Protein 9DVY (pdb70)

Organism: Homo sapiens (NCBI:txid9606)

Solvent-accessible surface area: 92089 Å² total; per-residue (Å²): 175,32,33,40,1,76,85,8,48,102,23,0,56,48,37,5,37,16,2,64,103,0,7,15,8,1,0,5,19,6,20,60,22,34,38,49,69,127,110,103,161,67,29,6,1,4,0,0,1,24,20,18,5,14,24,53,83,0,5,97,4,1,9,135,39,22,96,20,5,64,5,85,16,26,1,26,30,10,1,55,85,57,68,62,41,83,66,14,77,35,5,0,27,55,0,3,53,50,27,129,143,72,34,92,85,0,49,28,0,1,0,2,2,14,29,0,11,30,5,7,34,44,152,138,39,0,9,2,35,16,0,0,115,25,0,30,56,5,3,67,46,38,67,11,86,2,121,148,62,113,0,38,0,54,92,0,8,0,5,1,5,4,17,5,64,38,0,38,47,28,0,40,182,95,104,79,98,109,166,170,52,222,101,94,64,79,57,23,125,66,58,35,59,38,14,60,93,24,55,42,120,4,2,71,132,46,13,4,32,79,114,2,9,56,24,9,36,30,44,0,31,2,74,21,16,58,29,172,16,3,29,87,25,0,84,61,22,47,52,4,17,11,41,6,3,78,19,19,4,67,71,34,188,4,54,6,71,32,62,74,85,0,20,123,25,0,2,161,75,2,26,71,50,107,6,20,29,60,0,0,30,15,11,2,24,136,25,0,12,66,0,7,12,58,3,11,146,55,66,9,60,13,0,77,1,34,42,44,10,14,81,65,86,115,72,17,26,74,79,150,118,172,60,39,36,1,97,109,4,38,94,15,0,81,71,27,5,23,32,4,59,66,2,4,51,7,2,1,3,18,9,24,18,2,32,16,13,22,180,62,43,156,155,128,89,98,103,98,134,62,91,4,90,25,17,4,1,4,2,0,0,13,20,18,6,17,23,54,80,0,12,82,3,2,10,118,10,13,111,14,10,59,7,81,9,21,1,16,19,3,1,30,26,2,19,70,38,43,57,9,38,22,0,0,18,57,0,6,89,69,5,127,108,67,45,141,103,1,58,53,0,2,0,8,1,22,24,0,10,22,2,9,26,32,133,159,76,57,12,0,10,0,45,7,0,0,26,8,0,2,17,0,2,70,31,35,71,5,73,0,88,93,73,122,169,81,45,122,3,50,0,50,14,0,6,0,6,0,13,3,12,5,58,16,1,32,162,24,0,9,143,56,75,115,81,132,146,161,57,201,55,135,121,101,143,158,74,98,58,101,214,158,116,129,34,56,83,96,35,88,98,78,18,92,14,12,155,78,19,44,13,124,1,10,57,65,47,12,8,17,38,13,2,10,4,23,12,15,21,47,0,32,2,76,21,14,58,58,167,20,4,33,91,24,0,82,60,22,62,49,4,17,15,35,8,2,76,28,3,3,74,70,28,177,4,116,10,65,29,65,141,79,0,19,110,3,0,0,108,56,1,18,76,58,126,5,25,23,74,0,0,26,16,6,2,21,76,35,2,20,45,0,12,13,63,3,19,122,57,82,10,69,10,0,82,4,40,92,94,8,8,52,64,174,100,74,20,27,67,80,133,95,177,28,19,31,0,101,83,4,40,91,17,0,77,68,20,5,23,24,4,59,101,2,3,73,7,1,0,3,16,4,19,5,5,10,15,18,12,144,68,35,163,124,27,106,26,66,120,44,162,83,113,57,93,8,91,31,6,4,2,2,0,1,1,43,20,19,6,12,24,55,80,0,2,86,2,2,9,99,14,10,78,11,11,62,3,43,14,18,0,30,40,10,2,13,22,3,24,51,46,65,74,9,27,35,3,0,30,64,0,6,82,66,4,128,134,76,38,137,96,0,46,48,0,1,0,2,1,4,24,1,13,26,7,7,36,124,170,56,34,26,0,9,0,62,4,0,0,14,1,1,0,23,0,3,46,32,31,108,2,38,0,75,140,119,67,71,38,97,0,51,0,58,33,0,4,0,4,1,5,3,19,4,118,20,2,37,177,23,0,8,136,59,69,102,85,132,149,170,66,201,21,118,138,78,93,171,72,96,47,105,114,121,104,121,49,88,100,96,30,52,51,32,20,97,14,27,157,75,18,52,11,88,1,2,38,117,47,10,6,23,34,7,2,8,4,16,7,14,22,41,0,29,2,75,40,12,40,64,157,19,2,37,72,23,0,67,112,21,51,37,2,16,14,32,15,3,79,22,18,4,73,83,24,187,7,110,10,68,29,58,121,90,0,19,114,8,0,0,119,34,0,33,60,35,112,7,23,25,74,0,0,37,19,0,1,24,107,22,2,20,80,0,12,15,59,5,21,118,26,107,9,41,9,0,46,3,39,117,28,11,6,53,62,161,125,146,17,36,67,101,147,108,175,31,33,36,0,90,80,2,43,89,2,0,73,69,19,6,34,14,8,63,95,1,2,36,5,2,0,3,18,4,22,17,0,19,15,11,6,159,60,44,57,174,74,90,70,103,61,119,67,69,95,70,114,6,44,24,13,5,3,3,2,0,0,50,27,18,5,14,27,54,77,0,4,85,2,3,6,81,8,10,67,11,8,61,3,32,15,24,1,27,47,10,2,24,21,1,13,57,46,27,76,14,48,46,4,0,25,66,0,1,70,64,3,125,100,78,40,139,91,0,47,44,0,1,0,3,2,7,28,0,11,47,1,12,39,144,161,44,48,0,9,6,71,4,0,0,29,15,0,0,18,8,1,54,17,30,80,7,60,0,84,30,142,202,74,38,77,0,42,0,63,17,0,5,0,5,0,8,3,18,5,101,19,0,52,141,14,0,34,109,70,96,92,135,194,168,177,48,177,43,54,152,89,114,44,103,103,80,78,85,84,111,40,17,148,23,21,142,86,16,60,14,98,2,3,29,106,46,14,4,23,32,22,2,11,4,20,7,16,21,42,0,27,3,62,31,20,77,72,179,24,1,28,86,22,0,81,61,21,62,32,2,15,11,34,8,6,68,30,4,8,66,89,33,160,8,98,1,60,26,61,115,92,0,8,110,13,0,0,127,36,1,67,56,27,116,5,25,29,72,0,0,27,25,1,3,19,150,31,2,22,53,0,15,18,64,5,18,137,42,62,6,39,16,0,77,7,34,127,87,12,9,61,67,157,103,122,10,33,67,93,152,115,99,75,113,29,53,37,1,93,136,6,46,81,67,0,73,73,37,5,20,41,4,56,70,1,8,42,12,0,0,4,9,6,24,9,2,32,19,9,14,110,43,55,98,169,109,100,78,12,40,61,13,12,103,26,102,84,72,136,69,94,13,69,36,11,8,0,5,0,0,2,53,119,50,2,15,25,49,70,0,0,70,5,2,7,130,31,46,97,17,14,29,6,59,2,61,1,76,63,9,21,38,25,2,25,101,31,90,74,20,60,40,2,0,20,63,0,1,98,77,9,122,72,73,31,118,103,0,45,48,0,0,0,1,0,45,53,0,15,115,2,14,47,109,180,140,55,52,31,11,12,22,6,0,0,31,17,0,2,26,9,0,42,31,24,66,6,81,4,84,77,153,154,114,133,71,36,72,0,37,0,62,42,0,1,0,0,0,0,2,12,14,121,20,0,31,129,24,0,9,136,75,85,142,73,134,125,150,56,205,50,48,168,239,57,149,85,107,104,118,27,50,14,22,120,85,19,41,15,90,2,5,30,67,49,15,8,31,42,19,1,12,7,31,9,14,18,45,0,18,3,67,26,35,74,32,171,22,2,34,95,28,0,64,69,13,116,78,5,24,6,37,40,57,96,62,57,83,63,44,25,81,21,31,130,82,0,18,94,28,0,0,153,48,2,79,146,86,168,15,37,29,124,10,0,42,31,12,0,33,96,43,12,34,86,6,36,24,42,26,51,55,107,87,20,95,46,4,72,2,54,36,60,12,12,60,63,177,125,142,28,30,90,114,161,34,69,53,4,72,140,28,31,65,113,18,73,64,152,30,93,32,18,77,66,6,26,73,18,30,5,11,22,48,35,40,21,69,45,59,85,41,109,92,168,164,91,82,50,110,48,33,14,19,12,18,26,123,49,43,40,14,79,60,37,36,64,11,58,62,88,101,50,57,82,73,82,138,54,28,47,23,40,24,72,88,62,55,69,19,40,44,48,30,77,78,32,105,129,58,16,38,13,7,41,36,76,37,81,65,4,48,79,143,154,98,114,59,220,72,198,82,71,83,48,28,120,126,14,24,26,113,11,17,56,88,108,60,51,45,53,57,19,8,55,25,14,69,36,38,2,17,35,86,108,107,188,81,20,64,59,65,64,100,199,105,94,38,42,73,58,16,66,67,22,81,6,58,36,72,64,38,81,108,24,48,68,53,22,24,52,46,19,67,94,30,69,39,26,63,81,4,58,126,42,37,51,28,70,77,33,20,119,23,36,30,87,26,25,40,112,47,26,51,27,37,20,54,41,69,51,33,54,105,120,81,75,40,67,58,194,108,88,60,6,29,32,26,43,30,45,31,73,111

B-factor: mean 31.3, std 29.8, range [0.05, 219.5]

Nearest PDB structures (foldseek):
  6vfs-assembly1_E  TM=8.730E-01  e=2.130E-36  Neisseria meningitidis
  6vfx-assembly1_D  TM=8.561E-01  e=2.389E-36  Neisseria meningitidis
  8v9r-assembly1_E  TM=8.971E-01  e=2.361E-35  Escherichia coli
  9c88-assembly1_A  TM=8.491E-01  e=6.324E-36  Escherichia coli
  6pp5-assembly1_A  TM=8.060E-01  e=1.458E-33  Escherichia coli

Foldseek 3Di:
DADQLVVQLVQLVQFAPAFSPVSSVVSVLLSVLVVQPPPHDHAAEEEEEAAQLCPVVSVVSSVVVDDAFEFEDELVFDFAPPDPGDHLCVQLQRSCVTVPNPLVRSLSEEYEHEAPLVLFADVVGRGHPNSLVVCLCQLCWDQDAYPHDTHTSNSYHYYYYHHLVCLLVLQVVVVDDDDDDDVVVVVQVVSQVSVVPDDLVSVVVSGRPSSSSVSNPYYHYRGAQALVRLLCQQPRHDVRPVVVVQVVVVVLQAGEAEDSQVSSLLSVQLVVVRNYSVSSVVLVCVLCVVCVVVRHPDQWHYWYHYNCSSVVNDHIDTDGD/DDDQLVVQLVQLCQFAFDQNQVSSVLSVLLVVLVVLCVPQCVDDDDDDDHDFHAAEEEAEAFQQCPVVSVVSVCVVDPAFEEEDELQQEFAPPDDGDHPCVQLVRSCVSVVVPQSRSLQEEYEYEALLVLFDDVPDPSRSHVNSLVRCLCLLAWDWDWDDDPVGTDIHINRNYHYYYYHHLPCLLVQQCVVVCVVPDDDDDDDDDPPDPDDVPLVVVLVSSQVSLVPDDLVSSCVSRRPPSNSVSNRHYRYRGADDLVRLLCQQPRHVVRVVVVVQVVVVVLQAGEAEDSQLSSLLSVVQSVVSNGSVSSVVLVCVLCVVVVVPRNVFQFHYWYHYNCSSVVNDRIDTDGD/DDDALVVQLVQLCQFAFDPSPVSSVLSVQLVVLVVLCVVVVPDDDDPDDDDDHDAHAAAEEEEAFAQCQVVSVVSVCVVDPAFEEEDELQQDWAPPDDGDHPCVQLVVSCVSVVVPQSRSLSYEYEYEAPLVLFDDVDDPGRRPSVLVVCLCQLAWHWDQRAPVRTDTHTNHSHHYYYYHHLPCLLVQQCVVVVVDDDDDPPVDDDPPDPPNVPLVVVLVSSQVRCVPDDLVSVVVSGRDNSNSVSNRHYRYRGAQDLVSLLCQQPRHPVRDVVVVQVVCVVLQAGEDEDSLLSSVLSVQQSVVVRGNVSSVVLVCVLCVVVVVCRNPPQWHYWYDDNCSSVVNDRTDTDHD/DDDQLVVQLVQLVQFAPDASPVSSVVSVLLVVLVVQCVQQDVPDDDDPDDRDHDAHAAAEEEAAFQQCQVVSVVSSCVPDPAFEEEDELQQDWAPPDPGDHPCVQLLRLCVSVVVPQVRSLSYEYEYEALLVQFDPVDSGSHVNSLVVCLCLLCWDFDFDDPPNTDTHINRSYHYYYYHHLPCLLVLLCCVPVDDDDAQDDPPPGDVVVLVSSQVSVVPDDLVSVVVSGRPNSRSVRNPHYGYGGADDLVVLLCQQPGHPVRPVVVVQVVVVVQQEGEAEDPQNSSLLSVQLVVVVRGSVSSVVLVCVLCVVVVVARHVDQFNYWYDYNCSSVVNDRIDTDGD/DDQADQLVVQLVQLCQAAPDFNQLSNLLSVQLNVLVVLCVVQDDVPDDPNVVPPPDDDDRDAHAAAEEEDDPLLCPVVSVVSSCVSPVAQEFEDALQQAWAPPDDGDHPCVRLQVLCVSVVVPQVRSQQHEYEYEAPLQLFADVVDSISRVNVLVVCLVLLAWDWDWYPDPVVDTDIHINNSYHYYYYHHNPCLLVQQCVVVVADDDDPDRDPDDCVVSLVRVVPDDPVRVVVSGRDPSRSVSNHHYHYGYDDDLVVLLVQCPRHPPHQPCVVQVDALEEAEDSLLSSLLSVVCVVVPHHSVCSNVLVCVLCVVCVVVVVPPQQSYWYHYNVSSVVNDRIDGD/DDDQLVVLLVLLCVAAVDQSVLSSVVSVQVVVQVVVVVVVLVDDDQDEAEEEAPPDCPLVSLCSSDCVSDEDECCEYEYEDQLVVLVVVLVCLSPHYYYYYYYDPDQAPDDDDDDDPVCNRQVPGDLVSVVVVPRDSSSCVSHVYYGYGDDAAVCLVVHDCLPCQVVLVVLLAGEDEDPVQVSVLRVVCVVVVVPSVCNVVSCCVQCVVVVVARNDPFFRYYKYDYCVVVPHTDTDGD

InterPro domains:
  IPR003593 AAA+ ATPase domain [SM00382] (285-436)
  IPR003959 ATPase, AAA-type, core [PF07724] (285-502)
  IPR004487 Clp protease, ATP-binding subunit ClpX [TIGR00382] (276-600)
  IPR019489 Clp ATPase, C-terminal [PF10431] (509-580)
  IPR019489 Clp ATPase, C-terminal [SM01086] (509-603)
  IPR027417 P-loop containing nucleoside triphosphate hydrolase [G3DSA:3.40.50.300] (159-507)
  IPR027417 P-loop containing nucleoside triphosphate hydrolase [SSF52540] (167-592)
  IPR050052 ATP-dependent Clp protease ATP-binding subunit ClpX [PTHR48102] (119-603)
  IPR059067 ATP-dependent ClpX-like chaperone, zinc ribbon domain [PF26040] (101-139)
  IPR059188 ClpX-like, zinc ribbon domain [PS51902] (93-146)

Structure (mmCIF, N/CA/C/O backbone):
data_9DVY
#
_entry.id   9DVY
#
_cell.length_a   1.00
_cell.length_b   1.00
_cell.length_c   1.00
_cell.angle_alpha   90.00
_cell.angle_beta   90.00
_cell.angle_gamma   90.00
#
_symmetry.space_group_name_H-M   'P 1'
#
loop_
_entity.id
_entity.type
_entity.pdbx_description
1 polymer 'ATP-dependent Clp protease ATP-binding subunit clpX-like, mitochondrial'
2 polymer 'Unidentified endogenous substrate'
3 non-polymer 'MAGNESIUM ION'
4 non-polymer "ADENOSINE-5'-TRIPHOSPHATE"
5 non-polymer "ADENOSINE-5'-DIPHOSPHATE"
#
loop_
_atom_site.group_PDB
_atom_site.id
_atom_site.type_symbol
_atom_site.label_atom_id
_atom_site.label_alt_id
_atom_site.label_comp_id
_atom_site.label_asym_id
_atom_site.label_entity_id
_atom_site.label_seq_id
_atom_site.pdbx_PDB_ins_code
_atom_site.Cartn_x
_atom_site.Cartn_y
_atom_site.Cartn_z
_atom_site.occupancy
_atom_site.B_iso_or_equiv
_atom_site.auth_seq_id
_atom_site.auth_comp_id
_atom_site.auth_asym_id
_atom_site.auth_atom_id
_atom_site.pdbx_PDB_model_num
ATOM 1 N N . PRO A 1 20 ? 116.469 119.786 189.564 1.00 105.22 165 PRO A N 1
ATOM 2 C CA . PRO A 1 20 ? 116.979 119.342 188.265 1.00 100.20 165 PRO A CA 1
ATOM 3 C C . PRO A 1 20 ? 117.392 120.509 187.368 1.00 97.17 165 PRO A C 1
ATOM 4 O O . PRO A 1 20 ? 116.944 121.632 187.592 1.00 93.14 165 PRO A O 1
ATOM 8 N N . PRO A 1 21 ? 118.247 120.250 186.383 1.00 93.54 166 PRO A N 1
ATOM 9 C CA . PRO A 1 21 ? 118.639 121.302 185.445 1.00 84.41 166 PRO A CA 1
ATOM 10 C C . PRO A 1 21 ? 117.500 121.662 184.509 1.00 83.49 166 PRO A C 1
ATOM 11 O O . PRO A 1 21 ? 116.766 120.779 184.040 1.00 85.49 166 PRO A O 1
ATOM 15 N N . PRO A 1 22 ? 117.312 122.947 184.225 1.00 75.61 167 PRO A N 1
ATOM 16 C CA . PRO A 1 22 ? 116.374 123.360 183.173 1.00 66.67 167 PRO A CA 1
ATOM 17 C C . PRO A 1 22 ? 116.795 122.804 181.825 1.00 61.93 167 PRO A C 1
ATOM 18 O O . PRO A 1 22 ? 117.961 122.944 181.428 1.00 57.07 167 PRO A O 1
ATOM 22 N N . PRO A 1 23 ? 115.885 122.157 181.100 1.00 60.38 168 PRO A N 1
ATOM 23 C CA . PRO A 1 23 ? 116.196 121.754 179.732 1.00 52.84 168 PRO A CA 1
ATOM 24 C C . PRO A 1 23 ? 116.595 122.950 178.896 1.00 48.28 168 PRO A C 1
ATOM 25 O O . PRO A 1 23 ? 116.198 124.095 179.183 1.00 47.11 168 PRO A O 1
ATOM 29 N N . PRO A 1 24 ? 117.408 122.740 177.857 1.00 43.31 169 PRO A N 1
ATOM 30 C CA . PRO A 1 24 ? 117.858 123.883 177.048 1.00 40.79 169 PRO A CA 1
ATOM 31 C C . PRO A 1 24 ? 116.743 124.612 176.315 1.00 41.28 169 PRO A C 1
ATOM 32 O O . PRO A 1 24 ? 116.793 125.842 176.198 1.00 41.47 169 PRO A O 1
ATOM 36 N N . LYS A 1 25 ? 115.735 123.897 175.819 1.00 40.22 170 LYS A N 1
ATOM 37 C CA . LYS A 1 25 ? 114.582 124.553 175.209 1.00 36.79 170 LYS A CA 1
ATOM 38 C C . LYS A 1 25 ? 113.637 125.191 176.216 1.00 34.07 170 LYS A C 1
ATOM 39 O O . LYS A 1 25 ? 112.673 125.834 175.792 1.00 31.59 170 LYS A O 1
ATOM 45 N N . LYS A 1 26 ? 113.867 125.040 177.519 1.00 34.82 171 LYS A N 1
ATOM 46 C CA . LYS A 1 26 ? 113.217 125.933 178.470 1.00 35.81 171 LYS A CA 1
ATOM 47 C C . LYS A 1 26 ? 113.961 127.258 178.558 1.00 39.04 171 LYS A C 1
ATOM 48 O O . LYS A 1 26 ? 113.343 128.327 178.537 1.00 39.72 171 LYS A O 1
ATOM 54 N N . ILE A 1 27 ? 115.289 127.202 178.676 1.00 39.74 172 ILE A N 1
ATOM 55 C CA . ILE A 1 27 ? 116.090 128.422 178.737 1.00 32.96 172 ILE A CA 1
ATOM 56 C C . ILE A 1 27 ? 115.911 129.219 177.453 1.00 28.35 172 ILE A C 1
ATOM 57 O O . ILE A 1 27 ? 115.738 130.443 177.479 1.00 30.59 172 ILE A O 1
ATOM 62 N N . TYR A 1 28 ? 115.942 128.528 176.314 1.00 26.78 173 TYR A N 1
ATOM 63 C CA . TYR A 1 28 ? 115.708 129.157 175.020 1.00 25.86 173 TYR A CA 1
ATOM 64 C C . TYR A 1 28 ? 114.405 129.942 175.014 1.00 25.89 173 TYR A C 1
ATOM 65 O O . TYR A 1 28 ? 114.347 131.064 174.502 1.00 26.99 173 TYR A O 1
ATOM 74 N N . ASN A 1 29 ? 113.343 129.361 175.567 1.00 28.68 174 ASN A N 1
ATOM 75 C CA . ASN A 1 29 ? 112.066 130.055 175.636 1.00 28.62 174 ASN A CA 1
ATOM 76 C C . ASN A 1 29 ? 112.081 131.225 176.610 1.00 30.56 174 ASN A C 1
ATOM 77 O O . ASN A 1 29 ? 111.237 132.117 176.493 1.00 36.15 174 ASN A O 1
ATOM 82 N N . TYR A 1 30 ? 113.007 131.247 177.566 1.00 32.12 175 TYR A N 1
ATOM 83 C CA . TYR A 1 30 ? 113.199 132.457 178.357 1.00 34.40 175 TYR A CA 1
ATOM 84 C C . TYR A 1 30 ? 113.963 133.524 177.582 1.00 28.35 175 TYR A C 1
ATOM 85 O O . TYR A 1 30 ? 113.580 134.698 177.593 1.00 26.49 175 TYR A O 1
ATOM 94 N N . LEU A 1 31 ? 115.068 133.144 176.940 1.00 25.61 176 LEU A N 1
ATOM 95 C CA . LEU A 1 31 ? 115.831 134.111 176.158 1.00 20.31 176 LEU A CA 1
ATOM 96 C C . LEU A 1 31 ? 114.981 134.744 175.064 1.00 21.33 176 LEU A C 1
ATOM 97 O O . LEU A 1 31 ? 115.122 135.936 174.770 1.00 26.90 176 LEU A O 1
ATOM 102 N N . ASP A 1 32 ? 114.088 133.965 174.453 1.00 18.62 177 ASP A N 1
ATOM 103 C CA . ASP A 1 32 ? 113.176 134.473 173.434 1.00 16.86 177 ASP A CA 1
ATOM 104 C C . ASP A 1 32 ? 112.216 135.541 173.944 1.00 22.30 177 ASP A C 1
ATOM 105 O O . ASP A 1 32 ? 111.603 136.232 173.124 1.00 24.80 177 ASP A O 1
ATOM 107 N N . LYS A 1 33 ? 112.071 135.702 175.259 1.00 22.95 178 LYS A N 1
ATOM 108 C CA . LYS A 1 33 ? 111.279 136.804 175.791 1.00 20.60 178 LYS A CA 1
ATOM 109 C C . LYS A 1 33 ? 111.979 138.152 175.690 1.00 17.93 178 LYS A C 1
ATOM 110 O O . LYS A 1 33 ? 111.304 139.184 175.722 1.00 21.72 178 LYS A O 1
ATOM 112 N N . TYR A 1 34 ? 113.301 138.172 175.564 1.00 15.94 179 TYR A N 1
ATOM 113 C CA . TYR A 1 34 ? 114.073 139.408 175.574 1.00 13.43 179 TYR A CA 1
ATOM 114 C C . TYR A 1 34 ? 114.882 139.657 174.315 1.00 10.69 179 TYR A C 1
ATOM 115 O O . TYR A 1 34 ? 115.032 140.813 173.924 1.00 12.91 179 TYR A O 1
ATOM 124 N N . VAL A 1 35 ? 115.399 138.621 173.669 1.00 8.89 180 VAL A N 1
ATOM 125 C CA . VAL A 1 35 ? 116.301 138.765 172.534 1.00 7.92 180 VAL A CA 1
ATOM 126 C C . VAL A 1 35 ? 115.582 138.263 171.293 1.00 7.85 180 VAL A C 1
ATOM 127 O O . VAL A 1 35 ? 115.088 137.131 171.270 1.00 13.58 180 VAL A O 1
ATOM 131 N N . VAL A 1 36 ? 115.500 139.112 170.272 1.00 5.68 181 VAL A N 1
ATOM 132 C CA . VAL A 1 36 ? 114.788 138.747 169.054 1.00 6.70 181 VAL A CA 1
ATOM 133 C C . VAL A 1 36 ? 115.669 137.920 168.129 1.00 8.45 181 VAL A C 1
ATOM 134 O O . VAL A 1 36 ? 115.285 136.833 167.688 1.00 10.36 181 VAL A O 1
ATOM 138 N N . GLY A 1 37 ? 116.855 138.418 167.815 1.00 10.06 182 GLY A N 1
ATOM 139 C CA . GLY A 1 37 ? 117.501 138.021 166.582 1.00 13.88 182 GLY A CA 1
ATOM 140 C C . GLY A 1 37 ? 118.146 136.652 166.530 1.00 13.24 182 GLY A C 1
ATOM 141 O O . GLY A 1 37 ? 117.793 135.841 165.671 1.00 10.66 182 GLY A O 1
ATOM 142 N N . GLN A 1 38 ? 119.084 136.368 167.437 1.00 11.25 183 GLN A N 1
ATOM 143 C CA . GLN A 1 38 ? 120.049 135.292 167.212 1.00 9.54 183 GLN A CA 1
ATOM 144 C C . GLN A 1 38 ? 119.526 133.981 167.789 1.00 11.68 183 GLN A C 1
ATOM 145 O O . GLN A 1 38 ? 119.857 133.562 168.898 1.00 12.50 183 GLN A O 1
ATOM 151 N N . SER A 1 39 ? 118.665 133.337 167.002 1.00 14.18 184 SER A N 1
ATOM 152 C CA . SER A 1 39 ? 118.157 132.007 167.312 1.00 11.60 184 SER A CA 1
ATOM 153 C C . SER A 1 39 ? 119.247 130.943 167.393 1.00 10.09 184 SER A C 1
ATOM 154 O O . SER A 1 39 ? 119.017 129.891 167.997 1.00 15.18 184 SER A O 1
ATOM 157 N N . PHE A 1 40 ? 120.427 131.190 166.821 1.00 9.47 185 PHE A N 1
ATOM 158 C CA . PHE A 1 40 ? 121.542 130.254 166.957 1.00 11.70 185 PHE A CA 1
ATOM 159 C C . PHE A 1 40 ? 122.268 130.412 168.286 1.00 11.96 185 PHE A C 1
ATOM 160 O O . PHE A 1 40 ? 122.448 129.435 169.018 1.00 10.58 185 PHE A O 1
ATOM 168 N N . ALA A 1 41 ? 122.702 131.627 168.611 1.00 12.97 186 ALA A N 1
ATOM 169 C CA . ALA A 1 41 ? 123.455 131.842 169.842 1.00 9.06 186 ALA A CA 1
ATOM 170 C C . ALA A 1 41 ? 122.639 131.480 171.076 1.00 12.72 186 ALA A C 1
ATOM 171 O O . ALA A 1 41 ? 123.204 131.058 172.089 1.00 15.19 186 ALA A O 1
ATOM 173 N N . LYS A 1 42 ? 121.321 131.672 171.020 1.00 14.29 187 LYS A N 1
ATOM 174 C CA . LYS A 1 42 ? 120.432 131.176 172.067 1.00 12.03 187 LYS A CA 1
ATOM 175 C C . LYS A 1 42 ? 120.574 129.675 172.284 1.00 15.35 187 LYS A C 1
ATOM 176 O O . LYS A 1 42 ? 120.521 129.200 173.424 1.00 19.92 187 LYS A O 1
ATOM 182 N N . LYS A 1 43 ? 120.726 128.908 171.204 1.00 13.85 188 LYS A N 1
ATOM 183 C CA . LYS A 1 43 ? 120.852 127.460 171.336 1.00 13.21 188 LYS A CA 1
ATOM 184 C C . LYS A 1 43 ? 122.163 127.073 172.006 1.00 16.72 188 LYS A C 1
ATOM 185 O O . LYS A 1 43 ? 122.180 126.262 172.938 1.00 17.29 188 LYS A O 1
ATOM 187 N N . VAL A 1 44 ? 123.270 127.664 171.554 1.00 15.62 189 VAL A N 1
ATOM 188 C CA . VAL A 1 44 ? 124.582 127.362 172.119 1.00 13.38 189 VAL A CA 1
ATOM 189 C C . VAL A 1 44 ? 124.633 127.708 173.601 1.00 15.55 189 VAL A C 1
ATOM 190 O O . VAL A 1 44 ? 125.126 126.927 174.421 1.00 20.49 189 VAL A O 1
ATOM 194 N N . LEU A 1 45 ? 124.137 128.886 173.969 1.00 14.65 190 LEU A N 1
ATOM 195 C CA . LEU A 1 45 ? 124.117 129.261 175.378 1.00 17.03 190 LEU A CA 1
ATOM 196 C C . LEU A 1 45 ? 123.201 128.356 176.192 1.00 21.13 190 LEU A C 1
ATOM 197 O O . LEU A 1 45 ? 123.537 127.985 177.321 1.00 28.29 190 LEU A O 1
ATOM 202 N N . SER A 1 46 ? 122.036 128.004 175.650 1.00 19.22 191 SER A N 1
ATOM 203 C CA . SER A 1 46 ? 121.128 127.103 176.356 1.00 21.54 191 SER A CA 1
ATOM 204 C C . SER A 1 46 ? 121.727 125.713 176.533 1.00 26.74 191 SER A C 1
ATOM 205 O O . SER A 1 46 ? 121.570 125.093 177.590 1.00 34.29 191 SER A O 1
ATOM 207 N N . VAL A 1 47 ? 122.412 125.203 175.510 1.00 23.38 192 VAL A N 1
ATOM 208 C CA . VAL A 1 47 ? 123.111 123.928 175.644 1.00 22.30 192 VAL A CA 1
ATOM 209 C C . VAL A 1 47 ? 124.242 124.027 176.661 1.00 27.61 192 VAL A C 1
ATOM 210 O O . VAL A 1 47 ? 124.344 123.205 177.578 1.00 30.08 192 VAL A O 1
ATOM 214 N N . ALA A 1 48 ? 125.094 125.044 176.526 1.00 28.53 193 ALA A N 1
ATOM 215 C CA . ALA A 1 48 ? 126.236 125.196 177.423 1.00 28.78 193 ALA A CA 1
ATOM 216 C C . ALA A 1 48 ? 125.822 125.404 178.874 1.00 33.69 193 ALA A C 1
ATOM 217 O O . ALA A 1 48 ? 126.497 124.920 179.789 1.00 42.40 193 ALA A O 1
ATOM 219 N N . VAL A 1 49 ? 124.736 126.133 179.116 1.00 29.39 194 VAL A N 1
ATOM 220 C CA . VAL A 1 49 ? 124.256 126.281 180.486 1.00 33.59 194 VAL A CA 1
ATOM 221 C C . VAL A 1 49 ? 123.708 124.962 181.015 1.00 42.40 194 VAL A C 1
ATOM 222 O O . VAL A 1 49 ? 123.890 124.626 182.191 1.00 54.58 194 VAL A O 1
ATOM 226 N N . TYR A 1 50 ? 123.021 124.198 180.166 1.00 38.27 195 TYR A N 1
ATOM 227 C CA . TYR A 1 50 ? 122.582 122.862 180.560 1.00 42.09 195 TYR A CA 1
ATOM 228 C C . TYR A 1 50 ? 123.770 121.953 180.861 1.00 46.00 195 TYR A C 1
ATOM 229 O O . TYR A 1 50 ? 123.801 121.274 181.893 1.00 51.91 195 TYR A O 1
ATOM 238 N N . ASN A 1 51 ? 124.764 121.937 179.969 1.00 41.51 196 ASN A N 1
ATOM 239 C CA . ASN A 1 51 ? 125.970 121.147 180.195 1.00 40.44 196 ASN A CA 1
ATOM 240 C C . ASN A 1 51 ? 126.698 121.566 181.463 1.00 45.53 196 ASN A C 1
ATOM 241 O O . ASN A 1 51 ? 127.299 120.724 182.137 1.00 55.74 196 ASN A O 1
ATOM 246 N N . HIS A 1 52 ? 126.666 122.853 181.806 1.00 46.34 197 HIS A N 1
ATOM 247 C CA . HIS A 1 52 ? 127.298 123.291 183.045 1.00 51.80 197 HIS A CA 1
ATOM 248 C C . HIS A 1 52 ? 126.603 122.672 184.250 1.00 55.85 197 HIS A C 1
ATOM 249 O O . HIS A 1 52 ? 127.259 122.172 185.170 1.00 60.16 197 HIS A O 1
ATOM 256 N N . TYR A 1 53 ? 125.271 122.709 184.268 1.00 57.49 198 TYR A N 1
ATOM 257 C CA . TYR A 1 53 ? 124.535 122.035 185.332 1.00 63.49 198 TYR A CA 1
ATOM 258 C C . TYR A 1 53 ? 124.821 120.539 185.321 1.00 68.98 198 TYR A C 1
ATOM 259 O O . TYR A 1 53 ? 125.021 119.927 186.376 1.00 74.64 198 TYR A O 1
ATOM 268 N N . LYS A 1 54 ? 124.840 119.934 184.130 1.00 68.89 199 LYS A N 1
ATOM 269 C CA . LYS A 1 54 ? 125.056 118.499 184.005 1.00 71.71 199 LYS A CA 1
ATOM 270 C C . LYS A 1 54 ? 126.488 118.082 184.317 1.00 73.69 199 LYS A C 1
ATOM 271 O O . LYS A 1 54 ? 126.719 116.916 184.651 1.00 73.86 199 LYS A O 1
ATOM 277 N N . ARG A 1 55 ? 127.450 118.995 184.215 1.00 75.54 200 ARG A N 1
ATOM 278 C CA . ARG A 1 55 ? 128.824 118.741 184.628 1.00 72.37 200 ARG A CA 1
ATOM 279 C C . ARG A 1 55 ? 129.081 119.082 186.089 1.00 79.71 200 ARG A C 1
ATOM 280 O O . ARG A 1 55 ? 130.209 118.908 186.560 1.00 81.86 200 ARG A O 1
ATOM 282 N N . ILE A 1 56 ? 128.071 119.568 186.816 1.00 83.72 201 ILE A N 1
ATOM 283 C CA . ILE A 1 56 ? 128.258 119.916 188.223 1.00 85.19 201 ILE A CA 1
ATOM 284 C C . ILE A 1 56 ? 128.294 118.706 189.137 1.00 91.60 201 ILE A C 1
ATOM 285 O O . ILE A 1 56 ? 128.685 118.840 190.303 1.00 93.38 201 ILE A O 1
ATOM 287 N N . TYR A 1 57 ? 127.895 117.534 188.651 1.00 92.43 202 TYR A N 1
ATOM 288 C CA . TYR A 1 57 ? 127.963 116.315 189.440 1.00 93.88 202 TYR A CA 1
ATOM 289 C C . TYR A 1 57 ? 128.446 115.180 188.552 1.00 94.56 202 TYR A C 1
ATOM 290 O O . TYR A 1 57 ? 128.286 115.210 187.329 1.00 93.21 202 TYR A O 1
ATOM 299 N N . ASN A 1 58 ? 129.043 114.173 189.190 1.00 99.10 203 ASN A N 1
ATOM 300 C CA . ASN A 1 58 ? 129.703 113.074 188.484 1.00 103.41 203 ASN A CA 1
ATOM 301 C C . ASN A 1 58 ? 130.729 113.594 187.480 1.00 104.37 203 ASN A C 1
ATOM 302 O O . ASN A 1 58 ? 130.957 112.987 186.431 1.00 106.91 203 ASN A O 1
ATOM 304 N N . ASN A 1 59 ? 131.347 114.729 187.793 1.00 97.48 204 ASN A N 1
ATOM 305 C CA . ASN A 1 59 ? 132.364 115.317 186.931 1.00 90.78 204 ASN A CA 1
ATOM 306 C C . ASN A 1 59 ? 133.609 114.438 186.867 1.00 95.90 204 ASN A C 1
ATOM 307 O O . ASN A 1 59 ? 133.768 113.509 187.659 1.00 99.57 204 ASN A O 1
ATOM 310 N N . GLU A 1 140 ? 136.660 119.348 181.592 1.00 78.83 285 GLU A N 1
ATOM 311 C CA . GLU A 1 140 ? 135.756 118.888 180.544 1.00 74.21 285 GLU A CA 1
ATOM 312 C C . GLU A 1 140 ? 135.096 120.063 179.829 1.00 71.77 285 GLU A C 1
ATOM 313 O O . GLU A 1 140 ? 134.574 119.908 178.728 1.00 70.70 285 GLU A O 1
ATOM 319 N N . LYS A 1 141 ? 135.117 121.232 180.467 1.00 68.12 286 LYS A N 1
ATOM 320 C CA . LYS A 1 141 ? 134.339 122.366 179.992 1.00 61.39 286 LYS A CA 1
ATOM 321 C C . LYS A 1 141 ? 134.836 122.847 178.631 1.00 55.45 286 LYS A C 1
ATOM 322 O O . LYS A 1 141 ? 135.972 122.591 178.223 1.00 53.01 286 LYS A O 1
ATOM 328 N N . SER A 1 142 ? 133.964 123.571 177.932 1.00 44.64 287 SER A N 1
ATOM 329 C CA . SER A 1 142 ? 134.350 124.432 176.822 1.00 40.77 287 SER A CA 1
ATOM 330 C C . SER A 1 142 ? 133.878 125.851 177.106 1.00 42.27 287 SER A C 1
ATOM 331 O O . SER A 1 142 ? 132.680 126.087 177.293 1.00 43.23 287 SER A O 1
ATOM 333 N N . ASN A 1 143 ? 134.822 126.786 177.144 1.00 37.69 288 ASN A N 1
ATOM 334 C CA . ASN A 1 143 ? 134.520 128.202 177.250 1.00 28.85 288 ASN A CA 1
ATOM 335 C C . ASN A 1 143 ? 133.984 128.748 175.927 1.00 25.71 288 ASN A C 1
ATOM 336 O O . ASN A 1 143 ? 134.206 128.180 174.856 1.00 26.84 288 ASN A O 1
ATOM 341 N N . ILE A 1 144 ? 133.283 129.881 176.011 1.00 21.40 289 ILE A N 1
ATOM 342 C CA . ILE A 1 144 ? 132.507 130.431 174.903 1.00 18.47 289 ILE A CA 1
ATOM 343 C C . ILE A 1 144 ? 133.046 131.810 174.547 1.00 14.59 289 ILE A C 1
ATOM 344 O O . ILE A 1 144 ? 133.402 132.591 175.434 1.00 19.62 289 ILE A O 1
ATOM 349 N N . LEU A 1 145 ? 133.099 132.111 173.249 1.00 12.27 290 LEU A N 1
ATOM 350 C CA . LEU A 1 145 ? 133.411 133.450 172.756 1.00 15.23 290 LEU A CA 1
ATOM 351 C C . LEU A 1 145 ? 132.266 133.968 171.896 1.00 19.39 290 LEU A C 1
ATOM 352 O O . LEU A 1 145 ? 131.987 133.407 170.833 1.00 20.54 290 LEU A O 1
ATOM 357 N N . LEU A 1 146 ? 131.609 135.036 172.352 1.00 17.01 291 LEU A N 1
ATOM 358 C CA . LEU A 1 146 ? 130.552 135.698 171.588 1.00 10.49 291 LEU A CA 1
ATOM 359 C C . LEU A 1 146 ? 131.131 136.805 170.709 1.00 9.65 291 LEU A C 1
ATOM 360 O O . LEU A 1 146 ? 131.532 137.857 171.213 1.00 9.99 291 LEU A O 1
ATOM 365 N N . LEU A 1 147 ? 131.177 136.572 169.403 1.00 10.06 292 LEU A N 1
ATOM 366 C CA . LEU A 1 147 ? 131.564 137.596 168.445 1.00 9.97 292 LEU A CA 1
ATOM 367 C C . LEU A 1 147 ? 130.326 138.306 167.910 1.00 11.44 292 LEU A C 1
ATOM 368 O O . LEU A 1 147 ? 129.229 137.749 167.893 1.00 14.73 292 LEU A O 1
ATOM 373 N N . GLY A 1 148 ? 130.507 139.542 167.453 1.00 9.28 293 GLY A N 1
ATOM 374 C CA . GLY A 1 148 ? 129.538 140.136 166.562 1.00 8.92 293 GLY A CA 1
ATOM 375 C C . GLY A 1 148 ? 129.435 141.648 166.574 1.00 8.03 293 GLY A C 1
ATOM 376 O O . GLY A 1 148 ? 130.006 142.339 167.420 1.00 9.86 293 GLY A O 1
ATOM 377 N N . PRO A 1 149 ? 128.666 142.182 165.617 1.00 9.38 294 PRO A N 1
ATOM 378 C CA . PRO A 1 149 ? 128.489 143.637 165.482 1.00 9.44 294 PRO A CA 1
ATOM 379 C C . PRO A 1 149 ? 127.987 144.335 166.733 1.00 7.41 294 PRO A C 1
ATOM 380 O O . PRO A 1 149 ? 127.443 143.698 167.639 1.00 6.88 294 PRO A O 1
ATOM 384 N N . THR A 1 150 ? 128.197 145.646 166.798 1.00 6.30 295 THR A N 1
ATOM 385 C CA . THR A 1 150 ? 127.678 146.449 167.896 1.00 5.01 295 THR A CA 1
ATOM 386 C C . THR A 1 150 ? 126.154 146.471 167.877 1.00 6.24 295 THR A C 1
ATOM 387 O O . THR A 1 150 ? 125.531 146.511 166.814 1.00 8.13 295 THR A O 1
ATOM 391 N N . GLY A 1 151 ? 125.556 146.438 169.064 1.00 5.37 296 GLY A N 1
ATOM 392 C CA . GLY A 1 151 ? 124.110 146.412 169.179 1.00 4.17 296 GLY A CA 1
ATOM 393 C C . GLY A 1 151 ? 123.462 145.171 168.612 1.00 6.58 296 GLY A C 1
ATOM 394 O O . GLY A 1 151 ? 122.307 145.227 168.187 1.00 8.18 296 GLY A O 1
ATOM 395 N N . SER A 1 152 ? 124.174 144.043 168.598 1.00 7.29 297 SER A N 1
ATOM 396 C CA . SER A 1 152 ? 123.617 142.784 168.123 1.00 4.38 297 SER A CA 1
ATOM 397 C C . SER A 1 152 ? 122.894 142.003 169.204 1.00 4.59 297 SER A C 1
ATOM 398 O O . SER A 1 152 ? 122.055 141.159 168.880 1.00 7.45 297 SER A O 1
ATOM 401 N N . GLY A 1 153 ? 123.198 142.256 170.463 1.00 4.32 298 GLY A N 1
ATOM 402 C CA . GLY A 1 153 ? 122.651 141.507 171.561 1.00 4.88 298 GLY A CA 1
ATOM 403 C C . GLY A 1 153 ? 123.622 140.680 172.375 1.00 6.42 298 GLY A C 1
ATOM 404 O O . GLY A 1 153 ? 123.173 139.794 173.102 1.00 9.58 298 GLY A O 1
ATOM 405 N N . LYS A 1 154 ? 124.928 140.944 172.288 1.00 6.00 299 LYS A N 1
ATOM 406 C CA . LYS A 1 154 ? 125.895 140.139 173.030 1.00 5.94 299 LYS A CA 1
ATOM 407 C C . LYS A 1 154 ? 125.766 140.374 174.526 1.00 7.11 299 LYS A C 1
ATOM 408 O O . LYS A 1 154 ? 125.577 139.435 175.304 1.00 11.93 299 LYS A O 1
ATOM 414 N N . THR A 1 155 ? 125.892 141.627 174.952 1.00 6.04 300 THR A N 1
ATOM 415 C CA . THR A 1 155 ? 125.712 141.941 176.361 1.00 8.28 300 THR A CA 1
ATOM 416 C C . THR A 1 155 ? 124.285 141.672 176.818 1.00 12.93 300 THR A C 1
ATOM 417 O O . THR A 1 155 ? 124.071 141.267 177.964 1.00 21.86 300 THR A O 1
ATOM 421 N N . LEU A 1 156 ? 123.299 141.889 175.945 1.00 11.59 301 LEU A N 1
ATOM 422 C CA . LEU A 1 156 ? 121.915 141.587 176.299 1.00 10.93 301 LEU A CA 1
ATOM 423 C C . LEU A 1 156 ? 121.697 140.098 176.541 1.00 15.72 301 LEU A C 1
ATOM 424 O O . LEU A 1 156 ? 120.972 139.715 177.465 1.00 20.70 301 LEU A O 1
ATOM 429 N N . LEU A 1 157 ? 122.316 139.243 175.725 1.00 14.21 302 LEU A N 1
ATOM 430 C CA . LEU A 1 157 ? 122.255 137.804 175.966 1.00 11.91 302 LEU A CA 1
ATOM 431 C C . LEU A 1 157 ? 122.845 137.440 177.320 1.00 19.37 302 LEU A C 1
ATOM 432 O O . LEU A 1 157 ? 122.215 136.739 178.118 1.00 26.93 302 LEU A O 1
ATOM 437 N N . ALA A 1 158 ? 124.062 137.905 177.591 1.00 19.51 303 ALA A N 1
ATOM 438 C CA . ALA A 1 158 ? 124.711 137.630 178.868 1.00 22.59 303 ALA A CA 1
ATOM 439 C C . ALA A 1 158 ? 123.906 138.165 180.045 1.00 25.90 303 ALA A C 1
ATOM 440 O O . ALA A 1 158 ? 123.693 137.463 181.038 1.00 32.34 303 ALA A O 1
ATOM 442 N N . GLN A 1 159 ? 123.470 139.421 179.959 1.00 23.41 304 GLN A N 1
ATOM 443 C CA . GLN A 1 159 ? 122.765 140.050 181.070 1.00 28.58 304 GLN A CA 1
ATOM 444 C C . GLN A 1 159 ? 121.364 139.484 181.283 1.00 32.76 304 GLN A C 1
ATOM 445 O O . GLN A 1 159 ? 120.861 139.506 182.411 1.00 39.43 304 GLN A O 1
ATOM 451 N N . THR A 1 160 ? 120.720 138.971 180.233 1.00 32.81 305 THR A N 1
ATOM 452 C CA . THR A 1 160 ? 119.440 138.289 180.414 1.00 32.37 305 THR A CA 1
ATOM 453 C C . THR A 1 160 ? 119.613 136.862 180.921 1.00 35.69 305 THR A C 1
ATOM 454 O O . THR A 1 160 ? 118.838 136.406 181.767 1.00 42.46 305 THR A O 1
ATOM 456 N N . LEU A 1 161 ? 120.624 136.151 180.425 1.00 34.45 306 LEU A N 1
ATOM 457 C CA . LEU A 1 161 ? 120.884 134.795 180.895 1.00 37.62 306 LEU A CA 1
ATOM 458 C C . LEU A 1 161 ? 121.175 134.760 182.389 1.00 45.86 306 LEU A C 1
ATOM 459 O O . LEU A 1 161 ? 120.726 133.849 183.092 1.00 53.69 306 LEU A O 1
ATOM 464 N N . ALA A 1 162 ? 121.935 135.731 182.893 1.00 45.12 307 ALA A N 1
ATOM 465 C CA . ALA A 1 162 ? 122.202 135.803 184.325 1.00 48.21 307 ALA A CA 1
ATOM 466 C C . ALA A 1 162 ? 120.945 135.945 185.177 1.00 55.15 307 ALA A C 1
ATOM 467 O O . ALA A 1 162 ? 121.009 135.705 186.386 1.00 58.85 307 ALA A O 1
ATOM 469 N N . LYS A 1 163 ? 119.807 136.333 184.593 1.00 56.02 308 LYS A N 1
ATOM 470 C CA . LYS A 1 163 ? 118.579 136.406 185.379 1.00 53.83 308 LYS A CA 1
ATOM 471 C C . LYS A 1 163 ? 117.981 135.038 185.678 1.00 58.26 308 LYS A C 1
ATOM 472 O O . LYS A 1 163 ? 117.253 134.899 186.666 1.00 59.63 308 LYS A O 1
ATOM 478 N N . CYS A 1 164 ? 118.269 134.029 184.859 1.00 58.04 309 CYS A N 1
ATOM 479 C CA . CYS A 1 164 ? 117.684 132.706 185.015 1.00 62.03 309 CYS A CA 1
ATOM 480 C C . CYS A 1 164 ? 118.661 131.716 185.634 1.00 70.73 309 CYS A C 1
ATOM 481 O O . CYS A 1 164 ? 118.434 130.503 185.572 1.00 71.08 309 CYS A O 1
ATOM 484 N N . LEU A 1 165 ? 119.742 132.210 186.226 1.00 73.88 310 LEU A N 1
ATOM 485 C CA . LEU A 1 165 ? 120.904 131.404 186.570 1.00 78.74 310 LEU A CA 1
ATOM 486 C C . LEU A 1 165 ? 120.944 131.162 188.074 1.00 82.90 310 LEU A C 1
ATOM 487 O O . LEU A 1 165 ? 120.851 132.109 188.863 1.00 88.23 310 LEU A O 1
ATOM 492 N N . ASP A 1 166 ? 121.078 129.893 188.463 1.00 78.98 311 ASP A N 1
ATOM 493 C CA . ASP A 1 166 ? 121.216 129.535 189.873 1.00 84.52 311 ASP A CA 1
ATOM 494 C C . ASP A 1 166 ? 122.649 129.739 190.357 1.00 82.59 311 ASP A C 1
ATOM 495 O O . ASP A 1 166 ? 122.878 130.354 191.404 1.00 80.87 311 ASP A O 1
ATOM 500 N N . VAL A 1 167 ? 123.620 129.227 189.607 1.00 79.19 312 VAL A N 1
ATOM 501 C CA . VAL A 1 167 ? 125.033 129.322 189.964 1.00 70.88 312 VAL A CA 1
ATOM 502 C C . VAL A 1 167 ? 125.474 130.780 190.018 1.00 70.56 312 VAL A C 1
ATOM 503 O O . VAL A 1 167 ? 124.931 131.623 189.291 1.00 70.78 312 VAL A O 1
ATOM 507 N N . PRO A 1 168 ? 126.428 131.118 190.886 1.00 70.27 313 PRO A N 1
ATOM 508 C CA . PRO A 1 168 ? 126.933 132.494 190.947 1.00 63.54 313 PRO A CA 1
ATOM 509 C C . PRO A 1 168 ? 127.479 132.958 189.607 1.00 55.86 313 PRO A C 1
ATOM 510 O O . PRO A 1 168 ? 127.949 132.163 188.794 1.00 52.69 313 PRO A O 1
ATOM 514 N N . PHE A 1 169 ? 127.400 134.265 189.373 1.00 50.24 314 PHE A N 1
ATOM 515 C CA . PHE A 1 169 ? 127.950 134.833 188.154 1.00 46.17 314 PHE A CA 1
ATOM 516 C C . PHE A 1 169 ? 128.583 136.183 188.452 1.00 47.87 314 PHE A C 1
ATOM 517 O O . PHE A 1 169 ? 128.229 136.865 189.416 1.00 50.82 314 PHE A O 1
ATOM 525 N N . ALA A 1 170 ? 129.536 136.556 187.600 1.00 45.57 315 ALA A N 1
ATOM 526 C CA . ALA A 1 170 ? 130.221 137.837 187.664 1.00 40.46 315 ALA A CA 1
ATOM 527 C C . ALA A 1 170 ? 130.278 138.462 186.280 1.00 35.58 315 ALA A C 1
ATOM 528 O O . ALA A 1 170 ? 130.546 137.775 185.291 1.00 36.02 315 ALA A O 1
ATOM 530 N N . ILE A 1 171 ? 130.007 139.760 186.213 1.00 36.36 316 ILE A N 1
ATOM 531 C CA . ILE A 1 171 ? 130.131 140.537 184.986 1.00 38.56 316 ILE A CA 1
ATOM 532 C C . ILE A 1 171 ? 131.320 141.477 185.134 1.00 43.43 316 ILE A C 1
ATOM 533 O O . ILE A 1 171 ? 131.423 142.203 186.129 1.00 48.87 316 ILE A O 1
ATOM 538 N N . CYS A 1 172 ? 132.223 141.449 184.155 1.00 41.82 317 CYS A N 1
ATOM 539 C CA . CYS A 1 172 ? 133.513 142.113 184.252 1.00 36.79 317 CYS A CA 1
ATOM 540 C C . CYS A 1 172 ? 133.864 142.692 182.891 1.00 36.09 317 CYS A C 1
ATOM 541 O O . CYS A 1 172 ? 133.507 142.128 181.853 1.00 32.52 317 CYS A O 1
ATOM 543 N N . ASP A 1 173 ? 134.574 143.821 182.901 1.00 34.12 318 ASP A N 1
ATOM 544 C CA . ASP A 1 173 ? 135.091 144.441 181.686 1.00 27.88 318 ASP A CA 1
ATOM 545 C C . ASP A 1 173 ? 136.610 144.404 181.695 1.00 25.02 318 ASP A C 1
ATOM 546 O O . ASP A 1 173 ? 137.243 144.929 182.616 1.00 27.22 318 ASP A O 1
ATOM 551 N N . CYS A 1 174 ? 137.189 143.779 180.669 1.00 20.95 319 CYS A N 1
ATOM 552 C CA . CYS A 1 174 ? 138.633 143.623 180.597 1.00 21.86 319 CYS A CA 1
ATOM 553 C C . CYS A 1 174 ? 139.377 144.936 180.387 1.00 24.99 319 CYS A C 1
ATOM 554 O O . CYS A 1 174 ? 140.610 144.937 180.438 1.00 31.70 319 CYS A O 1
ATOM 557 N N . THR A 1 175 ? 138.676 146.043 180.138 1.00 21.77 320 THR A N 1
ATOM 558 C CA . THR A 1 175 ? 139.342 147.335 180.018 1.00 17.09 320 THR A CA 1
ATOM 559 C C . THR A 1 175 ? 139.884 147.848 181.344 1.00 20.27 320 THR A C 1
ATOM 560 O O . THR A 1 175 ? 140.698 148.775 181.343 1.00 27.64 320 THR A O 1
ATOM 564 N N . THR A 1 176 ? 139.463 147.272 182.464 1.00 19.38 321 THR A N 1
ATOM 565 C CA . THR A 1 176 ? 139.943 147.686 183.772 1.00 22.35 321 THR A CA 1
ATOM 566 C C . THR A 1 176 ? 141.211 146.967 184.199 1.00 28.14 321 THR A C 1
ATOM 567 O O . THR A 1 176 ? 141.951 147.491 185.038 1.00 30.71 321 THR A O 1
ATOM 571 N N . LEU A 1 177 ? 141.476 145.787 183.653 1.00 28.73 322 LEU A N 1
ATOM 572 C CA . LEU A 1 177 ? 142.524 144.929 184.173 1.00 28.71 322 LEU A CA 1
ATOM 573 C C . LEU A 1 177 ? 143.888 145.456 183.750 1.00 34.44 322 LEU A C 1
ATOM 574 O O . LEU A 1 177 ? 144.038 146.067 182.689 1.00 34.73 322 LEU A O 1
ATOM 579 N N . THR A 1 178 ? 144.895 145.190 184.581 1.00 40.21 323 THR A N 1
ATOM 580 C CA . THR A 1 178 ? 146.281 145.494 184.254 1.00 35.72 323 THR A CA 1
ATOM 581 C C . THR A 1 178 ? 147.182 144.373 184.746 1.00 39.69 323 THR A C 1
ATOM 582 O O . THR A 1 178 ? 146.791 143.552 185.578 1.00 44.86 323 THR A O 1
ATOM 586 N N . GLN A 1 179 ? 148.402 144.354 184.211 1.00 41.18 324 GLN A N 1
ATOM 587 C CA . GLN A 1 179 ? 149.438 143.448 184.686 1.00 38.38 324 GLN A CA 1
ATOM 588 C C . GLN A 1 179 ? 149.624 143.590 186.192 1.00 40.34 324 GLN A C 1
ATOM 589 O O . GLN A 1 179 ? 149.339 144.636 186.780 1.00 45.15 324 GLN A O 1
ATOM 595 N N . ALA A 1 180 ? 150.072 142.510 186.820 1.00 36.64 325 ALA A N 1
ATOM 596 C CA . ALA A 1 180 ? 150.334 142.522 188.253 1.00 40.21 325 ALA A CA 1
ATOM 597 C C . ALA A 1 180 ? 151.395 143.552 188.625 1.00 43.08 325 ALA A C 1
ATOM 598 O O . ALA A 1 180 ? 152.407 143.706 187.936 1.00 45.34 325 ALA A O 1
ATOM 600 N N . GLY A 1 181 ? 151.148 144.272 189.720 1.00 41.46 326 GLY A N 1
ATOM 601 C CA . GLY A 1 181 ? 152.049 145.301 190.199 1.00 39.18 326 GLY A CA 1
ATOM 602 C C . GLY A 1 181 ? 151.916 146.670 189.570 1.00 44.57 326 GLY A C 1
ATOM 603 O O . GLY A 1 181 ? 152.579 147.607 190.033 1.00 47.80 326 GLY A O 1
ATOM 604 N N . TYR A 1 182 ? 151.096 146.831 188.541 1.00 44.32 327 TYR A N 1
ATOM 605 C CA . TYR A 1 182 ? 150.766 148.156 188.038 1.00 37.13 327 TYR A CA 1
ATOM 606 C C . TYR A 1 182 ? 149.475 148.673 188.662 1.00 36.34 327 TYR A C 1
ATOM 607 O O . TYR A 1 182 ? 148.684 147.919 189.233 1.00 41.49 327 TYR A O 1
ATOM 616 N N . VAL A 1 183 ? 149.292 149.993 188.576 1.00 32.37 328 VAL A N 1
ATOM 617 C CA . VAL A 1 183 ? 148.044 150.609 189.001 1.00 30.86 328 VAL A CA 1
ATOM 618 C C . VAL A 1 183 ? 146.879 150.028 188.203 1.00 36.89 328 VAL A C 1
ATOM 619 O O . VAL A 1 183 ? 147.023 149.646 187.035 1.00 41.21 328 VAL A O 1
ATOM 623 N N . GLY A 1 184 ? 145.716 149.959 188.835 1.00 35.51 329 GLY A N 1
ATOM 624 C CA . GLY A 1 184 ? 144.522 149.432 188.207 1.00 32.03 329 GLY A CA 1
ATOM 625 C C . GLY A 1 184 ? 144.086 148.119 188.831 1.00 38.25 329 GLY A C 1
ATOM 626 O O . GLY A 1 184 ? 144.710 147.588 189.751 1.00 41.03 329 GLY A O 1
ATOM 627 N N . GLU A 1 185 ? 142.978 147.606 188.306 1.00 42.80 330 GLU A N 1
ATOM 628 C CA . GLU A 1 185 ? 142.381 146.402 188.858 1.00 44.16 330 GLU A CA 1
ATOM 629 C C . GLU A 1 185 ? 143.209 145.182 188.492 1.00 47.92 330 GLU A C 1
ATOM 630 O O . GLU A 1 185 ? 143.695 145.053 187.366 1.00 47.26 330 GLU A O 1
ATOM 636 N N . ASP A 1 186 ? 143.370 144.289 189.459 1.00 52.96 331 ASP A N 1
ATOM 637 C CA . ASP A 1 186 ? 144.128 143.065 189.273 1.00 50.31 331 ASP A CA 1
ATOM 638 C C . ASP A 1 186 ? 143.230 141.990 188.675 1.00 48.16 331 ASP A C 1
ATOM 639 O O . ASP A 1 186 ? 142.031 141.932 188.953 1.00 50.70 331 ASP A O 1
ATOM 644 N N . ILE A 1 187 ? 143.827 141.143 187.835 1.00 50.26 332 ILE A N 1
ATOM 645 C CA . ILE A 1 187 ? 143.065 140.154 187.075 1.00 52.46 332 ILE A CA 1
ATOM 646 C C . ILE A 1 187 ? 142.327 139.196 188.004 1.00 52.44 332 ILE A C 1
ATOM 647 O O . ILE A 1 187 ? 141.233 138.719 187.679 1.00 46.16 332 ILE A O 1
ATOM 652 N N . GLU A 1 188 ? 142.904 138.903 189.170 1.00 57.52 333 GLU A N 1
ATOM 653 C CA . GLU A 1 188 ? 142.242 138.060 190.159 1.00 55.39 333 GLU A CA 1
ATOM 654 C C . GLU A 1 188 ? 140.937 138.657 190.670 1.00 50.14 333 GLU A C 1
ATOM 655 O O . GLU A 1 188 ? 140.097 137.918 191.192 1.00 52.67 333 GLU A O 1
ATOM 661 N N . SER A 1 189 ? 140.746 139.972 190.543 1.00 51.50 334 SER A N 1
ATOM 662 C CA . SER A 1 189 ? 139.517 140.607 191.013 1.00 49.22 334 SER A CA 1
ATOM 663 C C . SER A 1 189 ? 138.280 140.154 190.247 1.00 49.93 334 SER A C 1
ATOM 664 O O . SER A 1 189 ? 137.168 140.292 190.764 1.00 49.45 334 SER A O 1
ATOM 666 N N . VAL A 1 190 ? 138.442 139.647 189.024 1.00 52.84 335 VAL A N 1
ATOM 667 C CA . VAL A 1 190 ? 137.322 139.035 188.313 1.00 43.84 335 VAL A CA 1
ATOM 668 C C . VAL A 1 190 ? 136.693 137.927 189.146 1.00 43.69 335 VAL A C 1
ATOM 669 O O . VAL A 1 190 ? 135.465 137.826 189.248 1.00 46.36 335 VAL A O 1
ATOM 673 N N . ILE A 1 191 ? 137.522 137.073 189.748 1.00 45.76 336 ILE A N 1
ATOM 674 C CA . ILE A 1 191 ? 137.018 136.008 190.611 1.00 47.10 336 ILE A CA 1
ATOM 675 C C . ILE A 1 191 ? 136.564 136.560 191.956 1.00 51.34 336 ILE A C 1
ATOM 676 O O . ILE A 1 191 ? 135.639 136.021 192.575 1.00 53.60 336 ILE A O 1
ATOM 681 N N . ALA A 1 192 ? 137.203 137.628 192.436 1.00 52.69 337 ALA A N 1
ATOM 682 C CA . ALA A 1 192 ? 136.770 138.265 193.676 1.00 54.02 337 ALA A CA 1
ATOM 683 C C . ALA A 1 192 ? 135.343 138.787 193.575 1.00 52.65 337 ALA A C 1
ATOM 684 O O . ALA A 1 192 ? 134.556 138.643 194.517 1.00 54.59 337 ALA A O 1
ATOM 686 N N . LYS A 1 193 ? 134.992 139.404 192.447 1.00 51.09 338 LYS A N 1
ATOM 687 C CA . LYS A 1 193 ? 133.614 139.842 192.245 1.00 50.90 338 LYS A CA 1
ATOM 688 C C . LYS A 1 193 ? 132.656 138.659 192.237 1.00 54.74 338 LYS A C 1
ATOM 689 O O . LYS A 1 193 ? 131.539 138.749 192.760 1.00 57.40 338 LYS A O 1
ATOM 691 N N . LEU A 1 194 ? 133.076 137.541 191.647 1.00 55.03 339 LEU A N 1
ATOM 692 C CA . LEU A 1 194 ? 132.279 136.320 191.705 1.00 51.97 339 LEU A CA 1
ATOM 693 C C . LEU A 1 194 ? 132.101 135.829 193.136 1.00 60.42 339 LEU A C 1
ATOM 694 O O . LEU A 1 194 ? 131.001 135.422 193.524 1.00 64.70 339 LEU A O 1
ATOM 699 N N . LEU A 1 195 ? 133.172 135.836 193.932 1.00 62.53 340 LEU A N 1
ATOM 700 C CA . LEU A 1 195 ? 133.058 135.342 195.300 1.00 63.50 340 LEU A CA 1
ATOM 701 C C . LEU A 1 195 ? 132.209 136.258 196.172 1.00 67.99 340 LEU A C 1
ATOM 702 O O . LEU A 1 195 ? 131.595 135.792 197.136 1.00 76.55 340 LEU A O 1
ATOM 707 N N . GLN A 1 196 ? 132.142 137.550 195.853 1.00 64.34 341 GLN A N 1
ATOM 708 C CA . GLN A 1 196 ? 131.188 138.410 196.539 1.00 66.58 341 GLN A CA 1
ATOM 709 C C . GLN A 1 196 ? 129.751 138.058 196.186 1.00 74.44 341 GLN A C 1
ATOM 710 O O . GLN A 1 196 ? 128.843 138.340 196.973 1.00 81.11 341 GLN A O 1
ATOM 712 N N . ASP A 1 197 ? 129.531 137.455 195.022 1.00 74.22 342 ASP A N 1
ATOM 713 C CA . ASP A 1 197 ? 128.271 136.803 194.707 1.00 72.41 342 ASP A CA 1
ATOM 714 C C . ASP A 1 197 ? 128.170 135.449 195.404 1.00 71.44 342 ASP A C 1
ATOM 715 O O . ASP A 1 197 ? 129.170 134.763 195.632 1.00 69.33 342 ASP A O 1
ATOM 720 N N . ALA A 1 198 ? 126.935 135.077 195.743 1.00 76.94 343 ALA A N 1
ATOM 721 C CA . ALA A 1 198 ? 126.638 133.946 196.626 1.00 82.36 343 ALA A CA 1
ATOM 722 C C . ALA A 1 198 ? 127.369 134.049 197.962 1.00 82.85 343 ALA A C 1
ATOM 723 O O . ALA A 1 198 ? 127.698 133.037 198.584 1.00 86.41 343 ALA A O 1
ATOM 725 N N . ASN A 1 199 ? 127.618 135.280 198.399 1.00 78.38 344 ASN A N 1
ATOM 726 C CA . ASN A 1 199 ? 128.023 135.606 199.765 1.00 80.24 344 ASN A CA 1
ATOM 727 C C . ASN A 1 199 ? 129.182 134.738 200.256 1.00 83.66 344 ASN A C 1
ATOM 728 O O . ASN A 1 199 ? 129.103 134.079 201.294 1.00 87.88 344 ASN A O 1
ATOM 733 N N . TYR A 1 200 ? 130.268 134.740 199.486 1.00 83.26 345 TYR A N 1
ATOM 734 C CA . TYR A 1 200 ? 131.534 134.137 199.898 1.00 81.50 345 TYR A CA 1
ATOM 735 C C . TYR A 1 200 ? 131.428 132.635 200.158 1.00 82.84 345 TYR A C 1
ATOM 736 O O . TYR A 1 200 ? 132.291 132.058 200.826 1.00 82.73 345 TYR A O 1
ATOM 745 N N . ASN A 1 201 ? 130.386 131.981 199.654 1.00 81.88 346 ASN A N 1
ATOM 746 C CA . ASN A 1 201 ? 130.308 130.522 199.715 1.00 85.90 346 ASN A CA 1
ATOM 747 C C . ASN A 1 201 ? 131.267 129.972 198.666 1.00 84.40 346 ASN A C 1
ATOM 748 O O . ASN A 1 201 ? 130.908 129.770 197.505 1.00 84.27 346 ASN A O 1
ATOM 753 N N . VAL A 1 202 ? 132.515 129.746 199.088 1.00 82.38 347 VAL A N 1
ATOM 754 C CA . VAL A 1 202 ? 133.539 129.228 198.184 1.00 82.83 347 VAL A CA 1
ATOM 755 C C . VAL A 1 202 ? 133.097 127.913 197.556 1.00 80.87 347 VAL A C 1
ATOM 756 O O . VAL A 1 202 ? 133.379 127.642 196.382 1.00 79.47 347 VAL A O 1
ATOM 760 N N . GLU A 1 203 ? 132.391 127.077 198.322 1.00 82.28 348 GLU A N 1
ATOM 761 C CA . GLU A 1 203 ? 131.897 125.816 197.780 1.00 83.60 348 GLU A CA 1
ATOM 762 C C . GLU A 1 203 ? 130.931 126.028 196.622 1.00 85.04 348 GLU A C 1
ATOM 763 O O . GLU A 1 203 ? 130.870 125.199 195.708 1.00 84.16 348 GLU A O 1
ATOM 765 N N . LYS A 1 204 ? 130.181 127.130 196.634 1.00 85.58 349 LYS A N 1
ATOM 766 C CA . LYS A 1 204 ? 129.303 127.465 195.520 1.00 80.35 349 LYS A CA 1
ATOM 767 C C . LYS A 1 204 ? 129.983 128.326 194.463 1.00 77.79 349 LYS A C 1
ATOM 768 O O . LYS A 1 204 ? 129.706 128.170 193.269 1.00 75.57 349 LYS A O 1
ATOM 774 N N . ALA A 1 205 ? 130.872 129.229 194.882 1.00 76.82 350 ALA A N 1
ATOM 775 C CA . ALA A 1 205 ? 131.534 130.125 193.939 1.00 71.89 350 ALA A CA 1
ATOM 776 C C . ALA A 1 205 ? 132.352 129.370 192.900 1.00 69.18 350 ALA A C 1
ATOM 777 O O . ALA A 1 205 ? 132.451 129.812 191.751 1.00 65.69 350 ALA A O 1
ATOM 779 N N . GLN A 1 206 ? 132.940 128.235 193.278 1.00 69.58 351 GLN A N 1
ATOM 780 C CA . GLN A 1 206 ? 133.717 127.430 192.342 1.00 66.65 351 GLN A CA 1
ATOM 781 C C . GLN A 1 206 ? 132.896 126.870 191.188 1.00 66.09 351 GLN A C 1
ATOM 782 O O . GLN A 1 206 ? 133.486 126.354 190.233 1.00 65.42 351 GLN A O 1
ATOM 788 N N . GLN A 1 207 ? 131.567 126.942 191.247 1.00 64.35 352 GLN A N 1
ATOM 789 C CA . GLN A 1 207 ? 130.712 126.500 190.153 1.00 56.59 352 GLN A CA 1
ATOM 790 C C . GLN A 1 207 ? 130.157 127.646 189.311 1.00 54.42 352 GLN A C 1
ATOM 791 O O . GLN A 1 207 ? 129.248 127.420 188.508 1.00 54.41 352 GLN A O 1
ATOM 793 N N . GLY A 1 208 ? 130.676 128.861 189.469 1.00 55.70 353 GLY A N 1
ATOM 794 C CA . GLY A 1 208 ? 130.070 130.013 188.834 1.00 54.76 353 GLY A CA 1
ATOM 795 C C . GLY A 1 208 ? 130.362 130.168 187.348 1.00 47.16 353 GLY A C 1
ATOM 796 O O . GLY A 1 208 ? 131.119 129.415 186.740 1.00 47.56 353 GLY A O 1
ATOM 797 N N . ILE A 1 209 ? 129.707 131.170 186.760 1.00 41.60 354 ILE A N 1
ATOM 798 C CA . ILE A 1 209 ? 129.893 131.568 185.368 1.00 42.04 354 ILE A CA 1
ATOM 799 C C . ILE A 1 209 ? 130.438 132.991 185.340 1.00 39.92 354 ILE A C 1
ATOM 800 O O . ILE A 1 209 ? 129.889 133.878 185.998 1.00 47.30 354 ILE A O 1
ATOM 805 N N . VAL A 1 210 ? 131.513 133.210 184.588 1.00 31.62 355 VAL A N 1
ATOM 806 C CA . VAL A 1 210 ? 132.144 134.522 184.475 1.00 29.94 355 VAL A CA 1
ATOM 807 C C . VAL A 1 210 ? 131.945 135.056 183.061 1.00 32.80 355 VAL A C 1
ATOM 808 O O . VAL A 1 210 ? 132.325 134.403 182.082 1.00 31.23 355 VAL A O 1
ATOM 812 N N . PHE A 1 211 ? 131.350 136.247 182.960 1.00 30.92 356 PHE A N 1
ATOM 813 C CA . PHE A 1 211 ? 131.142 136.950 181.694 1.00 27.13 356 PHE A CA 1
ATOM 814 C C . PHE A 1 211 ? 132.227 138.013 181.541 1.00 30.61 356 PHE A C 1
ATOM 815 O O . PHE A 1 211 ? 132.132 139.098 182.116 1.00 40.25 356 PHE A O 1
ATOM 823 N N . LEU A 1 212 ? 133.274 137.683 180.790 1.00 25.62 357 LEU A N 1
ATOM 824 C CA . LEU A 1 212 ? 134.335 138.615 180.403 1.00 26.96 357 LEU A CA 1
ATOM 825 C C . LEU A 1 212 ? 133.907 139.382 179.154 1.00 22.33 357 LEU A C 1
ATOM 826 O O . LEU A 1 212 ? 134.157 138.956 178.028 1.00 20.07 357 LEU A O 1
ATOM 831 N N . ASP A 1 213 ? 133.247 140.523 179.339 1.00 21.82 358 ASP A N 1
ATOM 832 C CA . ASP A 1 213 ? 132.967 141.384 178.197 1.00 20.66 358 ASP A CA 1
ATOM 833 C C . ASP A 1 213 ? 134.196 142.167 177.744 1.00 21.44 358 ASP A C 1
ATOM 834 O O . ASP A 1 213 ? 135.176 142.322 178.473 1.00 27.76 358 ASP A O 1
ATOM 839 N N . GLN A 1 214 ? 134.108 142.687 176.515 1.00 18.78 359 GLN A N 1
ATOM 840 C CA . GLN A 1 214 ? 135.125 143.555 175.915 1.00 16.78 359 GLN A CA 1
ATOM 841 C C . GLN A 1 214 ? 136.503 142.903 175.833 1.00 15.39 359 GLN A C 1
ATOM 842 O O . GLN A 1 214 ? 137.526 143.570 175.982 1.00 13.22 359 GLN A O 1
ATOM 848 N N . VAL A 1 215 ? 136.535 141.588 175.616 1.00 17.31 360 VAL A N 1
ATOM 849 C CA . VAL A 1 215 ? 137.790 140.858 175.488 1.00 14.03 360 VAL A CA 1
ATOM 850 C C . VAL A 1 215 ? 138.585 141.271 174.251 1.00 13.42 360 VAL A C 1
ATOM 851 O O . VAL A 1 215 ? 139.808 141.103 174.223 1.00 18.12 360 VAL A O 1
ATOM 855 N N . ASP A 1 216 ? 137.946 141.872 173.248 1.00 10.51 361 ASP A N 1
ATOM 856 C CA . ASP A 1 216 ? 138.700 142.389 172.111 1.00 10.83 361 ASP A CA 1
ATOM 857 C C . ASP A 1 216 ? 139.574 143.590 172.461 1.00 14.47 361 ASP A C 1
ATOM 858 O O . ASP A 1 216 ? 140.508 143.893 171.713 1.00 15.91 361 ASP A O 1
ATOM 863 N N . LYS A 1 217 ? 139.301 144.281 173.568 1.00 13.72 362 LYS A N 1
ATOM 864 C CA . LYS A 1 217 ? 140.047 145.488 173.910 1.00 11.14 362 LYS A CA 1
ATOM 865 C C . LYS A 1 217 ? 141.395 145.195 174.554 1.00 16.75 362 LYS A C 1
ATOM 866 O O . LYS A 1 217 ? 142.243 146.089 174.615 1.00 23.56 362 LYS A O 1
ATOM 872 N N . ILE A 1 218 ? 141.610 143.975 175.037 1.00 15.88 363 ILE A N 1
ATOM 873 C CA . ILE A 1 218 ? 142.909 143.542 175.541 1.00 17.99 363 ILE A CA 1
ATOM 874 C C . ILE A 1 218 ? 143.712 142.839 174.457 1.00 22.53 363 ILE A C 1
ATOM 875 O O . ILE A 1 218 ? 144.678 142.129 174.751 1.00 31.29 363 ILE A O 1
ATOM 880 N N . GLY A 1 219 ? 143.312 143.008 173.203 1.00 19.02 364 GLY A N 1
ATOM 881 C CA . GLY A 1 219 ? 144.109 142.479 172.115 1.00 22.40 364 GLY A CA 1
ATOM 882 C C . GLY A 1 219 ? 145.507 143.067 172.098 1.00 34.57 364 GLY A C 1
ATOM 883 O O . GLY A 1 219 ? 145.739 144.202 172.515 1.00 37.96 364 GLY A O 1
ATOM 884 N N . SER A 1 220 ? 146.454 142.259 171.629 1.00 36.63 365 SER A N 1
ATOM 885 C CA . SER A 1 220 ? 147.844 142.666 171.494 1.00 38.07 365 SER A CA 1
ATOM 886 C C . SER A 1 220 ? 147.995 143.713 170.392 1.00 52.96 365 SER A C 1
ATOM 887 O O . SER A 1 220 ? 147.098 143.944 169.579 1.00 59.67 365 SER A O 1
ATOM 889 N N . VAL A 1 221 ? 149.162 144.347 170.372 1.00 62.93 366 VAL A N 1
ATOM 890 C CA . VAL A 1 221 ? 149.504 145.343 169.360 1.00 73.71 366 VAL A CA 1
ATOM 891 C C . VAL A 1 221 ? 150.889 145.020 168.811 1.00 91.95 366 VAL A C 1
ATOM 892 O O . VAL A 1 221 ? 151.777 144.620 169.579 1.00 92.90 366 VAL A O 1
ATOM 896 N N . PRO A 1 222 ? 151.120 145.158 167.492 1.00 101.01 367 PRO A N 1
ATOM 897 C CA . PRO A 1 222 ? 152.420 144.891 166.865 1.00 103.32 367 PRO A CA 1
ATOM 898 C C . PRO A 1 222 ? 153.589 145.606 167.544 1.00 95.32 367 PRO A C 1
ATOM 899 O O . PRO A 1 222 ? 153.934 146.715 167.139 1.00 96.26 367 PRO A O 1
ATOM 903 N N . ARG A 1 228 ? 155.698 144.959 176.794 1.00 48.94 373 ARG A N 1
ATOM 904 C CA . ARG A 1 228 ? 155.673 145.973 177.840 1.00 48.01 373 ARG A CA 1
ATOM 905 C C . ARG A 1 228 ? 154.257 146.480 178.082 1.00 51.58 373 ARG A C 1
ATOM 906 O O . ARG A 1 228 ? 154.053 147.396 178.878 1.00 46.92 373 ARG A O 1
ATOM 908 N N . ASP A 1 229 ? 153.283 145.886 177.394 1.00 61.09 374 ASP A N 1
ATOM 909 C CA . ASP A 1 229 ? 151.905 146.337 177.525 1.00 47.95 374 ASP A CA 1
ATOM 910 C C . ASP A 1 229 ? 151.425 146.111 178.949 1.00 45.11 374 ASP A C 1
ATOM 911 O O . ASP A 1 229 ? 151.538 145.006 179.486 1.00 49.93 374 ASP A O 1
ATOM 916 N N . VAL A 1 230 ? 150.870 147.155 179.556 1.00 38.84 375 VAL A N 1
ATOM 917 C CA . VAL A 1 230 ? 150.212 146.987 180.844 1.00 37.30 375 VAL A CA 1
ATOM 918 C C . VAL A 1 230 ? 148.832 146.375 180.656 1.00 43.91 375 VAL A C 1
ATOM 919 O O . VAL A 1 230 ? 148.383 145.563 181.470 1.00 46.14 375 VAL A O 1
ATOM 923 N N . GLY A 1 231 ? 148.147 146.742 179.578 1.00 41.50 376 GLY A N 1
ATOM 924 C CA . GLY A 1 231 ? 146.966 146.018 179.165 1.00 35.98 376 GLY A CA 1
ATOM 925 C C . GLY A 1 231 ? 147.323 144.922 178.184 1.00 36.94 376 GLY A C 1
ATOM 926 O O . GLY A 1 231 ? 148.350 144.258 178.343 1.00 41.83 376 GLY A O 1
ATOM 927 N N . GLY A 1 232 ? 146.498 144.741 177.159 1.00 30.43 377 GLY A N 1
ATOM 928 C CA . GLY A 1 232 ? 146.904 143.999 175.978 1.00 31.41 377 GLY A CA 1
ATOM 929 C C . GLY A 1 232 ? 147.333 142.576 176.281 1.00 30.45 377 GLY A C 1
ATOM 930 O O . GLY A 1 232 ? 146.719 141.872 177.088 1.00 29.41 377 GLY A O 1
ATOM 931 N N . GLU A 1 233 ? 148.411 142.146 175.618 1.00 31.08 378 GLU A N 1
ATOM 932 C CA . GLU A 1 233 ? 148.926 140.788 175.787 1.00 27.88 378 GLU A CA 1
ATOM 933 C C . GLU A 1 233 ? 149.354 140.493 177.219 1.00 27.47 378 GLU A C 1
ATOM 934 O O . GLU A 1 233 ? 149.380 139.328 177.627 1.00 31.12 378 GLU A O 1
ATOM 936 N N . GLY A 1 234 ? 149.713 141.517 177.988 1.00 27.90 379 GLY A N 1
ATOM 937 C CA . GLY A 1 234 ? 150.016 141.299 179.393 1.00 29.12 379 GLY A CA 1
ATOM 938 C C . GLY A 1 234 ? 148.835 140.816 180.213 1.00 33.24 379 GLY A C 1
ATOM 939 O O . GLY A 1 234 ? 148.997 140.014 181.134 1.00 34.57 379 GLY A O 1
ATOM 940 N N . VAL A 1 235 ? 147.637 141.314 179.909 1.00 31.76 380 VAL A N 1
ATOM 941 C CA . VAL A 1 235 ? 146.437 140.839 180.594 1.00 28.47 380 VAL A CA 1
ATOM 942 C C . VAL A 1 235 ? 146.058 139.431 180.148 1.00 26.49 380 VAL A C 1
ATOM 943 O O . VAL A 1 235 ? 145.658 138.598 180.968 1.00 28.66 380 VAL A O 1
ATOM 947 N N . GLN A 1 236 ? 146.186 139.136 178.852 1.00 24.03 381 GLN A N 1
ATOM 948 C CA . GLN A 1 236 ? 145.819 137.814 178.351 1.00 23.44 381 GLN A CA 1
ATOM 949 C C . GLN A 1 236 ? 146.648 136.705 178.987 1.00 29.06 381 GLN A C 1
ATOM 950 O O . GLN A 1 236 ? 146.122 135.634 179.309 1.00 34.63 381 GLN A O 1
ATOM 956 N N . GLN A 1 237 ? 147.947 136.936 179.166 1.00 28.27 382 GLN A N 1
ATOM 957 C CA . GLN A 1 237 ? 148.803 135.947 179.811 1.00 31.15 382 GLN A CA 1
ATOM 958 C C . GLN A 1 237 ? 148.353 135.631 181.233 1.00 33.77 382 GLN A C 1
ATOM 959 O O . GLN A 1 237 ? 148.575 134.520 181.725 1.00 35.07 382 GLN A O 1
ATOM 965 N N . GLY A 1 238 ? 147.716 136.588 181.904 1.00 30.32 383 GLY A N 1
ATOM 966 C CA . GLY A 1 238 ? 147.127 136.311 183.204 1.00 31.21 383 GLY A CA 1
ATOM 967 C C . GLY A 1 238 ? 145.848 135.498 183.163 1.00 33.54 383 GLY A C 1
ATOM 968 O O . GLY A 1 238 ? 145.653 134.598 183.984 1.00 36.42 383 GLY A O 1
ATOM 969 N N . LEU A 1 239 ? 144.949 135.811 182.229 1.00 29.60 384 LEU A N 1
ATOM 970 C CA . LEU A 1 239 ? 143.686 135.081 182.152 1.00 31.04 384 LEU A CA 1
ATOM 971 C C . LEU A 1 239 ? 143.871 133.591 181.873 1.00 35.26 384 LEU A C 1
ATOM 972 O O . LEU A 1 239 ? 143.034 132.784 182.290 1.00 43.31 384 LEU A O 1
ATOM 977 N N . LEU A 1 240 ? 144.948 133.201 181.184 1.00 32.93 385 LEU A N 1
ATOM 978 C CA . LEU A 1 240 ? 145.260 131.779 181.030 1.00 31.99 385 LEU A CA 1
ATOM 979 C C . LEU A 1 240 ? 145.300 131.041 182.362 1.00 35.54 385 LEU A C 1
ATOM 980 O O . LEU A 1 240 ? 144.844 129.896 182.456 1.00 31.37 385 LEU A O 1
ATOM 985 N N . LYS A 1 241 ? 145.842 131.671 183.404 1.00 41.29 386 LYS A N 1
ATOM 986 C CA . LYS A 1 241 ? 145.897 131.001 184.697 1.00 43.05 386 LYS A CA 1
ATOM 987 C C . LYS A 1 241 ? 144.540 130.925 185.380 1.00 45.86 386 LYS A C 1
ATOM 988 O O . LYS A 1 241 ? 144.428 130.277 186.424 1.00 48.35 386 LYS A O 1
ATOM 990 N N . LEU A 1 242 ? 143.518 131.571 184.829 1.00 42.67 387 LEU A N 1
ATOM 991 C CA . LEU A 1 242 ? 142.135 131.399 185.255 1.00 38.07 387 LEU A CA 1
ATOM 992 C C . LEU A 1 242 ? 141.371 130.414 184.386 1.00 37.10 387 LEU A C 1
ATOM 993 O O . LEU A 1 242 ? 140.637 129.573 184.912 1.00 44.75 387 LEU A O 1
ATOM 998 N N . LEU A 1 243 ? 141.527 130.501 183.064 1.00 33.18 388 LEU A N 1
ATOM 999 C CA . LEU A 1 243 ? 140.752 129.651 182.169 1.00 33.26 388 LEU A CA 1
ATOM 1000 C C . LEU A 1 243 ? 141.173 128.195 182.308 1.00 40.67 388 LEU A C 1
ATOM 1001 O O . LEU A 1 243 ? 140.328 127.304 182.447 1.00 36.43 388 LEU A O 1
ATOM 1006 N N . GLU A 1 244 ? 142.476 127.933 182.279 1.00 54.53 389 GLU A N 1
ATOM 1007 C CA . GLU A 1 244 ? 143.005 126.708 182.860 1.00 45.86 389 GLU A CA 1
ATOM 1008 C C . GLU A 1 244 ? 142.994 126.815 184.381 1.00 48.96 389 GLU A C 1
ATOM 1009 O O . GLU A 1 244 ? 143.357 127.848 184.948 1.00 52.92 389 GLU A O 1
ATOM 1011 N N . GLY A 1 245 ? 142.580 125.736 185.037 1.00 46.68 390 GLY A N 1
ATOM 1012 C CA . GLY A 1 245 ? 142.310 125.800 186.464 1.00 54.95 390 GLY A CA 1
ATOM 1013 C C . GLY A 1 245 ? 143.543 126.154 187.279 1.00 57.96 390 GLY A C 1
ATOM 1014 O O . GLY A 1 245 ? 144.639 125.644 187.041 1.00 58.75 390 GLY A O 1
ATOM 1015 N N . THR A 1 246 ? 143.359 127.059 188.240 1.00 55.54 391 THR A N 1
ATOM 1016 C CA . THR A 1 246 ? 144.378 127.331 189.244 1.00 56.84 391 THR A CA 1
ATOM 1017 C C . THR A 1 246 ? 143.693 127.667 190.561 1.00 64.53 391 THR A C 1
ATOM 1018 O O . THR A 1 246 ? 142.562 128.159 190.580 1.00 64.28 391 THR A O 1
ATOM 1020 N N . ILE A 1 247 ? 144.390 127.402 191.662 1.00 68.40 392 ILE A N 1
ATOM 1021 C CA . ILE A 1 247 ? 143.940 127.806 192.990 1.00 72.18 392 ILE A CA 1
ATOM 1022 C C . ILE A 1 247 ? 144.397 129.236 193.253 1.00 74.98 392 ILE A C 1
ATOM 1023 O O . ILE A 1 247 ? 145.575 129.479 193.530 1.00 74.57 392 ILE A O 1
ATOM 1025 N N . VAL A 1 248 ? 143.463 130.182 193.186 1.00 73.51 393 VAL A N 1
ATOM 1026 C CA . VAL A 1 248 ? 143.774 131.606 193.223 1.00 79.08 393 VAL A CA 1
ATOM 1027 C C . VAL A 1 248 ? 143.422 132.149 194.600 1.00 85.48 393 VAL A C 1
ATOM 1028 O O . VAL A 1 248 ? 142.313 131.925 195.100 1.00 83.82 393 VAL A O 1
ATOM 1032 N N . ASN A 1 249 ? 144.368 132.853 195.215 1.00 87.87 394 ASN A N 1
ATOM 1033 C CA . ASN A 1 249 ? 144.118 133.528 196.482 1.00 88.19 394 ASN A CA 1
ATOM 1034 C C . ASN A 1 249 ? 143.231 134.750 196.282 1.00 89.87 394 ASN A C 1
ATOM 1035 O O . ASN A 1 249 ? 143.512 135.600 195.431 1.00 89.95 394 ASN A O 1
ATOM 1040 N N . VAL A 1 250 ? 142.161 134.840 197.064 1.00 91.42 395 VAL A N 1
ATOM 1041 C CA . VAL A 1 250 ? 141.175 135.907 196.914 1.00 92.12 395 VAL A CA 1
ATOM 1042 C C . VAL A 1 250 ? 140.879 136.488 198.292 1.00 95.95 395 VAL A C 1
ATOM 1043 O O . VAL A 1 250 ? 140.668 135.729 199.249 1.00 97.47 395 VAL A O 1
ATOM 1047 N N . PRO A 1 251 ? 140.852 137.823 198.448 1.00 95.81 396 PRO A N 1
ATOM 1048 C CA . PRO A 1 251 ? 140.464 138.455 199.714 1.00 95.30 396 PRO A CA 1
ATOM 1049 C C . PRO A 1 251 ? 138.969 138.350 200.003 1.00 98.81 396 PRO A C 1
ATOM 1050 O O . PRO A 1 251 ? 138.271 137.601 199.319 1.00 97.51 396 PRO A O 1
ATOM 1054 N N . THR A 1 262 ? 141.508 135.789 203.738 1.00 100.78 407 THR A N 1
ATOM 1055 C CA . THR A 1 262 ? 141.737 135.277 202.392 1.00 105.91 407 THR A CA 1
ATOM 1056 C C . THR A 1 262 ? 141.317 133.815 202.277 1.00 107.18 407 THR A C 1
ATOM 1057 O O . THR A 1 262 ? 141.350 133.070 203.255 1.00 106.53 407 THR A O 1
ATOM 1061 N N . VAL A 1 263 ? 140.920 133.415 201.068 1.00 104.97 408 VAL A N 1
ATOM 1062 C CA . VAL A 1 263 ? 140.614 132.028 200.741 1.00 99.71 408 VAL A CA 1
ATOM 1063 C C . VAL A 1 263 ? 141.239 131.695 199.392 1.00 95.04 408 VAL A C 1
ATOM 1064 O O . VAL A 1 263 ? 141.650 132.576 198.636 1.00 93.75 408 VAL A O 1
ATOM 1068 N N . GLN A 1 264 ? 141.308 130.400 199.099 1.00 91.48 409 GLN A N 1
ATOM 1069 C CA . GLN A 1 264 ? 141.726 129.904 197.794 1.00 87.33 409 GLN A CA 1
ATOM 1070 C C . GLN A 1 264 ? 140.517 129.358 197.046 1.00 85.54 409 GLN A C 1
ATOM 1071 O O . GLN A 1 264 ? 139.769 128.536 197.585 1.00 84.82 409 GLN A O 1
ATOM 1077 N N . VAL A 1 265 ? 140.336 129.812 195.809 1.00 83.13 410 VAL A N 1
ATOM 1078 C CA . VAL A 1 265 ? 139.242 129.375 194.948 1.00 78.44 410 VAL A CA 1
ATOM 1079 C C . VAL A 1 265 ? 139.827 128.628 193.758 1.00 73.72 410 VAL A C 1
ATOM 1080 O O . VAL A 1 265 ? 140.692 129.157 193.049 1.00 74.73 410 VAL A O 1
ATOM 1084 N N . ASP A 1 266 ? 139.368 127.398 193.544 1.00 68.01 411 ASP A N 1
ATOM 1085 C CA . ASP A 1 266 ? 139.742 126.641 192.356 1.00 64.57 411 ASP A CA 1
ATOM 1086 C C . ASP A 1 266 ? 138.848 127.039 191.187 1.00 66.11 411 ASP A C 1
ATOM 1087 O O . ASP A 1 266 ? 137.625 126.869 191.243 1.00 67.40 411 ASP A O 1
ATOM 1089 N N . THR A 1 267 ? 139.460 127.568 190.128 1.00 61.98 412 THR A N 1
ATOM 1090 C CA . THR A 1 267 ? 138.746 127.986 188.928 1.00 59.92 412 THR A CA 1
ATOM 1091 C C . THR A 1 267 ? 138.395 126.827 188.005 1.00 58.60 412 THR A C 1
ATOM 1092 O O . THR A 1 267 ? 137.739 127.055 186.984 1.00 57.96 412 THR A O 1
ATOM 1096 N N . THR A 1 268 ? 138.857 125.614 188.312 1.00 62.93 413 THR A N 1
ATOM 1097 C CA . THR A 1 268 ? 138.792 124.504 187.365 1.00 63.75 413 THR A CA 1
ATOM 1098 C C . THR A 1 268 ? 137.385 124.275 186.821 1.00 61.89 413 THR A C 1
ATOM 1099 O O . THR A 1 268 ? 137.217 123.962 185.637 1.00 61.52 413 THR A O 1
ATOM 1101 N N . ASN A 1 269 ? 136.361 124.425 187.660 1.00 57.52 414 ASN A N 1
ATOM 1102 C CA . ASN A 1 269 ? 134.988 124.196 187.226 1.00 56.46 414 ASN A CA 1
ATOM 1103 C C . ASN A 1 269 ? 134.223 125.465 186.869 1.00 53.77 414 ASN A C 1
ATOM 1104 O O . ASN A 1 269 ? 133.042 125.373 186.526 1.00 51.21 414 ASN A O 1
ATOM 1109 N N . ILE A 1 270 ? 134.846 126.640 186.945 1.00 50.52 415 ILE A N 1
ATOM 1110 C CA . ILE A 1 270 ? 134.171 127.856 186.512 1.00 43.31 415 ILE A CA 1
ATOM 1111 C C . ILE A 1 270 ? 134.084 127.885 184.991 1.00 41.73 415 ILE A C 1
ATOM 1112 O O . ILE A 1 270 ? 135.054 127.573 184.290 1.00 47.36 415 ILE A O 1
ATOM 1117 N N . LEU A 1 271 ? 132.917 128.263 184.472 1.00 35.65 416 LEU A N 1
ATOM 1118 C CA . LEU A 1 271 ? 132.710 128.458 183.042 1.00 29.93 416 LEU A CA 1
ATOM 1119 C C . LEU A 1 271 ? 132.878 129.931 182.702 1.00 32.52 416 LEU A C 1
ATOM 1120 O O . LEU A 1 271 ? 132.210 130.784 183.292 1.00 44.16 416 LEU A O 1
ATOM 1125 N N . PHE A 1 272 ? 133.770 130.232 181.766 1.00 30.24 417 PHE A N 1
ATOM 1126 C CA . PHE A 1 272 ? 133.983 131.597 181.310 1.00 28.85 417 PHE A CA 1
ATOM 1127 C C . PHE A 1 272 ? 133.271 131.804 179.982 1.00 26.61 417 PHE A C 1
ATOM 1128 O O . PHE A 1 272 ? 133.460 131.024 179.043 1.00 28.92 417 PHE A O 1
ATOM 1136 N N . VAL A 1 273 ? 132.459 132.854 179.905 1.00 19.95 418 VAL A N 1
ATOM 1137 C CA . VAL A 1 273 ? 131.925 133.358 178.647 1.00 18.95 418 VAL A CA 1
ATOM 1138 C C . VAL A 1 273 ? 132.667 134.643 178.312 1.00 18.96 418 VAL A C 1
ATOM 1139 O O . VAL A 1 273 ? 132.860 135.498 179.183 1.00 22.13 418 VAL A O 1
ATOM 1143 N N . ALA A 1 274 ? 133.087 134.777 177.059 1.00 15.36 419 ALA A N 1
ATOM 1144 C CA . ALA A 1 274 ? 133.719 135.987 176.561 1.00 14.31 419 ALA A CA 1
ATOM 1145 C C . ALA A 1 274 ? 132.861 136.620 175.478 1.00 16.03 419 ALA A C 1
ATOM 1146 O O . ALA A 1 274 ? 132.140 135.929 174.755 1.00 16.40 419 ALA A O 1
ATOM 1148 N N . SER A 1 275 ? 132.941 137.945 175.371 1.00 15.32 420 SER A N 1
ATOM 1149 C CA . SER A 1 275 ? 132.256 138.666 174.309 1.00 12.73 420 SER A CA 1
ATOM 1150 C C . SER A 1 275 ? 133.098 139.849 173.859 1.00 13.46 420 SER A C 1
ATOM 1151 O O . SER A 1 275 ? 133.863 140.418 174.638 1.00 15.26 420 SER A O 1
ATOM 1153 N N . GLY A 1 276 ? 132.936 140.216 172.596 1.00 12.50 421 GLY A N 1
ATOM 1154 C CA . GLY A 1 276 ? 133.657 141.341 172.037 1.00 8.86 421 GLY A CA 1
ATOM 1155 C C . GLY A 1 276 ? 133.155 141.642 170.647 1.00 9.00 421 GLY A C 1
ATOM 1156 O O . GLY A 1 276 ? 132.627 140.767 169.957 1.00 11.97 421 GLY A O 1
ATOM 1157 N N . ALA A 1 277 ? 133.354 142.894 170.230 1.00 6.98 422 ALA A N 1
ATOM 1158 C CA . ALA A 1 277 ? 132.956 143.290 168.884 1.00 7.44 422 ALA A CA 1
ATOM 1159 C C . ALA A 1 277 ? 133.943 142.818 167.828 1.00 9.65 422 ALA A C 1
ATOM 1160 O O . ALA A 1 277 ? 133.530 142.418 166.734 1.00 9.93 422 ALA A O 1
ATOM 1162 N N . PHE A 1 278 ? 135.239 142.842 168.135 1.00 13.08 423 PHE A N 1
ATOM 1163 C CA . PHE A 1 278 ? 136.280 142.471 167.178 1.00 14.58 423 PHE A CA 1
ATOM 1164 C C . PHE A 1 278 ? 136.123 143.239 165.869 1.00 17.60 423 PHE A C 1
ATOM 1165 O O . PHE A 1 278 ? 136.144 142.673 164.776 1.00 20.54 423 PHE A O 1
ATOM 1173 N N . ASN A 1 279 ? 135.923 144.547 165.996 1.00 18.10 424 ASN A N 1
ATOM 1174 C CA . ASN A 1 279 ? 135.747 145.403 164.832 1.00 19.30 424 ASN A CA 1
ATOM 1175 C C . ASN A 1 279 ? 136.981 145.351 163.946 1.00 27.87 424 ASN A C 1
ATOM 1176 O O . ASN A 1 279 ? 138.089 145.662 164.391 1.00 28.33 424 ASN A O 1
ATOM 1178 N N . GLY A 1 280 ? 136.786 144.949 162.693 1.00 30.99 425 GLY A N 1
ATOM 1179 C CA . GLY A 1 280 ? 137.870 144.727 161.764 1.00 32.68 425 GLY A CA 1
ATOM 1180 C C . GLY A 1 280 ? 138.262 143.279 161.582 1.00 32.08 425 GLY A C 1
ATOM 1181 O O . GLY A 1 280 ? 139.086 142.985 160.710 1.00 36.62 425 GLY A O 1
ATOM 1182 N N . LEU A 1 281 ? 137.706 142.370 162.383 1.00 29.22 426 LEU A N 1
ATOM 1183 C CA . LEU A 1 281 ? 137.985 140.949 162.212 1.00 29.55 426 LEU A CA 1
ATOM 1184 C C . LEU A 1 281 ? 137.410 140.407 160.912 1.00 31.56 426 LEU A C 1
ATOM 1185 O O . LEU A 1 281 ? 137.960 139.460 160.342 1.00 38.12 426 LEU A O 1
ATOM 1190 N N . ASP A 1 282 ? 136.306 140.981 160.436 1.00 29.43 427 ASP A N 1
ATOM 1191 C CA . ASP A 1 282 ? 135.796 140.631 159.115 1.00 32.55 427 ASP A CA 1
ATOM 1192 C C . ASP A 1 282 ? 136.828 140.882 158.021 1.00 36.10 427 ASP A C 1
ATOM 1193 O O . ASP A 1 282 ? 136.998 140.056 157.120 1.00 43.36 427 ASP A O 1
ATOM 1198 N N . ARG A 1 283 ? 137.530 142.014 158.084 1.00 36.23 428 ARG A N 1
ATOM 1199 C CA . ARG A 1 283 ? 138.581 142.295 157.108 1.00 39.27 428 ARG A CA 1
ATOM 1200 C C . ARG A 1 283 ? 139.739 141.308 157.207 1.00 44.61 428 ARG A C 1
ATOM 1201 O O . ARG A 1 283 ? 140.337 140.943 156.188 1.00 49.56 428 ARG A O 1
ATOM 1203 N N . ILE A 1 284 ? 140.078 140.869 158.418 1.00 40.42 429 ILE A N 1
ATOM 1204 C CA . ILE A 1 284 ? 141.138 139.878 158.580 1.00 35.21 429 ILE A CA 1
ATOM 1205 C C . ILE A 1 284 ? 140.756 138.558 157.923 1.00 37.11 429 ILE A C 1
ATOM 1206 O O . ILE A 1 284 ? 141.577 137.918 157.257 1.00 40.32 429 ILE A O 1
ATOM 1211 N N . ILE A 1 285 ? 139.506 138.132 158.099 1.00 37.98 430 ILE A N 1
ATOM 1212 C CA . ILE A 1 285 ? 139.013 136.932 157.427 1.00 43.80 430 ILE A CA 1
ATOM 1213 C C . ILE A 1 285 ? 139.000 137.118 155.915 1.00 52.82 430 ILE A C 1
ATOM 1214 O O . ILE A 1 285 ? 139.364 136.207 155.162 1.00 61.87 430 ILE A O 1
ATOM 1219 N N . SER A 1 286 ? 138.557 138.286 155.447 1.00 49.77 431 SER A N 1
ATOM 1220 C CA . SER A 1 286 ? 138.484 138.541 154.010 1.00 50.42 431 SER A CA 1
ATOM 1221 C C . SER A 1 286 ? 139.829 138.332 153.323 1.00 61.53 431 SER A C 1
ATOM 1222 O O . SER A 1 286 ? 139.892 137.753 152.233 1.00 72.78 431 SER A O 1
ATOM 1224 N N . ARG A 1 287 ? 140.917 138.795 153.941 1.00 57.30 432 ARG A N 1
ATOM 1225 C CA . ARG A 1 287 ? 142.244 138.572 153.376 1.00 58.52 432 ARG A CA 1
ATOM 1226 C C . ARG A 1 287 ? 142.668 137.110 153.414 1.00 62.44 432 ARG A C 1
ATOM 1227 O O . ARG A 1 287 ? 143.598 136.729 152.697 1.00 66.37 432 ARG A O 1
ATOM 1235 N N . ARG A 1 288 ? 142.017 136.288 154.228 1.00 62.75 433 ARG A N 1
ATOM 1236 C CA . ARG A 1 288 ? 142.329 134.868 154.310 1.00 61.85 433 ARG A CA 1
ATOM 1237 C C . ARG A 1 288 ? 141.410 134.005 153.459 1.00 66.78 433 ARG A C 1
ATOM 1238 O O . ARG A 1 288 ? 141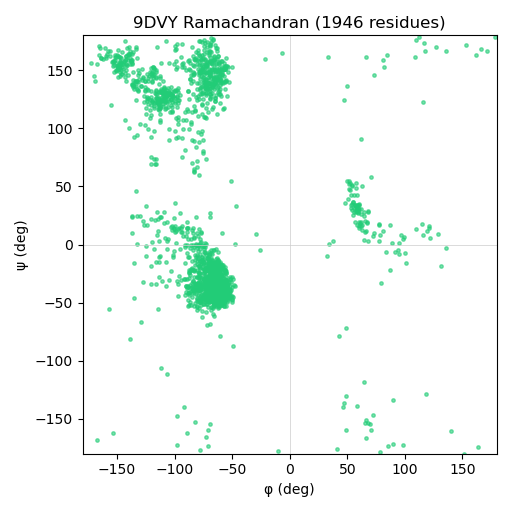.858 132.991 152.915 1.00 72.93 433 ARG A O 1
ATOM 1246 N N . LYS A 1 289 ? 140.145 134.391 153.324 1.00 69.05 434 LYS A N 1
ATOM 1247 C CA . LYS A 1 289 ? 139.134 133.553 152.696 1.00 77.94 434 LYS A CA 1
ATOM 1248 C C . LYS A 1 289 ? 139.074 133.688 151.177 1.00 89.49 434 LYS A C 1
ATOM 1249 O O . LYS A 1 289 ? 138.580 132.770 150.513 1.00 92.00 434 LYS A O 1
ATOM 1255 N N . ASN A 1 290 ? 139.577 134.781 150.603 1.00 92.66 435 ASN A N 1
ATOM 1256 C CA . ASN A 1 290 ? 139.445 135.027 149.172 1.00 101.72 435 ASN A CA 1
ATOM 1257 C C . ASN A 1 290 ? 140.774 135.442 148.553 1.00 110.04 435 ASN A C 1
ATOM 1258 O O . ASN A 1 290 ? 141.699 135.878 149.242 1.00 100.19 435 ASN A O 1
ATOM 1260 N N . GLU A 1 291 ? 140.853 135.303 147.225 1.00 121.26 436 GLU A N 1
ATOM 1261 C CA . GLU A 1 291 ? 142.068 135.578 146.468 1.00 128.08 436 GLU A CA 1
ATOM 1262 C C . GLU A 1 291 ? 141.760 136.428 145.239 1.00 139.22 436 GLU A C 1
ATOM 1263 O O . GLU A 1 291 ? 140.735 136.243 144.578 1.00 141.39 436 GLU A O 1
ATOM 1265 N N . LYS A 1 292 ? 142.668 137.366 144.954 1.00 142.60 437 LYS A N 1
ATOM 1266 C CA . LYS A 1 292 ? 142.530 138.367 143.891 1.00 142.64 437 LYS A CA 1
ATOM 1267 C C . LYS A 1 292 ? 142.941 137.827 142.516 1.00 144.25 437 LYS A C 1
ATOM 1268 O O . LYS A 1 292 ? 143.883 138.307 141.887 1.00 144.25 437 LYS A O 1
ATOM 1270 N N . TYR A 1 293 ? 142.226 136.804 142.050 1.00 144.25 438 TYR A N 1
ATOM 1271 C CA . TYR A 1 293 ? 142.483 136.283 140.711 1.00 144.25 438 TYR A CA 1
ATOM 1272 C C . TYR A 1 293 ? 142.224 137.340 139.641 1.00 144.25 438 TYR A C 1
ATOM 1273 O O . TYR A 1 293 ? 141.343 138.194 139.772 1.00 144.25 438 TYR A O 1
ATOM 1282 N N . LEU A 1 294 ? 143.012 137.265 138.566 1.00 144.25 439 LEU A N 1
ATOM 1283 C CA . LEU A 1 294 ? 142.999 138.245 137.480 1.00 144.25 439 LEU A CA 1
ATOM 1284 C C . LEU A 1 294 ? 143.209 137.515 136.160 1.00 143.13 439 LEU A C 1
ATOM 1285 O O . LEU A 1 294 ? 144.322 137.062 135.874 1.00 141.01 439 LEU A O 1
ATOM 1290 N N . GLY A 1 295 ? 142.160 137.403 135.356 1.00 141.05 440 GLY A N 1
ATOM 1291 C CA . GLY A 1 295 ? 142.272 136.724 134.082 1.00 138.49 440 GLY A CA 1
ATOM 1292 C C . GLY A 1 295 ? 140.909 136.357 133.526 1.00 139.71 440 GLY A C 1
ATOM 1293 O O . GLY A 1 295 ? 139.870 136.730 134.070 1.00 137.12 440 GLY A O 1
ATOM 1294 N N . PHE A 1 296 ? 140.946 135.613 132.415 1.00 143.59 441 PHE A N 1
ATOM 1295 C CA . PHE A 1 296 ? 139.730 135.259 131.691 1.00 144.25 441 PHE A CA 1
ATOM 1296 C C . PHE A 1 296 ? 139.010 134.055 132.282 1.00 144.25 441 PHE A C 1
ATOM 1297 O O . PHE A 1 296 ? 137.828 133.854 131.985 1.00 144.25 441 PHE A O 1
ATOM 1305 N N . GLY A 1 297 ? 139.686 133.256 133.101 1.00 144.25 442 GLY A N 1
ATOM 1306 C CA . GLY A 1 297 ? 139.061 132.111 133.737 1.00 141.62 442 GLY A CA 1
ATOM 1307 C C . GLY A 1 297 ? 138.612 131.044 132.759 1.00 141.40 442 GLY A C 1
ATOM 1308 O O . GLY A 1 297 ? 139.404 130.199 132.341 1.00 142.19 442 GLY A O 1
ATOM 1309 N N . THR A 1 323 ? 123.927 149.620 153.721 1.00 84.08 468 THR A N 1
ATOM 1310 C CA . THR A 1 323 ? 122.909 148.940 152.931 1.00 90.66 468 THR A CA 1
ATOM 1311 C C . THR A 1 323 ? 122.913 147.435 153.191 1.00 86.18 468 THR A C 1
ATOM 1312 O O . THR A 1 323 ? 123.880 146.892 153.723 1.00 88.28 468 THR A O 1
ATOM 1316 N N . HIS A 1 324 ? 121.805 146.781 152.830 1.00 80.35 469 HIS A N 1
ATOM 1317 C CA . HIS A 1 324 ? 121.659 145.347 153.067 1.00 85.02 469 HIS A CA 1
ATOM 1318 C C . HIS A 1 324 ? 122.800 144.552 152.444 1.00 91.40 469 HIS A C 1
ATOM 1319 O O . HIS A 1 324 ? 123.291 143.587 153.039 1.00 88.99 469 HIS A O 1
ATOM 1321 N N . GLN A 1 325 ? 123.229 144.935 151.240 1.00 93.11 470 GLN A N 1
ATOM 1322 C CA . GLN A 1 325 ? 124.271 144.181 150.551 1.00 89.68 470 GLN A CA 1
ATOM 1323 C C . GLN A 1 325 ? 125.627 144.334 151.226 1.00 89.04 470 GLN A C 1
ATOM 1324 O O . GLN A 1 325 ? 126.447 143.411 151.177 1.00 87.68 470 GLN A O 1
ATOM 1326 N N . ASP A 1 326 ? 125.877 145.476 151.867 1.00 91.63 471 ASP A N 1
ATOM 1327 C CA . ASP A 1 326 ? 127.135 145.679 152.578 1.00 90.05 471 ASP A CA 1
ATOM 1328 C C . ASP A 1 326 ? 127.150 144.978 153.929 1.00 85.62 471 ASP A C 1
ATOM 1329 O O . ASP A 1 326 ? 128.209 144.524 154.374 1.00 81.92 471 ASP A O 1
ATOM 1331 N N . ILE A 1 327 ? 125.998 144.882 154.589 1.00 86.31 472 ILE A N 1
ATOM 1332 C CA . ILE A 1 327 ? 125.924 144.228 155.891 1.00 82.24 472 ILE A CA 1
ATOM 1333 C C . ILE A 1 327 ? 125.936 142.713 155.737 1.00 81.30 472 ILE A C 1
ATOM 1334 O O . ILE A 1 327 ? 126.703 142.015 156.409 1.00 78.99 472 ILE A O 1
ATOM 1339 N N . GLU A 1 328 ? 125.094 142.176 154.853 1.00 80.70 473 GLU A N 1
ATOM 1340 C CA . GLU A 1 328 ? 125.006 140.727 154.716 1.00 81.32 473 GLU A CA 1
ATOM 1341 C C . GLU A 1 328 ? 126.281 140.126 154.136 1.00 77.17 473 GLU A C 1
ATOM 1342 O O . GLU A 1 328 ? 126.548 138.941 154.356 1.00 70.72 473 GLU A O 1
ATOM 1348 N N . GLU A 1 329 ? 127.076 140.916 153.410 1.00 79.47 474 GLU A N 1
ATOM 1349 C CA . GLU A 1 329 ? 128.405 140.463 153.013 1.00 75.80 474 GLU A CA 1
ATOM 1350 C C . GLU A 1 329 ? 129.294 140.192 154.220 1.00 70.88 474 GLU A C 1
ATOM 1351 O O . GLU A 1 329 ? 130.158 139.310 154.167 1.00 69.44 474 GLU A O 1
ATOM 1353 N N . LYS A 1 330 ? 129.107 140.937 155.311 1.00 67.57 475 LYS A N 1
ATOM 1354 C CA . LYS A 1 330 ? 129.865 140.666 156.528 1.00 58.49 475 LYS A CA 1
ATOM 1355 C C . LYS A 1 330 ? 129.285 139.506 157.324 1.00 56.65 475 LYS A C 1
ATOM 1356 O O . LYS A 1 330 ? 130.037 138.714 157.902 1.00 52.14 475 LYS A O 1
ATOM 1362 N N . ASP A 1 331 ? 127.957 139.401 157.388 1.00 61.42 476 ASP A N 1
ATOM 1363 C CA . ASP A 1 331 ? 127.335 138.314 158.136 1.00 57.08 476 ASP A CA 1
ATOM 1364 C C . ASP A 1 331 ? 127.747 136.946 157.603 1.00 54.55 476 ASP A C 1
ATOM 1365 O O . ASP A 1 331 ? 127.933 136.002 158.380 1.00 48.76 476 ASP A O 1
ATOM 1367 N N . ARG A 1 332 ? 127.908 136.819 156.286 1.00 55.65 477 ARG A N 1
ATOM 1368 C CA . ARG A 1 332 ? 128.457 135.588 155.726 1.00 50.30 477 ARG A CA 1
ATOM 1369 C C . ARG A 1 332 ? 129.912 135.397 156.128 1.00 47.21 477 ARG A C 1
ATOM 1370 O O . ARG A 1 332 ? 130.310 134.312 156.565 1.00 47.88 477 ARG A O 1
ATOM 1372 N N . LEU A 1 333 ? 130.720 136.444 155.988 1.00 48.76 478 LEU A N 1
ATOM 1373 C CA . LEU A 1 333 ? 132.162 136.303 156.145 1.00 47.99 478 LEU A CA 1
ATOM 1374 C C . LEU A 1 333 ? 132.540 136.010 157.592 1.00 42.19 478 LEU A C 1
ATOM 1375 O O . LEU A 1 333 ? 133.392 135.158 157.857 1.00 41.97 478 LEU A O 1
ATOM 1380 N N . LEU A 1 334 ? 131.923 136.719 158.537 1.00 41.24 479 LEU A N 1
ATOM 1381 C CA . LEU A 1 334 ? 132.173 136.487 159.955 1.00 34.36 479 LEU A CA 1
ATOM 1382 C C . LEU A 1 334 ? 131.755 135.089 160.399 1.00 35.52 479 LEU A C 1
ATOM 1383 O O . LEU A 1 334 ? 132.282 134.574 161.391 1.00 36.90 479 LEU A O 1
ATOM 1388 N N . ARG A 1 335 ? 130.807 134.463 159.694 1.00 38.84 480 ARG A N 1
ATOM 1389 C CA . ARG A 1 335 ? 130.406 133.088 159.987 1.00 34.95 480 ARG A CA 1
ATOM 1390 C C . ARG A 1 335 ? 131.502 132.065 159.715 1.00 40.23 480 ARG A C 1
ATOM 1391 O O . ARG A 1 335 ? 131.383 130.923 160.172 1.00 44.84 480 ARG A O 1
ATOM 1393 N N . HIS A 1 336 ? 132.555 132.440 158.994 1.00 39.67 481 HIS A N 1
ATOM 1394 C CA . HIS A 1 336 ? 133.672 131.559 158.681 1.00 34.30 481 HIS A CA 1
ATOM 1395 C C . HIS A 1 336 ? 134.923 131.909 159.475 1.00 32.96 481 HIS A C 1
ATOM 1396 O O . HIS A 1 336 ? 136.028 131.535 159.074 1.00 40.19 481 HIS A O 1
ATOM 1403 N N . VAL A 1 337 ? 134.775 132.641 160.581 1.00 35.13 482 VAL A N 1
ATOM 1404 C CA . VAL A 1 337 ? 135.911 132.894 161.454 1.00 39.03 482 VAL A CA 1
ATOM 1405 C C . VAL A 1 337 ? 136.522 131.576 161.917 1.00 39.55 482 VAL A C 1
ATOM 1406 O O . VAL A 1 337 ? 135.828 130.573 162.117 1.00 40.23 482 VAL A O 1
ATOM 1410 N N . GLU A 1 338 ? 137.846 131.576 162.060 1.00 37.67 483 GLU A N 1
ATOM 1411 C CA . GLU A 1 338 ? 138.581 130.430 162.566 1.00 38.43 483 GLU A CA 1
ATOM 1412 C C . GLU A 1 338 ? 139.621 130.934 163.556 1.00 37.42 483 GLU A C 1
ATOM 1413 O O . GLU A 1 338 ? 139.993 132.108 163.543 1.00 36.00 483 GLU A O 1
ATOM 1419 N N . ALA A 1 339 ? 140.070 130.035 164.434 1.00 37.69 484 ALA A N 1
ATOM 1420 C CA . ALA A 1 339 ? 141.010 130.409 165.488 1.00 30.19 484 ALA A CA 1
ATOM 1421 C C . ALA A 1 339 ? 142.239 131.127 164.944 1.00 30.10 484 ALA A C 1
ATOM 1422 O O . ALA A 1 339 ? 142.749 132.061 165.570 1.00 29.27 484 ALA A O 1
ATOM 1424 N N . ARG A 1 340 ? 142.751 130.683 163.795 1.00 32.65 485 ARG A N 1
ATOM 1425 C CA . ARG A 1 340 ? 143.886 131.348 163.164 1.00 31.42 485 ARG A CA 1
ATOM 1426 C C . ARG A 1 340 ? 143.622 132.807 162.813 1.00 33.61 485 ARG A C 1
ATOM 1427 O O . ARG A 1 340 ? 144.578 133.570 162.647 1.00 31.91 485 ARG A O 1
ATOM 1435 N N . ASP A 1 341 ? 142.357 133.215 162.691 1.00 35.15 486 ASP A N 1
ATOM 1436 C CA . ASP A 1 341 ? 142.046 134.620 162.448 1.00 27.15 486 ASP A CA 1
ATOM 1437 C C . ASP A 1 341 ? 142.050 135.449 163.724 1.00 23.41 486 ASP A C 1
ATOM 1438 O O . ASP A 1 341 ? 142.443 136.617 163.695 1.00 25.17 486 ASP A O 1
ATOM 1440 N N . LEU A 1 342 ? 141.618 134.869 164.843 1.00 25.03 487 LEU A N 1
ATOM 1441 C CA . LEU A 1 342 ? 141.640 135.582 166.114 1.00 21.65 487 LEU A CA 1
ATOM 1442 C C . LEU A 1 342 ? 143.058 135.805 166.621 1.00 21.77 487 LEU A C 1
ATOM 1443 O O . LEU A 1 342 ? 143.312 136.784 167.330 1.00 24.25 487 LEU A O 1
ATOM 1448 N N . ILE A 1 343 ? 143.981 134.900 166.293 1.00 23.81 488 ILE A N 1
ATOM 1449 C CA . ILE A 1 343 ? 145.402 135.119 166.559 1.00 24.79 488 ILE A CA 1
ATOM 1450 C C . ILE A 1 343 ? 145.927 136.335 165.805 1.00 24.12 488 ILE A C 1
ATOM 1451 O O . ILE A 1 343 ? 146.679 137.146 166.358 1.00 21.83 488 ILE A O 1
ATOM 1456 N N . GLU A 1 344 ? 145.539 136.489 164.538 1.00 27.86 489 GLU A N 1
ATOM 1457 C CA . GLU A 1 344 ? 145.966 137.659 163.777 1.00 28.62 489 GLU A CA 1
ATOM 1458 C C . GLU A 1 344 ? 145.373 138.948 164.327 1.00 23.66 489 GLU A C 1
ATOM 1459 O O . GLU A 1 344 ? 146.002 140.006 164.225 1.00 30.15 489 GLU A O 1
ATOM 1465 N N . PHE A 1 345 ? 144.179 138.890 164.910 1.00 21.87 490 PHE A N 1
ATOM 1466 C CA . PHE A 1 345 ? 143.625 140.066 165.564 1.00 20.46 490 PHE A CA 1
ATOM 1467 C C . PHE A 1 345 ? 144.441 140.461 166.789 1.00 22.90 490 PHE A C 1
ATOM 1468 O O . PHE A 1 345 ? 144.368 141.613 167.224 1.00 23.91 490 PHE A O 1
ATOM 1476 N N . GLY A 1 346 ? 145.231 139.544 167.335 1.00 20.93 491 GLY A N 1
ATOM 1477 C CA . GLY A 1 346 ? 146.094 139.853 168.456 1.00 21.89 491 GLY A CA 1
ATOM 1478 C C . GLY A 1 346 ? 145.784 139.121 169.743 1.00 19.61 491 GLY A C 1
ATOM 1479 O O . GLY A 1 346 ? 146.346 139.445 170.791 1.00 23.74 491 GLY A O 1
ATOM 1480 N N . MET A 1 347 ? 144.878 138.152 169.696 1.00 18.37 492 MET A N 1
ATOM 1481 C CA . MET A 1 347 ? 144.710 137.241 170.817 1.00 19.51 492 MET A CA 1
ATOM 1482 C C . MET A 1 347 ? 145.829 136.204 170.778 1.00 21.77 492 MET A C 1
ATOM 1483 O O . MET A 1 347 ? 146.109 135.631 169.722 1.00 24.97 492 MET A O 1
ATOM 1488 N N . ILE A 1 348 ? 146.467 135.955 171.917 1.00 25.40 493 ILE A N 1
ATOM 1489 C CA . ILE A 1 348 ? 147.603 135.032 171.963 1.00 23.94 493 ILE A CA 1
ATOM 1490 C C . ILE A 1 348 ? 147.138 133.599 171.720 1.00 28.78 493 ILE A C 1
ATOM 1491 O O . ILE A 1 348 ? 146.028 133.231 172.129 1.00 32.17 493 ILE A O 1
ATOM 1496 N N . PRO A 1 349 ? 147.946 132.768 171.047 1.00 29.86 494 PRO A N 1
ATOM 1497 C CA . PRO A 1 349 ? 147.482 131.432 170.627 1.00 29.78 494 PRO A CA 1
ATOM 1498 C C . PRO A 1 349 ? 146.914 130.564 171.734 1.00 30.56 494 PRO A C 1
ATOM 1499 O O . PRO A 1 349 ? 145.992 129.781 171.482 1.00 26.55 494 PRO A O 1
ATOM 1503 N N . GLU A 1 350 ? 147.442 130.663 172.950 1.00 32.81 495 GLU A N 1
ATOM 1504 C CA . GLU A 1 350 ? 146.945 129.833 174.039 1.00 33.23 495 GLU A CA 1
ATOM 1505 C C . GLU A 1 350 ? 145.600 130.320 174.546 1.00 29.49 495 GLU A C 1
ATOM 1506 O O . GLU A 1 350 ? 144.801 129.522 175.045 1.00 30.86 495 GLU A O 1
ATOM 1512 N N . PHE A 1 351 ? 145.343 131.621 174.439 1.00 27.49 496 PHE A N 1
ATOM 1513 C CA . PHE A 1 351 ? 144.091 132.185 174.925 1.00 23.75 496 PHE A CA 1
ATOM 1514 C C . PHE A 1 351 ? 142.941 131.804 174.002 1.00 22.78 496 PHE A C 1
ATOM 1515 O O . PHE A 1 351 ? 141.846 131.471 174.468 1.00 23.12 496 PHE A O 1
ATOM 1523 N N . VAL A 1 352 ? 143.179 131.841 172.690 1.00 22.35 497 VAL A N 1
ATOM 1524 C CA . VAL A 1 352 ? 142.194 131.368 171.721 1.00 20.13 497 VAL A CA 1
ATOM 1525 C C . VAL A 1 352 ? 141.898 129.884 171.910 1.00 24.14 497 VAL A C 1
ATOM 1526 O O . VAL A 1 352 ? 140.740 129.456 171.844 1.00 27.86 497 VAL A O 1
ATOM 1530 N N . GLY A 1 353 ? 142.932 129.076 172.141 1.00 25.14 498 GLY A N 1
ATOM 1531 C CA . GLY A 1 353 ? 142.719 127.658 172.384 1.00 19.43 498 GLY A CA 1
ATOM 1532 C C . GLY A 1 353 ? 141.902 127.346 173.621 1.00 18.44 498 GLY A C 1
ATOM 1533 O O . GLY A 1 353 ? 141.267 126.294 173.696 1.00 20.39 498 GLY A O 1
ATOM 1534 N N . ARG A 1 354 ? 141.908 128.238 174.603 1.00 21.07 499 ARG A N 1
ATOM 1535 C CA . ARG A 1 354 ? 141.083 128.067 175.791 1.00 23.54 499 ARG A CA 1
ATOM 1536 C C . ARG A 1 354 ? 139.626 128.461 175.580 1.00 30.21 499 ARG A C 1
ATOM 1537 O O . ARG A 1 354 ? 138.835 128.353 176.522 1.00 34.91 499 ARG A O 1
ATOM 1539 N N . LEU A 1 355 ? 139.249 128.917 174.381 1.00 28.65 500 LEU A N 1
ATOM 1540 C CA . LEU A 1 355 ? 137.876 129.303 174.055 1.00 23.61 500 LEU A CA 1
ATOM 1541 C C . LEU A 1 355 ? 137.407 128.428 172.898 1.00 20.82 500 LEU A C 1
ATOM 1542 O O . LEU A 1 355 ? 137.363 128.875 171.743 1.00 19.78 500 LEU A O 1
ATOM 1547 N N . PRO A 1 356 ? 137.085 127.161 173.170 1.00 21.86 501 PRO A N 1
ATOM 1548 C CA . PRO A 1 356 ? 136.882 126.198 172.077 1.00 26.03 501 PRO A CA 1
ATOM 1549 C C . PRO A 1 356 ? 135.688 126.475 171.178 1.00 27.51 501 PRO A C 1
ATOM 1550 O O . PRO A 1 356 ? 135.733 126.100 170.000 1.00 28.28 501 PRO A O 1
ATOM 1554 N N . VAL A 1 357 ? 134.632 127.124 171.670 1.00 23.03 502 VAL A N 1
ATOM 1555 C CA . VAL A 1 357 ? 133.439 127.385 170.866 1.00 19.97 502 VAL A CA 1
ATOM 1556 C C . VAL A 1 357 ? 133.261 128.885 170.660 1.00 21.17 502 VAL A C 1
ATOM 1557 O O . VAL A 1 357 ? 133.191 129.656 171.624 1.00 21.39 502 VAL A O 1
ATOM 1561 N N . VAL A 1 358 ? 133.223 129.289 169.392 1.00 21.78 503 VAL A N 1
ATOM 1562 C CA . VAL A 1 358 ? 133.028 130.670 168.967 1.00 16.05 503 VAL A CA 1
ATOM 1563 C C . VAL A 1 358 ? 131.631 130.810 168.381 1.00 16.60 503 VAL A C 1
ATOM 1564 O O . VAL A 1 358 ? 131.231 130.014 167.523 1.00 19.57 503 VAL A O 1
ATOM 1568 N N . VAL A 1 359 ? 130.896 131.818 168.831 1.00 15.62 504 VAL A N 1
ATOM 1569 C CA . VAL A 1 359 ? 129.507 132.030 168.451 1.00 15.66 504 VAL A CA 1
ATOM 1570 C C . VAL A 1 359 ? 129.377 133.424 167.846 1.00 15.23 504 VAL A C 1
ATOM 1571 O O . VAL A 1 359 ? 129.301 134.419 168.565 1.00 14.79 504 VAL A O 1
ATOM 1575 N N . PRO A 1 360 ? 129.363 133.536 166.516 1.00 16.25 505 PRO A N 1
ATOM 1576 C CA . PRO A 1 360 ? 129.167 134.839 165.861 1.00 16.07 505 PRO A CA 1
ATOM 1577 C C . PRO A 1 360 ? 127.696 135.228 165.777 1.00 14.78 505 PRO A C 1
ATOM 1578 O O . PRO A 1 360 ? 126.902 134.553 165.120 1.00 13.95 505 PRO A O 1
ATOM 1582 N N . LEU A 1 361 ? 127.332 136.317 166.454 1.00 13.28 506 LEU A N 1
ATOM 1583 C CA . LEU A 1 361 ? 125.991 136.880 166.336 1.00 11.54 506 LEU A CA 1
ATOM 1584 C C . LEU A 1 361 ? 125.812 137.595 164.999 1.00 12.49 506 LEU A C 1
ATOM 1585 O O . LEU A 1 361 ? 126.684 138.352 164.571 1.00 11.62 506 LEU A O 1
ATOM 1590 N N . HIS A 1 362 ? 124.684 137.348 164.336 1.00 12.27 507 HIS A N 1
ATOM 1591 C CA . HIS A 1 362 ? 124.365 138.018 163.080 1.00 14.36 507 HIS A CA 1
ATOM 1592 C C . HIS A 1 362 ? 123.959 139.474 163.303 1.00 17.55 507 HIS A C 1
ATOM 1593 O O . HIS A 1 362 ? 123.569 139.882 164.399 1.00 18.19 507 HIS A O 1
ATOM 1600 N N . SER A 1 363 ? 124.062 140.260 162.233 1.00 21.10 508 SER A N 1
ATOM 1601 C CA . SER A 1 363 ? 123.605 141.644 162.246 1.00 21.28 508 SER A CA 1
ATOM 1602 C C . SER A 1 363 ? 122.084 141.717 162.190 1.00 21.27 508 SER A C 1
ATOM 1603 O O . SER A 1 363 ? 121.434 140.934 161.494 1.00 23.80 508 SER A O 1
ATOM 1606 N N . LEU A 1 364 ? 121.519 142.668 162.930 1.00 16.79 509 LEU A N 1
ATOM 1607 C CA . LEU A 1 364 ? 120.076 142.896 162.944 1.00 17.15 509 LEU A CA 1
ATOM 1608 C C . LEU A 1 364 ? 119.642 143.537 161.630 1.00 21.11 509 LEU A C 1
ATOM 1609 O O . LEU A 1 364 ? 119.952 144.703 161.373 1.00 27.25 509 LEU A O 1
ATOM 1614 N N . ASP A 1 365 ? 118.941 142.778 160.789 1.00 19.24 510 ASP A N 1
ATOM 1615 C CA . ASP A 1 365 ? 118.347 143.315 159.574 1.00 20.85 510 ASP A CA 1
ATOM 1616 C C . ASP A 1 365 ? 117.020 144.012 159.872 1.00 25.52 510 ASP A C 1
ATOM 1617 O O . ASP A 1 365 ? 116.435 143.865 160.947 1.00 26.92 510 ASP A O 1
ATOM 1619 N N . GLU A 1 366 ? 116.550 144.784 158.887 1.00 28.23 511 GLU A N 1
ATOM 1620 C CA . GLU A 1 366 ? 115.388 145.652 159.078 1.00 22.42 511 GLU A CA 1
ATOM 1621 C C . GLU A 1 366 ? 114.148 144.898 159.540 1.00 19.81 511 GLU A C 1
ATOM 1622 O O . GLU A 1 366 ? 113.326 145.455 160.274 1.00 20.75 511 GLU A O 1
ATOM 1624 N N . LYS A 1 367 ? 113.983 143.645 159.119 1.00 21.86 512 LYS A N 1
ATOM 1625 C CA . LYS A 1 367 ? 112.847 142.852 159.577 1.00 25.43 512 LYS A CA 1
ATOM 1626 C C . LYS A 1 367 ? 112.916 142.552 161.071 1.00 25.23 512 LYS A C 1
ATOM 1627 O O . LYS A 1 367 ? 111.877 142.427 161.727 1.00 23.30 512 LYS A O 1
ATOM 1633 N N . THR A 1 368 ? 114.122 142.449 161.627 1.00 25.09 513 THR A N 1
ATOM 1634 C CA . THR A 1 368 ? 114.283 142.321 163.071 1.00 19.35 513 THR A CA 1
ATOM 1635 C C . THR A 1 368 ? 114.105 143.650 163.791 1.00 23.39 513 THR A C 1
ATOM 1636 O O . THR A 1 368 ? 113.462 143.701 164.844 1.00 25.85 513 THR A O 1
ATOM 1638 N N . LEU A 1 369 ? 114.681 144.726 163.256 1.00 19.77 514 LEU A N 1
ATOM 1639 C CA . LEU A 1 369 ? 114.598 146.020 163.924 1.00 12.77 514 LEU A CA 1
ATOM 1640 C C . LEU A 1 369 ? 113.156 146.469 164.119 1.00 16.42 514 LEU A C 1
ATOM 1641 O O . LEU A 1 369 ? 112.797 146.957 165.196 1.00 19.29 514 LEU A O 1
ATOM 1646 N N . VAL A 1 370 ? 112.301 146.270 163.112 1.00 19.55 515 VAL A N 1
ATOM 1647 C CA . VAL A 1 370 ? 110.890 146.619 163.267 1.00 18.23 515 VAL A CA 1
ATOM 1648 C C . VAL A 1 370 ? 110.225 145.775 164.347 1.00 18.97 515 VAL A C 1
ATOM 1649 O O . VAL A 1 370 ? 109.322 146.248 165.047 1.00 13.85 515 VAL A O 1
ATOM 1653 N N . GLN A 1 371 ? 110.633 144.517 164.488 1.00 23.93 516 GLN A N 1
ATOM 1654 C CA . GLN A 1 371 ? 110.088 143.685 165.553 1.00 25.58 516 GLN A CA 1
ATOM 1655 C C . GLN A 1 371 ? 110.586 144.134 166.923 1.00 20.65 516 GLN A C 1
ATOM 1656 O O . GLN A 1 371 ? 109.842 144.082 167.907 1.00 20.89 516 GLN A O 1
ATOM 1662 N N . ILE A 1 372 ? 111.848 144.563 167.009 1.00 16.25 517 ILE A N 1
ATOM 1663 C CA . ILE A 1 372 ? 112.403 145.063 168.267 1.00 16.62 517 ILE A CA 1
ATOM 1664 C C . ILE A 1 372 ? 111.667 146.302 168.766 1.00 17.91 517 ILE A C 1
ATOM 1665 O O . ILE A 1 372 ? 111.554 146.518 169.979 1.00 21.74 517 ILE A O 1
ATOM 1670 N N . LEU A 1 373 ? 111.142 147.124 167.858 1.00 15.94 518 LEU A N 1
ATOM 1671 C CA . LEU A 1 373 ? 110.392 148.304 168.281 1.00 13.48 518 LEU A CA 1
ATOM 1672 C C . LEU A 1 373 ? 109.126 147.937 169.046 1.00 18.01 518 LEU A C 1
ATOM 1673 O O . LEU A 1 373 ? 108.880 148.451 170.140 1.00 17.39 518 LEU A O 1
ATOM 1678 N N . THR A 1 374 ? 108.302 147.054 168.478 1.00 20.37 519 THR A N 1
ATOM 1679 C CA . THR A 1 374 ? 107.088 146.591 169.147 1.00 20.67 519 THR A CA 1
ATOM 1680 C C . THR A 1 374 ? 107.322 145.495 170.186 1.00 22.57 519 THR A C 1
ATOM 1681 O O . THR A 1 374 ? 106.890 145.621 171.336 1.00 19.49 519 THR A O 1
ATOM 1685 N N . GLU A 1 375 ? 108.003 144.413 169.799 1.00 24.08 520 GLU A N 1
ATOM 1686 C CA . GLU A 1 375 ? 107.767 143.111 170.426 1.00 23.29 520 GLU A CA 1
ATOM 1687 C C . GLU A 1 375 ? 108.389 142.894 171.805 1.00 25.32 520 GLU A C 1
ATOM 1688 O O . GLU A 1 375 ? 107.668 142.487 172.724 1.00 23.61 520 GLU A O 1
ATOM 1690 N N . PRO A 1 376 ? 109.686 143.131 172.014 1.00 19.33 521 PRO A N 1
ATOM 1691 C CA . PRO A 1 376 ? 110.345 142.566 173.196 1.00 14.71 521 PRO A CA 1
ATOM 1692 C C . PRO A 1 376 ? 109.920 143.259 174.478 1.00 15.97 521 PRO A C 1
ATOM 1693 O O . PRO A 1 376 ? 109.295 144.318 174.482 1.00 19.85 521 PRO A O 1
ATOM 1697 N N . ARG A 1 377 ? 110.245 142.605 175.586 1.00 11.77 522 ARG A N 1
ATOM 1698 C CA . ARG A 1 377 ? 110.205 143.245 176.893 1.00 13.76 522 ARG A CA 1
ATOM 1699 C C . ARG A 1 377 ? 111.081 144.492 176.913 1.00 18.36 522 ARG A C 1
ATOM 1700 O O . ARG A 1 377 ? 112.220 144.467 176.439 1.00 19.11 522 ARG A O 1
ATOM 1702 N N . ASN A 1 378 ? 110.540 145.587 177.453 1.00 18.30 523 ASN A N 1
ATOM 1703 C CA . ASN A 1 378 ? 111.160 146.917 177.400 1.00 15.57 523 ASN A CA 1
ATOM 1704 C C . ASN A 1 378 ? 111.375 147.426 175.978 1.00 13.72 523 ASN A C 1
ATOM 1705 O O . ASN A 1 378 ? 112.369 148.095 175.697 1.00 18.24 523 ASN A O 1
ATOM 1710 N N . ALA A 1 379 ? 110.467 147.094 175.068 1.00 11.37 524 ALA A N 1
ATOM 1711 C CA . ALA A 1 379 ? 110.572 147.545 173.689 1.00 10.79 524 ALA A CA 1
ATOM 1712 C C . ALA A 1 379 ? 110.654 149.067 173.628 1.00 14.23 524 ALA A C 1
ATOM 1713 O O . ALA A 1 379 ? 110.165 149.770 174.516 1.00 19.15 524 ALA A O 1
ATOM 1715 N N . VAL A 1 380 ? 111.329 149.571 172.590 1.00 14.79 525 VAL A N 1
ATOM 1716 C CA . VAL A 1 380 ? 111.701 150.986 172.525 1.00 11.58 525 VAL A CA 1
ATOM 1717 C C . VAL A 1 380 ? 110.473 151.889 172.599 1.00 12.72 525 VAL A C 1
ATOM 1718 O O . VAL A 1 380 ? 110.406 152.804 173.427 1.00 12.08 525 VAL A O 1
ATOM 1722 N N . ILE A 1 381 ? 109.482 151.644 171.747 1.00 11.86 526 ILE A N 1
ATOM 1723 C CA . ILE A 1 381 ? 108.307 152.512 171.644 1.00 9.81 526 ILE A CA 1
ATOM 1724 C C . ILE A 1 381 ? 107.455 152.497 172.911 1.00 10.87 526 ILE A C 1
ATOM 1725 O O . ILE A 1 381 ? 106.992 153.563 173.334 1.00 14.76 526 ILE A O 1
ATOM 1730 N N . PRO A 1 382 ? 107.199 151.350 173.543 1.00 10.29 527 PRO A N 1
ATOM 1731 C CA . PRO A 1 382 ? 106.579 151.389 174.877 1.00 12.22 527 PRO A CA 1
ATOM 1732 C C . PRO A 1 382 ? 107.279 152.287 175.883 1.00 12.33 527 PRO A C 1
ATOM 1733 O O . PRO A 1 382 ? 106.622 152.780 176.806 1.00 17.96 527 PRO A O 1
ATOM 1737 N N . GLN A 1 383 ? 108.591 152.499 175.761 1.00 10.07 528 GLN A N 1
ATOM 1738 C CA . GLN A 1 383 ? 109.257 153.460 176.637 1.00 11.37 528 GLN A CA 1
ATOM 1739 C C . GLN A 1 383 ? 108.852 154.899 176.338 1.00 12.68 528 GLN A C 1
ATOM 1740 O O . GLN A 1 383 ? 108.585 155.673 177.263 1.00 13.81 528 GLN A O 1
ATOM 1746 N N . TYR A 1 384 ? 108.804 155.281 175.062 1.00 13.54 529 TYR A N 1
ATOM 1747 C CA . TYR A 1 384 ? 108.350 156.625 174.715 1.00 10.33 529 TYR A CA 1
ATOM 1748 C C . TYR A 1 384 ? 106.880 156.838 175.045 1.00 11.56 529 TYR A C 1
ATOM 1749 O O . TYR A 1 384 ? 106.493 157.920 175.497 1.00 13.46 529 TYR A O 1
ATOM 1758 N N . GLN A 1 385 ? 106.049 155.819 174.839 1.00 12.72 530 GLN A N 1
ATOM 1759 C CA . GLN A 1 385 ? 104.652 155.907 175.244 1.00 13.97 530 GLN A CA 1
ATOM 1760 C C . GLN A 1 385 ? 104.508 156.148 176.740 1.00 15.20 530 GLN A C 1
ATOM 1761 O O . GLN A 1 385 ? 103.586 156.846 177.171 1.00 23.30 530 GLN A O 1
ATOM 1767 N N . ALA A 1 386 ? 105.378 155.551 177.553 1.00 9.96 531 ALA A N 1
ATOM 1768 C CA . ALA A 1 386 ? 105.358 155.851 178.981 1.00 9.31 531 ALA A CA 1
ATOM 1769 C C . ALA A 1 386 ? 105.791 157.283 179.268 1.00 16.31 531 ALA A C 1
ATOM 1770 O O . ALA A 1 386 ? 105.232 157.934 180.156 1.00 24.11 531 ALA A O 1
ATOM 1772 N N . LEU A 1 387 ? 106.793 157.790 178.544 1.00 15.32 532 LEU A N 1
ATOM 1773 C CA . LEU A 1 387 ? 107.216 159.179 178.724 1.00 13.28 532 LEU A CA 1
ATOM 1774 C C . LEU A 1 387 ? 106.113 160.165 178.371 1.00 17.36 532 LEU A C 1
ATOM 1775 O O . LEU A 1 387 ? 105.962 161.198 179.031 1.00 23.87 532 LEU A O 1
ATOM 1780 N N . PHE A 1 388 ? 105.315 159.855 177.353 1.00 15.24 533 PHE A N 1
ATOM 1781 C CA . PHE A 1 388 ? 104.179 160.698 177.009 1.00 15.17 533 PHE A CA 1
ATOM 1782 C C . PHE A 1 388 ? 102.996 160.474 177.937 1.00 19.39 533 PHE A C 1
ATOM 1783 O O . PHE A 1 388 ? 102.318 161.434 178.312 1.00 22.91 533 PHE A O 1
ATOM 1791 N N . SER A 1 389 ? 102.746 159.230 178.342 1.00 21.64 534 SER A N 1
ATOM 1792 C CA . SER A 1 389 ? 101.542 158.938 179.112 1.00 22.70 534 SER A CA 1
ATOM 1793 C C . SER A 1 389 ? 101.565 159.614 180.473 1.00 26.54 534 SER A C 1
ATOM 1794 O O . SER A 1 389 ? 100.505 159.924 181.024 1.00 34.73 534 SER A O 1
ATOM 1797 N N . MET A 1 390 ? 102.744 159.841 181.038 1.00 22.09 535 MET A N 1
ATOM 1798 C CA . MET A 1 390 ? 102.809 160.592 182.281 1.00 24.41 535 MET A CA 1
ATOM 1799 C C . MET A 1 390 ? 102.728 162.099 182.061 1.00 31.01 535 MET A C 1
ATOM 1800 O O . MET A 1 390 ? 102.726 162.854 183.040 1.00 34.47 535 MET A O 1
ATOM 1805 N N . ASP A 1 391 ? 102.677 162.551 180.807 1.00 30.80 536 ASP A N 1
ATOM 1806 C CA . ASP A 1 391 ? 102.172 163.878 180.477 1.00 32.27 536 ASP A CA 1
ATOM 1807 C C . ASP A 1 391 ? 100.694 163.844 180.119 1.00 33.53 536 ASP A C 1
ATOM 1808 O O . ASP A 1 391 ? 100.173 164.836 179.600 1.00 39.11 536 ASP A O 1
ATOM 1813 N N . LYS A 1 392 ? 100.021 162.718 180.365 1.00 29.47 537 LYS A N 1
ATOM 1814 C CA . LYS A 1 392 ? 98.613 162.525 180.021 1.00 29.12 537 LYS A CA 1
ATOM 1815 C C . LYS A 1 392 ? 98.375 162.627 178.518 1.00 27.39 537 LYS A C 1
ATOM 1816 O O . LYS A 1 392 ? 97.307 163.047 178.073 1.00 37.48 537 LYS A O 1
ATOM 1822 N N . CYS A 1 393 ? 99.373 162.241 177.731 1.00 23.85 538 CYS A N 1
ATOM 1823 C CA . CYS A 1 393 ? 99.313 162.269 176.278 1.00 23.14 538 CYS A CA 1
ATOM 1824 C C . CYS A 1 393 ? 99.488 160.854 175.745 1.00 31.01 538 CYS A C 1
ATOM 1825 O O . CYS A 1 393 ? 100.252 160.062 176.302 1.00 35.69 538 CYS A O 1
ATOM 1828 N N . GLU A 1 394 ? 98.767 160.534 174.678 1.00 32.71 539 GLU A N 1
ATOM 1829 C CA . GLU A 1 394 ? 98.888 159.249 174.002 1.00 31.75 539 GLU A CA 1
ATOM 1830 C C . GLU A 1 394 ? 99.695 159.403 172.721 1.00 31.88 539 GLU A C 1
ATOM 1831 O O . GLU A 1 394 ? 99.395 160.270 171.895 1.00 34.61 539 GLU A O 1
ATOM 1833 N N . LEU A 1 395 ? 100.717 158.569 172.560 1.00 26.14 540 LEU A N 1
ATOM 1834 C CA . LEU A 1 395 ? 101.523 158.540 171.346 1.00 26.01 540 LEU A CA 1
ATOM 1835 C C . LEU A 1 395 ? 101.039 157.388 170.474 1.00 27.03 540 LEU A C 1
ATOM 1836 O O . LEU A 1 395 ? 101.026 156.236 170.915 1.00 24.66 540 LEU A O 1
ATOM 1841 N N . ASN A 1 396 ? 100.627 157.703 169.251 1.00 26.61 541 ASN A N 1
ATOM 1842 C CA . ASN A 1 396 ? 100.253 156.706 168.255 1.00 27.89 541 ASN A CA 1
ATOM 1843 C C . ASN A 1 396 ? 101.255 156.732 167.110 1.00 32.01 541 ASN A C 1
ATOM 1844 O O . ASN A 1 396 ? 101.450 157.773 166.476 1.00 35.73 541 ASN A O 1
ATOM 1849 N N . VAL A 1 397 ? 101.890 155.593 166.847 1.00 29.78 542 VAL A N 1
ATOM 1850 C CA . VAL A 1 397 ? 102.767 155.420 165.693 1.00 28.62 542 VAL A CA 1
ATOM 1851 C C . VAL A 1 397 ? 102.164 154.337 164.809 1.00 28.65 542 VAL A C 1
ATOM 1852 O O . VAL A 1 397 ? 101.936 153.212 165.271 1.00 30.19 542 VAL A O 1
ATOM 1856 N N . THR A 1 398 ? 101.897 154.672 163.548 1.00 30.90 543 THR A N 1
ATOM 1857 C CA . THR A 1 398 ? 101.281 153.703 162.653 1.00 31.76 543 THR A CA 1
ATOM 1858 C C . THR A 1 398 ? 102.290 152.635 162.237 1.00 29.03 543 THR A C 1
ATOM 1859 O O . THR A 1 398 ? 103.503 152.854 162.220 1.00 27.57 543 THR A O 1
ATOM 1863 N N . GLU A 1 399 ? 101.754 151.469 161.869 1.00 25.55 544 GLU A N 1
ATOM 1864 C CA . GLU A 1 399 ? 102.581 150.333 161.470 1.00 26.72 544 GLU A CA 1
ATOM 1865 C C . GLU A 1 399 ? 103.473 150.648 160.279 1.00 30.63 544 GLU A C 1
ATOM 1866 O O . GLU A 1 399 ? 104.555 150.070 160.149 1.00 32.28 544 GLU A O 1
ATOM 1868 N N . ASP A 1 400 ? 103.037 151.537 159.393 1.00 32.07 545 ASP A N 1
ATOM 1869 C CA . ASP A 1 400 ? 103.867 151.934 158.264 1.00 32.33 545 ASP A CA 1
ATOM 1870 C C . ASP A 1 400 ? 104.958 152.925 158.642 1.00 28.95 545 ASP A C 1
ATOM 1871 O O . ASP A 1 400 ? 105.937 153.055 157.901 1.00 28.47 545 ASP A O 1
ATOM 1876 N N . ALA A 1 401 ? 104.813 153.626 159.765 1.00 26.50 546 ALA A N 1
ATOM 1877 C CA . ALA A 1 401 ? 105.927 154.398 160.303 1.00 24.91 546 ALA A CA 1
ATOM 1878 C C . ALA A 1 401 ? 106.999 153.503 160.910 1.00 23.23 546 ALA A C 1
ATOM 1879 O O . ALA A 1 401 ? 108.195 153.761 160.738 1.00 23.34 546 ALA A O 1
ATOM 1881 N N . LEU A 1 402 ? 106.594 152.453 161.627 1.00 22.09 547 LEU A N 1
ATOM 1882 C CA . LEU A 1 402 ? 107.551 151.485 162.157 1.00 15.19 547 LEU A CA 1
ATOM 1883 C C . LEU A 1 402 ? 108.459 150.931 161.067 1.00 15.75 547 LEU A C 1
ATOM 1884 O O . LEU A 1 402 ? 109.679 150.868 161.231 1.00 16.67 547 LEU A O 1
ATOM 1889 N N . LYS A 1 403 ? 107.878 150.517 159.946 1.00 18.89 548 LYS A N 1
ATOM 1890 C CA . LYS A 1 403 ? 108.685 150.066 158.818 1.00 21.10 548 LYS A CA 1
ATOM 1891 C C . LYS A 1 403 ? 109.571 151.174 158.260 1.00 20.10 548 LYS A C 1
ATOM 1892 O O . LYS A 1 403 ? 110.618 150.890 157.670 1.00 18.37 548 LYS A O 1
ATOM 1898 N N . ALA A 1 404 ? 109.166 152.435 158.414 1.00 20.45 549 ALA A N 1
ATOM 1899 C CA . ALA A 1 404 ? 110.000 153.547 157.971 1.00 16.15 549 ALA A CA 1
ATOM 1900 C C . ALA A 1 404 ? 111.136 153.827 158.945 1.00 17.93 549 ALA A C 1
ATOM 1901 O O . ALA A 1 404 ? 112.251 154.147 158.522 1.00 20.98 549 ALA A O 1
ATOM 1903 N N . ILE A 1 405 ? 110.866 153.730 160.247 1.00 17.24 550 ILE A N 1
ATOM 1904 C CA . ILE A 1 405 ? 111.912 153.895 161.253 1.00 14.97 550 ILE A CA 1
ATOM 1905 C C . ILE A 1 405 ? 112.987 152.828 161.091 1.00 15.42 550 ILE A C 1
ATOM 1906 O O . ILE A 1 405 ? 114.187 153.120 161.110 1.00 17.27 550 ILE A O 1
ATOM 1911 N N . ALA A 1 406 ? 112.566 151.576 160.910 1.00 14.78 551 ALA A N 1
ATOM 1912 C CA . ALA A 1 406 ? 113.500 150.461 160.796 1.00 17.35 551 ALA A CA 1
ATOM 1913 C C . ALA A 1 406 ? 114.471 150.632 159.637 1.00 20.14 551 ALA A C 1
ATOM 1914 O O . ALA A 1 406 ? 115.637 150.240 159.740 1.00 29.18 551 ALA A O 1
ATOM 1916 N N . ARG A 1 407 ? 114.016 151.191 158.520 1.00 18.20 552 ARG A N 1
ATOM 1917 C CA . ARG A 1 407 ? 114.934 151.433 157.412 1.00 21.27 552 ARG A CA 1
ATOM 1918 C C . ARG A 1 407 ? 115.982 152.477 157.774 1.00 22.15 552 ARG A C 1
ATOM 1919 O O . ARG A 1 407 ? 117.178 152.275 157.539 1.00 25.40 552 ARG A O 1
ATOM 1927 N N . LEU A 1 408 ? 115.549 153.610 158.330 1.00 21.51 553 LEU A N 1
ATOM 1928 C CA . LEU A 1 408 ? 116.483 154.657 158.736 1.00 17.97 553 LEU A CA 1
ATOM 1929 C C . LEU A 1 408 ? 117.516 154.164 159.742 1.00 19.37 553 LEU A C 1
ATOM 1930 O O . LEU A 1 408 ? 118.676 154.587 159.702 1.00 23.52 553 LEU A O 1
ATOM 1935 N N . ALA A 1 409 ? 117.124 153.263 160.644 1.00 19.16 554 ALA A N 1
ATOM 1936 C CA . ALA A 1 409 ? 118.068 152.740 161.631 1.00 18.58 554 ALA A CA 1
ATOM 1937 C C . ALA A 1 409 ? 119.107 151.831 160.994 1.00 21.21 554 ALA A C 1
ATOM 1938 O O . ALA A 1 409 ? 120.264 151.802 161.425 1.00 22.66 554 ALA A O 1
ATOM 1940 N N . LEU A 1 410 ? 118.703 151.056 159.993 1.00 20.69 555 LEU A N 1
ATOM 1941 C CA . LEU A 1 410 ? 119.635 150.176 159.302 1.00 22.27 555 LEU A CA 1
ATOM 1942 C C . LEU A 1 410 ? 120.775 150.945 158.644 1.00 28.75 555 LEU A C 1
ATOM 1943 O O . LEU A 1 410 ? 121.875 150.405 158.488 1.00 34.87 555 LEU A O 1
ATOM 1948 N N . GLU A 1 411 ? 120.540 152.201 158.258 1.00 28.65 556 GLU A N 1
ATOM 1949 C CA . GLU A 1 411 ? 121.544 152.936 157.495 1.00 26.01 556 GLU A CA 1
ATOM 1950 C C . GLU A 1 411 ? 122.738 153.352 158.346 1.00 26.84 556 GLU A C 1
ATOM 1951 O O . GLU A 1 411 ? 123.874 153.348 157.860 1.00 34.77 556 GLU A O 1
ATOM 1957 N N . ARG A 1 412 ? 122.519 153.717 159.605 1.00 25.74 557 ARG A N 1
ATOM 1958 C CA . ARG A 1 412 ? 123.606 154.264 160.410 1.00 27.01 557 ARG A CA 1
ATOM 1959 C C . ARG A 1 412 ? 124.449 153.208 161.111 1.00 28.71 557 ARG A C 1
ATOM 1960 O O . ARG A 1 412 ? 125.426 153.565 161.776 1.00 29.36 557 ARG A O 1
ATOM 1968 N N . LYS A 1 413 ? 124.104 151.930 160.979 1.00 30.88 558 LYS A N 1
ATOM 1969 C CA . LYS A 1 413 ? 125.028 150.831 161.251 1.00 31.37 558 LYS A CA 1
ATOM 1970 C C . LYS A 1 413 ? 125.540 150.838 162.691 1.00 26.25 558 LYS A C 1
ATOM 1971 O O . LYS A 1 413 ? 126.687 150.476 162.952 1.00 29.20 558 LYS A O 1
ATOM 1977 N N . THR A 1 414 ? 124.699 151.262 163.634 1.00 24.26 559 THR A N 1
ATOM 1978 C CA . THR A 1 414 ? 124.998 151.179 165.059 1.00 16.01 559 THR A CA 1
ATOM 1979 C C . THR A 1 414 ? 124.090 150.188 165.778 1.00 9.93 559 THR A C 1
ATOM 1980 O O . THR A 1 414 ? 123.898 150.295 166.992 1.00 6.36 559 THR A O 1
ATOM 1984 N N . GLY A 1 415 ? 123.534 149.225 165.049 1.00 11.95 560 GLY A N 1
ATOM 1985 C CA . GLY A 1 415 ? 122.702 148.178 165.610 1.00 7.97 560 GLY A CA 1
ATOM 1986 C C . GLY A 1 415 ? 121.402 148.704 166.192 1.00 7.88 560 GLY A C 1
ATOM 1987 O O . GLY A 1 415 ? 120.869 149.730 165.768 1.00 8.44 560 GLY A O 1
ATOM 1988 N N . ALA A 1 416 ? 120.864 147.965 167.162 1.00 6.10 561 ALA A N 1
ATOM 1989 C CA . ALA A 1 416 ? 119.576 148.327 167.738 1.00 4.90 561 ALA A CA 1
ATOM 1990 C C . ALA A 1 416 ? 119.598 149.655 168.473 1.00 7.11 561 ALA A C 1
ATOM 1991 O O . ALA A 1 416 ? 118.526 150.186 168.778 1.00 12.08 561 ALA A O 1
ATOM 1993 N N . ARG A 1 417 ? 120.773 150.197 168.792 1.00 6.73 562 ARG A N 1
ATOM 1994 C CA . ARG A 1 417 ? 120.815 151.536 169.363 1.00 6.83 562 ARG A CA 1
ATOM 1995 C C . ARG A 1 417 ? 120.455 152.616 168.352 1.00 7.38 562 ARG A C 1
ATOM 1996 O O . ARG A 1 417 ? 120.118 153.729 168.758 1.00 7.93 562 ARG A O 1
ATOM 2004 N N . GLY A 1 418 ? 120.533 152.321 167.056 1.00 7.67 563 GLY A N 1
ATOM 2005 C CA . GLY A 1 418 ? 120.103 153.283 166.057 1.00 7.84 563 GLY A CA 1
ATOM 2006 C C . GLY A 1 418 ? 118.641 153.663 166.182 1.00 6.96 563 GLY A C 1
ATOM 2007 O O . GLY A 1 418 ? 118.259 154.785 165.851 1.00 10.94 563 GLY A O 1
ATOM 2008 N N . LEU A 1 419 ? 117.804 152.729 166.634 1.00 5.13 564 LEU A N 1
ATOM 2009 C CA . LEU A 1 419 ? 116.384 153.006 166.827 1.00 6.56 564 LEU A CA 1
ATOM 2010 C C . LEU A 1 419 ? 116.156 154.193 167.751 1.00 7.60 564 LEU A C 1
ATOM 2011 O O . LEU A 1 419 ? 115.306 155.045 167.480 1.00 8.95 564 LEU A O 1
ATOM 2016 N N . ARG A 1 420 ? 116.911 154.269 168.843 1.00 7.04 565 ARG A N 1
ATOM 2017 C CA . ARG A 1 420 ? 116.749 155.362 169.796 1.00 6.73 565 ARG A CA 1
ATOM 2018 C C . ARG A 1 420 ? 117.200 156.693 169.211 1.00 7.83 565 ARG A C 1
ATOM 2019 O O . ARG A 1 420 ? 116.593 157.732 169.486 1.00 10.95 565 ARG A O 1
ATOM 2027 N N . SER A 1 421 ? 118.283 156.693 168.439 1.00 6.83 566 SER A N 1
ATOM 2028 C CA . SER A 1 421 ? 118.758 157.931 167.835 1.00 6.59 566 SER A CA 1
ATOM 2029 C C . SER A 1 421 ? 117.732 158.558 166.898 1.00 8.99 566 SER A C 1
ATOM 2030 O O . SER A 1 421 ? 117.659 159.787 166.802 1.00 10.97 566 SER A O 1
ATOM 2032 N N . ILE A 1 422 ? 116.938 157.747 166.198 1.00 9.63 567 ILE A N 1
ATOM 2033 C CA . ILE A 1 422 ? 115.900 158.286 165.322 1.00 8.70 567 ILE A CA 1
ATOM 2034 C C . ILE A 1 422 ? 114.654 158.703 166.089 1.00 9.09 567 ILE A C 1
ATOM 2035 O O . ILE A 1 422 ? 114.073 159.755 165.812 1.00 13.34 567 ILE A O 1
ATOM 2040 N N . MET A 1 423 ? 114.206 157.891 167.043 1.00 7.64 568 MET A N 1
ATOM 2041 C CA . MET A 1 423 ? 113.039 158.269 167.833 1.00 8.45 568 MET A CA 1
ATOM 2042 C C . MET A 1 423 ? 113.246 159.590 168.567 1.00 13.19 568 MET A C 1
ATOM 2043 O O . MET A 1 423 ? 112.325 160.409 168.646 1.00 22.13 568 MET A O 1
ATOM 2048 N N . GLU A 1 424 ? 114.438 159.816 169.118 1.00 12.37 569 GLU A N 1
ATOM 2049 C CA . GLU A 1 424 ? 114.724 161.097 169.762 1.00 12.82 569 GLU A CA 1
ATOM 2050 C C . GLU A 1 424 ? 114.749 162.245 168.763 1.00 12.47 569 GLU A C 1
ATOM 2051 O O . GLU A 1 424 ? 114.313 163.356 169.079 1.00 14.13 569 GLU A O 1
ATOM 2057 N N . LYS A 1 425 ? 115.261 162.003 167.558 1.00 12.62 570 LYS A N 1
ATOM 2058 C CA . LYS A 1 425 ? 115.233 163.024 166.516 1.00 12.13 570 LYS A CA 1
ATOM 2059 C C . LYS A 1 425 ? 113.814 163.347 166.075 1.00 12.34 570 LYS A C 1
ATOM 2060 O O . LYS A 1 425 ? 113.470 164.516 165.877 1.00 15.49 570 LYS A O 1
ATOM 2066 N N . LEU A 1 426 ? 112.976 162.326 165.920 1.00 13.31 571 LEU A N 1
ATOM 2067 C CA . LEU A 1 426 ? 111.633 162.527 165.385 1.00 12.47 571 LEU A CA 1
ATOM 2068 C C . LEU A 1 426 ? 110.710 163.180 166.405 1.00 11.98 571 LEU A C 1
ATOM 2069 O O . LEU A 1 426 ? 109.939 164.081 166.061 1.00 12.72 571 LEU A O 1
ATOM 2074 N N . LEU A 1 427 ? 110.767 162.742 167.656 1.00 10.57 572 LEU A N 1
ATOM 2075 C CA . LEU A 1 427 ? 109.833 163.164 168.689 1.00 10.97 572 LEU A CA 1
ATOM 2076 C C . LEU A 1 427 ? 110.260 164.425 169.429 1.00 14.27 572 LEU A C 1
ATOM 2077 O O . LEU A 1 427 ? 109.619 164.779 170.421 1.00 17.83 572 LEU A O 1
ATOM 2082 N N . LEU A 1 428 ? 111.355 165.069 169.021 1.00 14.72 573 LEU A N 1
ATOM 2083 C CA . LEU A 1 428 ? 111.848 166.243 169.740 1.00 13.38 573 LEU A CA 1
ATOM 2084 C C . LEU A 1 428 ? 110.807 167.352 169.823 1.00 17.49 573 LEU A C 1
ATOM 2085 O O . LEU A 1 428 ? 110.559 167.900 170.902 1.00 18.54 573 LEU A O 1
ATOM 2090 N N . GLU A 1 429 ? 110.177 167.690 168.699 1.00 19.71 574 GLU A N 1
ATOM 2091 C CA . GLU A 1 429 ? 109.203 168.781 168.709 1.00 17.09 574 GLU A CA 1
ATOM 2092 C C . GLU A 1 429 ? 108.003 168.498 169.600 1.00 16.87 574 GLU A C 1
ATOM 2093 O O . GLU A 1 429 ? 107.679 169.354 170.440 1.00 21.13 574 GLU A O 1
ATOM 2099 N N . PRO A 1 430 ? 107.304 167.363 169.489 1.00 16.06 575 PRO A N 1
ATOM 2100 C CA . PRO A 1 430 ? 106.193 167.130 170.423 1.00 17.94 575 PRO A CA 1
ATOM 2101 C C . PRO A 1 430 ? 106.605 167.034 171.883 1.00 18.51 575 PRO A C 1
ATOM 2102 O O . PRO A 1 430 ? 105.867 167.516 172.744 1.00 21.19 575 PRO A O 1
ATOM 2106 N N . MET A 1 431 ? 107.767 166.461 172.200 1.00 16.53 576 MET A N 1
ATOM 2107 C CA . MET A 1 431 ? 108.196 166.433 173.598 1.00 13.85 576 MET A CA 1
ATOM 2108 C C . MET A 1 431 ? 108.417 167.825 174.167 1.00 14.49 576 MET A C 1
ATOM 2109 O O . MET A 1 431 ? 108.274 168.023 175.377 1.00 14.87 576 MET A O 1
ATOM 2114 N N . PHE A 1 432 ? 108.834 168.782 173.337 1.00 14.53 577 PHE A N 1
ATOM 2115 C CA . PHE A 1 432 ? 108.931 170.169 173.785 1.00 14.60 577 PHE A CA 1
ATOM 2116 C C . PHE A 1 432 ? 107.566 170.846 173.900 1.00 19.00 577 PHE A C 1
ATOM 2117 O O . PHE A 1 432 ? 107.294 171.536 174.888 1.00 16.59 577 PHE A O 1
ATOM 2125 N N . GLU A 1 433 ? 106.701 170.672 172.897 1.00 21.83 578 GLU A N 1
ATOM 2126 C CA . GLU A 1 433 ? 105.406 171.352 172.892 1.00 21.26 578 GLU A CA 1
ATOM 2127 C C . GLU A 1 433 ? 104.390 170.749 173.860 1.00 22.96 578 GLU A C 1
ATOM 2128 O O . GLU A 1 433 ? 103.624 171.486 174.489 1.00 26.34 578 GLU A O 1
ATOM 2134 N N . VAL A 1 434 ? 104.373 169.431 174.014 1.00 18.86 579 VAL A N 1
ATOM 2135 C CA . VAL A 1 434 ? 103.294 168.748 174.735 1.00 18.41 579 VAL A CA 1
ATOM 2136 C C . VAL A 1 434 ? 103.199 169.041 176.231 1.00 23.82 579 VAL A C 1
ATOM 2137 O O . VAL A 1 434 ? 102.085 169.269 176.720 1.00 29.06 579 VAL A O 1
ATOM 2141 N N . PRO A 1 435 ? 104.284 169.049 177.007 1.00 25.00 580 PRO A N 1
ATOM 2142 C CA . PRO A 1 435 ? 104.122 169.172 178.460 1.00 26.13 580 PRO A CA 1
ATOM 2143 C C . PRO A 1 435 ? 103.538 170.510 178.876 1.00 28.53 580 PRO A C 1
ATOM 2144 O O . PRO A 1 435 ? 103.881 171.562 178.332 1.00 30.93 580 PRO A O 1
ATOM 2148 N N . ASN A 1 436 ? 102.628 170.443 179.850 1.00 33.69 581 ASN A N 1
ATOM 2149 C CA . ASN A 1 436 ? 101.885 171.601 180.345 1.00 40.07 581 ASN A CA 1
ATOM 2150 C C . ASN A 1 436 ? 101.089 172.270 179.222 1.00 39.98 581 ASN A C 1
ATOM 2151 O O . ASN A 1 436 ? 101.053 173.495 179.101 1.00 38.91 581 ASN A O 1
ATOM 2156 N N . SER A 1 437 ? 100.447 171.452 178.387 1.00 40.47 582 SER A N 1
ATOM 2157 C CA . SER A 1 437 ? 99.682 171.934 177.245 1.00 35.89 582 SER A CA 1
ATOM 2158 C C . SER A 1 437 ? 98.389 171.143 177.114 1.00 39.41 582 SER A C 1
ATOM 2159 O O . SER A 1 437 ? 98.220 170.079 177.713 1.00 42.51 582 SER A O 1
ATOM 2162 N N . ASP A 1 438 ? 97.465 171.696 176.328 1.00 40.54 583 ASP A N 1
ATOM 2163 C CA . ASP A 1 438 ? 96.178 171.077 176.031 1.00 39.11 583 ASP A CA 1
ATOM 2164 C C . ASP A 1 438 ? 96.246 169.965 174.988 1.00 40.40 583 ASP A C 1
ATOM 2165 O O . ASP A 1 438 ? 95.196 169.419 174.639 1.00 35.62 583 ASP A O 1
ATOM 2167 N N . ILE A 1 439 ? 97.427 169.627 174.466 1.00 43.62 584 ILE A N 1
ATOM 2168 C CA . ILE A 1 439 ? 97.538 168.505 173.538 1.00 32.69 584 ILE A CA 1
ATOM 2169 C C . ILE A 1 439 ? 97.225 167.205 174.265 1.00 29.79 584 ILE A C 1
ATOM 2170 O O . ILE A 1 439 ? 97.658 166.988 175.404 1.00 27.84 584 ILE A O 1
ATOM 2175 N N . VAL A 1 440 ? 96.466 166.330 173.607 1.00 33.99 585 VAL A N 1
ATOM 2176 C CA . VAL A 1 440 ? 96.074 165.059 174.200 1.00 36.51 585 VAL A CA 1
ATOM 2177 C C . VAL A 1 440 ? 96.535 163.845 173.402 1.00 38.71 585 VAL A C 1
ATOM 2178 O O . VAL A 1 440 ? 96.563 162.737 173.961 1.00 36.64 585 VAL A O 1
ATOM 2182 N N . CYS A 1 441 ? 96.884 163.981 172.126 1.00 40.09 586 CYS A N 1
ATOM 2183 C CA . CYS A 1 441 ? 97.455 162.856 171.401 1.00 34.41 586 CYS A CA 1
ATOM 2184 C C . CYS A 1 441 ? 98.424 163.363 170.346 1.00 35.80 586 CYS A C 1
ATOM 2185 O O . CYS A 1 441 ? 98.197 164.409 169.734 1.00 44.17 586 CYS A O 1
ATOM 2188 N N . VAL A 1 442 ? 99.497 162.606 170.132 1.00 25.00 587 VAL A N 1
ATOM 2189 C CA . VAL A 1 442 ? 100.450 162.842 169.055 1.00 24.81 587 VAL A CA 1
ATOM 2190 C C . VAL A 1 442 ? 100.410 161.645 168.121 1.00 29.77 587 VAL A C 1
ATOM 2191 O O . VAL A 1 442 ? 100.469 160.499 168.578 1.00 32.89 587 VAL A O 1
ATOM 2195 N N . GLU A 1 443 ? 100.308 161.904 166.823 1.00 32.35 588 GLU A N 1
ATOM 2196 C CA . GLU A 1 443 ? 100.229 160.850 165.823 1.00 35.75 588 GLU A CA 1
ATOM 2197 C C . GLU A 1 443 ? 101.388 160.972 164.846 1.00 31.60 588 GLU A C 1
ATOM 2198 O O . GLU A 1 443 ? 101.595 162.032 164.247 1.00 35.41 588 GLU A O 1
ATOM 2204 N N . VAL A 1 444 ? 102.124 159.876 164.676 1.00 26.35 589 VAL A N 1
ATOM 2205 C CA . VAL A 1 444 ? 103.237 159.776 163.739 1.00 29.57 589 VAL A CA 1
ATOM 2206 C C . VAL A 1 444 ? 102.857 158.821 162.617 1.00 30.85 589 VAL A C 1
ATOM 2207 O O . VAL A 1 444 ? 102.363 157.718 162.875 1.00 33.64 589 VAL A O 1
ATOM 2211 N N . ASP A 1 445 ? 103.072 159.250 161.377 1.00 31.57 590 ASP A N 1
ATOM 2212 C CA . ASP A 1 445 ? 102.800 158.439 160.201 1.00 29.89 590 ASP A CA 1
ATOM 2213 C C . ASP A 1 445 ? 103.983 158.518 159.246 1.00 30.51 590 ASP A C 1
ATOM 2214 O O . ASP A 1 445 ? 104.885 159.340 159.407 1.00 33.80 590 ASP A O 1
ATOM 2216 N N . LYS A 1 446 ? 103.978 157.635 158.245 1.00 29.95 591 LYS A N 1
ATOM 2217 C CA . LYS A 1 446 ? 105.125 157.488 157.352 1.00 32.01 591 LYS A CA 1
ATOM 2218 C C . LYS A 1 446 ? 105.523 158.791 156.669 1.00 41.38 591 LYS A C 1
ATOM 2219 O O . LYS A 1 446 ? 106.676 158.928 156.247 1.00 38.37 591 LYS A O 1
ATOM 2221 N N . GLU A 1 447 ? 104.597 159.743 156.539 1.00 40.71 592 GLU A N 1
ATOM 2222 C CA . GLU A 1 447 ? 104.955 161.072 156.052 1.00 32.23 592 GLU A CA 1
ATOM 2223 C C . GLU A 1 447 ? 105.730 161.872 157.092 1.00 32.66 592 GLU A C 1
ATOM 2224 O O . GLU A 1 447 ? 106.609 162.662 156.733 1.00 37.59 592 GLU A O 1
ATOM 2226 N N . VAL A 1 448 ? 105.423 161.687 158.375 1.00 29.62 593 VAL A N 1
ATOM 2227 C CA . VAL A 1 448 ? 106.172 162.363 159.429 1.00 29.70 593 VAL A CA 1
ATOM 2228 C C . VAL A 1 448 ? 107.587 161.811 159.539 1.00 31.12 593 VAL A C 1
ATOM 2229 O O . VAL A 1 448 ? 108.554 162.570 159.665 1.00 28.05 593 VAL A O 1
ATOM 2233 N N . VAL A 1 449 ? 107.733 160.486 159.495 1.00 33.82 594 VAL A N 1
ATOM 2234 C CA . VAL A 1 449 ? 109.057 159.870 159.566 1.00 29.67 594 VAL A CA 1
ATOM 2235 C C . VAL A 1 449 ? 109.917 160.298 158.386 1.00 32.21 594 VAL A C 1
ATOM 2236 O O . VAL A 1 449 ? 111.136 160.456 158.513 1.00 31.44 594 VAL A O 1
ATOM 2240 N N . GLU A 1 450 ? 109.304 160.486 157.221 1.00 35.25 595 GLU A N 1
ATOM 2241 C CA . GLU A 1 450 ? 110.047 160.869 156.029 1.00 36.59 595 GLU A CA 1
ATOM 2242 C C . GLU A 1 450 ? 110.370 162.357 155.980 1.00 37.40 595 GLU A C 1
ATOM 2243 O O . GLU A 1 450 ? 111.019 162.798 155.027 1.00 42.28 595 GLU A O 1
ATOM 2245 N N . GLY A 1 451 ? 109.945 163.135 156.974 1.00 35.60 596 GLY A N 1
ATOM 2246 C CA . GLY A 1 451 ? 110.151 164.568 156.971 1.00 40.49 596 GLY A CA 1
ATOM 2247 C C . GLY A 1 451 ? 109.212 165.360 156.089 1.00 45.19 596 GLY A C 1
ATOM 2248 O O . GLY A 1 451 ? 109.357 166.586 156.002 1.00 45.95 596 GLY A O 1
ATOM 2249 N N . LYS A 1 452 ? 108.247 164.709 155.443 1.00 40.75 597 LYS A N 1
ATOM 2250 C CA . LYS A 1 452 ? 107.315 165.384 154.552 1.00 39.27 597 LYS A CA 1
ATOM 2251 C C . LYS A 1 452 ? 106.215 166.124 155.298 1.00 42.49 597 LYS A C 1
ATOM 2252 O O . LYS A 1 452 ? 105.527 166.950 154.691 1.00 49.64 597 LYS A O 1
ATOM 2254 N N . LYS A 1 453 ? 106.034 165.855 156.587 1.00 40.17 598 LYS A N 1
ATOM 2255 C CA . LYS A 1 453 ? 104.975 166.481 157.359 1.00 37.28 598 LYS A CA 1
ATOM 2256 C C . LYS A 1 453 ? 105.459 166.658 158.788 1.00 35.57 598 LYS A C 1
ATOM 2257 O O . LYS A 1 453 ? 106.333 165.927 159.255 1.00 33.92 598 LYS A O 1
ATOM 2263 N N . GLU A 1 454 ? 104.899 167.641 159.467 1.00 34.84 599 GLU A N 1
ATOM 2264 C CA . GLU A 1 454 ? 105.093 167.762 160.900 1.00 33.68 599 GLU A CA 1
ATOM 2265 C C . GLU A 1 454 ? 104.186 166.800 161.663 1.00 32.34 599 GLU A C 1
ATOM 2266 O O . GLU A 1 454 ? 103.118 166.423 161.174 1.00 32.61 599 GLU A O 1
ATOM 2268 N N . PRO A 1 455 ? 104.617 166.361 162.844 1.00 31.71 600 PRO A N 1
ATOM 2269 C CA . PRO A 1 455 ? 103.781 165.477 163.662 1.00 36.26 600 PRO A CA 1
ATOM 2270 C C . PRO A 1 455 ? 102.384 166.041 163.882 1.00 35.09 600 PRO A C 1
ATOM 2271 O O . PRO A 1 455 ? 102.201 167.241 164.091 1.00 34.13 600 PRO A O 1
ATOM 2275 N N . GLY A 1 456 ? 101.394 165.156 163.816 1.00 34.78 601 GLY A N 1
ATOM 2276 C CA . GLY A 1 456 ? 100.020 165.549 164.070 1.00 35.86 601 GLY A CA 1
ATOM 2277 C C . GLY A 1 456 ? 99.787 165.751 165.559 1.00 39.77 601 GLY A C 1
ATOM 2278 O O . GLY A 1 456 ? 100.346 165.049 166.399 1.00 44.22 601 GLY A O 1
ATOM 2279 N N . TYR A 1 457 ? 98.955 166.732 165.881 1.00 34.90 602 TYR A N 1
ATOM 2280 C CA . TYR A 1 457 ? 98.545 166.986 167.253 1.00 33.60 602 TYR A CA 1
ATOM 2281 C C . TYR A 1 457 ? 97.029 166.917 167.334 1.00 42.74 602 TYR A C 1
ATOM 2282 O O . TYR A 1 457 ? 96.330 167.334 166.407 1.00 49.13 602 TYR A O 1
ATOM 2291 N N . ILE A 1 458 ? 96.525 166.390 168.445 1.00 45.78 603 ILE A N 1
ATOM 2292 C CA . ILE A 1 458 ? 95.100 166.395 168.740 1.00 46.48 603 ILE A CA 1
ATOM 2293 C C . ILE A 1 458 ? 94.902 167.022 170.110 1.00 44.78 603 ILE A C 1
ATOM 2294 O O . ILE A 1 458 ? 95.681 166.772 171.035 1.00 46.10 603 ILE A O 1
ATOM 2299 N N . ARG A 1 459 ? 93.854 167.829 170.240 1.00 42.32 604 ARG A N 1
ATOM 2300 C CA . ARG A 1 459 ? 93.701 168.725 171.372 1.00 42.45 604 ARG A CA 1
ATOM 2301 C C . ARG A 1 459 ? 92.335 168.531 172.008 1.00 51.89 604 ARG A C 1
ATOM 2302 O O . ARG A 1 459 ? 91.367 168.165 171.338 1.00 56.57 604 ARG A O 1
ATOM 2310 N N . ALA A 1 460 ? 92.270 168.783 173.309 1.00 54.60 605 ALA A N 1
ATOM 2311 C CA . ALA A 1 460 ? 91.038 168.632 174.070 1.00 62.87 605 ALA A CA 1
ATOM 2312 C C . ALA A 1 460 ? 89.944 169.565 173.555 1.00 74.97 605 ALA A C 1
ATOM 2313 O O . ALA A 1 460 ? 88.843 169.124 173.222 1.00 75.62 605 ALA A O 1
ATOM 2315 N N . PRO B 1 20 ? 107.299 170.347 191.156 1.00 40.41 165 PRO B N 1
ATOM 2316 C CA . PRO B 1 20 ? 107.415 169.497 189.972 1.00 40.87 165 PRO B CA 1
ATOM 2317 C C . PRO B 1 20 ? 108.561 169.935 189.068 1.00 42.47 165 PRO B C 1
ATOM 2318 O O . PRO B 1 20 ? 109.041 171.058 189.219 1.00 39.98 165 PRO B O 1
ATOM 2322 N N . PRO B 1 21 ? 109.004 169.063 188.166 1.00 40.33 166 PRO B N 1
ATOM 2323 C CA . PRO B 1 21 ? 110.044 169.448 187.213 1.00 31.90 166 PRO B CA 1
ATOM 2324 C C . PRO B 1 21 ? 109.630 170.671 186.417 1.00 29.40 166 PRO B C 1
ATOM 2325 O O . PRO B 1 21 ? 108.457 170.812 186.041 1.00 28.96 166 PRO B O 1
ATOM 2329 N N . PRO B 1 22 ? 110.560 171.580 186.149 1.00 23.90 167 PRO B N 1
ATOM 2330 C CA . PRO B 1 22 ? 110.269 172.712 185.277 1.00 17.43 167 PRO B CA 1
ATOM 2331 C C . PRO B 1 22 ? 110.105 172.263 183.837 1.00 13.16 167 PRO B C 1
ATOM 2332 O O . PRO B 1 22 ? 110.924 171.487 183.325 1.00 12.31 167 PRO B O 1
ATOM 2336 N N . PRO B 1 23 ? 109.060 172.716 183.154 1.00 10.56 168 PRO B N 1
ATOM 2337 C CA . PRO B 1 23 ? 108.822 172.277 181.781 1.00 8.72 168 PRO B CA 1
ATOM 2338 C C . PRO B 1 23 ? 109.915 172.790 180.864 1.00 7.64 168 PRO B C 1
ATOM 2339 O O . PRO B 1 23 ? 110.620 173.748 181.209 1.00 8.44 168 PRO B O 1
ATOM 2343 N N . PRO B 1 24 ? 110.115 172.163 179.705 1.00 6.11 169 PRO B N 1
ATOM 2344 C CA . PRO B 1 24 ? 111.270 172.530 178.874 1.00 5.62 169 PRO B CA 1
ATOM 2345 C C . PRO B 1 24 ? 111.255 173.964 178.376 1.00 6.86 169 PRO B C 1
ATOM 2346 O O . PRO B 1 24 ? 112.326 174.527 178.133 1.00 8.91 169 PRO B O 1
ATOM 2350 N N . LYS B 1 25 ? 110.082 174.572 178.198 1.00 7.51 170 LYS B N 1
ATOM 2351 C CA . LYS B 1 25 ? 110.029 175.984 177.830 1.00 5.77 170 LYS B CA 1
ATOM 2352 C C . LYS B 1 25 ? 110.542 176.905 178.927 1.00 7.02 170 LYS B C 1
ATOM 2353 O O . LYS B 1 25 ? 111.017 178.003 178.627 1.00 8.69 170 LYS B O 1
ATOM 2359 N N . LYS B 1 26 ? 110.467 176.495 180.193 1.00 6.39 171 LYS B N 1
ATOM 2360 C CA . LYS B 1 26 ? 111.036 177.322 181.252 1.00 6.70 171 LYS B CA 1
ATOM 2361 C C . LYS B 1 26 ? 112.559 177.294 181.239 1.00 8.14 171 LYS B C 1
ATOM 2362 O O . LYS B 1 26 ? 113.205 178.338 181.358 1.00 12.14 171 LYS B O 1
ATOM 2368 N N . ILE B 1 27 ? 113.153 176.107 181.107 1.00 7.45 172 ILE B N 1
ATOM 2369 C CA . ILE B 1 27 ? 114.604 176.007 180.976 1.00 5.12 172 ILE B CA 1
ATOM 2370 C C . ILE B 1 27 ? 115.079 176.722 179.720 1.00 5.04 172 ILE B C 1
ATOM 2371 O O . ILE B 1 27 ? 116.121 177.384 179.723 1.00 8.23 172 ILE B O 1
ATOM 2373 N N . TYR B 1 28 ? 114.328 176.599 178.628 1.00 3.55 173 TYR B N 1
ATOM 2374 C CA . TYR B 1 28 ? 114.659 177.307 177.396 1.00 4.05 173 TYR B CA 1
ATOM 2375 C C . TYR B 1 28 ? 114.699 178.814 177.616 1.00 8.01 173 TYR B C 1
ATOM 2376 O O . TYR B 1 28 ? 115.652 179.487 177.213 1.00 11.65 173 TYR B O 1
ATOM 2385 N N . ASN B 1 29 ? 113.662 179.366 178.243 1.00 8.44 174 ASN B N 1
ATOM 2386 C CA . ASN B 1 29 ? 113.616 180.801 178.506 1.00 8.32 174 ASN B CA 1
ATOM 2387 C C . ASN B 1 29 ? 114.740 181.281 179.411 1.00 9.67 174 ASN B C 1
ATOM 2388 O O . ASN B 1 29 ? 115.017 182.483 179.443 1.00 16.09 174 ASN B O 1
ATOM 2393 N N . TYR B 1 30 ? 115.396 180.385 180.145 1.00 8.21 175 TYR B N 1
ATOM 2394 C CA . TYR B 1 30 ? 116.599 180.776 180.870 1.00 9.15 175 TYR B CA 1
ATOM 2395 C C . TYR B 1 30 ? 117.823 180.769 179.966 1.00 8.73 175 TYR B C 1
ATOM 2396 O O . TYR B 1 30 ? 118.578 181.743 179.929 1.00 9.85 175 TYR B O 1
ATOM 2405 N N . LEU B 1 31 ? 118.042 179.675 179.237 1.00 7.65 176 LEU B N 1
ATOM 2406 C CA . LEU B 1 31 ? 119.152 179.617 178.294 1.00 6.22 176 LEU B CA 1
ATOM 2407 C C . LEU B 1 31 ? 119.113 180.775 177.313 1.00 7.36 176 LEU B C 1
ATOM 2408 O O . LEU B 1 31 ? 120.161 181.273 176.898 1.00 12.13 176 LEU B O 1
ATOM 2413 N N . ASP B 1 32 ? 117.913 181.210 176.929 1.00 6.26 177 ASP B N 1
ATOM 2414 C CA . ASP B 1 32 ? 117.747 182.336 176.017 1.00 7.49 177 ASP B CA 1
ATOM 2415 C C . ASP B 1 32 ? 118.355 183.631 176.550 1.00 8.74 177 ASP B C 1
ATOM 2416 O O . ASP B 1 32 ? 118.644 184.535 175.760 1.00 7.72 177 ASP B O 1
ATOM 2421 N N . LYS B 1 33 ? 118.549 183.748 177.865 1.00 8.91 178 LYS B N 1
ATOM 2422 C CA . LYS B 1 33 ? 119.099 184.966 178.447 1.00 8.34 178 LYS B CA 1
ATOM 2423 C C . LYS B 1 33 ? 120.608 185.084 178.292 1.00 8.23 178 LYS B C 1
ATOM 2424 O O . LYS B 1 33 ? 121.143 186.188 178.430 1.00 14.28 178 LYS B O 1
ATOM 2430 N N . TYR B 1 34 ? 121.300 183.986 178.011 1.00 5.14 179 TYR B N 1
ATOM 2431 C CA . TYR B 1 34 ? 122.751 183.956 177.914 1.00 3.18 179 TYR B CA 1
ATOM 2432 C C . TYR B 1 34 ? 123.270 183.610 176.538 1.00 3.21 179 TYR B C 1
ATOM 2433 O O . TYR B 1 34 ? 124.319 184.117 176.149 1.00 4.79 179 TYR B O 1
ATOM 2442 N N . VAL B 1 35 ? 122.577 182.758 175.801 1.00 2.25 180 VAL B N 1
ATOM 2443 C CA . VAL B 1 35 ? 123.033 182.259 174.514 1.00 2.63 180 VAL B CA 1
ATOM 2444 C C . VAL B 1 35 ? 122.143 182.843 173.432 1.00 2.78 180 VAL B C 1
ATOM 2445 O O . VAL B 1 35 ? 120.917 182.854 173.572 1.00 6.56 180 VAL B O 1
ATOM 2449 N N . VAL B 1 36 ? 122.754 183.361 172.375 1.00 2.23 181 VAL B N 1
ATOM 2450 C CA . VAL B 1 36 ? 122.024 183.937 171.255 1.00 2.97 181 VAL B CA 1
ATOM 2451 C C . VAL B 1 36 ? 122.022 182.937 170.112 1.00 3.78 181 VAL B C 1
ATOM 2452 O O . VAL B 1 36 ? 123.079 182.446 169.703 1.00 5.35 181 VAL B O 1
ATOM 2456 N N . GLY B 1 37 ? 120.839 182.653 169.587 1.00 3.14 182 GLY B N 1
ATOM 2457 C CA . GLY B 1 37 ? 120.695 181.971 168.320 1.00 3.81 182 GLY B CA 1
ATOM 2458 C C . GLY B 1 37 ? 121.250 180.567 168.243 1.00 6.13 182 GLY B C 1
ATOM 2459 O O . GLY B 1 37 ? 121.993 180.250 167.312 1.00 8.90 182 GLY B O 1
ATOM 2460 N N . GLN B 1 38 ? 120.893 179.713 169.194 1.00 4.86 183 GLN B N 1
ATOM 2461 C CA . GLN B 1 38 ? 121.187 178.284 169.136 1.00 4.24 183 GLN B CA 1
ATOM 2462 C C . GLN B 1 38 ? 119.936 177.497 169.495 1.00 3.89 183 GLN B C 1
ATOM 2463 O O . GLN B 1 38 ? 119.954 176.575 170.309 1.00 4.86 183 GLN B O 1
ATOM 2469 N N . SER B 1 39 ? 118.816 177.899 168.895 1.00 3.44 184 SER B N 1
ATOM 2470 C CA . SER B 1 39 ? 117.499 177.475 169.360 1.00 3.22 184 SER B CA 1
ATOM 2471 C C . SER B 1 39 ? 117.286 175.971 169.284 1.00 4.05 184 SER B C 1
ATOM 2472 O O . SER B 1 39 ? 116.537 175.419 170.095 1.00 6.51 184 SER B O 1
ATOM 2475 N N . PHE B 1 40 ? 117.940 175.284 168.350 1.00 3.95 185 PHE B N 1
ATOM 2476 C CA . PHE B 1 40 ? 117.827 173.829 168.306 1.00 3.04 185 PHE B CA 1
ATOM 2477 C C . PHE B 1 40 ? 118.525 173.167 169.486 1.00 2.40 185 PHE B C 1
ATOM 2478 O O . PHE B 1 40 ? 117.940 172.318 170.163 1.00 3.15 185 PHE B O 1
ATOM 2486 N N . ALA B 1 41 ? 119.770 173.549 169.760 1.00 2.46 186 ALA B N 1
ATOM 2487 C CA . ALA B 1 41 ? 120.485 172.988 170.903 1.00 2.01 186 ALA B CA 1
ATOM 2488 C C . ALA B 1 41 ? 119.816 173.350 172.221 1.00 2.28 186 ALA B C 1
ATOM 2489 O O . ALA B 1 41 ? 119.825 172.558 173.167 1.00 2.46 186 ALA B O 1
ATOM 2491 N N . LYS B 1 42 ? 119.275 174.562 172.318 1.00 2.71 187 LYS B N 1
ATOM 2492 C CA . LYS B 1 42 ? 118.477 174.948 173.476 1.00 2.31 187 LYS B CA 1
ATOM 2493 C C . LYS B 1 42 ? 117.263 174.049 173.664 1.00 3.20 187 LYS B C 1
ATOM 2494 O O . LYS B 1 42 ? 116.891 173.726 174.796 1.00 4.85 187 LYS B O 1
ATOM 2500 N N . LYS B 1 43 ? 116.606 173.669 172.568 1.00 2.99 188 LYS B N 1
ATOM 2501 C CA . LYS B 1 43 ? 115.481 172.741 172.648 1.00 2.59 188 LYS B CA 1
ATOM 2502 C C . LYS B 1 43 ? 115.915 171.361 173.124 1.00 3.06 188 LYS B C 1
ATOM 2503 O O . LYS B 1 43 ? 115.335 170.808 174.063 1.00 3.16 188 LYS B O 1
ATOM 2509 N N . VAL B 1 44 ? 116.944 170.797 172.490 1.00 2.61 189 VAL B N 1
ATOM 2510 C CA . VAL B 1 44 ? 117.405 169.450 172.820 1.00 1.48 189 VAL B CA 1
ATOM 2511 C C . VAL B 1 44 ? 117.833 169.359 174.279 1.00 1.87 189 VAL B C 1
ATOM 2512 O O . VAL B 1 44 ? 117.474 168.416 174.989 1.00 3.04 189 VAL B O 1
ATOM 2516 N N . LEU B 1 45 ? 118.604 170.334 174.747 1.00 1.95 190 LEU B N 1
ATOM 2517 C CA . LEU B 1 45 ? 119.027 170.350 176.144 1.00 2.64 190 LEU B CA 1
ATOM 2518 C C . LEU B 1 45 ? 117.850 170.526 177.092 1.00 2.98 190 LEU B C 1
ATOM 2519 O O . LEU B 1 45 ? 117.840 169.951 178.183 1.00 3.06 190 LEU B O 1
ATOM 2524 N N . SER B 1 46 ? 116.873 171.348 176.715 1.00 2.93 191 SER B N 1
ATOM 2525 C CA . SER B 1 46 ? 115.707 171.562 177.567 1.00 2.90 191 SER B CA 1
ATOM 2526 C C . SER B 1 46 ? 114.834 170.320 177.669 1.00 4.46 191 SER B C 1
ATOM 2527 O O . SER B 1 46 ? 114.349 169.987 178.755 1.00 7.09 191 SER B O 1
ATOM 2530 N N . VAL B 1 47 ? 114.619 169.624 176.554 1.00 4.60 192 VAL B N 1
ATOM 2531 C CA . VAL B 1 47 ? 113.854 168.383 176.578 1.00 2.84 192 VAL B CA 1
ATOM 2532 C C . VAL B 1 47 ? 114.592 167.298 177.348 1.00 3.29 192 VAL B C 1
ATOM 2533 O O . VAL B 1 47 ? 114.003 166.590 178.171 1.00 3.92 192 VAL B O 1
ATOM 2537 N N . ALA B 1 48 ? 115.900 167.177 177.119 1.00 3.81 193 ALA B N 1
ATOM 2538 C CA . ALA B 1 48 ? 116.700 166.152 177.779 1.00 3.20 193 ALA B CA 1
ATOM 2539 C C . ALA B 1 48 ? 116.785 166.345 179.284 1.00 4.27 193 ALA B C 1
ATOM 2540 O O . ALA B 1 48 ? 116.786 165.366 180.036 1.00 6.33 193 ALA B O 1
ATOM 2542 N N . VAL B 1 49 ? 116.885 167.584 179.749 1.00 4.23 194 VAL B N 1
ATOM 2543 C CA . VAL B 1 49 ? 116.845 167.819 181.188 1.00 4.50 194 VAL B CA 1
ATOM 2544 C C . VAL B 1 49 ? 115.479 167.464 181.756 1.00 5.27 194 VAL B C 1
ATOM 2545 O O . VAL B 1 49 ? 115.375 166.890 182.845 1.00 7.89 194 VAL B O 1
ATOM 2549 N N . TYR B 1 50 ? 114.412 167.822 181.044 1.00 3.79 195 TYR B N 1
ATOM 2550 C CA . TYR B 1 50 ? 113.065 167.454 181.467 1.00 5.12 195 TYR B CA 1
ATOM 2551 C C . TYR B 1 50 ? 112.871 165.941 181.475 1.00 8.42 195 TYR B C 1
ATOM 2552 O O . TYR B 1 50 ? 112.333 165.379 182.435 1.00 10.94 195 TYR B O 1
ATOM 2561 N N . ASN B 1 51 ? 113.316 165.264 180.417 1.00 8.09 196 ASN B N 1
ATOM 2562 C CA . ASN B 1 51 ? 113.267 163.805 180.375 1.00 5.17 196 ASN B CA 1
ATOM 2563 C C . ASN B 1 51 ? 114.089 163.165 181.487 1.00 4.87 196 ASN B C 1
ATOM 2564 O O . ASN B 1 51 ? 113.712 162.118 182.012 1.00 8.78 196 ASN B O 1
ATOM 2569 N N . HIS B 1 52 ? 115.217 163.772 181.856 1.00 6.18 197 HIS B N 1
ATOM 2570 C CA . HIS B 1 52 ? 116.025 163.243 182.953 1.00 7.49 197 HIS B CA 1
ATOM 2571 C C . HIS B 1 52 ? 115.255 163.229 184.270 1.00 7.95 197 HIS B C 1
ATOM 2572 O O . HIS B 1 52 ? 115.179 162.195 184.938 1.00 10.70 197 HIS B O 1
ATOM 2579 N N . TYR B 1 53 ? 114.696 164.371 184.677 1.00 8.94 198 TYR B N 1
ATOM 2580 C CA . TYR B 1 53 ? 113.889 164.401 185.895 1.00 10.03 198 TYR B CA 1
ATOM 2581 C C . TYR B 1 53 ? 112.695 163.467 185.796 1.00 12.78 198 TYR B C 1
ATOM 2582 O O . TYR B 1 53 ? 112.392 162.715 186.729 1.00 15.83 198 TYR B O 1
ATOM 2591 N N . LYS B 1 54 ? 111.988 163.529 184.671 1.00 12.88 199 LYS B N 1
ATOM 2592 C CA . LYS B 1 54 ? 110.816 162.692 184.454 1.00 11.29 199 LYS B CA 1
ATOM 2593 C C . LYS B 1 54 ? 111.172 161.210 184.487 1.00 13.43 199 LYS B C 1
ATOM 2594 O O . LYS B 1 54 ? 110.397 160.388 184.983 1.00 17.69 199 LYS B O 1
ATOM 2600 N N . ARG B 1 55 ? 112.348 160.855 183.975 1.00 15.62 200 ARG B N 1
ATOM 2601 C CA . ARG B 1 55 ? 112.812 159.472 184.030 1.00 11.52 200 ARG B CA 1
ATOM 2602 C C . ARG B 1 55 ? 113.254 159.066 185.429 1.00 13.27 200 ARG B C 1
ATOM 2603 O O . ARG B 1 55 ? 112.946 157.961 185.882 1.00 23.53 200 ARG B O 1
ATOM 2611 N N . ILE B 1 56 ? 114.002 159.926 186.119 1.00 13.28 201 ILE B N 1
ATOM 2612 C CA . ILE B 1 56 ? 114.456 159.597 187.467 1.00 14.48 201 ILE B CA 1
ATOM 2613 C C . ILE B 1 56 ? 113.276 159.384 188.405 1.00 17.99 201 ILE B C 1
ATOM 2614 O O . ILE B 1 56 ? 113.291 158.478 189.246 1.00 19.52 201 ILE B O 1
ATOM 2619 N N . TYR B 1 57 ? 112.239 160.217 188.282 1.00 19.36 202 TYR B N 1
ATOM 2620 C CA . TYR B 1 57 ? 111.023 160.017 189.066 1.00 23.29 202 TYR B CA 1
ATOM 2621 C C . TYR B 1 57 ? 110.396 158.649 188.826 1.00 25.32 202 TYR B C 1
ATOM 2622 O O . TYR B 1 57 ? 109.849 158.047 189.756 1.00 29.00 202 TYR B O 1
ATOM 2631 N N . ASN B 1 58 ? 110.483 158.135 187.601 1.00 22.30 203 ASN B N 1
ATOM 2632 C CA . ASN B 1 58 ? 109.936 156.829 187.250 1.00 23.50 203 ASN B CA 1
ATOM 2633 C C . ASN B 1 58 ? 110.898 155.680 187.517 1.00 22.21 203 ASN B C 1
ATOM 2634 O O . ASN B 1 58 ? 110.527 154.689 188.151 1.00 22.52 203 ASN B O 1
ATOM 2639 N N . ASN B 1 59 ? 112.139 155.810 187.059 1.00 23.80 204 ASN B N 1
ATOM 2640 C CA . ASN B 1 59 ? 113.078 154.700 187.054 1.00 23.89 204 ASN B CA 1
ATOM 2641 C C . ASN B 1 59 ? 113.758 154.498 188.399 1.00 25.37 204 ASN B C 1
ATOM 2642 O O . ASN B 1 59 ? 114.370 153.446 188.608 1.00 22.66 204 ASN B O 1
ATOM 2647 N N . ILE B 1 60 ? 113.648 155.466 189.305 1.00 30.66 205 ILE B N 1
ATOM 2648 C CA . ILE B 1 60 ? 114.155 155.362 190.671 1.00 32.68 205 ILE B CA 1
ATOM 2649 C C . ILE B 1 60 ? 115.593 154.865 190.714 1.00 27.01 205 ILE B C 1
ATOM 2650 O O . ILE B 1 60 ? 116.531 155.654 190.602 1.00 27.03 205 ILE B O 1
ATOM 2655 N N . LEU B 1 130 ? 111.843 130.471 184.162 1.00 42.83 275 LEU B N 1
ATOM 2656 C CA . LEU B 1 130 ? 110.408 130.729 184.121 1.00 54.49 275 LEU B CA 1
ATOM 2657 C C . LEU B 1 130 ? 110.117 132.155 183.668 1.00 58.24 275 LEU B C 1
ATOM 2658 O O . LEU B 1 130 ? 110.989 133.020 183.714 1.00 59.37 275 LEU B O 1
ATOM 2663 N N . ASP B 1 131 ? 108.884 132.389 183.228 1.00 60.02 276 ASP B N 1
ATOM 2664 C CA . ASP B 1 131 ? 108.444 133.727 182.866 1.00 61.03 276 ASP B CA 1
ATOM 2665 C C . ASP B 1 131 ? 108.296 134.613 184.103 1.00 60.83 276 ASP B C 1
ATOM 2666 O O . ASP B 1 131 ? 108.303 134.151 185.247 1.00 56.29 276 ASP B O 1
ATOM 2671 N N . SER B 1 132 ? 108.165 135.912 183.848 1.00 61.03 277 SER B N 1
ATOM 2672 C CA . SER B 1 132 ? 107.898 136.899 184.882 1.00 61.01 277 SER B CA 1
ATOM 2673 C C . SER B 1 132 ? 106.878 137.895 184.349 1.00 58.68 277 SER B C 1
ATOM 2674 O O . SER B 1 132 ? 106.681 138.024 183.138 1.00 59.47 277 SER B O 1
ATOM 2677 N N . SER B 1 133 ? 106.230 138.602 185.270 1.00 55.26 278 SER B N 1
ATOM 2678 C CA . SER B 1 133 ? 105.118 139.471 184.916 1.00 54.88 278 SER B CA 1
ATOM 2679 C C . SER B 1 133 ? 105.034 140.611 185.919 1.00 61.03 278 SER B C 1
ATOM 2680 O O . SER B 1 133 ? 105.633 140.559 186.997 1.00 59.79 278 SER B O 1
ATOM 2683 N N . HIS B 1 134 ? 104.302 141.659 185.533 1.00 61.03 279 HIS B N 1
ATOM 2684 C CA . HIS B 1 134 ? 104.008 142.806 186.388 1.00 57.59 279 HIS B CA 1
ATOM 2685 C C . HIS B 1 134 ? 105.242 143.639 186.709 1.00 60.82 279 HIS B C 1
ATOM 2686 O O . HIS B 1 134 ? 105.229 144.423 187.664 1.00 61.03 279 HIS B O 1
ATOM 2688 N N . ASP B 1 135 ? 106.315 143.497 185.936 1.00 60.11 280 ASP B N 1
ATOM 2689 C CA . ASP B 1 135 ? 107.393 144.472 185.982 1.00 61.03 280 ASP B CA 1
ATOM 2690 C C . ASP B 1 135 ? 107.087 145.667 185.088 1.00 57.70 280 ASP B C 1
ATOM 2691 O O . ASP B 1 135 ? 106.545 145.524 183.989 1.00 55.81 280 ASP B O 1
ATOM 2696 N N . ASP B 1 136 ? 107.445 146.852 185.576 1.00 53.54 281 ASP B N 1
ATOM 2697 C CA . ASP B 1 136 ? 107.230 148.103 184.869 1.00 52.93 281 ASP B CA 1
ATOM 2698 C C . ASP B 1 136 ? 108.346 148.357 183.861 1.00 46.81 281 ASP B C 1
ATOM 2699 O O . ASP B 1 136 ? 109.440 147.795 183.948 1.00 44.97 281 ASP B O 1
ATOM 2704 N N . ILE B 1 137 ? 108.047 149.214 182.884 1.00 39.83 282 ILE B N 1
ATOM 2705 C CA . ILE B 1 137 ? 109.034 149.580 181.878 1.00 36.02 282 ILE B CA 1
ATOM 2706 C C . ILE B 1 137 ? 110.167 150.345 182.546 1.00 35.41 282 ILE B C 1
ATOM 2707 O O . ILE B 1 137 ? 109.943 151.128 183.478 1.00 36.02 282 ILE B O 1
ATOM 2712 N N . LYS B 1 138 ? 111.396 150.111 182.090 1.00 30.05 283 LYS B N 1
ATOM 2713 C CA . LYS B 1 138 ? 112.536 150.925 182.488 1.00 26.93 283 LYS B CA 1
ATOM 2714 C C . LYS B 1 138 ? 112.860 151.931 181.392 1.00 26.78 283 LYS B C 1
ATOM 2715 O O . LYS B 1 138 ? 112.916 151.579 180.209 1.00 27.31 283 LYS B O 1
ATOM 2721 N N . LEU B 1 139 ? 113.036 153.187 181.792 1.00 20.71 284 LEU B N 1
ATOM 2722 C CA . LEU B 1 139 ? 113.261 154.305 180.877 1.00 18.37 284 LEU B CA 1
ATOM 2723 C C . LEU B 1 139 ? 114.760 154.536 180.695 1.00 20.23 284 LEU B C 1
ATOM 2724 O O . LEU B 1 139 ? 115.397 155.244 181.473 1.00 22.45 284 LEU B O 1
ATOM 2729 N N . GLU B 1 140 ? 115.345 153.894 179.685 1.00 19.81 285 GLU B N 1
ATOM 2730 C CA . GLU B 1 140 ? 116.763 154.072 179.386 1.00 20.55 285 GLU B CA 1
ATOM 2731 C C . GLU B 1 140 ? 117.079 155.512 178.963 1.00 18.57 285 GLU B C 1
ATOM 2732 O O . GLU B 1 140 ? 116.222 156.248 178.472 1.00 21.97 285 GLU B O 1
ATOM 2738 N N . LYS B 1 141 ? 118.340 155.904 179.163 1.00 16.74 286 LYS B N 1
ATOM 2739 C CA . LYS B 1 141 ? 118.837 157.254 178.907 1.00 12.71 286 LYS B CA 1
ATOM 2740 C C . LYS B 1 141 ? 119.295 157.434 177.464 1.00 12.18 286 LYS B C 1
ATOM 2741 O O . LYS B 1 141 ? 119.731 156.487 176.808 1.00 17.94 286 LYS B O 1
ATOM 2747 N N . SER B 1 142 ? 119.194 158.669 176.976 1.00 9.00 287 SER B N 1
ATOM 2748 C CA . SER B 1 142 ? 119.690 159.071 175.657 1.00 7.31 287 SER B CA 1
ATOM 2749 C C . SER B 1 142 ? 120.736 160.182 175.798 1.00 9.79 287 SER B C 1
ATOM 2750 O O . SER B 1 142 ? 120.389 161.362 175.861 1.00 14.18 287 SER B O 1
ATOM 2752 N N . ASN B 1 143 ? 122.010 159.796 175.873 1.00 6.70 288 ASN B N 1
ATOM 2753 C CA . ASN B 1 143 ? 123.125 160.734 175.940 1.00 4.30 288 ASN B CA 1
ATOM 2754 C C . ASN B 1 143 ? 123.180 161.644 174.709 1.00 4.30 288 ASN B C 1
ATOM 2755 O O . ASN B 1 143 ? 122.662 161.319 173.641 1.00 5.46 288 ASN B O 1
ATOM 2760 N N . ILE B 1 144 ? 123.842 162.798 174.873 1.00 3.62 289 ILE B N 1
ATOM 2761 C CA . ILE B 1 144 ? 123.842 163.893 173.905 1.00 3.08 289 ILE B CA 1
ATOM 2762 C C . ILE B 1 144 ? 125.260 164.158 173.408 1.00 2.01 289 ILE B C 1
ATOM 2763 O O . ILE B 1 144 ? 126.229 164.006 174.155 1.00 2.46 289 ILE B O 1
ATOM 2768 N N . LEU B 1 145 ? 125.382 164.546 172.136 1.00 1.53 290 LEU B N 1
ATOM 2769 C CA . LEU B 1 145 ? 126.638 165.038 171.570 1.00 2.03 290 LEU B CA 1
ATOM 2770 C C . LEU B 1 145 ? 126.443 166.397 170.901 1.00 3.23 290 LEU B C 1
ATOM 2771 O O . LEU B 1 145 ? 125.621 166.523 169.990 1.00 3.97 290 LEU B O 1
ATOM 2776 N N . LEU B 1 146 ? 127.194 167.410 171.346 1.00 2.15 291 LEU B N 1
ATOM 2777 C CA . LEU B 1 146 ? 127.198 168.748 170.750 1.00 1.19 291 LEU B CA 1
ATOM 2778 C C . LEU B 1 146 ? 128.403 168.913 169.827 1.00 1.39 291 LEU B C 1
ATOM 2779 O O . LEU B 1 146 ? 129.539 168.701 170.252 1.00 1.52 291 LEU B O 1
ATOM 2784 N N . LEU B 1 147 ? 128.162 169.303 168.573 1.00 1.37 292 LEU B N 1
ATOM 2785 C CA . LEU B 1 147 ? 129.183 169.214 167.535 1.00 1.61 292 LEU B CA 1
ATOM 2786 C C . LEU B 1 147 ? 129.697 170.535 166.976 1.00 2.77 292 LEU B C 1
ATOM 2787 O O . LEU B 1 147 ? 130.684 170.517 166.236 1.00 3.81 292 LEU B O 1
ATOM 2792 N N . GLY B 1 148 ? 129.078 171.665 167.269 1.00 2.37 293 GLY B N 1
ATOM 2793 C CA . GLY B 1 148 ? 129.341 172.841 166.473 1.00 3.04 293 GLY B CA 1
ATOM 2794 C C . GLY B 1 148 ? 130.720 173.461 166.596 1.00 2.29 293 GLY B C 1
ATOM 2795 O O . GLY B 1 148 ? 131.531 173.096 167.449 1.00 1.78 293 GLY B O 1
ATOM 2796 N N . PRO B 1 149 ? 131.000 174.428 165.710 1.00 2.57 294 PRO B N 1
ATOM 2797 C CA . PRO B 1 149 ? 132.355 174.986 165.564 1.00 2.80 294 PRO B CA 1
ATOM 2798 C C . PRO B 1 149 ? 132.857 175.765 166.771 1.00 2.97 294 PRO B C 1
ATOM 2799 O O . PRO B 1 149 ? 132.153 175.898 167.774 1.00 2.97 294 PRO B O 1
ATOM 2803 N N . THR B 1 150 ? 134.101 176.231 166.700 1.00 2.76 295 THR B N 1
ATOM 2804 C CA . THR B 1 150 ? 134.710 176.978 167.794 1.00 2.18 295 THR B CA 1
ATOM 2805 C C . THR B 1 150 ? 134.033 178.328 167.994 1.00 2.81 295 THR B C 1
ATOM 2806 O O . THR B 1 150 ? 133.679 179.011 167.032 1.00 3.01 295 THR B O 1
ATOM 2810 N N . GLY B 1 151 ? 133.855 178.711 169.255 1.00 2.80 296 GLY B N 1
ATOM 2811 C CA . GLY B 1 151 ? 133.228 179.975 169.584 1.00 2.09 296 GLY B CA 1
ATOM 2812 C C . GLY B 1 151 ? 131.766 180.041 169.235 1.00 2.66 296 GLY B C 1
ATOM 2813 O O . GLY B 1 151 ? 131.246 181.127 168.975 1.00 4.17 296 GLY B O 1
ATOM 2814 N N . SER B 1 152 ? 131.084 178.900 169.222 1.00 2.75 297 SER B N 1
ATOM 2815 C CA . SER B 1 152 ? 129.702 178.809 168.786 1.00 1.88 297 SER B CA 1
ATOM 2816 C C . SER B 1 152 ? 128.713 178.730 169.937 1.00 1.37 297 SER B C 1
ATOM 2817 O O . SER B 1 152 ? 127.511 178.847 169.702 1.00 2.29 297 SER B O 1
ATOM 2820 N N . GLY B 1 153 ? 129.180 178.526 171.161 1.00 1.10 298 GLY B N 1
ATOM 2821 C CA . GLY B 1 153 ? 128.310 178.441 172.313 1.00 1.05 298 GLY B CA 1
ATOM 2822 C C . GLY B 1 153 ? 128.169 177.082 172.951 1.00 1.69 298 GLY B C 1
ATOM 2823 O O . GLY B 1 153 ? 127.277 176.910 173.785 1.00 2.73 298 GLY B O 1
ATOM 2824 N N . LYS B 1 154 ? 129.026 176.116 172.612 1.00 1.73 299 LYS B N 1
ATOM 2825 C CA . LYS B 1 154 ? 128.902 174.771 173.166 1.00 1.21 299 LYS B CA 1
ATOM 2826 C C . LYS B 1 154 ? 129.172 174.754 174.662 1.00 1.56 299 LYS B C 1
ATOM 2827 O O . LYS B 1 154 ? 128.360 174.256 175.446 1.00 2.22 299 LYS B O 1
ATOM 2833 N N . THR B 1 155 ? 130.328 175.261 175.076 1.00 1.63 300 THR B N 1
ATOM 2834 C CA . THR B 1 155 ? 130.634 175.325 176.498 1.00 2.02 300 THR B CA 1
ATOM 2835 C C . THR B 1 155 ? 129.735 176.319 177.225 1.00 2.42 300 THR B C 1
ATOM 2836 O O . THR B 1 155 ? 129.407 176.111 178.396 1.00 3.67 300 THR B O 1
ATOM 2840 N N . LEU B 1 156 ? 129.349 177.415 176.569 1.00 1.83 301 LEU B N 1
ATOM 2841 C CA . LEU B 1 156 ? 128.438 178.368 177.197 1.00 2.30 301 LEU B CA 1
ATOM 2842 C C . LEU B 1 156 ? 127.065 177.759 177.465 1.00 3.95 301 LEU B C 1
ATOM 2843 O O . LEU B 1 156 ? 126.441 178.053 178.490 1.00 5.22 301 LEU B O 1
ATOM 2848 N N . LEU B 1 157 ? 126.567 176.923 176.554 1.00 4.08 302 LEU B N 1
ATOM 2849 C CA . LEU B 1 157 ? 125.333 176.190 176.820 1.00 2.80 302 LEU B CA 1
ATOM 2850 C C . LEU B 1 157 ? 125.493 175.273 178.024 1.00 4.22 302 LEU B C 1
ATOM 2851 O O . LEU B 1 157 ? 124.643 175.244 178.920 1.00 6.71 302 LEU B O 1
ATOM 2856 N N . ALA B 1 158 ? 126.580 174.503 178.047 1.00 3.55 303 ALA B N 1
ATOM 2857 C CA . ALA B 1 158 ? 126.865 173.602 179.158 1.00 3.36 303 ALA B CA 1
ATOM 2858 C C . ALA B 1 158 ? 126.986 174.345 180.485 1.00 4.93 303 ALA B C 1
ATOM 2859 O O . ALA B 1 158 ? 126.390 173.942 181.488 1.00 5.39 303 ALA B O 1
ATOM 2861 N N . GLN B 1 159 ? 127.789 175.412 180.519 1.00 5.63 304 GLN B N 1
ATOM 2862 C CA . GLN B 1 159 ? 127.976 176.189 181.742 1.00 5.85 304 GLN B CA 1
ATOM 2863 C C . GLN B 1 159 ? 126.735 176.936 182.200 1.00 7.92 304 GLN B C 1
ATOM 2864 O O . GLN B 1 159 ? 126.623 177.238 183.391 1.00 12.29 304 GLN B O 1
ATOM 2870 N N . THR B 1 160 ? 125.806 177.243 181.299 1.00 7.06 305 THR B N 1
ATOM 2871 C CA . THR B 1 160 ? 124.551 177.863 181.709 1.00 7.67 305 THR B CA 1
ATOM 2872 C C . THR B 1 160 ? 123.552 176.837 182.223 1.00 11.31 305 THR B C 1
ATOM 2873 O O . THR B 1 160 ? 122.891 177.064 183.241 1.00 13.97 305 THR B O 1
ATOM 2877 N N . LEU B 1 161 ? 123.442 175.703 181.532 1.00 9.90 306 LEU B N 1
ATOM 2878 C CA . LEU B 1 161 ? 122.562 174.626 181.970 1.00 10.14 306 LEU B CA 1
ATOM 2879 C C . LEU B 1 161 ? 122.943 174.085 183.342 1.00 12.65 306 LEU B C 1
ATOM 2880 O O . LEU B 1 161 ? 122.068 173.725 184.133 1.00 18.20 306 LEU B O 1
ATOM 2885 N N . ALA B 1 162 ? 124.237 174.009 183.641 1.00 10.63 307 ALA B N 1
ATOM 2886 C CA . ALA B 1 162 ? 124.685 173.602 184.969 1.00 14.84 307 ALA B CA 1
ATOM 2887 C C . ALA B 1 162 ? 124.156 174.478 186.098 1.00 16.01 307 ALA B C 1
ATOM 2888 O O . ALA B 1 162 ? 124.187 174.050 187.255 1.00 17.94 307 ALA B O 1
ATOM 2890 N N . LYS B 1 163 ? 123.672 175.682 185.806 1.00 15.52 308 LYS B N 1
ATOM 2891 C CA . LYS B 1 163 ? 122.977 176.485 186.807 1.00 18.22 308 LYS B CA 1
ATOM 2892 C C . LYS B 1 163 ? 121.495 176.159 186.932 1.00 23.54 308 LYS B C 1
ATOM 2893 O O . LYS B 1 163 ? 120.892 176.471 187.965 1.00 26.13 308 LYS B O 1
ATOM 2899 N N . CYS B 1 164 ? 120.896 175.542 185.917 1.00 20.86 309 CYS B N 1
ATOM 2900 C CA . CYS B 1 164 ? 119.502 175.131 185.993 1.00 17.72 309 CYS B CA 1
ATOM 2901 C C . CYS B 1 164 ? 119.340 173.793 186.690 1.00 27.20 309 CYS B C 1
ATOM 2902 O O . CYS B 1 164 ? 118.243 173.483 187.164 1.00 35.30 309 CYS B O 1
ATOM 2905 N N . LEU B 1 165 ? 120.397 172.992 186.733 1.00 27.54 310 LEU B N 1
ATOM 2906 C CA . LEU B 1 165 ? 120.307 171.629 187.229 1.00 23.07 310 LEU B CA 1
ATOM 2907 C C . LEU B 1 165 ? 120.052 171.613 188.729 1.00 27.68 310 LEU B C 1
ATOM 2908 O O . LEU B 1 165 ? 120.791 172.222 189.508 1.00 32.05 310 LEU B O 1
ATOM 2913 N N . ASP B 1 166 ? 118.993 170.914 189.127 1.00 29.46 311 ASP B N 1
ATOM 2914 C CA . ASP B 1 166 ? 118.652 170.677 190.522 1.00 32.65 311 ASP B CA 1
ATOM 2915 C C . ASP B 1 166 ? 119.198 169.342 191.013 1.00 31.83 311 ASP B C 1
ATOM 2916 O O . ASP B 1 166 ? 118.640 168.735 191.932 1.00 33.93 311 ASP B O 1
ATOM 2921 N N . VAL B 1 167 ? 120.288 168.877 190.409 1.00 31.40 312 VAL B N 1
ATOM 2922 C CA . VAL B 1 167 ? 120.819 167.533 190.605 1.00 25.40 312 VAL B CA 1
ATOM 2923 C C . VAL B 1 167 ? 122.328 167.648 190.404 1.00 26.01 312 VAL B C 1
ATOM 2924 O O . VAL B 1 167 ? 122.777 168.551 189.684 1.00 30.29 312 VAL B O 1
ATOM 2928 N N . PRO B 1 168 ? 123.148 166.816 191.055 1.00 22.84 313 PRO B N 1
ATOM 2929 C CA . PRO B 1 168 ? 124.604 166.979 190.953 1.00 22.83 313 PRO B CA 1
ATOM 2930 C C . PRO B 1 168 ? 125.117 166.932 189.524 1.00 18.76 313 PRO B C 1
ATOM 2931 O O . PRO B 1 168 ? 124.529 166.301 188.647 1.00 15.85 313 PRO B O 1
ATOM 2935 N N . PHE B 1 169 ? 126.226 167.632 189.292 1.00 17.18 314 PHE B N 1
ATOM 2936 C CA . PHE B 1 169 ? 126.847 167.630 187.978 1.00 15.09 314 PHE B CA 1
ATOM 2937 C C . PHE B 1 169 ? 128.356 167.751 188.117 1.00 18.25 314 PHE B C 1
ATOM 2938 O O . PHE B 1 169 ? 128.875 168.214 189.134 1.00 23.90 314 PHE B O 1
ATOM 2946 N N . ALA B 1 170 ? 129.053 167.308 187.075 1.00 16.37 315 ALA B N 1
ATOM 2947 C CA . ALA B 1 170 ? 130.495 167.438 186.960 1.00 11.37 315 ALA B CA 1
ATOM 2948 C C . ALA B 1 170 ? 130.844 167.906 185.558 1.00 9.94 315 ALA B C 1
ATOM 2949 O O . ALA B 1 170 ? 130.279 167.420 184.576 1.00 9.85 315 ALA B O 1
ATOM 2951 N N . ILE B 1 171 ? 131.762 168.861 185.468 1.00 10.22 316 ILE B N 1
ATOM 2952 C CA . ILE B 1 171 ? 132.327 169.301 184.198 1.00 9.62 316 ILE B CA 1
ATOM 2953 C C . ILE B 1 171 ? 133.789 168.890 184.176 1.00 14.96 316 ILE B C 1
ATOM 2954 O O . ILE B 1 171 ? 134.557 169.260 185.071 1.00 22.78 316 ILE B O 1
ATOM 2959 N N . CYS B 1 172 ? 134.179 168.127 183.159 1.00 12.75 317 CYS B N 1
ATOM 2960 C CA . CYS B 1 172 ? 135.544 167.641 183.073 1.00 12.47 317 CYS B CA 1
ATOM 2961 C C . CYS B 1 172 ? 135.959 167.580 181.612 1.00 10.45 317 CYS B C 1
ATOM 2962 O O . CYS B 1 172 ? 135.131 167.650 180.704 1.00 8.00 317 CYS B O 1
ATOM 2965 N N . ASP B 1 173 ? 137.263 167.440 181.397 1.00 11.70 318 ASP B N 1
ATOM 2966 C CA . ASP B 1 173 ? 137.869 167.612 180.084 1.00 9.69 318 ASP B CA 1
ATOM 2967 C C . ASP B 1 173 ? 138.554 166.317 179.680 1.00 12.40 318 ASP B C 1
ATOM 2968 O O . ASP B 1 173 ? 139.411 165.812 180.410 1.00 12.84 318 ASP B O 1
ATOM 2973 N N . CYS B 1 174 ? 138.161 165.774 178.530 1.00 9.62 319 CYS B N 1
ATOM 2974 C CA . CYS B 1 174 ? 138.658 164.482 178.083 1.00 8.86 319 CYS B CA 1
ATOM 2975 C C . CYS B 1 174 ? 140.139 164.470 177.727 1.00 13.14 319 CYS B C 1
ATOM 2976 O O . CYS B 1 174 ? 140.665 163.392 177.447 1.00 22.40 319 CYS B O 1
ATOM 2979 N N . THR B 1 175 ? 140.819 165.614 177.681 1.00 12.60 320 THR B N 1
ATOM 2980 C CA . THR B 1 175 ? 142.250 165.570 177.405 1.00 9.66 320 THR B CA 1
ATOM 2981 C C . THR B 1 175 ? 143.087 165.217 178.635 1.00 10.33 320 THR B C 1
ATOM 2982 O O . THR B 1 175 ? 144.249 164.830 178.488 1.00 14.39 320 THR B O 1
ATOM 2986 N N . THR B 1 176 ? 142.515 165.276 179.834 1.00 9.11 321 THR B N 1
ATOM 2987 C CA . THR B 1 176 ? 143.257 164.889 181.029 1.00 11.05 321 THR B CA 1
ATOM 2988 C C . THR B 1 176 ? 143.429 163.379 181.136 1.00 15.95 321 THR B C 1
ATOM 2989 O O . THR B 1 176 ? 144.388 162.911 181.758 1.00 20.08 321 THR B O 1
ATOM 2993 N N . LEU B 1 177 ? 142.511 162.609 180.564 1.00 14.44 322 LEU B N 1
ATOM 2994 C CA . LEU B 1 177 ? 142.387 161.193 180.870 1.00 10.57 322 LEU B CA 1
ATOM 2995 C C . LEU B 1 177 ? 143.355 160.347 180.052 1.00 11.46 322 LEU B C 1
ATOM 2996 O O . LEU B 1 177 ? 143.754 160.714 178.945 1.00 13.45 322 LEU B O 1
ATOM 3001 N N . THR B 1 178 ? 143.698 159.182 180.607 1.00 12.43 323 THR B N 1
ATOM 3002 C CA . THR B 1 178 ? 144.433 158.122 179.924 1.00 10.63 323 THR B CA 1
ATOM 3003 C C . THR B 1 178 ? 143.895 156.782 180.402 1.00 12.62 323 THR B C 1
ATOM 3004 O O . THR B 1 178 ? 143.302 156.683 181.477 1.00 16.48 323 THR B O 1
ATOM 3008 N N . GLN B 1 179 ? 144.109 155.745 179.597 1.00 11.69 324 GLN B N 1
ATOM 3009 C CA . GLN B 1 179 ? 143.639 154.423 179.982 1.00 9.76 324 GLN B CA 1
ATOM 3010 C C . GLN B 1 179 ? 144.363 153.905 181.222 1.00 9.41 324 GLN B C 1
ATOM 3011 O O . GLN B 1 179 ? 145.440 154.370 181.593 1.00 10.84 324 GLN B O 1
ATOM 3017 N N . ALA B 1 180 ? 143.708 152.954 181.888 1.00 8.51 325 ALA B N 1
ATOM 3018 C CA . ALA B 1 180 ? 144.197 152.370 183.131 1.00 7.14 325 ALA B CA 1
ATOM 3019 C C . ALA B 1 180 ? 145.603 151.805 182.994 1.00 7.89 325 ALA B C 1
ATOM 3020 O O . ALA B 1 180 ? 145.957 151.205 181.977 1.00 7.11 325 ALA B O 1
ATOM 3022 N N . GLY B 1 181 ? 146.407 152.008 184.038 1.00 7.90 326 GLY B N 1
ATOM 3023 C CA . GLY B 1 181 ? 147.761 151.513 184.087 1.00 4.98 326 GLY B CA 1
ATOM 3024 C C . GLY B 1 181 ? 148.809 152.470 183.581 1.00 7.03 326 GLY B C 1
ATOM 3025 O O . GLY B 1 181 ? 150.002 152.174 183.702 1.00 13.73 326 GLY B O 1
ATOM 3026 N N . TYR B 1 182 ? 148.404 153.607 183.032 1.00 6.91 327 TYR B N 1
ATOM 3027 C CA . TYR B 1 182 ? 149.306 154.635 182.544 1.00 4.96 327 TYR B CA 1
ATOM 3028 C C . TYR B 1 182 ? 149.091 155.910 183.339 1.00 6.61 327 TYR B C 1
ATOM 3029 O O . TYR B 1 182 ? 148.004 156.154 183.867 1.00 10.66 327 TYR B O 1
ATOM 3038 N N . VAL B 1 183 ? 150.154 156.706 183.450 1.00 7.20 328 VAL B N 1
ATOM 3039 C CA . VAL B 1 183 ? 150.078 157.933 184.220 1.00 8.07 328 VAL B CA 1
ATOM 3040 C C . VAL B 1 183 ? 149.039 158.888 183.615 1.00 10.76 328 VAL B C 1
ATOM 3041 O O . VAL B 1 183 ? 148.692 158.816 182.430 1.00 11.38 328 VAL B O 1
ATOM 3045 N N . GLY B 1 184 ? 148.548 159.793 184.446 1.00 11.03 329 GLY B N 1
ATOM 3046 C CA . GLY B 1 184 ? 147.404 160.625 184.131 1.00 11.58 329 GLY B CA 1
ATOM 3047 C C . GLY B 1 184 ? 146.191 160.231 184.958 1.00 16.63 329 GLY B C 1
ATOM 3048 O O . GLY B 1 184 ? 146.212 159.280 185.740 1.00 16.90 329 GLY B O 1
ATOM 3049 N N . GLU B 1 185 ? 145.124 161.006 184.783 1.00 20.17 330 GLU B N 1
ATOM 3050 C CA . GLU B 1 185 ? 143.882 160.739 185.496 1.00 18.52 330 GLU B CA 1
ATOM 3051 C C . GLU B 1 185 ? 143.151 159.539 184.909 1.00 18.24 330 GLU B C 1
ATOM 3052 O O . GLU B 1 185 ? 143.089 159.362 183.690 1.00 18.29 330 GLU B O 1
ATOM 3058 N N . ASP B 1 186 ? 142.588 158.718 185.789 1.00 19.46 331 ASP B N 1
ATOM 3059 C CA . ASP B 1 186 ? 141.746 157.606 185.379 1.00 19.09 331 ASP B CA 1
ATOM 3060 C C . ASP B 1 186 ? 140.406 158.087 184.830 1.00 21.17 331 ASP B C 1
ATOM 3061 O O . ASP B 1 186 ? 139.940 159.191 185.119 1.00 26.32 331 ASP B O 1
ATOM 3066 N N . ILE B 1 187 ? 139.795 157.236 184.002 1.00 20.08 332 ILE B N 1
ATOM 3067 C CA . ILE B 1 187 ? 138.430 157.471 183.536 1.00 20.11 332 ILE B CA 1
ATOM 3068 C C . ILE B 1 187 ? 137.478 157.642 184.713 1.00 18.89 332 ILE B C 1
ATOM 3069 O O . ILE B 1 187 ? 136.554 158.460 184.673 1.00 19.55 332 ILE B O 1
ATOM 3074 N N . GLU B 1 188 ? 137.689 156.872 185.781 1.00 19.80 333 GLU B N 1
ATOM 3075 C CA . GLU B 1 188 ? 136.838 156.952 186.963 1.00 20.20 333 GLU B CA 1
ATOM 3076 C C . GLU B 1 188 ? 136.920 158.292 187.678 1.00 20.10 333 GLU B C 1
ATOM 3077 O O . GLU B 1 188 ? 136.061 158.578 188.514 1.00 23.45 333 GLU B O 1
ATOM 3083 N N . SER B 1 189 ? 137.937 159.107 187.394 1.00 19.74 334 SER B N 1
ATOM 3084 C CA . SER B 1 189 ? 138.004 160.440 187.985 1.00 17.53 334 SER B CA 1
ATOM 3085 C C . SER B 1 189 ? 136.790 161.277 187.613 1.00 19.65 334 SER B C 1
ATOM 3086 O O . SER B 1 189 ? 136.365 162.135 188.392 1.00 19.33 334 SER B O 1
ATOM 3088 N N . VAL B 1 190 ? 136.215 161.026 186.436 1.00 19.45 335 VAL B N 1
ATOM 3089 C CA . VAL B 1 190 ? 134.975 161.676 186.020 1.00 14.49 335 VAL B CA 1
ATOM 3090 C C . VAL B 1 190 ? 133.873 161.482 187.052 1.00 15.48 335 VAL B C 1
ATOM 3091 O O . VAL B 1 190 ? 133.150 162.424 187.392 1.00 18.59 335 VAL B O 1
ATOM 3095 N N . ILE B 1 191 ? 133.732 160.267 187.576 1.00 14.66 336 ILE B N 1
ATOM 3096 C CA . ILE B 1 191 ? 132.655 159.992 188.521 1.00 16.33 336 ILE B CA 1
ATOM 3097 C C . ILE B 1 191 ? 133.017 160.455 189.925 1.00 18.75 336 ILE B C 1
ATOM 3098 O O . ILE B 1 191 ? 132.139 160.869 190.689 1.00 21.94 336 ILE B O 1
ATOM 3103 N N . ALA B 1 192 ? 134.293 160.367 190.300 1.00 18.68 337 ALA B N 1
ATOM 3104 C CA . ALA B 1 192 ? 134.737 160.912 191.580 1.00 19.68 337 ALA B CA 1
ATOM 3105 C C . ALA B 1 192 ? 134.471 162.410 191.673 1.00 20.59 337 ALA B C 1
ATOM 3106 O O . ALA B 1 192 ? 134.056 162.910 192.723 1.00 24.59 337 ALA B O 1
ATOM 3108 N N . LYS B 1 193 ? 134.723 163.143 190.588 1.00 19.51 338 LYS B N 1
ATOM 3109 C CA . LYS B 1 193 ? 134.444 164.575 190.562 1.00 19.36 338 LYS B CA 1
ATOM 3110 C C . LYS B 1 193 ? 132.957 164.861 190.706 1.00 19.23 338 LYS B C 1
ATOM 3111 O O . LYS B 1 193 ? 132.571 165.856 191.327 1.00 19.54 338 LYS B O 1
ATOM 3117 N N . LEU B 1 194 ? 132.112 164.000 190.136 1.00 19.34 339 LEU B N 1
ATOM 3118 C CA . LEU B 1 194 ? 130.673 164.076 190.363 1.00 18.57 339 LEU B CA 1
ATOM 3119 C C . LEU B 1 194 ? 130.304 163.797 191.814 1.00 21.19 339 LEU B C 1
ATOM 3120 O O . LEU B 1 194 ? 129.445 164.477 192.384 1.00 29.07 339 LEU B O 1
ATOM 3125 N N . LEU B 1 195 ? 130.927 162.790 192.422 1.00 18.64 340 LEU B N 1
ATOM 3126 C CA . LEU B 1 195 ? 130.617 162.443 193.805 1.00 21.38 340 LEU B CA 1
ATOM 3127 C C . LEU B 1 195 ? 131.000 163.541 194.789 1.00 24.59 340 LEU B C 1
ATOM 3128 O O . LEU B 1 195 ? 130.307 163.733 195.792 1.00 26.41 340 LEU B O 1
ATOM 3133 N N . GLN B 1 196 ? 132.087 164.266 194.527 1.00 25.36 341 GLN B N 1
ATOM 3134 C CA . GLN B 1 196 ? 132.417 165.435 195.338 1.00 27.57 341 GLN B CA 1
ATOM 3135 C C . GLN B 1 196 ? 131.318 166.489 195.295 1.00 32.82 341 GLN B C 1
ATOM 3136 O O . GLN B 1 196 ? 130.935 167.042 196.331 1.00 39.71 341 GLN B O 1
ATOM 3142 N N . ASP B 1 197 ? 130.802 166.788 194.101 1.00 30.75 342 ASP B N 1
ATOM 3143 C CA . ASP B 1 197 ? 129.713 167.754 193.993 1.00 28.70 342 ASP B CA 1
ATOM 3144 C C . ASP B 1 197 ? 128.473 167.321 194.765 1.00 28.44 342 ASP B C 1
ATOM 3145 O O . ASP B 1 197 ? 127.764 168.166 195.319 1.00 30.28 342 ASP B O 1
ATOM 3150 N N . ALA B 1 198 ? 128.194 166.024 194.817 1.00 26.42 343 ALA B N 1
ATOM 3151 C CA . ALA B 1 198 ? 127.088 165.504 195.607 1.00 30.10 343 ALA B CA 1
ATOM 3152 C C . ALA B 1 198 ? 127.387 165.434 197.099 1.00 31.71 343 ALA B C 1
ATOM 3153 O O . ALA B 1 198 ? 126.592 164.845 197.836 1.00 38.37 343 ALA B O 1
ATOM 3155 N N . ASN B 1 199 ? 128.495 166.018 197.559 1.00 28.82 344 ASN B N 1
ATOM 3156 C CA . ASN B 1 199 ? 128.938 165.895 198.951 1.00 30.59 344 ASN B CA 1
ATOM 3157 C C . ASN B 1 199 ? 129.051 164.439 199.394 1.00 30.76 344 ASN B C 1
ATOM 3158 O O . ASN B 1 199 ? 128.776 164.109 200.549 1.00 29.63 344 ASN B O 1
ATOM 3163 N N . TYR B 1 200 ? 129.447 163.557 198.475 1.00 33.42 345 TYR B N 1
ATOM 3164 C CA . TYR B 1 200 ? 129.579 162.120 198.726 1.00 32.03 345 TYR B CA 1
ATOM 3165 C C . TYR B 1 200 ? 128.259 161.448 199.088 1.00 31.29 345 TYR B C 1
ATOM 3166 O O . TYR B 1 200 ? 128.252 160.339 199.627 1.00 33.88 345 TYR B O 1
ATOM 3175 N N . ASN B 1 201 ? 127.135 162.101 198.813 1.00 28.44 346 ASN B N 1
ATOM 3176 C CA . ASN B 1 201 ? 125.829 161.455 198.904 1.00 30.86 346 ASN B CA 1
ATOM 3177 C C . ASN B 1 201 ? 125.696 160.564 197.676 1.00 33.75 346 ASN B C 1
ATOM 3178 O O . ASN B 1 201 ? 125.357 161.031 196.587 1.00 34.90 346 ASN B O 1
ATOM 3183 N N . VAL B 1 202 ? 125.990 159.273 197.850 1.00 30.36 347 VAL B N 1
ATOM 3184 C CA . VAL B 1 202 ? 126.047 158.343 196.724 1.00 30.01 347 VAL B CA 1
ATOM 3185 C C . VAL B 1 202 ? 124.705 158.264 196.009 1.00 33.94 347 VAL B C 1
ATOM 3186 O O . VAL B 1 202 ? 124.645 158.240 194.774 1.00 33.36 347 VAL B O 1
ATOM 3190 N N . GLU B 1 203 ? 123.609 158.203 196.769 1.00 35.30 348 GLU B N 1
ATOM 3191 C CA . GLU B 1 203 ? 122.287 158.130 196.154 1.00 38.07 348 GLU B CA 1
ATOM 3192 C C . GLU B 1 203 ? 122.000 159.341 195.277 1.00 36.13 348 GLU B C 1
ATOM 3193 O O . GLU B 1 203 ? 121.386 159.213 194.212 1.00 36.31 348 GLU B O 1
ATOM 3199 N N . LYS B 1 204 ? 122.443 160.523 195.702 1.00 31.71 349 LYS B N 1
ATOM 3200 C CA . LYS B 1 204 ? 122.228 161.726 194.910 1.00 32.40 349 LYS B CA 1
ATOM 3201 C C . LYS B 1 204 ? 123.217 161.866 193.762 1.00 30.37 349 LYS B C 1
ATOM 3202 O O . LYS B 1 204 ? 122.851 162.372 192.698 1.00 28.92 349 LYS B O 1
ATOM 3208 N N . ALA B 1 205 ? 124.456 161.408 193.946 1.00 29.70 350 ALA B N 1
ATOM 3209 C CA . ALA B 1 205 ? 125.410 161.380 192.843 1.00 27.34 350 ALA B CA 1
ATOM 3210 C C . ALA B 1 205 ? 124.980 160.432 191.738 1.00 23.13 350 ALA B C 1
ATOM 3211 O O . ALA B 1 205 ? 125.236 160.695 190.559 1.00 20.00 350 ALA B O 1
ATOM 3213 N N . GLN B 1 206 ? 124.346 159.323 192.098 1.00 23.58 351 GLN B N 1
ATOM 3214 C CA . GLN B 1 206 ? 123.973 158.276 191.159 1.00 22.70 351 GLN B CA 1
ATOM 3215 C C . GLN B 1 206 ? 122.930 158.712 190.137 1.00 20.57 351 GLN B C 1
ATOM 3216 O O . GLN B 1 206 ? 122.622 157.931 189.232 1.00 19.31 351 GLN B O 1
ATOM 3222 N N . GLN B 1 207 ? 122.388 159.927 190.240 1.00 19.83 352 GLN B N 1
ATOM 3223 C CA . GLN B 1 207 ? 121.444 160.453 189.259 1.00 17.27 352 GLN B CA 1
ATOM 3224 C C . GLN B 1 207 ? 121.889 161.781 188.650 1.00 14.09 352 GLN B C 1
ATOM 3225 O O . GLN B 1 207 ? 121.069 162.491 188.067 1.00 13.30 352 GLN B O 1
ATOM 3231 N N . GLY B 1 208 ? 123.167 162.133 188.777 1.00 15.29 353 GLY B N 1
ATOM 3232 C CA . GLY B 1 208 ? 123.687 163.381 188.259 1.00 13.29 353 GLY B CA 1
ATOM 3233 C C . GLY B 1 208 ? 123.928 163.393 186.759 1.00 9.56 353 GLY B C 1
ATOM 3234 O O . GLY B 1 208 ? 123.629 162.447 186.035 1.00 8.49 353 GLY B O 1
ATOM 3235 N N . ILE B 1 209 ? 124.474 164.517 186.290 1.00 8.20 354 ILE B N 1
ATOM 3236 C CA . ILE B 1 209 ? 124.747 164.757 184.874 1.00 7.23 354 ILE B CA 1
ATOM 3237 C C . ILE B 1 209 ? 126.223 165.096 184.710 1.00 8.32 354 ILE B C 1
ATOM 3238 O O . ILE B 1 209 ? 126.765 165.899 185.474 1.00 12.59 354 ILE B O 1
ATOM 3243 N N . VAL B 1 210 ? 126.874 164.471 183.732 1.00 7.43 355 VAL B N 1
ATOM 3244 C CA . VAL B 1 210 ? 128.300 164.642 183.465 1.00 5.94 355 VAL B CA 1
ATOM 3245 C C . VAL B 1 210 ? 128.486 165.299 182.104 1.00 5.14 355 VAL B C 1
ATOM 3246 O O . VAL B 1 210 ? 127.970 164.804 181.097 1.00 5.31 355 VAL B O 1
ATOM 3250 N N . PHE B 1 211 ? 129.225 166.411 182.070 1.00 4.95 356 PHE B N 1
ATOM 3251 C CA . PHE B 1 211 ? 129.578 167.089 180.824 1.00 4.53 356 PHE B CA 1
ATOM 3252 C C . PHE B 1 211 ? 131.021 166.751 180.462 1.00 5.84 356 PHE B C 1
ATOM 3253 O O . PHE B 1 211 ? 131.949 167.129 181.179 1.00 8.52 356 PHE B O 1
ATOM 3261 N N . LEU B 1 212 ? 131.207 166.038 179.352 1.00 5.04 357 LEU B N 1
ATOM 3262 C CA . LEU B 1 212 ? 132.526 165.694 178.820 1.00 5.34 357 LEU B CA 1
ATOM 3263 C C . LEU B 1 212 ? 132.892 166.703 177.736 1.00 4.22 357 LEU B C 1
ATOM 3264 O O . LEU B 1 212 ? 132.397 166.618 176.612 1.00 4.52 357 LEU B O 1
ATOM 3269 N N . ASP B 1 213 ? 133.779 167.641 178.052 1.00 3.94 358 ASP B N 1
ATOM 3270 C CA . ASP B 1 213 ? 134.285 168.554 177.037 1.00 2.93 358 ASP B CA 1
ATOM 3271 C C . ASP B 1 213 ? 135.420 167.940 176.223 1.00 4.00 358 ASP B C 1
ATOM 3272 O O . ASP B 1 213 ? 136.088 166.997 176.646 1.00 6.94 358 ASP B O 1
ATOM 3274 N N . GLN B 1 214 ? 135.646 168.523 175.042 1.00 2.47 359 GLN B N 1
ATOM 3275 C CA . GLN B 1 214 ? 136.751 168.165 174.146 1.00 2.34 359 GLN B CA 1
ATOM 3276 C C . GLN B 1 214 ? 136.749 166.690 173.754 1.00 2.59 359 GLN B C 1
ATOM 3277 O O . GLN B 1 214 ? 137.808 166.085 173.596 1.00 3.23 359 GLN B O 1
ATOM 3283 N N . VAL B 1 215 ? 135.568 166.087 173.617 1.00 2.57 360 VAL B N 1
ATOM 3284 C CA . VAL B 1 215 ? 135.470 164.673 173.265 1.00 1.57 360 VAL B CA 1
ATOM 3285 C C . VAL B 1 215 ? 136.036 164.359 171.884 1.00 1.40 360 VAL B C 1
ATOM 3286 O O . VAL B 1 215 ? 136.449 163.227 171.631 1.00 2.70 360 VAL B O 1
ATOM 3290 N N . ASP B 1 216 ? 136.143 165.345 171.003 1.00 1.16 361 ASP B N 1
ATOM 3291 C CA . ASP B 1 216 ? 136.784 165.099 169.717 1.00 1.36 361 ASP B CA 1
ATOM 3292 C C . ASP B 1 216 ? 138.282 164.845 169.822 1.00 1.98 361 ASP B C 1
ATOM 3293 O O . ASP B 1 216 ? 138.863 164.298 168.883 1.00 2.45 361 ASP B O 1
ATOM 3298 N N . LYS B 1 217 ? 138.927 165.241 170.919 1.00 2.33 362 LYS B N 1
ATOM 3299 C CA . LYS B 1 217 ? 140.376 165.112 171.021 1.00 1.69 362 LYS B CA 1
ATOM 3300 C C . LYS B 1 217 ? 140.826 163.693 171.330 1.00 2.02 362 LYS B C 1
ATOM 3301 O O . LYS B 1 217 ? 141.989 163.362 171.083 1.00 2.64 362 LYS B O 1
ATOM 3307 N N . ILE B 1 218 ? 139.942 162.849 171.873 1.00 2.12 363 ILE B N 1
ATOM 3308 C CA . ILE B 1 218 ? 140.254 161.440 172.065 1.00 2.40 363 ILE B CA 1
ATOM 3309 C C . ILE B 1 218 ? 139.971 160.603 170.828 1.00 2.91 363 ILE B C 1
ATOM 3310 O O . ILE B 1 218 ? 140.091 159.375 170.885 1.00 3.70 363 ILE B O 1
ATOM 3315 N N . GLY B 1 219 ? 139.583 161.220 169.716 1.00 2.04 364 GLY B N 1
ATOM 3316 C CA . GLY B 1 219 ? 139.435 160.467 168.485 1.00 2.70 364 GLY B CA 1
ATOM 3317 C C . GLY B 1 219 ? 140.737 159.790 168.101 1.00 6.93 364 GLY B C 1
ATOM 3318 O O . GLY B 1 219 ? 141.817 160.365 168.225 1.00 15.32 364 GLY B O 1
ATOM 3319 N N . SER B 1 220 ? 140.631 158.549 167.640 1.00 8.49 365 SER B N 1
ATOM 3320 C CA . SER B 1 220 ? 141.819 157.765 167.347 1.00 12.20 365 SER B CA 1
ATOM 3321 C C . SER B 1 220 ? 142.556 158.306 166.124 1.00 18.94 365 SER B C 1
ATOM 3322 O O . SER B 1 220 ? 142.015 159.064 165.316 1.00 17.44 365 SER B O 1
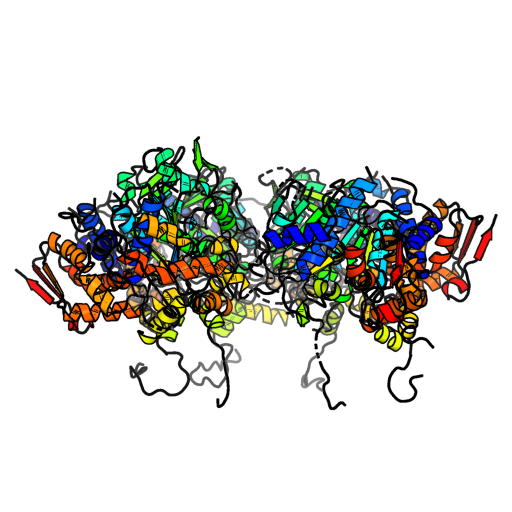ATOM 3325 N N . VAL B 1 221 ? 143.813 157.892 166.000 1.00 24.44 366 VAL B N 1
ATOM 3326 C CA . VAL B 1 221 ? 144.690 158.262 164.891 1.00 26.91 366 VAL B CA 1
ATOM 3327 C C . VAL B 1 221 ? 144.340 157.451 163.649 1.00 34.73 366 VAL B C 1
ATOM 3328 O O . VAL B 1 221 ? 144.134 156.234 163.751 1.00 34.85 366 VAL B O 1
ATOM 3332 N N . PRO B 1 222 ? 144.260 158.072 162.459 1.00 38.81 367 PRO B N 1
ATOM 3333 C CA . PRO B 1 222 ? 143.987 157.385 161.192 1.00 37.12 367 PRO B CA 1
ATOM 3334 C C . PRO B 1 222 ? 144.824 156.127 160.978 1.00 33.87 367 PRO B C 1
ATOM 3335 O O . PRO B 1 222 ? 145.979 156.244 160.575 1.00 32.09 367 PRO B O 1
ATOM 3339 N N . GLN B 1 226 ? 148.755 149.487 163.914 1.00 50.60 371 GLN B N 1
ATOM 3340 C CA . GLN B 1 226 ? 148.075 149.728 165.180 1.00 51.48 371 GLN B CA 1
ATOM 3341 C C . GLN B 1 226 ? 148.972 150.469 166.164 1.00 55.18 371 GLN B C 1
ATOM 3342 O O . GLN B 1 226 ? 150.195 150.441 166.054 1.00 51.34 371 GLN B O 1
ATOM 3348 N N . LEU B 1 227 ? 148.342 151.132 167.128 1.00 51.64 372 LEU B N 1
ATOM 3349 C CA . LEU B 1 227 ? 149.036 151.869 168.172 1.00 43.50 372 LEU B CA 1
ATOM 3350 C C . LEU B 1 227 ? 148.308 151.650 169.486 1.00 37.78 372 LEU B C 1
ATOM 3351 O O . LEU B 1 227 ? 147.084 151.506 169.512 1.00 40.77 372 LEU B O 1
ATOM 3356 N N . ARG B 1 228 ? 149.070 151.606 170.579 1.00 27.34 373 ARG B N 1
ATOM 3357 C CA . ARG B 1 228 ? 148.483 151.703 171.913 1.00 22.90 373 ARG B CA 1
ATOM 3358 C C . ARG B 1 228 ? 148.221 153.173 172.234 1.00 22.35 373 ARG B C 1
ATOM 3359 O O . ARG B 1 228 ? 149.019 153.861 172.872 1.00 20.96 373 ARG B O 1
ATOM 3367 N N . ASP B 1 229 ? 147.071 153.662 171.764 1.00 21.58 374 ASP B N 1
ATOM 3368 C CA . ASP B 1 229 ? 146.684 155.065 171.915 1.00 9.50 374 ASP B CA 1
ATOM 3369 C C . ASP B 1 229 ? 146.237 155.274 173.358 1.00 9.80 374 ASP B C 1
ATOM 3370 O O . ASP B 1 229 ? 145.052 155.255 173.690 1.00 12.41 374 ASP B O 1
ATOM 3372 N N . VAL B 1 230 ? 147.224 155.439 174.237 1.00 8.24 375 VAL B N 1
ATOM 3373 C CA . VAL B 1 230 ? 146.973 155.558 175.672 1.00 8.30 375 VAL B CA 1
ATOM 3374 C C . VAL B 1 230 ? 145.964 156.662 175.985 1.00 11.66 375 VAL B C 1
ATOM 3375 O O . VAL B 1 230 ? 145.097 156.502 176.852 1.00 13.12 375 VAL B O 1
ATOM 3379 N N . GLY B 1 231 ? 146.043 157.789 175.280 1.00 8.58 376 GLY B N 1
ATOM 3380 C CA . GLY B 1 231 ? 145.109 158.878 175.482 1.00 7.11 376 GLY B CA 1
ATOM 3381 C C . GLY B 1 231 ? 144.110 159.100 174.372 1.00 9.90 376 GLY B C 1
ATOM 3382 O O . GLY B 1 231 ? 143.353 160.078 174.427 1.00 14.44 376 GLY B O 1
ATOM 3383 N N . GLY B 1 232 ? 144.081 158.243 173.366 1.00 7.49 377 GLY B N 1
ATOM 3384 C CA . GLY B 1 232 ? 143.194 158.356 172.231 1.00 5.47 377 GLY B CA 1
ATOM 3385 C C . GLY B 1 232 ? 142.106 157.317 172.330 1.00 4.94 377 GLY B C 1
ATOM 3386 O O . GLY B 1 232 ? 141.232 157.399 173.193 1.00 4.12 377 GLY B O 1
ATOM 3387 N N . GLU B 1 233 ? 142.156 156.336 171.427 1.00 6.64 378 GLU B N 1
ATOM 3388 C CA . GLU B 1 233 ? 141.173 155.260 171.406 1.00 4.15 378 GLU B CA 1
ATOM 3389 C C . GLU B 1 233 ? 141.096 154.531 172.737 1.00 2.88 378 GLU B C 1
ATOM 3390 O O . GLU B 1 233 ? 140.033 154.025 173.099 1.00 3.74 378 GLU B O 1
ATOM 3396 N N . GLY B 1 234 ? 142.211 154.411 173.450 1.00 3.53 379 GLY B N 1
ATOM 3397 C CA . GLY B 1 234 ? 142.185 153.735 174.734 1.00 4.60 379 GLY B CA 1
ATOM 3398 C C . GLY B 1 234 ? 141.297 154.408 175.762 1.00 4.87 379 GLY B C 1
ATOM 3399 O O . GLY B 1 234 ? 140.842 153.764 176.707 1.00 5.31 379 GLY B O 1
ATOM 3400 N N . VAL B 1 235 ? 141.073 155.713 175.618 1.00 4.44 380 VAL B N 1
ATOM 3401 C CA . VAL B 1 235 ? 140.139 156.434 176.479 1.00 3.45 380 VAL B CA 1
ATOM 3402 C C . VAL B 1 235 ? 138.697 156.174 176.064 1.00 3.48 380 VAL B C 1
ATOM 3403 O O . VAL B 1 235 ? 137.806 156.073 176.912 1.00 4.26 380 VAL B O 1
ATOM 3407 N N . GLN B 1 236 ? 138.443 156.074 174.760 1.00 2.81 381 GLN B N 1
ATOM 3408 C CA . GLN B 1 236 ? 137.116 155.714 174.276 1.00 2.07 381 GLN B CA 1
ATOM 3409 C C . GLN B 1 236 ? 136.694 154.340 174.772 1.00 3.00 381 GLN B C 1
ATOM 3410 O O . GLN B 1 236 ? 135.569 154.155 175.245 1.00 3.28 381 GLN B O 1
ATOM 3416 N N . GLN B 1 237 ? 137.587 153.358 174.655 1.00 3.42 382 GLN B N 1
ATOM 3417 C CA . GLN B 1 237 ? 137.325 152.007 175.140 1.00 2.68 382 GLN B CA 1
ATOM 3418 C C . GLN B 1 237 ? 137.009 151.984 176.630 1.00 3.05 382 GLN B C 1
ATOM 3419 O O . GLN B 1 237 ? 136.199 151.173 177.087 1.00 6.15 382 GLN B O 1
ATOM 3425 N N . GLY B 1 238 ? 137.656 152.845 177.407 1.00 2.39 383 GLY B N 1
ATOM 3426 C CA . GLY B 1 238 ? 137.348 152.940 178.822 1.00 2.52 383 GLY B CA 1
ATOM 3427 C C . GLY B 1 238 ? 136.004 153.559 179.142 1.00 4.63 383 GLY B C 1
ATOM 3428 O O . GLY B 1 238 ? 135.377 153.195 180.138 1.00 8.56 383 GLY B O 1
ATOM 3429 N N . LEU B 1 239 ? 135.558 154.522 178.335 1.00 4.53 384 LEU B N 1
ATOM 3430 C CA . LEU B 1 239 ? 134.297 155.207 178.599 1.00 3.87 384 LEU B CA 1
ATOM 3431 C C . LEU B 1 239 ? 133.063 154.359 178.312 1.00 4.93 384 LEU B C 1
ATOM 3432 O O . LEU B 1 239 ? 131.997 154.653 178.858 1.00 9.21 384 LEU B O 1
ATOM 3437 N N . LEU B 1 240 ? 133.178 153.327 177.472 1.00 4.64 385 LEU B N 1
ATOM 3438 C CA . LEU B 1 240 ? 132.030 152.496 177.106 1.00 3.27 385 LEU B CA 1
ATOM 3439 C C . LEU B 1 240 ? 131.272 151.976 178.320 1.00 4.49 385 LEU B C 1
ATOM 3440 O O . LEU B 1 240 ? 130.041 151.921 178.315 1.00 5.10 385 LEU B O 1
ATOM 3445 N N . LYS B 1 241 ? 131.987 151.591 179.367 1.00 5.64 386 LYS B N 1
ATOM 3446 C CA . LYS B 1 241 ? 131.344 151.071 180.562 1.00 8.75 386 LYS B CA 1
ATOM 3447 C C . LYS B 1 241 ? 130.791 152.155 181.471 1.00 11.76 386 LYS B C 1
ATOM 3448 O O . LYS B 1 241 ? 130.064 151.832 182.412 1.00 16.66 386 LYS B O 1
ATOM 3454 N N . LEU B 1 242 ? 131.126 153.421 181.237 1.00 12.16 387 LEU B N 1
ATOM 3455 C CA . LEU B 1 242 ? 130.431 154.508 181.915 1.00 9.23 387 LEU B CA 1
ATOM 3456 C C . LEU B 1 242 ? 129.188 154.947 181.161 1.00 7.47 387 LEU B C 1
ATOM 3457 O O . LEU B 1 242 ? 128.137 155.150 181.774 1.00 10.17 387 LEU B O 1
ATOM 3462 N N . LEU B 1 243 ? 129.284 155.077 179.836 1.00 5.91 388 LEU B N 1
ATOM 3463 C CA . LEU B 1 243 ? 128.171 155.607 179.061 1.00 5.77 388 LEU B CA 1
ATOM 3464 C C . LEU B 1 243 ? 126.971 154.678 179.134 1.00 9.90 388 LEU B C 1
ATOM 3465 O O . LEU B 1 243 ? 125.831 155.134 179.238 1.00 12.19 388 LEU B O 1
ATOM 3470 N N . GLU B 1 244 ? 127.206 153.375 179.066 1.00 14.99 389 GLU B N 1
ATOM 3471 C CA . GLU B 1 244 ? 126.227 152.379 179.466 1.00 13.17 389 GLU B CA 1
ATOM 3472 C C . GLU B 1 244 ? 126.379 152.121 180.962 1.00 18.31 389 GLU B C 1
ATOM 3473 O O . GLU B 1 244 ? 127.422 152.393 181.556 1.00 27.06 389 GLU B O 1
ATOM 3479 N N . GLY B 1 245 ? 125.324 151.600 181.578 1.00 16.52 390 GLY B N 1
ATOM 3480 C CA . GLY B 1 245 ? 125.306 151.455 183.023 1.00 18.36 390 GLY B CA 1
ATOM 3481 C C . GLY B 1 245 ? 126.231 150.351 183.508 1.00 19.66 390 GLY B C 1
ATOM 3482 O O . GLY B 1 245 ? 126.064 149.184 183.117 1.00 25.52 390 GLY B O 1
ATOM 3483 N N . THR B 1 246 ? 127.196 150.690 184.366 1.00 15.64 391 THR B N 1
ATOM 3484 C CA . THR B 1 246 ? 127.942 149.686 185.120 1.00 17.68 391 THR B CA 1
ATOM 3485 C C . THR B 1 246 ? 128.249 150.212 186.514 1.00 19.08 391 THR B C 1
ATOM 3486 O O . THR B 1 246 ? 128.294 151.420 186.748 1.00 23.80 391 THR B O 1
ATOM 3490 N N . ILE B 1 247 ? 128.479 149.279 187.439 1.00 16.65 392 ILE B N 1
ATOM 3491 C CA . ILE B 1 247 ? 128.994 149.622 188.759 1.00 16.06 392 ILE B CA 1
ATOM 3492 C C . ILE B 1 247 ? 130.457 150.024 188.643 1.00 18.76 392 ILE B C 1
ATOM 3493 O O . ILE B 1 247 ? 131.249 149.348 187.975 1.00 23.82 392 ILE B O 1
ATOM 3495 N N . VAL B 1 248 ? 130.825 151.130 189.285 1.00 22.73 393 VAL B N 1
ATOM 3496 C CA . VAL B 1 248 ? 132.201 151.611 189.289 1.00 26.32 393 VAL B CA 1
ATOM 3497 C C . VAL B 1 248 ? 132.645 151.894 190.720 1.00 30.79 393 VAL B C 1
ATOM 3498 O O . VAL B 1 248 ? 131.888 152.456 191.519 1.00 29.93 393 VAL B O 1
ATOM 3502 N N . ASN B 1 249 ? 133.864 151.467 191.050 1.00 32.02 394 ASN B N 1
ATOM 3503 C CA . ASN B 1 249 ? 134.497 151.767 192.331 1.00 34.35 394 ASN B CA 1
ATOM 3504 C C . ASN B 1 249 ? 135.282 153.070 192.234 1.00 40.20 394 ASN B C 1
ATOM 3505 O O . ASN B 1 249 ? 136.251 153.157 191.473 1.00 43.71 394 ASN B O 1
ATOM 3510 N N . VAL B 1 250 ? 134.874 154.076 193.002 1.00 41.24 395 VAL B N 1
ATOM 3511 C CA . VAL B 1 250 ? 135.589 155.351 193.009 1.00 41.73 395 VAL B CA 1
ATOM 3512 C C . VAL B 1 250 ? 136.315 155.540 194.337 1.00 46.21 395 VAL B C 1
ATOM 3513 O O . VAL B 1 250 ? 135.775 155.192 195.396 1.00 44.62 395 VAL B O 1
ATOM 3517 N N . PRO B 1 251 ? 137.532 156.086 194.328 1.00 50.90 396 PRO B N 1
ATOM 3518 C CA . PRO B 1 251 ? 138.279 156.269 195.580 1.00 49.20 396 PRO B CA 1
ATOM 3519 C C . PRO B 1 251 ? 137.595 157.279 196.491 1.00 54.63 396 PRO B C 1
ATOM 3520 O O . PRO B 1 251 ? 137.194 158.359 196.054 1.00 51.90 396 PRO B O 1
ATOM 3524 N N . GLU B 1 252 ? 137.471 156.922 197.766 1.00 55.76 397 GLU B N 1
ATOM 3525 C CA . GLU B 1 252 ? 136.795 157.777 198.729 1.00 58.25 397 GLU B CA 1
ATOM 3526 C C . GLU B 1 252 ? 137.710 158.908 199.195 1.00 61.03 397 GLU B C 1
ATOM 3527 O O . GLU B 1 252 ? 138.938 158.834 199.099 1.00 59.50 397 GLU B O 1
ATOM 3533 N N . LYS B 1 253 ? 137.079 159.978 199.695 1.00 57.27 398 LYS B N 1
ATOM 3534 C CA . LYS B 1 253 ? 137.794 161.162 200.164 1.00 55.32 398 LYS B CA 1
ATOM 3535 C C . LYS B 1 253 ? 138.836 160.852 201.234 1.00 57.68 398 LYS B C 1
ATOM 3536 O O . LYS B 1 253 ? 139.763 161.648 201.425 1.00 48.51 398 LYS B O 1
ATOM 3538 N N . ASN B 1 254 ? 138.704 159.731 201.937 1.00 60.83 399 ASN B N 1
ATOM 3539 C CA . ASN B 1 254 ? 139.559 159.423 203.082 1.00 56.57 399 ASN B CA 1
ATOM 3540 C C . ASN B 1 254 ? 141.034 159.328 202.704 1.00 53.03 399 ASN B C 1
ATOM 3541 O O . ASN B 1 254 ? 141.909 159.386 203.570 1.00 51.88 399 ASN B O 1
ATOM 3543 N N . GLU B 1 261 ? 140.383 153.467 200.339 1.00 45.10 406 GLU B N 1
ATOM 3544 C CA . GLU B 1 261 ? 139.053 152.871 200.316 1.00 51.43 406 GLU B CA 1
ATOM 3545 C C . GLU B 1 261 ? 138.255 153.367 199.116 1.00 52.62 406 GLU B C 1
ATOM 3546 O O . GLU B 1 261 ? 138.555 154.421 198.554 1.00 51.67 406 GLU B O 1
ATOM 3552 N N . THR B 1 262 ? 137.232 152.607 198.731 1.00 53.36 407 THR B N 1
ATOM 3553 C CA . THR B 1 262 ? 136.404 152.943 197.583 1.00 51.65 407 THR B CA 1
ATOM 3554 C C . THR B 1 262 ? 134.943 152.683 197.917 1.00 47.71 407 THR B C 1
ATOM 3555 O O . THR B 1 262 ? 134.618 151.900 198.812 1.00 49.54 407 THR B O 1
ATOM 3559 N N . VAL B 1 263 ? 134.062 153.352 197.176 1.00 45.33 408 VAL B N 1
ATOM 3560 C CA . VAL B 1 263 ? 132.623 153.157 197.289 1.00 40.08 408 VAL B CA 1
ATOM 3561 C C . VAL B 1 263 ? 132.059 152.902 195.898 1.00 38.77 408 VAL B C 1
ATOM 3562 O O . VAL B 1 263 ? 132.519 153.489 194.912 1.00 40.68 408 VAL B O 1
ATOM 3566 N N . GLN B 1 264 ? 131.092 151.993 195.816 1.00 33.46 409 GLN B N 1
ATOM 3567 C CA . GLN B 1 264 ? 130.444 151.668 194.554 1.00 32.93 409 GLN B CA 1
ATOM 3568 C C . GLN B 1 264 ? 129.371 152.689 194.199 1.00 32.19 409 GLN B C 1
ATOM 3569 O O . GLN B 1 264 ? 128.607 153.131 195.061 1.00 33.21 409 GLN B O 1
ATOM 3575 N N . VAL B 1 265 ? 129.307 153.052 192.919 1.00 29.22 410 VAL B N 1
ATOM 3576 C CA . VAL B 1 265 ? 128.201 153.835 192.384 1.00 26.77 410 VAL B CA 1
ATOM 3577 C C . VAL B 1 265 ? 127.903 153.321 190.979 1.00 23.83 410 VAL B C 1
ATOM 3578 O O . VAL B 1 265 ? 128.796 152.844 190.274 1.00 25.32 410 VAL B O 1
ATOM 3582 N N . ASP B 1 266 ? 126.640 153.430 190.569 1.00 21.46 411 ASP B N 1
ATOM 3583 C CA . ASP B 1 266 ? 126.149 152.830 189.332 1.00 21.40 411 ASP B CA 1
ATOM 3584 C C . ASP B 1 266 ? 125.776 153.929 188.344 1.00 22.24 411 ASP B C 1
ATOM 3585 O O . ASP B 1 266 ? 124.867 154.722 188.604 1.00 23.78 411 ASP B O 1
ATOM 3590 N N . THR B 1 267 ? 126.463 153.957 187.203 1.00 18.35 412 THR B N 1
ATOM 3591 C CA . THR B 1 267 ? 126.266 154.971 186.172 1.00 17.68 412 THR B CA 1
ATOM 3592 C C . THR B 1 267 ? 124.980 154.799 185.379 1.00 17.54 412 THR B C 1
ATOM 3593 O O . THR B 1 267 ? 124.756 155.574 184.446 1.00 14.40 412 THR B O 1
ATOM 3597 N N . THR B 1 268 ? 124.157 153.797 185.687 1.00 20.20 413 THR B N 1
ATOM 3598 C CA . THR B 1 268 ? 123.013 153.477 184.837 1.00 22.24 413 THR B CA 1
ATOM 3599 C C . THR B 1 268 ? 122.059 154.654 184.635 1.00 19.26 413 THR B C 1
ATOM 3600 O O . THR B 1 268 ? 121.479 154.788 183.553 1.00 17.97 413 THR B O 1
ATOM 3604 N N . ASN B 1 269 ? 121.883 155.519 185.633 1.00 17.19 414 ASN B N 1
ATOM 3605 C CA . ASN B 1 269 ? 121.025 156.686 185.459 1.00 18.86 414 ASN B CA 1
ATOM 3606 C C . ASN B 1 269 ? 121.775 157.988 185.204 1.00 15.28 414 ASN B C 1
ATOM 3607 O O . ASN B 1 269 ? 121.133 158.994 184.898 1.00 17.91 414 ASN B O 1
ATOM 3612 N N . ILE B 1 270 ? 123.099 158.005 185.332 1.00 12.91 415 ILE B N 1
ATOM 3613 C CA . ILE B 1 270 ? 123.858 159.224 185.088 1.00 10.33 415 ILE B CA 1
ATOM 3614 C C . ILE B 1 270 ? 123.815 159.556 183.603 1.00 9.36 415 ILE B C 1
ATOM 3615 O O . ILE B 1 270 ? 124.056 158.694 182.751 1.00 12.79 415 ILE B O 1
ATOM 3620 N N . LEU B 1 271 ? 123.511 160.811 183.285 1.00 7.44 416 LEU B N 1
ATOM 3621 C CA . LEU B 1 271 ? 123.388 161.271 181.907 1.00 6.34 416 LEU B CA 1
ATOM 3622 C C . LEU B 1 271 ? 124.674 161.980 181.510 1.00 7.43 416 LEU B C 1
ATOM 3623 O O . LEU B 1 271 ? 125.169 162.831 182.251 1.00 10.00 416 LEU B O 1
ATOM 3628 N N . PHE B 1 272 ? 125.212 161.631 180.347 1.00 6.38 417 PHE B N 1
ATOM 3629 C CA . PHE B 1 272 ? 126.454 162.210 179.860 1.00 4.48 417 PHE B CA 1
ATOM 3630 C C . PHE B 1 272 ? 126.168 163.132 178.687 1.00 3.63 417 PHE B C 1
ATOM 3631 O O . PHE B 1 272 ? 125.409 162.780 177.782 1.00 4.49 417 PHE B O 1
ATOM 3639 N N . VAL B 1 273 ? 126.784 164.311 178.700 1.00 2.15 418 VAL B N 1
ATOM 3640 C CA . VAL B 1 273 ? 126.683 165.265 177.603 1.00 1.85 418 VAL B CA 1
ATOM 3641 C C . VAL B 1 273 ? 128.086 165.529 177.075 1.00 2.18 418 VAL B C 1
ATOM 3642 O O . VAL B 1 273 ? 128.915 166.124 177.772 1.00 3.61 418 VAL B O 1
ATOM 3646 N N . ALA B 1 274 ? 128.361 165.078 175.860 1.00 1.56 419 ALA B N 1
ATOM 3647 C CA . ALA B 1 274 ? 129.646 165.294 175.218 1.00 1.35 419 ALA B CA 1
ATOM 3648 C C . ALA B 1 274 ? 129.605 166.546 174.354 1.00 1.59 419 ALA B C 1
ATOM 3649 O O . ALA B 1 274 ? 128.546 166.939 173.865 1.00 2.42 419 ALA B O 1
ATOM 3651 N N . SER B 1 275 ? 130.765 167.173 174.161 1.00 1.49 420 SER B N 1
ATOM 3652 C CA . SER B 1 275 ? 130.868 168.210 173.144 1.00 1.18 420 SER B CA 1
ATOM 3653 C C . SER B 1 275 ? 132.275 168.248 172.568 1.00 1.93 420 SER B C 1
ATOM 3654 O O . SER B 1 275 ? 133.245 167.891 173.237 1.00 1.78 420 SER B O 1
ATOM 3657 N N . GLY B 1 276 ? 132.372 168.694 171.322 1.00 0.93 421 GLY B N 1
ATOM 3658 C CA . GLY B 1 276 ? 133.652 168.851 170.660 1.00 1.63 421 GLY B CA 1
ATOM 3659 C C . GLY B 1 276 ? 133.497 169.681 169.410 1.00 1.71 421 GLY B C 1
ATOM 3660 O O . GLY B 1 276 ? 132.396 169.819 168.874 1.00 2.24 421 GLY B O 1
ATOM 3661 N N . ALA B 1 277 ? 134.625 170.190 168.916 1.00 1.62 422 ALA B N 1
ATOM 3662 C CA . ALA B 1 277 ? 134.589 170.973 167.685 1.00 2.03 422 ALA B CA 1
ATOM 3663 C C . ALA B 1 277 ? 134.628 170.108 166.434 1.00 3.10 422 ALA B C 1
ATOM 3664 O O . ALA B 1 277 ? 134.026 170.478 165.423 1.00 3.55 422 ALA B O 1
ATOM 3666 N N . PHE B 1 278 ? 135.299 168.960 166.485 1.00 4.02 423 PHE B N 1
ATOM 3667 C CA . PHE B 1 278 ? 135.376 168.030 165.357 1.00 4.08 423 PHE B CA 1
ATOM 3668 C C . PHE B 1 278 ? 135.841 168.721 164.077 1.00 5.93 423 PHE B C 1
ATOM 3669 O O . PHE B 1 278 ? 135.199 168.639 163.030 1.00 8.68 423 PHE B O 1
ATOM 3677 N N . ASN B 1 279 ? 136.978 169.410 164.173 1.00 4.79 424 ASN B N 1
ATOM 3678 C CA . ASN B 1 279 ? 137.551 170.100 163.021 1.00 6.34 424 ASN B CA 1
ATOM 3679 C C . ASN B 1 279 ? 137.858 169.123 161.897 1.00 7.45 424 ASN B C 1
ATOM 3680 O O . ASN B 1 279 ? 138.534 168.113 162.101 1.00 8.52 424 ASN B O 1
ATOM 3685 N N . GLY B 1 280 ? 137.355 169.428 160.706 1.00 7.80 425 GLY B N 1
ATOM 3686 C CA . GLY B 1 280 ? 137.542 168.589 159.546 1.00 9.08 425 GLY B CA 1
ATOM 3687 C C . GLY B 1 280 ? 136.429 167.609 159.277 1.00 10.48 425 GLY B C 1
ATOM 3688 O O . GLY B 1 280 ? 136.530 166.832 158.323 1.00 13.36 425 GLY B O 1
ATOM 3689 N N . LEU B 1 281 ? 135.375 167.613 160.090 1.00 8.45 426 LEU B N 1
ATOM 3690 C CA . LEU B 1 281 ? 134.250 166.721 159.850 1.00 8.76 426 LEU B CA 1
ATOM 3691 C C . LEU B 1 281 ? 133.475 167.111 158.601 1.00 10.54 426 LEU B C 1
ATOM 3692 O O . LEU B 1 281 ? 132.895 166.244 157.943 1.00 17.73 426 LEU B O 1
ATOM 3697 N N . ASP B 1 282 ? 133.436 168.399 158.265 1.00 9.70 427 ASP B N 1
ATOM 3698 C CA . ASP B 1 282 ? 132.768 168.815 157.038 1.00 12.79 427 ASP B CA 1
ATOM 3699 C C . ASP B 1 282 ? 133.434 168.238 155.795 1.00 13.77 427 ASP B C 1
ATOM 3700 O O . ASP B 1 282 ? 132.751 167.942 154.810 1.00 17.60 427 ASP B O 1
ATOM 3705 N N . ARG B 1 283 ? 134.759 168.085 155.810 1.00 14.09 428 ARG B N 1
ATOM 3706 C CA . ARG B 1 283 ? 135.451 167.407 154.718 1.00 17.19 428 ARG B CA 1
ATOM 3707 C C . ARG B 1 283 ? 135.118 165.923 154.635 1.00 17.71 428 ARG B C 1
ATOM 3708 O O . ARG B 1 283 ? 135.392 165.301 153.605 1.00 22.80 428 ARG B O 1
ATOM 3716 N N . ILE B 1 284 ? 134.549 165.345 155.686 1.00 14.83 429 ILE B N 1
ATOM 3717 C CA . ILE B 1 284 ? 134.133 163.948 155.659 1.00 11.60 429 ILE B CA 1
ATOM 3718 C C . ILE B 1 284 ? 132.698 163.815 155.173 1.00 13.97 429 ILE B C 1
ATOM 3719 O O . ILE B 1 284 ? 132.382 162.917 154.392 1.00 17.62 429 ILE B O 1
ATOM 3724 N N . ILE B 1 285 ? 131.820 164.712 155.620 1.00 12.85 430 ILE B N 1
ATOM 3725 C CA . ILE B 1 285 ? 130.423 164.680 155.206 1.00 12.79 430 ILE B CA 1
ATOM 3726 C C . ILE B 1 285 ? 130.286 164.970 153.719 1.00 19.08 430 ILE B C 1
ATOM 3727 O O . ILE B 1 285 ? 129.468 164.354 153.029 1.00 25.29 430 ILE B O 1
ATOM 3732 N N . SER B 1 286 ? 131.056 165.925 153.202 1.00 19.42 431 SER B N 1
ATOM 3733 C CA . SER B 1 286 ? 130.988 166.216 151.774 1.00 23.55 431 SER B CA 1
ATOM 3734 C C . SER B 1 286 ? 131.499 165.056 150.933 1.00 26.47 431 SER B C 1
ATOM 3735 O O . SER B 1 286 ? 130.916 164.735 149.893 1.00 35.58 431 SER B O 1
ATOM 3738 N N . ARG B 1 287 ? 132.587 164.418 151.359 1.00 21.04 432 ARG B N 1
ATOM 3739 C CA . ARG B 1 287 ? 133.081 163.240 150.655 1.00 23.66 432 ARG B CA 1
ATOM 3740 C C . ARG B 1 287 ? 132.114 162.070 150.747 1.00 23.50 432 ARG B C 1
ATOM 3741 O O . ARG B 1 287 ? 132.026 161.269 149.811 1.00 28.63 432 ARG B O 1
ATOM 3749 N N . ARG B 1 288 ? 131.369 161.964 151.847 1.00 23.47 433 ARG B N 1
ATOM 3750 C CA . ARG B 1 288 ? 130.302 160.973 151.932 1.00 20.91 433 ARG B CA 1
ATOM 3751 C C . ARG B 1 288 ? 129.176 161.248 150.954 1.00 23.00 433 ARG B C 1
ATOM 3752 O O . ARG B 1 288 ? 128.579 160.310 150.418 1.00 25.95 433 ARG B O 1
ATOM 3760 N N . LYS B 1 289 ? 128.875 162.513 150.708 1.00 26.32 434 LYS B N 1
ATOM 3761 C CA . LYS B 1 289 ? 127.798 162.913 149.818 1.00 31.96 434 LYS B CA 1
ATOM 3762 C C . LYS B 1 289 ? 128.148 162.792 148.341 1.00 38.02 434 LYS B C 1
ATOM 3763 O O . LYS B 1 289 ? 127.388 163.298 147.509 1.00 38.56 434 LYS B O 1
ATOM 3769 N N . ASN B 1 290 ? 129.269 162.153 147.998 1.00 37.39 435 ASN B N 1
ATOM 3770 C CA . ASN B 1 290 ? 129.763 162.091 146.620 1.00 39.31 435 ASN B CA 1
ATOM 3771 C C . ASN B 1 290 ? 129.984 163.479 146.027 1.00 42.53 435 ASN B C 1
ATOM 3772 O O . ASN B 1 290 ? 129.866 163.675 144.816 1.00 47.38 435 ASN B O 1
ATOM 3777 N N . GLU B 1 291 ? 130.297 164.451 146.878 1.00 41.97 436 GLU B N 1
ATOM 3778 C CA . GLU B 1 291 ? 130.684 165.784 146.436 1.00 46.69 436 GLU B CA 1
ATOM 3779 C C . GLU B 1 291 ? 132.127 165.846 145.956 1.00 49.26 436 GLU B C 1
ATOM 3780 O O . GLU B 1 291 ? 132.585 166.920 145.554 1.00 52.34 436 GLU B O 1
ATOM 3786 N N . LYS B 1 292 ? 132.851 164.729 146.002 1.00 47.54 437 LYS B N 1
ATOM 3787 C CA . LYS B 1 292 ? 134.211 164.639 145.487 1.00 51.59 437 LYS B CA 1
ATOM 3788 C C . LYS B 1 292 ? 134.338 163.512 144.467 1.00 57.40 437 LYS B C 1
ATOM 3789 O O . LYS B 1 292 ? 135.390 162.877 144.361 1.00 55.28 437 LYS B O 1
ATOM 3795 N N . TYR B 1 293 ? 133.273 163.254 143.712 1.00 60.66 438 TYR B N 1
ATOM 3796 C CA . TYR B 1 293 ? 133.260 162.178 142.732 1.00 59.82 438 TYR B CA 1
ATOM 3797 C C . TYR B 1 293 ? 133.885 162.619 141.414 1.00 61.03 438 TYR B C 1
ATOM 3798 O O . TYR B 1 293 ? 133.776 163.778 141.002 1.00 59.89 438 TYR B O 1
ATOM 3807 N N . LEU B 1 294 ? 134.543 161.670 140.753 1.00 61.03 439 LEU B N 1
ATOM 3808 C CA . LEU B 1 294 ? 135.289 161.900 139.522 1.00 61.03 439 LEU B CA 1
ATOM 3809 C C . LEU B 1 294 ? 134.587 161.230 138.346 1.00 61.03 439 LEU B C 1
ATOM 3810 O O . LEU B 1 294 ? 134.240 160.046 138.418 1.00 56.80 439 LEU B O 1
ATOM 3815 N N . GLY B 1 295 ? 134.386 161.985 137.271 1.00 60.71 440 GLY B N 1
ATOM 3816 C CA . GLY B 1 295 ? 133.714 161.494 136.081 1.00 57.83 440 GLY B CA 1
ATOM 3817 C C . GLY B 1 295 ? 132.248 161.874 136.004 1.00 56.34 440 GLY B C 1
ATOM 3818 O O . GLY B 1 295 ? 131.720 162.656 136.800 1.00 54.85 440 GLY B O 1
ATOM 3819 N N . PHE B 1 296 ? 131.584 161.294 135.006 1.00 58.21 441 PHE B N 1
ATOM 3820 C CA . PHE B 1 296 ? 130.174 161.553 134.761 1.00 58.36 441 PHE B CA 1
ATOM 3821 C C . PHE B 1 296 ? 129.293 160.715 135.680 1.00 61.03 441 PHE B C 1
ATOM 3822 O O . PHE B 1 296 ? 129.711 159.695 136.233 1.00 56.88 441 PHE B O 1
ATOM 3830 N N . GLY B 1 297 ? 128.047 161.159 135.823 1.00 61.03 442 GLY B N 1
ATOM 3831 C CA . GLY B 1 297 ? 127.046 160.389 136.530 1.00 58.03 442 GLY B CA 1
ATOM 3832 C C . GLY B 1 297 ? 125.647 160.940 136.350 1.00 59.76 442 GLY B C 1
ATOM 3833 O O . GLY B 1 297 ? 125.445 162.158 136.326 1.00 59.07 442 GLY B O 1
ATOM 3834 N N . THR B 1 298 ? 124.669 160.040 136.210 1.00 60.89 443 THR B N 1
ATOM 3835 C CA . THR B 1 298 ? 123.312 160.477 135.880 1.00 61.03 443 THR B CA 1
ATOM 3836 C C . THR B 1 298 ? 122.624 161.194 137.037 1.00 61.03 443 THR B C 1
ATOM 3837 O O . THR B 1 298 ? 122.050 162.274 136.808 1.00 59.41 443 THR B O 1
ATOM 3841 N N . PRO B 1 299 ? 122.620 160.679 138.272 1.00 61.03 444 PRO B N 1
ATOM 3842 C CA . PRO B 1 299 ? 121.840 161.337 139.332 1.00 61.03 444 PRO B CA 1
ATOM 3843 C C . PRO B 1 299 ? 122.414 162.697 139.705 1.00 61.03 444 PRO B C 1
ATOM 3844 O O . PRO B 1 299 ? 123.612 162.836 139.960 1.00 60.09 444 PRO B O 1
ATOM 3848 N N . SER B 1 300 ? 121.540 163.700 139.737 1.00 59.39 445 SER B N 1
ATOM 3849 C CA . SER B 1 300 ? 121.884 165.040 140.192 1.00 60.63 445 SER B CA 1
ATOM 3850 C C . SER B 1 300 ? 120.771 165.529 141.105 1.00 60.98 445 SER B C 1
ATOM 3851 O O . SER B 1 300 ? 119.590 165.401 140.767 1.00 58.05 445 SER B O 1
ATOM 3854 N N . ASN B 1 301 ? 121.145 166.092 142.252 1.00 61.03 446 ASN B N 1
ATOM 3855 C CA . ASN B 1 301 ? 120.182 166.406 143.300 1.00 59.02 446 ASN B CA 1
ATOM 3856 C C . ASN B 1 301 ? 119.721 167.855 143.297 1.00 57.10 446 ASN B C 1
ATOM 3857 O O . ASN B 1 301 ? 118.572 168.124 143.665 1.00 54.92 446 ASN B O 1
ATOM 3862 N N . LEU B 1 302 ? 120.573 168.794 142.891 1.00 56.08 447 LEU B N 1
ATOM 3863 C CA . LEU B 1 302 ? 120.228 170.206 142.944 1.00 61.03 447 LEU B CA 1
ATOM 3864 C C . LEU B 1 302 ? 120.908 170.936 141.797 1.00 61.03 447 LEU B C 1
ATOM 3865 O O . LEU B 1 302 ? 121.976 170.533 141.329 1.00 60.67 447 LEU B O 1
ATOM 3870 N N . GLY B 1 303 ? 120.273 172.017 141.352 1.00 57.83 448 GLY B N 1
ATOM 3871 C CA . GLY B 1 303 ? 120.916 173.001 140.504 1.00 56.66 448 GLY B CA 1
ATOM 3872 C C . GLY B 1 303 ? 121.764 173.977 141.291 1.00 59.36 448 GLY B C 1
ATOM 3873 O O . GLY B 1 303 ? 121.392 175.144 141.453 1.00 57.94 448 GLY B O 1
ATOM 3874 N N . LYS B 1 304 ? 122.903 173.503 141.793 1.00 60.27 449 LYS B N 1
ATOM 3875 C CA . LYS B 1 304 ? 123.746 174.306 142.666 1.00 60.67 449 LYS B CA 1
ATOM 3876 C C . LYS B 1 304 ? 124.259 175.550 141.944 1.00 61.03 449 LYS B C 1
ATOM 3877 O O . LYS B 1 304 ? 124.251 175.644 140.713 1.00 61.03 449 LYS B O 1
ATOM 3879 N N . GLY B 1 305 ? 124.715 176.511 142.737 1.00 61.03 450 GLY B N 1
ATOM 3880 C CA . GLY B 1 305 ? 125.029 177.834 142.223 1.00 60.47 450 GLY B CA 1
ATOM 3881 C C . GLY B 1 305 ? 123.808 178.729 142.280 1.00 61.03 450 GLY B C 1
ATOM 3882 O O . GLY B 1 305 ? 123.114 178.773 143.296 1.00 61.03 450 GLY B O 1
ATOM 3883 N N . ARG B 1 306 ? 123.549 179.446 141.184 1.00 61.03 451 ARG B N 1
ATOM 3884 C CA . ARG B 1 306 ? 122.341 180.260 141.032 1.00 61.03 451 ARG B CA 1
ATOM 3885 C C . ARG B 1 306 ? 122.232 181.333 142.114 1.00 61.03 451 ARG B C 1
ATOM 3886 O O . ARG B 1 306 ? 121.131 181.760 142.469 1.00 58.77 451 ARG B O 1
ATOM 3888 N N . ARG B 1 307 ? 123.368 181.778 142.647 1.00 61.03 452 ARG B N 1
ATOM 3889 C CA . ARG B 1 307 ? 123.400 182.838 143.643 1.00 61.03 452 ARG B CA 1
ATOM 3890 C C . ARG B 1 307 ? 124.440 183.880 143.259 1.00 61.03 452 ARG B C 1
ATOM 3891 O O . ARG B 1 307 ? 125.493 183.554 142.704 1.00 60.09 452 ARG B O 1
ATOM 3899 N N . ALA B 1 308 ? 124.135 185.135 143.587 1.00 61.03 453 ALA B N 1
ATOM 3900 C CA . ALA B 1 308 ? 125.032 186.271 143.375 1.00 56.92 453 ALA B CA 1
ATOM 3901 C C . ALA B 1 308 ? 125.656 186.279 141.982 1.00 55.92 453 ALA B C 1
ATOM 3902 O O . ALA B 1 308 ? 125.819 187.335 141.371 1.00 55.92 453 ALA B O 1
ATOM 3904 N N . SER B 1 321 ? 132.465 189.296 151.894 1.00 46.16 466 SER B N 1
ATOM 3905 C CA . SER B 1 321 ? 131.297 188.447 151.695 1.00 48.92 466 SER B CA 1
ATOM 3906 C C . SER B 1 321 ? 131.718 187.035 151.310 1.00 45.87 466 SER B C 1
ATOM 3907 O O . SER B 1 321 ? 130.958 186.083 151.474 1.00 42.80 466 SER B O 1
ATOM 3910 N N . ASN B 1 322 ? 132.939 186.912 150.788 1.00 46.37 467 ASN B N 1
ATOM 3911 C CA . ASN B 1 322 ? 133.457 185.600 150.413 1.00 47.75 467 ASN B CA 1
ATOM 3912 C C . ASN B 1 322 ? 133.619 184.702 151.633 1.00 48.91 467 ASN B C 1
ATOM 3913 O O . ASN B 1 322 ? 133.399 183.489 151.556 1.00 47.78 467 ASN B O 1
ATOM 3918 N N . THR B 1 323 ? 134.007 185.281 152.770 1.00 50.79 468 THR B N 1
ATOM 3919 C CA . THR B 1 323 ? 134.083 184.527 154.015 1.00 45.91 468 THR B CA 1
ATOM 3920 C C . THR B 1 323 ? 132.710 184.125 154.532 1.00 44.40 468 THR B C 1
ATOM 3921 O O . THR B 1 323 ? 132.612 183.175 155.314 1.00 44.34 468 THR B O 1
ATOM 3925 N N . HIS B 1 324 ? 131.653 184.834 154.132 1.00 43.61 469 HIS B N 1
ATOM 3926 C CA . HIS B 1 324 ? 130.305 184.420 154.502 1.00 42.04 469 HIS B CA 1
ATOM 3927 C C . HIS B 1 324 ? 129.865 183.156 153.775 1.00 43.46 469 HIS B C 1
ATOM 3928 O O . HIS B 1 324 ? 129.046 182.398 154.304 1.00 41.64 469 HIS B O 1
ATOM 3935 N N . GLN B 1 325 ? 130.385 182.904 152.572 1.00 45.80 470 GLN B N 1
ATOM 3936 C CA . GLN B 1 325 ? 130.001 181.692 151.856 1.00 44.98 470 GLN B CA 1
ATOM 3937 C C . GLN B 1 325 ? 130.631 180.436 152.447 1.00 43.86 470 GLN B C 1
ATOM 3938 O O . GLN B 1 325 ? 130.004 179.371 152.437 1.00 39.90 470 GLN B O 1
ATOM 3944 N N . ASP B 1 326 ? 131.862 180.532 152.955 1.00 44.47 471 ASP B N 1
ATOM 3945 C CA . ASP B 1 326 ? 132.470 179.399 153.648 1.00 45.90 471 ASP B CA 1
ATOM 3946 C C . ASP B 1 326 ? 131.706 179.037 154.915 1.00 40.56 471 ASP B C 1
ATOM 3947 O O . ASP B 1 326 ? 131.571 177.857 155.253 1.00 39.80 471 ASP B O 1
ATOM 3952 N N . ILE B 1 327 ? 131.204 180.042 155.627 1.00 36.37 472 ILE B N 1
ATOM 3953 C CA . ILE B 1 327 ? 130.367 179.799 156.798 1.00 33.65 472 ILE B CA 1
ATOM 3954 C C . ILE B 1 327 ? 129.061 179.121 156.405 1.00 35.73 472 ILE B C 1
ATOM 3955 O O . ILE B 1 327 ? 128.618 178.167 157.054 1.00 35.16 472 ILE B O 1
ATOM 3960 N N . GLU B 1 328 ? 128.421 179.608 155.342 1.00 36.86 473 GLU B N 1
ATOM 3961 C CA . GLU B 1 328 ? 127.183 178.995 154.869 1.00 35.30 473 GLU B CA 1
ATOM 3962 C C . GLU B 1 328 ? 127.383 177.546 154.438 1.00 38.92 473 GLU B C 1
ATOM 3963 O O . GLU B 1 328 ? 126.526 176.694 154.697 1.00 38.17 473 GLU B O 1
ATOM 3969 N N . GLU B 1 329 ? 128.506 177.242 153.787 1.00 41.70 474 GLU B N 1
ATOM 3970 C CA . GLU B 1 329 ? 128.778 175.870 153.360 1.00 37.74 474 GLU B CA 1
ATOM 3971 C C . GLU B 1 329 ? 129.016 174.949 154.550 1.00 31.00 474 GLU B C 1
ATOM 3972 O O . GLU B 1 329 ? 128.456 173.850 154.618 1.00 31.37 474 GLU B O 1
ATOM 3978 N N . LYS B 1 330 ? 129.851 175.381 155.495 1.00 28.00 475 LYS B N 1
ATOM 3979 C CA . LYS B 1 330 ? 130.147 174.571 156.671 1.00 24.85 475 LYS B CA 1
ATOM 3980 C C . LYS B 1 330 ? 128.904 174.292 157.504 1.00 24.28 475 LYS B C 1
ATOM 3981 O O . LYS B 1 330 ? 128.739 173.186 158.025 1.00 28.85 475 LYS B O 1
ATOM 3987 N N . ASP B 1 331 ? 128.033 175.286 157.670 1.00 25.73 476 ASP B N 1
ATOM 3988 C CA . ASP B 1 331 ? 126.772 175.058 158.372 1.00 24.75 476 ASP B CA 1
ATOM 3989 C C . ASP B 1 331 ? 125.877 174.066 157.637 1.00 24.38 476 ASP B C 1
ATOM 3990 O O . ASP B 1 331 ? 125.197 173.250 158.267 1.00 24.31 476 ASP B O 1
ATOM 3992 N N . ARG B 1 332 ? 125.837 174.144 156.306 1.00 26.14 477 ARG B N 1
ATOM 3993 C CA . ARG B 1 332 ? 125.037 173.212 155.514 1.00 26.87 477 ARG B CA 1
ATOM 3994 C C . ARG B 1 332 ? 125.469 171.764 155.713 1.00 26.78 477 ARG B C 1
ATOM 3995 O O . ARG B 1 332 ? 124.629 170.879 155.902 1.00 26.42 477 ARG B O 1
ATOM 4003 N N . LEU B 1 333 ? 126.774 171.498 155.650 1.00 21.77 478 LEU B N 1
ATOM 4004 C CA . LEU B 1 333 ? 127.264 170.126 155.773 1.00 18.75 478 LEU B CA 1
ATOM 4005 C C . LEU B 1 333 ? 127.029 169.563 157.167 1.00 16.29 478 LEU B C 1
ATOM 4006 O O . LEU B 1 333 ? 126.515 168.451 157.316 1.00 22.07 478 LEU B O 1
ATOM 4011 N N . LEU B 1 334 ? 127.400 170.311 158.202 1.00 11.59 479 LEU B N 1
ATOM 4012 C CA . LEU B 1 334 ? 127.230 169.827 159.567 1.00 9.51 479 LEU B CA 1
ATOM 4013 C C . LEU B 1 334 ? 125.776 169.516 159.890 1.00 13.32 479 LEU B C 1
ATOM 4014 O O . LEU B 1 334 ? 125.502 168.626 160.698 1.00 14.28 479 LEU B O 1
ATOM 4019 N N . ARG B 1 335 ? 124.837 170.255 159.306 1.00 16.61 480 ARG B N 1
ATOM 4020 C CA . ARG B 1 335 ? 123.422 169.966 159.511 1.00 14.59 480 ARG B CA 1
ATOM 4021 C C . ARG B 1 335 ? 123.046 168.553 159.069 1.00 14.39 480 ARG B C 1
ATOM 4022 O O . ARG B 1 335 ? 122.024 168.024 159.515 1.00 15.45 480 ARG B O 1
ATOM 4030 N N . HIS B 1 336 ? 123.881 167.914 158.250 1.00 14.56 481 HIS B N 1
ATOM 4031 C CA . HIS B 1 336 ? 123.668 166.560 157.752 1.00 12.79 481 HIS B CA 1
ATOM 4032 C C . HIS B 1 336 ? 124.623 165.545 158.364 1.00 11.66 481 HIS B C 1
ATOM 4033 O O . HIS B 1 336 ? 124.819 164.470 157.797 1.00 15.36 481 HIS B O 1
ATOM 4040 N N . VAL B 1 337 ? 125.244 165.875 159.496 1.00 11.10 482 VAL B N 1
ATOM 4041 C CA . VAL B 1 337 ? 126.150 164.936 160.135 1.00 9.21 482 VAL B CA 1
ATOM 4042 C C . VAL B 1 337 ? 125.397 163.667 160.510 1.00 12.16 482 VAL B C 1
ATOM 4043 O O . VAL B 1 337 ? 124.206 163.690 160.841 1.00 15.04 482 VAL B O 1
ATOM 4047 N N . GLU B 1 338 ? 126.097 162.540 160.423 1.00 11.23 483 GLU B N 1
ATOM 4048 C CA . GLU B 1 338 ? 125.492 161.236 160.611 1.00 9.13 483 GLU B CA 1
ATOM 4049 C C . GLU B 1 338 ? 126.536 160.326 161.244 1.00 8.81 483 GLU B C 1
ATOM 4050 O O . GLU B 1 338 ? 127.738 160.574 161.138 1.00 9.64 483 GLU B O 1
ATOM 4056 N N . ALA B 1 339 ? 126.065 159.279 161.929 1.00 7.80 484 ALA B N 1
ATOM 4057 C CA . ALA B 1 339 ? 126.962 158.367 162.641 1.00 5.90 484 ALA B CA 1
ATOM 4058 C C . ALA B 1 339 ? 128.048 157.787 161.745 1.00 6.32 484 ALA B C 1
ATOM 4059 O O . ALA B 1 339 ? 129.138 157.463 162.223 1.00 5.05 484 ALA B O 1
ATOM 4061 N N . ARG B 1 340 ? 127.757 157.606 160.456 1.00 8.00 485 ARG B N 1
ATOM 4062 C CA . ARG B 1 340 ? 128.770 157.149 159.512 1.00 7.71 485 ARG B CA 1
ATOM 4063 C C . ARG B 1 340 ? 129.992 158.054 159.486 1.00 8.23 485 ARG B C 1
ATOM 4064 O O . ARG B 1 340 ? 131.100 157.589 159.201 1.00 7.81 485 ARG B O 1
ATOM 4072 N N . ASP B 1 341 ? 129.809 159.345 159.760 1.00 7.09 486 ASP B N 1
ATOM 4073 C CA . ASP B 1 341 ? 130.904 160.307 159.742 1.00 3.95 486 ASP B CA 1
ATOM 4074 C C . ASP B 1 341 ? 131.769 160.242 160.989 1.00 4.12 486 ASP B C 1
ATOM 4075 O O . ASP B 1 341 ? 132.997 160.282 160.892 1.00 6.04 486 ASP B O 1
ATOM 4080 N N . LEU B 1 342 ? 131.155 160.151 162.165 1.00 3.23 487 LEU B N 1
ATOM 4081 C CA . LEU B 1 342 ? 131.935 160.091 163.394 1.00 2.93 487 LEU B CA 1
ATOM 4082 C C . LEU B 1 342 ? 132.786 158.832 163.447 1.00 3.58 487 LEU B C 1
ATOM 4083 O O . LEU B 1 342 ? 133.885 158.841 164.008 1.00 3.36 487 LEU B O 1
ATOM 4088 N N . ILE B 1 343 ? 132.278 157.725 162.903 1.00 4.05 488 ILE B N 1
ATOM 4089 C CA . ILE B 1 343 ? 133.091 156.520 162.772 1.00 3.31 488 ILE B CA 1
ATOM 4090 C C . ILE B 1 343 ? 134.255 156.746 161.819 1.00 2.81 488 ILE B C 1
ATOM 4091 O O . ILE B 1 343 ? 135.330 156.163 161.994 1.00 3.70 488 ILE B O 1
ATOM 4096 N N . GLU B 1 344 ? 134.089 157.622 160.828 1.00 2.59 489 GLU B N 1
ATOM 4097 C CA . GLU B 1 344 ? 135.190 157.951 159.930 1.00 2.56 489 GLU B CA 1
ATOM 4098 C C . GLU B 1 344 ? 136.112 159.005 160.513 1.00 2.72 489 GLU B C 1
ATOM 4099 O O . GLU B 1 344 ? 137.267 159.100 160.093 1.00 3.09 489 GLU B O 1
ATOM 4101 N N . PHE B 1 345 ? 135.624 159.812 161.452 1.00 3.31 490 PHE B N 1
ATOM 4102 C CA . PHE B 1 345 ? 136.462 160.843 162.043 1.00 3.04 490 PHE B CA 1
ATOM 4103 C C . PHE B 1 345 ? 137.507 160.226 162.960 1.00 2.91 490 PHE B C 1
ATOM 4104 O O . PHE B 1 345 ? 138.606 160.771 163.105 1.00 2.85 490 PHE B O 1
ATOM 4112 N N . GLY B 1 346 ? 137.194 159.087 163.568 1.00 2.26 491 GLY B N 1
ATOM 4113 C CA . GLY B 1 346 ? 138.084 158.464 164.520 1.00 3.34 491 GLY B CA 1
ATOM 4114 C C . GLY B 1 346 ? 137.428 157.960 165.784 1.00 3.30 491 GLY B C 1
ATOM 4115 O O . GLY B 1 346 ? 138.101 157.386 166.641 1.00 5.36 491 GLY B O 1
ATOM 4116 N N . MET B 1 347 ? 136.130 158.182 165.937 1.00 2.26 492 MET B N 1
ATOM 4117 C CA . MET B 1 347 ? 135.402 157.580 167.041 1.00 1.86 492 MET B CA 1
ATOM 4118 C C . MET B 1 347 ? 135.098 156.120 166.710 1.00 2.51 492 MET B C 1
ATOM 4119 O O . MET B 1 347 ? 134.862 155.765 165.555 1.00 3.11 492 MET B O 1
ATOM 4124 N N . ILE B 1 348 ? 135.101 155.269 167.731 1.00 2.58 493 ILE B N 1
ATOM 4125 C CA . ILE B 1 348 ? 134.796 153.852 167.528 1.00 2.18 493 ILE B CA 1
ATOM 4126 C C . ILE B 1 348 ? 133.289 153.613 167.512 1.00 2.52 493 ILE B C 1
ATOM 4127 O O . ILE B 1 348 ? 132.539 154.325 168.192 1.00 2.78 493 ILE B O 1
ATOM 4132 N N . PRO B 1 349 ? 132.809 152.627 166.743 1.00 2.90 494 PRO B N 1
ATOM 4133 C CA . PRO B 1 349 ? 131.358 152.373 166.665 1.00 1.77 494 PRO B CA 1
ATOM 4134 C C . PRO B 1 349 ? 130.687 152.118 167.999 1.00 1.57 494 PRO B C 1
ATOM 4135 O O . PRO B 1 349 ? 129.530 152.504 168.186 1.00 1.44 494 PRO B O 1
ATOM 4139 N N . GLU B 1 350 ? 131.373 151.466 168.933 1.00 2.24 495 GLU B N 1
ATOM 4140 C CA . GLU B 1 350 ? 130.787 151.239 170.247 1.00 2.39 495 GLU B CA 1
ATOM 4141 C C . GLU B 1 350 ? 130.546 152.548 170.974 1.00 1.96 495 GLU B C 1
ATOM 4142 O O . GLU B 1 350 ? 129.607 152.652 171.769 1.00 2.05 495 GLU B O 1
ATOM 4148 N N . PHE B 1 351 ? 131.399 153.542 170.738 1.00 1.73 496 PHE B N 1
ATOM 4149 C CA . PHE B 1 351 ? 131.309 154.827 171.420 1.00 1.66 496 PHE B CA 1
ATOM 4150 C C . PHE B 1 351 ? 130.232 155.701 170.786 1.00 1.66 496 PHE B C 1
ATOM 4151 O O . PHE B 1 351 ? 129.403 156.285 171.488 1.00 1.54 496 PHE B O 1
ATOM 4159 N N . VAL B 1 352 ? 130.242 155.804 169.455 1.00 1.56 497 VAL B N 1
ATOM 4160 C CA . VAL B 1 352 ? 129.212 156.547 168.730 1.00 1.08 497 VAL B CA 1
ATOM 4161 C C . VAL B 1 352 ? 127.822 155.983 168.990 1.00 1.99 497 VAL B C 1
ATOM 4162 O O . VAL B 1 352 ? 126.855 156.734 169.150 1.00 2.22 497 VAL B O 1
ATOM 4166 N N . GLY B 1 353 ? 127.696 154.657 169.039 1.00 2.51 498 GLY B N 1
ATOM 4167 C CA . GLY B 1 353 ? 126.395 154.034 169.196 1.00 1.29 498 GLY B CA 1
ATOM 4168 C C . GLY B 1 353 ? 125.665 154.354 170.479 1.00 1.23 498 GLY B C 1
ATOM 4169 O O . GLY B 1 353 ? 124.440 154.230 170.527 1.00 1.91 498 GLY B O 1
ATOM 4170 N N . ARG B 1 354 ? 126.370 154.800 171.509 1.00 1.23 499 ARG B N 1
ATOM 4171 C CA . ARG B 1 354 ? 125.729 155.080 172.784 1.00 1.77 499 ARG B CA 1
ATOM 4172 C C . ARG B 1 354 ? 125.760 156.563 173.141 1.00 3.28 499 ARG B C 1
ATOM 4173 O O . ARG B 1 354 ? 125.628 156.927 174.313 1.00 3.71 499 ARG B O 1
ATOM 4181 N N . LEU B 1 355 ? 125.921 157.420 172.131 1.00 2.56 500 LEU B N 1
ATOM 4182 C CA . LEU B 1 355 ? 125.595 158.844 172.178 1.00 1.83 500 LEU B CA 1
ATOM 4183 C C . LEU B 1 355 ? 124.484 159.082 171.159 1.00 2.32 500 LEU B C 1
ATOM 4184 O O . LEU B 1 355 ? 124.729 159.612 170.069 1.00 2.26 500 LEU B O 1
ATOM 4189 N N . PRO B 1 356 ? 123.258 158.647 171.465 1.00 2.91 501 PRO B N 1
ATOM 4190 C CA . PRO B 1 356 ? 122.211 158.604 170.435 1.00 2.95 501 PRO B CA 1
ATOM 4191 C C . PRO B 1 356 ? 121.798 159.958 169.899 1.00 4.47 501 PRO B C 1
ATOM 4192 O O . PRO B 1 356 ? 121.455 160.067 168.716 1.00 7.32 501 PRO B O 1
ATOM 4196 N N . VAL B 1 357 ? 121.828 160.997 170.726 1.00 3.42 502 VAL B N 1
ATOM 4197 C CA . VAL B 1 357 ? 121.365 162.326 170.350 1.00 2.95 502 VAL B CA 1
ATOM 4198 C C . VAL B 1 357 ? 122.558 163.169 169.940 1.00 3.93 502 VAL B C 1
ATOM 4199 O O . VAL B 1 357 ? 123.536 163.280 170.686 1.00 4.37 502 VAL B O 1
ATOM 4203 N N . VAL B 1 358 ? 122.486 163.757 168.751 1.00 3.55 503 VAL B N 1
ATOM 4204 C CA . VAL B 1 358 ? 123.588 164.513 168.178 1.00 3.03 503 VAL B CA 1
ATOM 4205 C C . VAL B 1 358 ? 123.048 165.849 167.682 1.00 3.85 503 VAL B C 1
ATOM 4206 O O . VAL B 1 358 ? 122.012 165.898 167.009 1.00 4.24 503 VAL B O 1
ATOM 4210 N N . VAL B 1 359 ? 123.740 166.930 168.032 1.00 3.50 504 VAL B N 1
ATOM 4211 C CA . VAL B 1 359 ? 123.205 168.288 167.955 1.00 2.76 504 VAL B CA 1
ATOM 4212 C C . VAL B 1 359 ? 124.235 169.178 167.274 1.00 2.93 504 VAL B C 1
ATOM 4213 O O . VAL B 1 359 ? 125.134 169.696 167.945 1.00 3.67 504 VAL B O 1
ATOM 4217 N N . PRO B 1 360 ? 124.155 169.387 165.974 1.00 2.56 505 PRO B N 1
ATOM 4218 C CA . PRO B 1 360 ? 125.032 170.379 165.343 1.00 2.76 505 PRO B CA 1
ATOM 4219 C C . PRO B 1 360 ? 124.639 171.816 165.650 1.00 3.97 505 PRO B C 1
ATOM 4220 O O . PRO B 1 360 ? 123.615 172.311 165.169 1.00 4.94 505 PRO B O 1
ATOM 4224 N N . LEU B 1 361 ? 125.459 172.497 166.448 1.00 4.08 506 LEU B N 1
ATOM 4225 C CA . LEU B 1 361 ? 125.382 173.946 166.558 1.00 3.64 506 LEU B CA 1
ATOM 4226 C C . LEU B 1 361 ? 125.883 174.599 165.277 1.00 4.71 506 LEU B C 1
ATOM 4227 O O . LEU B 1 361 ? 126.836 174.127 164.657 1.00 7.05 506 LEU B O 1
ATOM 4232 N N . HIS B 1 362 ? 125.223 175.677 164.864 1.00 5.78 507 HIS B N 1
ATOM 4233 C CA . HIS B 1 362 ? 125.642 176.406 163.675 1.00 8.51 507 HIS B CA 1
ATOM 4234 C C . HIS B 1 362 ? 126.605 177.534 164.025 1.00 9.65 507 HIS B C 1
ATOM 4235 O O . HIS B 1 362 ? 126.586 178.077 165.132 1.00 9.73 507 HIS B O 1
ATOM 4242 N N . SER B 1 363 ? 127.455 177.878 163.061 1.00 10.20 508 SER B N 1
ATOM 4243 C CA . SER B 1 363 ? 128.267 179.080 163.136 1.00 11.20 508 SER B CA 1
ATOM 4244 C C . SER B 1 363 ? 127.386 180.327 163.151 1.00 12.77 508 SER B C 1
ATOM 4245 O O . SER B 1 363 ? 126.194 180.286 162.849 1.00 11.48 508 SER B O 1
ATOM 4248 N N . LEU B 1 364 ? 127.996 181.455 163.502 1.00 12.48 509 LEU B N 1
ATOM 4249 C CA . LEU B 1 364 ? 127.262 182.670 163.829 1.00 11.08 509 LEU B CA 1
ATOM 4250 C C . LEU B 1 364 ? 127.342 183.644 162.659 1.00 14.09 509 LEU B C 1
ATOM 4251 O O . LEU B 1 364 ? 128.437 183.972 162.195 1.00 15.14 509 LEU B O 1
ATOM 4256 N N . ASP B 1 365 ? 126.183 184.079 162.171 1.00 17.73 510 ASP B N 1
ATOM 4257 C CA . ASP B 1 365 ? 126.099 185.149 161.187 1.00 20.45 510 ASP B CA 1
ATOM 4258 C C . ASP B 1 365 ? 126.510 186.486 161.788 1.00 20.20 510 ASP B C 1
ATOM 4259 O O . ASP B 1 365 ? 126.478 186.692 163.002 1.00 20.76 510 ASP B O 1
ATOM 4264 N N . GLU B 1 366 ? 126.913 187.402 160.906 1.00 17.87 511 GLU B N 1
ATOM 4265 C CA . GLU B 1 366 ? 127.093 188.794 161.303 1.00 15.67 511 GLU B CA 1
ATOM 4266 C C . GLU B 1 366 ? 125.839 189.353 161.965 1.00 17.26 511 GLU B C 1
ATOM 4267 O O . GLU B 1 366 ? 125.926 190.116 162.932 1.00 17.68 511 GLU B O 1
ATOM 4273 N N . LYS B 1 367 ? 124.663 188.988 161.448 1.00 17.77 512 LYS B N 1
ATOM 4274 C CA . LYS B 1 367 ? 123.396 189.378 162.059 1.00 16.77 512 LYS B CA 1
ATOM 4275 C C . LYS B 1 367 ? 123.308 188.974 163.524 1.00 16.02 512 LYS B C 1
ATOM 4276 O O . LYS B 1 367 ? 122.698 189.682 164.331 1.00 15.70 512 LYS B O 1
ATOM 4282 N N . THR B 1 368 ? 123.920 187.847 163.885 1.00 15.76 513 THR B N 1
ATOM 4283 C CA . THR B 1 368 ? 123.957 187.387 165.270 1.00 14.86 513 THR B CA 1
ATOM 4284 C C . THR B 1 368 ? 125.073 188.057 166.060 1.00 13.52 513 THR B C 1
ATOM 4285 O O . THR B 1 368 ? 124.875 188.438 167.218 1.00 13.86 513 THR B O 1
ATOM 4289 N N . LEU B 1 369 ? 126.247 188.210 165.448 1.00 10.64 514 LEU B N 1
ATOM 4290 C CA . LEU B 1 369 ? 127.367 188.856 166.120 1.00 8.48 514 LEU B CA 1
ATOM 4291 C C . LEU B 1 369 ? 127.035 190.283 166.543 1.00 11.95 514 LEU B C 1
ATOM 4292 O O . LEU B 1 369 ? 127.436 190.718 167.627 1.00 13.35 514 LEU B O 1
ATOM 4297 N N . VAL B 1 370 ? 126.279 191.017 165.722 1.00 12.94 515 VAL B N 1
ATOM 4298 C CA . VAL B 1 370 ? 125.801 192.339 166.129 1.00 10.20 515 VAL B CA 1
ATOM 4299 C C . VAL B 1 370 ? 124.922 192.255 167.367 1.00 12.00 515 VAL B C 1
ATOM 4300 O O . VAL B 1 370 ? 124.899 193.177 168.190 1.00 10.10 515 VAL B O 1
ATOM 4304 N N . GLN B 1 371 ? 124.206 191.147 167.533 1.00 14.31 516 GLN B N 1
ATOM 4305 C CA . GLN B 1 371 ? 123.345 190.959 168.693 1.00 13.26 516 GLN B CA 1
ATOM 4306 C C . GLN B 1 371 ? 124.113 190.518 169.933 1.00 11.83 516 GLN B C 1
ATOM 4307 O O . GLN B 1 371 ? 123.794 190.950 171.043 1.00 11.49 516 GLN B O 1
ATOM 4313 N N . ILE B 1 372 ? 125.124 189.664 169.770 1.00 11.57 517 ILE B N 1
ATOM 4314 C CA . ILE B 1 372 ? 125.929 189.207 170.903 1.00 9.43 517 ILE B CA 1
ATOM 4315 C C . ILE B 1 372 ? 126.687 190.349 171.570 1.00 7.93 517 ILE B C 1
ATOM 4316 O O . ILE B 1 372 ? 126.953 190.305 172.778 1.00 8.09 517 ILE B O 1
ATOM 4321 N N . LEU B 1 373 ? 127.011 191.401 170.820 1.00 7.37 518 LEU B N 1
ATOM 4322 C CA . LEU B 1 373 ? 127.713 192.543 171.399 1.00 7.82 518 LEU B CA 1
ATOM 4323 C C . LEU B 1 373 ? 126.891 193.260 172.465 1.00 9.97 518 LEU B C 1
ATOM 4324 O O . LEU B 1 373 ? 127.384 193.521 173.566 1.00 9.71 518 LEU B O 1
ATOM 4329 N N . THR B 1 374 ? 125.640 193.600 172.160 1.00 10.64 519 THR B N 1
ATOM 4330 C CA . THR B 1 374 ? 124.767 194.239 173.142 1.00 10.60 519 THR B CA 1
ATOM 4331 C C . THR B 1 374 ? 123.918 193.284 173.981 1.00 12.64 519 THR B C 1
ATOM 4332 O O . THR B 1 374 ? 123.811 193.464 175.199 1.00 10.55 519 THR B O 1
ATOM 4336 N N . GLU B 1 375 ? 123.318 192.267 173.352 1.00 13.39 520 GLU B N 1
ATOM 4337 C CA . GLU B 1 375 ? 122.073 191.699 173.877 1.00 10.98 520 GLU B CA 1
ATOM 4338 C C . GLU B 1 375 ? 122.230 190.865 175.145 1.00 11.76 520 GLU B C 1
ATOM 4339 O O . GLU B 1 375 ? 121.490 191.118 176.111 1.00 11.01 520 GLU B O 1
ATOM 4341 N N . PRO B 1 376 ? 123.129 189.880 175.228 1.00 9.23 521 PRO B N 1
ATOM 4342 C CA . PRO B 1 376 ? 123.085 188.948 176.360 1.00 6.29 521 PRO B CA 1
ATOM 4343 C C . PRO B 1 376 ? 123.451 189.599 177.682 1.00 8.56 521 PRO B C 1
ATOM 4344 O O . PRO B 1 376 ? 123.831 190.765 177.767 1.00 12.21 521 PRO B O 1
ATOM 4348 N N . ARG B 1 377 ? 123.307 188.803 178.735 1.00 5.90 522 ARG B N 1
ATOM 4349 C CA . ARG B 1 377 ? 124.067 189.000 179.957 1.00 8.42 522 ARG B CA 1
ATOM 4350 C C . ARG B 1 377 ? 125.552 188.763 179.725 1.00 12.39 522 ARG B C 1
ATOM 4351 O O . ARG B 1 377 ? 125.938 187.893 178.941 1.00 14.63 522 ARG B O 1
ATOM 4359 N N . ASN B 1 378 ? 126.387 189.553 180.410 1.00 12.11 523 ASN B N 1
ATOM 4360 C CA . ASN B 1 378 ? 127.840 189.531 180.222 1.00 9.54 523 ASN B CA 1
ATOM 4361 C C . ASN B 1 378 ? 128.251 189.865 178.792 1.00 8.67 523 ASN B C 1
ATOM 4362 O O . ASN B 1 378 ? 129.275 189.383 178.308 1.00 10.37 523 ASN B O 1
ATOM 4367 N N . ALA B 1 379 ? 127.437 190.644 178.086 1.00 7.88 524 ALA B N 1
ATOM 4368 C CA . ALA B 1 379 ? 127.732 190.971 176.699 1.00 7.72 524 ALA B CA 1
ATOM 4369 C C . ALA B 1 379 ? 129.048 191.733 176.599 1.00 9.25 524 ALA B C 1
ATOM 4370 O O . ALA B 1 379 ? 129.513 192.346 177.561 1.00 10.32 524 ALA B O 1
ATOM 4372 N N . VAL B 1 380 ? 129.672 191.642 175.423 1.00 10.14 525 VAL B N 1
ATOM 4373 C CA . VAL B 1 380 ? 131.051 192.098 175.246 1.00 8.29 525 VAL B CA 1
ATOM 4374 C C . VAL B 1 380 ? 131.186 193.596 175.502 1.00 8.96 525 VAL B C 1
ATOM 4375 O O . VAL B 1 380 ? 132.074 194.035 176.240 1.00 8.76 525 VAL B O 1
ATOM 4379 N N . ILE B 1 381 ? 130.314 194.402 174.904 1.00 8.41 526 ILE B N 1
ATOM 4380 C CA . ILE B 1 381 ? 130.405 195.856 175.031 1.00 5.92 526 ILE B CA 1
ATOM 4381 C C . ILE B 1 381 ? 130.083 196.337 176.444 1.00 6.37 526 ILE B C 1
ATOM 4382 O O . ILE B 1 381 ? 130.838 197.156 176.982 1.00 8.75 526 ILE B O 1
ATOM 4387 N N . PRO B 1 382 ? 128.999 195.889 177.085 1.00 7.21 527 PRO B N 1
ATOM 4388 C CA . PRO B 1 382 ? 128.793 196.252 178.497 1.00 7.04 527 PRO B CA 1
ATOM 4389 C C . PRO B 1 382 ? 129.976 196.000 179.415 1.00 6.69 527 PRO B C 1
ATOM 4390 O O . PRO B 1 382 ? 130.216 196.801 180.322 1.00 9.33 527 PRO B O 1
ATOM 4394 N N . GLN B 1 383 ? 130.693 194.895 179.245 1.00 6.60 528 GLN B N 1
ATOM 4395 C CA . GLN B 1 383 ? 131.846 194.607 180.090 1.00 8.09 528 GLN B CA 1
ATOM 4396 C C . GLN B 1 383 ? 133.110 195.369 179.707 1.00 7.83 528 GLN B C 1
ATOM 4397 O O . GLN B 1 383 ? 134.014 195.475 180.538 1.00 8.12 528 GLN B O 1
ATOM 4403 N N . TYR B 1 384 ? 133.207 195.902 178.489 1.00 8.66 529 TYR B N 1
ATOM 4404 C CA . TYR B 1 384 ? 134.311 196.814 178.195 1.00 7.72 529 TYR B CA 1
ATOM 4405 C C . TYR B 1 384 ? 134.075 198.194 178.786 1.00 7.50 529 TYR B C 1
ATOM 4406 O O . TYR B 1 384 ? 134.970 198.767 179.410 1.00 9.70 529 TYR B O 1
ATOM 4415 N N . GLN B 1 385 ? 132.879 198.740 178.608 1.00 7.95 530 GLN B N 1
ATOM 4416 C CA . GLN B 1 385 ? 132.569 200.037 179.189 1.00 8.49 530 GLN B CA 1
ATOM 4417 C C . GLN B 1 385 ? 132.520 199.991 180.709 1.00 8.67 530 GLN B C 1
ATOM 4418 O O . GLN B 1 385 ? 132.574 201.044 181.347 1.00 14.03 530 GLN B O 1
ATOM 4424 N N . ALA B 1 386 ? 132.394 198.805 181.301 1.00 6.93 531 ALA B N 1
ATOM 4425 C CA . ALA B 1 386 ? 132.640 198.663 182.732 1.00 6.66 531 ALA B CA 1
ATOM 4426 C C . ALA B 1 386 ? 134.093 198.941 183.102 1.00 11.47 531 ALA B C 1
ATOM 4427 O O . ALA B 1 386 ? 134.362 199.405 184.213 1.00 18.18 531 ALA B O 1
ATOM 4429 N N . LEU B 1 387 ? 135.044 198.633 182.211 1.00 10.25 532 LEU B N 1
ATOM 4430 C CA . LEU B 1 387 ? 136.441 198.991 182.465 1.00 8.96 532 LEU B CA 1
ATOM 4431 C C . LEU B 1 387 ? 136.662 200.496 182.445 1.00 12.44 532 LEU B C 1
ATOM 4432 O O . LEU B 1 387 ? 137.407 201.026 183.275 1.00 18.61 532 LEU B O 1
ATOM 4437 N N . PHE B 1 388 ? 136.011 201.206 181.525 1.00 11.05 533 PHE B N 1
ATOM 4438 C CA . PHE B 1 388 ? 136.157 202.654 181.489 1.00 11.15 533 PHE B CA 1
ATOM 4439 C C . PHE B 1 388 ? 135.447 203.310 182.660 1.00 13.65 533 PHE B C 1
ATOM 4440 O O . PHE B 1 388 ? 135.884 204.359 183.137 1.00 18.41 533 PHE B O 1
ATOM 4448 N N . SER B 1 389 ? 134.372 202.695 183.149 1.00 13.65 534 SER B N 1
ATOM 4449 C CA . SER B 1 389 ? 133.695 203.197 184.337 1.00 14.55 534 SER B CA 1
ATOM 4450 C C . SER B 1 389 ? 134.632 203.286 185.532 1.00 18.07 534 SER B C 1
ATOM 4451 O O . SER B 1 389 ? 134.478 204.180 186.369 1.00 20.59 534 SER B O 1
ATOM 4454 N N . MET B 1 390 ? 135.591 202.364 185.647 1.00 15.82 535 MET B N 1
ATOM 4455 C CA . MET B 1 390 ? 136.569 202.469 186.724 1.00 16.30 535 MET B CA 1
ATOM 4456 C C . MET B 1 390 ? 137.469 203.687 186.554 1.00 22.95 535 MET B C 1
ATOM 4457 O O . MET B 1 390 ? 137.896 204.281 187.549 1.00 27.67 535 MET B O 1
ATOM 4462 N N . ASP B 1 391 ? 137.784 204.061 185.315 1.00 21.62 536 ASP B N 1
ATOM 4463 C CA . ASP B 1 391 ? 138.485 205.305 185.024 1.00 23.09 536 ASP B CA 1
ATOM 4464 C C . ASP B 1 391 ? 137.550 206.503 184.934 1.00 24.43 536 ASP B C 1
ATOM 4465 O O . ASP B 1 391 ? 137.960 207.546 184.417 1.00 27.25 536 ASP B O 1
ATOM 4470 N N . LYS B 1 392 ? 136.310 206.371 185.402 1.00 20.26 537 LYS B N 1
ATOM 4471 C CA . LYS B 1 392 ? 135.342 207.466 185.413 1.00 18.75 537 LYS B CA 1
ATOM 4472 C C . LYS B 1 392 ? 135.047 207.988 184.010 1.00 15.70 537 LYS B C 1
ATOM 4473 O O . LYS B 1 392 ? 134.749 209.167 183.823 1.00 16.13 537 LYS B O 1
ATOM 4479 N N . CYS B 1 393 ? 135.124 207.107 183.020 1.00 16.42 538 CYS B N 1
ATOM 4480 C CA . CYS B 1 393 ? 135.025 207.459 181.614 1.00 15.51 538 CYS B CA 1
ATOM 4481 C C . CYS B 1 393 ? 133.859 206.687 181.010 1.00 22.84 538 CYS B C 1
ATOM 4482 O O . CYS B 1 393 ? 133.535 205.581 181.452 1.00 26.60 538 CYS B O 1
ATOM 4485 N N . GLU B 1 394 ? 133.210 207.284 180.019 1.00 24.55 539 GLU B N 1
ATOM 4486 C CA . GLU B 1 394 ? 132.106 206.656 179.306 1.00 25.35 539 GLU B CA 1
ATOM 4487 C C . GLU B 1 394 ? 132.513 206.289 177.887 1.00 23.88 539 GLU B C 1
ATOM 4488 O O . GLU B 1 394 ? 133.017 207.135 177.145 1.00 28.26 539 GLU B O 1
ATOM 4494 N N . LEU B 1 395 ? 132.318 205.028 177.523 1.00 17.65 540 LEU B N 1
ATOM 4495 C CA . LEU B 1 395 ? 132.556 204.556 176.165 1.00 18.22 540 LEU B CA 1
ATOM 4496 C C . LEU B 1 395 ? 131.230 204.543 175.414 1.00 19.97 540 LEU B C 1
ATOM 4497 O O . LEU B 1 395 ? 130.278 203.884 175.843 1.00 25.65 540 LEU B O 1
ATOM 4502 N N . ASN B 1 396 ? 131.164 205.275 174.306 1.00 18.36 541 ASN B N 1
ATOM 4503 C CA . ASN B 1 396 ? 129.995 205.287 173.436 1.00 23.07 541 ASN B CA 1
ATOM 4504 C C . ASN B 1 396 ? 130.346 204.677 172.086 1.00 24.09 541 ASN B C 1
ATOM 4505 O O . ASN B 1 396 ? 131.172 205.224 171.350 1.00 22.45 541 ASN B O 1
ATOM 4510 N N . VAL B 1 397 ? 129.702 203.563 171.752 1.00 24.62 542 VAL B N 1
ATOM 4511 C CA . VAL B 1 397 ? 129.801 202.950 170.432 1.00 23.94 542 VAL B CA 1
ATOM 4512 C C . VAL B 1 397 ? 128.465 203.134 169.727 1.00 27.01 542 VAL B C 1
ATOM 4513 O O . VAL B 1 397 ? 127.425 202.693 170.230 1.00 30.50 542 VAL B O 1
ATOM 4517 N N . THR B 1 398 ? 128.487 203.801 168.579 1.00 26.19 543 THR B N 1
ATOM 4518 C CA . THR B 1 398 ? 127.259 204.065 167.850 1.00 27.19 543 THR B CA 1
ATOM 4519 C C . THR B 1 398 ? 126.807 202.827 167.083 1.00 25.53 543 THR B C 1
ATOM 4520 O O . THR B 1 398 ? 127.611 201.969 166.714 1.00 24.04 543 THR B O 1
ATOM 4524 N N . GLU B 1 399 ? 125.499 202.759 166.828 1.00 26.87 544 GLU B N 1
ATOM 4525 C CA . GLU B 1 399 ? 124.866 201.535 166.350 1.00 30.67 544 GLU B CA 1
ATOM 4526 C C . GLU B 1 399 ? 125.377 201.084 164.990 1.00 30.44 544 GLU B C 1
ATOM 4527 O O . GLU B 1 399 ? 125.266 199.899 164.665 1.00 31.83 544 GLU B O 1
ATOM 4533 N N . ASP B 1 400 ? 125.902 201.989 164.176 1.00 26.95 545 ASP B N 1
ATOM 4534 C CA . ASP B 1 400 ? 126.482 201.596 162.901 1.00 26.18 545 ASP B CA 1
ATOM 4535 C C . ASP B 1 400 ? 127.955 201.226 162.991 1.00 25.74 545 ASP B C 1
ATOM 4536 O O . ASP B 1 400 ? 128.508 200.715 162.012 1.00 24.84 545 ASP B O 1
ATOM 4541 N N . ALA B 1 401 ? 128.606 201.492 164.123 1.00 24.60 546 ALA B N 1
ATOM 4542 C CA . ALA B 1 401 ? 129.920 200.911 164.378 1.00 22.19 546 ALA B CA 1
ATOM 4543 C C . ALA B 1 401 ? 129.830 199.429 164.714 1.00 19.70 546 ALA B C 1
ATOM 4544 O O . ALA B 1 401 ? 130.688 198.643 164.297 1.00 18.31 546 ALA B O 1
ATOM 4546 N N . LEU B 1 402 ? 128.793 199.027 165.459 1.00 17.98 547 LEU B N 1
ATOM 4547 C CA . LEU B 1 402 ? 128.615 197.623 165.819 1.00 11.40 547 LEU B CA 1
ATOM 4548 C C . LEU B 1 402 ? 128.520 196.722 164.597 1.00 12.39 547 LEU B C 1
ATOM 4549 O O . LEU B 1 402 ? 129.086 195.625 164.588 1.00 14.61 547 LEU B O 1
ATOM 4554 N N . LYS B 1 403 ? 127.793 197.148 163.569 1.00 12.73 548 LYS B N 1
ATOM 4555 C CA . LYS B 1 403 ? 127.762 196.381 162.328 1.00 14.54 548 LYS B CA 1
ATOM 4556 C C . LYS B 1 403 ? 129.148 196.246 161.712 1.00 18.01 548 LYS B C 1
ATOM 4557 O O . LYS B 1 403 ? 129.486 195.197 161.156 1.00 21.81 548 LYS B O 1
ATOM 4563 N N . ALA B 1 404 ? 129.949 197.310 161.766 1.00 17.92 549 ALA B N 1
ATOM 4564 C CA . ALA B 1 404 ? 131.306 197.250 161.231 1.00 15.08 549 ALA B CA 1
ATOM 4565 C C . ALA B 1 404 ? 132.211 196.351 162.065 1.00 12.08 549 ALA B C 1
ATOM 4566 O O . ALA B 1 404 ? 133.067 195.652 161.516 1.00 12.54 549 ALA B O 1
ATOM 4568 N N . ILE B 1 405 ? 132.045 196.357 163.389 1.00 10.35 550 ILE B N 1
ATOM 4569 C CA . ILE B 1 405 ? 132.798 195.440 164.242 1.00 10.33 550 ILE B CA 1
ATOM 4570 C C . ILE B 1 405 ? 132.460 193.989 163.927 1.00 12.01 550 ILE B C 1
ATOM 4571 O O . ILE B 1 405 ? 133.351 193.142 163.811 1.00 13.18 550 ILE B O 1
ATOM 4576 N N . ALA B 1 406 ? 131.172 193.684 163.768 1.00 12.75 551 ALA B N 1
ATOM 4577 C CA . ALA B 1 406 ? 130.742 192.318 163.478 1.00 10.85 551 ALA B CA 1
ATOM 4578 C C . ALA B 1 406 ? 131.261 191.815 162.139 1.00 11.45 551 ALA B C 1
ATOM 4579 O O . ALA B 1 406 ? 131.566 190.628 161.997 1.00 13.07 551 ALA B O 1
ATOM 4581 N N . ARG B 1 407 ? 131.340 192.685 161.136 1.00 12.81 552 ARG B N 1
ATOM 4582 C CA . ARG B 1 407 ? 131.974 192.294 159.881 1.00 14.95 552 ARG B CA 1
ATOM 4583 C C . ARG B 1 407 ? 133.424 191.887 160.096 1.00 15.36 552 ARG B C 1
ATOM 4584 O O . ARG B 1 407 ? 133.868 190.844 159.607 1.00 17.34 552 ARG B O 1
ATOM 4592 N N . LEU B 1 408 ? 134.192 192.730 160.785 1.00 14.29 553 LEU B N 1
ATOM 4593 C CA . LEU B 1 408 ? 135.602 192.444 161.025 1.00 12.64 553 LEU B CA 1
ATOM 4594 C C . LEU B 1 408 ? 135.797 191.174 161.846 1.00 13.97 553 LEU B C 1
ATOM 4595 O O . LEU B 1 408 ? 136.740 190.414 161.608 1.00 17.60 553 LEU B O 1
ATOM 4600 N N . ALA B 1 409 ? 134.914 190.927 162.815 1.00 12.55 554 ALA B N 1
ATOM 4601 C CA . ALA B 1 409 ? 135.009 189.718 163.629 1.00 10.77 554 ALA B CA 1
ATOM 4602 C C . ALA B 1 409 ? 134.693 188.463 162.829 1.00 10.98 554 ALA B C 1
ATOM 4603 O O . ALA B 1 409 ? 135.332 187.425 163.025 1.00 11.26 554 ALA B O 1
ATOM 4605 N N . LEU B 1 410 ? 133.692 188.521 161.955 1.00 11.72 555 LEU B N 1
ATOM 4606 C CA . LEU B 1 410 ? 133.343 187.348 161.161 1.00 11.80 555 LEU B CA 1
ATOM 4607 C C . LEU B 1 410 ? 134.523 186.854 160.333 1.00 14.73 555 LEU B C 1
ATOM 4608 O O . LEU B 1 410 ? 134.680 185.646 160.131 1.00 19.21 555 LEU B O 1
ATOM 4613 N N . GLU B 1 411 ? 135.356 187.766 159.835 1.00 14.91 556 GLU B N 1
ATOM 4614 C CA . GLU B 1 411 ? 136.528 187.374 159.059 1.00 16.97 556 GLU B CA 1
ATOM 4615 C C . GLU B 1 411 ? 137.602 186.665 159.875 1.00 16.72 556 GLU B C 1
ATOM 4616 O O . GLU B 1 411 ? 138.506 186.076 159.275 1.00 18.81 556 GLU B O 1
ATOM 4622 N N . ARG B 1 412 ? 137.542 186.700 161.207 1.00 15.83 557 ARG B N 1
ATOM 4623 C CA . ARG B 1 412 ? 138.603 186.089 161.998 1.00 11.80 557 ARG B CA 1
ATOM 4624 C C . ARG B 1 412 ? 138.564 184.568 161.970 1.00 14.11 557 ARG B C 1
ATOM 4625 O O . ARG B 1 412 ? 139.587 183.938 162.252 1.00 18.03 557 ARG B O 1
ATOM 4633 N N . LYS B 1 413 ? 137.420 183.969 161.638 1.00 11.20 558 LYS B N 1
ATOM 4634 C CA . LYS B 1 413 ? 137.230 182.517 161.681 1.00 10.36 558 LYS B CA 1
ATOM 4635 C C . LYS B 1 413 ? 137.461 181.937 163.073 1.00 8.46 558 LYS B C 1
ATOM 4636 O O . LYS B 1 413 ? 137.903 180.797 163.208 1.00 8.52 558 LYS B O 1
ATOM 4642 N N . THR B 1 414 ? 137.162 182.701 164.122 1.00 8.01 559 THR B N 1
ATOM 4643 C CA . THR B 1 414 ? 137.267 182.211 165.492 1.00 5.74 559 THR B CA 1
ATOM 4644 C C . THR B 1 414 ? 135.971 182.402 166.271 1.00 4.30 559 THR B C 1
ATOM 4645 O O . THR B 1 414 ? 135.975 182.305 167.499 1.00 3.16 559 THR B O 1
ATOM 4649 N N . GLY B 1 415 ? 134.859 182.637 165.582 1.00 4.41 560 GLY B N 1
ATOM 4650 C CA . GLY B 1 415 ? 133.566 182.749 166.225 1.00 2.99 560 GLY B CA 1
ATOM 4651 C C . GLY B 1 415 ? 133.388 183.994 167.081 1.00 3.96 560 GLY B C 1
ATOM 4652 O O . GLY B 1 415 ? 134.015 185.031 166.872 1.00 5.81 560 GLY B O 1
ATOM 4653 N N . ALA B 1 416 ? 132.488 183.877 168.056 1.00 3.15 561 ALA B N 1
ATOM 4654 C CA . ALA B 1 416 ? 132.132 185.027 168.878 1.00 3.04 561 ALA B CA 1
ATOM 4655 C C . ALA B 1 416 ? 133.296 185.533 169.708 1.00 3.69 561 ALA B C 1
ATOM 4656 O O . ALA B 1 416 ? 133.323 186.708 170.085 1.00 5.99 561 ALA B O 1
ATOM 4658 N N . ARG B 1 417 ? 134.254 184.674 170.020 1.00 3.87 562 ARG B N 1
ATOM 4659 C CA . ARG B 1 417 ? 135.448 185.111 170.730 1.00 3.54 562 ARG B CA 1
ATOM 4660 C C . ARG B 1 417 ? 136.411 185.891 169.841 1.00 3.85 562 ARG B C 1
ATOM 4661 O O . ARG B 1 417 ? 137.447 186.348 170.330 1.00 5.03 562 ARG B O 1
ATOM 4669 N N . GLY B 1 418 ? 136.084 186.060 168.558 1.00 3.55 563 GLY B N 1
ATOM 4670 C CA . GLY B 1 418 ? 136.738 187.036 167.704 1.00 5.03 563 GLY B CA 1
ATOM 4671 C C . GLY B 1 418 ? 136.334 188.475 167.953 1.00 7.39 563 GLY B C 1
ATOM 4672 O O . GLY B 1 418 ? 137.064 189.386 167.558 1.00 9.17 563 GLY B O 1
ATOM 4673 N N . LEU B 1 419 ? 135.173 188.701 168.570 1.00 6.14 564 LEU B N 1
ATOM 4674 C CA . LEU B 1 419 ? 134.697 190.064 168.786 1.00 4.45 564 LEU B CA 1
ATOM 4675 C C . LEU B 1 419 ? 135.646 190.865 169.661 1.00 5.88 564 LEU B C 1
ATOM 4676 O O . LEU B 1 419 ? 135.919 192.034 169.378 1.00 9.12 564 LEU B O 1
ATOM 4681 N N . ARG B 1 420 ? 136.143 190.267 170.742 1.00 5.45 565 ARG B N 1
ATOM 4682 C CA . ARG B 1 420 ? 137.073 190.980 171.610 1.00 6.46 565 ARG B CA 1
ATOM 4683 C C . ARG B 1 420 ? 138.446 191.156 170.982 1.00 8.85 565 ARG B C 1
ATOM 4684 O O . ARG B 1 420 ? 139.204 192.021 171.424 1.00 12.48 565 ARG B O 1
ATOM 4692 N N . SER B 1 421 ? 138.801 190.347 169.987 1.00 7.15 566 SER B N 1
ATOM 4693 C CA . SER B 1 421 ? 140.018 190.621 169.238 1.00 6.93 566 SER B CA 1
ATOM 4694 C C . SER B 1 421 ? 139.929 191.938 168.481 1.00 7.84 566 SER B C 1
ATOM 4695 O O . SER B 1 421 ? 140.941 192.626 168.316 1.00 9.32 566 SER B O 1
ATOM 4698 N N . ILE B 1 422 ? 138.739 192.299 168.002 1.00 7.05 567 ILE B N 1
ATOM 4699 C CA . ILE B 1 422 ? 138.529 193.614 167.401 1.00 6.22 567 ILE B CA 1
ATOM 4700 C C . ILE B 1 422 ? 138.530 194.703 168.466 1.00 7.11 567 ILE B C 1
ATOM 4701 O O . ILE B 1 422 ? 139.192 195.734 168.322 1.00 10.36 567 ILE B O 1
ATOM 4706 N N . MET B 1 423 ? 137.769 194.498 169.540 1.00 5.60 568 MET B N 1
ATOM 4707 C CA . MET B 1 423 ? 137.648 195.505 170.589 1.00 6.73 568 MET B CA 1
ATOM 4708 C C . MET B 1 423 ? 138.985 195.837 171.239 1.00 11.11 568 MET B C 1
ATOM 4709 O O . MET B 1 423 ? 139.238 196.993 171.588 1.00 17.80 568 MET B O 1
ATOM 4714 N N . GLU B 1 424 ? 139.835 194.836 171.461 1.00 9.13 569 GLU B N 1
ATOM 4715 C CA . GLU B 1 424 ? 141.172 195.111 171.984 1.00 8.39 569 GLU B CA 1
ATOM 4716 C C . GLU B 1 424 ? 142.044 195.901 171.017 1.00 8.78 569 GLU B C 1
ATOM 4717 O O . GLU B 1 424 ? 142.909 196.663 171.456 1.00 9.70 569 GLU B O 1
ATOM 4723 N N . LYS B 1 425 ? 141.841 195.744 169.712 1.00 7.57 570 LYS B N 1
ATOM 4724 C CA . LYS B 1 425 ? 142.610 196.520 168.747 1.00 7.41 570 LYS B CA 1
ATOM 4725 C C . LYS B 1 425 ? 142.151 197.970 168.658 1.00 13.43 570 LYS B C 1
ATOM 4726 O O . LYS B 1 425 ? 142.980 198.873 168.509 1.00 19.78 570 LYS B O 1
ATOM 4728 N N . LEU B 1 426 ? 140.845 198.220 168.736 1.00 11.19 571 LEU B N 1
ATOM 4729 C CA . LEU B 1 426 ? 140.359 199.594 168.668 1.00 9.82 571 LEU B CA 1
ATOM 4730 C C . LEU B 1 426 ? 140.686 200.378 169.929 1.00 11.16 571 LEU B C 1
ATOM 4731 O O . LEU B 1 426 ? 141.187 201.504 169.856 1.00 15.91 571 LEU B O 1
ATOM 4736 N N . LEU B 1 427 ? 140.422 199.805 171.092 1.00 8.47 572 LEU B N 1
ATOM 4737 C CA . LEU B 1 427 ? 140.436 200.575 172.323 1.00 8.62 572 LEU B CA 1
ATOM 4738 C C . LEU B 1 427 ? 141.813 200.696 172.957 1.00 11.55 572 LEU B C 1
ATOM 4739 O O . LEU B 1 427 ? 141.926 201.295 174.029 1.00 14.92 572 LEU B O 1
ATOM 4744 N N . LEU B 1 428 ? 142.849 200.098 172.366 1.00 12.92 573 LEU B N 1
ATOM 4745 C CA . LEU B 1 428 ? 144.170 200.135 172.987 1.00 12.01 573 LEU B CA 1
ATOM 4746 C C . LEU B 1 428 ? 144.668 201.559 173.206 1.00 13.96 573 LEU B C 1
ATOM 4747 O O . LEU B 1 428 ? 145.186 201.882 174.280 1.00 15.66 573 LEU B O 1
ATOM 4752 N N . GLU B 1 429 ? 144.495 202.436 172.212 1.00 14.58 574 GLU B N 1
ATOM 4753 C CA . GLU B 1 429 ? 144.898 203.830 172.396 1.00 12.35 574 GLU B CA 1
ATOM 4754 C C . GLU B 1 429 ? 144.073 204.542 173.461 1.00 13.60 574 GLU B C 1
ATOM 4755 O O . GLU B 1 429 ? 144.674 205.154 174.361 1.00 16.24 574 GLU B O 1
ATOM 4757 N N . PRO B 1 430 ? 142.733 204.547 173.417 1.00 12.15 575 PRO B N 1
ATOM 4758 C CA . PRO B 1 430 ? 141.973 205.084 174.558 1.00 12.33 575 PRO B CA 1
ATOM 4759 C C . PRO B 1 430 ? 142.382 204.538 175.916 1.00 12.37 575 PRO B C 1
ATOM 4760 O O . PRO B 1 430 ? 142.576 205.314 176.854 1.00 14.47 575 PRO B O 1
ATOM 4764 N N . MET B 1 431 ? 142.517 203.217 176.048 1.00 11.01 576 MET B N 1
ATOM 4765 C CA . MET B 1 431 ? 142.839 202.606 177.335 1.00 10.35 576 MET B CA 1
ATOM 4766 C C . MET B 1 431 ? 144.220 202.981 177.850 1.00 11.96 576 MET B C 1
ATOM 4767 O O . MET B 1 431 ? 144.451 202.900 179.058 1.00 13.46 576 MET B O 1
ATOM 4772 N N . PHE B 1 432 ? 145.130 203.405 176.978 1.00 11.90 577 PHE B N 1
ATOM 4773 C CA . PHE B 1 432 ? 146.446 203.877 177.394 1.00 9.84 577 PHE B CA 1
ATOM 4774 C C . PHE B 1 432 ? 146.462 205.356 177.741 1.00 14.04 577 PHE B C 1
ATOM 4775 O O . PHE B 1 432 ? 147.291 205.785 178.550 1.00 15.20 577 PHE B O 1
ATOM 4783 N N . GLU B 1 433 ? 145.558 206.140 177.160 1.00 17.73 578 GLU B N 1
ATOM 4784 C CA . GLU B 1 433 ? 145.579 207.588 177.283 1.00 14.83 578 GLU B CA 1
ATOM 4785 C C . GLU B 1 433 ? 144.550 208.133 178.261 1.00 17.83 578 GLU B C 1
ATOM 4786 O O . GLU B 1 433 ? 144.737 209.239 178.774 1.00 27.48 578 GLU B O 1
ATOM 4792 N N . VAL B 1 434 ? 143.485 207.391 178.536 1.00 16.08 579 VAL B N 1
ATOM 4793 C CA . VAL B 1 434 ? 142.458 207.786 179.500 1.00 18.85 579 VAL B CA 1
ATOM 4794 C C . VAL B 1 434 ? 142.857 207.622 180.968 1.00 21.81 579 VAL B C 1
ATOM 4795 O O . VAL B 1 434 ? 142.506 208.494 181.775 1.00 27.26 579 VAL B O 1
ATOM 4799 N N . PRO B 1 435 ? 143.592 206.581 181.385 1.00 21.42 580 PRO B N 1
ATOM 4800 C CA . PRO B 1 435 ? 143.441 206.106 182.770 1.00 23.61 580 PRO B CA 1
ATOM 4801 C C . PRO B 1 435 ? 143.985 207.047 183.826 1.00 22.53 580 PRO B C 1
ATOM 4802 O O . PRO B 1 435 ? 143.777 206.784 185.016 1.00 23.62 580 PRO B O 1
ATOM 4806 N N . ASN B 1 436 ? 144.683 208.117 183.456 1.00 20.01 581 ASN B N 1
ATOM 4807 C CA . ASN B 1 436 ? 145.005 209.128 184.455 1.00 26.98 581 ASN B CA 1
ATOM 4808 C C . ASN B 1 436 ? 144.797 210.542 183.919 1.00 32.65 581 ASN B C 1
ATOM 4809 O O . ASN B 1 436 ? 145.424 211.484 184.419 1.00 31.19 581 ASN B O 1
ATOM 4814 N N . SER B 1 437 ? 143.937 210.711 182.920 1.00 34.27 582 SER B N 1
ATOM 4815 C CA . SER B 1 437 ? 143.762 211.957 182.190 1.00 33.59 582 SER B CA 1
ATOM 4816 C C . SER B 1 437 ? 142.437 212.607 182.567 1.00 33.05 582 SER B C 1
ATOM 4817 O O . SER B 1 437 ? 141.643 212.066 183.340 1.00 37.36 582 SER B O 1
ATOM 4820 N N . ASP B 1 438 ? 142.220 213.804 182.025 1.00 31.92 583 ASP B N 1
ATOM 4821 C CA . ASP B 1 438 ? 140.960 214.524 182.139 1.00 30.60 583 ASP B CA 1
ATOM 4822 C C . ASP B 1 438 ? 139.976 214.189 181.021 1.00 32.89 583 ASP B C 1
ATOM 4823 O O . ASP B 1 438 ? 139.056 214.973 180.772 1.00 31.25 583 ASP B O 1
ATOM 4828 N N . ILE B 1 439 ? 140.152 213.064 180.332 1.00 34.24 584 ILE B N 1
ATOM 4829 C CA . ILE B 1 439 ? 139.163 212.609 179.359 1.00 27.48 584 ILE B CA 1
ATOM 4830 C C . ILE B 1 439 ? 137.968 212.033 180.104 1.00 20.57 584 ILE B C 1
ATOM 4831 O O . ILE B 1 439 ? 138.125 211.212 181.015 1.00 16.51 584 ILE B O 1
ATOM 4836 N N . VAL B 1 440 ? 136.768 212.468 179.716 1.00 24.07 585 VAL B N 1
ATOM 4837 C CA . VAL B 1 440 ? 135.526 212.061 180.366 1.00 23.53 585 VAL B CA 1
ATOM 4838 C C . VAL B 1 440 ? 134.742 211.055 179.530 1.00 24.52 585 VAL B C 1
ATOM 4839 O O . VAL B 1 440 ? 134.025 210.213 180.079 1.00 22.38 585 VAL B O 1
ATOM 4843 N N . CYS B 1 441 ? 134.859 211.121 178.204 1.00 25.46 586 CYS B N 1
ATOM 4844 C CA . CYS B 1 441 ? 134.116 210.184 177.374 1.00 23.83 586 CYS B CA 1
ATOM 4845 C C . CYS B 1 441 ? 134.901 209.846 176.116 1.00 23.47 586 CYS B C 1
ATOM 4846 O O . CYS B 1 441 ? 135.587 210.694 175.542 1.00 27.31 586 CYS B O 1
ATOM 4849 N N . VAL B 1 442 ? 134.766 208.592 175.684 1.00 18.48 587 VAL B N 1
ATOM 4850 C CA . VAL B 1 442 ? 135.355 208.082 174.450 1.00 17.65 587 VAL B CA 1
ATOM 4851 C C . VAL B 1 442 ? 134.224 207.733 173.491 1.00 21.47 587 VAL B C 1
ATOM 4852 O O . VAL B 1 442 ? 133.329 206.957 173.842 1.00 26.96 587 VAL B O 1
ATOM 4856 N N . GLU B 1 443 ? 134.254 208.301 172.291 1.00 19.70 588 GLU B N 1
ATOM 4857 C CA . GLU B 1 443 ? 133.222 208.066 171.291 1.00 23.48 588 GLU B CA 1
ATOM 4858 C C . GLU B 1 443 ? 133.795 207.312 170.098 1.00 23.14 588 GLU B C 1
ATOM 4859 O O . GLU B 1 443 ? 134.830 207.702 169.553 1.00 25.44 588 GLU B O 1
ATOM 4865 N N . VAL B 1 444 ? 133.107 206.248 169.686 1.00 20.39 589 VAL B N 1
ATOM 4866 C CA . VAL B 1 444 ? 133.527 205.392 168.582 1.00 17.73 589 VAL B CA 1
ATOM 4867 C C . VAL B 1 444 ? 132.414 205.361 167.545 1.00 21.99 589 VAL B C 1
ATOM 4868 O O . VAL B 1 444 ? 131.231 205.333 167.899 1.00 26.37 589 VAL B O 1
ATOM 4872 N N . ASP B 1 445 ? 132.787 205.379 166.265 1.00 21.24 590 ASP B N 1
ATOM 4873 C CA . ASP B 1 445 ? 131.816 205.412 165.183 1.00 22.13 590 ASP B CA 1
ATOM 4874 C C . ASP B 1 445 ? 132.305 204.572 164.010 1.00 21.71 590 ASP B C 1
ATOM 4875 O O . ASP B 1 445 ? 133.408 204.028 164.020 1.00 21.83 590 ASP B O 1
ATOM 4880 N N . LYS B 1 446 ? 131.438 204.459 162.999 1.00 23.64 591 LYS B N 1
ATOM 4881 C CA . LYS B 1 446 ? 131.721 203.687 161.792 1.00 25.29 591 LYS B CA 1
ATOM 4882 C C . LYS B 1 446 ? 133.071 204.005 161.162 1.00 27.10 591 LYS B C 1
ATOM 4883 O O . LYS B 1 446 ? 133.689 203.129 160.548 1.00 26.16 591 LYS B O 1
ATOM 4889 N N . GLU B 1 447 ? 133.555 205.234 161.309 1.00 26.93 592 GLU B N 1
ATOM 4890 C CA . GLU B 1 447 ? 134.819 205.627 160.696 1.00 24.67 592 GLU B CA 1
ATOM 4891 C C . GLU B 1 447 ? 136.029 205.299 161.562 1.00 23.64 592 GLU B C 1
ATOM 4892 O O . GLU B 1 447 ? 137.087 204.948 161.034 1.00 24.99 592 GLU B O 1
ATOM 4898 N N . VAL B 1 448 ? 135.891 205.407 162.883 1.00 22.57 593 VAL B N 1
ATOM 4899 C CA . VAL B 1 448 ? 136.946 204.965 163.792 1.00 21.08 593 VAL B CA 1
ATOM 4900 C C . VAL B 1 448 ? 137.233 203.477 163.624 1.00 21.44 593 VAL B C 1
ATOM 4901 O O . VAL B 1 448 ? 138.391 203.059 163.523 1.00 20.67 593 VAL B O 1
ATOM 4905 N N . VAL B 1 449 ? 136.183 202.655 163.587 1.00 22.79 594 VAL B N 1
ATOM 4906 C CA . VAL B 1 449 ? 136.357 201.219 163.381 1.00 17.10 594 VAL B CA 1
ATOM 4907 C C . VAL B 1 449 ? 136.941 200.908 162.010 1.00 16.66 594 VAL B C 1
ATOM 4908 O O . VAL B 1 449 ? 137.690 199.937 161.854 1.00 13.82 594 VAL B O 1
ATOM 4912 N N . GLU B 1 450 ? 136.641 201.729 161.006 1.00 22.11 595 GLU B N 1
ATOM 4913 C CA . GLU B 1 450 ? 137.251 201.564 159.691 1.00 22.03 595 GLU B CA 1
ATOM 4914 C C . GLU B 1 450 ? 138.732 201.910 159.678 1.00 23.92 595 GLU B C 1
ATOM 4915 O O . GLU B 1 450 ? 139.403 201.644 158.676 1.00 25.75 595 GLU B O 1
ATOM 4917 N N . GLY B 1 451 ? 139.249 202.501 160.751 1.00 25.71 596 GLY B N 1
ATOM 4918 C CA . GLY B 1 451 ? 140.629 202.930 160.826 1.00 27.10 596 GLY B CA 1
ATOM 4919 C C . GLY B 1 451 ? 140.925 204.222 160.110 1.00 31.44 596 GLY B C 1
ATOM 4920 O O . GLY B 1 451 ? 142.097 204.591 159.984 1.00 33.97 596 GLY B O 1
ATOM 4921 N N . LYS B 1 452 ? 139.896 204.919 159.635 1.00 28.44 597 LYS B N 1
ATOM 4922 C CA . LYS B 1 452 ? 140.058 206.204 158.974 1.00 27.50 597 LYS B CA 1
ATOM 4923 C C . LYS B 1 452 ? 140.316 207.328 159.964 1.00 26.75 597 LYS B C 1
ATOM 4924 O O . LYS B 1 452 ? 140.763 208.405 159.559 1.00 34.31 597 LYS B O 1
ATOM 4930 N N . LYS B 1 453 ? 140.033 207.105 161.243 1.00 24.09 598 LYS B N 1
ATOM 4931 C CA . LYS B 1 453 ? 139.849 208.175 162.207 1.00 23.86 598 LYS B CA 1
ATOM 4932 C C . LYS B 1 453 ? 140.333 207.694 163.566 1.00 27.25 598 LYS B C 1
ATOM 4933 O O . LYS B 1 453 ? 140.259 206.505 163.882 1.00 28.08 598 LYS B O 1
ATOM 4939 N N . GLU B 1 454 ? 140.844 208.620 164.355 1.00 26.55 599 GLU B N 1
ATOM 4940 C CA . GLU B 1 454 ? 141.144 208.343 165.747 1.00 24.60 599 GLU B CA 1
ATOM 4941 C C . GLU B 1 454 ? 139.901 208.503 166.619 1.00 25.27 599 GLU B C 1
ATOM 4942 O O . GLU B 1 454 ? 139.044 209.342 166.338 1.00 26.95 599 GLU B O 1
ATOM 4944 N N . PRO B 1 455 ? 139.769 207.687 167.662 1.00 25.76 600 PRO B N 1
ATOM 4945 C CA . PRO B 1 455 ? 138.577 207.768 168.510 1.00 27.98 600 PRO B CA 1
ATOM 4946 C C . PRO B 1 455 ? 138.432 209.145 169.139 1.00 25.82 600 PRO B C 1
ATOM 4947 O O . PRO B 1 455 ? 139.413 209.777 169.532 1.00 24.72 600 PRO B O 1
ATOM 4951 N N . GLY B 1 456 ? 137.191 209.612 169.224 1.00 23.51 601 GLY B N 1
ATOM 4952 C CA . GLY B 1 456 ? 136.937 210.943 169.746 1.00 20.92 601 GLY B CA 1
ATOM 4953 C C . GLY B 1 456 ? 137.150 210.989 171.248 1.00 21.81 601 GLY B C 1
ATOM 4954 O O . GLY B 1 456 ? 136.679 210.115 171.983 1.00 26.53 601 GLY B O 1
ATOM 4955 N N . TYR B 1 457 ? 137.857 212.010 171.712 1.00 18.09 602 TYR B N 1
ATOM 4956 C CA . TYR B 1 457 ? 138.043 212.258 173.135 1.00 19.51 602 TYR B CA 1
ATOM 4957 C C . TYR B 1 457 ? 137.262 213.509 173.505 1.00 24.42 602 TYR B C 1
ATOM 4958 O O . TYR B 1 457 ? 137.462 214.569 172.905 1.00 24.33 602 TYR B O 1
ATOM 4967 N N . ILE B 1 458 ? 136.370 213.383 174.479 1.00 28.40 603 ILE B N 1
ATOM 4968 C CA . ILE B 1 458 ? 135.653 214.519 175.040 1.00 29.48 603 ILE B CA 1
ATOM 4969 C C . ILE B 1 458 ? 136.370 214.915 176.317 1.00 33.30 603 ILE B C 1
ATOM 4970 O O . ILE B 1 458 ? 136.451 214.125 177.264 1.00 34.17 603 ILE B O 1
ATOM 4975 N N . ARG B 1 459 ? 136.882 216.137 176.346 1.00 32.71 604 ARG B N 1
ATOM 4976 C CA . ARG B 1 459 ? 137.719 216.585 177.442 1.00 31.69 604 ARG B CA 1
ATOM 4977 C C . ARG B 1 459 ? 136.845 217.144 178.557 1.00 36.94 604 ARG B C 1
ATOM 4978 O O . ARG B 1 459 ? 135.762 217.679 178.307 1.00 37.18 604 ARG B O 1
ATOM 4986 N N . ALA B 1 460 ? 137.321 217.017 179.791 1.00 36.23 605 ALA B N 1
ATOM 4987 C CA . ALA B 1 460 ? 136.647 217.632 180.932 1.00 37.70 605 ALA B CA 1
ATOM 4988 C C . ALA B 1 460 ? 136.523 219.142 180.754 1.00 51.05 605 ALA B C 1
ATOM 4989 O O . ALA B 1 460 ? 137.441 219.801 180.267 1.00 43.98 605 ALA B O 1
ATOM 4991 N N . PRO C 1 20 ? 146.083 202.779 194.249 1.00 65.72 165 PRO C N 1
ATOM 4992 C CA . PRO C 1 20 ? 145.687 202.300 192.925 1.00 61.50 165 PRO C CA 1
ATOM 4993 C C . PRO C 1 20 ? 146.832 201.597 192.206 1.00 57.54 165 PRO C C 1
ATOM 4994 O O . PRO C 1 20 ? 147.991 201.830 192.544 1.00 56.14 165 PRO C O 1
ATOM 4998 N N . PRO C 1 21 ? 146.517 200.744 191.236 1.00 55.93 166 PRO C N 1
ATOM 4999 C CA . PRO C 1 21 ? 147.569 200.118 190.441 1.00 49.95 166 PRO C CA 1
ATOM 5000 C C . PRO C 1 21 ? 148.269 201.143 189.570 1.00 47.46 166 PRO C C 1
ATOM 5001 O O . PRO C 1 21 ? 147.702 202.204 189.269 1.00 52.00 166 PRO C O 1
ATOM 5005 N N . PRO C 1 22 ? 149.504 200.875 189.162 1.00 40.41 167 PRO C N 1
ATOM 5006 C CA . PRO C 1 22 ? 150.264 201.859 188.395 1.00 32.81 167 PRO C CA 1
ATOM 5007 C C . PRO C 1 22 ? 149.684 202.030 187.004 1.00 28.71 167 PRO C C 1
ATOM 5008 O O . PRO C 1 22 ? 149.376 201.040 186.327 1.00 28.55 167 PRO C O 1
ATOM 5012 N N . PRO C 1 23 ? 149.525 203.263 186.538 1.00 25.06 168 PRO C N 1
ATOM 5013 C CA . PRO C 1 23 ? 148.900 203.494 185.238 1.00 22.26 168 PRO C CA 1
ATOM 5014 C C . PRO C 1 23 ? 149.809 203.029 184.118 1.00 21.03 168 PRO C C 1
ATOM 5015 O O . PRO C 1 23 ? 151.019 202.874 184.326 1.00 24.52 168 PRO C O 1
ATOM 5019 N N . PRO C 1 24 ? 149.263 202.747 182.937 1.00 17.17 169 PRO C N 1
ATOM 5020 C CA . PRO C 1 24 ? 150.106 202.270 181.831 1.00 17.70 169 PRO C CA 1
ATOM 5021 C C . PRO C 1 24 ? 151.285 203.172 181.508 1.00 22.39 169 PRO C C 1
ATOM 5022 O O . PRO C 1 24 ? 152.347 202.674 181.124 1.00 28.06 169 PRO C O 1
ATOM 5026 N N . LYS C 1 25 ? 151.113 204.490 181.614 1.00 21.96 170 LYS C N 1
ATOM 5027 C CA . LYS C 1 25 ? 152.219 205.423 181.417 1.00 20.79 170 LYS C CA 1
ATOM 5028 C C . LYS C 1 25 ? 153.411 205.075 182.300 1.00 22.84 170 LYS C C 1
ATOM 5029 O O . LYS C 1 25 ? 154.555 205.052 181.839 1.00 24.24 170 LYS C O 1
ATOM 5035 N N . LYS C 1 26 ? 153.156 204.799 183.578 1.00 21.51 171 LYS C N 1
ATOM 5036 C CA . LYS C 1 26 ? 154.237 204.501 184.508 1.00 20.55 171 LYS C CA 1
ATOM 5037 C C . LYS C 1 26 ? 154.932 203.195 184.163 1.00 22.64 171 LYS C C 1
ATOM 5038 O O . LYS C 1 26 ? 156.159 203.097 184.254 1.00 26.55 171 LYS C O 1
ATOM 5044 N N . ILE C 1 27 ? 154.168 202.175 183.784 1.00 22.24 172 ILE C N 1
ATOM 5045 C CA . ILE C 1 27 ? 154.757 200.889 183.426 1.00 20.80 172 ILE C CA 1
ATOM 5046 C C . ILE C 1 27 ? 155.523 200.990 182.115 1.00 20.26 172 ILE C C 1
ATOM 5047 O O . ILE C 1 27 ? 156.600 200.407 181.967 1.00 23.43 172 ILE C O 1
ATOM 5052 N N . TYR C 1 28 ? 154.976 201.715 181.143 1.00 18.84 173 TYR C N 1
ATOM 5053 C CA . TYR C 1 28 ? 155.674 201.942 179.881 1.00 19.54 173 TYR C CA 1
ATOM 5054 C C . TYR C 1 28 ? 157.030 202.600 180.111 1.00 23.57 173 TYR C C 1
ATOM 5055 O O . TYR C 1 28 ? 158.027 202.225 179.486 1.00 25.88 173 TYR C O 1
ATOM 5064 N N . ASN C 1 29 ? 157.080 203.617 180.973 1.00 24.31 174 ASN C N 1
ATOM 5065 C CA . ASN C 1 29 ? 158.351 204.250 181.317 1.00 23.46 174 ASN C CA 1
ATOM 5066 C C . ASN C 1 29 ? 159.355 203.309 181.971 1.00 21.25 174 ASN C C 1
ATOM 5067 O O . ASN C 1 29 ? 160.556 203.571 181.896 1.00 24.19 174 ASN C O 1
ATOM 5072 N N . TYR C 1 30 ? 158.911 202.232 182.610 1.00 19.82 175 TYR C N 1
ATOM 5073 C CA . TYR C 1 30 ? 159.861 201.244 183.111 1.00 20.52 175 TYR C CA 1
ATOM 5074 C C . TYR C 1 30 ? 160.406 200.374 181.990 1.00 20.96 175 TYR C C 1
ATOM 5075 O O . TYR C 1 30 ? 161.617 200.168 181.888 1.00 23.03 175 TYR C O 1
ATOM 5084 N N . LEU C 1 31 ? 159.522 199.842 181.151 1.00 19.46 176 LEU C N 1
ATOM 5085 C CA . LEU C 1 31 ? 159.957 199.021 180.030 1.00 18.34 176 LEU C CA 1
ATOM 5086 C C . LEU C 1 31 ? 160.866 199.800 179.094 1.00 18.16 176 LEU C C 1
ATOM 5087 O O . LEU C 1 31 ? 161.786 199.236 178.499 1.00 20.86 176 LEU C O 1
ATOM 5092 N N . ASP C 1 32 ? 160.603 201.095 178.930 1.00 18.60 177 ASP C N 1
ATOM 5093 C CA . ASP C 1 32 ? 161.368 201.931 178.012 1.00 19.83 177 ASP C CA 1
ATOM 5094 C C . ASP C 1 32 ? 162.830 202.080 178.416 1.00 20.82 177 ASP C C 1
ATOM 5095 O O . ASP C 1 32 ? 163.652 202.473 177.584 1.00 20.39 177 ASP C O 1
ATOM 5100 N N . LYS C 1 33 ? 163.175 201.776 179.667 1.00 21.40 178 LYS C N 1
ATOM 5101 C CA . LYS C 1 33 ? 164.553 201.871 180.128 1.00 20.63 178 LYS C CA 1
ATOM 5102 C C . LYS C 1 33 ? 165.418 200.704 179.678 1.00 21.14 178 LYS C C 1
ATOM 5103 O O . LYS C 1 33 ? 166.640 200.854 179.605 1.00 25.01 178 LYS C O 1
ATOM 5109 N N . TYR C 1 34 ? 164.823 199.552 179.384 1.00 17.35 179 TYR C N 1
ATOM 5110 C CA . TYR C 1 34 ? 165.542 198.353 178.969 1.00 14.09 179 TYR C CA 1
ATOM 5111 C C . TYR C 1 34 ? 165.383 198.014 177.501 1.00 13.32 179 TYR C C 1
ATOM 5112 O O . TYR C 1 34 ? 166.319 197.503 176.892 1.00 16.19 179 TYR C O 1
ATOM 5121 N N . VAL C 1 35 ? 164.220 198.254 176.915 1.00 12.73 180 VAL C N 1
ATOM 5122 C CA . VAL C 1 35 ? 163.922 197.817 175.558 1.00 13.05 180 VAL C CA 1
ATOM 5123 C C . VAL C 1 35 ? 163.931 199.041 174.656 1.00 11.84 180 VAL C C 1
ATOM 5124 O O . VAL C 1 35 ? 163.220 200.018 174.914 1.00 13.49 180 VAL C O 1
ATOM 5128 N N . VAL C 1 36 ? 164.749 199.003 173.625 1.00 12.45 181 VAL C N 1
ATOM 5129 C CA . VAL C 1 36 ? 164.762 200.037 172.600 1.00 13.33 181 VAL C CA 1
ATOM 5130 C C . VAL C 1 36 ? 163.711 199.698 171.555 1.00 12.79 181 VAL C C 1
ATOM 5131 O O . VAL C 1 36 ? 163.563 198.541 171.154 1.00 14.63 181 VAL C O 1
ATOM 5135 N N . GLY C 1 37 ? 162.999 200.717 171.093 1.00 11.34 182 GLY C N 1
ATOM 5136 C CA . GLY C 1 37 ? 161.961 200.585 170.096 1.00 11.75 182 GLY C CA 1
ATOM 5137 C C . GLY C 1 37 ? 160.719 199.883 170.626 1.00 13.98 182 GLY C C 1
ATOM 5138 O O . GLY C 1 37 ? 160.471 199.804 171.830 1.00 15.10 182 GLY C O 1
ATOM 5139 N N . GLN C 1 38 ? 159.934 199.363 169.683 1.00 14.87 183 GLN C N 1
ATOM 5140 C CA . GLN C 1 38 ? 158.758 198.543 169.975 1.00 14.05 183 GLN C CA 1
ATOM 5141 C C . GLN C 1 38 ? 157.797 199.251 170.922 1.00 13.03 183 GLN C C 1
ATOM 5142 O O . GLN C 1 38 ? 157.409 198.730 171.967 1.00 13.67 183 GLN C O 1
ATOM 5148 N N . SER C 1 39 ? 157.468 200.490 170.565 1.00 12.61 184 SER C N 1
ATOM 5149 C CA . SER C 1 39 ? 156.519 201.281 171.336 1.00 14.24 184 SER C CA 1
ATOM 5150 C C . SER C 1 39 ? 155.142 200.639 171.393 1.00 16.09 184 SER C C 1
ATOM 5151 O O . SER C 1 39 ? 154.404 200.848 172.359 1.00 19.59 184 SER C O 1
ATOM 5154 N N . PHE C 1 40 ? 154.772 199.865 170.372 1.00 15.39 185 PHE C N 1
ATOM 5155 C CA . PHE C 1 40 ? 153.478 199.190 170.377 1.00 12.43 185 PHE C CA 1
ATOM 5156 C C . PHE C 1 40 ? 153.416 198.063 171.398 1.00 12.44 185 PHE C C 1
ATOM 5157 O O . PHE C 1 40 ? 152.480 197.996 172.199 1.00 12.34 185 PHE C O 1
ATOM 5165 N N . ALA C 1 41 ? 154.416 197.181 171.403 1.00 11.96 186 ALA C N 1
ATOM 5166 C CA . ALA C 1 41 ? 154.437 196.075 172.357 1.00 9.70 186 ALA C CA 1
ATOM 5167 C C . ALA C 1 41 ? 154.512 196.556 173.800 1.00 9.90 186 ALA C C 1
ATOM 5168 O O . ALA C 1 41 ? 153.932 195.935 174.694 1.00 10.88 186 ALA C O 1
ATOM 5170 N N . LYS C 1 42 ? 155.259 197.624 174.057 1.00 11.30 187 LYS C N 1
ATOM 5171 C CA . LYS C 1 42 ? 155.261 198.229 175.386 1.00 11.41 187 LYS C CA 1
ATOM 5172 C C . LYS C 1 42 ? 153.884 198.736 175.799 1.00 12.21 187 LYS C C 1
ATOM 5173 O O . LYS C 1 42 ? 153.494 198.605 176.963 1.00 14.62 187 LYS C O 1
ATOM 5179 N N . LYS C 1 43 ? 153.152 199.361 174.875 1.00 12.17 188 LYS C N 1
ATOM 5180 C CA . LYS C 1 43 ? 151.796 199.812 175.177 1.00 11.85 188 LYS C CA 1
ATOM 5181 C C . LYS C 1 43 ? 150.862 198.651 175.479 1.00 11.47 188 LYS C C 1
ATOM 5182 O O . LYS C 1 43 ? 150.097 198.692 176.447 1.00 12.01 188 LYS C O 1
ATOM 5188 N N . VAL C 1 44 ? 150.912 197.603 174.660 1.00 10.64 189 VAL C N 1
ATOM 5189 C CA . VAL C 1 44 ? 150.039 196.452 174.864 1.00 8.74 189 VAL C CA 1
ATOM 5190 C C . VAL C 1 44 ? 150.294 195.808 176.219 1.00 8.96 189 VAL C C 1
ATOM 5191 O O . VAL C 1 44 ? 149.359 195.534 176.976 1.00 11.37 189 VAL C O 1
ATOM 5195 N N . LEU C 1 45 ? 151.557 195.550 176.546 1.00 10.22 190 LEU C N 1
ATOM 5196 C CA . LEU C 1 45 ? 151.875 194.931 177.829 1.00 11.23 190 LEU C CA 1
ATOM 5197 C C . LEU C 1 45 ? 151.522 195.828 179.008 1.00 12.38 190 LEU C C 1
ATOM 5198 O O . LEU C 1 45 ? 151.064 195.337 180.044 1.00 14.13 190 LEU C O 1
ATOM 5203 N N . SER C 1 46 ? 151.755 197.136 178.888 1.00 12.63 191 SER C N 1
ATOM 5204 C CA . SER C 1 46 ? 151.417 198.062 179.969 1.00 13.24 191 SER C CA 1
ATOM 5205 C C . SER C 1 46 ? 149.914 198.163 180.216 1.00 15.84 191 SER C C 1
ATOM 5206 O O . SER C 1 46 ? 149.473 198.156 181.369 1.00 17.84 191 SER C O 1
ATOM 5208 N N . VAL C 1 47 ? 149.114 198.284 179.156 1.00 15.77 192 VAL C N 1
ATOM 5209 C CA . VAL C 1 47 ? 147.660 198.300 179.311 1.00 12.73 192 VAL C CA 1
ATOM 5210 C C . VAL C 1 47 ? 147.140 196.953 179.797 1.00 16.30 192 VAL C C 1
ATOM 5211 O O . VAL C 1 47 ? 146.214 196.890 180.611 1.00 18.95 192 VAL C O 1
ATOM 5213 N N . ALA C 1 48 ? 147.745 195.861 179.333 1.00 15.74 193 ALA C N 1
ATOM 5214 C CA . ALA C 1 48 ? 147.307 194.519 179.710 1.00 13.32 193 ALA C CA 1
ATOM 5215 C C . ALA C 1 48 ? 147.455 194.246 181.198 1.00 16.14 193 ALA C C 1
ATOM 5216 O O . ALA C 1 48 ? 146.557 193.675 181.822 1.00 19.30 193 ALA C O 1
ATOM 5218 N N . VAL C 1 49 ? 148.595 194.597 181.781 1.00 15.25 194 VAL C N 1
ATOM 5219 C CA . VAL C 1 49 ? 148.755 194.349 183.208 1.00 16.03 194 VAL C CA 1
ATOM 5220 C C . VAL C 1 49 ? 147.955 195.342 184.036 1.00 18.94 194 VAL C C 1
ATOM 5221 O O . VAL C 1 49 ? 147.556 195.029 185.161 1.00 22.29 194 VAL C O 1
ATOM 5225 N N . TYR C 1 50 ? 147.736 196.553 183.528 1.00 17.46 195 TYR C N 1
ATOM 5226 C CA . TYR C 1 50 ? 146.819 197.480 184.184 1.00 17.83 195 TYR C CA 1
ATOM 5227 C C . TYR C 1 50 ? 145.391 196.950 184.199 1.00 20.41 195 TYR C C 1
ATOM 5228 O O . TYR C 1 50 ? 144.704 197.033 185.221 1.00 23.38 195 TYR C O 1
ATOM 5237 N N . ASN C 1 51 ? 144.928 196.392 183.079 1.00 19.76 196 ASN C N 1
ATOM 5238 C CA . ASN C 1 51 ? 143.619 195.745 183.046 1.00 17.80 196 ASN C CA 1
ATOM 5239 C C . ASN C 1 51 ? 143.558 194.509 183.930 1.00 21.12 196 ASN C C 1
ATOM 5240 O O . ASN C 1 51 ? 142.505 194.211 184.497 1.00 25.47 196 ASN C O 1
ATOM 5245 N N . HIS C 1 52 ? 144.666 193.782 184.060 1.00 20.11 197 HIS C N 1
ATOM 5246 C CA . HIS C 1 52 ? 144.704 192.627 184.948 1.00 20.86 197 HIS C CA 1
ATOM 5247 C C . HIS C 1 52 ? 144.394 193.005 186.390 1.00 23.71 197 HIS C C 1
ATOM 5248 O O . HIS C 1 52 ? 143.627 192.318 187.069 1.00 27.75 197 HIS C O 1
ATOM 5255 N N . TYR C 1 53 ? 144.994 194.084 186.885 1.00 24.46 198 TYR C N 1
ATOM 5256 C CA . TYR C 1 53 ? 144.674 194.556 188.230 1.00 28.28 198 TYR C CA 1
ATOM 5257 C C . TYR C 1 53 ? 143.222 194.997 188.364 1.00 30.73 198 TYR C C 1
ATOM 5258 O O . TYR C 1 53 ? 142.590 194.760 189.398 1.00 35.73 198 TYR C O 1
ATOM 5267 N N . LYS C 1 54 ? 142.681 195.656 187.339 1.00 27.26 199 LYS C N 1
ATOM 5268 C CA . LYS C 1 54 ? 141.274 196.045 187.365 1.00 27.54 199 LYS C CA 1
ATOM 5269 C C . LYS C 1 54 ? 140.331 194.845 187.371 1.00 30.45 199 LYS C C 1
ATOM 5270 O O . LYS C 1 54 ? 139.338 194.837 188.105 1.00 32.57 199 LYS C O 1
ATOM 5276 N N . ARG C 1 55 ? 140.622 193.818 186.571 1.00 28.95 200 ARG C N 1
ATOM 5277 C CA . ARG C 1 55 ? 139.828 192.592 186.621 1.00 27.71 200 ARG C CA 1
ATOM 5278 C C . ARG C 1 55 ? 139.937 191.879 187.964 1.00 30.07 200 ARG C C 1
ATOM 5279 O O . ARG C 1 55 ? 138.930 191.414 188.503 1.00 38.82 200 ARG C O 1
ATOM 5287 N N . ILE C 1 56 ? 141.146 191.766 188.515 1.00 29.11 201 ILE C N 1
ATOM 5288 C CA . ILE C 1 56 ? 141.309 191.130 189.823 1.00 32.14 201 ILE C CA 1
ATOM 5289 C C . ILE C 1 56 ? 140.472 191.833 190.883 1.00 34.95 201 ILE C C 1
ATOM 5290 O O . ILE C 1 56 ? 139.710 191.194 191.615 1.00 38.06 201 ILE C O 1
ATOM 5295 N N . TYR C 1 57 ? 140.616 193.154 191.004 1.00 36.30 202 TYR C N 1
ATOM 5296 C CA . TYR C 1 57 ? 139.896 193.872 192.054 1.00 41.40 202 TYR C CA 1
ATOM 5297 C C . TYR C 1 57 ? 138.387 193.826 191.842 1.00 43.40 202 TYR C C 1
ATOM 5298 O O . TYR C 1 57 ? 137.624 193.883 192.813 1.00 44.09 202 TYR C O 1
ATOM 5307 N N . ASN C 1 58 ? 137.942 193.721 190.589 1.00 41.56 203 ASN C N 1
ATOM 5308 C CA . ASN C 1 58 ? 136.527 193.534 190.296 1.00 38.73 203 ASN C CA 1
ATOM 5309 C C . ASN C 1 58 ? 136.076 192.098 190.528 1.00 40.73 203 ASN C C 1
ATOM 5310 O O . ASN C 1 58 ? 135.068 191.860 191.201 1.00 44.21 203 ASN C O 1
ATOM 5315 N N . ASN C 1 59 ? 136.813 191.127 189.993 1.00 39.61 204 ASN C N 1
ATOM 5316 C CA . ASN C 1 59 ? 136.397 189.733 190.080 1.00 38.50 204 ASN C CA 1
ATOM 5317 C C . ASN C 1 59 ? 136.687 189.109 191.439 1.00 43.60 204 ASN C C 1
ATOM 5318 O O . ASN C 1 59 ? 136.112 188.062 191.750 1.00 44.48 204 ASN C O 1
ATOM 5323 N N . ILE C 1 60 ? 137.578 189.713 192.226 1.00 46.25 205 ILE C N 1
ATOM 5324 C CA . ILE C 1 60 ? 138.048 189.218 193.529 1.00 46.30 205 ILE C CA 1
ATOM 5325 C C . ILE C 1 60 ? 138.314 187.719 193.493 1.00 45.74 205 ILE C C 1
ATOM 5326 O O . ILE C 1 60 ? 138.970 187.221 192.580 1.00 43.99 205 ILE C O 1
ATOM 5331 N N . GLY C 1 127 ? 121.318 176.232 194.902 1.00 124.17 272 GLY C N 1
ATOM 5332 C CA . GLY C 1 127 ? 120.158 175.650 194.254 1.00 127.18 272 GLY C CA 1
ATOM 5333 C C . GLY C 1 127 ? 119.934 176.187 192.856 1.00 128.43 272 GLY C C 1
ATOM 5334 O O . GLY C 1 127 ? 120.726 176.983 192.356 1.00 127.81 272 GLY C O 1
ATOM 5335 N N . GLU C 1 128 ? 118.859 175.740 192.214 1.00 129.61 273 GLU C N 1
ATOM 5336 C CA . GLU C 1 128 ? 118.535 176.140 190.852 1.00 129.30 273 GLU C CA 1
ATOM 5337 C C . GLU C 1 128 ? 117.264 176.978 190.855 1.00 130.67 273 GLU C C 1
ATOM 5338 O O . GLU C 1 128 ? 116.199 176.495 191.254 1.00 126.76 273 GLU C O 1
ATOM 5340 N N . VAL C 1 129 ? 117.378 178.225 190.402 1.00 133.88 274 VAL C N 1
ATOM 5341 C CA . VAL C 1 129 ? 116.238 179.115 190.213 1.00 129.27 274 VAL C CA 1
ATOM 5342 C C . VAL C 1 129 ? 116.418 179.833 188.883 1.00 129.95 274 VAL C C 1
ATOM 5343 O O . VAL C 1 129 ? 117.530 180.236 188.527 1.00 128.38 274 VAL C O 1
ATOM 5347 N N . LEU C 1 130 ? 115.325 179.968 188.133 1.00 128.87 275 LEU C N 1
ATOM 5348 C CA . LEU C 1 130 ? 115.393 180.383 186.740 1.00 129.89 275 LEU C CA 1
ATOM 5349 C C . LEU C 1 130 ? 114.775 181.752 186.493 1.00 136.73 275 LEU C C 1
ATOM 5350 O O . LEU C 1 130 ? 114.709 182.187 185.338 1.00 139.66 275 LEU C O 1
ATOM 5355 N N . ASP C 1 131 ? 114.308 182.435 187.535 1.00 138.83 276 ASP C N 1
ATOM 5356 C CA . ASP C 1 131 ? 113.564 183.674 187.360 1.00 141.87 276 ASP C CA 1
ATOM 5357 C C . ASP C 1 131 ? 113.799 184.583 188.556 1.00 144.86 276 ASP C C 1
ATOM 5358 O O . ASP C 1 131 ? 114.276 184.146 189.607 1.00 144.14 276 ASP C O 1
ATOM 5360 N N . SER C 1 132 ? 113.475 185.865 188.373 1.00 147.68 277 SER C N 1
ATOM 5361 C CA . SER C 1 132 ? 113.550 186.880 189.425 1.00 147.72 277 SER C CA 1
ATOM 5362 C C . SER C 1 132 ? 114.973 187.146 189.909 1.00 148.82 277 SER C C 1
ATOM 5363 O O . SER C 1 132 ? 115.162 187.666 191.015 1.00 148.50 277 SER C O 1
ATOM 5366 N N . SER C 1 133 ? 115.992 186.807 189.122 1.00 148.31 278 SER C N 1
ATOM 5367 C CA . SER C 1 133 ? 117.365 186.936 189.586 1.00 146.30 278 SER C CA 1
ATOM 5368 C C . SER C 1 133 ? 118.247 187.517 188.488 1.00 146.25 278 SER C C 1
ATOM 5369 O O . SER C 1 133 ? 117.944 187.423 187.296 1.00 146.54 278 SER C O 1
ATOM 5372 N N . HIS C 1 134 ? 119.355 188.122 188.922 1.00 145.36 279 HIS C N 1
ATOM 5373 C CA . HIS C 1 134 ? 120.298 188.806 188.049 1.00 142.02 279 HIS C CA 1
ATOM 5374 C C . HIS C 1 134 ? 121.713 188.503 188.519 1.00 139.97 279 HIS C C 1
ATOM 5375 O O . HIS C 1 134 ? 121.927 188.029 189.637 1.00 138.40 279 HIS C O 1
ATOM 5382 N N . ASP C 1 135 ? 122.685 188.778 187.650 1.00 136.45 280 ASP C N 1
ATOM 5383 C CA . ASP C 1 135 ? 124.090 188.649 188.009 1.00 129.45 280 ASP C CA 1
ATOM 5384 C C . ASP C 1 135 ? 124.871 189.849 187.491 1.00 123.44 280 ASP C C 1
ATOM 5385 O O . ASP C 1 135 ? 124.658 190.298 186.361 1.00 121.64 280 ASP C O 1
ATOM 5390 N N . ASP C 1 136 ? 125.772 190.362 188.325 1.00 118.10 281 ASP C N 1
ATOM 5391 C CA . ASP C 1 136 ? 126.619 191.480 187.933 1.00 111.47 281 ASP C CA 1
ATOM 5392 C C . ASP C 1 136 ? 127.694 191.052 186.937 1.00 103.17 281 ASP C C 1
ATOM 5393 O O . ASP C 1 136 ? 128.174 189.916 186.952 1.00 101.79 281 ASP C O 1
ATOM 5398 N N . ILE C 1 137 ? 128.050 191.986 186.050 1.00 99.14 282 ILE C N 1
ATOM 5399 C CA . ILE C 1 137 ? 128.912 191.681 184.913 1.00 88.87 282 ILE C CA 1
ATOM 5400 C C . ILE C 1 137 ? 130.269 191.182 185.392 1.00 82.43 282 ILE C C 1
ATOM 5401 O O . ILE C 1 137 ? 130.910 191.804 186.248 1.00 79.71 282 ILE C O 1
ATOM 5406 N N . LYS C 1 138 ? 130.706 190.047 184.852 1.00 77.38 283 LYS C N 1
ATOM 5407 C CA . LYS C 1 138 ? 132.039 189.512 185.105 1.00 66.90 283 LYS C CA 1
ATOM 5408 C C . LYS C 1 138 ? 132.980 189.909 183.975 1.00 57.34 283 LYS C C 1
ATOM 5409 O O . LYS C 1 138 ? 132.694 189.646 182.803 1.00 55.04 283 LYS C O 1
ATOM 5415 N N . LEU C 1 139 ? 134.089 190.551 184.330 1.00 50.93 284 LEU C N 1
ATOM 5416 C CA . LEU C 1 139 ? 135.115 190.894 183.359 1.00 42.33 284 LEU C CA 1
ATOM 5417 C C . LEU C 1 139 ? 135.902 189.648 182.976 1.00 40.35 284 LEU C C 1
ATOM 5418 O O . LEU C 1 139 ? 136.117 188.753 183.794 1.00 41.68 284 LEU C O 1
ATOM 5423 N N . GLU C 1 140 ? 136.350 189.594 181.726 1.00 37.86 285 GLU C N 1
ATOM 5424 C CA . GLU C 1 140 ? 137.067 188.426 181.236 1.00 37.28 285 GLU C CA 1
ATOM 5425 C C . GLU C 1 140 ? 138.410 188.827 180.646 1.00 37.16 285 GLU C C 1
ATOM 5426 O O . GLU C 1 140 ? 138.524 189.853 179.973 1.00 39.20 285 GLU C O 1
ATOM 5432 N N . LYS C 1 141 ? 139.419 188.000 180.902 1.00 37.24 286 LYS C N 1
ATOM 5433 C CA . LYS C 1 141 ? 140.785 188.263 180.477 1.00 32.02 286 LYS C CA 1
ATOM 5434 C C . LYS C 1 141 ? 140.912 188.208 178.958 1.00 31.10 286 LYS C C 1
ATOM 5435 O O . LYS C 1 141 ? 140.120 187.570 178.262 1.00 31.79 286 LYS C O 1
ATOM 5441 N N . SER C 1 142 ? 141.938 188.883 178.445 1.00 28.27 287 SER C N 1
ATOM 5442 C CA . SER C 1 142 ? 142.349 188.760 177.046 1.00 24.70 287 SER C CA 1
ATOM 5443 C C . SER C 1 142 ? 143.829 188.389 176.998 1.00 23.91 287 SER C C 1
ATOM 5444 O O . SER C 1 142 ? 144.694 189.241 177.210 1.00 26.62 287 SER C O 1
ATOM 5446 N N . ASN C 1 143 ? 144.108 187.116 176.731 1.00 18.90 288 ASN C N 1
ATOM 5447 C CA . ASN C 1 143 ? 145.469 186.618 176.617 1.00 15.21 288 ASN C CA 1
ATOM 5448 C C . ASN C 1 143 ? 146.180 187.259 175.431 1.00 14.55 288 ASN C C 1
ATOM 5449 O O . ASN C 1 143 ? 145.559 187.702 174.467 1.00 16.54 288 ASN C O 1
ATOM 5454 N N . ILE C 1 144 ? 147.507 187.283 175.503 1.00 12.73 289 ILE C N 1
ATOM 5455 C CA . ILE C 1 144 ? 148.347 188.014 174.565 1.00 11.32 289 ILE C CA 1
ATOM 5456 C C . ILE C 1 144 ? 149.240 187.028 173.828 1.00 11.53 289 ILE C C 1
ATOM 5457 O O . ILE C 1 144 ? 149.635 185.999 174.380 1.00 12.68 289 ILE C O 1
ATOM 5462 N N . LEU C 1 145 ? 149.540 187.331 172.567 1.00 10.80 290 LEU C N 1
ATOM 5463 C CA . LEU C 1 145 ? 150.564 186.623 171.812 1.00 11.15 290 LEU C CA 1
ATOM 5464 C C . LEU C 1 145 ? 151.584 187.631 171.297 1.00 12.06 290 LEU C C 1
ATOM 5465 O O . LEU C 1 145 ? 151.212 188.606 170.642 1.00 13.28 290 LEU C O 1
ATOM 5470 N N . LEU C 1 146 ? 152.866 187.387 171.575 1.00 11.93 291 LEU C N 1
ATOM 5471 C CA . LEU C 1 146 ? 153.965 188.195 171.051 1.00 10.45 291 LEU C CA 1
ATOM 5472 C C . LEU C 1 146 ? 154.629 187.471 169.889 1.00 10.74 291 LEU C C 1
ATOM 5473 O O . LEU C 1 146 ? 155.116 186.350 170.050 1.00 13.11 291 LEU C O 1
ATOM 5478 N N . LEU C 1 147 ? 154.665 188.119 168.735 1.00 10.05 292 LEU C N 1
ATOM 5479 C CA . LEU C 1 147 ? 155.285 187.585 167.536 1.00 10.03 292 LEU C CA 1
ATOM 5480 C C . LEU C 1 147 ? 156.504 188.422 167.193 1.00 11.84 292 LEU C C 1
ATOM 5481 O O . LEU C 1 147 ? 156.515 189.631 167.417 1.00 15.44 292 LEU C O 1
ATOM 5486 N N . GLY C 1 148 ? 157.537 187.789 166.663 1.00 10.33 293 GLY C N 1
ATOM 5487 C CA . GLY C 1 148 ? 158.625 188.560 166.124 1.00 11.37 293 GLY C CA 1
ATOM 5488 C C . GLY C 1 148 ? 159.898 187.801 165.840 1.00 12.65 293 GLY C C 1
ATOM 5489 O O . GLY C 1 148 ? 160.098 186.668 166.280 1.00 16.23 293 GLY C O 1
ATOM 5490 N N . PRO C 1 149 ? 160.809 188.455 165.127 1.00 12.79 294 PRO C N 1
ATOM 5491 C CA . PRO C 1 149 ? 162.064 187.813 164.727 1.00 14.33 294 PRO C CA 1
ATOM 5492 C C . PRO C 1 149 ? 162.941 187.465 165.920 1.00 14.13 294 PRO C C 1
ATOM 5493 O O . PRO C 1 149 ? 162.669 187.819 167.066 1.00 13.86 294 PRO C O 1
ATOM 5497 N N . THR C 1 150 ? 164.009 186.730 165.628 1.00 12.39 295 THR C N 1
ATOM 5498 C CA . THR C 1 150 ? 165.001 186.408 166.642 1.00 13.18 295 THR C CA 1
ATOM 5499 C C . THR C 1 150 ? 165.682 187.675 167.141 1.00 13.91 295 THR C C 1
ATOM 5500 O O . THR C 1 150 ? 165.985 188.582 166.366 1.00 12.70 295 THR C O 1
ATOM 5504 N N . GLY C 1 151 ? 165.946 187.721 168.443 1.00 13.95 296 GLY C N 1
ATOM 5505 C CA . GLY C 1 151 ? 166.779 188.766 169.000 1.00 11.64 296 GLY C CA 1
ATOM 5506 C C . GLY C 1 151 ? 166.182 190.148 168.963 1.00 13.83 296 GLY C C 1
ATOM 5507 O O . GLY C 1 151 ? 166.926 191.127 168.899 1.00 14.55 296 GLY C O 1
ATOM 5508 N N . SER C 1 152 ? 164.856 190.265 169.014 1.00 14.96 297 SER C N 1
ATOM 5509 C CA . SER C 1 152 ? 164.198 191.545 168.813 1.00 9.99 297 SER C CA 1
ATOM 5510 C C . SER C 1 152 ? 163.508 192.088 170.054 1.00 9.40 297 SER C C 1
ATOM 5511 O O . SER C 1 152 ? 163.062 193.235 170.029 1.00 11.97 297 SER C O 1
ATOM 5514 N N . GLY C 1 153 ? 163.385 191.310 171.119 1.00 9.10 298 GLY C N 1
ATOM 5515 C CA . GLY C 1 153 ? 162.896 191.851 172.368 1.00 9.11 298 GLY C CA 1
ATOM 5516 C C . GLY C 1 153 ? 161.764 191.093 173.021 1.00 11.31 298 GLY C C 1
ATOM 5517 O O . GLY C 1 153 ? 161.198 191.567 174.006 1.00 12.59 298 GLY C O 1
ATOM 5518 N N . LYS C 1 154 ? 161.433 189.910 172.506 1.00 12.16 299 LYS C N 1
ATOM 5519 C CA . LYS C 1 154 ? 160.294 189.163 173.029 1.00 10.55 299 LYS C CA 1
ATOM 5520 C C . LYS C 1 154 ? 160.533 188.678 174.451 1.00 12.19 299 LYS C C 1
ATOM 5521 O O . LYS C 1 154 ? 159.718 188.927 175.345 1.00 13.53 299 LYS C O 1
ATOM 5527 N N . THR C 1 155 ? 161.631 187.963 174.680 1.00 11.46 300 THR C N 1
ATOM 5528 C CA . THR C 1 155 ? 161.926 187.489 176.025 1.00 11.07 300 THR C CA 1
ATOM 5529 C C . THR C 1 155 ? 162.401 188.613 176.936 1.00 13.43 300 THR C C 1
ATOM 5530 O O . THR C 1 155 ? 162.147 188.578 178.142 1.00 16.27 300 THR C O 1
ATOM 5534 N N . LEU C 1 156 ? 163.093 189.611 176.388 1.00 13.01 301 LEU C N 1
ATOM 5535 C CA . LEU C 1 156 ? 163.483 190.777 177.175 1.00 12.10 301 LEU C CA 1
ATOM 5536 C C . LEU C 1 156 ? 162.281 191.542 177.720 1.00 15.04 301 LEU C C 1
ATOM 5537 O O . LEU C 1 156 ? 162.272 191.940 178.889 1.00 16.76 301 LEU C O 1
ATOM 5542 N N . LEU C 1 157 ? 161.256 191.755 176.893 1.00 14.77 302 LEU C N 1
ATOM 5543 C CA . LEU C 1 157 ? 160.023 192.363 177.384 1.00 12.41 302 LEU C CA 1
ATOM 5544 C C . LEU C 1 157 ? 159.376 191.522 178.474 1.00 16.13 302 LEU C C 1
ATOM 5545 O O . LEU C 1 157 ? 158.924 192.055 179.491 1.00 18.67 302 LEU C O 1
ATOM 5550 N N . ALA C 1 158 ? 159.303 190.208 178.267 1.00 16.54 303 ALA C N 1
ATOM 5551 C CA . ALA C 1 158 ? 158.718 189.311 179.258 1.00 16.11 303 ALA C CA 1
ATOM 5552 C C . ALA C 1 158 ? 159.474 189.320 180.583 1.00 18.75 303 ALA C C 1
ATOM 5553 O O . ALA C 1 158 ? 158.859 189.354 181.652 1.00 18.92 303 ALA C O 1
ATOM 5555 N N . GLN C 1 159 ? 160.809 189.259 180.535 1.00 20.51 304 GLN C N 1
ATOM 5556 C CA . GLN C 1 159 ? 161.611 189.280 181.758 1.00 21.66 304 GLN C CA 1
ATOM 5557 C C . GLN C 1 159 ? 161.591 190.624 182.470 1.00 24.68 304 GLN C C 1
ATOM 5558 O O . GLN C 1 159 ? 161.492 190.670 183.699 1.00 30.79 304 GLN C O 1
ATOM 5564 N N . THR C 1 160 ? 161.724 191.728 181.737 1.00 22.85 305 THR C N 1
ATOM 5565 C CA . THR C 1 160 ? 161.710 193.025 182.404 1.00 24.73 305 THR C CA 1
ATOM 5566 C C . THR C 1 160 ? 160.324 193.437 182.873 1.00 25.46 305 THR C C 1
ATOM 5567 O O . THR C 1 160 ? 160.218 194.229 183.813 1.00 27.95 305 THR C O 1
ATOM 5571 N N . LEU C 1 161 ? 159.266 192.904 182.265 1.00 23.39 306 LEU C N 1
ATOM 5572 C CA . LEU C 1 161 ? 157.929 193.070 182.824 1.00 23.38 306 LEU C CA 1
ATOM 5573 C C . LEU C 1 161 ? 157.771 192.296 184.124 1.00 27.09 306 LEU C C 1
ATOM 5574 O O . LEU C 1 161 ? 157.251 192.825 185.110 1.00 30.85 306 LEU C O 1
ATOM 5579 N N . ALA C 1 162 ? 158.215 191.039 184.144 1.00 25.40 307 ALA C N 1
ATOM 5580 C CA . ALA C 1 162 ? 158.025 190.197 185.320 1.00 28.17 307 ALA C CA 1
ATOM 5581 C C . ALA C 1 162 ? 158.689 190.775 186.564 1.00 29.64 307 ALA C C 1
ATOM 5582 O O . ALA C 1 162 ? 158.274 190.467 187.685 1.00 30.76 307 ALA C O 1
ATOM 5584 N N . LYS C 1 163 ? 159.734 191.585 186.396 1.00 28.30 308 LYS C N 1
ATOM 5585 C CA . LYS C 1 163 ? 160.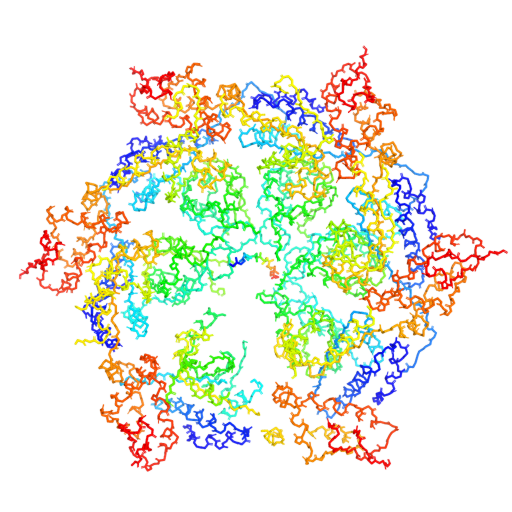329 192.293 187.523 1.00 29.70 308 LYS C CA 1
ATOM 5586 C C . LYS C 1 163 ? 159.440 193.398 188.075 1.00 37.44 308 LYS C C 1
ATOM 5587 O O . LYS C 1 163 ? 159.749 193.942 189.138 1.00 40.98 308 LYS C O 1
ATOM 5593 N N . CYS C 1 164 ? 158.336 193.722 187.402 1.00 38.85 309 CYS C N 1
ATOM 5594 C CA . CYS C 1 164 ? 157.497 194.861 187.754 1.00 33.46 309 CYS C CA 1
ATOM 5595 C C . CYS C 1 164 ? 156.075 194.434 188.091 1.00 38.64 309 CYS C C 1
ATOM 5596 O O . CYS C 1 164 ? 155.151 195.246 188.019 1.00 50.75 309 CYS C O 1
ATOM 5599 N N . LEU C 1 165 ? 155.880 193.175 188.464 1.00 37.00 310 LEU C N 1
ATOM 5600 C CA . LEU C 1 165 ? 154.562 192.635 188.760 1.00 34.42 310 LEU C CA 1
ATOM 5601 C C . LEU C 1 165 ? 154.372 192.528 190.265 1.00 38.81 310 LEU C C 1
ATOM 5602 O O . LEU C 1 165 ? 155.240 192.012 190.975 1.00 43.35 310 LEU C O 1
ATOM 5607 N N . ASP C 1 166 ? 153.231 193.012 190.739 1.00 39.58 311 ASP C N 1
ATOM 5608 C CA . ASP C 1 166 ? 152.794 192.845 192.117 1.00 44.52 311 ASP C CA 1
ATOM 5609 C C . ASP C 1 166 ? 152.152 191.489 192.375 1.00 47.00 311 ASP C C 1
ATOM 5610 O O . ASP C 1 166 ? 151.724 191.231 193.503 1.00 50.87 311 ASP C O 1
ATOM 5615 N N . VAL C 1 167 ? 152.060 190.631 191.364 1.00 44.16 312 VAL C N 1
ATOM 5616 C CA . VAL C 1 167 ? 151.248 189.421 191.422 1.00 37.36 312 VAL C CA 1
ATOM 5617 C C . VAL C 1 167 ? 152.123 188.258 190.956 1.00 39.67 312 VAL C C 1
ATOM 5618 O O . VAL C 1 167 ? 153.030 188.474 190.141 1.00 43.04 312 VAL C O 1
ATOM 5622 N N . PRO C 1 168 ? 151.941 187.036 191.470 1.00 38.12 313 PRO C N 1
ATOM 5623 C CA . PRO C 1 168 ? 152.855 185.940 191.119 1.00 34.28 313 PRO C CA 1
ATOM 5624 C C . PRO C 1 168 ? 152.960 185.727 189.618 1.00 31.54 313 PRO C C 1
ATOM 5625 O O . PRO C 1 168 ? 152.051 186.057 188.858 1.00 33.82 313 PRO C O 1
ATOM 5629 N N . PHE C 1 169 ? 154.095 185.182 189.186 1.00 28.78 314 PHE C N 1
ATOM 5630 C CA . PHE C 1 169 ? 154.282 184.869 187.779 1.00 26.63 314 PHE C CA 1
ATOM 5631 C C . PHE C 1 169 ? 155.102 183.598 187.621 1.00 29.84 314 PHE C C 1
ATOM 5632 O O . PHE C 1 169 ? 155.855 183.199 188.510 1.00 35.73 314 PHE C O 1
ATOM 5640 N N . ALA C 1 170 ? 154.915 182.948 186.478 1.00 26.88 315 ALA C N 1
ATOM 5641 C CA . ALA C 1 170 ? 155.720 181.813 186.062 1.00 24.67 315 ALA C CA 1
ATOM 5642 C C . ALA C 1 170 ? 156.144 182.015 184.618 1.00 23.23 315 ALA C C 1
ATOM 5643 O O . ALA C 1 170 ? 155.368 182.509 183.800 1.00 22.69 315 ALA C O 1
ATOM 5645 N N . ILE C 1 171 ? 157.377 181.640 184.310 1.00 25.25 316 ILE C N 1
ATOM 5646 C CA . ILE C 1 171 ? 157.908 181.701 182.955 1.00 27.57 316 ILE C CA 1
ATOM 5647 C C . ILE C 1 171 ? 158.463 180.330 182.607 1.00 31.12 316 ILE C C 1
ATOM 5648 O O . ILE C 1 171 ? 159.251 179.764 183.372 1.00 34.69 316 ILE C O 1
ATOM 5653 N N . CYS C 1 172 ? 158.034 179.780 181.475 1.00 31.45 317 CYS C N 1
ATOM 5654 C CA . CYS C 1 172 ? 158.323 178.386 181.186 1.00 31.52 317 CYS C CA 1
ATOM 5655 C C . CYS C 1 172 ? 158.389 178.163 179.683 1.00 31.11 317 CYS C C 1
ATOM 5656 O O . CYS C 1 172 ? 157.886 178.957 178.888 1.00 28.74 317 CYS C O 1
ATOM 5659 N N . ASP C 1 173 ? 159.008 177.046 179.315 1.00 30.13 318 ASP C N 1
ATOM 5660 C CA . ASP C 1 173 ? 159.338 176.705 177.938 1.00 26.02 318 ASP C CA 1
ATOM 5661 C C . ASP C 1 173 ? 158.377 175.628 177.456 1.00 25.43 318 ASP C C 1
ATOM 5662 O O . ASP C 1 173 ? 158.333 174.534 178.025 1.00 24.68 318 ASP C O 1
ATOM 5667 N N . CYS C 1 174 ? 157.604 175.943 176.420 1.00 21.43 319 CYS C N 1
ATOM 5668 C CA . CYS C 1 174 ? 156.618 174.993 175.927 1.00 22.13 319 CYS C CA 1
ATOM 5669 C C . CYS C 1 174 ? 157.242 173.753 175.304 1.00 24.28 319 CYS C C 1
ATOM 5670 O O . CYS C 1 174 ? 156.545 172.748 175.149 1.00 29.01 319 CYS C O 1
ATOM 5673 N N . THR C 1 175 ? 158.515 173.796 174.912 1.00 23.05 320 THR C N 1
ATOM 5674 C CA . THR C 1 175 ? 159.124 172.619 174.298 1.00 21.12 320 THR C CA 1
ATOM 5675 C C . THR C 1 175 ? 159.352 171.480 175.283 1.00 22.83 320 THR C C 1
ATOM 5676 O O . THR C 1 175 ? 159.628 170.360 174.848 1.00 27.02 320 THR C O 1
ATOM 5680 N N . THR C 1 176 ? 159.250 171.729 176.584 1.00 21.69 321 THR C N 1
ATOM 5681 C CA . THR C 1 176 ? 159.384 170.662 177.564 1.00 23.48 321 THR C CA 1
ATOM 5682 C C . THR C 1 176 ? 158.126 169.813 177.699 1.00 24.90 321 THR C C 1
ATOM 5683 O O . THR C 1 176 ? 158.217 168.653 178.111 1.00 27.91 321 THR C O 1
ATOM 5687 N N . LEU C 1 177 ? 156.966 170.362 177.358 1.00 23.78 322 LEU C N 1
ATOM 5688 C CA . LEU C 1 177 ? 155.680 169.730 177.607 1.00 20.87 322 LEU C CA 1
ATOM 5689 C C . LEU C 1 177 ? 155.398 168.608 176.615 1.00 19.60 322 LEU C C 1
ATOM 5690 O O . LEU C 1 177 ? 155.857 168.632 175.472 1.00 19.28 322 LEU C O 1
ATOM 5695 N N . THR C 1 178 ? 154.603 167.633 177.061 1.00 20.06 323 THR C N 1
ATOM 5696 C CA . THR C 1 178 ? 154.075 166.585 176.197 1.00 20.46 323 THR C CA 1
ATOM 5697 C C . THR C 1 178 ? 152.649 166.249 176.610 1.00 23.26 323 THR C C 1
ATOM 5698 O O . THR C 1 178 ? 152.199 166.583 177.707 1.00 26.08 323 THR C O 1
ATOM 5702 N N . GLN C 1 179 ? 151.942 165.597 175.690 1.00 21.80 324 GLN C N 1
ATOM 5703 C CA . GLN C 1 179 ? 150.599 165.090 175.939 1.00 17.75 324 GLN C CA 1
ATOM 5704 C C . GLN C 1 179 ? 150.581 164.150 177.143 1.00 18.18 324 GLN C C 1
ATOM 5705 O O . GLN C 1 179 ? 151.579 163.510 177.471 1.00 21.81 324 GLN C O 1
ATOM 5711 N N . ALA C 1 180 ? 149.435 164.098 177.822 1.00 16.48 325 ALA C N 1
ATOM 5712 C CA . ALA C 1 180 ? 149.257 163.233 178.986 1.00 17.76 325 ALA C CA 1
ATOM 5713 C C . ALA C 1 180 ? 149.472 161.763 178.655 1.00 20.62 325 ALA C C 1
ATOM 5714 O O . ALA C 1 180 ? 149.039 161.274 177.610 1.00 21.17 325 ALA C O 1
ATOM 5716 N N . GLY C 1 181 ? 150.151 161.056 179.562 1.00 19.86 326 GLY C N 1
ATOM 5717 C CA . GLY C 1 181 ? 150.450 159.648 179.398 1.00 14.95 326 GLY C CA 1
ATOM 5718 C C . GLY C 1 181 ? 151.796 159.338 178.788 1.00 17.36 326 GLY C C 1
ATOM 5719 O O . GLY C 1 181 ? 152.154 158.161 178.691 1.00 20.97 326 GLY C O 1
ATOM 5720 N N . TYR C 1 182 ? 152.542 160.353 178.367 1.00 18.41 327 TYR C N 1
ATOM 5721 C CA . TYR C 1 182 ? 153.835 160.217 177.717 1.00 16.56 327 TYR C CA 1
ATOM 5722 C C . TYR C 1 182 ? 154.905 160.899 178.554 1.00 18.29 327 TYR C C 1
ATOM 5723 O O . TYR C 1 182 ? 154.615 161.817 179.325 1.00 21.61 327 TYR C O 1
ATOM 5732 N N . VAL C 1 183 ? 156.141 160.414 178.422 1.00 20.07 328 VAL C N 1
ATOM 5733 C CA . VAL C 1 183 ? 157.259 160.992 179.157 1.00 20.56 328 VAL C CA 1
ATOM 5734 C C . VAL C 1 183 ? 157.441 162.471 178.810 1.00 23.30 328 VAL C C 1
ATOM 5735 O O . VAL C 1 183 ? 157.138 162.922 177.699 1.00 26.54 328 VAL C O 1
ATOM 5739 N N . GLY C 1 184 ? 157.956 163.225 179.769 1.00 20.79 329 GLY C N 1
ATOM 5740 C CA . GLY C 1 184 ? 158.035 164.668 179.678 1.00 24.25 329 GLY C CA 1
ATOM 5741 C C . GLY C 1 184 ? 157.202 165.348 180.749 1.00 28.70 329 GLY C C 1
ATOM 5742 O O . GLY C 1 184 ? 156.464 164.720 181.505 1.00 29.83 329 GLY C O 1
ATOM 5743 N N . GLU C 1 185 ? 157.353 166.669 180.803 1.00 28.03 330 GLU C N 1
ATOM 5744 C CA . GLU C 1 185 ? 156.640 167.455 181.799 1.00 29.92 330 GLU C CA 1
ATOM 5745 C C . GLU C 1 185 ? 155.166 167.577 181.446 1.00 34.89 330 GLU C C 1
ATOM 5746 O O . GLU C 1 185 ? 154.809 167.840 180.296 1.00 33.28 330 GLU C O 1
ATOM 5752 N N . ASP C 1 186 ? 154.313 167.368 182.441 1.00 39.03 331 ASP C N 1
ATOM 5753 C CA . ASP C 1 186 ? 152.881 167.540 182.268 1.00 34.10 331 ASP C CA 1
ATOM 5754 C C . ASP C 1 186 ? 152.531 169.016 182.125 1.00 33.88 331 ASP C C 1
ATOM 5755 O O . ASP C 1 186 ? 153.200 169.891 182.678 1.00 35.23 331 ASP C O 1
ATOM 5760 N N . ILE C 1 187 ? 151.473 169.290 181.360 1.00 32.69 332 ILE C N 1
ATOM 5761 C CA . ILE C 1 187 ? 151.091 170.668 181.059 1.00 28.92 332 ILE C CA 1
ATOM 5762 C C . ILE C 1 187 ? 150.678 171.415 182.321 1.00 29.39 332 ILE C C 1
ATOM 5763 O O . ILE C 1 187 ? 150.830 172.637 182.405 1.00 31.12 332 ILE C O 1
ATOM 5768 N N . GLU C 1 188 ? 150.182 170.704 183.330 1.00 32.39 333 GLU C N 1
ATOM 5769 C CA . GLU C 1 188 ? 149.845 171.328 184.604 1.00 32.99 333 GLU C CA 1
ATOM 5770 C C . GLU C 1 188 ? 151.060 171.739 185.424 1.00 32.65 333 GLU C C 1
ATOM 5771 O O . GLU C 1 188 ? 150.891 172.439 186.425 1.00 35.65 333 GLU C O 1
ATOM 5777 N N . SER C 1 189 ? 152.265 171.300 185.060 1.00 32.14 334 SER C N 1
ATOM 5778 C CA . SER C 1 189 ? 153.467 171.804 185.720 1.00 30.32 334 SER C CA 1
ATOM 5779 C C . SER C 1 189 ? 153.632 173.306 185.538 1.00 29.51 334 SER C C 1
ATOM 5780 O O . SER C 1 189 ? 154.261 173.965 186.371 1.00 28.67 334 SER C O 1
ATOM 5782 N N . VAL C 1 190 ? 153.055 173.861 184.474 1.00 31.70 335 VAL C N 1
ATOM 5783 C CA . VAL C 1 190 ? 153.010 175.308 184.287 1.00 27.17 335 VAL C CA 1
ATOM 5784 C C . VAL C 1 190 ? 152.335 175.995 185.464 1.00 27.70 335 VAL C C 1
ATOM 5785 O O . VAL C 1 190 ? 152.772 177.061 185.912 1.00 29.76 335 VAL C O 1
ATOM 5789 N N . ILE C 1 191 ? 151.269 175.400 185.988 1.00 27.76 336 ILE C N 1
ATOM 5790 C CA . ILE C 1 191 ? 150.581 175.970 187.139 1.00 29.15 336 ILE C CA 1
ATOM 5791 C C . ILE C 1 191 ? 151.310 175.653 188.439 1.00 31.86 336 ILE C C 1
ATOM 5792 O O . ILE C 1 191 ? 151.299 176.455 189.378 1.00 31.83 336 ILE C O 1
ATOM 5797 N N . ALA C 1 192 ? 151.919 174.469 188.534 1.00 34.37 337 ALA C N 1
ATOM 5798 C CA . ALA C 1 192 ? 152.655 174.097 189.740 1.00 34.20 337 ALA C CA 1
ATOM 5799 C C . ALA C 1 192 ? 153.806 175.050 190.042 1.00 36.04 337 ALA C C 1
ATOM 5800 O O . ALA C 1 192 ? 154.022 175.416 191.201 1.00 41.68 337 ALA C O 1
ATOM 5802 N N . LYS C 1 193 ? 154.575 175.448 189.027 1.00 33.99 338 LYS C N 1
ATOM 5803 C CA . LYS C 1 193 ? 155.645 176.410 189.270 1.00 34.02 338 LYS C CA 1
ATOM 5804 C C . LYS C 1 193 ? 155.129 177.823 189.504 1.00 35.96 338 LYS C C 1
ATOM 5805 O O . LYS C 1 193 ? 155.840 178.634 190.102 1.00 42.69 338 LYS C O 1
ATOM 5811 N N . LEU C 1 194 ? 153.916 178.137 189.051 1.00 35.11 339 LEU C N 1
ATOM 5812 C CA . LEU C 1 194 ? 153.268 179.377 189.463 1.00 33.47 339 LEU C CA 1
ATOM 5813 C C . LEU C 1 194 ? 152.868 179.331 190.930 1.00 37.33 339 LEU C C 1
ATOM 5814 O O . LEU C 1 194 ? 152.993 180.330 191.644 1.00 38.47 339 LEU C O 1
ATOM 5819 N N . LEU C 1 195 ? 152.356 178.189 191.388 1.00 39.20 340 LEU C N 1
ATOM 5820 C CA . LEU C 1 195 ? 151.983 178.044 192.791 1.00 41.52 340 LEU C CA 1
ATOM 5821 C C . LEU C 1 195 ? 153.197 178.063 193.709 1.00 46.32 340 LEU C C 1
ATOM 5822 O O . LEU C 1 195 ? 153.123 178.575 194.830 1.00 47.90 340 LEU C O 1
ATOM 5827 N N . GLN C 1 196 ? 154.313 177.480 193.270 1.00 48.30 341 GLN C N 1
ATOM 5828 C CA . GLN C 1 196 ? 155.564 177.620 194.010 1.00 50.67 341 GLN C CA 1
ATOM 5829 C C . GLN C 1 196 ? 156.000 179.075 194.123 1.00 50.01 341 GLN C C 1
ATOM 5830 O O . GLN C 1 196 ? 156.464 179.510 195.181 1.00 53.02 341 GLN C O 1
ATOM 5836 N N . ASP C 1 197 ? 155.864 179.840 193.039 1.00 49.66 342 ASP C N 1
ATOM 5837 C CA . ASP C 1 197 ? 156.184 181.263 193.080 1.00 47.97 342 ASP C CA 1
ATOM 5838 C C . ASP C 1 197 ? 155.307 182.025 194.061 1.00 49.55 342 ASP C C 1
ATOM 5839 O O . ASP C 1 197 ? 155.735 183.045 194.609 1.00 51.14 342 ASP C O 1
ATOM 5844 N N . ALA C 1 198 ? 154.090 181.555 194.301 1.00 48.07 343 ALA C N 1
ATOM 5845 C CA . ALA C 1 198 ? 153.183 182.199 195.238 1.00 50.63 343 ALA C CA 1
ATOM 5846 C C . ALA C 1 198 ? 153.324 181.695 196.667 1.00 53.82 343 ALA C C 1
ATOM 5847 O O . ALA C 1 198 ? 152.446 181.972 197.489 1.00 58.14 343 ALA C O 1
ATOM 5849 N N . ASN C 1 199 ? 154.403 180.980 196.987 1.00 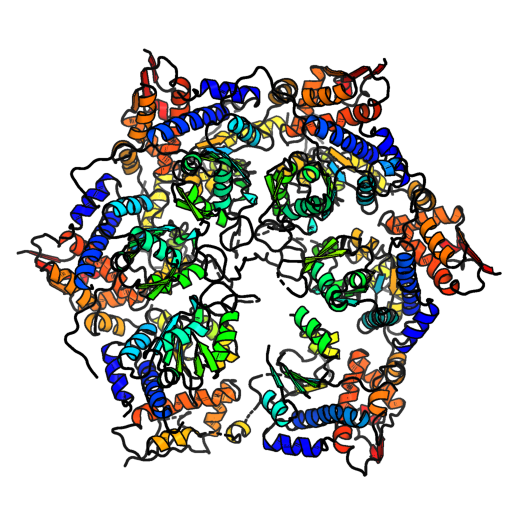52.90 344 ASN C N 1
ATOM 5850 C CA . ASN C 1 199 ? 154.572 180.354 198.302 1.00 54.20 344 ASN C CA 1
ATOM 5851 C C . ASN C 1 199 ? 153.383 179.473 198.676 1.00 55.79 344 ASN C C 1
ATOM 5852 O O . ASN C 1 199 ? 152.997 179.391 199.844 1.00 59.11 344 ASN C O 1
ATOM 5857 N N . TYR C 1 200 ? 152.782 178.830 197.677 1.00 54.60 345 TYR C N 1
ATOM 5858 C CA . TYR C 1 200 ? 151.619 177.958 197.840 1.00 56.33 345 TYR C CA 1
ATOM 5859 C C . TYR C 1 200 ? 150.385 178.677 198.380 1.00 57.97 345 TYR C C 1
ATOM 5860 O O . TYR C 1 200 ? 149.470 178.033 198.899 1.00 61.02 345 TYR C O 1
ATOM 5869 N N . ASN C 1 201 ? 150.331 180.002 198.280 1.00 54.09 346 ASN C N 1
ATOM 5870 C CA . ASN C 1 201 ? 149.110 180.744 198.583 1.00 54.03 346 ASN C CA 1
ATOM 5871 C C . ASN C 1 201 ? 148.202 180.636 197.364 1.00 55.76 346 ASN C C 1
ATOM 5872 O O . ASN C 1 201 ? 148.352 181.382 196.396 1.00 56.45 346 ASN C O 1
ATOM 5877 N N . VAL C 1 202 ? 147.268 179.682 197.407 1.00 54.92 347 VAL C N 1
ATOM 5878 C CA . VAL C 1 202 ? 146.455 179.355 196.236 1.00 54.34 347 VAL C CA 1
ATOM 5879 C C . VAL C 1 202 ? 145.654 180.559 195.759 1.00 56.51 347 VAL C C 1
ATOM 5880 O O . VAL C 1 202 ? 145.596 180.845 194.558 1.00 58.99 347 VAL C O 1
ATOM 5884 N N . GLU C 1 203 ? 145.026 181.286 196.682 1.00 56.16 348 GLU C N 1
ATOM 5885 C CA . GLU C 1 203 ? 144.193 182.414 196.283 1.00 55.23 348 GLU C CA 1
ATOM 5886 C C . GLU C 1 203 ? 145.001 183.558 195.693 1.00 51.44 348 GLU C C 1
ATOM 5887 O O . GLU C 1 203 ? 144.426 184.426 195.031 1.00 51.77 348 GLU C O 1
ATOM 5893 N N . LYS C 1 204 ? 146.311 183.581 195.920 1.00 51.18 349 LYS C N 1
ATOM 5894 C CA . LYS C 1 204 ? 147.205 184.503 195.234 1.00 49.64 349 LYS C CA 1
ATOM 5895 C C . LYS C 1 204 ? 147.729 183.944 193.919 1.00 45.81 349 LYS C C 1
ATOM 5896 O O . LYS C 1 204 ? 147.884 184.690 192.948 1.00 42.91 349 LYS C O 1
ATOM 5902 N N . ALA C 1 205 ? 147.997 182.640 193.864 1.00 47.25 350 ALA C N 1
ATOM 5903 C CA . ALA C 1 205 ? 148.390 182.015 192.606 1.00 42.88 350 ALA C CA 1
ATOM 5904 C C . ALA C 1 205 ? 147.313 182.163 191.544 1.00 39.26 350 ALA C C 1
ATOM 5905 O O . ALA C 1 205 ? 147.620 182.346 190.362 1.00 36.56 350 ALA C O 1
ATOM 5907 N N . GLN C 1 206 ? 146.045 182.082 191.942 1.00 41.32 351 GLN C N 1
ATOM 5908 C CA . GLN C 1 206 ? 144.928 182.219 191.013 1.00 39.45 351 GLN C CA 1
ATOM 5909 C C . GLN C 1 206 ? 144.833 183.595 190.364 1.00 37.87 351 GLN C C 1
ATOM 5910 O O . GLN C 1 206 ? 143.961 183.819 189.520 1.00 34.49 351 GLN C O 1
ATOM 5916 N N . GLN C 1 207 ? 145.703 184.526 190.752 1.00 38.92 352 GLN C N 1
ATOM 5917 C CA . GLN C 1 207 ? 145.775 185.836 190.121 1.00 33.50 352 GLN C CA 1
ATOM 5918 C C . GLN C 1 207 ? 147.000 186.025 189.233 1.00 30.03 352 GLN C C 1
ATOM 5919 O O . GLN C 1 207 ? 147.172 187.109 188.672 1.00 30.45 352 GLN C O 1
ATOM 5925 N N . GLY C 1 208 ? 147.833 185.004 189.068 1.00 28.24 353 GLY C N 1
ATOM 5926 C CA . GLY C 1 208 ? 149.137 185.181 188.463 1.00 26.18 353 GLY C CA 1
ATOM 5927 C C . GLY C 1 208 ? 149.120 185.406 186.964 1.00 20.17 353 GLY C C 1
ATOM 5928 O O . GLY C 1 208 ? 148.094 185.340 186.294 1.00 18.56 353 GLY C O 1
ATOM 5929 N N . ILE C 1 209 ? 150.306 185.710 186.439 1.00 19.18 354 ILE C N 1
ATOM 5930 C CA . ILE C 1 209 ? 150.546 185.857 185.008 1.00 16.91 354 ILE C CA 1
ATOM 5931 C C . ILE C 1 209 ? 151.527 184.771 184.583 1.00 16.85 354 ILE C C 1
ATOM 5932 O O . ILE C 1 209 ? 152.550 184.570 185.241 1.00 20.71 354 ILE C O 1
ATOM 5937 N N . VAL C 1 210 ? 151.221 184.076 183.491 1.00 14.84 355 VAL C N 1
ATOM 5938 C CA . VAL C 1 210 ? 152.040 182.980 182.982 1.00 15.44 355 VAL C CA 1
ATOM 5939 C C . VAL C 1 210 ? 152.583 183.344 181.605 1.00 15.26 355 VAL C C 1
ATOM 5940 O O . VAL C 1 210 ? 151.816 183.706 180.708 1.00 15.10 355 VAL C O 1
ATOM 5944 N N . PHE C 1 211 ? 153.905 183.265 181.447 1.00 15.61 356 PHE C N 1
ATOM 5945 C CA . PHE C 1 211 ? 154.574 183.544 180.181 1.00 15.61 356 PHE C CA 1
ATOM 5946 C C . PHE C 1 211 ? 154.963 182.233 179.506 1.00 18.52 356 PHE C C 1
ATOM 5947 O O . PHE C 1 211 ? 155.740 181.457 180.064 1.00 22.93 356 PHE C O 1
ATOM 5955 N N . LEU C 1 212 ? 154.423 181.984 178.314 1.00 17.12 357 LEU C N 1
ATOM 5956 C CA . LEU C 1 212 ? 154.701 180.767 177.549 1.00 19.68 357 LEU C CA 1
ATOM 5957 C C . LEU C 1 212 ? 155.649 181.098 176.401 1.00 17.32 357 LEU C C 1
ATOM 5958 O O . LEU C 1 212 ? 155.219 181.578 175.353 1.00 18.15 357 LEU C O 1
ATOM 5963 N N . ASP C 1 213 ? 156.934 180.824 176.585 1.00 16.36 358 ASP C N 1
ATOM 5964 C CA . ASP C 1 213 ? 157.918 180.964 175.521 1.00 17.98 358 ASP C CA 1
ATOM 5965 C C . ASP C 1 213 ? 157.860 179.807 174.525 1.00 19.93 358 ASP C C 1
ATOM 5966 O O . ASP C 1 213 ? 157.369 178.719 174.824 1.00 22.94 358 ASP C O 1
ATOM 5971 N N . GLN C 1 214 ? 158.391 180.060 173.325 1.00 18.45 359 GLN C N 1
ATOM 5972 C CA . GLN C 1 214 ? 158.544 179.048 172.275 1.00 17.55 359 GLN C CA 1
ATOM 5973 C C . GLN C 1 214 ? 157.220 178.417 171.851 1.00 19.30 359 GLN C C 1
ATOM 5974 O O . GLN C 1 214 ? 157.163 177.229 171.537 1.00 19.58 359 GLN C O 1
ATOM 5980 N N . VAL C 1 215 ? 156.137 179.196 171.862 1.00 17.84 360 VAL C N 1
ATOM 5981 C CA . VAL C 1 215 ? 154.820 178.704 171.464 1.00 15.30 360 VAL C CA 1
ATOM 5982 C C . VAL C 1 215 ? 154.741 178.286 169.998 1.00 14.35 360 VAL C C 1
ATOM 5983 O O . VAL C 1 215 ? 153.928 177.429 169.644 1.00 17.69 360 VAL C O 1
ATOM 5987 N N . ASP C 1 216 ? 155.609 178.811 169.141 1.00 13.07 361 ASP C N 1
ATOM 5988 C CA . ASP C 1 216 ? 155.633 178.367 167.752 1.00 12.70 361 ASP C CA 1
ATOM 5989 C C . ASP C 1 216 ? 156.108 176.931 167.588 1.00 15.10 361 ASP C C 1
ATOM 5990 O O . ASP C 1 216 ? 155.752 176.281 166.600 1.00 18.72 361 ASP C O 1
ATOM 5995 N N . LYS C 1 217 ? 156.922 176.421 168.511 1.00 14.50 362 LYS C N 1
ATOM 5996 C CA . LYS C 1 217 ? 157.411 175.050 168.406 1.00 13.45 362 LYS C CA 1
ATOM 5997 C C . LYS C 1 217 ? 156.344 174.005 168.697 1.00 15.43 362 LYS C C 1
ATOM 5998 O O . LYS C 1 217 ? 156.592 172.817 168.478 1.00 18.65 362 LYS C O 1
ATOM 6004 N N . ILE C 1 218 ? 155.176 174.413 169.178 1.00 15.74 363 ILE C N 1
ATOM 6005 C CA . ILE C 1 218 ? 154.044 173.527 169.413 1.00 13.06 363 ILE C CA 1
ATOM 6006 C C . ILE C 1 218 ? 153.177 173.460 168.161 1.00 13.23 363 ILE C C 1
ATOM 6007 O O . ILE C 1 218 ? 152.089 172.880 168.173 1.00 15.21 363 ILE C O 1
ATOM 6012 N N . GLY C 1 219 ? 153.641 174.060 167.070 1.00 12.29 364 GLY C N 1
ATOM 6013 C CA . GLY C 1 219 ? 152.879 174.003 165.837 1.00 14.70 364 GLY C CA 1
ATOM 6014 C C . GLY C 1 219 ? 152.674 172.577 165.362 1.00 18.36 364 GLY C C 1
ATOM 6015 O O . GLY C 1 219 ? 153.551 171.723 165.493 1.00 24.39 364 GLY C O 1
ATOM 6016 N N . SER C 1 220 ? 151.488 172.320 164.820 1.00 19.66 365 SER C N 1
ATOM 6017 C CA . SER C 1 220 ? 151.169 171.031 164.230 1.00 21.25 365 SER C CA 1
ATOM 6018 C C . SER C 1 220 ? 151.976 170.813 162.957 1.00 27.58 365 SER C C 1
ATOM 6019 O O . SER C 1 220 ? 152.560 171.735 162.386 1.00 34.43 365 SER C O 1
ATOM 6022 N N . VAL C 1 221 ? 151.984 169.566 162.503 1.00 30.90 366 VAL C N 1
ATOM 6023 C CA . VAL C 1 221 ? 152.801 169.158 161.371 1.00 32.17 366 VAL C CA 1
ATOM 6024 C C . VAL C 1 221 ? 152.034 168.218 160.454 1.00 35.37 366 VAL C C 1
ATOM 6025 O O . VAL C 1 221 ? 150.978 167.703 160.819 1.00 36.12 366 VAL C O 1
ATOM 6029 N N . GLN C 1 226 ? 149.628 157.626 160.180 1.00 68.88 371 GLN C N 1
ATOM 6030 C CA . GLN C 1 226 ? 150.485 158.573 160.880 1.00 63.79 371 GLN C CA 1
ATOM 6031 C C . GLN C 1 226 ? 150.562 158.240 162.368 1.00 58.66 371 GLN C C 1
ATOM 6032 O O . GLN C 1 226 ? 150.274 157.114 162.772 1.00 58.87 371 GLN C O 1
ATOM 6038 N N . LEU C 1 227 ? 150.959 159.217 163.180 1.00 52.45 372 LEU C N 1
ATOM 6039 C CA . LEU C 1 227 ? 151.282 158.981 164.577 1.00 45.98 372 LEU C CA 1
ATOM 6040 C C . LEU C 1 227 ? 150.796 160.158 165.413 1.00 40.50 372 LEU C C 1
ATOM 6041 O O . LEU C 1 227 ? 150.537 161.245 164.892 1.00 39.82 372 LEU C O 1
ATOM 6046 N N . ARG C 1 228 ? 150.641 159.919 166.715 1.00 35.04 373 ARG C N 1
ATOM 6047 C CA . ARG C 1 228 ? 150.291 160.991 167.637 1.00 28.60 373 ARG C CA 1
ATOM 6048 C C . ARG C 1 228 ? 151.341 162.091 167.593 1.00 30.94 373 ARG C C 1
ATOM 6049 O O . ARG C 1 228 ? 152.542 161.826 167.510 1.00 30.02 373 ARG C O 1
ATOM 6057 N N . ASP C 1 229 ? 150.880 163.337 167.648 1.00 29.20 374 ASP C N 1
ATOM 6058 C CA . ASP C 1 229 ? 151.765 164.486 167.802 1.00 19.73 374 ASP C CA 1
ATOM 6059 C C . ASP C 1 229 ? 151.888 164.823 169.285 1.00 18.72 374 ASP C C 1
ATOM 6060 O O . ASP C 1 229 ? 151.292 165.762 169.802 1.00 17.53 374 ASP C O 1
ATOM 6065 N N . VAL C 1 230 ? 152.659 163.989 169.979 1.00 22.31 375 VAL C N 1
ATOM 6066 C CA . VAL C 1 230 ? 152.650 163.975 171.437 1.00 21.71 375 VAL C CA 1
ATOM 6067 C C . VAL C 1 230 ? 153.141 165.299 172.002 1.00 20.30 375 VAL C C 1
ATOM 6068 O O . VAL C 1 230 ? 152.731 165.715 173.091 1.00 20.16 375 VAL C O 1
ATOM 6072 N N . GLY C 1 231 ? 153.994 165.994 171.266 1.00 19.01 376 GLY C N 1
ATOM 6073 C CA . GLY C 1 231 ? 154.365 167.347 171.608 1.00 16.47 376 GLY C CA 1
ATOM 6074 C C . GLY C 1 231 ? 154.317 168.233 170.390 1.00 18.35 376 GLY C C 1
ATOM 6075 O O . GLY C 1 231 ? 154.972 167.954 169.387 1.00 24.18 376 GLY C O 1
ATOM 6076 N N . GLY C 1 232 ? 153.552 169.306 170.467 1.00 14.74 377 GLY C N 1
ATOM 6077 C CA . GLY C 1 232 ? 152.931 169.894 169.302 1.00 13.19 377 GLY C CA 1
ATOM 6078 C C . GLY C 1 232 ? 151.426 169.876 169.400 1.00 14.30 377 GLY C C 1
ATOM 6079 O O . GLY C 1 232 ? 150.887 170.294 170.424 1.00 14.50 377 GLY C O 1
ATOM 6080 N N . GLU C 1 233 ? 150.734 169.372 168.378 1.00 16.86 378 GLU C N 1
ATOM 6081 C CA . GLU C 1 233 ? 149.276 169.471 168.362 1.00 14.18 378 GLU C CA 1
ATOM 6082 C C . GLU C 1 233 ? 148.658 168.866 169.614 1.00 11.13 378 GLU C C 1
ATOM 6083 O O . GLU C 1 233 ? 147.652 169.364 170.120 1.00 12.47 378 GLU C O 1
ATOM 6089 N N . GLY C 1 234 ? 149.241 167.787 170.124 1.00 12.73 379 GLY C N 1
ATOM 6090 C CA . GLY C 1 234 ? 148.796 167.209 171.376 1.00 12.85 379 GLY C CA 1
ATOM 6091 C C . GLY C 1 234 ? 148.995 168.093 172.585 1.00 12.59 379 GLY C C 1
ATOM 6092 O O . GLY C 1 234 ? 148.334 167.887 173.604 1.00 13.59 379 GLY C O 1
ATOM 6093 N N . VAL C 1 235 ? 149.906 169.056 172.510 1.00 11.77 380 VAL C N 1
ATOM 6094 C CA . VAL C 1 235 ? 150.084 170.028 173.586 1.00 10.84 380 VAL C CA 1
ATOM 6095 C C . VAL C 1 235 ? 149.196 171.250 173.388 1.00 11.67 380 VAL C C 1
ATOM 6096 O O . VAL C 1 235 ? 148.698 171.821 174.359 1.00 12.27 380 VAL C O 1
ATOM 6100 N N . GLN C 1 236 ? 148.991 171.682 172.143 1.00 11.02 381 GLN C N 1
ATOM 6101 C CA . GLN C 1 236 ? 148.039 172.756 171.880 1.00 9.22 381 GLN C CA 1
ATOM 6102 C C . GLN C 1 236 ? 146.659 172.427 172.426 1.00 11.60 381 GLN C C 1
ATOM 6103 O O . GLN C 1 236 ? 146.077 173.210 173.182 1.00 12.91 381 GLN C O 1
ATOM 6109 N N . GLN C 1 237 ? 146.122 171.259 172.063 1.00 10.88 382 GLN C N 1
ATOM 6110 C CA . GLN C 1 237 ? 144.802 170.860 172.538 1.00 8.88 382 GLN C CA 1
ATOM 6111 C C . GLN C 1 237 ? 144.771 170.558 174.027 1.00 9.56 382 GLN C C 1
ATOM 6112 O O . GLN C 1 237 ? 143.686 170.492 174.606 1.00 11.15 382 GLN C O 1
ATOM 6118 N N . GLY C 1 238 ? 145.923 170.336 174.652 1.00 9.30 383 GLY C N 1
ATOM 6119 C CA . GLY C 1 238 ? 145.955 170.182 176.095 1.00 10.23 383 GLY C CA 1
ATOM 6120 C C . GLY C 1 238 ? 145.936 171.488 176.858 1.00 13.99 383 GLY C C 1
ATOM 6121 O O . GLY C 1 238 ? 145.477 171.525 178.002 1.00 16.82 383 GLY C O 1
ATOM 6122 N N . LEU C 1 239 ? 146.456 172.563 176.262 1.00 14.16 384 LEU C N 1
ATOM 6123 C CA . LEU C 1 239 ? 146.451 173.888 176.876 1.00 13.37 384 LEU C CA 1
ATOM 6124 C C . LEU C 1 239 ? 145.102 174.592 176.822 1.00 14.39 384 LEU C C 1
ATOM 6125 O O . LEU C 1 239 ? 144.929 175.595 177.517 1.00 16.96 384 LEU C O 1
ATOM 6130 N N . LEU C 1 240 ? 144.153 174.104 176.023 1.00 13.30 385 LEU C N 1
ATOM 6131 C CA . LEU C 1 240 ? 142.841 174.738 175.941 1.00 11.63 385 LEU C CA 1
ATOM 6132 C C . LEU C 1 240 ? 142.151 174.801 177.298 1.00 14.87 385 LEU C C 1
ATOM 6133 O O . LEU C 1 240 ? 141.371 175.722 177.552 1.00 16.94 385 LEU C O 1
ATOM 6138 N N . LYS C 1 241 ? 142.409 173.831 178.173 1.00 17.23 386 LYS C N 1
ATOM 6139 C CA . LYS C 1 241 ? 141.879 173.893 179.531 1.00 20.12 386 LYS C CA 1
ATOM 6140 C C . LYS C 1 241 ? 142.388 175.104 180.292 1.00 21.26 386 LYS C C 1
ATOM 6141 O O . LYS C 1 241 ? 141.670 175.654 181.128 1.00 25.31 386 LYS C O 1
ATOM 6147 N N . LEU C 1 242 ? 143.612 175.539 180.014 1.00 18.67 387 LEU C N 1
ATOM 6148 C CA . LEU C 1 242 ? 144.267 176.573 180.804 1.00 18.07 387 LEU C CA 1
ATOM 6149 C C . LEU C 1 242 ? 143.987 177.975 180.293 1.00 17.84 387 LEU C C 1
ATOM 6150 O O . LEU C 1 242 ? 143.808 178.895 181.094 1.00 19.81 387 LEU C O 1
ATOM 6155 N N . LEU C 1 243 ? 143.910 178.152 178.976 1.00 16.99 388 LEU C N 1
ATOM 6156 C CA . LEU C 1 243 ? 143.773 179.490 178.420 1.00 15.73 388 LEU C CA 1
ATOM 6157 C C . LEU C 1 243 ? 142.378 180.047 178.648 1.00 18.10 388 LEU C C 1
ATOM 6158 O O . LEU C 1 243 ? 142.211 181.266 178.743 1.00 20.68 388 LEU C O 1
ATOM 6163 N N . GLU C 1 244 ? 141.371 179.189 178.721 1.00 20.58 389 GLU C N 1
ATOM 6164 C CA . GLU C 1 244 ? 140.097 179.547 179.322 1.00 22.65 389 GLU C CA 1
ATOM 6165 C C . GLU C 1 244 ? 140.055 179.051 180.765 1.00 25.69 389 GLU C C 1
ATOM 6166 O O . GLU C 1 244 ? 140.943 178.343 181.235 1.00 28.66 389 GLU C O 1
ATOM 6172 N N . GLY C 1 245 ? 139.009 179.450 181.476 1.00 25.99 390 GLY C N 1
ATOM 6173 C CA . GLY C 1 245 ? 138.865 179.051 182.866 1.00 31.53 390 GLY C CA 1
ATOM 6174 C C . GLY C 1 245 ? 138.633 177.558 183.046 1.00 35.96 390 GLY C C 1
ATOM 6175 O O . GLY C 1 245 ? 137.880 176.928 182.304 1.00 41.68 390 GLY C O 1
ATOM 6176 N N . THR C 1 246 ? 139.308 176.989 184.042 1.00 33.40 391 THR C N 1
ATOM 6177 C CA . THR C 1 246 ? 139.193 175.574 184.378 1.00 35.02 391 THR C CA 1
ATOM 6178 C C . THR C 1 246 ? 139.782 175.376 185.766 1.00 39.67 391 THR C C 1
ATOM 6179 O O . THR C 1 246 ? 140.414 176.276 186.321 1.00 41.83 391 THR C O 1
ATOM 6181 N N . ILE C 1 247 ? 139.556 174.195 186.333 1.00 37.53 392 ILE C N 1
ATOM 6182 C CA . ILE C 1 247 ? 140.139 173.825 187.619 1.00 40.14 392 ILE C CA 1
ATOM 6183 C C . ILE C 1 247 ? 141.204 172.763 187.387 1.00 45.76 392 ILE C C 1
ATOM 6184 O O . ILE C 1 247 ? 140.928 171.710 186.801 1.00 47.69 392 ILE C O 1
ATOM 6189 N N . VAL C 1 248 ? 142.417 173.045 187.852 1.00 49.59 393 VAL C N 1
ATOM 6190 C CA . VAL C 1 248 ? 143.587 172.198 187.653 1.00 48.34 393 VAL C CA 1
ATOM 6191 C C . VAL C 1 248 ? 143.945 171.520 188.967 1.00 53.58 393 VAL C C 1
ATOM 6192 O O . VAL C 1 248 ? 144.067 172.182 190.004 1.00 55.00 393 VAL C O 1
ATOM 6196 N N . ASN C 1 249 ? 144.088 170.196 188.927 1.00 57.46 394 ASN C N 1
ATOM 6197 C CA . ASN C 1 249 ? 144.503 169.401 190.082 1.00 63.75 394 ASN C CA 1
ATOM 6198 C C . ASN C 1 249 ? 146.027 169.392 190.235 1.00 68.46 394 ASN C C 1
ATOM 6199 O O . ASN C 1 249 ? 146.687 168.361 190.120 1.00 72.21 394 ASN C O 1
ATOM 6204 N N . VAL C 1 250 ? 146.589 170.572 190.480 1.00 68.90 395 VAL C N 1
ATOM 6205 C CA . VAL C 1 250 ? 148.042 170.730 190.537 1.00 69.50 395 VAL C CA 1
ATOM 6206 C C . VAL C 1 250 ? 148.585 169.933 191.717 1.00 78.49 395 VAL C C 1
ATOM 6207 O O . VAL C 1 250 ? 148.158 170.150 192.859 1.00 77.80 395 VAL C O 1
ATOM 6209 N N . PRO C 1 251 ? 149.517 169.007 191.490 1.00 85.11 396 PRO C N 1
ATOM 6210 C CA . PRO C 1 251 ? 150.079 168.236 192.604 1.00 87.75 396 PRO C CA 1
ATOM 6211 C C . PRO C 1 251 ? 151.047 169.059 193.437 1.00 92.01 396 PRO C C 1
ATOM 6212 O O . PRO C 1 251 ? 151.806 169.878 192.914 1.00 92.45 396 PRO C O 1
ATOM 6216 N N . GLU C 1 252 ? 151.021 168.826 194.745 1.00 94.75 397 GLU C N 1
ATOM 6217 C CA . GLU C 1 252 ? 151.969 169.467 195.650 1.00 102.00 397 GLU C CA 1
ATOM 6218 C C . GLU C 1 252 ? 153.386 168.940 195.447 1.00 105.48 397 GLU C C 1
ATOM 6219 O O . GLU C 1 252 ? 154.316 169.348 196.146 1.00 104.38 397 GLU C O 1
ATOM 6225 N N . GLY C 1 260 ? 144.846 163.683 199.436 1.00 115.88 405 GLY C N 1
ATOM 6226 C CA . GLY C 1 260 ? 145.689 163.565 198.260 1.00 113.07 405 GLY C CA 1
ATOM 6227 C C . GLY C 1 260 ? 146.671 164.709 198.118 1.00 107.57 405 GLY C C 1
ATOM 6228 O O . GLY C 1 260 ? 146.538 165.740 198.774 1.00 105.15 405 GLY C O 1
ATOM 6229 N N . GLU C 1 261 ? 147.667 164.521 197.258 1.00 104.83 406 GLU C N 1
ATOM 6230 C CA . GLU C 1 261 ? 148.743 165.488 197.102 1.00 104.11 406 GLU C CA 1
ATOM 6231 C C . GLU C 1 261 ? 148.388 166.625 196.150 1.00 100.85 406 GLU C C 1
ATOM 6232 O O . GLU C 1 261 ? 149.276 167.401 195.782 1.00 99.74 406 GLU C O 1
ATOM 6234 N N . THR C 1 262 ? 147.130 166.741 195.741 1.00 95.80 407 THR C N 1
ATOM 6235 C CA . THR C 1 262 ? 146.728 167.664 194.690 1.00 89.17 407 THR C CA 1
ATOM 6236 C C . THR C 1 262 ? 145.990 168.842 195.307 1.00 86.49 407 THR C C 1
ATOM 6237 O O . THR C 1 262 ? 145.116 168.652 196.158 1.00 87.34 407 THR C O 1
ATOM 6241 N N . VAL C 1 263 ? 146.356 170.051 194.893 1.00 80.94 408 VAL C N 1
ATOM 6242 C CA . VAL C 1 263 ? 145.651 171.266 195.280 1.00 74.52 408 VAL C CA 1
ATOM 6243 C C . VAL C 1 263 ? 144.950 171.817 194.049 1.00 69.09 408 VAL C C 1
ATOM 6244 O O . VAL C 1 263 ? 145.581 172.006 193.003 1.00 69.78 408 VAL C O 1
ATOM 6248 N N . GLN C 1 264 ? 143.647 172.057 194.167 1.00 64.71 409 GLN C N 1
ATOM 6249 C CA . GLN C 1 264 ? 142.849 172.557 193.053 1.00 60.37 409 GLN C CA 1
ATOM 6250 C C . GLN C 1 264 ? 143.102 174.045 192.843 1.00 56.28 409 GLN C C 1
ATOM 6251 O O . GLN C 1 264 ? 142.860 174.850 193.748 1.00 57.23 409 GLN C O 1
ATOM 6257 N N . VAL C 1 265 ? 143.577 174.417 191.657 1.00 52.74 410 VAL C N 1
ATOM 6258 C CA . VAL C 1 265 ? 143.794 175.814 191.295 1.00 53.33 410 VAL C CA 1
ATOM 6259 C C . VAL C 1 265 ? 142.823 176.169 190.177 1.00 49.70 410 VAL C C 1
ATOM 6260 O O . VAL C 1 265 ? 142.865 175.569 189.096 1.00 49.55 410 VAL C O 1
ATOM 6264 N N . ASP C 1 266 ? 141.961 177.155 190.428 1.00 46.50 411 ASP C N 1
ATOM 6265 C CA . ASP C 1 266 ? 141.051 177.691 189.418 1.00 41.29 411 ASP C CA 1
ATOM 6266 C C . ASP C 1 266 ? 141.826 178.659 188.530 1.00 38.43 411 ASP C C 1
ATOM 6267 O O . ASP C 1 266 ? 142.215 179.744 188.971 1.00 38.69 411 ASP C O 1
ATOM 6272 N N . THR C 1 267 ? 142.047 178.269 187.282 1.00 34.97 412 THR C N 1
ATOM 6273 C CA . THR C 1 267 ? 142.880 178.997 186.333 1.00 32.08 412 THR C CA 1
ATOM 6274 C C . THR C 1 267 ? 142.147 180.119 185.590 1.00 30.05 412 THR C C 1
ATOM 6275 O O . THR C 1 267 ? 142.677 180.628 184.600 1.00 25.89 412 THR C O 1
ATOM 6279 N N . THR C 1 268 ? 140.946 180.506 186.021 1.00 34.33 413 THR C N 1
ATOM 6280 C CA . THR C 1 268 ? 140.138 181.437 185.234 1.00 32.63 413 THR C CA 1
ATOM 6281 C C . THR C 1 268 ? 140.769 182.829 185.127 1.00 29.84 413 THR C C 1
ATOM 6282 O O . THR C 1 268 ? 140.886 183.370 184.023 1.00 31.25 413 THR C O 1
ATOM 6286 N N . ASN C 1 269 ? 141.171 183.440 186.246 1.00 29.64 414 ASN C N 1
ATOM 6287 C CA . ASN C 1 269 ? 141.752 184.782 186.178 1.00 26.61 414 ASN C CA 1
ATOM 6288 C C . ASN C 1 269 ? 143.232 184.802 185.818 1.00 23.07 414 ASN C C 1
ATOM 6289 O O . ASN C 1 269 ? 143.779 185.885 185.601 1.00 22.30 414 ASN C O 1
ATOM 6294 N N . ILE C 1 270 ? 143.896 183.652 185.778 1.00 24.49 415 ILE C N 1
ATOM 6295 C CA . ILE C 1 270 ? 145.306 183.608 185.415 1.00 22.02 415 ILE C CA 1
ATOM 6296 C C . ILE C 1 270 ? 145.484 184.048 183.971 1.00 21.17 415 ILE C C 1
ATOM 6297 O O . ILE C 1 270 ? 144.847 183.511 183.059 1.00 24.18 415 ILE C O 1
ATOM 6302 N N . LEU C 1 271 ? 146.347 185.038 183.757 1.00 16.82 416 LEU C N 1
ATOM 6303 C CA . LEU C 1 271 ? 146.533 185.659 182.453 1.00 14.83 416 LEU C CA 1
ATOM 6304 C C . LEU C 1 271 ? 147.748 185.038 181.785 1.00 15.49 416 LEU C C 1
ATOM 6305 O O . LEU C 1 271 ? 148.799 184.897 182.413 1.00 18.38 416 LEU C O 1
ATOM 6310 N N . PHE C 1 272 ? 147.602 184.660 180.523 1.00 14.53 417 PHE C N 1
ATOM 6311 C CA . PHE C 1 272 ? 148.661 184.006 179.773 1.00 15.32 417 PHE C CA 1
ATOM 6312 C C . PHE C 1 272 ? 149.219 184.948 178.721 1.00 15.80 417 PHE C C 1
ATOM 6313 O O . PHE C 1 272 ? 148.467 185.613 178.008 1.00 20.07 417 PHE C O 1
ATOM 6321 N N . VAL C 1 273 ? 150.544 184.990 178.626 1.00 12.00 418 VAL C N 1
ATOM 6322 C CA . VAL C 1 273 ? 151.259 185.777 177.631 1.00 11.82 418 VAL C CA 1
ATOM 6323 C C . VAL C 1 273 ? 152.183 184.841 176.863 1.00 14.07 418 VAL C C 1
ATOM 6324 O O . VAL C 1 273 ? 153.134 184.299 177.433 1.00 16.97 418 VAL C O 1
ATOM 6328 N N . ALA C 1 274 ? 151.895 184.621 175.589 1.00 11.48 419 ALA C N 1
ATOM 6329 C CA . ALA C 1 274 ? 152.652 183.693 174.765 1.00 11.02 419 ALA C CA 1
ATOM 6330 C C . ALA C 1 274 ? 153.669 184.447 173.917 1.00 12.31 419 ALA C C 1
ATOM 6331 O O . ALA C 1 274 ? 153.466 185.611 173.572 1.00 15.08 419 ALA C O 1
ATOM 6333 N N . SER C 1 275 ? 154.776 183.778 173.590 1.00 11.70 420 SER C N 1
ATOM 6334 C CA . SER C 1 275 ? 155.806 184.348 172.732 1.00 10.25 420 SER C CA 1
ATOM 6335 C C . SER C 1 275 ? 156.260 183.310 171.722 1.00 12.29 420 SER C C 1
ATOM 6336 O O . SER C 1 275 ? 156.397 182.134 172.058 1.00 15.19 420 SER C O 1
ATOM 6339 N N . GLY C 1 276 ? 156.517 183.744 170.493 1.00 11.42 421 GLY C N 1
ATOM 6340 C CA . GLY C 1 276 ? 157.170 182.882 169.527 1.00 13.15 421 GLY C CA 1
ATOM 6341 C C . GLY C 1 276 ? 157.712 183.670 168.361 1.00 15.07 421 GLY C C 1
ATOM 6342 O O . GLY C 1 276 ? 157.274 184.789 168.093 1.00 18.92 421 GLY C O 1
ATOM 6343 N N . ALA C 1 277 ? 158.653 183.058 167.641 1.00 14.48 422 ALA C N 1
ATOM 6344 C CA . ALA C 1 277 ? 159.151 183.667 166.413 1.00 15.95 422 ALA C CA 1
ATOM 6345 C C . ALA C 1 277 ? 158.245 183.408 165.218 1.00 17.89 422 ALA C C 1
ATOM 6346 O O . ALA C 1 277 ? 158.137 184.264 164.337 1.00 18.04 422 ALA C O 1
ATOM 6348 N N . PHE C 1 278 ? 157.602 182.245 165.165 1.00 17.43 423 PHE C N 1
ATOM 6349 C CA . PHE C 1 278 ? 156.776 181.842 164.029 1.00 19.07 423 PHE C CA 1
ATOM 6350 C C . PHE C 1 278 ? 157.528 181.978 162.709 1.00 22.64 423 PHE C C 1
ATOM 6351 O O . PHE C 1 278 ? 157.065 182.600 161.752 1.00 23.00 423 PHE C O 1
ATOM 6359 N N . ASN C 1 279 ? 158.714 181.381 162.679 1.00 24.79 424 ASN C N 1
ATOM 6360 C CA . ASN C 1 279 ? 159.611 181.465 161.535 1.00 28.14 424 ASN C CA 1
ATOM 6361 C C . ASN C 1 279 ? 158.944 180.968 160.260 1.00 30.28 424 ASN C C 1
ATOM 6362 O O . ASN C 1 279 ? 158.561 179.800 160.163 1.00 34.03 424 ASN C O 1
ATOM 6367 N N . GLY C 1 280 ? 158.805 181.858 159.287 1.00 29.67 425 GLY C N 1
ATOM 6368 C CA . GLY C 1 280 ? 158.148 181.553 158.035 1.00 31.31 425 GLY C CA 1
ATOM 6369 C C . GLY C 1 280 ? 156.712 182.000 157.927 1.00 30.96 425 GLY C C 1
ATOM 6370 O O . GLY C 1 280 ? 156.056 181.669 156.937 1.00 33.22 425 GLY C O 1
ATOM 6371 N N . LEU C 1 281 ? 156.205 182.743 158.910 1.00 28.90 426 LEU C N 1
ATOM 6372 C CA . LEU C 1 281 ? 154.818 183.185 158.870 1.00 26.37 426 LEU C CA 1
ATOM 6373 C C . LEU C 1 281 ? 154.590 184.238 157.799 1.00 31.60 426 LEU C C 1
ATOM 6374 O O . LEU C 1 281 ? 153.507 184.295 157.214 1.00 38.19 426 LEU C O 1
ATOM 6379 N N . ASP C 1 282 ? 155.586 185.083 157.531 1.00 33.26 427 ASP C N 1
ATOM 6380 C CA . ASP C 1 282 ? 155.423 186.125 156.523 1.00 35.27 427 ASP C CA 1
ATOM 6381 C C . ASP C 1 282 ? 155.226 185.542 155.133 1.00 38.69 427 ASP C C 1
ATOM 6382 O O . ASP C 1 282 ? 154.546 186.143 154.296 1.00 39.46 427 ASP C O 1
ATOM 6387 N N . ARG C 1 283 ? 155.823 184.384 154.866 1.00 40.29 428 ARG C N 1
ATOM 6388 C CA . ARG C 1 283 ? 155.559 183.658 153.632 1.00 39.95 428 ARG C CA 1
ATOM 6389 C C . ARG C 1 283 ? 154.115 183.190 153.527 1.00 42.39 428 ARG C C 1
ATOM 6390 O O . ARG C 1 283 ? 153.645 182.918 152.419 1.00 50.01 428 ARG C O 1
ATOM 6398 N N . ILE C 1 284 ? 153.405 183.090 154.646 1.00 41.14 429 ILE C N 1
ATOM 6399 C CA . ILE C 1 284 ? 151.990 182.733 154.632 1.00 37.07 429 ILE C CA 1
ATOM 6400 C C . ILE C 1 284 ? 151.107 183.952 154.426 1.00 38.69 429 ILE C C 1
ATOM 6401 O O . ILE C 1 284 ? 150.114 183.888 153.700 1.00 43.64 429 ILE C O 1
ATOM 6406 N N . ILE C 1 285 ? 151.461 185.075 155.051 1.00 37.28 430 ILE C N 1
ATOM 6407 C CA . ILE C 1 285 ? 150.673 186.296 154.925 1.00 36.98 430 ILE C CA 1
ATOM 6408 C C . ILE C 1 285 ? 150.715 186.856 153.510 1.00 42.21 430 ILE C C 1
ATOM 6409 O O . ILE C 1 285 ? 149.692 187.297 152.981 1.00 47.99 430 ILE C O 1
ATOM 6414 N N . SER C 1 286 ? 151.885 186.867 152.875 1.00 44.08 431 SER C N 1
ATOM 6415 C CA . SER C 1 286 ? 151.957 187.373 151.508 1.00 51.77 431 SER C CA 1
ATOM 6416 C C . SER C 1 286 ? 151.121 186.542 150.547 1.00 59.47 431 SER C C 1
ATOM 6417 O O . SER C 1 286 ? 150.398 187.090 149.709 1.00 64.46 431 SER C O 1
ATOM 6420 N N . ARG C 1 287 ? 151.205 185.218 150.654 1.00 56.63 432 ARG C N 1
ATOM 6421 C CA . ARG C 1 287 ? 150.341 184.344 149.869 1.00 58.19 432 ARG C CA 1
ATOM 6422 C C . ARG C 1 287 ? 148.865 184.531 150.202 1.00 54.48 432 ARG C C 1
ATOM 6423 O O . ARG C 1 287 ? 148.008 184.340 149.334 1.00 59.86 432 ARG C O 1
ATOM 6431 N N . ARG C 1 288 ? 148.548 184.927 151.434 1.00 50.67 433 ARG C N 1
ATOM 6432 C CA . ARG C 1 288 ? 147.174 185.293 151.767 1.00 50.40 433 ARG C CA 1
ATOM 6433 C C . ARG C 1 288 ? 146.730 186.580 151.084 1.00 55.68 433 ARG C C 1
ATOM 6434 O O . ARG C 1 288 ? 145.579 186.691 150.651 1.00 56.35 433 ARG C O 1
ATOM 6442 N N . LYS C 1 289 ? 147.619 187.560 150.981 1.00 60.67 434 LYS C N 1
ATOM 6443 C CA . LYS C 1 289 ? 147.295 188.854 150.397 1.00 63.89 434 LYS C CA 1
ATOM 6444 C C . LYS C 1 289 ? 147.277 188.836 148.876 1.00 73.44 434 LYS C C 1
ATOM 6445 O O . LYS C 1 289 ? 147.287 189.906 148.259 1.00 75.58 434 LYS C O 1
ATOM 6451 N N . ASN C 1 290 ? 147.268 187.649 148.271 1.00 75.99 435 ASN C N 1
ATOM 6452 C CA . ASN C 1 290 ? 147.339 187.448 146.826 1.00 81.02 435 ASN C CA 1
ATOM 6453 C C . ASN C 1 290 ? 148.606 188.024 146.217 1.00 87.13 435 ASN C C 1
ATOM 6454 O O . ASN C 1 290 ? 148.664 188.260 145.007 1.00 94.80 435 ASN C O 1
ATOM 6459 N N . GLU C 1 291 ? 149.633 188.253 147.035 1.00 84.38 436 GLU C N 1
ATOM 6460 C CA . GLU C 1 291 ? 150.912 188.718 146.521 1.00 88.96 436 GLU C CA 1
ATOM 6461 C C . GLU C 1 291 ? 151.682 187.613 145.817 1.00 95.50 436 GLU C C 1
ATOM 6462 O O . GLU C 1 291 ? 152.736 187.886 145.234 1.00 96.35 436 GLU C O 1
ATOM 6468 N N . LYS C 1 292 ? 151.184 186.382 145.863 1.00 100.37 437 LYS C N 1
ATOM 6469 C CA . LYS C 1 292 ? 151.639 185.296 145.008 1.00 110.96 437 LYS C CA 1
ATOM 6470 C C . LYS C 1 292 ? 150.440 184.742 144.256 1.00 118.67 437 LYS C C 1
ATOM 6471 O O . LYS C 1 292 ? 149.457 184.322 144.876 1.00 117.52 437 LYS C O 1
ATOM 6477 N N . TYR C 1 293 ? 150.526 184.727 142.929 1.00 127.03 438 TYR C N 1
ATOM 6478 C CA . TYR C 1 293 ? 149.377 184.409 142.097 1.00 135.04 438 TYR C CA 1
ATOM 6479 C C . TYR C 1 293 ? 149.871 183.812 140.790 1.00 138.64 438 TYR C C 1
ATOM 6480 O O . TYR C 1 293 ? 151.016 184.019 140.381 1.00 135.57 438 TYR C O 1
ATOM 6489 N N . LEU C 1 294 ? 148.982 183.072 140.133 1.00 142.52 439 LEU C N 1
ATOM 6490 C CA . LEU C 1 294 ? 149.243 182.487 138.827 1.00 144.85 439 LEU C CA 1
ATOM 6491 C C . LEU C 1 294 ? 148.089 182.805 137.891 1.00 147.46 439 LEU C C 1
ATOM 6492 O O . LEU C 1 294 ? 146.926 182.818 138.305 1.00 147.95 439 LEU C O 1
ATOM 6497 N N . GLY C 1 295 ? 148.414 183.059 136.630 1.00 149.52 440 GLY C N 1
ATOM 6498 C CA . GLY C 1 295 ? 147.401 183.419 135.668 1.00 153.44 440 GLY C CA 1
ATOM 6499 C C . GLY C 1 295 ? 147.101 184.904 135.687 1.00 158.88 440 GLY C C 1
ATOM 6500 O O . GLY C 1 295 ? 147.756 185.705 136.361 1.00 158.45 440 GLY C O 1
ATOM 6501 N N . PHE C 1 296 ? 146.072 185.271 134.924 1.00 162.11 441 PHE C N 1
ATOM 6502 C CA . PHE C 1 296 ? 145.820 186.680 134.651 1.00 165.53 441 PHE C CA 1
ATOM 6503 C C . PHE C 1 296 ? 145.025 187.337 135.774 1.00 169.03 441 PHE C C 1
ATOM 6504 O O . PHE C 1 296 ? 145.304 188.483 136.143 1.00 171.29 441 PHE C O 1
ATOM 6512 N N . GLY C 1 297 ? 144.054 186.623 136.336 1.00 168.70 442 GLY C N 1
ATOM 6513 C CA . GLY C 1 297 ? 143.278 187.157 137.452 1.00 170.64 442 GLY C CA 1
ATOM 6514 C C . GLY C 1 297 ? 142.629 188.494 137.176 1.00 178.83 442 GLY C C 1
ATOM 6515 O O . GLY C 1 297 ? 142.556 189.347 138.070 1.00 182.21 442 GLY C O 1
ATOM 6516 N N . THR C 1 298 ? 142.168 188.699 135.943 1.00 179.55 443 THR C N 1
ATOM 6517 C CA . THR C 1 298 ? 141.851 190.035 135.440 1.00 182.18 443 THR C CA 1
ATOM 6518 C C . THR C 1 298 ? 140.959 190.883 136.350 1.00 186.41 443 THR C C 1
ATOM 6519 O O . THR C 1 298 ? 141.193 192.101 136.425 1.00 187.05 443 THR C O 1
ATOM 6523 N N . PRO C 1 299 ? 139.960 190.342 137.063 1.00 187.81 444 PRO C N 1
ATOM 6524 C CA . PRO C 1 299 ? 139.183 191.190 137.988 1.00 187.97 444 PRO C CA 1
ATOM 6525 C C . PRO C 1 299 ? 139.978 191.800 139.134 1.00 188.81 444 PRO C C 1
ATOM 6526 O O . PRO C 1 299 ? 139.449 192.698 139.802 1.00 188.88 444 PRO C O 1
ATOM 6530 N N . SER C 1 300 ? 141.203 191.353 139.397 1.00 188.96 445 SER C N 1
ATOM 6531 C CA . SER C 1 300 ? 141.901 191.809 140.590 1.00 187.76 445 SER C CA 1
ATOM 6532 C C . SER C 1 300 ? 142.296 193.282 140.466 1.00 189.09 445 SER C C 1
ATOM 6533 O O . SER C 1 300 ? 142.162 193.913 139.413 1.00 189.82 445 SER C O 1
ATOM 6536 N N . ASN C 1 301 ? 142.791 193.826 141.575 1.00 188.37 446 ASN C N 1
ATOM 6537 C CA . ASN C 1 301 ? 143.113 195.243 141.659 1.00 186.56 446 ASN C CA 1
ATOM 6538 C C . ASN C 1 301 ? 144.269 195.598 140.729 1.00 187.10 446 ASN C C 1
ATOM 6539 O O . ASN C 1 301 ? 145.120 194.764 140.409 1.00 186.94 446 ASN C O 1
ATOM 6541 N N . LEU C 1 302 ? 144.285 196.857 140.286 1.00 186.80 447 LEU C N 1
ATOM 6542 C CA . LEU C 1 302 ? 145.205 197.261 139.228 1.00 185.16 447 LEU C CA 1
ATOM 6543 C C . LEU C 1 302 ? 146.639 197.319 139.741 1.00 185.41 447 LEU C C 1
ATOM 6544 O O . LEU C 1 302 ? 147.559 196.797 139.101 1.00 184.67 447 LEU C O 1
ATOM 6549 N N . GLY C 1 303 ? 146.848 197.949 140.896 1.00 186.33 448 GLY C N 1
ATOM 6550 C CA . GLY C 1 303 ? 148.161 198.042 141.501 1.00 185.17 448 GLY C CA 1
ATOM 6551 C C . GLY C 1 303 ? 149.167 198.892 140.756 1.00 184.81 448 GLY C C 1
ATOM 6552 O O . GLY C 1 303 ? 150.324 198.966 141.184 1.00 181.76 448 GLY C O 1
ATOM 6553 N N . LYS C 1 304 ? 148.770 199.534 139.656 1.00 186.61 449 LYS C N 1
ATOM 6554 C CA . LYS C 1 304 ? 149.683 200.308 138.815 1.00 183.68 449 LYS C CA 1
ATOM 6555 C C . LYS C 1 304 ? 149.952 201.681 139.439 1.00 183.55 449 LYS C C 1
ATOM 6556 O O . LYS C 1 304 ? 149.688 202.732 138.857 1.00 182.93 449 LYS C O 1
ATOM 6558 N N . GLY C 1 305 ? 150.494 201.652 140.653 1.00 184.93 450 GLY C N 1
ATOM 6559 C CA . GLY C 1 305 ? 150.792 202.873 141.371 1.00 184.85 450 GLY C CA 1
ATOM 6560 C C . GLY C 1 305 ? 151.980 203.628 140.802 1.00 185.84 450 GLY C C 1
ATOM 6561 O O . GLY C 1 305 ? 152.678 203.186 139.889 1.00 185.63 450 GLY C O 1
ATOM 6562 N N . ARG C 1 306 ? 152.203 204.811 141.375 1.00 185.69 451 ARG C N 1
ATOM 6563 C CA . ARG C 1 306 ? 153.284 205.699 140.964 1.00 184.63 451 ARG C CA 1
ATOM 6564 C C . ARG C 1 306 ? 154.646 205.185 141.409 1.00 185.70 451 ARG C C 1
ATOM 6565 O O . ARG C 1 306 ? 155.242 205.727 142.345 1.00 185.88 451 ARG C O 1
ATOM 6567 N N . ARG C 1 307 ? 155.137 204.136 140.750 1.00 186.57 452 ARG C N 1
ATOM 6568 C CA . ARG C 1 307 ? 156.382 203.445 141.079 1.00 186.51 452 ARG C CA 1
ATOM 6569 C C . ARG C 1 307 ? 156.385 202.849 142.482 1.00 186.71 452 ARG C C 1
ATOM 6570 O O . ARG C 1 307 ? 157.449 202.465 142.984 1.00 184.92 452 ARG C O 1
ATOM 6572 N N . ALA C 1 308 ? 155.228 202.759 143.131 1.00 187.12 453 ALA C N 1
ATOM 6573 C CA . ALA C 1 308 ? 155.142 202.192 144.472 1.00 184.36 453 ALA C CA 1
ATOM 6574 C C . ALA C 1 308 ? 153.753 201.611 144.721 1.00 182.26 453 ALA C C 1
ATOM 6575 O O . ALA C 1 308 ? 152.879 201.674 143.856 1.00 181.41 453 ALA C O 1
ATOM 6577 N N . SER C 1 321 ? 170.492 199.123 151.915 1.00 113.05 466 SER C N 1
ATOM 6578 C CA . SER C 1 321 ? 171.235 197.880 151.752 1.00 114.14 466 SER C CA 1
ATOM 6579 C C . SER C 1 321 ? 170.302 196.725 151.423 1.00 114.23 466 SER C C 1
ATOM 6580 O O . SER C 1 321 ? 169.101 196.803 151.668 1.00 114.12 466 SER C O 1
ATOM 6583 N N . ASN C 1 322 ? 170.862 195.657 150.851 1.00 113.78 467 ASN C N 1
ATOM 6584 C CA . ASN C 1 322 ? 170.041 194.514 150.466 1.00 114.57 467 ASN C CA 1
ATOM 6585 C C . ASN C 1 322 ? 169.419 193.840 151.682 1.00 111.90 467 ASN C C 1
ATOM 6586 O O . ASN C 1 322 ? 168.300 193.323 151.600 1.00 108.87 467 ASN C O 1
ATOM 6591 N N . THR C 1 323 ? 170.128 193.827 152.814 1.00 112.25 468 THR C N 1
ATOM 6592 C CA . THR C 1 323 ? 169.535 193.327 154.051 1.00 109.12 468 THR C CA 1
ATOM 6593 C C . THR C 1 323 ? 168.388 194.214 154.515 1.00 106.33 468 THR C C 1
ATOM 6594 O O . THR C 1 323 ? 167.389 193.714 155.044 1.00 102.93 468 THR C O 1
ATOM 6598 N N . HIS C 1 324 ? 168.521 195.533 154.349 1.00 106.23 469 HIS C N 1
ATOM 6599 C CA . HIS C 1 324 ? 167.456 196.432 154.779 1.00 101.51 469 HIS C CA 1
ATOM 6600 C C . HIS C 1 324 ? 166.178 196.235 153.977 1.00 98.90 469 HIS C C 1
ATOM 6601 O O . HIS C 1 324 ? 165.084 196.497 154.488 1.00 97.41 469 HIS C O 1
ATOM 6608 N N . GLN C 1 325 ? 166.287 195.796 152.724 1.00 101.94 470 GLN C N 1
ATOM 6609 C CA . GLN C 1 325 ? 165.088 195.518 151.941 1.00 101.78 470 GLN C CA 1
ATOM 6610 C C . GLN C 1 325 ? 164.321 194.321 152.493 1.00 96.99 470 GLN C C 1
ATOM 6611 O O . GLN C 1 325 ? 163.101 194.384 152.681 1.00 89.24 470 GLN C O 1
ATOM 6617 N N . ASP C 1 326 ? 165.025 193.217 152.757 1.00 99.43 471 ASP C N 1
ATOM 6618 C CA . ASP C 1 326 ? 164.386 192.040 153.336 1.00 95.53 471 ASP C CA 1
ATOM 6619 C C . ASP C 1 326 ? 163.803 192.323 154.713 1.00 87.67 471 ASP C C 1
ATOM 6620 O O . ASP C 1 326 ? 162.721 191.830 155.049 1.00 81.51 471 ASP C O 1
ATOM 6625 N N . ILE C 1 327 ? 164.508 193.102 155.530 1.00 88.21 472 ILE C N 1
ATOM 6626 C CA . ILE C 1 327 ? 163.998 193.437 156.856 1.00 81.32 472 ILE C CA 1
ATOM 6627 C C . ILE C 1 327 ? 162.739 194.288 156.756 1.00 78.16 472 ILE C C 1
ATOM 6628 O O . ILE C 1 327 ? 161.751 194.043 157.456 1.00 75.00 472 ILE C O 1
ATOM 6630 N N . GLU C 1 328 ? 162.756 195.305 155.894 1.00 81.18 473 GLU C N 1
ATOM 6631 C CA . GLU C 1 328 ? 161.562 196.115 155.670 1.00 77.19 473 GLU C CA 1
ATOM 6632 C C . GLU C 1 328 ? 160.426 195.339 155.010 1.00 74.60 473 GLU C C 1
ATOM 6633 O O . GLU C 1 328 ? 159.256 195.629 155.272 1.00 68.67 473 GLU C O 1
ATOM 6635 N N . GLU C 1 329 ? 160.738 194.369 154.150 1.00 77.74 474 GLU C N 1
ATOM 6636 C CA . GLU C 1 329 ? 159.691 193.538 153.555 1.00 74.37 474 GLU C CA 1
ATOM 6637 C C . GLU C 1 329 ? 158.981 192.676 154.595 1.00 67.16 474 GLU C C 1
ATOM 6638 O O . GLU C 1 329 ? 157.747 192.660 154.661 1.00 61.02 474 GLU C O 1
ATOM 6640 N N . LYS C 1 330 ? 159.743 191.938 155.404 1.00 68.31 475 LYS C N 1
ATOM 6641 C CA . LYS C 1 330 ? 159.143 191.105 156.442 1.00 56.12 475 LYS C CA 1
ATOM 6642 C C . LYS C 1 330 ? 158.432 191.933 157.504 1.00 53.38 475 LYS C C 1
ATOM 6643 O O . LYS C 1 330 ? 157.338 191.574 157.945 1.00 52.98 475 LYS C O 1
ATOM 6645 N N . ASP C 1 331 ? 159.039 193.035 157.937 1.00 58.15 476 ASP C N 1
ATOM 6646 C CA . ASP C 1 331 ? 158.414 193.868 158.962 1.00 54.12 476 ASP C CA 1
ATOM 6647 C C . ASP C 1 331 ? 157.130 194.521 158.465 1.00 50.37 476 ASP C C 1
ATOM 6648 O O . ASP C 1 331 ? 156.164 194.648 159.224 1.00 42.00 476 ASP C O 1
ATOM 6650 N N . ARG C 1 332 ? 157.103 194.956 157.204 1.00 53.89 477 ARG C N 1
ATOM 6651 C CA . ARG C 1 332 ? 155.858 195.434 156.606 1.00 54.31 477 ARG C CA 1
ATOM 6652 C C . ARG C 1 332 ? 154.757 194.392 156.695 1.00 51.04 477 ARG C C 1
ATOM 6653 O O . ARG C 1 332 ? 153.590 194.725 156.926 1.00 52.22 477 ARG C O 1
ATOM 6661 N N . LEU C 1 333 ? 155.110 193.130 156.511 1.00 51.63 478 LEU C N 1
ATOM 6662 C CA . LEU C 1 333 ? 154.161 192.075 156.204 1.00 42.60 478 LEU C CA 1
ATOM 6663 C C . LEU C 1 333 ? 153.596 191.434 157.466 1.00 36.14 478 LEU C C 1
ATOM 6664 O O . LEU C 1 333 ? 152.421 191.066 157.497 1.00 39.09 478 LEU C O 1
ATOM 6669 N N . LEU C 1 334 ? 154.413 191.299 158.513 1.00 34.06 479 LEU C N 1
ATOM 6670 C CA . LEU C 1 334 ? 153.918 190.821 159.800 1.00 28.88 479 LEU C CA 1
ATOM 6671 C C . LEU C 1 334 ? 152.872 191.749 160.393 1.00 31.93 479 LEU C C 1
ATOM 6672 O O . LEU C 1 334 ? 152.033 191.300 161.175 1.00 39.29 479 LEU C O 1
ATOM 6677 N N . ARG C 1 335 ? 152.938 193.048 160.102 1.00 32.79 480 ARG C N 1
ATOM 6678 C CA . ARG C 1 335 ? 151.935 193.960 160.641 1.00 34.33 480 ARG C CA 1
ATOM 6679 C C . ARG C 1 335 ? 150.527 193.587 160.201 1.00 35.71 480 ARG C C 1
ATOM 6680 O O . ARG C 1 335 ? 149.557 193.997 160.845 1.00 38.12 480 ARG C O 1
ATOM 6688 N N . HIS C 1 336 ? 150.396 192.813 159.129 1.00 36.74 481 HIS C N 1
ATOM 6689 C CA . HIS C 1 336 ? 149.113 192.354 158.625 1.00 35.89 481 HIS C CA 1
ATOM 6690 C C . HIS C 1 336 ? 148.751 190.954 159.104 1.00 30.50 481 HIS C C 1
ATOM 6691 O O . HIS C 1 336 ? 147.843 190.338 158.543 1.00 33.23 481 HIS C O 1
ATOM 6698 N N . VAL C 1 337 ? 149.461 190.422 160.100 1.00 28.65 482 VAL C N 1
ATOM 6699 C CA . VAL C 1 337 ? 149.173 189.074 160.569 1.00 30.19 482 VAL C CA 1
ATOM 6700 C C . VAL C 1 337 ? 147.751 189.010 161.107 1.00 35.39 482 VAL C C 1
ATOM 6701 O O . VAL C 1 337 ? 147.250 189.960 161.720 1.00 36.72 482 VAL C O 1
ATOM 6705 N N . GLU C 1 338 ? 147.076 187.893 160.837 1.00 30.86 483 GLU C N 1
ATOM 6706 C CA . GLU C 1 338 ? 145.719 187.671 161.307 1.00 26.36 483 GLU C CA 1
ATOM 6707 C C . GLU C 1 338 ? 145.600 186.246 161.820 1.00 27.18 483 GLU C C 1
ATOM 6708 O O . GLU C 1 338 ? 146.457 185.402 161.559 1.00 26.20 483 GLU C O 1
ATOM 6714 N N . ALA C 1 339 ? 144.527 185.999 162.577 1.00 28.38 484 ALA C N 1
ATOM 6715 C CA . ALA C 1 339 ? 144.228 184.662 163.085 1.00 21.12 484 ALA C CA 1
ATOM 6716 C C . ALA C 1 339 ? 144.284 183.600 161.994 1.00 20.01 484 ALA C C 1
ATOM 6717 O O . ALA C 1 339 ? 144.845 182.521 162.193 1.00 21.86 484 ALA C O 1
ATOM 6719 N N . ARG C 1 340 ? 143.682 183.877 160.838 1.00 19.26 485 ARG C N 1
ATOM 6720 C CA . ARG C 1 340 ? 143.687 182.918 159.737 1.00 20.85 485 ARG C CA 1
ATOM 6721 C C . ARG C 1 340 ? 145.082 182.575 159.232 1.00 24.24 485 ARG C C 1
ATOM 6722 O O . ARG C 1 340 ? 145.229 181.609 158.480 1.00 25.59 485 ARG C O 1
ATOM 6730 N N . ASP C 1 341 ? 146.095 183.361 159.582 1.00 24.50 486 ASP C N 1
ATOM 6731 C CA . ASP C 1 341 ? 147.479 183.061 159.234 1.00 20.82 486 ASP C CA 1
ATOM 6732 C C . ASP C 1 341 ? 148.196 182.239 160.286 1.00 21.07 486 ASP C C 1
ATOM 6733 O O . ASP C 1 341 ? 149.103 181.476 159.950 1.00 25.92 486 ASP C O 1
ATOM 6738 N N . LEU C 1 342 ? 147.816 182.388 161.551 1.00 19.41 487 LEU C N 1
ATOM 6739 C CA . LEU C 1 342 ? 148.306 181.492 162.586 1.00 17.81 487 LEU C CA 1
ATOM 6740 C C . LEU C 1 342 ? 147.709 180.101 162.440 1.00 18.55 487 LEU C C 1
ATOM 6741 O O . LEU C 1 342 ? 148.357 179.109 162.783 1.00 19.83 487 LEU C O 1
ATOM 6746 N N . ILE C 1 343 ? 146.465 180.015 161.972 1.00 18.50 488 ILE C N 1
ATOM 6747 C CA . ILE C 1 343 ? 145.855 178.727 161.658 1.00 17.64 488 ILE C CA 1
ATOM 6748 C C . ILE C 1 343 ? 146.609 178.023 160.535 1.00 19.96 488 ILE C C 1
ATOM 6749 O O . ILE C 1 343 ? 146.885 176.822 160.613 1.00 21.27 488 ILE C O 1
ATOM 6754 N N . GLU C 1 344 ? 146.956 178.754 159.476 1.00 20.51 489 GLU C N 1
ATOM 6755 C CA . GLU C 1 344 ? 147.739 178.158 158.395 1.00 20.53 489 GLU C CA 1
ATOM 6756 C C . GLU C 1 344 ? 149.156 177.805 158.824 1.00 18.94 489 GLU C C 1
ATOM 6757 O O . GLU C 1 344 ? 149.752 176.880 158.266 1.00 20.41 489 GLU C O 1
ATOM 6763 N N . PHE C 1 345 ? 149.721 178.530 159.787 1.00 18.57 490 PHE C N 1
ATOM 6764 C CA . PHE C 1 345 ? 151.023 178.151 160.319 1.00 19.14 490 PHE C CA 1
ATOM 6765 C C . PHE C 1 345 ? 150.952 176.830 161.072 1.00 21.32 490 PHE C C 1
ATOM 6766 O O . PHE C 1 345 ? 151.946 176.100 161.139 1.00 22.87 490 PHE C O 1
ATOM 6774 N N . GLY C 1 346 ? 149.786 176.492 161.613 1.00 19.48 491 GLY C N 1
ATOM 6775 C CA . GLY C 1 346 ? 149.597 175.233 162.300 1.00 18.98 491 GLY C CA 1
ATOM 6776 C C . GLY C 1 346 ? 149.169 175.357 163.746 1.00 17.85 491 GLY C C 1
ATOM 6777 O O . GLY C 1 346 ? 149.247 174.386 164.499 1.00 18.93 491 GLY C O 1
ATOM 6778 N N . MET C 1 347 ? 148.705 176.534 164.151 1.00 16.94 492 MET C N 1
ATOM 6779 C CA . MET C 1 347 ? 147.984 176.659 165.409 1.00 15.18 492 MET C CA 1
ATOM 6780 C C . MET C 1 347 ? 146.549 176.179 165.244 1.00 15.30 492 MET C C 1
ATOM 6781 O O . MET C 1 347 ? 145.903 176.440 164.229 1.00 16.81 492 MET C O 1
ATOM 6786 N N . ILE C 1 348 ? 146.061 175.467 166.246 1.00 15.15 493 ILE C N 1
ATOM 6787 C CA . ILE C 1 348 ? 144.692 174.936 166.239 1.00 11.60 493 ILE C CA 1
ATOM 6788 C C . ILE C 1 348 ? 143.693 176.085 166.316 1.00 12.34 493 ILE C C 1
ATOM 6789 O O . ILE C 1 348 ? 143.926 177.047 167.067 1.00 13.53 493 ILE C O 1
ATOM 6794 N N . PRO C 1 349 ? 142.590 176.046 165.555 1.00 11.58 494 PRO C N 1
ATOM 6795 C CA . PRO C 1 349 ? 141.592 177.129 165.629 1.00 9.16 494 PRO C CA 1
ATOM 6796 C C . PRO C 1 349 ? 141.115 177.444 167.035 1.00 8.64 494 PRO C C 1
ATOM 6797 O O . PRO C 1 349 ? 140.914 178.614 167.365 1.00 8.91 494 PRO C O 1
ATOM 6801 N N . GLU C 1 350 ? 140.887 176.425 167.862 1.00 8.61 495 GLU C N 1
ATOM 6802 C CA . GLU C 1 350 ? 140.545 176.662 169.260 1.00 8.26 495 GLU C CA 1
ATOM 6803 C C . GLU C 1 350 ? 141.639 177.424 169.985 1.00 8.66 495 GLU C C 1
ATOM 6804 O O . GLU C 1 350 ? 141.352 178.195 170.904 1.00 9.59 495 GLU C O 1
ATOM 6810 N N . PHE C 1 351 ? 142.895 177.184 169.614 1.00 9.69 496 PHE C N 1
ATOM 6811 C CA . PHE C 1 351 ? 144.048 177.749 170.304 1.00 9.11 496 PHE C CA 1
ATOM 6812 C C . PHE C 1 351 ? 144.277 179.205 169.912 1.00 9.83 496 PHE C C 1
ATOM 6813 O O . PHE C 1 351 ? 144.598 180.036 170.765 1.00 9.75 496 PHE C O 1
ATOM 6821 N N . VAL C 1 352 ? 144.109 179.529 168.628 1.00 9.70 497 VAL C N 1
ATOM 6822 C CA . VAL C 1 352 ? 144.214 180.912 168.171 1.00 8.36 497 VAL C CA 1
ATOM 6823 C C . VAL C 1 352 ? 143.091 181.772 168.728 1.00 10.44 497 VAL C C 1
ATOM 6824 O O . VAL C 1 352 ? 143.309 182.928 169.103 1.00 12.53 497 VAL C O 1
ATOM 6828 N N . GLY C 1 353 ? 141.874 181.235 168.777 1.00 10.06 498 GLY C N 1
ATOM 6829 C CA . GLY C 1 353 ? 140.740 182.022 169.224 1.00 7.93 498 GLY C CA 1
ATOM 6830 C C . GLY C 1 353 ? 140.848 182.546 170.638 1.00 8.91 498 GLY C C 1
ATOM 6831 O O . GLY C 1 353 ? 140.308 183.607 170.949 1.00 11.81 498 GLY C O 1
ATOM 6832 N N . ARG C 1 354 ? 141.526 181.818 171.515 1.00 7.54 499 ARG C N 1
ATOM 6833 C CA . ARG C 1 354 ? 141.663 182.236 172.900 1.00 8.60 499 ARG C CA 1
ATOM 6834 C C . ARG C 1 354 ? 143.015 182.885 173.199 1.00 12.11 499 ARG C C 1
ATOM 6835 O O . ARG C 1 354 ? 143.441 182.917 174.357 1.00 12.51 499 ARG C O 1
ATOM 6843 N N . LEU C 1 355 ? 143.689 183.408 172.170 1.00 12.34 500 LEU C N 1
ATOM 6844 C CA . LEU C 1 355 ? 144.796 184.357 172.295 1.00 10.30 500 LEU C CA 1
ATOM 6845 C C . LEU C 1 355 ? 144.431 185.643 171.556 1.00 10.78 500 LEU C C 1
ATOM 6846 O O . LEU C 1 355 ? 144.971 185.922 170.480 1.00 12.16 500 LEU C O 1
ATOM 6851 N N . PRO C 1 356 ? 143.466 186.410 172.074 1.00 10.23 501 PRO C N 1
ATOM 6852 C CA . PRO C 1 356 ? 142.852 187.481 171.272 1.00 12.05 501 PRO C CA 1
ATOM 6853 C C . PRO C 1 356 ? 143.803 188.559 170.783 1.00 13.13 501 PRO C C 1
ATOM 6854 O O . PRO C 1 356 ? 143.585 189.114 169.700 1.00 14.01 501 PRO C O 1
ATOM 6858 N N . VAL C 1 357 ? 144.860 188.862 171.528 1.00 12.49 502 VAL C N 1
ATOM 6859 C CA . VAL C 1 357 ? 145.715 190.012 171.258 1.00 10.69 502 VAL C CA 1
ATOM 6860 C C . VAL C 1 357 ? 147.004 189.522 170.615 1.00 12.37 502 VAL C C 1
ATOM 6861 O O . VAL C 1 357 ? 147.793 188.815 171.246 1.00 12.95 502 VAL C O 1
ATOM 6865 N N . VAL C 1 358 ? 147.223 189.895 169.359 1.00 12.41 503 VAL C N 1
ATOM 6866 C CA . VAL C 1 358 ? 148.429 189.539 168.623 1.00 11.24 503 VAL C CA 1
ATOM 6867 C C . VAL C 1 358 ? 149.299 190.780 168.475 1.00 11.33 503 VAL C C 1
ATOM 6868 O O . VAL C 1 358 ? 148.830 191.820 168.001 1.00 12.09 503 VAL C O 1
ATOM 6872 N N . VAL C 1 359 ? 150.565 190.667 168.874 1.00 12.34 504 VAL C N 1
ATOM 6873 C CA . VAL C 1 359 ? 151.502 191.788 168.854 1.00 11.71 504 VAL C CA 1
ATOM 6874 C C . VAL C 1 359 ? 152.695 191.433 167.975 1.00 11.34 504 VAL C C 1
ATOM 6875 O O . VAL C 1 359 ? 153.527 190.614 168.379 1.00 11.45 504 VAL C O 1
ATOM 6879 N N . PRO C 1 360 ? 152.847 192.029 166.804 1.00 10.94 505 PRO C N 1
ATOM 6880 C CA . PRO C 1 360 ? 154.079 191.864 166.022 1.00 11.43 505 PRO C CA 1
ATOM 6881 C C . PRO C 1 360 ? 155.171 192.843 166.435 1.00 13.94 505 PRO C C 1
ATOM 6882 O O . PRO C 1 360 ? 155.037 194.059 166.269 1.00 15.36 505 PRO C O 1
ATOM 6886 N N . LEU C 1 361 ? 156.257 192.310 166.993 1.00 12.79 506 LEU C N 1
ATOM 6887 C CA . LEU C 1 361 ? 157.463 193.090 167.235 1.00 13.78 506 LEU C CA 1
ATOM 6888 C C . LEU C 1 361 ? 158.233 193.309 165.938 1.00 15.05 506 LEU C C 1
ATOM 6889 O O . LEU C 1 361 ? 158.479 192.362 165.189 1.00 14.49 506 LEU C O 1
ATOM 6894 N N . HIS C 1 362 ? 158.582 194.566 165.656 1.00 16.73 507 HIS C N 1
ATOM 6895 C CA . HIS C 1 362 ? 159.330 194.896 164.448 1.00 18.80 507 HIS C CA 1
ATOM 6896 C C . HIS C 1 362 ? 160.783 194.445 164.558 1.00 19.86 507 HIS C C 1
ATOM 6897 O O . HIS C 1 362 ? 161.342 194.325 165.650 1.00 18.55 507 HIS C O 1
ATOM 6904 N N . SER C 1 363 ? 161.384 194.181 163.404 1.00 19.44 508 SER C N 1
ATOM 6905 C CA . SER C 1 363 ? 162.801 193.862 163.329 1.00 19.77 508 SER C CA 1
ATOM 6906 C C . SER C 1 363 ? 163.655 195.083 163.662 1.00 20.06 508 SER C C 1
ATOM 6907 O O . SER C 1 363 ? 163.281 196.225 163.391 1.00 20.41 508 SER C O 1
ATOM 6910 N N . LEU C 1 364 ? 164.821 194.832 164.252 1.00 20.07 509 LEU C N 1
ATOM 6911 C CA . LEU C 1 364 ? 165.710 195.898 164.703 1.00 18.88 509 LEU C CA 1
ATOM 6912 C C . LEU C 1 364 ? 166.440 196.504 163.510 1.00 21.51 509 LEU C C 1
ATOM 6913 O O . LEU C 1 364 ? 167.161 195.801 162.794 1.00 23.45 509 LEU C O 1
ATOM 6918 N N . ASP C 1 365 ? 166.255 197.805 163.298 1.00 23.32 510 ASP C N 1
ATOM 6919 C CA . ASP C 1 365 ? 167.000 198.544 162.292 1.00 24.46 510 ASP C CA 1
ATOM 6920 C C . ASP C 1 365 ? 168.409 198.863 162.774 1.00 27.76 510 ASP C C 1
ATOM 6921 O O . ASP C 1 365 ? 168.714 198.820 163.967 1.00 29.06 510 ASP C O 1
ATOM 6923 N N . GLU C 1 366 ? 169.272 199.196 161.810 1.00 27.80 511 GLU C N 1
ATOM 6924 C CA . GLU C 1 366 ? 170.639 199.607 162.122 1.00 26.57 511 GLU C CA 1
ATOM 6925 C C . GLU C 1 366 ? 170.681 200.813 163.051 1.00 25.03 511 GLU C C 1
ATOM 6926 O O . GLU C 1 366 ? 171.548 200.900 163.925 1.00 27.78 511 GLU C O 1
ATOM 6932 N N . LYS C 1 367 ? 169.769 201.763 162.864 1.00 26.39 512 LYS C N 1
ATOM 6933 C CA . LYS C 1 367 ? 169.706 202.930 163.738 1.00 26.85 512 LYS C CA 1
ATOM 6934 C C . LYS C 1 367 ? 169.381 202.551 165.178 1.00 26.07 512 LYS C C 1
ATOM 6935 O O . LYS C 1 367 ? 169.892 203.168 166.117 1.00 22.86 512 LYS C O 1
ATOM 6941 N N . THR C 1 368 ? 168.520 201.549 165.371 1.00 27.98 513 THR C N 1
ATOM 6942 C CA . THR C 1 368 ? 168.241 201.048 166.715 1.00 25.69 513 THR C CA 1
ATOM 6943 C C . THR C 1 368 ? 169.395 200.235 167.285 1.00 23.93 513 THR C C 1
ATOM 6944 O O . THR C 1 368 ? 169.656 200.290 168.491 1.00 26.40 513 THR C O 1
ATOM 6948 N N . LEU C 1 369 ? 170.099 199.475 166.448 1.00 22.28 514 LEU C N 1
ATOM 6949 C CA . LEU C 1 369 ? 171.257 198.734 166.938 1.00 18.67 514 LEU C CA 1
ATOM 6950 C C . LEU C 1 369 ? 172.341 199.645 167.503 1.00 20.43 514 LEU C C 1
ATOM 6951 O O . LEU C 1 369 ? 172.996 199.281 168.483 1.00 21.27 514 LEU C O 1
ATOM 6956 N N . VAL C 1 370 ? 172.530 200.834 166.927 1.00 23.35 515 VAL C N 1
ATOM 6957 C CA . VAL C 1 370 ? 173.452 201.817 167.496 1.00 21.56 515 VAL C CA 1
ATOM 6958 C C . VAL C 1 370 ? 173.008 202.271 168.882 1.00 24.44 515 VAL C C 1
ATOM 6959 O O . VAL C 1 370 ? 173.844 202.568 169.744 1.00 23.60 515 VAL C O 1
ATOM 6963 N N . GLN C 1 371 ? 171.697 202.334 169.125 1.00 22.73 516 GLN C N 1
ATOM 6964 C CA . GLN C 1 371 ? 171.209 202.671 170.459 1.00 21.75 516 GLN C CA 1
ATOM 6965 C C . GLN C 1 371 ? 171.406 201.528 171.441 1.00 21.91 516 GLN C C 1
ATOM 6966 O O . GLN C 1 371 ? 171.817 201.756 172.582 1.00 23.89 516 GLN C O 1
ATOM 6972 N N . ILE C 1 372 ? 171.081 200.300 171.032 1.00 18.83 517 ILE C N 1
ATOM 6973 C CA . ILE C 1 372 ? 171.194 199.144 171.919 1.00 19.96 517 ILE C CA 1
ATOM 6974 C C . ILE C 1 372 ? 172.603 199.015 172.483 1.00 22.34 517 ILE C C 1
ATOM 6975 O O . ILE C 1 372 ? 172.789 198.557 173.616 1.00 23.76 517 ILE C O 1
ATOM 6980 N N . LEU C 1 373 ? 173.612 199.433 171.717 1.00 21.93 518 LEU C N 1
ATOM 6981 C CA . LEU C 1 373 ? 174.993 199.356 172.178 1.00 21.41 518 LEU C CA 1
ATOM 6982 C C . LEU C 1 373 ? 175.251 200.266 173.371 1.00 22.59 518 LEU C C 1
ATOM 6983 O O . LEU C 1 373 ? 175.808 199.831 174.381 1.00 25.47 518 LEU C O 1
ATOM 6988 N N . THR C 1 374 ? 174.902 201.544 173.258 1.00 23.21 519 THR C N 1
ATOM 6989 C CA . THR C 1 374 ? 175.016 202.491 174.364 1.00 27.90 519 THR C CA 1
ATOM 6990 C C . THR C 1 374 ? 173.794 202.567 175.281 1.00 30.58 519 THR C C 1
ATOM 6991 O O . THR C 1 374 ? 173.925 202.458 176.504 1.00 28.60 519 THR C O 1
ATOM 6995 N N . GLU C 1 375 ? 172.605 202.780 174.700 1.00 29.56 520 GLU C N 1
ATOM 6996 C CA . GLU C 1 375 ? 171.537 203.476 175.421 1.00 29.67 520 GLU C CA 1
ATOM 6997 C C . GLU C 1 375 ? 170.881 202.697 176.558 1.00 30.10 520 GLU C C 1
ATOM 6998 O O . GLU C 1 375 ? 170.787 203.246 177.669 1.00 29.26 520 GLU C O 1
ATOM 7004 N N . PRO C 1 376 ? 170.419 201.458 176.384 1.00 26.66 521 PRO C N 1
ATOM 7005 C CA . PRO C 1 376 ? 169.611 200.832 177.437 1.00 21.23 521 PRO C CA 1
ATOM 7006 C C . PRO C 1 376 ? 170.416 200.450 178.667 1.00 24.60 521 PRO C C 1
ATOM 7007 O O . PRO C 1 376 ? 171.644 200.501 178.703 1.00 31.31 521 PRO C O 1
ATOM 7011 N N . ARG C 1 377 ? 169.674 200.082 179.707 1.00 20.36 522 ARG C N 1
ATOM 7012 C CA . ARG C 1 377 ? 170.239 199.371 180.843 1.00 23.13 522 ARG C CA 1
ATOM 7013 C C . ARG C 1 377 ? 170.938 198.100 180.380 1.00 28.11 522 ARG C C 1
ATOM 7014 O O . ARG C 1 377 ? 170.466 197.417 179.469 1.00 31.40 522 ARG C O 1
ATOM 7022 N N . ASN C 1 378 ? 172.072 197.783 181.014 1.00 28.55 523 ASN C N 1
ATOM 7023 C CA . ASN C 1 378 ? 172.866 196.598 180.673 1.00 27.85 523 ASN C CA 1
ATOM 7024 C C . ASN C 1 378 ? 173.276 196.562 179.204 1.00 27.73 523 ASN C C 1
ATOM 7025 O O . ASN C 1 378 ? 173.370 195.489 178.609 1.00 30.86 523 ASN C O 1
ATOM 7030 N N . ALA C 1 379 ? 173.487 197.725 178.597 1.00 24.64 524 ALA C N 1
ATOM 7031 C CA . ALA C 1 379 ? 173.844 197.786 177.189 1.00 22.95 524 ALA C CA 1
ATOM 7032 C C . ALA C 1 379 ? 175.172 197.074 176.941 1.00 28.14 524 ALA C C 1
ATOM 7033 O O . ALA C 1 379 ? 175.990 196.897 177.845 1.00 30.28 524 ALA C O 1
ATOM 7035 N N . VAL C 1 380 ? 175.357 196.630 175.694 1.00 27.59 525 VAL C N 1
ATOM 7036 C CA . VAL C 1 380 ? 176.416 195.674 175.368 1.00 23.01 525 VAL C CA 1
ATOM 7037 C C . VAL C 1 380 ? 177.799 196.215 175.716 1.00 27.09 525 VAL C C 1
ATOM 7038 O O . VAL C 1 380 ? 178.589 195.547 176.392 1.00 29.98 525 VAL C O 1
ATOM 7042 N N . ILE C 1 381 ? 178.111 197.429 175.276 1.00 25.00 526 ILE C N 1
ATOM 7043 C CA . ILE C 1 381 ? 179.447 197.992 175.482 1.00 23.62 526 ILE C CA 1
ATOM 7044 C C . ILE C 1 381 ? 179.714 198.376 176.935 1.00 25.17 526 ILE C C 1
ATOM 7045 O O . ILE C 1 381 ? 180.824 198.133 177.424 1.00 30.45 526 ILE C O 1
ATOM 7050 N N . PRO C 1 382 ? 178.774 198.982 177.658 1.00 23.93 527 PRO C N 1
ATOM 7051 C CA . PRO C 1 382 ? 178.947 199.095 179.116 1.00 24.97 527 PRO C CA 1
ATOM 7052 C C . PRO C 1 382 ? 179.349 197.803 179.813 1.00 27.70 527 PRO C C 1
ATOM 7053 O O . PRO C 1 382 ? 180.087 197.859 180.801 1.00 29.82 527 PRO C O 1
ATOM 7057 N N . GLN C 1 383 ? 178.866 196.645 179.355 1.00 27.90 528 GLN C N 1
ATOM 7058 C CA . GLN C 1 383 ? 179.315 195.377 179.928 1.00 26.05 528 GLN C CA 1
ATOM 7059 C C . GLN C 1 383 ? 180.789 195.108 179.654 1.00 25.28 528 GLN C C 1
ATOM 7060 O O . GLN C 1 383 ? 181.530 194.716 180.560 1.00 26.16 528 GLN C O 1
ATOM 7066 N N . TYR C 1 384 ? 181.240 195.315 178.416 1.0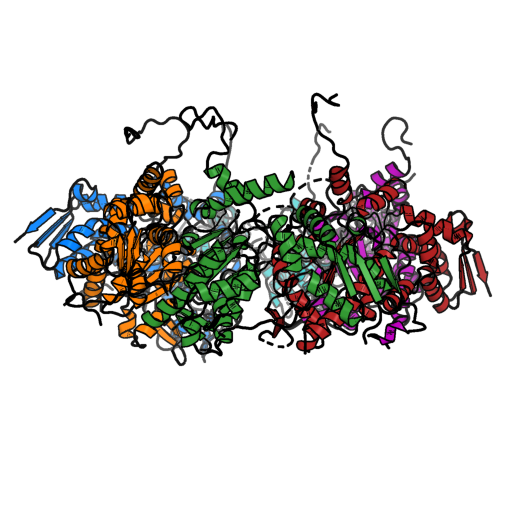0 24.80 529 TYR C N 1
ATOM 7067 C CA . TYR C 1 384 ? 182.638 195.042 178.093 1.00 25.17 529 TYR C CA 1
ATOM 7068 C C . TYR C 1 384 ? 183.588 196.003 178.783 1.00 24.85 529 TYR C C 1
ATOM 7069 O O . TYR C 1 384 ? 184.621 195.580 179.309 1.00 30.29 529 TYR C O 1
ATOM 7078 N N . GLN C 1 385 ? 183.268 197.291 178.807 1.00 23.79 530 GLN C N 1
ATOM 7079 C CA . GLN C 1 385 ? 184.139 198.218 179.514 1.00 26.65 530 GLN C CA 1
ATOM 7080 C C . GLN C 1 385 ? 184.119 197.961 181.015 1.00 27.48 530 GLN C C 1
ATOM 7081 O O . GLN C 1 385 ? 185.079 198.305 181.710 1.00 33.87 530 GLN C O 1
ATOM 7087 N N . ALA C 1 386 ? 183.036 197.388 181.536 1.00 23.62 531 ALA C N 1
ATOM 7088 C CA . ALA C 1 386 ? 183.046 196.908 182.913 1.00 24.75 531 ALA C CA 1
ATOM 7089 C C . ALA C 1 386 ? 183.975 195.714 183.112 1.00 28.84 531 ALA C C 1
ATOM 7090 O O . ALA C 1 386 ? 184.562 195.570 184.188 1.00 33.84 531 ALA C O 1
ATOM 7092 N N . LEU C 1 387 ? 184.101 194.837 182.111 1.00 28.78 532 LEU C N 1
ATOM 7093 C CA . LEU C 1 387 ? 185.103 193.771 182.167 1.00 25.92 532 LEU C CA 1
ATOM 7094 C C . LEU C 1 387 ? 186.528 194.311 182.183 1.00 30.20 532 LEU C C 1
ATOM 7095 O O . LEU C 1 387 ? 187.396 193.767 182.873 1.00 34.64 532 LEU C O 1
ATOM 7100 N N . PHE C 1 388 ? 186.784 195.397 181.455 1.00 29.41 533 PHE C N 1
ATOM 7101 C CA . PHE C 1 388 ? 188.106 196.013 181.480 1.00 28.06 533 PHE C CA 1
ATOM 7102 C C . PHE C 1 388 ? 188.371 196.746 182.785 1.00 32.85 533 PHE C C 1
ATOM 7103 O O . PHE C 1 388 ? 189.528 196.873 183.191 1.00 39.83 533 PHE C O 1
ATOM 7111 N N . SER C 1 389 ? 187.325 197.232 183.453 1.00 33.98 534 SER C N 1
ATOM 7112 C CA . SER C 1 389 ? 187.506 197.865 184.755 1.00 35.05 534 SER C CA 1
ATOM 7113 C C . SER C 1 389 ? 188.202 196.944 185.743 1.00 38.79 534 SER C C 1
ATOM 7114 O O . SER C 1 389 ? 188.956 197.414 186.600 1.00 42.95 534 SER C O 1
ATOM 7117 N N . MET C 1 390 ? 187.945 195.638 185.664 1.00 37.28 535 MET C N 1
ATOM 7118 C CA . MET C 1 390 ? 188.615 194.704 186.561 1.00 38.15 535 MET C CA 1
ATOM 7119 C C . MET C 1 390 ? 190.104 194.600 186.258 1.00 44.52 535 MET C C 1
ATOM 7120 O O . MET C 1 390 ? 190.900 194.332 187.164 1.00 46.89 535 MET C O 1
ATOM 7125 N N . ASP C 1 391 ? 190.500 194.810 185.003 1.00 43.86 536 ASP C N 1
ATOM 7126 C CA . ASP C 1 391 ? 191.904 194.893 184.626 1.00 44.66 536 ASP C CA 1
ATOM 7127 C C . ASP C 1 391 ? 192.463 196.304 184.736 1.00 46.61 536 ASP C C 1
ATOM 7128 O O . ASP C 1 391 ? 193.539 196.570 184.193 1.00 51.32 536 ASP C O 1
ATOM 7133 N N . LYS C 1 392 ? 191.759 197.210 185.413 1.00 44.05 537 LYS C N 1
ATOM 7134 C CA . LYS C 1 392 ? 192.200 198.593 185.587 1.00 41.18 537 LYS C CA 1
ATOM 7135 C C . LYS C 1 392 ? 192.431 199.301 184.253 1.00 37.95 537 LYS C C 1
ATOM 7136 O O . LYS C 1 392 ? 193.296 200.171 184.143 1.00 42.54 537 LYS C O 1
ATOM 7142 N N . CYS C 1 393 ? 191.669 198.935 183.229 1.00 35.74 538 CYS C N 1
ATOM 7143 C CA . CYS C 1 393 ? 191.880 199.409 181.870 1.00 35.39 538 CYS C CA 1
ATOM 7144 C C . CYS C 1 393 ? 190.617 200.103 181.385 1.00 42.11 538 CYS C C 1
ATOM 7145 O O . CYS C 1 393 ? 189.507 199.714 181.758 1.00 45.89 538 CYS C O 1
ATOM 7148 N N . GLU C 1 394 ? 190.781 201.153 180.589 1.00 41.58 539 GLU C N 1
ATOM 7149 C CA . GLU C 1 394 ? 189.659 201.752 179.884 1.00 40.76 539 GLU C CA 1
ATOM 7150 C C . GLU C 1 394 ? 189.468 201.121 178.513 1.00 38.55 539 GLU C C 1
ATOM 7151 O O . GLU C 1 394 ? 190.421 200.679 177.871 1.00 40.60 539 GLU C O 1
ATOM 7157 N N . LEU C 1 395 ? 188.220 201.106 178.058 1.00 34.12 540 LEU C N 1
ATOM 7158 C CA . LEU C 1 395 ? 187.888 200.827 176.668 1.00 33.61 540 LEU C CA 1
ATOM 7159 C C . LEU C 1 395 ? 187.168 202.037 176.099 1.00 36.54 540 LEU C C 1
ATOM 7160 O O . LEU C 1 395 ? 186.144 202.464 176.642 1.00 39.21 540 LEU C O 1
ATOM 7165 N N . ASN C 1 396 ? 187.708 202.601 175.025 1.00 34.10 541 ASN C N 1
ATOM 7166 C CA . ASN C 1 396 ? 187.072 203.700 174.313 1.00 36.42 541 ASN C CA 1
ATOM 7167 C C . ASN C 1 396 ? 186.662 203.243 172.922 1.00 38.16 541 ASN C C 1
ATOM 7168 O O . ASN C 1 396 ? 187.518 202.930 172.090 1.00 36.00 541 ASN C O 1
ATOM 7173 N N . VAL C 1 397 ? 185.359 203.225 172.666 1.00 40.93 542 VAL C N 1
ATOM 7174 C CA . VAL C 1 397 ? 184.814 202.972 171.339 1.00 39.70 542 VAL C CA 1
ATOM 7175 C C . VAL C 1 397 ? 184.186 204.268 170.852 1.00 44.02 542 VAL C C 1
ATOM 7176 O O . VAL C 1 397 ? 183.423 204.907 171.586 1.00 43.21 542 VAL C O 1
ATOM 7180 N N . THR C 1 398 ? 184.508 204.662 169.626 1.00 43.26 543 THR C N 1
ATOM 7181 C CA . THR C 1 398 ? 184.161 205.988 169.144 1.00 44.58 543 THR C CA 1
ATOM 7182 C C . THR C 1 398 ? 182.890 205.926 168.309 1.00 40.05 543 THR C C 1
ATOM 7183 O O . THR C 1 398 ? 182.581 204.906 167.690 1.00 37.99 543 THR C O 1
ATOM 7187 N N . GLU C 1 399 ? 182.164 207.045 168.287 1.00 40.23 544 GLU C N 1
ATOM 7188 C CA . GLU C 1 399 ? 180.829 207.085 167.700 1.00 43.17 544 GLU C CA 1
ATOM 7189 C C . GLU C 1 399 ? 180.827 206.765 166.213 1.00 40.20 544 GLU C C 1
ATOM 7190 O O . GLU C 1 399 ? 179.763 206.483 165.654 1.00 39.36 544 GLU C O 1
ATOM 7196 N N . ASP C 1 400 ? 181.983 206.800 165.562 1.00 39.61 545 ASP C N 1
ATOM 7197 C CA . ASP C 1 400 ? 182.091 206.307 164.196 1.00 38.46 545 ASP C CA 1
ATOM 7198 C C . ASP C 1 400 ? 182.223 204.794 164.145 1.00 36.56 545 ASP C C 1
ATOM 7199 O O . ASP C 1 400 ? 181.773 204.171 163.178 1.00 36.35 545 ASP C O 1
ATOM 7204 N N . ALA C 1 401 ? 182.882 204.196 165.137 1.00 34.60 546 ALA C N 1
ATOM 7205 C CA . ALA C 1 401 ? 182.958 202.743 165.212 1.00 29.90 546 ALA C CA 1
ATOM 7206 C C . ALA C 1 401 ? 181.617 202.117 165.576 1.00 32.08 546 ALA C C 1
ATOM 7207 O O . ALA C 1 401 ? 181.279 201.041 165.073 1.00 32.34 546 ALA C O 1
ATOM 7209 N N . LEU C 1 402 ? 180.838 202.782 166.437 1.00 33.77 547 LEU C N 1
ATOM 7210 C CA . LEU C 1 402 ? 179.515 202.284 166.805 1.00 21.75 547 LEU C CA 1
ATOM 7211 C C . LEU C 1 402 ? 178.633 202.049 165.591 1.00 21.09 547 LEU C C 1
ATOM 7212 O O . LEU C 1 402 ? 177.947 201.028 165.507 1.00 25.18 547 LEU C O 1
ATOM 7217 N N . LYS C 1 403 ? 178.621 202.985 164.649 1.00 22.70 548 LYS C N 1
ATOM 7218 C CA . LYS C 1 403 ? 177.858 202.773 163.426 1.00 25.18 548 LYS C CA 1
ATOM 7219 C C . LYS C 1 403 ? 178.430 201.626 162.607 1.00 27.89 548 LYS C C 1
ATOM 7220 O O . LYS C 1 403 ? 177.682 200.888 161.959 1.00 33.42 548 LYS C O 1
ATOM 7226 N N . ALA C 1 404 ? 179.755 201.488 162.583 1.00 27.70 549 ALA C N 1
ATOM 7227 C CA . ALA C 1 404 ? 180.381 200.370 161.884 1.00 28.85 549 ALA C CA 1
ATOM 7228 C C . ALA C 1 404 ? 180.068 199.030 162.541 1.00 27.49 549 ALA C C 1
ATOM 7229 O O . ALA C 1 404 ? 179.871 198.028 161.847 1.00 27.74 549 ALA C O 1
ATOM 7231 N N . ILE C 1 405 ? 180.036 198.984 163.873 1.00 25.87 550 ILE C N 1
ATOM 7232 C CA . ILE C 1 405 ? 179.690 197.750 164.576 1.00 24.31 550 ILE C CA 1
ATOM 7233 C C . ILE C 1 405 ? 178.239 197.361 164.322 1.00 27.28 550 ILE C C 1
ATOM 7234 O O . ILE C 1 405 ? 177.933 196.196 164.055 1.00 29.88 550 ILE C O 1
ATOM 7239 N N . ALA C 1 406 ? 177.324 198.329 164.406 1.00 26.73 551 ALA C N 1
ATOM 7240 C CA . ALA C 1 406 ? 175.918 198.075 164.101 1.00 23.88 551 ALA C CA 1
ATOM 7241 C C . ALA C 1 406 ? 175.715 197.631 162.662 1.00 28.05 551 ALA C C 1
ATOM 7242 O O . ALA C 1 406 ? 174.853 196.796 162.380 1.00 34.33 551 ALA C O 1
ATOM 7244 N N . ARG C 1 407 ? 176.470 198.204 161.732 1.00 28.51 552 ARG C N 1
ATOM 7245 C CA . ARG C 1 407 ? 176.359 197.793 160.338 1.00 32.58 552 ARG C CA 1
ATOM 7246 C C . ARG C 1 407 ? 176.786 196.344 160.138 1.00 33.44 552 ARG C C 1
ATOM 7247 O O . ARG C 1 407 ? 176.126 195.594 159.412 1.00 34.74 552 ARG C O 1
ATOM 7255 N N . LEU C 1 408 ? 177.899 195.936 160.750 1.00 34.14 553 LEU C N 1
ATOM 7256 C CA . LEU C 1 408 ? 178.317 194.538 160.682 1.00 34.19 553 LEU C CA 1
ATOM 7257 C C . LEU C 1 408 ? 177.324 193.610 161.368 1.00 31.51 553 LEU C C 1
ATOM 7258 O O . LEU C 1 408 ? 177.130 192.471 160.933 1.00 34.32 553 LEU C O 1
ATOM 7263 N N . ALA C 1 409 ? 176.708 194.064 162.460 1.00 29.87 554 ALA C N 1
ATOM 7264 C CA . ALA C 1 409 ? 175.796 193.208 163.213 1.00 29.94 554 ALA C CA 1
ATOM 7265 C C . ALA C 1 409 ? 174.546 192.890 162.411 1.00 32.15 554 ALA C C 1
ATOM 7266 O O . ALA C 1 409 ? 174.019 191.776 162.491 1.00 30.06 554 ALA C O 1
ATOM 7268 N N . LEU C 1 410 ? 174.035 193.865 161.662 1.00 32.04 555 LEU C N 1
ATOM 7269 C CA . LEU C 1 410 ? 172.834 193.645 160.873 1.00 31.40 555 LEU C CA 1
ATOM 7270 C C . LEU C 1 410 ? 173.025 192.556 159.829 1.00 34.56 555 LEU C C 1
ATOM 7271 O O . LEU C 1 410 ? 172.046 191.925 159.424 1.00 38.27 555 LEU C O 1
ATOM 7276 N N . GLU C 1 411 ? 174.258 192.313 159.394 1.00 36.64 556 GLU C N 1
ATOM 7277 C CA . GLU C 1 411 ? 174.554 191.268 158.424 1.00 39.04 556 GLU C CA 1
ATOM 7278 C C . GLU C 1 411 ? 174.584 189.868 159.024 1.00 39.89 556 GLU C C 1
ATOM 7279 O O . GLU C 1 411 ? 174.567 188.893 158.269 1.00 42.77 556 GLU C O 1
ATOM 7285 N N . ARG C 1 412 ? 174.632 189.740 160.351 1.00 38.58 557 ARG C N 1
ATOM 7286 C CA . ARG C 1 412 ? 174.565 188.430 160.983 1.00 34.92 557 ARG C CA 1
ATOM 7287 C C . ARG C 1 412 ? 173.169 187.825 160.940 1.00 35.06 557 ARG C C 1
ATOM 7288 O O . ARG C 1 412 ? 173.003 186.680 161.371 1.00 34.43 557 ARG C O 1
ATOM 7296 N N . LYS C 1 413 ? 172.170 188.578 160.470 1.00 34.56 558 LYS C N 1
ATOM 7297 C CA . LYS C 1 413 ? 170.769 188.142 160.352 1.00 33.78 558 LYS C CA 1
ATOM 7298 C C . LYS C 1 413 ? 170.252 187.484 161.631 1.00 30.47 558 LYS C C 1
ATOM 7299 O O . LYS C 1 413 ? 169.457 186.545 161.595 1.00 32.87 558 LYS C O 1
ATOM 7305 N N . THR C 1 414 ? 170.701 187.991 162.780 1.00 27.78 559 THR C N 1
ATOM 7306 C CA . THR C 1 414 ? 170.377 187.376 164.061 1.00 25.12 559 THR C CA 1
ATOM 7307 C C . THR C 1 414 ? 170.014 188.399 165.135 1.00 21.90 559 THR C C 1
ATOM 7308 O O . THR C 1 414 ? 170.129 188.097 166.328 1.00 18.56 559 THR C O 1
ATOM 7312 N N . GLY C 1 415 ? 169.559 189.587 164.744 1.00 22.78 560 GLY C N 1
ATOM 7313 C CA . GLY C 1 415 ? 169.119 190.593 165.690 1.00 17.59 560 GLY C CA 1
ATOM 7314 C C . GLY C 1 415 ? 170.240 191.166 166.536 1.00 15.98 560 GLY C C 1
ATOM 7315 O O . GLY C 1 415 ? 171.401 191.211 166.132 1.00 18.71 560 GLY C O 1
ATOM 7316 N N . ALA C 1 416 ? 169.873 191.636 167.728 1.00 14.18 561 ALA C N 1
ATOM 7317 C CA . ALA C 1 416 ? 170.830 192.278 168.621 1.00 14.14 561 ALA C CA 1
ATOM 7318 C C . ALA C 1 416 ? 171.891 191.331 169.153 1.00 17.61 561 ALA C C 1
ATOM 7319 O O . ALA C 1 416 ? 172.893 191.795 169.701 1.00 19.51 561 ALA C O 1
ATOM 7321 N N . ARG C 1 417 ? 171.688 190.022 169.042 1.00 16.87 562 ARG C N 1
ATOM 7322 C CA . ARG C 1 417 ? 172.743 189.075 169.370 1.00 16.25 562 ARG C CA 1
ATOM 7323 C C . ARG C 1 417 ? 173.935 189.163 168.428 1.00 19.03 562 ARG C C 1
ATOM 7324 O O . ARG C 1 417 ? 175.004 188.649 168.761 1.00 21.46 562 ARG C O 1
ATOM 7332 N N . GLY C 1 418 ? 173.772 189.768 167.252 1.00 18.44 563 GLY C N 1
ATOM 7333 C CA . GLY C 1 418 ? 174.910 189.998 166.382 1.00 19.07 563 GLY C CA 1
ATOM 7334 C C . GLY C 1 418 ? 175.932 190.960 166.952 1.00 21.37 563 GLY C C 1
ATOM 7335 O O . GLY C 1 418 ? 177.114 190.877 166.620 1.00 25.83 563 GLY C O 1
ATOM 7336 N N . LEU C 1 419 ? 175.493 191.903 167.784 1.00 19.04 564 LEU C N 1
ATOM 7337 C CA . LEU C 1 419 ? 176.414 192.875 168.364 1.00 19.91 564 LEU C CA 1
ATOM 7338 C C . LEU C 1 419 ? 177.449 192.212 169.260 1.00 21.51 564 LEU C C 1
ATOM 7339 O O . LEU C 1 419 ? 178.608 192.632 169.297 1.00 28.43 564 LEU C O 1
ATOM 7344 N N . ARG C 1 420 ? 177.046 191.181 170.000 1.00 19.00 565 ARG C N 1
ATOM 7345 C CA . ARG C 1 420 ? 177.984 190.447 170.844 1.00 20.98 565 ARG C CA 1
ATOM 7346 C C . ARG C 1 420 ? 178.988 189.646 170.028 1.00 24.61 565 ARG C C 1
ATOM 7347 O O . ARG C 1 420 ? 180.166 189.573 170.389 1.00 28.10 565 ARG C O 1
ATOM 7355 N N . SER C 1 421 ? 178.540 189.009 168.949 1.00 22.58 566 SER C N 1
ATOM 7356 C CA . SER C 1 421 ? 179.454 188.228 168.125 1.00 20.67 566 SER C CA 1
ATOM 7357 C C . SER C 1 421 ? 180.596 189.074 167.578 1.00 23.10 566 SER C C 1
ATOM 7358 O O . SER C 1 421 ? 181.722 188.586 167.443 1.00 26.46 566 SER C O 1
ATOM 7360 N N . ILE C 1 422 ? 180.328 190.332 167.239 1.00 24.61 567 ILE C N 1
ATOM 7361 C CA . ILE C 1 422 ? 181.375 191.229 166.759 1.00 25.91 567 ILE C CA 1
ATOM 7362 C C . ILE C 1 422 ? 182.263 191.728 167.891 1.00 24.95 567 ILE C C 1
ATOM 7363 O O . ILE C 1 422 ? 183.491 191.749 167.767 1.00 27.21 567 ILE C O 1
ATOM 7368 N N . MET C 1 423 ? 181.666 192.160 168.998 1.00 22.59 568 MET C N 1
ATOM 7369 C CA . MET C 1 423 ? 182.461 192.642 170.123 1.00 24.28 568 MET C CA 1
ATOM 7370 C C . MET C 1 423 ? 183.422 191.579 170.639 1.00 29.13 568 MET C C 1
ATOM 7371 O O . MET C 1 423 ? 184.558 191.890 171.009 1.00 32.69 568 MET C O 1
ATOM 7376 N N . GLU C 1 424 ? 182.976 190.326 170.709 1.00 29.11 569 GLU C N 1
ATOM 7377 C CA . GLU C 1 424 ? 183.876 189.239 171.081 1.00 28.30 569 GLU C CA 1
ATOM 7378 C C . GLU C 1 424 ? 184.999 189.061 170.072 1.00 28.76 569 GLU C C 1
ATOM 7379 O O . GLU C 1 424 ? 186.108 188.666 170.441 1.00 29.96 569 GLU C O 1
ATOM 7385 N N . LYS C 1 425 ? 184.732 189.346 168.80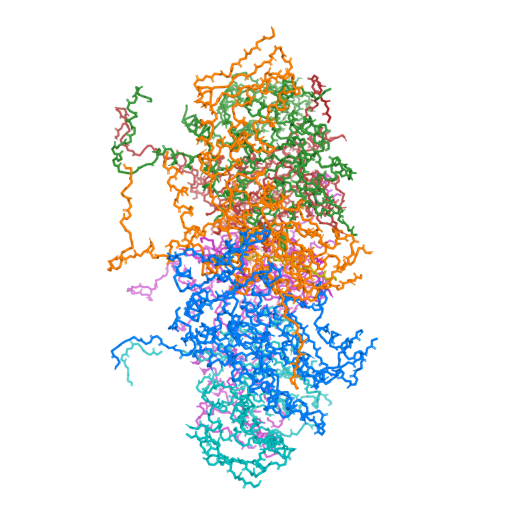0 1.00 27.15 570 LYS C N 1
ATOM 7386 C CA . LYS C 1 425 ? 185.728 189.181 167.748 1.00 26.71 570 LYS C CA 1
ATOM 7387 C C . LYS C 1 425 ? 186.745 190.318 167.714 1.00 32.05 570 LYS C C 1
ATOM 7388 O O . LYS C 1 425 ? 187.934 190.074 167.488 1.00 35.14 570 LYS C O 1
ATOM 7394 N N . LEU C 1 426 ? 186.311 191.562 167.930 1.00 31.57 571 LEU C N 1
ATOM 7395 C CA . LEU C 1 426 ? 187.252 192.679 167.929 1.00 28.72 571 LEU C CA 1
ATOM 7396 C C . LEU C 1 426 ? 188.162 192.634 169.148 1.00 29.58 571 LEU C C 1
ATOM 7397 O O . LEU C 1 426 ? 189.379 192.805 169.034 1.00 34.05 571 LEU C O 1
ATOM 7402 N N . LEU C 1 427 ? 187.587 192.426 170.324 1.00 27.55 572 LEU C N 1
ATOM 7403 C CA . LEU C 1 427 ? 188.309 192.606 171.573 1.00 29.42 572 LEU C CA 1
ATOM 7404 C C . LEU C 1 427 ? 189.142 191.399 171.981 1.00 32.52 572 LEU C C 1
ATOM 7405 O O . LEU C 1 427 ? 189.764 191.443 173.044 1.00 36.07 572 LEU C O 1
ATOM 7410 N N . LEU C 1 428 ? 189.118 190.305 171.219 1.00 29.89 573 LEU C N 1
ATOM 7411 C CA . LEU C 1 428 ? 189.808 189.094 171.655 1.00 32.07 573 LEU C CA 1
ATOM 7412 C C . LEU C 1 428 ? 191.278 189.356 171.940 1.00 35.74 573 LEU C C 1
ATOM 7413 O O . LEU C 1 428 ? 191.794 188.981 172.997 1.00 38.57 573 LEU C O 1
ATOM 7418 N N . GLU C 1 429 ? 191.957 190.046 171.025 1.00 36.32 574 GLU C N 1
ATOM 7419 C CA . GLU C 1 429 ? 193.385 190.290 171.217 1.00 36.03 574 GLU C CA 1
ATOM 7420 C C . GLU C 1 429 ? 193.662 191.271 172.350 1.00 38.15 574 GLU C C 1
ATOM 7421 O O . GLU C 1 429 ? 194.564 191.000 173.160 1.00 43.86 574 GLU C O 1
ATOM 7427 N N . PRO C 1 430 ? 192.970 192.411 172.466 1.00 33.30 575 PRO C N 1
ATOM 7428 C CA . PRO C 1 430 ? 193.061 193.183 173.716 1.00 33.50 575 PRO C CA 1
ATOM 7429 C C . PRO C 1 430 ? 192.830 192.375 174.982 1.00 38.28 575 PRO C C 1
ATOM 7430 O O . PRO C 1 430 ? 193.634 192.455 175.915 1.00 40.95 575 PRO C O 1
ATOM 7434 N N . MET C 1 431 ? 191.749 191.595 175.042 1.00 38.07 576 MET C N 1
ATOM 7435 C CA . MET C 1 431 ? 191.430 190.843 176.252 1.00 36.00 576 MET C CA 1
ATOM 7436 C C . MET C 1 431 ? 192.476 189.792 176.593 1.00 38.34 576 MET C C 1
ATOM 7437 O O . MET C 1 431 ? 192.604 189.427 177.765 1.00 40.35 576 MET C O 1
ATOM 7442 N N . PHE C 1 432 ? 193.242 189.317 175.609 1.00 37.59 577 PHE C N 1
ATOM 7443 C CA . PHE C 1 432 ? 194.340 188.397 175.889 1.00 37.41 577 PHE C CA 1
ATOM 7444 C C . PHE C 1 432 ? 195.614 189.120 176.299 1.00 42.91 577 PHE C C 1
ATOM 7445 O O . PHE C 1 432 ? 196.393 188.580 177.090 1.00 42.74 577 PHE C O 1
ATOM 7453 N N . GLU C 1 433 ? 195.849 190.326 175.782 1.00 46.03 578 GLU C N 1
ATOM 7454 C CA . GLU C 1 433 ? 197.115 191.014 175.995 1.00 44.98 578 GLU C CA 1
ATOM 7455 C C . GLU C 1 433 ? 197.092 192.008 177.147 1.00 46.79 578 GLU C C 1
ATOM 7456 O O . GLU C 1 433 ? 198.129 192.231 177.768 1.00 53.13 578 GLU C O 1
ATOM 7462 N N . VAL C 1 434 ? 195.936 192.575 177.472 1.00 44.99 579 VAL C N 1
ATOM 7463 C CA . VAL C 1 434 ? 195.782 193.572 178.537 1.00 46.29 579 VAL C CA 1
ATOM 7464 C C . VAL C 1 434 ? 196.010 193.073 179.965 1.00 48.97 579 VAL C C 1
ATOM 7465 O O . VAL C 1 434 ? 196.621 193.809 180.753 1.00 53.22 579 VAL C O 1
ATOM 7469 N N . PRO C 1 435 ? 195.579 191.861 180.353 1.00 49.17 580 PRO C N 1
ATOM 7470 C CA . PRO C 1 435 ? 195.485 191.539 181.793 1.00 51.95 580 PRO C CA 1
ATOM 7471 C C . PRO C 1 435 ? 196.690 191.877 182.661 1.00 57.49 580 PRO C C 1
ATOM 7472 O O . PRO C 1 435 ? 196.489 192.233 183.828 1.00 58.24 580 PRO C O 1
ATOM 7476 N N . ASN C 1 436 ? 197.926 191.759 182.169 1.00 57.43 581 ASN C N 1
ATOM 7477 C CA . ASN C 1 436 ? 199.067 192.158 182.989 1.00 59.79 581 ASN C CA 1
ATOM 7478 C C . ASN C 1 436 ? 200.072 193.037 182.250 1.00 63.83 581 ASN C C 1
ATOM 7479 O O . ASN C 1 436 ? 201.243 193.074 182.639 1.00 69.82 581 ASN C O 1
ATOM 7484 N N . SER C 1 437 ? 199.659 193.752 181.205 1.00 62.65 582 SER C N 1
ATOM 7485 C CA . SER C 1 437 ? 200.609 194.379 180.295 1.00 65.81 582 SER C CA 1
ATOM 7486 C C . SER C 1 437 ? 200.809 195.865 180.556 1.00 68.34 582 SER C C 1
ATOM 7487 O O . SER C 1 437 ? 201.369 196.556 179.700 1.00 69.92 582 SER C O 1
ATOM 7490 N N . ASP C 1 438 ? 200.359 196.376 181.703 1.00 69.89 583 ASP C N 1
ATOM 7491 C CA . ASP C 1 438 ? 200.444 197.805 182.012 1.00 71.10 583 ASP C CA 1
ATOM 7492 C C . ASP C 1 438 ? 199.721 198.661 180.977 1.00 65.25 583 ASP C C 1
ATOM 7493 O O . ASP C 1 438 ? 200.123 199.795 180.710 1.00 62.90 583 ASP C O 1
ATOM 7498 N N . ILE C 1 439 ? 198.663 198.122 180.379 1.00 59.73 584 ILE C N 1
ATOM 7499 C CA . ILE C 1 439 ? 197.835 198.880 179.449 1.00 52.09 584 ILE C CA 1
ATOM 7500 C C . ILE C 1 439 ? 196.916 199.764 180.279 1.00 51.20 584 ILE C C 1
ATOM 7501 O O . ILE C 1 439 ? 196.208 199.279 181.166 1.00 50.87 584 ILE C O 1
ATOM 7506 N N . VAL C 1 440 ? 196.953 201.065 180.013 1.00 52.74 585 VAL C N 1
ATOM 7507 C CA . VAL C 1 440 ? 196.029 202.012 180.626 1.00 46.55 585 VAL C CA 1
ATOM 7508 C C . VAL C 1 440 ? 194.740 202.165 179.825 1.00 44.95 585 VAL C C 1
ATOM 7509 O O . VAL C 1 440 ? 193.669 202.337 180.408 1.00 46.06 585 VAL C O 1
ATOM 7511 N N . CYS C 1 441 ? 194.788 202.127 178.494 1.00 45.22 586 CYS C N 1
ATOM 7512 C CA . CYS C 1 441 ? 193.552 202.237 177.733 1.00 45.27 586 CYS C CA 1
ATOM 7513 C C . CYS C 1 441 ? 193.657 201.499 176.407 1.00 43.22 586 CYS C C 1
ATOM 7514 O O . CYS C 1 441 ? 194.735 201.381 175.823 1.00 44.99 586 CYS C O 1
ATOM 7516 N N . VAL C 1 442 ? 192.507 201.013 175.942 1.00 40.72 587 VAL C N 1
ATOM 7517 C CA . VAL C 1 442 ? 192.327 200.454 174.606 1.00 40.17 587 VAL C CA 1
ATOM 7518 C C . VAL C 1 442 ? 191.466 201.416 173.799 1.00 39.58 587 VAL C C 1
ATOM 7519 O O . VAL C 1 442 ? 190.406 201.843 174.268 1.00 42.95 587 VAL C O 1
ATOM 7523 N N . GLU C 1 443 ? 191.910 201.755 172.591 1.00 36.15 588 GLU C N 1
ATOM 7524 C CA . GLU C 1 443 ? 191.172 202.660 171.720 1.00 38.02 588 GLU C CA 1
ATOM 7525 C C . GLU C 1 443 ? 190.735 201.932 170.458 1.00 36.72 588 GLU C C 1
ATOM 7526 O O . GLU C 1 443 ? 191.564 201.346 169.757 1.00 37.66 588 GLU C O 1
ATOM 7528 N N . VAL C 1 444 ? 189.437 201.985 170.167 1.00 34.91 589 VAL C N 1
ATOM 7529 C CA . VAL C 1 444 ? 188.851 201.366 168.982 1.00 34.04 589 VAL C CA 1
ATOM 7530 C C . VAL C 1 444 ? 188.367 202.480 168.064 1.00 34.32 589 VAL C C 1
ATOM 7531 O O . VAL C 1 444 ? 187.424 203.204 168.398 1.00 37.02 589 VAL C O 1
ATOM 7535 N N . ASP C 1 445 ? 189.011 202.627 166.914 1.00 34.63 590 ASP C N 1
ATOM 7536 C CA . ASP C 1 445 ? 188.563 203.524 165.860 1.00 35.23 590 ASP C CA 1
ATOM 7537 C C . ASP C 1 445 ? 187.796 202.757 164.790 1.00 32.75 590 ASP C C 1
ATOM 7538 O O . ASP C 1 445 ? 187.760 201.529 164.776 1.00 37.40 590 ASP C O 1
ATOM 7540 N N . LYS C 1 446 ? 187.137 203.506 163.906 1.00 30.55 591 LYS C N 1
ATOM 7541 C CA . LYS C 1 446 ? 186.459 202.888 162.772 1.00 32.39 591 LYS C CA 1
ATOM 7542 C C . LYS C 1 446 ? 187.384 202.004 161.953 1.00 38.13 591 LYS C C 1
ATOM 7543 O O . LYS C 1 446 ? 186.954 200.974 161.425 1.00 42.49 591 LYS C O 1
ATOM 7549 N N . GLU C 1 447 ? 188.655 202.386 161.835 1.00 37.69 592 GLU C N 1
ATOM 7550 C CA . GLU C 1 447 ? 189.613 201.594 161.072 1.00 37.37 592 GLU C CA 1
ATOM 7551 C C . GLU C 1 447 ? 189.954 200.285 161.768 1.00 39.79 592 GLU C C 1
ATOM 7552 O O . GLU C 1 447 ? 190.303 199.305 161.103 1.00 43.44 592 GLU C O 1
ATOM 7554 N N . VAL C 1 448 ? 189.836 200.238 163.092 1.00 35.98 593 VAL C N 1
ATOM 7555 C CA . VAL C 1 448 ? 189.987 198.976 163.805 1.00 34.06 593 VAL C CA 1
ATOM 7556 C C . VAL C 1 448 ? 188.828 198.042 163.488 1.00 35.26 593 VAL C C 1
ATOM 7557 O O . VAL C 1 448 ? 189.028 196.860 163.187 1.00 37.57 593 VAL C O 1
ATOM 7561 N N . VAL C 1 449 ? 187.600 198.555 163.558 1.00 37.05 594 VAL C N 1
ATOM 7562 C CA . VAL C 1 449 ? 186.423 197.745 163.255 1.00 36.62 594 VAL C CA 1
ATOM 7563 C C . VAL C 1 449 ? 186.473 197.223 161.825 1.00 39.53 594 VAL C C 1
ATOM 7564 O O . VAL C 1 449 ? 186.102 196.076 161.555 1.00 41.98 594 VAL C O 1
ATOM 7568 N N . GLU C 1 450 ? 186.929 198.049 160.888 1.00 38.91 595 GLU C N 1
ATOM 7569 C CA . GLU C 1 450 ? 187.075 197.617 159.503 1.00 41.32 595 GLU C CA 1
ATOM 7570 C C . GLU C 1 450 ? 188.250 196.673 159.288 1.00 46.22 595 GLU C C 1
ATOM 7571 O O . GLU C 1 450 ? 188.438 196.203 158.161 1.00 47.79 595 GLU C O 1
ATOM 7573 N N . GLY C 1 451 ? 189.031 196.373 160.323 1.00 45.33 596 GLY C N 1
ATOM 7574 C CA . GLY C 1 451 ? 190.159 195.473 160.199 1.00 45.35 596 GLY C CA 1
ATOM 7575 C C . GLY C 1 451 ? 191.426 196.080 159.642 1.00 49.03 596 GLY C C 1
ATOM 7576 O O . GLY C 1 451 ? 192.354 195.335 159.309 1.00 49.92 596 GLY C O 1
ATOM 7577 N N . LYS C 1 452 ? 191.499 197.404 159.526 1.00 48.70 597 LYS C N 1
ATOM 7578 C CA . LYS C 1 452 ? 192.658 198.072 158.953 1.00 46.42 597 LYS C CA 1
ATOM 7579 C C . LYS C 1 452 ? 193.718 198.405 159.990 1.00 46.58 597 LYS C C 1
ATOM 7580 O O . LYS C 1 452 ? 194.802 198.862 159.619 1.00 51.33 597 LYS C O 1
ATOM 7586 N N . LYS C 1 453 ? 193.431 198.207 161.272 1.00 43.88 598 LYS C N 1
ATOM 7587 C CA . LYS C 1 453 ? 194.404 198.443 162.323 1.00 44.85 598 LYS C CA 1
ATOM 7588 C C . LYS C 1 453 ? 194.265 197.355 163.369 1.00 46.11 598 LYS C C 1
ATOM 7589 O O . LYS C 1 453 ? 193.232 196.693 163.473 1.00 44.44 598 LYS C O 1
ATOM 7595 N N . GLU C 1 454 ? 195.326 197.167 164.138 1.00 50.42 599 GLU C N 1
ATOM 7596 C CA . GLU C 1 454 ? 195.176 196.626 165.471 1.00 50.66 599 GLU C CA 1
ATOM 7597 C C . GLU C 1 454 ? 194.605 197.690 166.406 1.00 46.74 599 GLU C C 1
ATOM 7598 O O . GLU C 1 454 ? 194.799 198.888 166.189 1.00 46.82 599 GLU C O 1
ATOM 7604 N N . PRO C 1 455 ? 193.880 197.280 167.440 1.00 47.78 600 PRO C N 1
ATOM 7605 C CA . PRO C 1 455 ? 193.439 198.238 168.458 1.00 50.31 600 PRO C CA 1
ATOM 7606 C C . PRO C 1 455 ? 194.621 198.896 169.153 1.00 50.92 600 PRO C C 1
ATOM 7607 O O . PRO C 1 455 ? 195.563 198.229 169.582 1.00 49.86 600 PRO C O 1
ATOM 7611 N N . GLY C 1 456 ? 194.563 200.220 169.260 1.00 47.72 601 GLY C N 1
ATOM 7612 C CA . GLY C 1 456 ? 195.662 200.975 169.830 1.00 47.32 601 GLY C CA 1
ATOM 7613 C C . GLY C 1 456 ? 195.687 200.866 171.346 1.00 49.40 601 GLY C C 1
ATOM 7614 O O . GLY C 1 456 ? 194.652 200.790 172.005 1.00 49.83 601 GLY C O 1
ATOM 7615 N N . TYR C 1 457 ? 196.896 200.848 171.897 1.00 47.04 602 TYR C N 1
ATOM 7616 C CA . TYR C 1 457 ? 197.110 200.735 173.330 1.00 47.31 602 TYR C CA 1
ATOM 7617 C C . TYR C 1 457 ? 197.784 201.999 173.837 1.00 51.90 602 TYR C C 1
ATOM 7618 O O . TYR C 1 457 ? 198.620 202.587 173.147 1.00 53.47 602 TYR C O 1
ATOM 7627 N N . ILE C 1 458 ? 197.414 202.413 175.044 1.00 53.37 603 ILE C N 1
ATOM 7628 C CA . ILE C 1 458 ? 198.131 203.437 175.791 1.00 53.95 603 ILE C CA 1
ATOM 7629 C C . ILE C 1 458 ? 198.848 202.748 176.937 1.00 57.10 603 ILE C C 1
ATOM 7630 O O . ILE C 1 458 ? 198.214 202.089 177.769 1.00 60.23 603 ILE C O 1
ATOM 7635 N N . ARG C 1 459 ? 200.165 202.903 176.984 1.00 54.03 604 ARG C N 1
ATOM 7636 C CA . ARG C 1 459 ? 200.979 202.284 178.016 1.00 56.08 604 ARG C CA 1
ATOM 7637 C C . ARG C 1 459 ? 201.037 203.174 179.247 1.00 58.60 604 ARG C C 1
ATOM 7638 O O . ARG C 1 459 ? 201.100 204.400 179.138 1.00 60.81 604 ARG C O 1
ATOM 7646 N N . ALA C 1 460 ? 201.025 202.552 180.419 1.00 59.39 605 ALA C N 1
ATOM 7647 C CA . ALA C 1 460 ? 201.109 203.292 181.670 1.00 62.17 605 ALA C CA 1
ATOM 7648 C C . ALA C 1 460 ? 202.495 203.890 181.862 1.00 63.05 605 ALA C C 1
ATOM 7649 O O . ALA C 1 460 ? 203.091 203.767 182.932 1.00 63.96 605 ALA C O 1
ATOM 7651 N N . PRO D 1 20 ? 193.255 185.882 192.581 1.00 71.64 165 PRO D N 1
ATOM 7652 C CA . PRO D 1 20 ? 192.590 186.135 191.298 1.00 68.16 165 PRO D CA 1
ATOM 7653 C C . PRO D 1 20 ? 192.600 184.897 190.410 1.00 63.27 165 PRO D C 1
ATOM 7654 O O . PRO D 1 20 ? 193.380 183.983 190.669 1.00 62.94 165 PRO D O 1
ATOM 7658 N N . PRO D 1 21 ? 191.754 184.856 189.386 1.00 59.97 166 PRO D N 1
ATOM 7659 C CA . PRO D 1 21 ? 191.837 183.772 188.413 1.00 54.82 166 PRO D CA 1
ATOM 7660 C C . PRO D 1 21 ? 193.128 183.849 187.619 1.00 53.59 166 PRO D C 1
ATOM 7661 O O . PRO D 1 21 ? 193.757 184.915 187.541 1.00 54.07 166 PRO D O 1
ATOM 7665 N N . PRO D 1 22 ? 193.558 182.744 187.020 1.00 49.79 167 PRO D N 1
ATOM 7666 C CA . PRO D 1 22 ? 194.785 182.760 186.226 1.00 40.77 167 PRO D CA 1
ATOM 7667 C C . PRO D 1 22 ? 194.603 183.571 184.957 1.00 32.33 167 PRO D C 1
ATOM 7668 O O . PRO D 1 22 ? 193.552 183.486 184.308 1.00 33.95 167 PRO D O 1
ATOM 7672 N N . PRO D 1 23 ? 195.595 184.362 184.565 1.00 27.19 168 PRO D N 1
ATOM 7673 C CA . PRO D 1 23 ? 195.447 185.194 183.374 1.00 24.32 168 PRO D CA 1
ATOM 7674 C C . PRO D 1 23 ? 195.417 184.331 182.127 1.00 20.83 168 PRO D C 1
ATOM 7675 O O . PRO D 1 23 ? 195.887 183.187 182.153 1.00 24.29 168 PRO D O 1
ATOM 7679 N N . PRO D 1 24 ? 194.849 184.823 181.024 1.00 17.01 169 PRO D N 1
ATOM 7680 C CA . PRO D 1 24 ? 194.682 183.962 179.848 1.00 17.32 169 PRO D CA 1
ATOM 7681 C C . PRO D 1 24 ? 195.985 183.542 179.215 1.00 19.63 169 PRO D C 1
ATOM 7682 O O . PRO D 1 24 ? 196.022 182.520 178.524 1.00 22.38 169 PRO D O 1
ATOM 7686 N N . LYS D 1 25 ? 197.047 184.315 179.400 1.00 21.23 170 LYS D N 1
ATOM 7687 C CA . LYS D 1 25 ? 198.365 183.938 178.914 1.00 21.01 170 LYS D CA 1
ATOM 7688 C C . LYS D 1 25 ? 198.957 182.762 179.680 1.00 21.00 170 LYS D C 1
ATOM 7689 O O . LYS D 1 25 ? 199.816 182.062 179.141 1.00 22.89 170 LYS D O 1
ATOM 7695 N N . LYS D 1 26 ? 198.517 182.527 180.917 1.00 20.27 171 LYS D N 1
ATOM 7696 C CA . LYS D 1 26 ? 198.928 181.337 181.655 1.00 18.54 171 LYS D CA 1
ATOM 7697 C C . LYS D 1 26 ? 198.160 180.088 181.242 1.00 17.44 171 LYS D C 1
ATOM 7698 O O . LYS D 1 26 ? 198.747 179.008 181.142 1.00 20.28 171 LYS D O 1
ATOM 7704 N N . ILE D 1 27 ? 196.856 180.205 181.007 1.00 18.52 172 ILE D N 1
ATOM 7705 C CA . ILE D 1 27 ? 196.075 179.072 180.518 1.00 16.63 172 ILE D CA 1
ATOM 7706 C C . ILE D 1 27 ? 196.559 178.633 179.143 1.00 17.49 172 ILE D C 1
ATOM 7707 O O . ILE D 1 27 ? 196.613 177.437 178.841 1.00 20.40 172 ILE D O 1
ATOM 7712 N N . TYR D 1 28 ? 196.883 179.592 178.280 1.00 16.17 173 TYR D N 1
ATOM 7713 C CA . TYR D 1 28 ? 197.469 179.281 176.981 1.00 15.27 173 TYR D CA 1
ATOM 7714 C C . TYR D 1 28 ? 198.740 178.451 177.118 1.00 19.36 173 TYR D C 1
ATOM 7715 O O . TYR D 1 28 ? 198.924 177.460 176.405 1.00 22.97 173 TYR D O 1
ATOM 7724 N N . ASN D 1 29 ? 199.653 178.862 177.998 1.00 19.85 174 ASN D N 1
ATOM 7725 C CA . ASN D 1 29 ? 200.875 178.093 178.213 1.00 19.45 174 ASN D CA 1
ATOM 7726 C C . ASN D 1 29 ? 200.624 176.683 178.728 1.00 20.52 174 ASN D C 1
ATOM 7727 O O . ASN D 1 29 ? 201.479 175.815 178.540 1.00 25.07 174 ASN D O 1
ATOM 7732 N N . TYR D 1 30 ? 199.481 176.421 179.357 1.00 20.03 175 TYR D N 1
ATOM 7733 C CA . TYR D 1 30 ? 199.146 175.048 179.715 1.00 16.31 175 TYR D CA 1
ATOM 7734 C C . TYR D 1 30 ? 198.635 174.255 178.522 1.00 16.68 175 TYR D C 1
ATOM 7735 O O . TYR D 1 30 ? 199.078 173.131 178.282 1.00 20.50 175 TYR D O 1
ATOM 7744 N N . LEU D 1 31 ? 197.686 174.812 177.776 1.00 15.89 176 LEU D N 1
ATOM 7745 C CA . LEU D 1 31 ? 197.194 174.139 176.580 1.00 15.33 176 LEU D CA 1
ATOM 7746 C C . LEU D 1 31 ? 198.318 173.872 175.590 1.00 17.11 176 LEU D C 1
ATOM 7747 O O . LEU D 1 31 ? 198.304 172.863 174.882 1.00 21.57 176 LEU D O 1
ATOM 7752 N N . ASP D 1 32 ? 199.281 174.788 175.501 1.00 16.24 177 ASP D N 1
ATOM 7753 C CA . ASP D 1 32 ? 200.389 174.658 174.559 1.00 18.63 177 ASP D CA 1
ATOM 7754 C C . ASP D 1 32 ? 201.252 173.424 174.810 1.00 20.12 177 ASP D C 1
ATOM 7755 O O . ASP D 1 32 ? 202.019 173.030 173.927 1.00 19.91 177 ASP D O 1
ATOM 7760 N N . LYS D 1 33 ? 201.147 172.808 175.985 1.00 19.22 178 LYS D N 1
ATOM 7761 C CA . LYS D 1 33 ? 201.930 171.623 176.307 1.00 17.30 178 LYS D CA 1
ATOM 7762 C C . LYS D 1 33 ? 201.361 170.344 175.707 1.00 19.23 178 LYS D C 1
ATOM 7763 O O . LYS D 1 33 ? 202.109 169.382 175.521 1.00 26.20 178 LYS D O 1
ATOM 7769 N N . TYR D 1 34 ? 200.064 170.309 175.406 1.00 14.02 179 TYR D N 1
ATOM 7770 C CA . TYR D 1 34 ? 199.401 169.129 174.870 1.00 12.63 179 TYR D CA 1
ATOM 7771 C C . TYR D 1 34 ? 198.961 169.263 173.428 1.00 13.59 179 TYR D C 1
ATOM 7772 O O . TYR D 1 34 ? 198.922 168.262 172.716 1.00 16.58 179 TYR D O 1
ATOM 7781 N N . VAL D 1 35 ? 198.611 170.461 172.986 1.00 12.52 180 VAL D N 1
ATOM 7782 C CA . VAL D 1 35 ? 198.087 170.703 171.650 1.00 12.40 180 VAL D CA 1
ATOM 7783 C C . VAL D 1 35 ? 199.160 171.445 170.870 1.00 12.31 180 VAL D C 1
ATOM 7784 O O . VAL D 1 35 ? 199.647 172.488 171.316 1.00 15.87 180 VAL D O 1
ATOM 7788 N N . VAL D 1 36 ? 199.566 170.893 169.732 1.00 10.53 181 VAL D N 1
ATOM 7789 C CA . VAL D 1 36 ? 200.681 171.472 168.991 1.00 13.12 181 VAL D CA 1
ATOM 7790 C C . VAL D 1 36 ? 200.253 172.735 168.251 1.00 15.77 181 VAL D C 1
ATOM 7791 O O . VAL D 1 36 ? 200.760 173.829 168.521 1.00 19.69 181 VAL D O 1
ATOM 7795 N N . GLY D 1 37 ? 199.320 172.616 167.316 1.00 12.35 182 GLY D N 1
ATOM 7796 C CA . GLY D 1 37 ? 198.934 173.740 166.484 1.00 13.12 182 GLY D CA 1
ATOM 7797 C C . GLY D 1 37 ? 197.939 174.681 167.130 1.00 15.89 182 GLY D C 1
ATOM 7798 O O . GLY D 1 37 ? 197.886 174.833 168.356 1.00 14.23 182 GLY D O 1
ATOM 7799 N N . GLN D 1 38 ? 197.153 175.343 166.277 1.00 17.69 183 GLN D N 1
ATOM 7800 C CA . GLN D 1 38 ? 195.888 175.979 166.658 1.00 15.29 183 GLN D CA 1
ATOM 7801 C C . GLN D 1 38 ? 196.048 177.005 167.776 1.00 16.29 183 GLN D C 1
ATOM 7802 O O . GLN D 1 38 ? 195.345 176.978 168.785 1.00 15.91 183 GLN D O 1
ATOM 7808 N N . SER D 1 39 ? 197.032 177.888 167.603 1.00 16.81 184 SER D N 1
ATOM 7809 C CA . SER D 1 39 ? 197.263 178.978 168.544 1.00 14.98 184 SER D CA 1
ATOM 7810 C C . SER D 1 39 ? 196.053 179.890 168.700 1.00 15.70 184 SER D C 1
ATOM 7811 O O . SER D 1 39 ? 195.886 180.511 169.753 1.00 19.32 184 SER D O 1
ATOM 7814 N N . PHE D 1 40 ? 195.206 179.994 167.674 1.00 15.93 185 PHE D N 1
ATOM 7815 C CA . PHE D 1 40 ? 193.988 180.797 167.787 1.00 15.39 185 PHE D CA 1
ATOM 7816 C C . PHE D 1 40 ? 192.962 180.178 168.725 1.00 12.57 185 PHE D C 1
ATOM 7817 O O . PHE D 1 40 ? 192.434 180.858 169.609 1.00 11.76 185 PHE D O 1
ATOM 7825 N N . ALA D 1 41 ? 192.671 178.889 168.559 1.00 11.52 186 ALA D N 1
ATOM 7826 C CA . ALA D 1 41 ? 191.706 178.230 169.432 1.00 11.21 186 ALA D CA 1
ATOM 7827 C C . ALA D 1 41 ? 192.176 178.161 170.878 1.00 12.66 186 ALA D C 1
ATOM 7828 O O . ALA D 1 41 ? 191.355 178.221 171.796 1.00 12.62 186 ALA D O 1
ATOM 7830 N N . LYS D 1 42 ? 193.479 177.999 171.104 1.00 12.96 187 LYS D N 1
ATOM 7831 C CA . LYS D 1 42 ? 194.027 178.117 172.453 1.00 13.01 187 LYS D CA 1
ATOM 7832 C C . LYS D 1 42 ? 193.787 179.496 173.042 1.00 13.05 187 LYS D C 1
ATOM 7833 O O . LYS D 1 42 ? 193.477 179.631 174.229 1.00 14.68 187 LYS D O 1
ATOM 7839 N N . LYS D 1 43 ? 193.977 180.532 172.234 1.00 10.48 188 LYS D N 1
ATOM 7840 C CA . LYS D 1 43 ? 193.787 181.905 172.681 1.00 11.36 188 LYS D CA 1
ATOM 7841 C C . LYS D 1 43 ? 192.337 182.190 173.045 1.00 12.27 188 LYS D C 1
ATOM 7842 O O . LYS D 1 43 ? 192.063 182.800 174.082 1.00 12.77 188 LYS D O 1
ATOM 7848 N N . VAL D 1 44 ? 191.396 181.743 172.215 1.00 11.58 189 VAL D N 1
ATOM 7849 C CA . VAL D 1 44 ? 189.979 181.970 172.482 1.00 8.92 189 VAL D CA 1
ATOM 7850 C C . VAL D 1 44 ? 189.528 181.237 173.739 1.00 9.28 189 VAL D C 1
ATOM 7851 O O . VAL D 1 44 ? 188.818 181.799 174.577 1.00 10.87 189 VAL D O 1
ATOM 7855 N N . LEU D 1 45 ? 189.909 179.970 173.884 1.00 11.11 190 LEU D N 1
ATOM 7856 C CA . LEU D 1 45 ? 189.536 179.212 175.076 1.00 12.53 190 LEU D CA 1
ATOM 7857 C C . LEU D 1 45 ? 190.171 179.763 176.348 1.00 14.01 190 LEU D C 1
ATOM 7858 O O . LEU D 1 45 ? 189.552 179.725 177.415 1.00 14.63 190 LEU D O 1
ATOM 7863 N N . SER D 1 46 ? 191.412 180.241 176.268 1.00 14.14 191 SER D N 1
ATOM 7864 C CA . SER D 1 46 ? 192.057 180.857 177.426 1.00 12.42 191 SER D CA 1
ATOM 7865 C C . SER D 1 46 ? 191.326 182.108 177.902 1.00 12.99 191 SER D C 1
ATOM 7866 O O . SER D 1 46 ? 191.099 182.287 179.102 1.00 15.31 191 SER D O 1
ATOM 7868 N N . VAL D 1 47 ? 190.994 183.012 176.978 1.00 12.28 192 VAL D N 1
ATOM 7869 C CA . VAL D 1 47 ? 190.252 184.221 177.336 1.00 11.98 192 VAL D CA 1
ATOM 7870 C C . VAL D 1 47 ? 188.858 183.883 177.842 1.00 13.05 192 VAL D C 1
ATOM 7871 O O . VAL D 1 47 ? 188.370 184.481 178.807 1.00 13.28 192 VAL D O 1
ATOM 7875 N N . ALA D 1 48 ? 188.202 182.910 177.212 1.00 13.51 193 ALA D N 1
ATOM 7876 C CA . ALA D 1 48 ? 186.838 182.555 177.580 1.00 11.91 193 ALA D CA 1
ATOM 7877 C C . ALA D 1 48 ? 186.748 182.006 178.994 1.00 12.51 193 ALA D C 1
ATOM 7878 O O . ALA D 1 48 ? 185.754 182.232 179.691 1.00 15.17 193 ALA D O 1
ATOM 7880 N N . VAL D 1 49 ? 187.756 181.259 179.429 1.00 11.67 194 VAL D N 1
ATOM 7881 C CA . VAL D 1 49 ? 187.776 180.785 180.807 1.00 13.36 194 VAL D CA 1
ATOM 7882 C C . VAL D 1 49 ? 188.073 181.927 181.770 1.00 15.74 194 VAL D C 1
ATOM 7883 O O . VAL D 1 49 ? 187.513 181.992 182.869 1.00 19.03 194 VAL D O 1
ATOM 7887 N N . TYR D 1 50 ? 188.974 182.830 181.384 1.00 14.10 195 TYR D N 1
ATOM 7888 C CA . TYR D 1 50 ? 189.250 184.019 182.185 1.00 14.77 195 TYR D CA 1
ATOM 7889 C C . TYR D 1 50 ? 188.018 184.905 182.346 1.00 19.84 195 TYR D C 1
ATOM 7890 O O . TYR D 1 50 ? 187.725 185.372 183.451 1.00 23.70 195 TYR D O 1
ATOM 7899 N N . ASN D 1 51 ? 187.282 185.147 181.259 1.00 19.24 196 ASN D N 1
ATOM 7900 C CA . ASN D 1 51 ? 186.034 185.902 181.355 1.00 16.68 196 ASN D CA 1
ATOM 7901 C C . ASN D 1 51 ? 184.976 185.188 182.182 1.00 19.11 196 ASN D C 1
ATOM 7902 O O . ASN D 1 51 ? 184.156 185.844 182.828 1.00 25.94 196 ASN D O 1
ATOM 7907 N N . HIS D 1 52 ? 184.982 183.857 182.186 1.00 18.04 197 HIS D N 1
ATOM 7908 C CA . HIS D 1 52 ? 184.036 183.106 183.002 1.00 18.83 197 HIS D CA 1
ATOM 7909 C C . HIS D 1 52 ? 184.224 183.380 184.489 1.00 22.32 197 HIS D C 1
ATOM 7910 O O . HIS D 1 52 ? 183.255 183.651 185.203 1.00 30.66 197 HIS D O 1
ATOM 7917 N N . TYR D 1 53 ? 185.460 183.305 184.985 1.00 21.31 198 TYR D N 1
ATOM 7918 C CA . TYR D 1 53 ? 185.695 183.595 186.399 1.00 25.45 198 TYR D CA 1
ATOM 7919 C C . TYR D 1 53 ? 185.384 185.044 186.755 1.00 30.14 198 TYR D C 1
ATOM 7920 O O . TYR D 1 53 ? 184.835 185.321 187.826 1.00 36.99 198 TYR D O 1
ATOM 7929 N N . LYS D 1 54 ? 185.747 185.982 185.881 1.00 27.41 199 LYS D N 1
ATOM 7930 C CA . LYS D 1 54 ? 185.395 187.382 186.096 1.00 28.62 199 LYS D CA 1
ATOM 7931 C C . LYS D 1 54 ? 183.889 187.594 186.116 1.00 33.41 199 LYS D C 1
ATOM 7932 O O . LYS D 1 54 ? 183.374 188.359 186.938 1.00 37.57 199 LYS D O 1
ATOM 7938 N N . ARG D 1 55 ? 183.164 186.909 185.233 1.00 31.66 200 ARG D N 1
ATOM 7939 C CA . ARG D 1 55 ? 181.711 187.031 185.208 1.00 26.28 200 ARG D CA 1
ATOM 7940 C C . ARG D 1 55 ? 181.062 186.486 186.471 1.00 30.43 200 ARG D C 1
ATOM 7941 O O . ARG D 1 55 ? 180.234 187.161 187.088 1.00 41.80 200 ARG D O 1
ATOM 7949 N N . ILE D 1 56 ? 181.408 185.262 186.870 1.00 28.98 201 ILE D N 1
ATOM 7950 C CA . ILE D 1 56 ? 180.715 184.662 188.006 1.00 36.37 201 ILE D CA 1
ATOM 7951 C C . ILE D 1 56 ? 181.011 185.397 189.309 1.00 40.89 201 ILE D C 1
ATOM 7952 O O . ILE D 1 56 ? 180.184 185.386 190.226 1.00 45.18 201 ILE D O 1
ATOM 7957 N N . TYR D 1 57 ? 182.173 186.039 189.432 1.00 40.37 202 TYR D N 1
ATOM 7958 C CA . TYR D 1 57 ? 182.377 186.932 190.572 1.00 48.64 202 TYR D CA 1
ATOM 7959 C C . TYR D 1 57 ? 181.537 188.199 190.466 1.00 50.60 202 TYR D C 1
ATOM 7960 O O . TYR D 1 57 ? 181.070 188.716 191.486 1.00 50.51 202 TYR D O 1
ATOM 7969 N N . ASN D 1 58 ? 181.326 188.707 189.251 1.00 47.79 203 ASN D N 1
ATOM 7970 C CA . ASN D 1 58 ? 180.480 189.883 189.074 1.00 42.33 203 ASN D CA 1
ATOM 7971 C C . ASN D 1 58 ? 179.010 189.538 189.273 1.00 45.58 203 ASN D C 1
ATOM 7972 O O . ASN D 1 58 ? 178.291 190.240 189.993 1.00 47.97 203 ASN D O 1
ATOM 7977 N N . ASN D 1 59 ? 178.546 188.456 188.649 1.00 45.00 204 ASN D N 1
ATOM 7978 C CA . ASN D 1 59 ? 177.120 188.170 188.581 1.00 44.12 204 ASN D CA 1
ATOM 7979 C C . ASN D 1 59 ? 176.588 187.527 189.851 1.00 48.00 204 ASN D C 1
ATOM 7980 O O . ASN D 1 59 ? 175.370 187.387 189.991 1.00 48.79 204 ASN D O 1
ATOM 7985 N N . ILE D 1 60 ? 177.463 187.137 190.771 1.00 52.18 205 ILE D N 1
ATOM 7986 C CA . ILE D 1 60 ? 177.067 186.427 191.983 1.00 59.31 205 ILE D CA 1
ATOM 7987 C C . ILE D 1 60 ? 177.741 187.117 193.162 1.00 66.92 205 ILE D C 1
ATOM 7988 O O . ILE D 1 60 ? 178.943 187.410 193.096 1.00 61.14 205 ILE D O 1
ATOM 7993 N N . PRO D 1 61 ? 177.012 187.410 194.250 1.00 74.45 206 PRO D N 1
ATOM 7994 C CA . PRO D 1 61 ? 177.579 187.948 195.493 1.00 76.27 206 PRO D CA 1
ATOM 7995 C C . PRO D 1 61 ? 178.788 187.165 196.001 1.00 72.77 206 PRO D C 1
ATOM 7996 O O . PRO D 1 61 ? 178.614 186.065 196.522 1.00 72.52 206 PRO D O 1
ATOM 8000 N N . GLU D 1 128 ? 157.214 193.297 192.684 1.00 89.89 273 GLU D N 1
ATOM 8001 C CA . GLU D 1 128 ? 157.446 194.589 193.314 1.00 90.80 273 GLU D CA 1
ATOM 8002 C C . GLU D 1 128 ? 156.991 195.726 192.407 1.00 94.19 273 GLU D C 1
ATOM 8003 O O . GLU D 1 128 ? 156.695 195.513 191.234 1.00 95.37 273 GLU D O 1
ATOM 8005 N N . VAL D 1 129 ? 156.962 196.939 192.950 1.00 94.20 274 VAL D N 1
ATOM 8006 C CA . VAL D 1 129 ? 156.909 198.162 192.158 1.00 96.44 274 VAL D CA 1
ATOM 8007 C C . VAL D 1 129 ? 158.260 198.855 192.269 1.00 99.20 274 VAL D C 1
ATOM 8008 O O . VAL D 1 129 ? 158.807 199.006 193.368 1.00 93.12 274 VAL D O 1
ATOM 8012 N N . LEU D 1 130 ? 158.817 199.236 191.124 1.00 103.01 275 LEU D N 1
ATOM 8013 C CA . LEU D 1 130 ? 160.219 199.601 191.046 1.00 98.63 275 LEU D CA 1
ATOM 8014 C C . LEU D 1 130 ? 160.388 200.979 190.431 1.00 103.16 275 LEU D C 1
ATOM 8015 O O . LEU D 1 130 ? 159.750 201.310 189.427 1.00 98.13 275 LEU D O 1
ATOM 8020 N N . ASP D 1 131 ? 161.254 201.772 191.052 1.00 111.33 276 ASP D N 1
ATOM 8021 C CA . ASP D 1 131 ? 161.878 202.924 190.425 1.00 114.12 276 ASP D CA 1
ATOM 8022 C C . ASP D 1 131 ? 163.311 202.986 190.925 1.00 114.88 276 ASP D C 1
ATOM 8023 O O . ASP D 1 131 ? 163.569 202.732 192.105 1.00 112.34 276 ASP D O 1
ATOM 8028 N N . SER D 1 132 ? 164.237 203.333 190.036 1.00 117.85 277 SER D N 1
ATOM 8029 C CA . SER D 1 132 ? 165.605 203.587 190.461 1.00 123.52 277 SER D CA 1
ATOM 8030 C C . SER D 1 132 ? 166.325 204.379 189.384 1.00 127.02 277 SER D C 1
ATOM 8031 O O . SER D 1 132 ? 165.920 204.394 188.218 1.00 127.53 277 SER D O 1
ATOM 8033 N N . SER D 1 133 ? 167.412 205.032 189.796 1.00 127.14 278 SER D N 1
ATOM 8034 C CA . SER D 1 133 ? 168.288 205.693 188.838 1.00 128.13 278 SER D CA 1
ATOM 8035 C C . SER D 1 133 ? 169.131 204.696 188.053 1.00 129.08 278 SER D C 1
ATOM 8036 O O . SER D 1 133 ? 169.477 204.959 186.896 1.00 128.15 278 SER D O 1
ATOM 8039 N N . HIS D 1 134 ? 169.463 203.555 188.651 1.00 127.51 279 HIS D N 1
ATOM 8040 C CA . HIS D 1 134 ? 170.272 202.547 187.977 1.00 122.24 279 HIS D CA 1
ATOM 8041 C C . HIS D 1 134 ? 170.179 201.237 188.748 1.00 117.00 279 HIS D C 1
ATOM 8042 O O . HIS D 1 134 ? 169.636 201.177 189.854 1.00 116.15 279 HIS D O 1
ATOM 8044 N N . ASP D 1 135 ? 170.710 200.184 188.132 1.00 115.57 280 ASP D N 1
ATOM 8045 C CA . ASP D 1 135 ? 170.973 198.923 188.809 1.00 114.20 280 ASP D CA 1
ATOM 8046 C C . ASP D 1 135 ? 172.328 198.404 188.347 1.00 106.83 280 ASP D C 1
ATOM 8047 O O . ASP D 1 135 ? 172.826 198.775 187.282 1.00 105.25 280 ASP D O 1
ATOM 8052 N N . ASP D 1 136 ? 172.923 197.539 189.168 1.00 99.60 281 ASP D N 1
ATOM 8053 C CA . ASP D 1 136 ? 174.265 197.040 188.891 1.00 88.10 281 ASP D CA 1
ATOM 8054 C C . ASP D 1 136 ? 174.301 196.248 187.590 1.00 82.11 281 ASP D C 1
ATOM 8055 O O . ASP D 1 136 ? 173.429 195.416 187.327 1.00 86.77 281 ASP D O 1
ATOM 8057 N N . ILE D 1 137 ? 175.321 196.522 186.775 1.00 69.79 282 ILE D N 1
ATOM 8058 C CA . ILE D 1 137 ? 175.477 195.864 185.482 1.00 60.03 282 ILE D CA 1
ATOM 8059 C C . ILE D 1 137 ? 175.719 194.379 185.698 1.00 56.80 282 ILE D C 1
ATOM 8060 O O . ILE D 1 137 ? 176.658 193.985 186.401 1.00 59.03 282 ILE D O 1
ATOM 8065 N N . LYS D 1 138 ? 174.871 193.548 185.102 1.00 49.40 283 LYS D N 1
ATOM 8066 C CA . LYS D 1 138 ? 175.069 192.106 185.093 1.00 42.33 283 LYS D CA 1
ATOM 8067 C C . LYS D 1 138 ? 175.720 191.695 183.777 1.00 42.12 283 LYS D C 1
ATOM 8068 O O . LYS D 1 138 ? 175.277 192.103 182.699 1.00 41.13 283 LYS D O 1
ATOM 8074 N N . LEU D 1 139 ? 176.822 190.959 183.881 1.00 36.16 284 LEU D N 1
ATOM 8075 C CA . LEU D 1 139 ? 177.560 190.489 182.717 1.00 28.20 284 LEU D CA 1
ATOM 8076 C C . LEU D 1 139 ? 176.893 189.249 182.135 1.00 28.00 284 LEU D C 1
ATOM 8077 O O . LEU D 1 139 ? 176.681 188.263 182.845 1.00 26.82 284 LEU D O 1
ATOM 8082 N N . GLU D 1 140 ? 176.544 189.305 180.854 1.00 27.91 285 GLU D N 1
ATOM 8083 C CA . GLU D 1 140 ? 176.099 188.126 180.131 1.00 22.39 285 GLU D CA 1
ATOM 8084 C C . GLU D 1 140 ? 177.289 187.273 179.696 1.00 23.56 285 GLU D C 1
ATOM 8085 O O . GLU D 1 140 ? 178.445 187.693 179.752 1.00 30.70 285 GLU D O 1
ATOM 8087 N N . LYS D 1 141 ? 176.989 186.057 179.256 1.00 24.88 286 LYS D N 1
ATOM 8088 C CA . LYS D 1 141 ? 177.989 185.099 178.807 1.00 19.82 286 LYS D CA 1
ATOM 8089 C C . LYS D 1 141 ? 178.078 185.092 177.285 1.00 16.69 286 LYS D C 1
ATOM 8090 O O . LYS D 1 141 ? 177.255 185.680 176.585 1.00 20.20 286 LYS D O 1
ATOM 8096 N N . SER D 1 142 ? 179.087 184.392 176.772 1.00 11.89 287 SER D N 1
ATOM 8097 C CA . SER D 1 142 ? 179.251 184.194 175.330 1.00 10.86 287 SER D CA 1
ATOM 8098 C C . SER D 1 142 ? 179.690 182.756 175.070 1.00 13.57 287 SER D C 1
ATOM 8099 O O . SER D 1 142 ? 180.863 182.419 175.243 1.00 16.13 287 SER D O 1
ATOM 8101 N N . ASN D 1 143 ? 178.739 181.915 174.677 1.00 10.94 288 ASN D N 1
ATOM 8102 C CA . ASN D 1 143 ? 179.016 180.537 174.315 1.00 6.76 288 ASN D CA 1
ATOM 8103 C C . ASN D 1 143 ? 179.936 180.474 173.097 1.00 7.71 288 ASN D C 1
ATOM 8104 O O . ASN D 1 143 ? 180.043 181.419 172.320 1.00 10.05 288 ASN D O 1
ATOM 8109 N N . ILE D 1 144 ? 180.596 179.329 172.930 1.00 7.53 289 ILE D N 1
ATOM 8110 C CA . ILE D 1 144 ? 181.639 179.136 171.928 1.00 6.55 289 ILE D CA 1
ATOM 8111 C C . ILE D 1 144 ? 181.227 178.013 170.982 1.00 5.86 289 ILE D C 1
ATOM 8112 O O . ILE D 1 144 ? 180.521 177.083 171.377 1.00 6.30 289 ILE D O 1
ATOM 8117 N N . LEU D 1 145 ? 181.647 178.111 169.722 1.00 5.97 290 LEU D N 1
ATOM 8118 C CA . LEU D 1 145 ? 181.533 177.012 168.768 1.00 6.14 290 LEU D CA 1
ATOM 8119 C C . LEU D 1 145 ? 182.902 176.683 168.181 1.00 8.19 290 LEU D C 1
ATOM 8120 O O . LEU D 1 145 ? 183.572 177.567 167.641 1.00 9.26 290 LEU D O 1
ATOM 8125 N N . LEU D 1 146 ? 183.318 175.418 168.291 1.00 7.56 291 LEU D N 1
ATOM 8126 C CA . LEU D 1 146 ? 184.577 174.934 167.727 1.00 5.69 291 LEU D CA 1
ATOM 8127 C C . LEU D 1 146 ? 184.322 174.139 166.454 1.00 6.17 291 LEU D C 1
ATOM 8128 O O . LEU D 1 146 ? 183.551 173.179 166.467 1.00 9.74 291 LEU D O 1
ATOM 8133 N N . LEU D 1 147 ? 184.971 174.528 165.367 1.00 5.95 292 LEU D N 1
ATOM 8134 C CA . LEU D 1 147 ? 184.855 173.836 164.092 1.00 6.91 292 LEU D CA 1
ATOM 8135 C C . LEU D 1 147 ? 186.208 173.311 163.644 1.00 10.01 292 LEU D C 1
ATOM 8136 O O . LEU D 1 147 ? 187.234 173.949 163.877 1.00 13.45 292 LEU D O 1
ATOM 8141 N N . GLY D 1 148 ? 186.210 172.149 163.001 1.00 9.37 293 GLY D N 1
ATOM 8142 C CA . GLY D 1 148 ? 187.409 171.649 162.377 1.00 10.32 293 GLY D CA 1
ATOM 8143 C C . GLY D 1 148 ? 187.406 170.167 162.073 1.00 12.26 293 GLY D C 1
ATOM 8144 O O . GLY D 1 148 ? 186.629 169.385 162.627 1.00 13.47 293 GLY D O 1
ATOM 8145 N N . PRO D 1 149 ? 188.326 169.757 161.202 1.00 13.18 294 PRO D N 1
ATOM 8146 C CA . PRO D 1 149 ? 188.325 168.389 160.671 1.00 13.07 294 PRO D CA 1
ATOM 8147 C C . PRO D 1 149 ? 188.574 167.347 161.750 1.00 12.75 294 PRO D C 1
ATOM 8148 O O . PRO D 1 149 ? 188.909 167.652 162.893 1.00 12.79 294 PRO D O 1
ATOM 8152 N N . THR D 1 150 ? 188.364 166.088 161.374 1.00 11.89 295 THR D N 1
ATOM 8153 C CA . THR D 1 150 ? 188.673 164.979 162.267 1.00 11.13 295 THR D CA 1
ATOM 8154 C C . THR D 1 150 ? 190.164 164.927 162.582 1.00 11.49 295 THR D C 1
ATOM 8155 O O . THR D 1 150 ? 191.009 165.207 161.729 1.00 10.96 295 THR D O 1
ATOM 8159 N N . GLY D 1 151 ? 190.482 164.576 163.825 1.00 10.26 296 GLY D N 1
ATOM 8160 C CA . GLY D 1 151 ? 191.858 164.519 164.273 1.00 9.71 296 GLY D CA 1
ATOM 8161 C C . GLY D 1 151 ? 192.561 165.852 164.355 1.00 13.57 296 GLY D C 1
ATOM 8162 O O . GLY D 1 151 ? 193.790 165.887 164.388 1.00 15.11 296 GLY D O 1
ATOM 8163 N N . SER D 1 152 ? 191.814 166.956 164.411 1.00 15.09 297 SER D N 1
ATOM 8164 C CA . SER D 1 152 ? 192.393 168.289 164.471 1.00 8.64 297 SER D CA 1
ATOM 8165 C C . SER D 1 152 ? 192.699 168.757 165.883 1.00 8.50 297 SER D C 1
ATOM 8166 O O . SER D 1 152 ? 193.563 169.619 166.052 1.00 11.04 297 SER D O 1
ATOM 8168 N N . GLY D 1 153 ? 192.022 168.229 166.894 1.00 8.82 298 GLY D N 1
ATOM 8169 C CA . GLY D 1 153 ? 192.269 168.643 168.261 1.00 8.50 298 GLY D CA 1
ATOM 8170 C C . GLY D 1 153 ? 191.077 169.227 168.988 1.00 12.03 298 GLY D C 1
ATOM 8171 O O . GLY D 1 153 ? 191.230 169.833 170.050 1.00 13.75 298 GLY D O 1
ATOM 8172 N N . LYS D 1 154 ? 189.880 169.040 168.432 1.00 12.21 299 LYS D N 1
ATOM 8173 C CA . LYS D 1 154 ? 188.673 169.606 169.026 1.00 10.54 299 LYS D CA 1
ATOM 8174 C C . LYS D 1 154 ? 188.367 168.988 170.383 1.00 11.26 299 LYS D C 1
ATOM 8175 O O . LYS D 1 154 ? 188.046 169.699 171.339 1.00 11.22 299 LYS D O 1
ATOM 8181 N N . THR D 1 155 ? 188.437 167.664 170.484 1.00 12.27 300 THR D N 1
ATOM 8182 C CA . THR D 1 155 ? 188.226 167.009 171.769 1.00 13.44 300 THR D CA 1
ATOM 8183 C C . THR D 1 155 ? 189.446 167.099 172.678 1.00 15.24 300 THR D C 1
ATOM 8184 O O . THR D 1 155 ? 189.297 167.138 173.902 1.00 19.66 300 THR D O 1
ATOM 8188 N N . LEU D 1 156 ? 190.654 167.109 172.116 1.00 15.02 301 LEU D N 1
ATOM 8189 C CA . LEU D 1 156 ? 191.851 167.260 172.939 1.00 12.54 301 LEU D CA 1
ATOM 8190 C C . LEU D 1 156 ? 191.900 168.612 173.645 1.00 15.73 301 LEU D C 1
ATOM 8191 O O . LEU D 1 156 ? 192.337 168.699 174.796 1.00 18.37 301 LEU D O 1
ATOM 8196 N N . LEU D 1 157 ? 191.453 169.677 172.978 1.00 15.51 302 LEU D N 1
ATOM 8197 C CA . LEU D 1 157 ? 191.337 170.974 173.639 1.00 13.40 302 LEU D CA 1
ATOM 8198 C C . LEU D 1 157 ? 190.331 170.943 174.782 1.00 18.36 302 LEU D C 1
ATOM 8199 O O . LEU D 1 157 ? 190.575 171.515 175.851 1.00 20.89 302 LEU D O 1
ATOM 8204 N N . ALA D 1 158 ? 189.187 170.294 174.569 1.00 17.44 303 ALA D N 1
ATOM 8205 C CA . ALA D 1 158 ? 188.184 170.154 175.619 1.00 15.77 303 ALA D CA 1
ATOM 8206 C C . ALA D 1 158 ? 188.709 169.366 176.814 1.00 17.81 303 ALA D C 1
ATOM 8207 O O . ALA D 1 158 ? 188.584 169.802 177.962 1.00 18.16 303 ALA D O 1
ATOM 8209 N N . GLN D 1 159 ? 189.253 168.174 176.562 1.00 18.60 304 GLN D N 1
ATOM 8210 C CA . GLN D 1 159 ? 189.778 167.320 177.625 1.00 21.28 304 GLN D CA 1
ATOM 8211 C C . GLN D 1 159 ? 191.021 167.880 178.306 1.00 23.97 304 GLN D C 1
ATOM 8212 O O . GLN D 1 159 ? 191.254 167.590 179.483 1.00 26.71 304 GLN D O 1
ATOM 8218 N N . THR D 1 160 ? 191.821 168.682 177.607 1.00 21.91 305 THR D N 1
ATOM 8219 C CA . THR D 1 160 ? 192.960 169.327 178.255 1.00 21.66 305 THR D CA 1
ATOM 8220 C C . THR D 1 160 ? 192.515 170.474 179.145 1.00 24.98 305 THR D C 1
ATOM 8221 O O . THR D 1 160 ? 192.953 170.586 180.295 1.00 27.74 305 THR D O 1
ATOM 8225 N N . LEU D 1 161 ? 191.641 171.337 178.630 1.00 24.04 306 LEU D N 1
ATOM 8226 C CA . LEU D 1 161 ? 191.157 172.463 179.416 1.00 23.40 306 LEU D CA 1
ATOM 8227 C C . LEU D 1 161 ? 190.456 171.994 180.682 1.00 26.38 306 LEU D C 1
ATOM 8228 O O . LEU D 1 161 ? 190.680 172.547 181.762 1.00 29.48 306 LEU D O 1
ATOM 8233 N N . ALA D 1 162 ? 189.607 170.973 180.569 1.00 25.64 307 ALA D N 1
ATOM 8234 C CA . ALA D 1 162 ? 188.811 170.515 181.703 1.00 28.45 307 ALA D CA 1
ATOM 8235 C C . ALA D 1 162 ? 189.660 170.091 182.895 1.00 30.76 307 ALA D C 1
ATOM 8236 O O . ALA D 1 162 ? 189.190 170.149 184.035 1.00 31.44 307 ALA D O 1
ATOM 8238 N N . LYS D 1 163 ? 190.903 169.664 182.666 1.00 31.89 308 LYS D N 1
ATOM 8239 C CA . LYS D 1 163 ? 191.776 169.308 183.780 1.00 33.41 308 LYS D CA 1
ATOM 8240 C C . LYS D 1 163 ? 192.219 170.499 184.616 1.00 34.40 308 LYS D C 1
ATOM 8241 O O . LYS D 1 163 ? 192.596 170.311 185.777 1.00 36.18 308 LYS D O 1
ATOM 8247 N N . CYS D 1 164 ? 192.181 171.714 184.072 1.00 31.95 309 CYS D N 1
ATOM 8248 C CA . CYS D 1 164 ? 192.635 172.896 184.795 1.00 33.27 309 CYS D CA 1
ATOM 8249 C C . CYS D 1 164 ? 191.496 173.845 185.150 1.00 36.48 309 CYS D C 1
ATOM 8250 O O . CYS D 1 164 ? 191.736 175.038 185.353 1.00 38.31 309 CYS D O 1
ATOM 8253 N N . LEU D 1 165 ? 190.269 173.346 185.240 1.00 35.55 310 LEU D N 1
ATOM 8254 C CA . LEU D 1 165 ? 189.118 174.146 185.638 1.00 31.83 310 LEU D CA 1
ATOM 8255 C C . LEU D 1 165 ? 188.826 173.953 187.120 1.00 32.87 310 LEU D C 1
ATOM 8256 O O . LEU D 1 165 ? 188.756 172.818 187.601 1.00 36.73 310 LEU D O 1
ATOM 8261 N N . ASP D 1 166 ? 188.659 175.063 187.838 1.00 32.47 311 ASP D N 1
ATOM 8262 C CA . ASP D 1 166 ? 188.232 175.004 189.233 1.00 34.14 311 ASP D CA 1
ATOM 8263 C C . ASP D 1 166 ? 186.733 174.767 189.375 1.00 37.87 311 ASP D C 1
ATOM 8264 O O . ASP D 1 166 ? 186.292 174.227 190.394 1.00 43.33 311 ASP D O 1
ATOM 8266 N N . VAL D 1 167 ? 185.944 175.183 188.391 1.00 34.30 312 VAL D N 1
ATOM 8267 C CA . VAL D 1 167 ? 184.503 174.939 188.350 1.00 32.04 312 VAL D CA 1
ATOM 8268 C C . VAL D 1 167 ? 184.194 173.548 187.804 1.00 31.06 312 VAL D C 1
ATOM 8269 O O . VAL D 1 167 ? 185.035 172.956 187.115 1.00 34.02 312 VAL D O 1
ATOM 8273 N N . PRO D 1 168 ? 183.016 172.989 188.082 1.00 28.37 313 PRO D N 1
ATOM 8274 C CA . PRO D 1 168 ? 182.667 171.676 187.532 1.00 27.96 313 PRO D CA 1
ATOM 8275 C C . PRO D 1 168 ? 182.450 171.730 186.029 1.00 25.94 313 PRO D C 1
ATOM 8276 O O . PRO D 1 168 ? 182.253 172.790 185.439 1.00 28.12 313 PRO D O 1
ATOM 8280 N N . PHE D 1 169 ? 182.515 170.560 185.400 1.00 25.33 314 PHE D N 1
ATOM 8281 C CA . PHE D 1 169 ? 182.359 170.482 183.955 1.00 23.41 314 PHE D CA 1
ATOM 8282 C C . PHE D 1 169 ? 181.675 169.179 183.564 1.00 27.37 314 PHE D C 1
ATOM 8283 O O . PHE D 1 169 ? 181.700 168.194 184.304 1.00 32.96 314 PHE D O 1
ATOM 8291 N N . ALA D 1 170 ? 181.045 169.194 182.392 1.00 21.86 315 ALA D N 1
ATOM 8292 C CA . ALA D 1 170 ? 180.473 167.997 181.795 1.00 19.77 315 ALA D CA 1
ATOM 8293 C C . ALA D 1 170 ? 180.812 167.954 180.315 1.00 18.29 315 ALA D C 1
ATOM 8294 O O . ALA D 1 170 ? 180.712 168.964 179.619 1.00 18.41 315 ALA D O 1
ATOM 8296 N N . ILE D 1 171 ? 181.217 166.782 179.842 1.00 21.56 316 ILE D N 1
ATOM 8297 C CA . ILE D 1 171 ? 181.460 166.518 178.428 1.00 21.74 316 ILE D CA 1
ATOM 8298 C C . ILE D 1 171 ? 180.418 165.515 177.961 1.00 26.42 316 ILE D C 1
ATOM 8299 O O . ILE D 1 171 ? 180.318 164.416 178.517 1.00 34.75 316 ILE D O 1
ATOM 8304 N N . CYS D 1 172 ? 179.639 165.882 176.945 1.00 25.32 317 CYS D N 1
ATOM 8305 C CA . CYS D 1 172 ? 178.477 165.084 176.588 1.00 29.24 317 CYS D CA 1
ATOM 8306 C C . CYS D 1 172 ? 178.213 165.175 175.094 1.00 27.87 317 CYS D C 1
ATOM 8307 O O . CYS D 1 172 ? 178.713 166.062 174.403 1.00 28.48 317 CYS D O 1
ATOM 8310 N N . ASP D 1 173 ? 177.426 164.222 174.606 1.00 27.12 318 ASP D N 1
ATOM 8311 C CA . ASP D 1 173 ? 177.336 163.888 173.190 1.00 28.70 318 ASP D CA 1
ATOM 8312 C C . ASP D 1 173 ? 175.937 164.220 172.689 1.00 29.56 318 ASP D C 1
ATOM 8313 O O . ASP D 1 173 ? 174.948 163.689 173.203 1.00 30.31 318 ASP D O 1
ATOM 8318 N N . CYS D 1 174 ? 175.856 165.107 171.698 1.00 27.18 319 CYS D N 1
ATOM 8319 C CA . CYS D 1 174 ? 174.563 165.500 171.156 1.00 25.91 319 CYS D CA 1
ATOM 8320 C C . CYS D 1 174 ? 173.884 164.415 170.330 1.00 27.27 319 CYS D C 1
ATOM 8321 O O . CYS D 1 174 ? 172.712 164.585 169.987 1.00 33.24 319 CYS D O 1
ATOM 8324 N N . THR D 1 175 ? 174.575 163.336 169.966 1.00 26.46 320 THR D N 1
ATOM 8325 C CA . THR D 1 175 ? 173.920 162.265 169.220 1.00 25.84 320 THR D CA 1
ATOM 8326 C C . THR D 1 175 ? 173.026 161.378 170.078 1.00 24.04 320 THR D C 1
ATOM 8327 O O . THR D 1 175 ? 172.269 160.577 169.526 1.00 23.31 320 THR D O 1
ATOM 8331 N N . THR D 1 176 ? 173.084 161.500 171.398 1.00 23.39 321 THR D N 1
ATOM 8332 C CA . THR D 1 176 ? 172.233 160.717 172.280 1.00 24.10 321 THR D CA 1
ATOM 8333 C C . THR D 1 176 ? 170.874 161.360 172.519 1.00 28.33 321 THR D C 1
ATOM 8334 O O . THR D 1 176 ? 169.914 160.655 172.851 1.00 26.92 321 THR D O 1
ATOM 8338 N N . LEU D 1 177 ? 170.771 162.672 172.341 1.00 26.98 322 LEU D N 1
ATOM 8339 C CA . LEU D 1 177 ? 169.587 163.428 172.713 1.00 20.91 322 LEU D CA 1
ATOM 8340 C C . LEU D 1 177 ? 168.455 163.251 171.708 1.00 19.24 322 LEU D C 1
ATOM 8341 O O . LEU D 1 177 ? 168.681 162.988 170.525 1.00 20.14 322 LEU D O 1
ATOM 8346 N N . THR D 1 178 ? 167.224 163.433 172.196 1.00 18.82 323 THR D N 1
ATOM 8347 C CA . THR D 1 178 ? 166.028 163.570 171.373 1.00 17.19 323 THR D CA 1
ATOM 8348 C C . THR D 1 178 ? 165.123 164.604 172.027 1.00 18.58 323 THR D C 1
ATOM 8349 O O . THR D 1 178 ? 165.271 164.924 173.208 1.00 19.58 323 THR D O 1
ATOM 8353 N N . GLN D 1 179 ? 164.177 165.126 171.250 1.00 17.90 324 GLN D N 1
ATOM 8354 C CA . GLN D 1 179 ? 163.134 165.957 171.828 1.00 17.89 324 GLN D CA 1
ATOM 8355 C C . GLN D 1 179 ? 162.239 165.148 172.762 1.00 16.11 324 GLN D C 1
ATOM 8356 O O . GLN D 1 179 ? 162.213 163.919 172.732 1.00 18.15 324 GLN D O 1
ATOM 8362 N N . ALA D 1 180 ? 161.502 165.866 173.607 1.00 13.93 325 ALA D N 1
ATOM 8363 C CA . ALA D 1 180 ? 160.686 165.249 174.645 1.00 12.29 325 ALA D CA 1
ATOM 8364 C C . ALA D 1 180 ? 159.548 164.413 174.076 1.00 17.71 325 ALA D C 1
ATOM 8365 O O . ALA D 1 180 ? 158.944 164.762 173.060 1.00 20.85 325 ALA D O 1
ATOM 8367 N N . GLY D 1 181 ? 159.248 163.306 174.760 1.00 17.45 326 GLY D N 1
ATOM 8368 C CA . GLY D 1 181 ? 158.199 162.383 174.380 1.00 11.04 326 GLY D CA 1
ATOM 8369 C C . GLY D 1 181 ? 158.644 161.192 173.561 1.00 12.16 326 GLY D C 1
ATOM 8370 O O . GLY D 1 181 ? 157.834 160.292 173.327 1.00 20.04 326 GLY D O 1
ATOM 8371 N N . TYR D 1 182 ? 159.896 161.167 173.121 1.00 11.59 327 TYR D N 1
ATOM 8372 C CA . TYR D 1 182 ? 160.459 160.125 172.276 1.00 12.37 327 TYR D CA 1
ATOM 8373 C C . TYR D 1 182 ? 161.611 159.425 172.982 1.00 15.23 327 TYR D C 1
ATOM 8374 O O . TYR D 1 182 ? 162.250 159.992 173.872 1.00 17.88 327 TYR D O 1
ATOM 8383 N N . VAL D 1 183 ? 161.825 158.159 172.617 1.00 15.91 328 VAL D N 1
ATOM 8384 C CA . VAL D 1 183 ? 162.896 157.367 173.212 1.00 16.02 328 VAL D CA 1
ATOM 8385 C C . VAL D 1 183 ? 164.254 157.990 172.911 1.00 18.32 328 VAL D C 1
ATOM 8386 O O . VAL D 1 183 ? 164.566 158.340 171.767 1.00 18.63 328 VAL D O 1
ATOM 8390 N N . GLY D 1 184 ? 165.063 158.130 173.942 1.00 17.70 329 GLY D N 1
ATOM 8391 C CA . GLY D 1 184 ? 166.341 158.804 173.850 1.00 19.99 329 GLY D CA 1
ATOM 8392 C C . GLY D 1 184 ? 166.680 159.422 175.188 1.00 25.23 329 GLY D C 1
ATOM 8393 O O . GLY D 1 184 ? 165.933 159.310 176.154 1.00 25.57 329 GLY D O 1
ATOM 8394 N N . GLU D 1 185 ? 167.837 160.074 175.233 1.00 25.94 330 GLU D N 1
ATOM 8395 C CA . GLU D 1 185 ? 168.172 160.890 176.390 1.00 27.04 330 GLU D CA 1
ATOM 8396 C C . GLU D 1 185 ? 167.408 162.206 176.364 1.00 30.38 330 GLU D C 1
ATOM 8397 O O . GLU D 1 185 ? 167.305 162.860 175.324 1.00 27.74 330 GLU D O 1
ATOM 8399 N N . ASP D 1 186 ? 166.882 162.597 177.520 1.00 35.65 331 ASP D N 1
ATOM 8400 C CA . ASP D 1 186 ? 166.363 163.946 177.687 1.00 34.41 331 ASP D CA 1
ATOM 8401 C C . ASP D 1 186 ? 167.480 164.979 177.662 1.00 33.96 331 ASP D C 1
ATOM 8402 O O . ASP D 1 186 ? 168.586 164.735 178.147 1.00 36.48 331 ASP D O 1
ATOM 8407 N N . ILE D 1 187 ? 167.188 166.136 177.069 1.00 30.05 332 ILE D N 1
ATOM 8408 C CA . ILE D 1 187 ? 168.191 167.187 176.943 1.00 23.41 332 ILE D CA 1
ATOM 8409 C C . ILE D 1 187 ? 168.656 167.662 178.314 1.00 25.00 332 ILE D C 1
ATOM 8410 O O . ILE D 1 187 ? 169.809 168.069 178.480 1.00 27.90 332 ILE D O 1
ATOM 8415 N N . GLU D 1 188 ? 167.779 167.610 179.316 1.00 28.15 333 GLU D N 1
ATOM 8416 C CA . GLU D 1 188 ? 168.155 167.972 180.679 1.00 29.50 333 GLU D CA 1
ATOM 8417 C C . GLU D 1 188 ? 169.212 167.050 181.272 1.00 31.38 333 GLU D C 1
ATOM 8418 O O . GLU D 1 188 ? 169.776 167.377 182.318 1.00 32.98 333 GLU D O 1
ATOM 8424 N N . SER D 1 189 ? 169.447 165.882 180.671 1.00 30.45 334 SER D N 1
ATOM 8425 C CA . SER D 1 189 ? 170.521 165.004 181.129 1.00 27.62 334 SER D CA 1
ATOM 8426 C C . SER D 1 189 ? 171.877 165.689 181.091 1.00 28.85 334 SER D C 1
ATOM 8427 O O . SER D 1 189 ? 172.749 165.385 181.909 1.00 29.67 334 SER D O 1
ATOM 8430 N N . VAL D 1 190 ? 172.068 166.610 180.147 1.00 30.11 335 VAL D N 1
ATOM 8431 C CA . VAL D 1 190 ? 173.283 167.416 180.070 1.00 24.14 335 VAL D CA 1
ATOM 8432 C C . VAL D 1 190 ? 173.579 168.100 181.396 1.00 24.73 335 VAL D C 1
ATOM 8433 O O . VAL D 1 190 ? 174.732 168.161 181.837 1.00 28.31 335 VAL D O 1
ATOM 8437 N N . ILE D 1 191 ? 172.549 168.626 182.053 1.00 24.90 336 ILE D N 1
ATOM 8438 C CA . ILE D 1 191 ? 172.749 169.293 183.333 1.00 25.90 336 ILE D CA 1
ATOM 8439 C C . ILE D 1 191 ? 172.837 168.292 184.476 1.00 29.23 336 ILE D C 1
ATOM 8440 O O . ILE D 1 191 ? 173.551 168.528 185.455 1.00 29.68 336 ILE D O 1
ATOM 8445 N N . ALA D 1 192 ? 172.095 167.186 184.396 1.00 34.19 337 ALA D N 1
ATOM 8446 C CA . ALA D 1 192 ? 172.191 166.147 185.418 1.00 33.73 337 ALA D CA 1
ATOM 8447 C C . ALA D 1 192 ? 173.601 165.585 185.521 1.00 35.76 337 ALA D C 1
ATOM 8448 O O . ALA D 1 192 ? 174.091 165.315 186.623 1.00 39.09 337 ALA D O 1
ATOM 8450 N N . LYS D 1 193 ? 174.266 165.392 184.383 1.00 36.72 338 LYS D N 1
ATOM 8451 C CA . LYS D 1 193 ? 175.656 164.952 184.395 1.00 35.67 338 LYS D CA 1
ATOM 8452 C C . LYS D 1 193 ? 176.566 165.991 185.035 1.00 35.31 338 LYS D C 1
ATOM 8453 O O . LYS D 1 193 ? 177.517 165.644 185.742 1.00 37.19 338 LYS D O 1
ATOM 8459 N N . LEU D 1 194 ? 176.287 167.273 184.796 1.00 30.54 339 LEU D N 1
ATOM 8460 C CA . LEU D 1 194 ? 177.043 168.350 185.427 1.00 30.22 339 LEU D CA 1
ATOM 8461 C C . LEU D 1 194 ? 176.783 168.422 186.925 1.00 35.75 339 LEU D C 1
ATOM 8462 O O . LEU D 1 194 ? 177.703 168.687 187.705 1.00 39.28 339 LEU D O 1
ATOM 8467 N N . LEU D 1 195 ? 175.532 168.227 187.343 1.00 36.88 340 LEU D N 1
ATOM 8468 C CA . LEU D 1 195 ? 175.211 168.239 188.767 1.00 37.88 340 LEU D CA 1
ATOM 8469 C C . LEU D 1 195 ? 175.862 167.080 189.506 1.00 43.66 340 LEU D C 1
ATOM 8470 O O . LEU D 1 195 ? 176.274 167.229 190.661 1.00 48.03 340 LEU D O 1
ATOM 8475 N N . GLN D 1 196 ? 175.946 165.912 188.873 1.00 44.52 341 GLN D N 1
ATOM 8476 C CA . GLN D 1 196 ? 176.714 164.816 189.454 1.00 50.19 341 GLN D CA 1
ATOM 8477 C C . GLN D 1 196 ? 178.185 165.186 189.584 1.00 46.71 341 GLN D C 1
ATOM 8478 O O . GLN D 1 196 ? 178.802 164.970 190.632 1.00 49.55 341 GLN D O 1
ATOM 8484 N N . ASP D 1 197 ? 178.767 165.740 188.518 1.00 43.85 342 ASP D N 1
ATOM 8485 C CA . ASP D 1 197 ? 180.158 166.177 188.561 1.00 43.09 342 ASP D CA 1
ATOM 8486 C C . ASP D 1 197 ? 180.415 167.181 189.678 1.00 43.77 342 ASP D C 1
ATOM 8487 O O . ASP D 1 197 ? 181.511 167.206 190.245 1.00 46.23 342 ASP D O 1
ATOM 8492 N N . ALA D 1 198 ? 179.433 168.014 190.005 1.00 39.81 343 ALA D N 1
ATOM 8493 C CA . ALA D 1 198 ? 179.563 168.964 191.101 1.00 41.90 343 ALA D CA 1
ATOM 8494 C C . ALA D 1 198 ? 179.313 168.340 192.465 1.00 48.87 343 ALA D C 1
ATOM 8495 O O . ALA D 1 198 ? 179.224 169.075 193.453 1.00 51.96 343 ALA D O 1
ATOM 8497 N N . ASN D 1 199 ? 179.216 167.013 192.537 1.00 49.33 344 ASN D N 1
ATOM 8498 C CA . ASN D 1 199 ? 178.823 166.297 193.752 1.00 50.81 344 ASN D CA 1
ATOM 8499 C C . ASN D 1 199 ? 177.536 166.854 194.351 1.00 50.84 344 ASN D C 1
ATOM 8500 O O . ASN D 1 199 ? 177.390 166.975 195.568 1.00 52.01 344 ASN D O 1
ATOM 8505 N N . TYR D 1 200 ? 176.596 167.207 193.478 1.00 52.53 345 TYR D N 1
ATOM 8506 C CA . TYR D 1 200 ? 175.258 167.661 193.849 1.00 53.44 345 TYR D CA 1
ATOM 8507 C C . TYR D 1 200 ? 175.266 168.941 194.678 1.00 56.53 345 TYR D C 1
ATOM 8508 O O . TYR D 1 200 ? 174.265 169.269 195.321 1.00 59.07 345 TYR D O 1
ATOM 8517 N N . ASN D 1 201 ? 176.382 169.664 194.701 1.00 56.35 346 ASN D N 1
ATOM 8518 C CA . ASN D 1 201 ? 176.407 171.032 195.216 1.00 53.76 346 ASN D CA 1
ATOM 8519 C C . ASN D 1 201 ? 175.809 171.910 194.126 1.00 52.28 346 ASN D C 1
ATOM 8520 O O . ASN D 1 201 ? 176.489 172.318 193.186 1.00 50.83 346 ASN D O 1
ATOM 8525 N N . VAL D 1 202 ? 174.507 172.172 194.246 1.00 53.25 347 VAL D N 1
ATOM 8526 C CA . VAL D 1 202 ? 173.767 172.902 193.217 1.00 54.86 347 VAL D CA 1
ATOM 8527 C C . VAL D 1 202 ? 174.414 174.251 192.933 1.00 54.69 347 VAL D C 1
ATOM 8528 O O . VAL D 1 202 ? 174.596 174.642 191.775 1.00 53.75 347 VAL D O 1
ATOM 8532 N N . GLU D 1 203 ? 174.763 174.987 193.988 1.00 56.52 348 GLU D N 1
ATOM 8533 C CA . GLU D 1 203 ? 175.310 176.329 193.832 1.00 53.30 348 GLU D CA 1
ATOM 8534 C C . GLU D 1 203 ? 176.669 176.334 193.149 1.00 48.58 348 GLU D C 1
ATOM 8535 O O . GLU D 1 203 ? 177.071 177.368 192.610 1.00 48.97 348 GLU D O 1
ATOM 8541 N N . LYS D 1 204 ? 177.379 175.209 193.157 1.00 46.37 349 LYS D N 1
ATOM 8542 C CA . LYS D 1 204 ? 178.606 175.029 192.389 1.00 44.28 349 LYS D CA 1
ATOM 8543 C C . LYS D 1 204 ? 178.350 174.582 190.956 1.00 39.89 349 LYS D C 1
ATOM 8544 O O . LYS D 1 204 ? 179.069 174.995 190.043 1.00 37.60 349 LYS D O 1
ATOM 8550 N N . ALA D 1 205 ? 177.355 173.722 190.743 1.00 39.88 350 ALA D N 1
ATOM 8551 C CA . ALA D 1 205 ? 177.011 173.299 189.390 1.00 36.20 350 ALA D CA 1
ATOM 8552 C C . ALA D 1 205 ? 176.577 174.474 188.528 1.00 35.74 350 ALA D C 1
ATOM 8553 O O . ALA D 1 205 ? 176.845 174.498 187.322 1.00 35.77 350 ALA D O 1
ATOM 8555 N N . GLN D 1 206 ? 175.895 175.451 189.124 1.00 36.68 351 GLN D N 1
ATOM 8556 C CA . GLN D 1 206 ? 175.479 176.651 188.407 1.00 33.29 351 GLN D CA 1
ATOM 8557 C C . GLN D 1 206 ? 176.634 177.480 187.863 1.00 36.18 351 GLN D C 1
ATOM 8558 O O . GLN D 1 206 ? 176.378 178.457 187.155 1.00 39.97 351 GLN D O 1
ATOM 8564 N N . GLN D 1 207 ? 177.882 177.144 188.182 1.00 34.27 352 GLN D N 1
ATOM 8565 C CA . GLN D 1 207 ? 179.039 177.834 187.627 1.00 27.97 352 GLN D CA 1
ATOM 8566 C C . GLN D 1 207 ? 179.780 177.018 186.573 1.00 26.85 352 GLN D C 1
ATOM 8567 O O . GLN D 1 207 ? 180.826 177.457 186.094 1.00 30.33 352 GLN D O 1
ATOM 8573 N N . GLY D 1 208 ? 179.267 175.854 186.199 1.00 24.56 353 GLY D N 1
ATOM 8574 C CA . GLY D 1 208 ? 180.018 174.910 185.400 1.00 20.40 353 GLY D CA 1
ATOM 8575 C C . GLY D 1 208 ? 180.172 175.287 183.940 1.00 16.22 353 GLY D C 1
ATOM 8576 O O . GLY D 1 208 ? 179.657 176.290 183.452 1.00 17.10 353 GLY D O 1
ATOM 8577 N N . ILE D 1 209 ? 180.938 174.454 183.237 1.00 15.08 354 ILE D N 1
ATOM 8578 C CA . ILE D 1 209 ? 181.165 174.565 181.800 1.00 12.67 354 ILE D CA 1
ATOM 8579 C C . ILE D 1 209 ? 180.742 173.253 181.151 1.00 13.46 354 ILE D C 1
ATOM 8580 O O . ILE D 1 209 ? 181.091 172.178 181.647 1.00 17.36 354 ILE D O 1
ATOM 8585 N N . VAL D 1 210 ? 179.982 173.335 180.063 1.00 10.30 355 VAL D N 1
ATOM 8586 C CA . VAL D 1 210 ? 179.437 172.162 179.382 1.00 10.83 355 VAL D CA 1
ATOM 8587 C C . VAL D 1 210 ? 179.997 172.105 177.967 1.00 10.85 355 VAL D C 1
ATOM 8588 O O . VAL D 1 210 ? 179.816 173.045 177.188 1.00 10.94 355 VAL D O 1
ATOM 8592 N N . PHE D 1 211 ? 180.675 171.007 177.636 1.00 12.31 356 PHE D N 1
ATOM 8593 C CA . PHE D 1 211 ? 181.221 170.779 176.300 1.00 11.92 356 PHE D CA 1
ATOM 8594 C C . PHE D 1 211 ? 180.271 169.868 175.526 1.00 15.74 356 PHE D C 1
ATOM 8595 O O . PHE D 1 211 ? 180.165 168.678 175.827 1.00 21.51 356 PHE D O 1
ATOM 8603 N N . LEU D 1 212 ? 179.574 170.432 174.541 1.00 13.85 357 LEU D N 1
ATOM 8604 C CA . LEU D 1 212 ? 178.665 169.695 173.659 1.00 14.26 357 LEU D CA 1
ATOM 8605 C C . LEU D 1 212 ? 179.417 169.241 172.413 1.00 16.72 357 LEU D C 1
ATOM 8606 O O . LEU D 1 212 ? 179.589 170.010 171.469 1.00 17.48 357 LEU D O 1
ATOM 8611 N N . ASP D 1 213 ? 179.843 167.983 172.387 1.00 19.63 358 ASP D N 1
ATOM 8612 C CA . ASP D 1 213 ? 180.402 167.388 171.179 1.00 18.17 358 ASP D CA 1
ATOM 8613 C C . ASP D 1 213 ? 179.329 167.073 170.138 1.00 21.21 358 ASP D C 1
ATOM 8614 O O . ASP D 1 213 ? 178.135 167.026 170.430 1.00 23.43 358 ASP D O 1
ATOM 8619 N N . GLN D 1 214 ? 179.785 166.839 168.903 1.00 20.27 359 GLN D N 1
ATOM 8620 C CA . GLN D 1 214 ? 178.942 166.358 167.805 1.00 19.35 359 GLN D CA 1
ATOM 8621 C C . GLN D 1 214 ? 177.781 167.297 167.487 1.00 17.03 359 GLN D C 1
ATOM 8622 O O . GLN D 1 214 ? 176.733 166.854 167.018 1.00 20.42 359 GLN D O 1
ATOM 8628 N N . VAL D 1 215 ? 177.943 168.599 167.724 1.00 12.76 360 VAL D N 1
ATOM 8629 C CA . VAL D 1 215 ? 176.858 169.546 167.483 1.00 12.79 360 VAL D CA 1
ATOM 8630 C C . VAL D 1 215 ? 176.474 169.681 166.012 1.00 13.43 360 VAL D C 1
ATOM 8631 O O . VAL D 1 215 ? 175.359 170.112 165.709 1.00 15.21 360 VAL D O 1
ATOM 8635 N N . ASP D 1 216 ? 177.316 169.256 165.077 1.00 12.19 361 ASP D N 1
ATOM 8636 C CA . ASP D 1 216 ? 176.880 169.260 163.687 1.00 11.62 361 ASP D CA 1
ATOM 8637 C C . ASP D 1 216 ? 175.863 168.173 163.368 1.00 15.60 361 ASP D C 1
ATOM 8638 O O . ASP D 1 216 ? 175.161 168.284 162.360 1.00 19.49 361 ASP D O 1
ATOM 8643 N N . LYS D 1 217 ? 175.775 167.123 164.181 1.00 15.57 362 LYS D N 1
ATOM 8644 C CA . LYS D 1 217 ? 174.879 166.012 163.891 1.00 12.70 362 LYS D CA 1
ATOM 8645 C C . LYS D 1 217 ? 173.422 166.297 164.219 1.00 14.85 362 LYS D C 1
ATOM 8646 O O . LYS D 1 217 ? 172.563 165.481 163.875 1.00 17.78 362 LYS D O 1
ATOM 8652 N N . ILE D 1 218 ? 173.115 167.416 164.873 1.00 14.23 363 ILE D N 1
ATOM 8653 C CA . ILE D 1 218 ? 171.734 167.799 165.122 1.00 12.10 363 ILE D CA 1
ATOM 8654 C C . ILE D 1 218 ? 171.245 168.820 164.106 1.00 12.88 363 ILE D C 1
ATOM 8655 O O . ILE D 1 218 ? 170.198 169.431 164.303 1.00 14.49 363 ILE D O 1
ATOM 8660 N N . GLY D 1 219 ? 171.996 169.034 163.033 1.00 12.77 364 GLY D N 1
ATOM 8661 C CA . GLY D 1 219 ? 171.557 169.946 161.997 1.00 14.56 364 GLY D CA 1
ATOM 8662 C C . GLY D 1 219 ? 170.291 169.469 161.315 1.00 20.31 364 GLY D C 1
ATOM 8663 O O . GLY D 1 219 ? 170.036 168.274 161.191 1.00 26.57 364 GLY D O 1
ATOM 8664 N N . SER D 1 220 ? 169.492 170.429 160.868 1.00 21.58 365 SER D N 1
ATOM 8665 C CA . SER D 1 220 ? 168.240 170.130 160.196 1.00 22.77 365 SER D CA 1
ATOM 8666 C C . SER D 1 220 ? 168.494 169.475 158.842 1.00 29.88 365 SER D C 1
ATOM 8667 O O . SER D 1 220 ? 169.548 169.642 158.225 1.00 31.85 365 SER D O 1
ATOM 8669 N N . VAL D 1 221 ? 167.505 168.718 158.381 1.00 33.06 366 VAL D N 1
ATOM 8670 C CA . VAL D 1 221 ? 167.597 168.024 157.103 1.00 37.63 366 VAL D CA 1
ATOM 8671 C C . VAL D 1 221 ? 166.363 168.317 156.260 1.00 38.19 366 VAL D C 1
ATOM 8672 O O . VAL D 1 221 ? 165.249 167.934 156.620 1.00 41.67 366 VAL D O 1
ATOM 8676 N N . LEU D 1 227 ? 156.169 164.390 159.657 1.00 50.54 372 LEU D N 1
ATOM 8677 C CA . LEU D 1 227 ? 157.060 163.634 160.529 1.00 47.24 372 LEU D CA 1
ATOM 8678 C C . LEU D 1 227 ? 158.097 164.574 161.145 1.00 41.25 372 LEU D C 1
ATOM 8679 O O . LEU D 1 227 ? 158.808 165.278 160.430 1.00 33.98 372 LEU D O 1
ATOM 8684 N N . ARG D 1 228 ? 158.168 164.591 162.472 1.00 35.63 373 ARG D N 1
ATOM 8685 C CA . ARG D 1 228 ? 159.057 165.511 163.161 1.00 32.19 373 ARG D CA 1
ATOM 8686 C C . ARG D 1 228 ? 160.502 165.024 163.113 1.00 31.60 373 ARG D C 1
ATOM 8687 O O . ARG D 1 228 ? 160.777 163.825 163.047 1.00 32.41 373 ARG D O 1
ATOM 8695 N N . ASP D 1 229 ? 161.430 165.984 163.129 1.00 28.95 374 ASP D N 1
ATOM 8696 C CA . ASP D 1 229 ? 162.868 165.713 163.141 1.00 19.64 374 ASP D CA 1
ATOM 8697 C C . ASP D 1 229 ? 163.340 165.486 164.579 1.00 18.28 374 ASP D C 1
ATOM 8698 O O . ASP D 1 229 ? 164.023 166.308 165.187 1.00 19.47 374 ASP D O 1
ATOM 8703 N N . VAL D 1 230 ? 162.925 164.350 165.135 1.00 19.15 375 VAL D N 1
ATOM 8704 C CA . VAL D 1 230 ? 163.043 164.104 166.571 1.00 19.11 375 VAL D CA 1
ATOM 8705 C C . VAL D 1 230 ? 164.483 164.199 167.069 1.00 20.36 375 VAL D C 1
ATOM 8706 O O . VAL D 1 230 ? 164.724 164.590 168.218 1.00 19.03 375 VAL D O 1
ATOM 8710 N N . GLY D 1 231 ? 165.459 163.898 166.220 1.00 18.88 376 GLY D N 1
ATOM 8711 C CA . GLY D 1 231 ? 166.844 163.974 166.646 1.00 15.00 376 GLY D CA 1
ATOM 8712 C C . GLY D 1 231 ? 167.657 165.136 166.123 1.00 17.73 376 GLY D C 1
ATOM 8713 O O . GLY D 1 231 ? 168.815 165.305 166.506 1.00 21.38 376 GLY D O 1
ATOM 8714 N N . GLY D 1 232 ? 167.070 165.942 165.253 1.00 16.93 377 GLY D N 1
ATOM 8715 C CA . GLY D 1 232 ? 167.779 167.027 164.611 1.00 13.83 377 GLY D CA 1
ATOM 8716 C C . GLY D 1 232 ? 167.255 168.360 165.085 1.00 12.65 377 GLY D C 1
ATOM 8717 O O . GLY D 1 232 ? 167.531 168.775 166.210 1.00 11.83 377 GLY D O 1
ATOM 8718 N N . GLU D 1 233 ? 166.500 169.041 164.221 1.00 13.97 378 GLU D N 1
ATOM 8719 C CA . GLU D 1 233 ? 165.893 170.323 164.569 1.00 14.16 378 GLU D CA 1
ATOM 8720 C C . GLU D 1 233 ? 165.115 170.275 165.877 1.00 12.28 378 GLU D C 1
ATOM 8721 O O . GLU D 1 233 ? 165.042 171.278 166.592 1.00 14.07 378 GLU D O 1
ATOM 8727 N N . GLY D 1 234 ? 164.514 169.137 166.198 1.00 12.19 379 GLY D N 1
ATOM 8728 C CA . GLY D 1 234 ? 163.824 168.993 167.466 1.00 12.77 379 GLY D CA 1
ATOM 8729 C C . GLY D 1 234 ? 164.729 169.111 168.674 1.00 12.80 379 GLY D C 1
ATOM 8730 O O . GLY D 1 234 ? 164.286 169.513 169.750 1.00 12.39 379 GLY D O 1
ATOM 8731 N N . VAL D 1 235 ? 165.994 168.731 168.524 1.00 10.93 380 VAL D N 1
ATOM 8732 C CA . VAL D 1 235 ? 166.976 168.873 169.592 1.00 8.60 380 VAL D CA 1
ATOM 8733 C C . VAL D 1 235 ? 167.557 170.280 169.628 1.00 10.09 380 VAL D C 1
ATOM 8734 O O . VAL D 1 235 ? 167.811 170.824 170.706 1.00 11.53 380 VAL D O 1
ATOM 8738 N N . GLN D 1 236 ? 167.809 170.879 168.465 1.00 10.76 381 GLN D N 1
ATOM 8739 C CA . GLN D 1 236 ? 168.284 172.258 168.428 1.00 7.56 381 GLN D CA 1
ATOM 8740 C C . GLN D 1 236 ? 167.337 173.192 169.161 1.00 7.01 381 GLN D C 1
ATOM 8741 O O . GLN D 1 236 ? 167.757 173.978 170.014 1.00 6.21 381 GLN D O 1
ATOM 8747 N N . GLN D 1 237 ? 166.046 173.105 168.848 1.00 8.40 382 GLN D N 1
ATOM 8748 C CA . GLN D 1 237 ? 165.022 173.960 169.433 1.00 6.73 382 GLN D CA 1
ATOM 8749 C C . GLN D 1 237 ? 164.710 173.640 170.885 1.00 6.08 382 GLN D C 1
ATOM 8750 O O . GLN D 1 237 ? 163.989 174.411 171.521 1.00 5.58 382 GLN D O 1
ATOM 8756 N N . GLY D 1 238 ? 165.185 172.523 171.411 1.00 5.33 383 GLY D N 1
ATOM 8757 C CA . GLY D 1 238 ? 165.069 172.252 172.828 1.00 5.44 383 GLY D CA 1
ATOM 8758 C C . GLY D 1 238 ? 166.179 172.858 173.659 1.00 5.85 383 GLY D C 1
ATOM 8759 O O . GLY D 1 238 ? 165.970 173.207 174.821 1.00 8.16 383 GLY D O 1
ATOM 8760 N N . LEU D 1 239 ? 167.378 172.939 173.086 1.00 5.72 384 LEU D N 1
ATOM 8761 C CA . LEU D 1 239 ? 168.525 173.558 173.747 1.00 7.00 384 LEU D CA 1
ATOM 8762 C C . LEU D 1 239 ? 168.425 175.074 173.871 1.00 7.78 384 LEU D C 1
ATOM 8763 O O . LEU D 1 239 ? 169.174 175.657 174.658 1.00 10.27 384 LEU D O 1
ATOM 8768 N N . LEU D 1 240 ? 167.533 175.723 173.118 1.00 6.71 385 LEU D N 1
ATOM 8769 C CA . LEU D 1 240 ? 167.524 177.184 173.028 1.00 5.39 385 LEU D CA 1
ATOM 8770 C C . LEU D 1 240 ? 167.441 177.871 174.385 1.00 8.10 385 LEU D C 1
ATOM 8771 O O . LEU D 1 240 ? 168.100 178.890 174.605 1.00 13.32 385 LEU D O 1
ATOM 8776 N N . LYS D 1 241 ? 166.644 177.348 175.305 1.00 7.62 386 LYS D N 1
ATOM 8777 C CA . LYS D 1 241 ? 166.554 177.949 176.628 1.00 10.67 386 LYS D CA 1
ATOM 8778 C C . LYS D 1 241 ? 167.465 177.314 177.667 1.00 13.05 386 LYS D C 1
ATOM 8779 O O . LYS D 1 241 ? 167.501 177.795 178.800 1.00 17.24 386 LYS D O 1
ATOM 8785 N N . LEU D 1 242 ? 168.190 176.246 177.331 1.00 11.20 387 LEU D N 1
ATOM 8786 C CA . LEU D 1 242 ? 169.389 175.922 178.100 1.00 11.73 387 LEU D CA 1
ATOM 8787 C C . LEU D 1 242 ? 170.511 176.909 177.827 1.00 12.64 387 LEU D C 1
ATOM 8788 O O . LEU D 1 242 ? 171.164 177.387 178.759 1.00 14.45 387 LEU D O 1
ATOM 8793 N N . LEU D 1 243 ? 170.729 177.247 176.557 1.00 11.60 388 LEU D N 1
ATOM 8794 C CA . LEU D 1 243 ? 171.832 178.128 176.199 1.00 9.73 388 LEU D CA 1
ATOM 8795 C C . LEU D 1 243 ? 171.628 179.540 176.730 1.00 11.32 388 LEU D C 1
ATOM 8796 O O . LEU D 1 243 ? 172.561 180.139 177.266 1.00 12.79 388 LEU D O 1
ATOM 8801 N N . GLU D 1 244 ? 170.424 180.096 176.592 1.00 11.41 389 GLU D N 1
ATOM 8802 C CA . GLU D 1 244 ? 170.182 181.432 177.128 1.00 11.69 389 GLU D CA 1
ATOM 8803 C C . GLU D 1 244 ? 170.054 181.427 178.645 1.00 14.63 389 GLU D C 1
ATOM 8804 O O . GLU D 1 244 ? 170.429 182.402 179.299 1.00 16.89 389 GLU D O 1
ATOM 8806 N N . GLY D 1 245 ? 169.563 180.340 179.221 1.00 17.35 390 GLY D N 1
ATOM 8807 C CA . GLY D 1 245 ? 169.419 180.234 180.658 1.00 21.64 390 GLY D CA 1
ATOM 8808 C C . GLY D 1 245 ? 167.978 180.109 181.103 1.00 22.08 390 GLY D C 1
ATOM 8809 O O . GLY D 1 245 ? 167.156 180.981 180.825 1.00 21.46 390 GLY D O 1
ATOM 8810 N N . THR D 1 246 ? 167.671 179.031 181.818 1.00 22.21 391 THR D N 1
ATOM 8811 C CA . THR D 1 246 ? 166.361 178.835 182.416 1.00 24.88 391 THR D CA 1
ATOM 8812 C C . THR D 1 246 ? 166.519 178.018 183.690 1.00 29.58 391 THR D C 1
ATOM 8813 O O . THR D 1 246 ? 167.577 177.450 183.957 1.00 31.92 391 THR D O 1
ATOM 8817 N N . ILE D 1 247 ? 165.452 177.973 184.482 1.00 29.44 392 ILE D N 1
ATOM 8818 C CA . ILE D 1 247 ? 165.360 177.050 185.609 1.00 28.89 392 ILE D CA 1
ATOM 8819 C C . ILE D 1 247 ? 165.058 175.654 185.076 1.00 34.01 392 ILE D C 1
ATOM 8820 O O . ILE D 1 247 ? 163.973 175.402 184.551 1.00 38.70 392 ILE D O 1
ATOM 8825 N N . VAL D 1 248 ? 166.022 174.750 185.206 1.00 34.97 393 VAL D N 1
ATOM 8826 C CA . VAL D 1 248 ? 165.910 173.374 184.734 1.00 35.18 393 VAL D CA 1
ATOM 8827 C C . VAL D 1 248 ? 165.621 172.473 185.924 1.00 41.76 393 VAL D C 1
ATOM 8828 O O . VAL D 1 248 ? 166.300 172.555 186.953 1.00 42.40 393 VAL D O 1
ATOM 8832 N N . ASN D 1 249 ? 164.599 171.632 185.798 1.00 46.99 394 ASN D N 1
ATOM 8833 C CA . ASN D 1 249 ? 164.364 170.572 186.771 1.00 53.77 394 ASN D CA 1
ATOM 8834 C C . ASN D 1 249 ? 165.257 169.381 186.455 1.00 57.63 394 ASN D C 1
ATOM 8835 O O . ASN D 1 249 ? 165.110 168.746 185.405 1.00 54.60 394 ASN D O 1
ATOM 8840 N N . VAL D 1 250 ? 166.175 169.081 187.361 1.00 62.38 395 VAL D N 1
ATOM 8841 C CA . VAL D 1 250 ? 167.140 167.996 187.217 1.00 62.00 395 VAL D CA 1
ATOM 8842 C C . VAL D 1 250 ? 166.733 166.868 188.158 1.00 69.87 395 VAL D C 1
ATOM 8843 O O . VAL D 1 250 ? 166.637 167.090 189.371 1.00 72.28 395 VAL D O 1
ATOM 8847 N N . PRO D 1 251 ? 166.483 165.657 187.659 1.00 72.86 396 PRO D N 1
ATOM 8848 C CA . PRO D 1 251 ? 166.328 164.508 188.558 1.00 74.66 396 PRO D CA 1
ATOM 8849 C C . PRO D 1 251 ? 167.691 164.029 189.038 1.00 80.27 396 PRO D C 1
ATOM 8850 O O . PRO D 1 251 ? 168.598 163.800 188.234 1.00 79.04 396 PRO D O 1
ATOM 8854 N N . GLU D 1 252 ? 167.835 163.867 190.351 1.00 82.41 397 GLU D N 1
ATOM 8855 C CA . GLU D 1 252 ? 169.121 163.466 190.899 1.00 89.03 397 GLU D CA 1
ATOM 8856 C C . GLU D 1 252 ? 168.925 162.742 192.221 1.00 95.49 397 GLU D C 1
ATOM 8857 O O . GLU D 1 252 ? 167.941 162.970 192.930 1.00 91.90 397 GLU D O 1
ATOM 8859 N N . LYS D 1 253 ? 169.891 161.878 192.538 1.00 98.77 398 LYS D N 1
ATOM 8860 C CA . LYS D 1 253 ? 170.054 161.210 193.837 1.00 98.19 398 LYS D CA 1
ATOM 8861 C C . LYS D 1 253 ? 168.751 160.909 194.575 1.00 98.71 398 LYS D C 1
ATOM 8862 O O . LYS D 1 253 ? 168.764 160.356 195.675 1.00 96.60 398 LYS D O 1
ATOM 8865 N N . GLU D 1 261 ? 161.259 163.363 192.993 1.00 88.13 406 GLU D N 1
ATOM 8866 C CA . GLU D 1 261 ? 161.886 164.607 193.422 1.00 93.30 406 GLU D CA 1
ATOM 8867 C C . GLU D 1 261 ? 162.824 165.099 192.320 1.00 89.98 406 GLU D C 1
ATOM 8868 O O . GLU D 1 261 ? 163.450 164.295 191.632 1.00 86.94 406 GLU D O 1
ATOM 8874 N N . THR D 1 262 ? 162.932 166.418 192.159 1.00 86.51 407 THR D N 1
ATOM 8875 C CA . THR D 1 262 ? 163.839 167.009 191.185 1.00 80.42 407 THR D CA 1
ATOM 8876 C C . THR D 1 262 ? 164.477 168.261 191.766 1.00 75.32 407 THR D C 1
ATOM 8877 O O . THR D 1 262 ? 163.920 168.908 192.656 1.00 75.45 407 THR D O 1
ATOM 8881 N N . VAL D 1 263 ? 165.663 168.584 191.254 1.00 70.42 408 VAL D N 1
ATOM 8882 C CA . VAL D 1 263 ? 166.466 169.715 191.704 1.00 65.66 408 VAL D CA 1
ATOM 8883 C C . VAL D 1 263 ? 166.450 170.788 190.624 1.00 61.99 408 VAL D C 1
ATOM 8884 O O . VAL D 1 263 ? 166.620 170.484 189.438 1.00 62.61 408 VAL D O 1
ATOM 8888 N N . GLN D 1 264 ? 166.228 172.038 191.032 1.00 55.12 409 GLN D N 1
ATOM 8889 C CA . GLN D 1 264 ? 166.151 173.166 190.108 1.00 48.80 409 GLN D CA 1
ATOM 8890 C C . GLN D 1 264 ? 167.525 173.799 189.923 1.00 44.24 409 GLN D C 1
ATOM 8891 O O . GLN D 1 264 ? 168.077 174.382 190.860 1.00 42.48 409 GLN D O 1
ATOM 8897 N N . VAL D 1 265 ? 168.068 173.699 188.712 1.00 42.23 410 VAL D N 1
ATOM 8898 C CA . VAL D 1 265 ? 169.374 174.254 188.376 1.00 40.12 410 VAL D CA 1
ATOM 8899 C C . VAL D 1 265 ? 169.153 175.399 187.397 1.00 35.25 410 VAL D C 1
ATOM 8900 O O . VAL D 1 265 ? 168.568 175.204 186.325 1.00 35.13 410 VAL D O 1
ATOM 8904 N N . ASP D 1 266 ? 169.621 176.589 187.765 1.00 31.22 411 ASP D N 1
ATOM 8905 C CA . ASP D 1 266 ? 169.543 177.777 186.920 1.00 28.61 411 ASP D CA 1
ATOM 8906 C C . ASP D 1 266 ? 170.781 177.816 186.029 1.00 25.76 411 ASP D C 1
ATOM 8907 O O . ASP D 1 266 ? 171.902 177.965 186.524 1.00 29.45 411 ASP D O 1
ATOM 8912 N N . THR D 1 267 ? 170.586 177.685 184.718 1.00 20.92 412 THR D N 1
ATOM 8913 C CA . THR D 1 267 ? 171.687 177.644 183.762 1.00 20.00 412 THR D CA 1
ATOM 8914 C C . THR D 1 267 ? 172.098 179.013 183.238 1.00 21.56 412 THR D C 1
ATOM 8915 O O . THR D 1 267 ? 172.768 179.083 182.207 1.00 21.31 412 THR D O 1
ATOM 8919 N N . THR D 1 268 ? 171.666 180.099 183.875 1.00 25.01 413 THR D N 1
ATOM 8920 C CA . THR D 1 268 ? 171.979 181.428 183.357 1.00 24.17 413 THR D CA 1
ATOM 8921 C C . THR D 1 268 ? 173.483 181.704 183.304 1.00 25.03 413 THR D C 1
ATOM 8922 O O . THR D 1 268 ? 173.957 182.363 182.373 1.00 24.75 413 THR D O 1
ATOM 8926 N N . ASN D 1 269 ? 174.258 181.195 184.268 1.00 24.14 414 ASN D N 1
ATOM 8927 C CA . ASN D 1 269 ? 175.701 181.422 184.277 1.00 22.76 414 ASN D CA 1
ATOM 8928 C C . ASN D 1 269 ? 176.522 180.256 183.746 1.00 21.92 414 ASN D C 1
ATOM 8929 O O . ASN D 1 269 ? 177.743 180.386 183.638 1.00 24.40 414 ASN D O 1
ATOM 8934 N N . ILE D 1 270 ? 175.902 179.123 183.435 1.00 21.35 415 ILE D N 1
ATOM 8935 C CA . ILE D 1 270 ? 176.635 178.009 182.857 1.00 16.56 415 ILE D CA 1
ATOM 8936 C C . ILE D 1 270 ? 177.101 178.382 181.458 1.00 15.20 415 ILE D C 1
ATOM 8937 O O . ILE D 1 270 ? 176.338 178.935 180.659 1.00 19.51 415 ILE D O 1
ATOM 8942 N N . LEU D 1 271 ? 178.353 178.063 181.144 1.00 11.22 416 LEU D N 1
ATOM 8943 C CA . LEU D 1 271 ? 178.939 178.359 179.843 1.00 10.23 416 LEU D CA 1
ATOM 8944 C C . LEU D 1 271 ? 178.901 177.093 179.003 1.00 10.66 416 LEU D C 1
ATOM 8945 O O . LEU D 1 271 ? 179.272 176.020 179.482 1.00 12.09 416 LEU D O 1
ATOM 8950 N N . PHE D 1 272 ? 178.450 177.215 177.761 1.00 9.55 417 PHE D N 1
ATOM 8951 C CA . PHE D 1 272 ? 178.395 176.092 176.838 1.00 8.77 417 PHE D CA 1
ATOM 8952 C C . PHE D 1 272 ? 179.449 176.248 175.756 1.00 8.25 417 PHE D C 1
ATOM 8953 O O . PHE D 1 272 ? 179.569 177.314 175.149 1.00 10.81 417 PHE D O 1
ATOM 8961 N N . VAL D 1 273 ? 180.193 175.173 175.510 1.00 6.86 418 VAL D N 1
ATOM 8962 C CA . VAL D 1 273 ? 181.158 175.084 174.421 1.00 7.14 418 VAL D CA 1
ATOM 8963 C C . VAL D 1 273 ? 180.723 173.966 173.485 1.00 8.45 418 VAL D C 1
ATOM 8964 O O . VAL D 1 273 ? 180.639 172.807 173.901 1.00 11.21 418 VAL D O 1
ATOM 8968 N N . ALA D 1 274 ? 180.412 174.307 172.245 1.00 7.47 419 ALA D N 1
ATOM 8969 C CA . ALA D 1 274 ? 180.004 173.318 171.262 1.00 7.34 419 ALA D CA 1
ATOM 8970 C C . ALA D 1 274 ? 181.176 172.974 170.354 1.00 8.85 419 ALA D C 1
ATOM 8971 O O . ALA D 1 274 ? 182.094 173.771 170.166 1.00 10.89 419 ALA D O 1
ATOM 8973 N N . SER D 1 275 ? 181.135 171.774 169.777 1.00 9.42 420 SER D N 1
ATOM 8974 C CA . SER D 1 275 ? 182.154 171.351 168.828 1.00 6.95 420 SER D CA 1
ATOM 8975 C C . SER D 1 275 ? 181.516 170.518 167.733 1.00 9.39 420 SER D C 1
ATOM 8976 O O . SER D 1 275 ? 180.589 169.753 167.994 1.00 18.72 420 SER D O 1
ATOM 8978 N N . GLY D 1 276 ? 182.020 170.660 166.514 1.00 6.24 421 GLY D N 1
ATOM 8979 C CA . GLY D 1 276 ? 181.569 169.830 165.415 1.00 8.32 421 GLY D CA 1
ATOM 8980 C C . GLY D 1 276 ? 182.545 169.900 164.270 1.00 8.20 421 GLY D C 1
ATOM 8981 O O . GLY D 1 276 ? 183.336 170.839 164.166 1.00 10.07 421 GLY D O 1
ATOM 8982 N N . ALA D 1 277 ? 182.470 168.906 163.388 1.00 8.51 422 ALA D N 1
ATOM 8983 C CA . ALA D 1 277 ? 183.287 168.940 162.182 1.00 9.58 422 ALA D CA 1
ATOM 8984 C C . ALA D 1 277 ? 182.652 169.765 161.073 1.00 11.00 422 ALA D C 1
ATOM 8985 O O . ALA D 1 277 ? 183.373 170.393 160.293 1.00 13.14 422 ALA D O 1
ATOM 8987 N N . PHE D 1 278 ? 181.323 169.771 160.983 1.00 10.86 423 PHE D N 1
ATOM 8988 C CA . PHE D 1 278 ? 180.589 170.502 159.951 1.00 11.89 423 PHE D CA 1
ATOM 8989 C C . PHE D 1 278 ? 181.107 170.174 158.554 1.00 14.72 423 PHE D C 1
ATOM 8990 O O . PHE D 1 278 ? 181.482 171.049 157.774 1.00 17.58 423 PHE D O 1
ATOM 8998 N N . ASN D 1 279 ? 181.120 168.883 158.247 1.00 15.12 424 ASN D N 1
ATOM 8999 C CA . ASN D 1 279 ? 181.584 168.388 156.957 1.00 19.24 424 ASN D CA 1
ATOM 9000 C C . ASN D 1 279 ? 180.797 168.985 155.800 1.00 22.44 424 ASN D C 1
ATOM 9001 O O . ASN D 1 279 ? 179.593 168.755 155.670 1.00 24.88 424 ASN D O 1
ATOM 9006 N N . GLY D 1 280 ? 181.483 169.735 154.949 1.00 22.87 425 GLY D N 1
ATOM 9007 C CA . GLY D 1 280 ? 180.854 170.403 153.832 1.00 25.25 425 GLY D CA 1
ATOM 9008 C C . GLY D 1 280 ? 180.474 171.845 154.051 1.00 26.56 425 GLY D C 1
ATOM 9009 O O . GLY D 1 280 ? 179.791 172.417 153.199 1.00 32.70 425 GLY D O 1
ATOM 9010 N N . LEU D 1 281 ? 180.888 172.450 155.161 1.00 24.69 426 LEU D N 1
ATOM 9011 C CA . LEU D 1 281 ? 180.633 173.866 155.373 1.00 22.59 426 LEU D CA 1
ATOM 9012 C C . LEU D 1 281 ? 181.577 174.748 154.572 1.00 24.24 426 LEU D C 1
ATOM 9013 O O . LEU D 1 281 ? 181.208 175.869 154.214 1.00 32.23 426 LEU D O 1
ATOM 9018 N N . ASP D 1 282 ? 182.789 174.275 154.286 1.00 25.83 427 ASP D N 1
ATOM 9019 C CA . ASP D 1 282 ? 183.682 175.018 153.402 1.00 32.73 427 ASP D CA 1
ATOM 9020 C C . ASP D 1 282 ? 183.087 175.161 152.009 1.00 33.57 427 ASP D C 1
ATOM 9021 O O . ASP D 1 282 ? 183.278 176.182 151.344 1.00 37.18 427 ASP D O 1
ATOM 9026 N N . ARG D 1 283 ? 182.383 174.133 151.544 1.00 32.63 428 ARG D N 1
ATOM 9027 C CA . ARG D 1 283 ? 181.676 174.217 150.271 1.00 38.53 428 ARG D CA 1
ATOM 9028 C C . ARG D 1 283 ? 180.613 175.311 150.291 1.00 36.80 428 ARG D C 1
ATOM 9029 O O . ARG D 1 283 ? 180.410 176.006 149.291 1.00 37.20 428 ARG D O 1
ATOM 9037 N N . ILE D 1 284 ? 179.902 175.452 151.409 1.00 32.67 429 ILE D N 1
ATOM 9038 C CA . ILE D 1 284 ? 178.907 176.512 151.548 1.00 31.54 429 ILE D CA 1
ATOM 9039 C C . ILE D 1 284 ? 179.554 177.893 151.580 1.00 34.62 429 ILE D C 1
ATOM 9040 O O . ILE D 1 284 ? 179.044 178.842 150.977 1.00 40.31 429 ILE D O 1
ATOM 9045 N N . ILE D 1 285 ? 180.689 178.031 152.267 1.00 32.82 430 ILE D N 1
ATOM 9046 C CA . ILE D 1 285 ? 181.407 179.302 152.279 1.00 29.93 430 ILE D CA 1
ATOM 9047 C C . ILE D 1 285 ? 181.965 179.646 150.906 1.00 36.81 430 ILE D C 1
ATOM 9048 O O . ILE D 1 285 ? 182.000 180.816 150.516 1.00 44.69 430 ILE D O 1
ATOM 9053 N N . SER D 1 286 ? 182.409 178.645 150.151 1.00 38.04 431 SER D N 1
ATOM 9054 C CA . SER D 1 286 ? 182.866 178.888 148.785 1.00 42.85 431 SER D CA 1
ATOM 9055 C C . SER D 1 286 ? 181.780 179.513 147.916 1.00 50.31 431 SER D C 1
ATOM 9056 O O . SER D 1 286 ? 182.019 180.515 147.237 1.00 56.26 431 SER D O 1
ATOM 9059 N N . ARG D 1 287 ? 180.582 178.926 147.916 1.00 47.82 432 ARG D N 1
ATOM 9060 C CA . ARG D 1 287 ? 179.443 179.513 147.211 1.00 48.44 432 ARG D CA 1
ATOM 9061 C C . ARG D 1 287 ? 179.195 180.962 147.612 1.00 50.39 432 ARG D C 1
ATOM 9062 O O . ARG D 1 287 ? 178.951 181.818 146.756 1.00 60.78 432 ARG D O 1
ATOM 9070 N N . ARG D 1 288 ? 179.257 181.252 148.911 1.00 44.80 433 ARG D N 1
ATOM 9071 C CA . ARG D 1 288 ? 178.863 182.561 149.425 1.00 45.21 433 ARG D CA 1
ATOM 9072 C C . ARG D 1 288 ? 179.661 183.699 148.811 1.00 49.06 433 ARG D C 1
ATOM 9073 O O . ARG D 1 288 ? 179.101 184.749 148.478 1.00 50.39 433 ARG D O 1
ATOM 9081 N N . LYS D 1 289 ? 180.965 183.518 148.658 1.00 52.95 434 LYS D N 1
ATOM 9082 C CA . LYS D 1 289 ? 181.840 184.594 148.231 1.00 55.51 434 LYS D CA 1
ATOM 9083 C C . LYS D 1 289 ? 182.358 184.463 146.808 1.00 67.63 434 LYS D C 1
ATOM 9084 O O . LYS D 1 289 ? 182.879 185.445 146.272 1.00 73.98 434 LYS D O 1
ATOM 9090 N N . ASN D 1 290 ? 182.240 183.295 146.185 1.00 69.32 435 ASN D N 1
ATOM 9091 C CA . ASN D 1 290 ? 182.672 183.141 144.802 1.00 78.22 435 ASN D CA 1
ATOM 9092 C C . ASN D 1 290 ? 181.583 183.449 143.779 1.00 87.42 435 ASN D C 1
ATOM 9093 O O . ASN D 1 290 ? 181.907 183.882 142.667 1.00 95.41 435 ASN D O 1
ATOM 9098 N N . GLU D 1 291 ? 180.309 183.234 144.104 1.00 85.28 436 GLU D N 1
ATOM 9099 C CA . GLU D 1 291 ? 179.260 183.395 143.103 1.00 94.64 436 GLU D CA 1
ATOM 9100 C C . GLU D 1 291 ? 178.997 184.859 142.767 1.00 105.87 436 GLU D C 1
ATOM 9101 O O . GLU D 1 291 ? 178.815 185.695 143.658 1.00 100.39 436 GLU D O 1
ATOM 9107 N N . LYS D 1 292 ? 178.978 185.155 141.466 1.00 113.54 437 LYS D N 1
ATOM 9108 C CA . LYS D 1 292 ? 178.700 186.462 140.893 1.00 117.21 437 LYS D CA 1
ATOM 9109 C C . LYS D 1 292 ? 177.236 186.550 140.457 1.00 123.10 437 LYS D C 1
ATOM 9110 O O . LYS D 1 292 ? 176.426 185.657 140.724 1.00 120.76 437 LYS D O 1
ATOM 9116 N N . TYR D 1 293 ? 176.889 187.645 139.782 1.00 130.14 438 TYR D N 1
ATOM 9117 C CA . TYR D 1 293 ? 175.592 187.762 139.127 1.00 136.55 438 TYR D CA 1
ATOM 9118 C C . TYR D 1 293 ? 175.474 186.767 137.975 1.00 139.37 438 TYR D C 1
ATOM 9119 O O . TYR D 1 293 ? 176.458 186.422 137.316 1.00 137.79 438 TYR D O 1
ATOM 9128 N N . LEU D 1 294 ? 174.245 186.301 137.741 1.00 141.13 439 LEU D N 1
ATOM 9129 C CA . LEU D 1 294 ? 174.022 185.207 136.799 1.00 142.47 439 LEU D CA 1
ATOM 9130 C C . LEU D 1 294 ? 174.001 185.674 135.345 1.00 144.91 439 LEU D C 1
ATOM 9131 O O . LEU D 1 294 ? 174.765 185.173 134.513 1.00 144.59 439 LEU D O 1
ATOM 9136 N N . GLY D 1 295 ? 173.132 186.627 135.018 1.00 146.02 440 GLY D N 1
ATOM 9137 C CA . GLY D 1 295 ? 172.870 186.999 133.641 1.00 148.37 440 GLY D CA 1
ATOM 9138 C C . GLY D 1 295 ? 173.759 188.093 133.085 1.00 151.17 440 GLY D C 1
ATOM 9139 O O . GLY D 1 295 ? 174.834 188.396 133.609 1.00 149.42 440 GLY D O 1
ATOM 9140 N N . PHE D 1 296 ? 173.289 188.688 131.988 1.00 153.52 441 PHE D N 1
ATOM 9141 C CA . PHE D 1 296 ? 173.810 189.964 131.510 1.00 154.68 441 PHE D CA 1
ATOM 9142 C C . PHE D 1 296 ? 173.447 191.070 132.495 1.00 154.65 441 PHE D C 1
ATOM 9143 O O . PHE D 1 296 ? 172.265 191.364 132.700 1.00 153.01 441 PHE D O 1
ATOM 9151 N N . GLY D 1 297 ? 174.460 191.688 133.096 1.00 153.00 442 GLY D N 1
ATOM 9152 C CA . GLY D 1 297 ? 174.245 192.513 134.269 1.00 153.74 442 GLY D CA 1
ATOM 9153 C C . GLY D 1 297 ? 173.558 193.835 133.993 1.00 157.17 442 GLY D C 1
ATOM 9154 O O . GLY D 1 297 ? 172.404 194.034 134.382 1.00 153.25 442 GLY D O 1
ATOM 9155 N N . THR D 1 298 ? 174.250 194.741 133.311 1.00 160.47 443 THR D N 1
ATOM 9156 C CA . THR D 1 298 ? 173.896 196.154 133.320 1.00 159.99 443 THR D CA 1
ATOM 9157 C C . THR D 1 298 ? 174.553 196.807 132.110 1.00 162.09 443 THR D C 1
ATOM 9158 O O . THR D 1 298 ? 175.411 196.197 131.460 1.00 161.05 443 THR D O 1
ATOM 9160 N N . PRO D 1 299 ? 174.197 198.057 131.788 1.00 163.63 444 PRO D N 1
ATOM 9161 C CA . PRO D 1 299 ? 174.910 198.748 130.700 1.00 163.38 444 PRO D CA 1
ATOM 9162 C C . PRO D 1 299 ? 176.393 198.953 130.962 1.00 162.17 444 PRO D C 1
ATOM 9163 O O . PRO D 1 299 ? 177.124 199.296 130.023 1.00 160.52 444 PRO D O 1
ATOM 9167 N N . SER D 1 300 ? 176.860 198.762 132.192 1.00 162.63 445 SER D N 1
ATOM 9168 C CA . SER D 1 300 ? 178.280 198.650 132.496 1.00 160.85 445 SER D CA 1
ATOM 9169 C C . SER D 1 300 ? 178.641 197.210 132.847 1.00 162.61 445 SER D C 1
ATOM 9170 O O . SER D 1 300 ? 177.969 196.579 133.670 1.00 162.82 445 SER D O 1
ATOM 9173 N N . ASN D 1 301 ? 179.698 196.699 132.211 1.00 162.56 446 ASN D N 1
ATOM 9174 C CA . ASN D 1 301 ? 180.362 195.434 132.532 1.00 160.78 446 ASN D CA 1
ATOM 9175 C C . ASN D 1 301 ? 179.522 194.183 132.293 1.00 162.35 446 ASN D C 1
ATOM 9176 O O . ASN D 1 301 ? 179.915 193.100 132.746 1.00 160.24 446 ASN D O 1
ATOM 9178 N N . LEU D 1 302 ? 178.386 194.280 131.608 1.00 163.31 447 LEU D N 1
ATOM 9179 C CA . LEU D 1 302 ? 177.659 193.078 131.217 1.00 159.66 447 LEU D CA 1
ATOM 9180 C C . LEU D 1 302 ? 178.351 192.385 130.050 1.00 157.70 447 LEU D C 1
ATOM 9181 O O . LEU D 1 302 ? 178.840 193.036 129.122 1.00 157.81 447 LEU D O 1
ATOM 9183 N N . GLY D 1 303 ? 178.382 191.057 130.101 1.00 153.78 448 GLY D N 1
ATOM 9184 C CA . GLY D 1 303 ? 178.960 190.255 129.038 1.00 150.52 448 GLY D CA 1
ATOM 9185 C C . GLY D 1 303 ? 180.437 190.508 128.810 1.00 149.66 448 GLY D C 1
ATOM 9186 O O . GLY D 1 303 ? 181.264 189.616 128.996 1.00 149.38 448 GLY D O 1
ATOM 9187 N N . HIS D 1 324 ? 198.047 169.040 148.011 1.00 98.89 469 HIS D N 1
ATOM 9188 C CA . HIS D 1 324 ? 197.402 169.397 149.268 1.00 99.68 469 HIS D CA 1
ATOM 9189 C C . HIS D 1 324 ? 196.936 170.849 149.247 1.00 102.58 469 HIS D C 1
ATOM 9190 O O . HIS D 1 324 ? 196.522 171.396 150.269 1.00 99.78 469 HIS D O 1
ATOM 9192 N N . GLN D 1 325 ? 197.017 171.470 148.068 1.00 106.15 470 GLN D N 1
ATOM 9193 C CA . GLN D 1 325 ? 196.500 172.821 147.893 1.00 101.57 470 GLN D CA 1
ATOM 9194 C C . GLN D 1 325 ? 194.987 172.899 148.064 1.00 98.74 470 GLN D C 1
ATOM 9195 O O . GLN D 1 325 ? 194.460 173.990 148.309 1.00 93.15 470 GLN D O 1
ATOM 9197 N N . ASP D 1 326 ? 194.275 171.777 147.930 1.00 102.54 471 ASP D N 1
ATOM 9198 C CA . ASP D 1 326 ? 192.871 171.745 148.328 1.00 99.44 471 ASP D CA 1
ATOM 9199 C C . ASP D 1 326 ? 192.711 171.823 149.841 1.00 93.22 471 ASP D C 1
ATOM 9200 O O . ASP D 1 326 ? 191.804 172.499 150.339 1.00 87.91 471 ASP D O 1
ATOM 9202 N N . ILE D 1 327 ? 193.565 171.125 150.590 1.00 92.38 472 ILE D N 1
ATOM 9203 C CA . ILE D 1 327 ? 193.537 171.234 152.045 1.00 86.15 472 ILE D CA 1
ATOM 9204 C C . ILE D 1 327 ? 193.949 172.633 152.490 1.00 80.01 472 ILE D C 1
ATOM 9205 O O . ILE D 1 327 ? 193.426 173.165 153.475 1.00 76.39 472 ILE D O 1
ATOM 9210 N N . GLU D 1 328 ? 194.896 173.246 151.779 1.00 83.86 473 GLU D N 1
ATOM 9211 C CA . GLU D 1 328 ? 195.220 174.651 152.012 1.00 84.70 473 GLU D CA 1
ATOM 9212 C C . GLU D 1 328 ? 194.000 175.547 151.838 1.00 78.27 473 GLU D C 1
ATOM 9213 O O . GLU D 1 328 ? 193.716 176.395 152.690 1.00 74.26 473 GLU D O 1
ATOM 9219 N N . GLU D 1 329 ? 193.281 175.397 150.724 1.00 81.08 474 GLU D N 1
ATOM 9220 C CA . GLU D 1 329 ? 192.069 176.185 150.529 1.00 75.70 474 GLU D CA 1
ATOM 9221 C C . GLU D 1 329 ? 190.993 175.822 151.542 1.00 70.31 474 GLU D C 1
ATOM 9222 O O . GLU D 1 329 ? 190.257 176.695 152.010 1.00 65.88 474 GLU D O 1
ATOM 9228 N N . LYS D 1 330 ? 190.881 174.538 151.882 1.00 73.77 475 LYS D N 1
ATOM 9229 C CA . LYS D 1 330 ? 189.933 174.094 152.898 1.00 61.89 475 LYS D CA 1
ATOM 9230 C C . LYS D 1 330 ? 190.076 174.883 154.193 1.00 55.40 475 LYS D C 1
ATOM 9231 O O . LYS D 1 330 ? 189.081 175.314 154.782 1.00 52.59 475 LYS D O 1
ATOM 9233 N N . ASP D 1 331 ? 191.312 175.086 154.652 1.00 57.01 476 ASP D N 1
ATOM 9234 C CA . ASP D 1 331 ? 191.528 175.859 155.871 1.00 53.78 476 ASP D CA 1
ATOM 9235 C C . ASP D 1 331 ? 191.426 177.362 155.637 1.00 53.02 476 ASP D C 1
ATOM 9236 O O . ASP D 1 331 ? 190.918 178.082 156.500 1.00 51.76 476 ASP D O 1
ATOM 9238 N N . ARG D 1 332 ? 191.920 177.864 154.505 1.00 55.32 477 ARG D N 1
ATOM 9239 C CA . ARG D 1 332 ? 191.880 179.306 154.271 1.00 54.05 477 ARG D CA 1
ATOM 9240 C C . ARG D 1 332 ? 190.456 179.801 154.098 1.00 53.80 477 ARG D C 1
ATOM 9241 O O . ARG D 1 332 ? 190.150 180.949 154.433 1.00 51.28 477 ARG D O 1
ATOM 9249 N N . LEU D 1 333 ? 189.579 178.950 153.578 1.00 54.62 478 LEU D N 1
ATOM 9250 C CA . LEU D 1 333 ? 188.190 179.323 153.366 1.00 41.99 478 LEU D CA 1
ATOM 9251 C C . LEU D 1 333 ? 187.381 179.195 154.649 1.00 36.38 478 LEU D C 1
ATOM 9252 O O . LEU D 1 333 ? 186.505 180.021 154.915 1.00 42.20 478 LEU D O 1
ATOM 9257 N N . LEU D 1 334 ? 187.654 178.167 155.448 1.00 33.59 479 LEU D N 1
ATOM 9258 C CA . LEU D 1 334 ? 186.893 177.940 156.671 1.00 27.97 479 LEU D CA 1
ATOM 9259 C C . LEU D 1 334 ? 187.094 179.066 157.677 1.00 25.84 479 LEU D C 1
ATOM 9260 O O . LEU D 1 334 ? 186.233 179.292 158.530 1.00 28.06 479 LEU D O 1
ATOM 9265 N N . ARG D 1 335 ? 188.237 179.751 157.624 1.00 29.39 480 ARG D N 1
ATOM 9266 C CA . ARG D 1 335 ? 188.483 180.920 158.466 1.00 32.75 480 ARG D CA 1
ATOM 9267 C C . ARG D 1 335 ? 187.429 182.007 158.306 1.00 32.12 480 ARG D C 1
ATOM 9268 O O . ARG D 1 335 ? 187.271 182.840 159.204 1.00 25.05 480 ARG D O 1
ATOM 9276 N N . HIS D 1 336 ? 186.718 182.025 157.183 1.00 34.24 481 HIS D N 1
ATOM 9277 C CA . HIS D 1 336 ? 185.726 183.043 156.871 1.00 28.52 481 HIS D CA 1
ATOM 9278 C C . HIS D 1 336 ? 184.311 182.619 157.220 1.00 28.78 481 HIS D C 1
ATOM 9279 O O . HIS D 1 336 ? 183.359 183.246 156.752 1.00 36.48 481 HIS D O 1
ATOM 9286 N N . VAL D 1 337 ? 184.149 181.551 158.003 1.00 28.01 482 VAL D N 1
ATOM 9287 C CA . VAL D 1 337 ? 182.818 181.121 158.402 1.00 28.03 482 VAL D CA 1
ATOM 9288 C C . VAL D 1 337 ? 182.098 182.264 159.097 1.00 33.26 482 VAL D C 1
ATOM 9289 O O . VAL D 1 337 ? 182.694 183.033 159.862 1.00 34.26 482 VAL D O 1
ATOM 9293 N N . GLU D 1 338 ? 180.807 182.400 158.804 1.00 30.92 483 GLU D N 1
ATOM 9294 C CA . GLU D 1 338 ? 179.968 183.431 159.389 1.00 27.86 483 GLU D CA 1
ATOM 9295 C C . GLU D 1 338 ? 178.618 182.824 159.728 1.00 30.65 483 GLU D C 1
ATOM 9296 O O . GLU D 1 338 ? 178.289 181.718 159.298 1.00 28.74 483 GLU D O 1
ATOM 9302 N N . ALA D 1 339 ? 177.835 183.564 160.517 1.00 31.01 484 ALA D N 1
ATOM 9303 C CA . ALA D 1 339 ? 176.520 183.093 160.939 1.00 21.70 484 ALA D CA 1
ATOM 9304 C C . ALA D 1 339 ? 175.630 182.695 159.771 1.00 24.35 484 ALA D C 1
ATOM 9305 O O . ALA D 1 339 ? 174.837 181.761 159.895 1.00 24.36 484 ALA D O 1
ATOM 9307 N N . ARG D 1 340 ? 175.729 183.392 158.638 1.00 27.65 485 ARG D N 1
ATOM 9308 C CA . ARG D 1 340 ? 174.915 183.024 157.483 1.00 27.20 485 ARG D CA 1
ATOM 9309 C C . ARG D 1 340 ? 175.235 181.628 156.971 1.00 29.22 485 ARG D C 1
ATOM 9310 O O . ARG D 1 340 ? 174.376 180.983 156.363 1.00 32.10 485 ARG D O 1
ATOM 9318 N N . ASP D 1 341 ? 176.459 181.150 157.188 1.00 26.68 486 ASP D N 1
ATOM 9319 C CA . ASP D 1 341 ? 176.859 179.845 156.673 1.00 23.47 486 ASP D CA 1
ATOM 9320 C C . ASP D 1 341 ? 176.414 178.710 157.579 1.00 24.86 486 ASP D C 1
ATOM 9321 O O . ASP D 1 341 ? 176.045 177.639 157.095 1.00 28.52 486 ASP D O 1
ATOM 9326 N N . LEU D 1 342 ? 176.461 178.920 158.890 1.00 23.56 487 LEU D N 1
ATOM 9327 C CA . LEU D 1 342 ? 175.902 177.949 159.819 1.00 21.16 487 LEU D CA 1
ATOM 9328 C C . LEU D 1 342 ? 174.391 177.826 159.681 1.00 19.31 487 LEU D C 1
ATOM 9329 O O . LEU D 1 342 ? 173.839 176.745 159.897 1.00 18.39 487 LEU D O 1
ATOM 9334 N N . ILE D 1 343 ? 173.704 178.918 159.344 1.00 19.09 488 ILE D N 1
ATOM 9335 C CA . ILE D 1 343 ? 172.271 178.852 159.074 1.00 18.81 488 ILE D CA 1
ATOM 9336 C C . ILE D 1 343 ? 171.973 178.089 157.789 1.00 21.36 488 ILE D C 1
ATOM 9337 O O . ILE D 1 343 ? 171.001 177.329 157.723 1.00 22.39 488 ILE D O 1
ATOM 9342 N N . GLU D 1 344 ? 172.787 178.268 156.751 1.00 20.06 489 GLU D N 1
ATOM 9343 C CA . GLU D 1 344 ? 172.598 177.472 155.540 1.00 21.05 489 GLU D CA 1
ATOM 9344 C C . GLU D 1 344 ? 172.924 176.003 155.775 1.00 20.52 489 GLU D C 1
ATOM 9345 O O . GLU D 1 344 ? 172.280 175.121 155.200 1.00 21.91 489 GLU D O 1
ATOM 9351 N N . PHE D 1 345 ? 173.929 175.718 156.603 1.00 18.71 490 PHE D N 1
ATOM 9352 C CA . PHE D 1 345 ? 174.258 174.332 156.921 1.00 18.16 490 PHE D CA 1
ATOM 9353 C C . PHE D 1 345 ? 173.078 173.620 157.568 1.00 18.08 490 PHE D C 1
ATOM 9354 O O . PHE D 1 345 ? 172.957 172.397 157.460 1.00 18.79 490 PHE D O 1
ATOM 9362 N N . GLY D 1 346 ? 172.187 174.364 158.210 1.00 18.06 491 GLY D N 1
ATOM 9363 C CA . GLY D 1 346 ? 170.996 173.794 158.801 1.00 18.58 491 GLY D CA 1
ATOM 9364 C C . GLY D 1 346 ? 170.856 173.967 160.294 1.00 17.75 491 GLY D C 1
ATOM 9365 O O . GLY D 1 346 ? 170.009 173.325 160.917 1.00 19.38 491 GLY D O 1
ATOM 9366 N N . MET D 1 347 ? 171.680 174.814 160.890 1.00 16.10 492 MET D N 1
ATOM 9367 C CA . MET D 1 347 ? 171.453 175.233 162.263 1.00 14.54 492 MET D CA 1
ATOM 9368 C C . MET D 1 347 ? 170.461 176.394 162.242 1.00 13.34 492 MET D C 1
ATOM 9369 O O . MET D 1 347 ? 170.642 177.347 161.483 1.00 15.17 492 MET D O 1
ATOM 9374 N N . ILE D 1 348 ? 169.402 176.313 163.041 1.00 10.91 493 ILE D N 1
ATOM 9375 C CA . ILE D 1 348 ? 168.341 177.319 162.972 1.00 9.82 493 ILE D CA 1
ATOM 9376 C C . ILE D 1 348 ? 168.834 178.666 163.492 1.00 9.40 493 ILE D C 1
ATOM 9377 O O . ILE D 1 348 ? 169.723 178.708 164.354 1.00 8.93 493 ILE D O 1
ATOM 9382 N N . PRO D 1 349 ? 168.303 179.785 162.982 1.00 9.30 494 PRO D N 1
ATOM 9383 C CA . PRO D 1 349 ? 168.785 181.106 163.417 1.00 8.33 494 PRO D CA 1
ATOM 9384 C C . PRO D 1 349 ? 168.698 181.332 164.910 1.00 7.77 494 PRO D C 1
ATOM 9385 O O . PRO D 1 349 ? 169.543 182.035 165.471 1.00 8.96 494 PRO D O 1
ATOM 9389 N N . GLU D 1 350 ? 167.676 180.787 165.562 1.00 8.42 495 GLU D N 1
ATOM 9390 C CA . GLU D 1 350 ? 167.550 180.895 167.009 1.00 7.91 495 GLU D CA 1
ATOM 9391 C C . GLU D 1 350 ? 168.809 180.396 167.696 1.00 6.93 495 GLU D C 1
ATOM 9392 O O . GLU D 1 350 ? 169.267 180.979 168.682 1.00 5.88 495 GLU D O 1
ATOM 9398 N N . PHE D 1 351 ? 169.356 179.291 167.192 1.00 7.24 496 PHE D N 1
ATOM 9399 C CA . PHE D 1 351 ? 170.437 178.538 167.820 1.00 6.66 496 PHE D CA 1
ATOM 9400 C C . PHE D 1 351 ? 171.797 179.129 167.464 1.00 9.44 496 PHE D C 1
ATOM 9401 O O . PHE D 1 351 ? 172.659 179.284 168.332 1.00 9.43 496 PHE D O 1
ATOM 9409 N N . VAL D 1 352 ? 172.014 179.445 166.187 1.00 9.99 497 VAL D N 1
ATOM 9410 C CA . VAL D 1 352 ? 173.241 180.119 165.773 1.00 7.01 497 VAL D CA 1
ATOM 9411 C C . VAL D 1 352 ? 173.419 181.462 166.466 1.00 7.34 497 VAL D C 1
ATOM 9412 O O . VAL D 1 352 ? 174.543 181.861 166.781 1.00 9.64 497 VAL D O 1
ATOM 9416 N N . GLY D 1 353 ? 172.324 182.175 166.723 1.00 6.89 498 GLY D N 1
ATOM 9417 C CA . GLY D 1 353 ? 172.398 183.467 167.378 1.00 5.71 498 GLY D CA 1
ATOM 9418 C C . GLY D 1 353 ? 172.972 183.461 168.774 1.00 5.67 498 GLY D C 1
ATOM 9419 O O . GLY D 1 353 ? 173.461 184.495 169.232 1.00 6.90 498 GLY D O 1
ATOM 9420 N N . ARG D 1 354 ? 172.947 182.325 169.459 1.00 4.43 499 ARG D N 1
ATOM 9421 C CA . ARG D 1 354 ? 173.401 182.272 170.842 1.00 5.47 499 ARG D CA 1
ATOM 9422 C C . ARG D 1 354 ? 174.612 181.363 171.030 1.00 7.86 499 ARG D C 1
ATOM 9423 O O . ARG D 1 354 ? 174.887 180.916 172.146 1.00 7.44 499 ARG D O 1
ATOM 9431 N N . LEU D 1 355 ? 175.344 181.096 169.946 1.00 8.42 500 LEU D N 1
ATOM 9432 C CA . LEU D 1 355 ? 176.722 180.606 169.970 1.00 5.90 500 LEU D CA 1
ATOM 9433 C C . LEU D 1 355 ? 177.612 181.656 169.306 1.00 6.33 500 LEU D C 1
ATOM 9434 O O . LEU D 1 355 ? 178.106 181.449 168.191 1.00 5.80 500 LEU D O 1
ATOM 9439 N N . PRO D 1 356 ? 177.802 182.813 169.951 1.00 7.53 501 PRO D N 1
ATOM 9440 C CA . PRO D 1 356 ? 178.376 183.970 169.244 1.00 7.90 501 PRO D CA 1
ATOM 9441 C C . PRO D 1 356 ? 179.847 183.854 168.876 1.00 9.59 501 PRO D C 1
ATOM 9442 O O . PRO D 1 356 ? 180.270 184.493 167.906 1.00 10.37 501 PRO D O 1
ATOM 9446 N N . VAL D 1 357 ? 180.641 183.069 169.598 1.00 8.72 502 VAL D N 1
ATOM 9447 C CA . VAL D 1 357 ? 182.077 182.958 169.356 1.00 7.52 502 VAL D CA 1
ATOM 9448 C C . VAL D 1 357 ? 182.342 181.735 168.492 1.00 8.14 502 VAL D C 1
ATOM 9449 O O . VAL D 1 357 ? 182.184 180.598 168.942 1.00 8.44 502 VAL D O 1
ATOM 9453 N N . VAL D 1 358 ? 182.733 181.967 167.245 1.00 8.11 503 VAL D N 1
ATOM 9454 C CA . VAL D 1 358 ? 183.001 180.910 166.279 1.00 7.66 503 VAL D CA 1
ATOM 9455 C C . VAL D 1 358 ? 184.507 180.763 166.096 1.00 8.23 503 VAL D C 1
ATOM 9456 O O . VAL D 1 358 ? 185.210 181.752 165.860 1.00 9.11 503 VAL D O 1
ATOM 9460 N N . VAL D 1 359 ? 185.004 179.533 166.213 1.00 8.65 504 VAL D N 1
ATOM 9461 C CA . VAL D 1 359 ? 186.436 179.243 166.289 1.00 7.32 504 VAL D CA 1
ATOM 9462 C C . VAL D 1 359 ? 186.799 178.155 165.287 1.00 6.86 504 VAL D C 1
ATOM 9463 O O . VAL D 1 359 ? 186.524 176.978 165.543 1.00 8.68 504 VAL D O 1
ATOM 9467 N N . PRO D 1 360 ? 187.418 178.472 164.162 1.00 6.69 505 PRO D N 1
ATOM 9468 C CA . PRO D 1 360 ? 187.845 177.416 163.236 1.00 7.52 505 PRO D CA 1
ATOM 9469 C C . PRO D 1 360 ? 189.231 176.866 163.546 1.00 9.87 505 PRO D C 1
ATOM 9470 O O . PRO D 1 360 ? 190.202 177.620 163.639 1.00 11.63 505 PRO D O 1
ATOM 9474 N N . LEU D 1 361 ? 189.329 175.549 163.724 1.00 9.57 506 LEU D N 1
ATOM 9475 C CA . LEU D 1 361 ? 190.609 174.860 163.824 1.00 10.83 506 LEU D CA 1
ATOM 9476 C C . LEU D 1 361 ? 191.131 174.488 162.441 1.00 14.11 506 LEU D C 1
ATOM 9477 O O . LEU D 1 361 ? 190.357 174.125 161.552 1.00 13.40 506 LEU D O 1
ATOM 9482 N N . HIS D 1 362 ? 192.449 174.591 162.260 1.00 15.05 507 HIS D N 1
ATOM 9483 C CA . HIS D 1 362 ? 193.096 174.175 161.023 1.00 16.62 507 HIS D CA 1
ATOM 9484 C C . HIS D 1 362 ? 193.451 172.690 161.035 1.00 16.63 507 HIS D C 1
ATOM 9485 O O . HIS D 1 362 ? 193.628 172.070 162.084 1.00 16.16 507 HIS D O 1
ATOM 9492 N N . SER D 1 363 ? 193.569 172.133 159.833 1.00 19.34 508 SER D N 1
ATOM 9493 C CA . SER D 1 363 ? 194.127 170.807 159.622 1.00 20.85 508 SER D CA 1
ATOM 9494 C C . SER D 1 363 ? 195.630 170.791 159.892 1.00 21.50 508 SER D C 1
ATOM 9495 O O . SER D 1 363 ? 196.286 171.830 159.979 1.00 24.51 508 SER D O 1
ATOM 9498 N N . LEU D 1 364 ? 196.172 169.585 160.026 1.00 20.11 509 LEU D N 1
ATOM 9499 C CA . LEU D 1 364 ? 197.550 169.374 160.451 1.00 23.34 509 LEU D CA 1
ATOM 9500 C C . LEU D 1 364 ? 198.437 169.045 159.254 1.00 26.97 509 LEU D C 1
ATOM 9501 O O . LEU D 1 364 ? 198.102 168.169 158.452 1.00 26.02 509 LEU D O 1
ATOM 9506 N N . ASP D 1 365 ? 199.551 169.771 159.121 1.00 29.02 510 ASP D N 1
ATOM 9507 C CA . ASP D 1 365 ? 200.556 169.513 158.098 1.00 32.60 510 ASP D CA 1
ATOM 9508 C C . ASP D 1 365 ? 201.547 168.440 158.551 1.00 35.03 510 ASP D C 1
ATOM 9509 O O . ASP D 1 365 ? 201.578 168.038 159.715 1.00 35.82 510 ASP D O 1
ATOM 9514 N N . GLU D 1 366 ? 202.377 167.979 157.606 1.00 34.36 511 GLU D N 1
ATOM 9515 C CA . GLU D 1 366 ? 203.537 167.166 157.968 1.00 35.29 511 GLU D CA 1
ATOM 9516 C C . GLU D 1 366 ? 204.426 167.847 158.994 1.00 37.69 511 GLU D C 1
ATOM 9517 O O . GLU D 1 366 ? 204.970 167.189 159.886 1.00 38.93 511 GLU D O 1
ATOM 9523 N N . LYS D 1 367 ? 204.603 169.161 158.876 1.00 33.85 512 LYS D N 1
ATOM 9524 C CA . LYS D 1 367 ? 205.473 169.869 159.806 1.00 30.92 512 LYS D CA 1
ATOM 9525 C C . LYS D 1 367 ? 204.967 169.773 161.237 1.00 31.31 512 LYS D C 1
ATOM 9526 O O . LYS D 1 367 ? 205.765 169.760 162.179 1.00 28.65 512 LYS D O 1
ATOM 9532 N N . THR D 1 368 ? 203.651 169.701 161.420 1.00 30.66 513 THR D N 1
ATOM 9533 C CA . THR D 1 368 ? 203.071 169.413 162.724 1.00 27.29 513 THR D CA 1
ATOM 9534 C C . THR D 1 368 ? 202.995 167.925 163.020 1.00 29.09 513 THR D C 1
ATOM 9535 O O . THR D 1 368 ? 203.225 167.520 164.163 1.00 32.74 513 THR D O 1
ATOM 9539 N N . LEU D 1 369 ? 202.674 167.090 162.034 1.00 25.89 514 LEU D N 1
ATOM 9540 C CA . LEU D 1 369 ? 202.575 165.666 162.320 1.00 21.34 514 LEU D CA 1
ATOM 9541 C C . LEU D 1 369 ? 203.919 165.103 162.758 1.00 23.87 514 LEU D C 1
ATOM 9542 O O . LEU D 1 369 ? 203.977 164.228 163.627 1.00 26.03 514 LEU D O 1
ATOM 9547 N N . VAL D 1 370 ? 205.015 165.607 162.186 1.00 26.52 515 VAL D N 1
ATOM 9548 C CA . VAL D 1 370 ? 206.339 165.276 162.705 1.00 24.99 515 VAL D CA 1
ATOM 9549 C C . VAL D 1 370 ? 206.498 165.789 164.128 1.00 25.43 515 VAL D C 1
ATOM 9550 O O . VAL D 1 370 ? 207.112 165.136 164.979 1.00 24.80 515 VAL D O 1
ATOM 9554 N N . GLN D 1 371 ? 205.944 166.967 164.407 1.00 26.87 516 GLN D N 1
ATOM 9555 C CA . GLN D 1 371 ? 206.038 167.553 165.738 1.00 26.11 516 GLN D CA 1
ATOM 9556 C C . GLN D 1 371 ? 205.138 166.860 166.751 1.00 22.22 516 GLN D C 1
ATOM 9557 O O . GLN D 1 371 ? 205.500 166.758 167.924 1.00 20.85 516 GLN D O 1
ATOM 9563 N N . ILE D 1 372 ? 203.972 166.374 166.323 1.00 22.61 517 ILE D N 1
ATOM 9564 C CA . ILE D 1 372 ? 203.094 165.615 167.211 1.00 22.71 517 ILE D CA 1
ATOM 9565 C C . ILE D 1 372 ? 203.723 164.292 167.631 1.00 23.90 517 ILE D C 1
ATOM 9566 O O . ILE D 1 372 ? 203.481 163.808 168.743 1.00 24.37 517 ILE D O 1
ATOM 9571 N N . LEU D 1 373 ? 204.551 163.697 166.774 1.00 23.67 518 LEU D N 1
ATOM 9572 C CA . LEU D 1 373 ? 205.205 162.439 167.118 1.00 22.80 518 LEU D CA 1
ATOM 9573 C C . LEU D 1 373 ? 206.158 162.586 168.299 1.00 26.45 518 LEU D C 1
ATOM 9574 O O . LEU D 1 373 ? 206.085 161.819 169.263 1.00 27.77 518 LEU D O 1
ATOM 9579 N N . THR D 1 374 ? 207.063 163.560 168.244 1.00 27.81 519 THR D N 1
ATOM 9580 C CA . THR D 1 374 ? 207.986 163.816 169.347 1.00 26.60 519 THR D CA 1
ATOM 9581 C C . THR D 1 374 ? 207.464 164.765 170.427 1.00 26.65 519 THR D C 1
ATOM 9582 O O . THR D 1 374 ? 207.518 164.437 171.616 1.00 24.33 519 THR D O 1
ATOM 9586 N N . GLU D 1 375 ? 206.975 165.947 170.040 1.00 26.32 520 GLU D N 1
ATOM 9587 C CA . GLU D 1 375 ? 207.036 167.121 170.912 1.00 23.57 520 GLU D CA 1
ATOM 9588 C C . GLU D 1 375 ? 206.054 167.177 172.085 1.00 21.43 520 GLU D C 1
ATOM 9589 O O . GLU D 1 375 ? 206.499 167.415 173.213 1.00 19.23 520 GLU D O 1
ATOM 9591 N N . PRO D 1 376 ? 204.745 166.986 171.907 1.00 22.24 521 PRO D N 1
ATOM 9592 C CA . PRO D 1 376 ? 203.823 167.287 173.007 1.00 19.57 521 PRO D CA 1
ATOM 9593 C C . PRO D 1 376 ? 203.890 166.236 174.101 1.00 22.78 521 PRO D C 1
ATOM 9594 O O . PRO D 1 376 ? 204.535 165.196 173.973 1.00 32.71 521 PRO D O 1
ATOM 9598 N N . ARG D 1 377 ? 203.228 166.541 175.211 1.00 17.13 522 ARG D N 1
ATOM 9599 C CA . ARG D 1 377 ? 202.925 165.529 176.212 1.00 21.97 522 ARG D CA 1
ATOM 9600 C C . ARG D 1 377 ? 202.049 164.424 175.639 1.00 26.70 522 ARG D C 1
ATOM 9601 O O . ARG D 1 377 ? 201.192 164.671 174.787 1.00 30.53 522 ARG D O 1
ATOM 9609 N N . ASN D 1 378 ? 202.280 163.194 176.107 1.00 22.66 523 ASN D N 1
ATOM 9610 C CA . ASN D 1 378 ? 201.622 161.998 175.580 1.00 24.54 523 ASN D CA 1
ATOM 9611 C C . ASN D 1 378 ? 201.848 161.814 174.083 1.00 27.57 523 ASN D C 1
ATOM 9612 O O . ASN D 1 378 ? 201.002 161.253 173.387 1.00 35.53 523 ASN D O 1
ATOM 9617 N N . ALA D 1 379 ? 202.964 162.322 173.570 1.00 22.97 524 ALA D N 1
ATOM 9618 C CA . ALA D 1 379 ? 203.282 162.195 172.155 1.00 23.79 524 ALA D CA 1
ATOM 9619 C C . ALA D 1 379 ? 203.282 160.730 171.729 1.00 31.77 524 ALA D C 1
ATOM 9620 O O . ALA D 1 379 ? 203.471 159.824 172.542 1.00 33.76 524 ALA D O 1
ATOM 9622 N N . VAL D 1 380 ? 203.015 160.505 170.441 1.00 30.36 525 VAL D N 1
ATOM 9623 C CA . VAL D 1 380 ? 202.675 159.170 169.953 1.00 27.07 525 VAL D CA 1
ATOM 9624 C C . VAL D 1 380 ? 203.813 158.178 170.170 1.00 28.05 525 VAL D C 1
ATOM 9625 O O . VAL D 1 380 ? 203.584 157.042 170.601 1.00 30.47 525 VAL D O 1
ATOM 9629 N N . ILE D 1 381 ? 205.050 158.579 169.892 1.00 25.50 526 ILE D N 1
ATOM 9630 C CA . ILE D 1 381 ? 206.188 157.674 170.055 1.00 24.91 526 ILE D CA 1
ATOM 9631 C C . ILE D 1 381 ? 206.559 157.435 171.516 1.00 26.75 526 ILE D C 1
ATOM 9632 O O . ILE D 1 381 ? 206.771 156.277 171.895 1.00 35.36 526 ILE D O 1
ATOM 9637 N N . PRO D 1 382 ? 206.659 158.452 172.371 1.00 23.10 527 PRO D N 1
ATOM 9638 C CA . PRO D 1 382 ? 206.860 158.174 173.801 1.00 26.02 527 PRO D CA 1
ATOM 9639 C C . PRO D 1 382 ? 205.890 157.167 174.402 1.00 28.34 527 PRO D C 1
ATOM 9640 O O . PRO D 1 382 ? 206.240 156.505 175.385 1.00 32.47 527 PRO D O 1
ATOM 9644 N N . GLN D 1 383 ? 204.673 157.050 173.870 1.00 28.07 528 GLN D N 1
ATOM 9645 C CA . GLN D 1 383 ? 203.774 155.983 174.303 1.00 29.88 528 GLN D CA 1
ATOM 9646 C C . GLN D 1 383 ? 204.314 154.603 173.946 1.00 30.46 528 GLN D C 1
ATOM 9647 O O . GLN D 1 383 ? 204.303 153.690 174.778 1.00 31.23 528 GLN D O 1
ATOM 9653 N N . TYR D 1 384 ? 204.794 154.426 172.714 1.00 30.31 529 TYR D N 1
ATOM 9654 C CA . TYR D 1 384 ? 205.359 153.134 172.330 1.00 28.84 529 TYR D CA 1
ATOM 9655 C C . TYR D 1 384 ? 206.691 152.863 173.012 1.00 28.45 529 TYR D C 1
ATOM 9656 O O . TYR D 1 384 ? 206.983 151.719 173.367 1.00 34.85 529 TYR D O 1
ATOM 9665 N N . GLN D 1 385 ? 207.506 153.892 173.216 1.00 28.48 530 GLN D N 1
ATOM 9666 C CA . GLN D 1 385 ? 208.730 153.713 173.987 1.00 30.98 530 GLN D CA 1
ATOM 9667 C C . GLN D 1 385 ? 208.436 153.230 175.403 1.00 33.32 530 GLN D C 1
ATOM 9668 O O . GLN D 1 385 ? 209.214 152.459 175.974 1.00 41.40 530 GLN D O 1
ATOM 9674 N N . ALA D 1 386 ? 207.333 153.686 175.996 1.00 27.41 531 ALA D N 1
ATOM 9675 C CA . ALA D 1 386 ? 206.913 153.162 177.293 1.00 27.17 531 ALA D CA 1
ATOM 9676 C C . ALA D 1 386 ? 206.506 151.694 177.227 1.00 34.74 531 ALA D C 1
ATOM 9677 O O . ALA D 1 386 ? 206.853 150.913 178.119 1.00 43.26 531 ALA D O 1
ATOM 9679 N N . LEU D 1 387 ? 205.746 151.302 176.204 1.00 34.08 532 LEU D N 1
ATOM 9680 C CA . LEU D 1 387 ? 205.378 149.895 176.055 1.00 36.51 532 LEU D CA 1
ATOM 9681 C C . LEU D 1 387 ? 206.586 148.988 175.865 1.00 36.68 532 LEU D C 1
ATOM 9682 O O . LEU D 1 387 ? 206.581 147.847 176.336 1.00 39.87 532 LEU D O 1
ATOM 9687 N N . PHE D 1 388 ? 207.631 149.475 175.201 1.00 35.09 533 PHE D N 1
ATOM 9688 C CA . PHE D 1 388 ? 208.870 148.715 175.093 1.00 32.15 533 PHE D CA 1
ATOM 9689 C C . PHE D 1 388 ? 209.698 148.776 176.367 1.00 36.85 533 PHE D C 1
ATOM 9690 O O . PHE D 1 388 ? 210.351 147.794 176.728 1.00 44.67 533 PHE D O 1
ATOM 9698 N N . SER D 1 389 ? 209.680 149.910 177.065 1.00 37.32 534 SER D N 1
ATOM 9699 C CA . SER D 1 389 ? 210.350 149.998 178.359 1.00 41.06 534 SER D CA 1
ATOM 9700 C C . SER D 1 389 ? 209.795 149.008 179.375 1.00 43.74 534 SER D C 1
ATOM 9701 O O . SER D 1 389 ? 210.543 148.518 180.227 1.00 45.59 534 SER D O 1
ATOM 9703 N N . MET D 1 390 ? 208.498 148.709 179.323 1.00 42.49 535 MET D N 1
ATOM 9704 C CA . MET D 1 390 ? 207.961 147.646 180.166 1.00 46.37 535 MET D CA 1
ATOM 9705 C C . MET D 1 390 ? 208.560 146.280 179.857 1.00 51.31 535 MET D C 1
ATOM 9706 O O . MET D 1 390 ? 208.491 145.382 180.703 1.00 51.18 535 MET D O 1
ATOM 9711 N N . ASP D 1 391 ? 209.150 146.100 178.675 1.00 51.61 536 ASP D N 1
ATOM 9712 C CA . ASP D 1 391 ? 209.865 144.880 178.325 1.00 47.27 536 ASP D CA 1
ATOM 9713 C C . ASP D 1 391 ? 211.378 145.040 178.405 1.00 52.71 536 ASP D C 1
ATOM 9714 O O . ASP D 1 391 ? 212.107 144.207 177.859 1.00 53.92 536 ASP D O 1
ATOM 9716 N N . LYS D 1 392 ? 211.862 146.092 179.068 1.00 53.43 537 LYS D N 1
ATOM 9717 C CA . LYS D 1 392 ? 213.295 146.387 179.150 1.00 51.66 537 LYS D CA 1
ATOM 9718 C C . LYS D 1 392 ? 213.933 146.513 177.765 1.00 50.47 537 LYS D C 1
ATOM 9719 O O . LYS D 1 392 ? 215.033 146.018 177.520 1.00 56.98 537 LYS D O 1
ATOM 9725 N N . CYS D 1 393 ? 213.241 147.183 176.848 1.00 48.02 538 CYS D N 1
ATOM 9726 C CA . CYS D 1 393 ? 213.711 147.359 175.482 1.00 50.66 538 CYS D CA 1
ATOM 9727 C C . CYS D 1 393 ? 213.685 148.835 175.107 1.00 57.48 538 CYS D C 1
ATOM 9728 O O . CYS D 1 393 ? 212.803 149.581 175.541 1.00 58.98 538 CYS D O 1
ATOM 9731 N N . GLU D 1 394 ? 214.668 149.252 174.318 1.00 60.04 539 GLU D N 1
ATOM 9732 C CA . GLU D 1 394 ? 214.800 150.622 173.840 1.00 61.56 539 GLU D CA 1
ATOM 9733 C C . GLU D 1 394 ? 214.420 150.702 172.368 1.00 61.42 539 GLU D C 1
ATOM 9734 O O . GLU D 1 394 ? 214.970 149.967 171.544 1.00 66.21 539 GLU D O 1
ATOM 9740 N N . LEU D 1 395 ? 213.484 151.586 172.038 1.00 54.58 540 LEU D N 1
ATOM 9741 C CA . LEU D 1 395 ? 213.054 151.781 170.660 1.00 52.88 540 LEU D CA 1
ATOM 9742 C C . LEU D 1 395 ? 213.689 153.059 170.126 1.00 56.03 540 LEU D C 1
ATOM 9743 O O . LEU D 1 395 ? 213.473 154.142 170.678 1.00 61.75 540 LEU D O 1
ATOM 9748 N N . ASN D 1 396 ? 214.480 152.929 169.065 1.00 57.16 541 ASN D N 1
ATOM 9749 C CA . ASN D 1 396 ? 215.116 154.059 168.401 1.00 60.86 541 ASN D CA 1
ATOM 9750 C C . ASN D 1 396 ? 214.446 154.323 167.060 1.00 61.14 541 ASN D C 1
ATOM 9751 O O . ASN D 1 396 ? 214.497 153.476 166.162 1.00 58.66 541 ASN D O 1
ATOM 9756 N N . VAL D 1 397 ? 213.844 155.500 166.917 1.00 58.54 542 VAL D N 1
ATOM 9757 C CA . VAL D 1 397 ? 213.318 155.974 165.642 1.00 52.36 542 VAL D CA 1
ATOM 9758 C C . VAL D 1 397 ? 214.158 157.169 165.218 1.00 53.29 542 VAL D C 1
ATOM 9759 O O . VAL D 1 397 ? 214.199 158.186 165.921 1.00 51.78 542 VAL D O 1
ATOM 9763 N N . THR D 1 398 ? 214.837 157.048 164.084 1.00 54.99 543 THR D N 1
ATOM 9764 C CA . THR D 1 398 ? 215.737 158.108 163.664 1.00 52.58 543 THR D CA 1
ATOM 9765 C C . THR D 1 398 ? 214.968 159.249 162.998 1.00 49.37 543 THR D C 1
ATOM 9766 O O . THR D 1 398 ? 213.847 159.085 162.514 1.00 46.74 543 THR D O 1
ATOM 9770 N N . GLU D 1 399 ? 215.601 160.425 162.989 1.00 51.22 544 GLU D N 1
ATOM 9771 C CA . GLU D 1 399 ? 214.970 161.640 162.480 1.00 50.07 544 GLU D CA 1
ATOM 9772 C C . GLU D 1 399 ? 214.478 161.487 161.045 1.00 48.44 544 GLU D C 1
ATOM 9773 O O . GLU D 1 399 ? 213.456 162.070 160.671 1.00 47.34 544 GLU D O 1
ATOM 9779 N N . ASP D 1 400 ? 215.205 160.741 160.216 1.00 47.93 545 ASP D N 1
ATOM 9780 C CA . ASP D 1 400 ? 214.759 160.523 158.844 1.00 47.47 545 ASP D CA 1
ATOM 9781 C C . ASP D 1 400 ? 213.517 159.649 158.764 1.00 46.59 545 ASP D C 1
ATOM 9782 O O . ASP D 1 400 ? 212.785 159.728 157.773 1.00 43.62 545 ASP D O 1
ATOM 9787 N N . ALA D 1 401 ? 213.273 158.810 159.772 1.00 44.73 546 ALA D N 1
ATOM 9788 C CA . ALA D 1 401 ? 212.051 158.018 159.822 1.00 37.36 546 ALA D CA 1
ATOM 9789 C C . ALA D 1 401 ? 210.835 158.842 160.216 1.00 38.86 546 ALA D C 1
ATOM 9790 O O . ALA D 1 401 ? 209.731 158.567 159.737 1.00 38.80 546 ALA D O 1
ATOM 9792 N N . LEU D 1 402 ? 211.012 159.847 161.079 1.00 40.18 547 LEU D N 1
ATOM 9793 C CA . LEU D 1 402 ? 209.887 160.674 161.505 1.00 29.24 547 LEU D CA 1
ATOM 9794 C C . LEU D 1 402 ? 209.218 161.365 160.328 1.00 28.63 547 LEU D C 1
ATOM 9795 O O . LEU D 1 402 ? 207.987 161.413 160.254 1.00 33.25 547 LEU D O 1
ATOM 9800 N N . LYS D 1 403 ? 210.001 161.926 159.412 1.00 28.80 548 LYS D N 1
ATOM 9801 C CA . LYS D 1 403 ? 209.412 162.552 158.234 1.00 29.49 548 LYS D CA 1
ATOM 9802 C C . LYS D 1 403 ? 208.583 161.554 157.442 1.00 31.68 548 LYS D C 1
ATOM 9803 O O . LYS D 1 403 ? 207.497 161.883 156.957 1.00 36.70 548 LYS D O 1
ATOM 9809 N N . ALA D 1 404 ? 209.094 160.335 157.277 1.00 33.24 549 ALA D N 1
ATOM 9810 C CA . ALA D 1 404 ? 208.390 159.318 156.503 1.00 32.03 549 ALA D CA 1
ATOM 9811 C C . ALA D 1 404 ? 207.109 158.859 157.192 1.00 33.08 549 ALA D C 1
ATOM 9812 O O . ALA D 1 404 ? 206.078 158.693 156.534 1.00 36.89 549 ALA D O 1
ATOM 9814 N N . ILE D 1 405 ? 207.150 158.631 158.506 1.00 31.74 550 ILE D N 1
ATOM 9815 C CA . ILE D 1 405 ? 205.939 158.230 159.218 1.00 30.30 550 ILE D CA 1
ATOM 9816 C C . ILE D 1 405 ? 204.854 159.295 159.111 1.00 33.50 550 ILE D C 1
ATOM 9817 O O . ILE D 1 405 ? 203.675 158.980 158.918 1.00 34.46 550 ILE D O 1
ATOM 9822 N N . ALA D 1 406 ? 205.233 160.569 159.216 1.00 29.62 551 ALA D N 1
ATOM 9823 C CA . ALA D 1 406 ? 204.287 161.660 159.005 1.00 25.73 551 ALA D CA 1
ATOM 9824 C C . ALA D 1 406 ? 203.827 161.767 157.559 1.00 30.39 551 ALA D C 1
ATOM 9825 O O . ALA D 1 406 ? 202.680 162.139 157.304 1.00 39.04 551 ALA D O 1
ATOM 9827 N N . ARG D 1 407 ? 204.702 161.465 156.605 1.00 28.23 552 ARG D N 1
ATOM 9828 C CA . ARG D 1 407 ? 204.303 161.473 155.202 1.00 32.77 552 ARG D CA 1
ATOM 9829 C C . ARG D 1 407 ? 203.216 160.441 154.926 1.00 36.43 552 ARG D C 1
ATOM 9830 O O . ARG D 1 407 ? 202.222 160.737 154.257 1.00 39.95 552 ARG D O 1
ATOM 9838 N N . LEU D 1 408 ? 203.409 159.209 155.398 1.00 36.80 553 LEU D N 1
ATOM 9839 C CA . LEU D 1 408 ? 202.385 158.175 155.258 1.00 37.42 553 LEU D CA 1
ATOM 9840 C C . LEU D 1 408 ? 201.096 158.523 155.999 1.00 37.30 553 LEU D C 1
ATOM 9841 O O . LEU D 1 408 ? 200.010 158.136 155.563 1.00 39.00 553 LEU D O 1
ATOM 9846 N N . ALA D 1 409 ? 201.195 159.229 157.126 1.00 35.43 554 ALA D N 1
ATOM 9847 C CA . ALA D 1 409 ? 200.019 159.556 157.931 1.00 30.44 554 ALA D CA 1
ATOM 9848 C C . ALA D 1 409 ? 199.054 160.522 157.254 1.00 31.40 554 ALA D C 1
ATOM 9849 O O . ALA D 1 409 ? 197.861 160.505 157.570 1.00 33.67 554 ALA D O 1
ATOM 9851 N N . LEU D 1 410 ? 199.522 161.380 156.350 1.00 31.07 555 LEU D N 1
ATOM 9852 C CA . LEU D 1 410 ? 198.579 162.212 155.605 1.00 34.40 555 LEU D CA 1
ATOM 9853 C C . LEU D 1 410 ? 197.687 161.401 154.678 1.00 38.01 555 LEU D C 1
ATOM 9854 O O . LEU D 1 410 ? 196.499 161.711 154.538 1.00 41.28 555 LEU D O 1
ATOM 9859 N N . GLU D 1 411 ? 198.221 160.377 154.025 1.00 37.84 556 GLU D N 1
ATOM 9860 C CA . GLU D 1 411 ? 197.383 159.604 153.116 1.00 40.45 556 GLU D CA 1
ATOM 9861 C C . GLU D 1 411 ? 196.440 158.647 153.835 1.00 36.87 556 GLU D C 1
ATOM 9862 O O . GLU D 1 411 ? 195.651 157.970 153.171 1.00 39.33 556 GLU D O 1
ATOM 9868 N N . ARG D 1 412 ? 196.481 158.582 155.165 1.00 31.51 557 ARG D N 1
ATOM 9869 C CA . ARG D 1 412 ? 195.414 157.916 155.898 1.00 28.72 557 ARG D CA 1
ATOM 9870 C C . ARG D 1 412 ? 194.143 158.749 155.956 1.00 31.92 557 ARG D C 1
ATOM 9871 O O . ARG D 1 412 ? 193.073 158.195 156.222 1.00 31.80 557 ARG D O 1
ATOM 9879 N N . LYS D 1 413 ? 194.240 160.060 155.736 1.00 33.05 558 LYS D N 1
ATOM 9880 C CA . LYS D 1 413 ? 193.088 160.954 155.639 1.00 29.83 558 LYS D CA 1
ATOM 9881 C C . LYS D 1 413 ? 192.300 161.057 156.942 1.00 26.69 558 LYS D C 1
ATOM 9882 O O . LYS D 1 413 ? 191.109 161.370 156.925 1.00 28.16 558 LYS D O 1
ATOM 9888 N N . THR D 1 414 ? 192.933 160.796 158.087 1.00 25.42 559 THR D N 1
ATOM 9889 C CA . THR D 1 414 ? 192.236 160.778 159.368 1.00 20.99 559 THR D CA 1
ATOM 9890 C C . THR D 1 414 ? 192.947 161.623 160.418 1.00 19.55 559 THR D C 1
ATOM 9891 O O . THR D 1 414 ? 192.789 161.367 161.614 1.00 18.91 559 THR D O 1
ATOM 9895 N N . GLY D 1 415 ? 193.726 162.618 160.000 1.00 19.71 560 GLY D N 1
ATOM 9896 C CA . GLY D 1 415 ? 194.398 163.493 160.940 1.00 14.13 560 GLY D CA 1
ATOM 9897 C C . GLY D 1 415 ? 195.460 162.785 161.763 1.00 13.30 560 GLY D C 1
ATOM 9898 O O . GLY D 1 415 ? 196.096 161.827 161.325 1.00 16.33 560 GLY D O 1
ATOM 9899 N N . ALA D 1 416 ? 195.672 163.295 162.974 1.00 11.26 561 ALA D N 1
ATOM 9900 C CA . ALA D 1 416 ? 196.688 162.749 163.863 1.00 12.11 561 ALA D CA 1
ATOM 9901 C C . ALA D 1 416 ? 196.422 161.314 164.295 1.00 15.11 561 ALA D C 1
ATOM 9902 O O . ALA D 1 416 ? 197.314 160.695 164.880 1.00 17.93 561 ALA D O 1
ATOM 9904 N N . ARG D 1 417 ? 195.228 160.775 164.056 1.00 15.61 562 ARG D N 1
ATOM 9905 C CA . ARG D 1 417 ? 195.005 159.350 164.270 1.00 13.79 562 ARG D CA 1
ATOM 9906 C C . ARG D 1 417 ? 195.716 158.476 163.248 1.00 16.92 562 ARG D C 1
ATOM 9907 O O . ARG D 1 417 ? 195.833 157.268 163.463 1.00 21.54 562 ARG D O 1
ATOM 9915 N N . GLY D 1 418 ? 196.170 159.050 162.138 1.00 17.19 563 GLY D N 1
ATOM 9916 C CA . GLY D 1 418 ? 196.960 158.286 161.189 1.00 18.26 563 GLY D CA 1
ATOM 9917 C C . GLY D 1 418 ? 198.269 157.800 161.779 1.00 18.89 563 GLY D C 1
ATOM 9918 O O . GLY D 1 418 ? 198.755 156.724 161.432 1.00 25.68 563 GLY D O 1
ATOM 9919 N N . LEU D 1 419 ? 198.878 158.613 162.640 1.00 16.81 564 LEU D N 1
ATOM 9920 C CA . LEU D 1 419 ? 200.213 158.325 163.150 1.00 18.17 564 LEU D CA 1
ATOM 9921 C C . LEU D 1 419 ? 200.286 156.979 163.863 1.00 19.73 564 LEU D C 1
ATOM 9922 O O . LEU D 1 419 ? 201.253 156.234 163.684 1.00 25.58 564 LEU D O 1
ATOM 9927 N N . ARG D 1 420 ? 199.290 156.653 164.686 1.00 18.01 565 ARG D N 1
ATOM 9928 C CA . ARG D 1 420 ? 199.323 155.382 165.406 1.00 22.18 565 ARG D CA 1
ATOM 9929 C C . ARG D 1 420 ? 198.919 154.198 164.539 1.00 22.53 565 ARG D C 1
ATOM 9930 O O . ARG D 1 420 ? 199.290 153.062 164.847 1.00 25.70 565 ARG D O 1
ATOM 9938 N N . SER D 1 421 ? 198.148 154.425 163.481 1.00 19.32 566 SER D N 1
ATOM 9939 C CA . SER D 1 421 ? 197.863 153.343 162.550 1.00 19.75 566 SER D CA 1
ATOM 9940 C C . SER D 1 421 ? 199.112 152.854 161.835 1.00 23.79 566 SER D C 1
ATOM 9941 O O . SER D 1 421 ? 199.217 151.664 161.525 1.00 29.20 566 SER D O 1
ATOM 9944 N N . ILE D 1 422 ? 200.053 153.748 161.541 1.00 22.62 567 ILE D N 1
ATOM 9945 C CA . ILE D 1 422 ? 201.331 153.330 160.973 1.00 21.04 567 ILE D CA 1
ATOM 9946 C C . ILE D 1 422 ? 202.208 152.661 162.022 1.00 22.59 567 ILE D C 1
ATOM 9947 O O . ILE D 1 422 ? 202.777 151.592 161.784 1.00 27.02 567 ILE D O 1
ATOM 9952 N N . MET D 1 423 ? 202.349 153.289 163.189 1.00 21.75 568 MET D N 1
ATOM 9953 C CA . MET D 1 423 ? 203.179 152.726 164.250 1.00 23.11 568 MET D CA 1
ATOM 9954 C C . MET D 1 423 ? 202.737 151.326 164.656 1.00 27.35 568 MET D C 1
ATOM 9955 O O . MET D 1 423 ? 203.577 150.466 164.939 1.00 33.09 568 MET D O 1
ATOM 9960 N N . GLU D 1 424 ? 201.430 151.075 164.706 1.00 26.94 569 GLU D N 1
ATOM 9961 C CA . GLU D 1 424 ? 200.947 149.728 164.999 1.00 26.29 569 GLU D CA 1
ATOM 9962 C C . GLU D 1 424 ? 201.264 148.725 163.898 1.00 26.64 569 GLU D C 1
ATOM 9963 O O . GLU D 1 424 ? 201.330 147.525 164.176 1.00 25.35 569 GLU D O 1
ATOM 9965 N N . LYS D 1 425 ? 201.470 149.183 162.662 1.00 25.99 570 LYS D N 1
ATOM 9966 C CA . LYS D 1 425 ? 201.851 148.288 161.575 1.00 25.03 570 LYS D CA 1
ATOM 9967 C C . LYS D 1 425 ? 203.353 148.026 161.525 1.00 30.78 570 LYS D C 1
ATOM 9968 O O . LYS D 1 425 ? 203.775 146.900 161.247 1.00 34.01 570 LYS D O 1
ATOM 9974 N N . LEU D 1 426 ? 204.174 149.047 161.776 1.00 29.78 571 LEU D N 1
ATOM 9975 C CA . LEU D 1 426 ? 205.624 148.869 161.770 1.00 24.37 571 LEU D CA 1
ATOM 9976 C C . LEU D 1 426 ? 206.093 147.967 162.900 1.00 28.75 571 LEU D C 1
ATOM 9977 O O . LEU D 1 426 ? 206.861 147.027 162.676 1.00 36.25 571 LEU D O 1
ATOM 9982 N N . LEU D 1 427 ? 205.649 148.234 164.119 1.00 27.19 572 LEU D N 1
ATOM 9983 C CA . LEU D 1 427 ? 206.205 147.576 165.293 1.00 32.29 572 LEU D CA 1
ATOM 9984 C C . LEU D 1 427 ? 205.630 146.190 165.547 1.00 40.32 572 LEU D C 1
ATOM 9985 O O . LEU D 1 427 ? 205.999 145.568 166.546 1.00 45.88 572 LEU D O 1
ATOM 9990 N N . LEU D 1 428 ? 204.697 145.718 164.718 1.00 37.56 573 LEU D N 1
ATOM 9991 C CA . LEU D 1 428 ? 204.074 144.418 164.952 1.00 36.64 573 LEU D CA 1
ATOM 9992 C C . LEU D 1 428 ? 205.103 143.311 165.141 1.00 44.12 573 LEU D C 1
ATOM 9993 O O . LEU D 1 428 ? 205.000 142.504 166.069 1.00 46.75 573 LEU D O 1
ATOM 9998 N N . GLU D 1 429 ? 206.119 143.269 164.276 1.00 47.72 574 GLU D N 1
ATOM 9999 C CA . GLU D 1 429 ? 207.141 142.233 164.413 1.00 48.82 574 GLU D CA 1
ATOM 10000 C C . GLU D 1 429 ? 207.997 142.415 165.660 1.00 47.69 574 GLU D C 1
ATOM 10001 O O . GLU D 1 429 ? 208.130 141.448 166.431 1.00 52.03 574 GLU D O 1
ATOM 10007 N N . PRO D 1 430 ? 208.622 143.572 165.914 1.00 42.75 575 PRO D N 1
ATOM 10008 C CA . PRO D 1 430 ? 209.286 143.756 167.213 1.00 45.08 575 PRO D CA 1
ATOM 10009 C C . PRO D 1 430 ? 208.420 143.441 168.421 1.00 48.80 575 PRO D C 1
ATOM 10010 O O . PRO D 1 430 ? 208.886 142.770 169.345 1.00 49.98 575 PRO D O 1
ATOM 10014 N N . MET D 1 431 ? 207.163 143.886 168.434 1.00 48.39 576 MET D N 1
ATOM 10015 C CA . MET D 1 431 ? 206.302 143.656 169.590 1.00 43.97 576 MET D CA 1
ATOM 10016 C C . MET D 1 431 ? 205.947 142.191 169.794 1.00 48.06 576 MET D C 1
ATOM 10017 O O . MET D 1 431 ? 205.604 141.805 170.914 1.00 53.66 576 MET D O 1
ATOM 10022 N N . PHE D 1 432 ? 206.025 141.367 168.750 1.00 49.66 577 PHE D N 1
ATOM 10023 C CA . PHE D 1 432 ? 205.843 139.930 168.926 1.00 49.22 577 PHE D CA 1
ATOM 10024 C C . PHE D 1 432 ? 207.133 139.230 169.339 1.00 53.10 577 PHE D C 1
ATOM 10025 O O . PHE D 1 432 ? 207.097 138.288 170.137 1.00 52.17 577 PHE D O 1
ATOM 10033 N N . GLU D 1 433 ? 208.276 139.674 168.819 1.00 57.78 578 GLU D N 1
ATOM 10034 C CA . GLU D 1 433 ? 209.541 138.991 169.061 1.00 57.41 578 GLU D CA 1
ATOM 10035 C C . GLU D 1 433 ? 210.270 139.436 170.324 1.00 59.62 578 GLU D C 1
ATOM 10036 O O . GLU D 1 433 ? 210.995 138.632 170.916 1.00 61.55 578 GLU D O 1
ATOM 10042 N N . VAL D 1 434 ? 210.095 140.679 170.760 1.00 59.28 579 VAL D N 1
ATOM 10043 C CA . VAL D 1 434 ? 210.826 141.235 171.903 1.00 60.19 579 VAL D CA 1
ATOM 10044 C C . VAL D 1 434 ? 210.472 140.635 173.264 1.00 64.45 579 VAL D C 1
ATOM 10045 O O . VAL D 1 434 ? 211.393 140.358 174.046 1.00 67.43 579 VAL D O 1
ATOM 10049 N N . PRO D 1 435 ? 209.201 140.430 173.615 1.00 63.55 580 PRO D N 1
ATOM 10050 C CA . PRO D 1 435 ? 208.885 139.947 174.968 1.00 64.88 580 PRO D CA 1
ATOM 10051 C C . PRO D 1 435 ? 209.614 138.665 175.343 1.00 71.68 580 PRO D C 1
ATOM 10052 O O . PRO D 1 435 ? 209.584 137.671 174.613 1.00 71.78 580 PRO D O 1
ATOM 10056 N N . ASN D 1 436 ? 210.279 138.702 176.501 1.00 75.14 581 ASN D N 1
ATOM 10057 C CA . ASN D 1 436 ? 211.077 137.600 177.043 1.00 78.44 581 ASN D CA 1
ATOM 10058 C C . ASN D 1 436 ? 212.226 137.175 176.132 1.00 78.59 581 ASN D C 1
ATOM 10059 O O . ASN D 1 436 ? 212.784 136.089 176.305 1.00 79.79 581 ASN D O 1
ATOM 10064 N N . SER D 1 437 ? 212.599 137.996 175.159 1.00 77.23 582 SER D N 1
ATOM 10065 C CA . SER D 1 437 ? 213.709 137.663 174.283 1.00 74.58 582 SER D CA 1
ATOM 10066 C C . SER D 1 437 ? 215.003 138.274 174.814 1.00 77.86 582 SER D C 1
ATOM 10067 O O . SER D 1 437 ? 215.014 139.037 175.781 1.00 80.12 582 SER D O 1
ATOM 10069 N N . ASP D 1 438 ? 216.111 137.909 174.176 1.00 79.01 583 ASP D N 1
ATOM 10070 C CA . ASP D 1 438 ? 217.409 138.496 174.482 1.00 79.04 583 ASP D CA 1
ATOM 10071 C C . ASP D 1 438 ? 217.610 139.859 173.831 1.00 79.43 583 ASP D C 1
ATOM 10072 O O . ASP D 1 438 ? 218.720 140.397 173.894 1.00 77.19 583 ASP D O 1
ATOM 10074 N N . ILE D 1 439 ? 216.571 140.421 173.211 1.00 77.05 584 ILE D N 1
ATOM 10075 C CA . ILE D 1 439 ? 216.696 141.712 172.548 1.00 69.87 584 ILE D CA 1
ATOM 10076 C C . ILE D 1 439 ? 216.791 142.812 173.596 1.00 70.66 584 ILE D C 1
ATOM 10077 O O . ILE D 1 439 ? 216.067 142.807 174.602 1.00 66.29 584 ILE D O 1
ATOM 10082 N N . VAL D 1 440 ? 217.685 143.770 173.354 1.00 72.51 585 VAL D N 1
ATOM 10083 C CA . VAL D 1 440 ? 217.863 144.910 174.235 1.00 65.12 585 VAL D CA 1
ATOM 10084 C C . VAL D 1 440 ? 217.450 146.229 173.589 1.00 62.64 585 VAL D C 1
ATOM 10085 O O . VAL D 1 440 ? 217.071 147.158 174.310 1.00 61.22 585 VAL D O 1
ATOM 10087 N N . CYS D 1 441 ? 217.529 146.352 172.265 1.00 63.87 586 CYS D N 1
ATOM 10088 C CA . CYS D 1 441 ? 217.078 147.567 171.606 1.00 59.49 586 CYS D CA 1
ATOM 10089 C C . CYS D 1 441 ? 216.553 147.242 170.217 1.00 60.75 586 CYS D C 1
ATOM 10090 O O . CYS D 1 441 ? 216.976 146.272 169.585 1.00 65.25 586 CYS D O 1
ATOM 10092 N N . VAL D 1 442 ? 215.631 148.080 169.747 1.00 58.20 587 VAL D N 1
ATOM 10093 C CA . VAL D 1 442 ? 214.996 147.941 168.442 1.00 57.49 587 VAL D CA 1
ATOM 10094 C C . VAL D 1 442 ? 215.181 149.253 167.700 1.00 62.78 587 VAL D C 1
ATOM 10095 O O . VAL D 1 442 ? 214.939 150.324 168.267 1.00 64.59 587 VAL D O 1
ATOM 10099 N N . GLU D 1 443 ? 215.603 149.178 166.441 1.00 61.75 588 GLU D N 1
ATOM 10100 C CA . GLU D 1 443 ? 215.984 150.362 165.687 1.00 61.60 588 GLU D CA 1
ATOM 10101 C C . GLU D 1 443 ? 215.171 150.465 164.407 1.00 58.97 588 GLU D C 1
ATOM 10102 O O . GLU D 1 443 ? 215.141 149.527 163.606 1.00 59.90 588 GLU D O 1
ATOM 10108 N N . VAL D 1 444 ? 214.528 151.615 164.214 1.00 54.66 589 VAL D N 1
ATOM 10109 C CA . VAL D 1 444 ? 213.668 151.872 163.067 1.00 52.91 589 VAL D CA 1
ATOM 10110 C C . VAL D 1 444 ? 214.306 152.987 162.251 1.00 50.52 589 VAL D C 1
ATOM 10111 O O . VAL D 1 444 ? 214.666 154.033 162.801 1.00 49.31 589 VAL D O 1
ATOM 10115 N N . ASP D 1 445 ? 214.450 152.764 160.947 1.00 50.91 590 ASP D N 1
ATOM 10116 C CA . ASP D 1 445 ? 215.060 153.730 160.046 1.00 48.54 590 ASP D CA 1
ATOM 10117 C C . ASP D 1 445 ? 214.206 153.875 158.796 1.00 49.47 590 ASP D C 1
ATOM 10118 O O . ASP D 1 445 ? 213.261 153.118 158.573 1.00 53.51 590 ASP D O 1
ATOM 10120 N N . LYS D 1 446 ? 214.543 154.884 157.987 1.00 48.53 591 LYS D N 1
ATOM 10121 C CA . LYS D 1 446 ? 213.756 155.198 156.797 1.00 49.16 591 LYS D CA 1
ATOM 10122 C C . LYS D 1 446 ? 213.531 153.977 155.916 1.00 51.42 591 LYS D C 1
ATOM 10123 O O . LYS D 1 446 ? 212.477 153.843 155.285 1.00 51.88 591 LYS D O 1
ATOM 10129 N N . GLU D 1 447 ? 214.521 153.087 155.837 1.00 52.95 592 GLU D N 1
ATOM 10130 C CA . GLU D 1 447 ? 214.346 151.852 155.080 1.00 55.40 592 GLU D CA 1
ATOM 10131 C C . GLU D 1 447 ? 213.260 150.975 155.686 1.00 57.00 592 GLU D C 1
ATOM 10132 O O . GLU D 1 447 ? 212.510 150.312 154.961 1.00 58.88 592 GLU D O 1
ATOM 10138 N N . VAL D 1 448 ? 213.161 150.955 157.016 1.00 55.58 593 VAL D N 1
ATOM 10139 C CA . VAL D 1 448 ? 212.138 150.150 157.672 1.00 50.00 593 VAL D CA 1
ATOM 10140 C C . VAL D 1 448 ? 210.753 150.728 157.420 1.00 48.71 593 VAL D C 1
ATOM 10141 O O . VAL D 1 448 ? 209.806 149.995 157.117 1.00 49.49 593 VAL D O 1
ATOM 10145 N N . VAL D 1 449 ? 210.613 152.048 157.543 1.00 49.49 594 VAL D N 1
ATOM 10146 C CA . VAL D 1 449 ? 209.353 152.712 157.222 1.00 46.26 594 VAL D CA 1
ATOM 10147 C C . VAL D 1 449 ? 208.972 152.499 155.762 1.00 51.19 594 VAL D C 1
ATOM 10148 O O . VAL D 1 449 ? 207.798 152.291 155.438 1.00 50.80 594 VAL D O 1
ATOM 10152 N N . GLU D 1 450 ? 209.948 152.557 154.859 1.00 52.62 595 GLU D N 1
ATOM 10153 C CA . GLU D 1 450 ? 209.670 152.321 153.447 1.00 51.41 595 GLU D CA 1
ATOM 10154 C C . GLU D 1 450 ? 209.289 150.880 153.137 1.00 57.33 595 GLU D C 1
ATOM 10155 O O . GLU D 1 450 ? 208.936 150.593 151.989 1.00 63.27 595 GLU D O 1
ATOM 10157 N N . GLY D 1 451 ? 209.340 149.977 154.112 1.00 60.55 596 GLY D N 1
ATOM 10158 C CA . GLY D 1 451 ? 208.890 148.613 153.907 1.00 65.53 596 GLY D CA 1
ATOM 10159 C C . GLY D 1 451 ? 209.839 147.716 153.151 1.00 65.40 596 GLY D C 1
ATOM 10160 O O . GLY D 1 451 ? 209.422 146.663 152.661 1.00 62.44 596 GLY D O 1
ATOM 10161 N N . LYS D 1 452 ? 211.107 148.100 153.037 1.00 65.18 597 LYS D N 1
ATOM 10162 C CA . LYS D 1 452 ? 212.096 147.355 152.270 1.00 65.66 597 LYS D CA 1
ATOM 10163 C C . LYS D 1 452 ? 213.194 146.787 153.158 1.00 64.05 597 LYS D C 1
ATOM 10164 O O . LYS D 1 452 ? 214.219 146.327 152.647 1.00 64.47 597 LYS D O 1
ATOM 10170 N N . LYS D 1 453 ? 213.010 146.823 154.475 1.00 59.40 598 LYS D N 1
ATOM 10171 C CA . LYS D 1 453 ? 213.933 146.186 155.398 1.00 55.86 598 LYS D CA 1
ATOM 10172 C C . LYS D 1 453 ? 213.188 145.789 156.661 1.00 57.64 598 LYS D C 1
ATOM 10173 O O . LYS D 1 453 ? 212.162 146.377 157.006 1.00 58.94 598 LYS D O 1
ATOM 10179 N N . GLU D 1 454 ? 213.704 144.779 157.332 1.00 65.28 599 GLU D N 1
ATOM 10180 C CA . GLU D 1 454 ? 213.276 144.458 158.680 1.00 65.95 599 GLU D CA 1
ATOM 10181 C C . GLU D 1 454 ? 213.903 145.416 159.689 1.00 61.93 599 GLU D C 1
ATOM 10182 O O . GLU D 1 454 ? 215.019 145.900 159.485 1.00 59.26 599 GLU D O 1
ATOM 10188 N N . PRO D 1 455 ? 213.203 145.706 160.782 1.00 62.73 600 PRO D N 1
ATOM 10189 C CA . PRO D 1 455 ? 213.813 146.500 161.854 1.00 64.17 600 PRO D CA 1
ATOM 10190 C C . PRO D 1 455 ? 215.002 145.790 162.482 1.00 65.97 600 PRO D C 1
ATOM 10191 O O . PRO D 1 455 ? 214.981 144.580 162.711 1.00 71.89 600 PRO D O 1
ATOM 10195 N N . GLY D 1 456 ? 216.045 146.565 162.761 1.00 61.38 601 GLY D N 1
ATOM 10196 C CA . GLY D 1 456 ? 217.253 146.004 163.338 1.00 65.03 601 GLY D CA 1
ATOM 10197 C C . GLY D 1 456 ? 217.052 145.617 164.793 1.00 66.39 601 GLY D C 1
ATOM 10198 O O . GLY D 1 456 ? 216.453 146.352 165.578 1.00 62.18 601 GLY D O 1
ATOM 10199 N N . TYR D 1 457 ? 217.556 144.441 165.151 1.00 62.96 602 TYR D N 1
ATOM 10200 C CA . TYR D 1 457 ? 217.530 143.965 166.526 1.00 62.44 602 TYR D CA 1
ATOM 10201 C C . TYR D 1 457 ? 218.941 143.992 167.094 1.00 65.33 602 TYR D C 1
ATOM 10202 O O . TYR D 1 457 ? 219.869 143.454 166.482 1.00 67.75 602 TYR D O 1
ATOM 10211 N N . ILE D 1 458 ? 219.109 144.628 168.249 1.00 66.91 603 ILE D N 1
ATOM 10212 C CA . ILE D 1 458 ? 220.361 144.584 168.993 1.00 71.87 603 ILE D CA 1
ATOM 10213 C C . ILE D 1 458 ? 220.141 143.676 170.193 1.00 71.62 603 ILE D C 1
ATOM 10214 O O . ILE D 1 458 ? 219.172 143.853 170.940 1.00 68.65 603 ILE D O 1
ATOM 10219 N N . ARG D 1 459 ? 221.040 142.716 170.389 1.00 72.14 604 ARG D N 1
ATOM 10220 C CA . ARG D 1 459 ? 220.848 141.692 171.402 1.00 72.08 604 ARG D CA 1
ATOM 10221 C C . ARG D 1 459 ? 221.944 141.748 172.455 1.00 75.18 604 ARG D C 1
ATOM 10222 O O . ARG D 1 459 ? 223.076 142.154 172.180 1.00 77.21 604 ARG D O 1
ATOM 10230 N N . ALA D 1 460 ? 221.592 141.320 173.662 1.00 75.52 605 ALA D N 1
ATOM 10231 C CA . ALA D 1 460 ? 222.514 141.306 174.789 1.00 78.59 605 ALA D CA 1
ATOM 10232 C C . ALA D 1 460 ? 223.725 140.423 174.500 1.00 78.57 605 ALA D C 1
ATOM 10233 O O . ALA D 1 460 ? 223.749 139.247 174.870 1.00 75.36 605 ALA D O 1
ATOM 10235 N N . GLN E 1 18 ? 193.985 143.029 188.878 1.00 28.22 163 GLN E N 1
ATOM 10236 C CA . GLN E 1 18 ? 194.709 142.928 187.616 1.00 29.11 163 GLN E CA 1
ATOM 10237 C C . GLN E 1 18 ? 195.709 141.778 187.655 1.00 29.89 163 GLN E C 1
ATOM 10238 O O . GLN E 1 18 ? 196.071 141.298 188.728 1.00 31.37 163 GLN E O 1
ATOM 10241 N N . LYS E 1 19 ? 196.154 141.342 186.479 1.00 28.93 164 LYS E N 1
ATOM 10242 C CA . LYS E 1 19 ? 197.082 140.227 186.366 1.00 26.19 164 LYS E CA 1
ATOM 10243 C C . LYS E 1 19 ? 197.971 140.453 185.155 1.00 25.11 164 LYS E C 1
ATOM 10244 O O . LYS E 1 19 ? 197.554 141.117 184.199 1.00 24.26 164 LYS E O 1
ATOM 10246 N N . PRO E 1 20 ? 199.190 139.921 185.161 1.00 27.76 165 PRO E N 1
ATOM 10247 C CA . PRO E 1 20 ? 200.103 140.136 184.034 1.00 25.30 165 PRO E CA 1
ATOM 10248 C C . PRO E 1 20 ? 199.627 139.396 182.798 1.00 25.08 165 PRO E C 1
ATOM 10249 O O . PRO E 1 20 ? 199.306 138.200 182.862 1.00 24.38 165 PRO E O 1
ATOM 10253 N N . PRO E 1 21 ? 199.544 140.078 181.661 1.00 20.26 166 PRO E N 1
ATOM 10254 C CA . PRO E 1 21 ? 199.155 139.415 180.415 1.00 17.82 166 PRO E CA 1
ATOM 10255 C C . PRO E 1 21 ? 200.161 138.350 180.020 1.00 15.37 166 PRO E C 1
ATOM 10256 O O . PRO E 1 21 ? 201.373 138.518 180.221 1.00 17.34 166 PRO E O 1
ATOM 10260 N N . PRO E 1 22 ? 199.696 137.230 179.468 1.00 12.01 167 PRO E N 1
ATOM 10261 C CA . PRO E 1 22 ? 200.627 136.264 178.901 1.00 11.32 167 PRO E CA 1
ATOM 10262 C C . PRO E 1 22 ? 201.269 136.822 177.644 1.00 10.59 167 PRO E C 1
ATOM 10263 O O . PRO E 1 22 ? 200.628 137.563 176.881 1.00 10.83 167 PRO E O 1
ATOM 10267 N N . PRO E 1 23 ? 202.532 136.498 177.390 1.00 8.50 168 PRO E N 1
ATOM 10268 C CA . PRO E 1 23 ? 203.212 136.988 176.183 1.00 7.72 168 PRO E CA 1
ATOM 10269 C C . PRO E 1 23 ? 202.470 136.599 174.919 1.00 7.17 168 PRO E C 1
ATOM 10270 O O . PRO E 1 23 ? 201.689 135.639 174.918 1.00 8.59 168 PRO E O 1
ATOM 10274 N N . PRO E 1 24 ? 202.673 137.342 173.829 1.00 6.30 169 PRO E N 1
ATOM 10275 C CA . PRO E 1 24 ? 201.978 137.027 172.570 1.00 6.04 169 PRO E CA 1
ATOM 10276 C C . PRO E 1 24 ? 202.128 135.590 172.113 1.00 8.44 169 PRO E C 1
ATOM 10277 O O . PRO E 1 24 ? 201.158 134.995 171.630 1.00 11.34 169 PRO E O 1
ATOM 10281 N N . LYS E 1 25 ? 203.326 135.019 172.234 1.00 8.39 170 LYS E N 1
ATOM 10282 C CA . LYS E 1 25 ? 203.543 133.638 171.820 1.00 8.56 170 LYS E CA 1
ATOM 10283 C C . LYS E 1 25 ? 202.754 132.644 172.662 1.00 9.29 170 LYS E C 1
ATOM 10284 O O . LYS E 1 25 ? 202.307 131.620 172.139 1.00 10.60 170 LYS E O 1
ATOM 10290 N N . LYS E 1 26 ? 202.554 132.925 173.950 1.00 9.10 171 LYS E N 1
ATOM 10291 C CA . LYS E 1 26 ? 201.730 132.038 174.765 1.00 9.36 171 LYS E CA 1
ATOM 10292 C C . LYS E 1 26 ? 200.253 132.182 174.431 1.00 8.50 171 LYS E C 1
ATOM 10293 O O . LYS E 1 26 ? 199.488 131.224 174.582 1.00 9.90 171 LYS E O 1
ATOM 10299 N N . ILE E 1 27 ? 199.834 133.366 173.994 1.00 7.31 172 ILE E N 1
ATOM 10300 C CA . ILE E 1 27 ? 198.498 133.540 173.437 1.00 6.67 172 ILE E CA 1
ATOM 10301 C C . ILE E 1 27 ? 198.381 132.860 172.079 1.00 7.61 172 ILE E C 1
ATOM 10302 O O . ILE E 1 27 ? 197.404 132.157 171.804 1.00 11.18 172 ILE E O 1
ATOM 10307 N N . TYR E 1 28 ? 199.366 133.072 171.206 1.00 6.01 173 TYR E N 1
ATOM 10308 C CA . TYR E 1 28 ? 199.343 132.462 169.879 1.00 6.81 173 TYR E CA 1
ATOM 10309 C C . TYR E 1 28 ? 199.237 130.942 169.949 1.00 9.78 173 TYR E C 1
ATOM 10310 O O . TYR E 1 28 ? 198.502 130.330 169.167 1.00 12.26 173 TYR E O 1
ATOM 10319 N N . ASN E 1 29 ? 199.983 130.311 170.854 1.00 9.91 174 ASN E N 1
ATOM 10320 C CA . ASN E 1 29 ? 199.870 128.868 171.050 1.00 10.94 174 ASN E CA 1
ATOM 10321 C C . ASN E 1 29 ? 198.536 128.440 171.647 1.00 11.00 174 ASN E C 1
ATOM 10322 O O . ASN E 1 29 ? 198.174 127.267 171.526 1.00 13.23 174 ASN E O 1
ATOM 10327 N N . TYR E 1 30 ? 197.804 129.344 172.297 1.00 9.46 175 TYR E N 1
ATOM 10328 C CA . TYR E 1 30 ? 196.458 129.003 172.741 1.00 8.01 175 TYR E CA 1
ATOM 10329 C C . TYR E 1 30 ? 195.454 129.068 171.597 1.00 9.08 175 TYR E C 1
ATOM 10330 O O . TYR E 1 30 ? 194.670 128.138 171.400 1.00 11.94 175 TYR E O 1
ATOM 10339 N N . LEU E 1 31 ? 195.451 130.166 170.842 1.00 9.06 176 LEU E N 1
ATOM 10340 C CA . LEU E 1 31 ? 194.585 130.254 169.670 1.00 9.24 176 LEU E CA 1
ATOM 10341 C C . LEU E 1 31 ? 194.850 129.126 168.687 1.00 10.89 176 LEU E C 1
ATOM 10342 O O . LEU E 1 31 ? 193.927 128.663 168.012 1.00 12.36 176 LEU E O 1
ATOM 10347 N N . ASP E 1 32 ? 196.110 128.709 168.565 1.00 10.56 177 ASP E N 1
ATOM 10348 C CA . ASP E 1 32 ? 196.505 127.577 167.732 1.00 12.19 177 ASP E CA 1
ATOM 10349 C C . ASP E 1 32 ? 195.754 126.288 168.067 1.00 14.20 177 ASP E C 1
ATOM 10350 O O . ASP E 1 32 ? 195.614 125.419 167.200 1.00 15.56 177 ASP E O 1
ATOM 10355 N N . LYS E 1 33 ? 195.247 126.153 169.292 1.00 13.44 178 LYS E N 1
ATOM 10356 C CA . LYS E 1 33 ? 194.488 124.979 169.708 1.00 11.46 178 LYS E CA 1
ATOM 10357 C C . LYS E 1 33 ? 193.034 124.985 169.253 1.00 10.50 178 LYS E C 1
ATOM 10358 O O . LYS E 1 33 ? 192.371 123.952 169.374 1.00 14.87 178 LYS E O 1
ATOM 10364 N N . TYR E 1 34 ? 192.519 126.096 168.730 1.00 9.26 179 TYR E N 1
ATOM 10365 C CA . TYR E 1 34 ? 191.103 126.178 168.391 1.00 9.72 179 TYR E CA 1
ATOM 10366 C C . TYR E 1 34 ? 190.847 126.640 166.965 1.00 10.06 179 TYR E C 1
ATOM 10367 O O . TYR E 1 34 ? 189.854 126.241 166.352 1.00 8.18 179 TYR E O 1
ATOM 10376 N N . VAL E 1 35 ? 191.714 127.489 166.429 1.00 10.32 180 VAL E N 1
ATOM 10377 C CA . VAL E 1 35 ? 191.494 128.117 165.132 1.00 8.46 180 VAL E CA 1
ATOM 10378 C C . VAL E 1 35 ? 192.549 127.600 164.167 1.00 7.95 180 VAL E C 1
ATOM 10379 O O . VAL E 1 35 ? 193.751 127.803 164.378 1.00 9.99 180 VAL E O 1
ATOM 10383 N N . VAL E 1 36 ? 192.102 126.917 163.123 1.00 6.86 181 VAL E N 1
ATOM 10384 C CA . VAL E 1 36 ? 193.005 126.320 162.148 1.00 8.30 181 VAL E CA 1
ATOM 10385 C C . VAL E 1 36 ? 193.524 127.388 161.195 1.00 9.93 181 VAL E C 1
ATOM 10386 O O . VAL E 1 36 ? 192.759 128.208 160.676 1.00 7.71 181 VAL E O 1
ATOM 10390 N N . GLY E 1 37 ? 194.832 127.357 160.949 1.00 12.65 182 GLY E N 1
ATOM 10391 C CA . GLY E 1 37 ? 195.464 127.961 159.792 1.00 11.52 182 GLY E CA 1
ATOM 10392 C C . GLY E 1 37 ? 195.737 129.451 159.737 1.00 10.17 182 GLY E C 1
ATOM 10393 O O . GLY E 1 37 ? 196.741 129.848 159.140 1.00 19.71 182 GLY E O 1
ATOM 10394 N N . GLN E 1 38 ? 194.895 130.294 160.330 1.00 6.18 183 GLN E N 1
ATOM 10395 C CA . GLN E 1 38 ? 194.958 131.734 160.054 1.00 5.92 183 GLN E CA 1
ATOM 10396 C C . GLN E 1 38 ? 196.076 132.374 160.879 1.00 6.56 183 GLN E C 1
ATOM 10397 O O . GLN E 1 38 ? 195.856 133.155 161.806 1.00 6.47 183 GLN E O 1
ATOM 10403 N N . SER E 1 39 ? 197.303 131.981 160.531 1.00 7.11 184 SER E N 1
ATOM 10404 C CA . SER E 1 39 ? 198.492 132.363 161.288 1.00 5.75 184 SER E CA 1
ATOM 10405 C C . SER E 1 39 ? 198.635 133.873 161.433 1.00 6.72 184 SER E C 1
ATOM 10406 O O . SER E 1 39 ? 198.921 134.374 162.525 1.00 7.48 184 SER E O 1
ATOM 10409 N N . PHE E 1 40 ? 198.465 134.618 160.339 1.00 7.80 185 PHE E N 1
ATOM 10410 C CA . PHE E 1 40 ? 198.700 136.060 160.394 1.00 5.90 185 PHE E CA 1
ATOM 10411 C C . PHE E 1 40 ? 197.693 136.774 161.283 1.00 5.28 185 PHE E C 1
ATOM 10412 O O . PHE E 1 40 ? 198.070 137.641 162.077 1.00 5.28 185 PHE E O 1
ATOM 10420 N N . ALA E 1 41 ? 196.417 136.411 161.185 1.00 4.17 186 ALA E N 1
ATOM 10421 C CA . ALA E 1 41 ? 195.415 136.993 162.068 1.00 2.98 186 ALA E CA 1
ATOM 10422 C C . ALA E 1 41 ? 195.689 136.640 163.520 1.00 3.54 186 ALA E C 1
ATOM 10423 O O . ALA E 1 41 ? 195.558 137.489 164.407 1.00 3.84 186 ALA E O 1
ATOM 10425 N N . LYS E 1 42 ? 196.047 135.386 163.786 1.00 4.52 187 LYS E N 1
ATOM 10426 C CA . LYS E 1 42 ? 196.397 134.980 165.142 1.00 4.72 187 LYS E CA 1
ATOM 10427 C C . LYS E 1 42 ? 197.583 135.774 165.675 1.00 4.50 187 LYS E C 1
ATOM 10428 O O . LYS E 1 42 ? 197.636 136.102 166.864 1.00 4.81 187 LYS E O 1
ATOM 10434 N N . LYS E 1 43 ? 198.556 136.067 164.815 1.00 4.73 188 LYS E N 1
ATOM 10435 C CA . LYS E 1 43 ? 199.723 136.843 165.225 1.00 5.16 188 LYS E CA 1
ATOM 10436 C C . LYS E 1 43 ? 199.358 138.275 165.598 1.00 5.85 188 LYS E C 1
ATOM 10437 O O . LYS E 1 43 ? 199.718 138.755 166.678 1.00 6.14 188 LYS E O 1
ATOM 10443 N N . VAL E 1 44 ? 198.646 138.974 164.710 1.00 4.90 189 VAL E N 1
ATOM 10444 C CA . VAL E 1 44 ? 198.251 140.356 164.970 1.00 3.11 189 VAL E CA 1
ATOM 10445 C C . VAL E 1 44 ? 197.367 140.460 166.204 1.00 3.26 189 VAL E C 1
ATOM 10446 O O . VAL E 1 44 ? 197.549 141.350 167.040 1.00 4.10 189 VAL E O 1
ATOM 10450 N N . LEU E 1 45 ? 196.406 139.551 166.347 1.00 3.35 190 LEU E N 1
ATOM 10451 C CA . LEU E 1 45 ? 195.530 139.571 167.514 1.00 3.92 190 LEU E CA 1
ATOM 10452 C C . LEU E 1 45 ? 196.269 139.264 168.808 1.00 4.75 190 LEU E C 1
ATOM 10453 O O . LEU E 1 45 ? 195.928 139.814 169.860 1.00 5.65 190 LEU E O 1
ATOM 10458 N N . SER E 1 46 ? 197.250 138.366 168.768 1.00 4.98 191 SER E N 1
ATOM 10459 C CA . SER E 1 46 ? 198.076 138.116 169.945 1.00 4.85 191 SER E CA 1
ATOM 10460 C C . SER E 1 46 ? 198.800 139.371 170.418 1.00 5.79 191 SER E C 1
ATOM 10461 O O . SER E 1 46 ? 198.818 139.673 171.616 1.00 7.44 191 SER E O 1
ATOM 10463 N N . VAL E 1 47 ? 199.395 140.121 169.491 1.00 5.10 192 VAL E N 1
ATOM 10464 C CA . VAL E 1 47 ? 200.089 141.354 169.853 1.00 4.20 192 VAL E CA 1
ATOM 10465 C C . VAL E 1 47 ? 199.115 142.419 170.338 1.00 5.22 192 VAL E C 1
ATOM 10466 O O . VAL E 1 47 ? 199.352 143.077 171.356 1.00 5.97 192 VAL E O 1
ATOM 10470 N N . ALA E 1 48 ? 197.995 142.586 169.637 1.00 5.14 193 ALA E N 1
ATOM 10471 C CA . ALA E 1 48 ? 197.047 143.642 169.972 1.00 4.28 193 ALA E CA 1
ATOM 10472 C C . ALA E 1 48 ? 196.410 143.439 171.341 1.00 5.03 193 ALA E C 1
ATOM 10473 O O . ALA E 1 48 ? 196.273 144.394 172.113 1.00 6.24 193 ALA E O 1
ATOM 10475 N N . VAL E 1 49 ? 196.005 142.215 171.660 1.00 5.22 194 VAL E N 1
ATOM 10476 C CA . VAL E 1 49 ? 195.434 141.934 172.973 1.00 5.91 194 VAL E CA 1
ATOM 10477 C C . VAL E 1 49 ? 196.474 142.056 174.080 1.00 6.69 194 VAL E C 1
ATOM 10478 O O . VAL E 1 49 ? 196.184 142.577 175.162 1.00 8.52 194 VAL E O 1
ATOM 10482 N N . TYR E 1 50 ? 197.691 141.569 173.842 1.00 4.90 195 TYR E N 1
ATOM 10483 C CA . TYR E 1 50 ? 198.762 141.728 174.822 1.00 5.15 195 TYR E CA 1
ATOM 10484 C C . TYR E 1 50 ? 199.040 143.196 175.130 1.00 7.96 195 TYR E C 1
ATOM 10485 O O . TYR E 1 50 ? 199.147 143.584 176.298 1.00 9.30 195 TYR E O 1
ATOM 10494 N N . ASN E 1 51 ? 199.166 144.029 174.093 1.00 8.61 196 ASN E N 1
ATOM 10495 C CA . ASN E 1 51 ? 199.384 145.460 174.300 1.00 6.23 196 ASN E CA 1
ATOM 10496 C C . ASN E 1 51 ? 198.259 146.103 175.100 1.00 6.58 196 ASN E C 1
ATOM 10497 O O . ASN E 1 51 ? 198.510 146.850 176.051 1.00 7.36 196 ASN E O 1
ATOM 10502 N N . HIS E 1 52 ? 197.008 145.817 174.733 1.00 5.54 197 HIS E N 1
ATOM 10503 C CA . HIS E 1 52 ? 195.867 146.467 175.370 1.00 5.72 197 HIS E CA 1
ATOM 10504 C C . HIS E 1 52 ? 195.850 146.264 176.879 1.00 7.41 197 HIS E C 1
ATOM 10505 O O . HIS E 1 52 ? 195.750 147.229 177.642 1.00 11.09 197 HIS E O 1
ATOM 10512 N N . TYR E 1 53 ? 195.930 145.021 177.334 1.00 7.14 198 TYR E N 1
ATOM 10513 C CA . TYR E 1 53 ? 195.915 144.782 178.771 1.00 8.45 198 TYR E CA 1
ATOM 10514 C C . TYR E 1 53 ? 197.223 145.141 179.457 1.00 9.23 198 TYR E C 1
ATOM 10515 O O . TYR E 1 53 ? 197.216 145.409 180.661 1.00 10.16 198 TYR E O 1
ATOM 10524 N N . LYS E 1 54 ? 198.342 145.143 178.735 1.00 9.22 199 LYS E N 1
ATOM 10525 C CA . LYS E 1 54 ? 199.581 145.660 179.308 1.00 9.23 199 LYS E CA 1
ATOM 10526 C C . LYS E 1 54 ? 199.508 147.153 179.607 1.00 10.27 199 LYS E C 1
ATOM 10527 O O . LYS E 1 54 ? 199.928 147.595 180.682 1.00 11.39 199 LYS E O 1
ATOM 10533 N N . ARG E 1 55 ? 198.968 147.949 178.680 1.00 9.19 200 ARG E N 1
ATOM 10534 C CA . ARG E 1 55 ? 198.859 149.385 178.929 1.00 7.98 200 ARG E CA 1
ATOM 10535 C C . ARG E 1 55 ? 197.811 149.724 179.982 1.00 11.21 200 ARG E C 1
ATOM 10536 O O . ARG E 1 55 ? 197.990 150.690 180.730 1.00 13.41 200 ARG E O 1
ATOM 10544 N N . ILE E 1 56 ? 196.719 148.962 180.063 1.00 12.04 201 ILE E N 1
ATOM 10545 C CA . ILE E 1 56 ? 195.780 149.153 181.167 1.00 12.32 201 ILE E CA 1
ATOM 10546 C C . ILE E 1 56 ? 196.486 148.971 182.504 1.00 15.02 201 ILE E C 1
ATOM 10547 O O . ILE E 1 56 ? 196.222 149.699 183.468 1.00 15.37 201 ILE E O 1
ATOM 10552 N N . TYR E 1 57 ? 197.404 148.014 182.581 1.00 16.86 202 TYR E N 1
ATOM 10553 C CA . TYR E 1 57 ? 198.192 147.780 183.783 1.00 20.89 202 TYR E CA 1
ATOM 10554 C C . TYR E 1 57 ? 199.324 148.789 183.950 1.00 21.16 202 TYR E C 1
ATOM 10555 O O . TYR E 1 57 ? 200.111 148.666 184.894 1.00 23.38 202 TYR E O 1
ATOM 10564 N N . ASN E 1 58 ? 199.413 149.796 183.079 1.00 16.55 203 ASN E N 1
ATOM 10565 C CA . ASN E 1 58 ? 200.505 150.755 183.117 1.00 17.09 203 ASN E CA 1
ATOM 10566 C C . ASN E 1 58 ? 200.032 152.195 183.218 1.00 17.95 203 ASN E C 1
ATOM 10567 O O . ASN E 1 58 ? 200.868 153.103 183.270 1.00 17.55 203 ASN E O 1
ATOM 10569 N N . ASN E 1 59 ? 198.721 152.431 183.232 1.00 19.44 204 ASN E N 1
ATOM 10570 C CA . ASN E 1 59 ? 198.164 153.762 183.437 1.00 20.41 204 ASN E CA 1
ATOM 10571 C C . ASN E 1 59 ? 197.134 153.734 184.559 1.00 21.34 204 ASN E C 1
ATOM 10572 O O . ASN E 1 59 ? 196.283 154.623 184.646 1.00 21.59 204 ASN E O 1
ATOM 10577 N N . ILE E 1 60 ? 197.205 152.715 185.406 1.00 23.95 205 ILE E N 1
ATOM 10578 C CA . ILE E 1 60 ? 196.193 152.456 186.436 1.00 25.85 205 ILE E CA 1
ATOM 10579 C C . ILE E 1 60 ? 196.303 153.518 187.525 1.00 27.64 205 ILE E C 1
ATOM 10580 O O . ILE E 1 60 ? 197.419 153.995 187.806 1.00 26.52 205 ILE E O 1
ATOM 10585 N N . PRO E 1 61 ? 195.189 153.959 188.133 1.00 29.38 206 PRO E N 1
ATOM 10586 C CA . PRO E 1 61 ? 195.236 154.776 189.352 1.00 29.95 206 PRO E CA 1
ATOM 10587 C C . PRO E 1 61 ? 196.127 154.184 190.444 1.00 30.44 206 PRO E C 1
ATOM 10588 O O . PRO E 1 61 ? 195.789 153.134 190.993 1.00 30.36 206 PRO E O 1
ATOM 10592 N N . GLU E 1 123 ? 196.673 168.272 193.326 1.00 34.40 268 GLU E N 1
ATOM 10593 C CA . GLU E 1 123 ? 197.343 168.615 192.078 1.00 33.69 268 GLU E CA 1
ATOM 10594 C C . GLU E 1 123 ? 196.823 167.755 190.937 1.00 35.83 268 GLU E C 1
ATOM 10595 O O . GLU E 1 123 ? 197.300 167.850 189.805 1.00 35.59 268 GLU E O 1
ATOM 10597 N N . LYS E 1 124 ? 195.838 166.909 191.244 1.00 33.77 269 LYS E N 1
ATOM 10598 C CA . LYS E 1 124 ? 195.199 166.094 190.219 1.00 31.37 269 LYS E CA 1
ATOM 10599 C C . LYS E 1 124 ? 194.110 166.838 189.459 1.00 31.56 269 LYS E C 1
ATOM 10600 O O . LYS E 1 124 ? 193.780 166.438 188.338 1.00 32.79 269 LYS E O 1
ATOM 10602 N N . ARG E 1 125 ? 193.551 167.904 190.028 1.00 30.82 270 ARG E N 1
ATOM 10603 C CA . ARG E 1 125 ? 192.550 168.690 189.323 1.00 29.89 270 ARG E CA 1
ATOM 10604 C C . ARG E 1 125 ? 192.554 170.116 189.850 1.00 31.13 270 ARG E C 1
ATOM 10605 O O . ARG E 1 125 ? 192.984 170.386 190.975 1.00 32.79 270 ARG E O 1
ATOM 10607 N N . GLY E 1 126 ? 192.061 171.028 189.018 1.00 26.45 271 GLY E N 1
ATOM 10608 C CA . GLY E 1 126 ? 192.003 172.428 189.374 1.00 24.84 271 GLY E CA 1
ATOM 10609 C C . GLY E 1 126 ? 193.246 173.200 188.985 1.00 25.36 271 GLY E C 1
ATOM 10610 O O . GLY E 1 126 ? 194.143 172.718 188.291 1.00 24.74 271 GLY E O 1
ATOM 10611 N N . GLY E 1 127 ? 193.279 174.449 189.454 1.00 27.42 272 GLY E N 1
ATOM 10612 C CA . GLY E 1 127 ? 194.302 175.404 189.062 1.00 24.23 272 GLY E CA 1
ATOM 10613 C C . GLY E 1 127 ? 195.722 174.971 189.367 1.00 23.50 272 GLY E C 1
ATOM 10614 O O . GLY E 1 127 ? 196.661 175.466 188.736 1.00 22.58 272 GLY E O 1
ATOM 10615 N N . GLU E 1 128 ? 195.902 174.052 190.318 1.00 24.48 273 GLU E N 1
ATOM 10616 C CA . GLU E 1 128 ? 197.224 173.504 190.594 1.00 23.27 273 GLU E CA 1
ATOM 10617 C C . GLU E 1 128 ? 197.815 172.764 189.404 1.00 23.97 273 GLU E C 1
ATOM 10618 O O . GLU E 1 128 ? 199.041 172.637 189.318 1.00 22.65 273 GLU E O 1
ATOM 10620 N N . VAL E 1 129 ? 196.982 172.276 188.483 1.00 24.72 274 VAL E N 1
ATOM 10621 C CA . VAL E 1 129 ? 197.502 171.571 187.320 1.00 24.06 274 VAL E CA 1
ATOM 10622 C C . VAL E 1 129 ? 198.267 172.508 186.391 1.00 22.09 274 VAL E C 1
ATOM 10623 O O . VAL E 1 129 ? 199.139 172.058 185.641 1.00 23.74 274 VAL E O 1
ATOM 10627 N N . LEU E 1 130 ? 197.966 173.808 186.423 1.00 21.81 275 LEU E N 1
ATOM 10628 C CA . LEU E 1 130 ? 198.617 174.745 185.511 1.00 24.06 275 LEU E CA 1
ATOM 10629 C C . LEU E 1 130 ? 200.129 174.761 185.699 1.00 25.38 275 LEU E C 1
ATOM 10630 O O . LEU E 1 130 ? 200.874 174.969 184.735 1.00 25.92 275 LEU E O 1
ATOM 10635 N N . ASP E 1 131 ? 200.596 174.552 186.928 1.00 27.32 276 ASP E N 1
ATOM 10636 C CA . ASP E 1 131 ? 202.014 174.529 187.261 1.00 28.21 276 ASP E CA 1
ATOM 10637 C C . ASP E 1 131 ? 202.586 173.120 187.370 1.00 28.31 276 ASP E C 1
ATOM 10638 O O . ASP E 1 131 ? 203.711 172.960 187.853 1.00 28.25 276 ASP E O 1
ATOM 10643 N N . SER E 1 132 ? 201.842 172.096 186.951 1.00 26.18 277 SER E N 1
ATOM 10644 C CA . SER E 1 132 ? 202.337 170.725 187.023 1.00 25.20 277 SER E CA 1
ATOM 10645 C C . SER E 1 132 ? 203.561 170.520 186.141 1.00 27.28 277 SER E C 1
ATOM 10646 O O . SER E 1 132 ? 203.471 170.581 184.910 1.00 27.82 277 SER E O 1
ATOM 10648 N N . SER E 1 133 ? 204.713 170.289 186.776 1.00 28.24 278 SER E N 1
ATOM 10649 C CA . SER E 1 133 ? 205.987 170.231 186.067 1.00 27.91 278 SER E CA 1
ATOM 10650 C C . SER E 1 133 ? 206.166 168.950 185.261 1.00 29.01 278 SER E C 1
ATOM 10651 O O . SER E 1 133 ? 206.961 168.938 184.315 1.00 29.85 278 SER E O 1
ATOM 10653 N N . HIS E 1 134 ? 205.454 167.880 185.605 1.00 26.05 279 HIS E N 1
ATOM 10654 C CA . HIS E 1 134 ? 205.562 166.627 184.870 1.00 25.60 279 HIS E CA 1
ATOM 10655 C C . HIS E 1 134 ? 204.317 165.790 185.115 1.00 27.06 279 HIS E C 1
ATOM 10656 O O . HIS E 1 134 ? 203.547 166.046 186.044 1.00 26.08 279 HIS E O 1
ATOM 10658 N N . ASP E 1 135 ? 204.131 164.784 184.263 1.00 28.86 280 ASP E N 1
ATOM 10659 C CA . ASP E 1 135 ? 203.044 163.832 184.431 1.00 26.17 280 ASP E CA 1
ATOM 10660 C C . ASP E 1 135 ? 203.444 162.498 183.815 1.00 26.83 280 ASP E C 1
ATOM 10661 O O . ASP E 1 135 ? 204.340 162.423 182.969 1.00 25.39 280 ASP E O 1
ATOM 10663 N N . ASP E 1 136 ? 202.772 161.439 184.263 1.00 27.62 281 ASP E N 1
ATOM 10664 C CA . ASP E 1 136 ? 202.904 160.128 183.638 1.00 26.05 281 ASP E CA 1
ATOM 10665 C C . ASP E 1 136 ? 202.272 160.103 182.252 1.00 22.55 281 ASP E C 1
ATOM 10666 O O . ASP E 1 136 ? 201.173 160.622 182.044 1.00 22.08 281 ASP E O 1
ATOM 10671 N N . ILE E 1 137 ? 202.975 159.489 181.301 1.00 17.14 282 ILE E N 1
ATOM 10672 C CA . ILE E 1 137 ? 202.431 159.306 179.960 1.00 16.06 282 ILE E CA 1
ATOM 10673 C C . ILE E 1 137 ? 201.252 158.347 180.034 1.00 15.84 282 ILE E C 1
ATOM 10674 O O . ILE E 1 137 ? 201.402 157.190 180.442 1.00 16.35 282 ILE E O 1
ATOM 10679 N N . LYS E 1 138 ? 200.068 158.829 179.661 1.00 12.81 283 LYS E N 1
ATOM 10680 C CA . LYS E 1 138 ? 198.909 157.956 179.535 1.00 11.04 283 LYS E CA 1
ATOM 10681 C C . LYS E 1 138 ? 198.955 157.221 178.201 1.00 10.85 283 LYS E C 1
ATOM 10682 O O . LYS E 1 138 ? 199.264 157.812 177.161 1.00 10.02 283 LYS E O 1
ATOM 10688 N N . LEU E 1 139 ? 198.715 155.917 178.248 1.00 11.45 284 LEU E N 1
ATOM 10689 C CA . LEU E 1 139 ? 198.755 155.051 177.080 1.00 9.19 284 LEU E CA 1
ATOM 10690 C C . LEU E 1 139 ? 197.339 154.865 176.551 1.00 7.97 284 LEU E C 1
ATOM 10691 O O . LEU E 1 139 ? 196.412 154.630 177.331 1.00 7.24 284 LEU E O 1
ATOM 10696 N N . GLU E 1 140 ? 197.168 154.974 175.236 1.00 8.11 285 GLU E N 1
ATOM 10697 C CA . GLU E 1 140 ? 195.845 155.029 174.630 1.00 8.89 285 GLU E CA 1
ATOM 10698 C C . GLU E 1 140 ? 195.579 153.787 173.793 1.00 7.59 285 GLU E C 1
ATOM 10699 O O . GLU E 1 140 ? 196.482 153.268 173.134 1.00 11.00 285 GLU E O 1
ATOM 10705 N N . LYS E 1 141 ? 194.332 153.326 173.815 1.00 6.33 286 LYS E N 1
ATOM 10706 C CA . LYS E 1 141 ? 193.983 152.030 173.261 1.00 5.35 286 LYS E CA 1
ATOM 10707 C C . LYS E 1 141 ? 193.877 152.078 171.739 1.00 4.25 286 LYS E C 1
ATOM 10708 O O . LYS E 1 141 ? 193.779 153.141 171.126 1.00 6.10 286 LYS E O 1
ATOM 10714 N N . SER E 1 142 ? 193.905 150.891 171.131 1.00 1.82 287 SER E N 1
ATOM 10715 C CA . SER E 1 142 ? 193.936 150.711 169.678 1.00 0.48 287 SER E CA 1
ATOM 10716 C C . SER E 1 142 ? 192.933 149.622 169.296 1.00 0.36 287 SER E C 1
ATOM 10717 O O . SER E 1 142 ? 193.270 148.437 169.297 1.00 0.64 287 SER E O 1
ATOM 10720 N N . ASN E 1 143 ? 191.705 150.022 168.982 1.00 0.30 288 ASN E N 1
ATOM 10721 C CA . ASN E 1 143 ? 190.669 149.092 168.559 1.00 0.20 288 ASN E CA 1
ATOM 10722 C C . ASN E 1 143 ? 191.061 148.384 167.261 1.00 0.20 288 ASN E C 1
ATOM 10723 O O . ASN E 1 143 ? 191.942 148.825 166.524 1.00 0.22 288 ASN E O 1
ATOM 10728 N N . ILE E 1 144 ? 190.377 147.272 166.983 1.00 0.12 289 ILE E N 1
ATOM 10729 C CA . ILE E 1 144 ? 190.749 146.328 165.935 1.00 0.09 289 ILE E CA 1
ATOM 10730 C C . ILE E 1 144 ? 189.619 146.225 164.921 1.00 0.12 289 ILE E C 1
ATOM 10731 O O . ILE E 1 144 ? 188.444 146.363 165.267 1.00 0.26 289 ILE E O 1
ATOM 10736 N N . LEU E 1 145 ? 189.977 146.001 163.658 1.00 0.10 290 LEU E N 1
ATOM 10737 C CA . LEU E 1 145 ? 189.024 145.625 162.619 1.00 0.14 290 LEU E CA 1
ATOM 10738 C C . LEU E 1 145 ? 189.421 144.280 162.020 1.00 0.21 290 LEU E C 1
ATOM 10739 O O . LEU E 1 145 ? 190.545 144.125 161.535 1.00 0.21 290 LEU E O 1
ATOM 10744 N N . LEU E 1 146 ? 188.496 143.316 162.041 1.00 0.22 291 LEU E N 1
ATOM 10745 C CA . LEU E 1 146 ? 188.680 142.009 161.413 1.00 0.23 291 LEU E CA 1
ATOM 10746 C C . LEU E 1 146 ? 187.979 141.986 160.061 1.00 0.35 291 LEU E C 1
ATOM 10747 O O . LEU E 1 146 ? 186.777 142.243 159.979 1.00 0.83 291 LEU E O 1
ATOM 10752 N N . LEU E 1 147 ? 188.728 141.680 159.009 1.00 0.34 292 LEU E N 1
ATOM 10753 C CA . LEU E 1 147 ? 188.212 141.601 157.649 1.00 0.43 292 LEU E CA 1
ATOM 10754 C C . LEU E 1 147 ? 188.321 140.171 157.146 1.00 0.77 292 LEU E C 1
ATOM 10755 O O . LEU E 1 147 ? 189.410 139.593 157.163 1.00 1.03 292 LEU E O 1
ATOM 10760 N N . GLY E 1 148 ? 187.209 139.598 156.702 1.00 1.21 293 GLY E N 1
ATOM 10761 C CA . GLY E 1 148 ? 187.278 138.338 156.003 1.00 2.02 293 GLY E CA 1
ATOM 10762 C C . GLY E 1 148 ? 185.946 137.674 155.730 1.00 2.69 293 GLY E C 1
ATOM 10763 O O . GLY E 1 148 ? 184.910 138.034 156.294 1.00 3.02 293 GLY E O 1
ATOM 10764 N N . PRO E 1 149 ? 185.967 136.670 154.853 1.00 3.02 294 PRO E N 1
ATOM 10765 C CA . PRO E 1 149 ? 184.732 135.987 154.452 1.00 3.61 294 PRO E CA 1
ATOM 10766 C C . PRO E 1 149 ? 183.995 135.374 155.631 1.00 4.17 294 PRO E C 1
ATOM 10767 O O . PRO E 1 149 ? 184.564 135.121 156.693 1.00 4.82 294 PRO E O 1
ATOM 10771 N N . THR E 1 150 ? 182.696 135.163 155.440 1.00 3.65 295 THR E N 1
ATOM 10772 C CA . THR E 1 150 ? 181.908 134.440 156.427 1.00 4.02 295 THR E CA 1
ATOM 10773 C C . THR E 1 150 ? 182.421 133.015 156.599 1.00 4.07 295 THR E C 1
ATOM 10774 O O . THR E 1 150 ? 182.938 132.400 155.665 1.00 4.35 295 THR E O 1
ATOM 10778 N N . GLY E 1 151 ? 182.257 132.485 157.808 1.00 3.88 296 GLY E N 1
ATOM 10779 C CA . GLY E 1 151 ? 182.765 131.167 158.133 1.00 4.98 296 GLY E CA 1
ATOM 10780 C C . GLY E 1 151 ? 184.262 131.052 158.279 1.00 7.06 296 GLY E C 1
ATOM 10781 O O . GLY E 1 151 ? 184.769 129.936 158.407 1.00 8.47 296 GLY E O 1
ATOM 10782 N N . SER E 1 152 ? 184.988 132.165 158.260 1.00 5.07 297 SER E N 1
ATOM 10783 C CA . SER E 1 152 ? 186.441 132.169 158.326 1.00 3.30 297 SER E CA 1
ATOM 10784 C C . SER E 1 152 ? 186.979 132.343 159.738 1.00 3.05 297 SER E C 1
ATOM 10785 O O . SER E 1 152 ? 188.171 132.598 159.897 1.00 3.80 297 SER E O 1
ATOM 10787 N N . GLY E 1 153 ? 186.151 132.190 160.761 1.00 3.48 298 GLY E N 1
ATOM 10788 C CA . GLY E 1 153 ? 186.646 132.158 162.121 1.00 3.47 298 GLY E CA 1
ATOM 10789 C C . GLY E 1 153 ? 186.797 133.498 162.805 1.00 3.34 298 GLY E C 1
ATOM 10790 O O . GLY E 1 153 ? 187.500 133.577 163.817 1.00 3.41 298 GLY E O 1
ATOM 10791 N N . LYS E 1 154 ? 186.164 134.555 162.287 1.00 3.56 299 LYS E N 1
ATOM 10792 C CA . LYS E 1 154 ? 186.311 135.891 162.865 1.00 2.45 299 LYS E CA 1
ATOM 10793 C C . LYS E 1 154 ? 185.801 135.945 164.300 1.00 2.55 299 LYS E C 1
ATOM 10794 O O . LYS E 1 154 ? 186.518 136.377 165.208 1.00 2.18 299 LYS E O 1
ATOM 10800 N N . THR E 1 155 ? 184.559 135.533 164.525 1.00 3.67 300 THR E N 1
ATOM 10801 C CA . THR E 1 155 ? 184.015 135.573 165.877 1.00 4.14 300 THR E CA 1
ATOM 10802 C C . THR E 1 155 ? 184.548 134.434 166.737 1.00 4.91 300 THR E C 1
ATOM 10803 O O . THR E 1 155 ? 184.619 134.570 167.963 1.00 4.90 300 THR E O 1
ATOM 10807 N N . LEU E 1 156 ? 184.904 133.307 166.120 1.00 5.61 301 LEU E N 1
ATOM 10808 C CA . LEU E 1 156 ? 185.614 132.249 166.830 1.00 6.11 301 LEU E CA 1
ATOM 10809 C C . LEU E 1 156 ? 186.934 132.733 167.416 1.00 5.89 301 LEU E C 1
ATOM 10810 O O . LEU E 1 156 ? 187.290 132.363 168.540 1.00 7.06 301 LEU E O 1
ATOM 10815 N N . LEU E 1 157 ? 187.687 133.540 166.665 1.00 5.14 302 LEU E N 1
ATOM 10816 C CA . LEU E 1 157 ? 188.928 134.098 167.199 1.00 5.21 302 LEU E CA 1
ATOM 10817 C C . LEU E 1 157 ? 188.664 134.979 168.411 1.00 6.93 302 LEU E C 1
ATOM 10818 O O . LEU E 1 157 ? 189.280 134.801 169.466 1.00 8.11 302 LEU E O 1
ATOM 10823 N N . ALA E 1 158 ? 187.752 135.944 168.274 1.00 6.88 303 ALA E N 1
ATOM 10824 C CA . ALA E 1 158 ? 187.483 136.884 169.357 1.00 6.22 303 ALA E CA 1
ATOM 10825 C C . ALA E 1 158 ? 187.020 136.190 170.633 1.00 7.98 303 ALA E C 1
ATOM 10826 O O . ALA E 1 158 ? 187.300 136.675 171.734 1.00 7.60 303 ALA E O 1
ATOM 10828 N N . GLN E 1 159 ? 186.315 135.063 170.515 1.00 7.24 304 GLN E N 1
ATOM 10829 C CA . GLN E 1 159 ? 185.913 134.323 171.708 1.00 7.13 304 GLN E CA 1
ATOM 10830 C C . GLN E 1 159 ? 187.098 133.640 172.377 1.00 9.47 304 GLN E C 1
ATOM 10831 O O . GLN E 1 159 ? 187.212 133.651 173.607 1.00 12.20 304 GLN E O 1
ATOM 10837 N N . THR E 1 160 ? 187.979 133.023 171.589 1.00 7.70 305 THR E N 1
ATOM 10838 C CA . THR E 1 160 ? 189.193 132.449 172.157 1.00 7.36 305 THR E CA 1
ATOM 10839 C C . THR E 1 160 ? 190.093 133.524 172.758 1.00 8.62 305 THR E C 1
ATOM 10840 O O . THR E 1 160 ? 190.711 133.308 173.806 1.00 9.73 305 THR E O 1
ATOM 10842 N N . LEU E 1 161 ? 190.168 134.693 172.117 1.00 8.98 306 LEU E N 1
ATOM 10843 C CA . LEU E 1 161 ? 190.857 135.837 172.710 1.00 9.18 306 LEU E CA 1
ATOM 10844 C C . LEU E 1 161 ? 190.312 136.161 174.094 1.00 11.13 306 LEU E C 1
ATOM 10845 O O . LEU E 1 161 ? 191.076 136.347 175.046 1.00 11.90 306 LEU E O 1
ATOM 10850 N N . ALA E 1 162 ? 188.989 136.264 174.217 1.00 9.41 307 ALA E N 1
ATOM 10851 C CA . ALA E 1 162 ? 188.390 136.553 175.515 1.00 8.71 307 ALA E CA 1
ATOM 10852 C C . ALA E 1 162 ? 188.672 135.429 176.501 1.00 9.56 307 ALA E C 1
ATOM 10853 O O . ALA E 1 162 ? 189.070 135.672 177.646 1.00 9.20 307 ALA E O 1
ATOM 10855 N N . LYS E 1 163 ? 188.453 134.186 176.073 1.00 11.34 308 LYS E N 1
ATOM 10856 C CA . LYS E 1 163 ? 188.645 133.035 176.944 1.00 13.87 308 LYS E CA 1
ATOM 10857 C C . LYS E 1 163 ? 190.111 132.806 177.292 1.00 11.63 308 LYS E C 1
ATOM 10858 O O . LYS E 1 163 ? 190.400 132.180 178.316 1.00 12.63 308 LYS E O 1
ATOM 10864 N N . CYS E 1 164 ? 191.039 133.305 176.474 1.00 10.73 309 CYS E N 1
ATOM 10865 C CA . CYS E 1 164 ? 192.452 133.304 176.833 1.00 12.76 309 CYS E CA 1
ATOM 10866 C C . CYS E 1 164 ? 192.783 134.285 177.949 1.00 13.55 309 CYS E C 1
ATOM 10867 O O . CYS E 1 164 ? 193.888 134.214 178.496 1.00 12.88 309 CYS E O 1
ATOM 10869 N N . LEU E 1 165 ? 191.867 135.192 178.296 1.00 13.68 310 LEU E N 1
ATOM 10870 C CA . LEU E 1 165 ? 192.134 136.226 179.284 1.00 13.04 310 LEU E CA 1
ATOM 10871 C C . LEU E 1 165 ? 191.032 136.372 180.325 1.00 14.43 310 LEU E C 1
ATOM 10872 O O . LEU E 1 165 ? 191.153 137.222 181.212 1.00 13.99 310 LEU E O 1
ATOM 10874 N N . ASP E 1 166 ? 189.971 135.572 180.242 1.00 13.49 311 ASP E N 1
ATOM 10875 C CA . ASP E 1 166 ? 188.828 135.616 181.154 1.00 12.83 311 ASP E CA 1
ATOM 10876 C C . ASP E 1 166 ? 188.130 136.972 181.192 1.00 13.11 311 ASP E C 1
ATOM 10877 O O . ASP E 1 166 ? 187.371 137.249 182.125 1.00 16.79 311 ASP E O 1
ATOM 10879 N N . VAL E 1 167 ? 188.359 137.835 180.209 1.00 10.86 312 VAL E N 1
ATOM 10880 C CA . VAL E 1 167 ? 187.718 139.148 180.192 1.00 9.96 312 VAL E CA 1
ATOM 10881 C C . VAL E 1 167 ? 186.283 138.985 179.702 1.00 10.64 312 VAL E C 1
ATOM 10882 O O . VAL E 1 167 ? 186.009 138.095 178.885 1.00 11.36 312 VAL E O 1
ATOM 10884 N N . PRO E 1 168 ? 185.339 139.801 180.173 1.00 7.67 313 PRO E N 1
ATOM 10885 C CA . PRO E 1 168 ? 183.981 139.761 179.620 1.00 6.03 313 PRO E CA 1
ATOM 10886 C C . PRO E 1 168 ? 183.967 140.038 178.125 1.00 4.80 313 PRO E C 1
ATOM 10887 O O . PRO E 1 168 ? 184.768 140.815 177.607 1.00 7.17 313 PRO E O 1
ATOM 10891 N N . PHE E 1 169 ? 183.045 139.380 177.431 1.00 3.92 314 PHE E N 1
ATOM 10892 C CA . PHE E 1 169 ? 182.949 139.464 175.983 1.00 3.68 314 PHE E CA 1
ATOM 10893 C C . PHE E 1 169 ? 181.491 139.602 175.573 1.00 4.70 314 PHE E C 1
ATOM 10894 O O . PHE E 1 169 ? 180.622 138.924 176.124 1.00 7.12 314 PHE E O 1
ATOM 10902 N N . ALA E 1 170 ? 181.224 140.488 174.617 1.00 3.42 315 ALA E N 1
ATOM 10903 C CA . ALA E 1 170 ? 179.872 140.721 174.132 1.00 2.77 315 ALA E CA 1
ATOM 10904 C C . ALA E 1 170 ? 179.883 140.807 172.615 1.00 2.40 315 ALA E C 1
ATOM 10905 O O . ALA E 1 170 ? 180.855 141.261 172.014 1.00 3.29 315 ALA E O 1
ATOM 10907 N N . ILE E 1 171 ? 178.787 140.369 172.001 1.00 1.66 316 ILE E N 1
ATOM 10908 C CA . ILE E 1 171 ? 178.589 140.460 170.560 1.00 1.85 316 ILE E CA 1
ATOM 10909 C C . ILE E 1 171 ? 177.411 141.383 170.296 1.00 2.66 316 ILE E C 1
ATOM 10910 O O . ILE E 1 171 ? 176.347 141.228 170.903 1.00 5.73 316 ILE E O 1
ATOM 10915 N N . CYS E 1 172 ? 177.610 142.353 169.412 1.00 2.21 317 CYS E N 1
ATOM 10916 C CA . CYS E 1 172 ? 176.552 143.232 168.933 1.00 3.07 317 CYS E CA 1
ATOM 10917 C C . CYS E 1 172 ? 176.395 143.092 167.429 1.00 3.02 317 CYS E C 1
ATOM 10918 O O . CYS E 1 172 ? 177.365 143.262 166.687 1.00 4.28 317 CYS E O 1
ATOM 10920 N N . ASP E 1 173 ? 175.188 142.769 166.980 1.00 3.12 318 ASP E N 1
ATOM 10921 C CA . ASP E 1 173 ? 174.898 142.703 165.550 1.00 4.32 318 ASP E CA 1
ATOM 10922 C C . ASP E 1 173 ? 174.527 144.108 165.087 1.00 5.45 318 ASP E C 1
ATOM 10923 O O . ASP E 1 173 ? 173.423 144.589 165.341 1.00 6.82 318 ASP E O 1
ATOM 10928 N N . CYS E 1 174 ? 175.461 144.774 164.412 1.00 4.92 319 CYS E N 1
ATOM 10929 C CA . CYS E 1 174 ? 175.276 146.161 164.008 1.00 5.54 319 CYS E CA 1
ATOM 10930 C C . CYS E 1 174 ? 174.205 146.342 162.942 1.00 6.54 319 CYS E C 1
ATOM 10931 O O . CYS E 1 174 ? 173.795 147.478 162.691 1.00 6.49 319 CYS E O 1
ATOM 10934 N N . THR E 1 175 ? 173.731 145.261 162.325 1.00 6.29 320 THR E N 1
ATOM 10935 C CA . THR E 1 175 ? 172.585 145.339 161.426 1.00 7.39 320 THR E CA 1
ATOM 10936 C C . THR E 1 175 ? 171.296 145.684 162.165 1.00 8.19 320 THR E C 1
ATOM 10937 O O . THR E 1 175 ? 170.376 146.252 161.566 1.00 8.17 320 THR E O 1
ATOM 10941 N N . THR E 1 176 ? 171.225 145.386 163.457 1.00 7.15 321 THR E N 1
ATOM 10942 C CA . THR E 1 176 ? 170.029 145.602 164.254 1.00 6.49 321 THR E CA 1
ATOM 10943 C C . THR E 1 176 ? 169.919 147.020 164.813 1.00 8.45 321 THR E C 1
ATOM 10944 O O . THR E 1 176 ? 168.805 147.477 165.093 1.00 8.98 321 THR E O 1
ATOM 10948 N N . LEU E 1 177 ? 171.031 147.744 164.918 1.00 8.48 322 LEU E N 1
ATOM 10949 C CA . LEU E 1 177 ? 171.060 149.069 165.527 1.00 6.13 322 LEU E CA 1
ATOM 10950 C C . LEU E 1 177 ? 170.420 150.127 164.634 1.00 5.43 322 LEU E C 1
ATOM 10951 O O . LEU E 1 177 ? 170.408 150.011 163.407 1.00 5.16 322 LEU E O 1
ATOM 10956 N N . THR E 1 178 ? 169.886 151.172 165.272 1.00 5.36 323 THR E N 1
ATOM 10957 C CA . THR E 1 178 ? 169.461 152.391 164.592 1.00 5.25 323 THR E CA 1
ATOM 10958 C C . THR E 1 178 ? 169.818 153.605 165.438 1.00 6.74 323 THR E C 1
ATOM 10959 O O . THR E 1 178 ? 170.116 153.499 166.630 1.00 7.91 323 THR E O 1
ATOM 10963 N N . GLN E 1 179 ? 169.795 154.765 164.785 1.00 6.48 324 GLN E N 1
ATOM 10964 C CA . GLN E 1 179 ? 169.958 156.046 165.458 1.00 4.76 324 GLN E CA 1
ATOM 10965 C C . GLN E 1 179 ? 168.915 156.221 166.560 1.00 3.78 324 GLN E C 1
ATOM 10966 O O . GLN E 1 179 ? 167.810 155.686 166.490 1.00 4.56 324 GLN E O 1
ATOM 10972 N N . ALA E 1 180 ? 169.284 156.979 167.592 1.00 2.81 325 ALA E N 1
ATOM 10973 C CA . ALA E 1 180 ? 168.390 157.256 168.711 1.00 2.98 325 ALA E CA 1
ATOM 10974 C C . ALA E 1 180 ? 167.120 157.973 168.273 1.00 4.69 325 ALA E C 1
ATOM 10975 O O . ALA E 1 180 ? 167.149 158.857 167.414 1.00 5.87 325 ALA E O 1
ATOM 10977 N N . GLY E 1 181 ? 165.994 157.586 168.882 1.00 4.13 326 GLY E N 1
ATOM 10978 C CA . GLY E 1 181 ? 164.686 158.093 168.535 1.00 2.76 326 GLY E CA 1
ATOM 10979 C C . GLY E 1 181 ? 163.848 157.174 167.673 1.00 3.22 326 GLY E C 1
ATOM 10980 O O . GLY E 1 181 ? 162.639 157.389 167.563 1.00 4.62 326 GLY E O 1
ATOM 10981 N N . TYR E 1 182 ? 164.459 156.171 167.055 1.00 3.42 327 TYR E N 1
ATOM 10982 C CA . TYR E 1 182 ? 163.829 155.312 166.066 1.00 3.73 327 TYR E CA 1
ATOM 10983 C C . TYR E 1 182 ? 163.743 153.877 166.572 1.00 5.54 327 TYR E C 1
ATOM 10984 O O . TYR E 1 182 ? 164.318 153.514 167.600 1.00 5.72 327 TYR E O 1
ATOM 10993 N N . VAL E 1 183 ? 162.986 153.068 165.825 1.00 5.57 328 VAL E N 1
ATOM 10994 C CA . VAL E 1 183 ? 162.413 151.818 166.317 1.00 5.35 328 VAL E CA 1
ATOM 10995 C C . VAL E 1 183 ? 163.439 150.726 166.633 1.00 7.38 328 VAL E C 1
ATOM 10996 O O . VAL E 1 183 ? 163.182 149.887 167.505 1.00 7.04 328 VAL E O 1
ATOM 11000 N N . GLY E 1 184 ? 164.619 150.740 166.022 1.00 6.76 329 GLY E N 1
ATOM 11001 C CA . GLY E 1 184 ? 165.572 149.669 166.238 1.00 6.83 329 GLY E CA 1
ATOM 11002 C C . GLY E 1 184 ? 166.198 149.687 167.624 1.00 9.04 329 GLY E C 1
ATOM 11003 O O . GLY E 1 184 ? 165.812 150.441 168.517 1.00 10.29 329 GLY E O 1
ATOM 11004 N N . GLU E 1 185 ? 167.172 148.795 167.807 1.00 9.43 330 GLU E N 1
ATOM 11005 C CA . GLU E 1 185 ? 167.949 148.767 169.042 1.00 11.08 330 GLU E CA 1
ATOM 11006 C C . GLU E 1 185 ? 168.922 149.932 169.132 1.00 12.26 330 GLU E C 1
ATOM 11007 O O . GLU E 1 185 ? 169.511 150.355 168.135 1.00 10.17 330 GLU E O 1
ATOM 11013 N N . ASP E 1 186 ? 169.069 150.461 170.342 1.00 13.09 331 ASP E N 1
ATOM 11014 C CA . ASP E 1 186 ? 169.956 151.579 170.607 1.00 12.59 331 ASP E CA 1
ATOM 11015 C C . ASP E 1 186 ? 171.409 151.130 170.760 1.00 11.79 331 ASP E C 1
ATOM 11016 O O . ASP E 1 186 ? 171.707 149.977 171.080 1.00 10.13 331 ASP E O 1
ATOM 11021 N N . ILE E 1 187 ? 172.314 152.076 170.499 1.00 11.65 332 ILE E N 1
ATOM 11022 C CA . ILE E 1 187 ? 173.751 151.812 170.484 1.00 8.20 332 ILE E CA 1
ATOM 11023 C C . ILE E 1 187 ? 174.230 151.284 171.831 1.00 8.17 332 ILE E C 1
ATOM 11024 O O . ILE E 1 187 ? 175.071 150.382 171.899 1.00 10.58 332 ILE E O 1
ATOM 11029 N N . GLU E 1 188 ? 173.706 151.837 172.922 1.00 8.69 333 GLU E N 1
ATOM 11030 C CA . GLU E 1 188 ? 174.217 151.556 174.258 1.00 10.05 333 GLU E CA 1
ATOM 11031 C C . GLU E 1 188 ? 173.811 150.195 174.802 1.00 10.45 333 GLU E C 1
ATOM 11032 O O . GLU E 1 188 ? 174.340 149.787 175.839 1.00 10.03 333 GLU E O 1
ATOM 11038 N N . SER E 1 189 ? 172.865 149.505 174.168 1.00 10.00 334 SER E N 1
ATOM 11039 C CA . SER E 1 189 ? 172.443 148.199 174.660 1.00 8.89 334 SER E CA 1
ATOM 11040 C C . SER E 1 189 ? 173.568 147.174 174.673 1.00 10.13 334 SER E C 1
ATOM 11041 O O . SER E 1 189 ? 173.455 146.158 175.364 1.00 10.47 334 SER E O 1
ATOM 11044 N N . VAL E 1 190 ? 174.650 147.420 173.933 1.00 11.16 335 VAL E N 1
ATOM 11045 C CA . VAL E 1 190 ? 175.794 146.512 173.931 1.00 9.74 335 VAL E CA 1
ATOM 11046 C C . VAL E 1 190 ? 176.522 146.532 175.267 1.00 8.63 335 VAL E C 1
ATOM 11047 O O . VAL E 1 190 ? 177.029 145.504 175.727 1.00 9.79 335 VAL E O 1
ATOM 11051 N N . ILE E 1 191 ? 176.612 147.698 175.903 1.00 7.29 336 ILE E N 1
ATOM 11052 C CA . ILE E 1 191 ? 177.323 147.774 177.174 1.00 7.52 336 ILE E CA 1
ATOM 11053 C C . ILE E 1 191 ? 176.517 147.112 178.281 1.00 8.32 336 ILE E C 1
ATOM 11054 O O . ILE E 1 191 ? 177.082 146.625 179.266 1.00 8.41 336 ILE E O 1
ATOM 11059 N N . ALA E 1 192 ? 175.193 147.082 178.145 1.00 9.53 337 ALA E N 1
ATOM 11060 C CA . ALA E 1 192 ? 174.362 146.345 179.090 1.00 10.47 337 ALA E CA 1
ATOM 11061 C C . ALA E 1 192 ? 174.670 144.851 179.081 1.00 12.38 337 ALA E C 1
ATOM 11062 O O . ALA E 1 192 ? 174.900 144.250 180.135 1.00 13.17 337 ALA E O 1
ATOM 11064 N N . LYS E 1 193 ? 174.677 144.228 177.899 1.00 12.14 338 LYS E N 1
ATOM 11065 C CA . LYS E 1 193 ? 174.986 142.803 177.818 1.00 11.57 338 LYS E CA 1
ATOM 11066 C C . LYS E 1 193 ? 176.437 142.480 178.152 1.00 10.46 338 LYS E C 1
ATOM 11067 O O . LYS E 1 193 ? 176.724 141.349 178.553 1.00 11.83 338 LYS E O 1
ATOM 11073 N N . LEU E 1 194 ? 177.357 143.430 177.994 1.00 8.83 339 LEU E N 1
ATOM 11074 C CA . LEU E 1 194 ? 178.697 143.261 178.547 1.00 8.08 339 LEU E CA 1
ATOM 11075 C C . LEU E 1 194 ? 178.667 143.222 180.069 1.00 10.53 339 LEU E C 1
ATOM 11076 O O . LEU E 1 194 ? 179.338 142.392 180.690 1.00 13.04 339 LEU E O 1
ATOM 11081 N N . LEU E 1 195 ? 177.926 144.140 180.689 1.00 9.96 340 LEU E N 1
ATOM 11082 C CA . LEU E 1 195 ? 177.826 144.157 182.144 1.00 10.93 340 LEU E CA 1
ATOM 11083 C C . LEU E 1 195 ? 177.108 142.927 182.687 1.00 14.00 340 LEU E C 1
ATOM 11084 O O . LEU E 1 195 ? 177.426 142.459 183.785 1.00 14.60 340 LEU E O 1
ATOM 11089 N N . GLN E 1 196 ? 176.131 142.404 181.948 1.00 14.04 341 GLN E N 1
ATOM 11090 C CA . GLN E 1 196 ? 175.535 141.121 182.302 1.00 14.87 341 GLN E CA 1
ATOM 11091 C C . GLN E 1 196 ? 176.545 139.985 182.201 1.00 15.26 341 GLN E C 1
ATOM 11092 O O . GLN E 1 196 ? 176.635 139.140 183.098 1.00 16.68 341 GLN E O 1
ATOM 11098 N N . ASP E 1 197 ? 177.330 139.963 181.121 1.00 13.26 342 ASP E N 1
ATOM 11099 C CA . ASP E 1 197 ? 178.383 138.963 180.968 1.00 12.11 342 ASP E CA 1
ATOM 11100 C C . ASP E 1 197 ? 179.457 139.084 182.039 1.00 12.86 342 ASP E C 1
ATOM 11101 O O . ASP E 1 197 ? 180.065 138.080 182.421 1.00 15.86 342 ASP E O 1
ATOM 11106 N N . ALA E 1 198 ? 179.715 140.290 182.524 1.00 12.09 343 ALA E N 1
ATOM 11107 C CA . ALA E 1 198 ? 180.579 140.497 183.677 1.00 14.47 343 ALA E CA 1
ATOM 11108 C C . ALA E 1 198 ? 179.901 140.176 184.999 1.00 17.89 343 ALA E C 1
ATOM 11109 O O . ALA E 1 198 ? 180.525 140.350 186.050 1.00 18.60 343 ALA E O 1
ATOM 11111 N N . ASN E 1 199 ? 178.650 139.721 184.971 1.00 19.15 344 ASN E N 1
ATOM 11112 C CA . ASN E 1 199 ? 177.870 139.441 186.177 1.00 19.93 344 ASN E CA 1
ATOM 11113 C C . ASN E 1 199 ? 177.833 140.645 187.114 1.00 20.26 344 ASN E C 1
ATOM 11114 O O . ASN E 1 199 ? 177.979 140.522 188.331 1.00 20.25 344 ASN E O 1
ATOM 11119 N N . TYR E 1 200 ? 177.645 141.822 186.522 1.00 19.34 345 TYR E N 1
ATOM 11120 C CA . TYR E 1 200 ? 177.509 143.110 187.197 1.00 18.85 345 TYR E CA 1
ATOM 11121 C C . TYR E 1 200 ? 178.742 143.523 187.987 1.00 19.22 345 TYR E C 1
ATOM 11122 O O . TYR E 1 200 ? 178.671 144.457 188.793 1.00 18.95 345 TYR E O 1
ATOM 11131 N N . ASN E 1 201 ? 179.866 142.845 187.793 1.00 18.62 346 ASN E N 1
ATOM 11132 C CA . ASN E 1 201 ? 181.136 143.289 188.357 1.00 19.77 346 ASN E CA 1
ATOM 11133 C C . ASN E 1 201 ? 181.633 144.412 187.454 1.00 19.14 346 ASN E C 1
ATOM 11134 O O . ASN E 1 201 ? 182.345 144.181 186.477 1.00 18.50 346 ASN E O 1
ATOM 11139 N N . VAL E 1 202 ? 181.212 145.640 187.771 1.00 19.36 347 VAL E N 1
ATOM 11140 C CA . VAL E 1 202 ? 181.419 146.786 186.883 1.00 19.30 347 VAL E CA 1
ATOM 11141 C C . VAL E 1 202 ? 182.888 146.933 186.507 1.00 20.60 347 VAL E C 1
ATOM 11142 O O . VAL E 1 202 ? 183.229 147.143 185.337 1.00 20.66 347 VAL E O 1
ATOM 11146 N N . GLU E 1 203 ? 183.780 146.826 187.492 1.00 21.71 348 GLU E N 1
ATOM 11147 C CA . GLU E 1 203 ? 185.206 146.964 187.219 1.00 19.79 348 GLU E CA 1
ATOM 11148 C C . GLU E 1 203 ? 185.743 145.884 186.290 1.00 19.12 348 GLU E C 1
ATOM 11149 O O . GLU E 1 203 ? 186.765 146.106 185.636 1.00 20.06 348 GLU E O 1
ATOM 11155 N N . LYS E 1 204 ? 185.083 144.733 186.194 1.00 19.70 349 LYS E N 1
ATOM 11156 C CA . LYS E 1 204 ? 185.501 143.748 185.207 1.00 19.52 349 LYS E CA 1
ATOM 11157 C C . LYS E 1 204 ? 184.769 143.904 183.885 1.00 17.15 349 LYS E C 1
ATOM 11158 O O . LYS E 1 204 ? 185.325 143.567 182.836 1.00 15.97 349 LYS E O 1
ATOM 11164 N N . ALA E 1 205 ? 183.533 144.404 183.913 1.00 16.34 350 ALA E N 1
ATOM 11165 C CA . ALA E 1 205 ? 182.870 144.820 182.683 1.00 14.57 350 ALA E CA 1
ATOM 11166 C C . ALA E 1 205 ? 183.659 145.898 181.965 1.00 13.46 350 ALA E C 1
ATOM 11167 O O . ALA E 1 205 ? 183.683 145.938 180.732 1.00 13.42 350 ALA E O 1
ATOM 11169 N N . GLN E 1 206 ? 184.319 146.763 182.720 1.00 13.19 351 GLN E N 1
ATOM 11170 C CA . GLN E 1 206 ? 184.984 147.944 182.203 1.00 12.10 351 GLN E CA 1
ATOM 11171 C C . GLN E 1 206 ? 186.378 147.647 181.653 1.00 13.48 351 GLN E C 1
ATOM 11172 O O . GLN E 1 206 ? 187.098 148.578 181.283 1.00 14.34 351 GLN E O 1
ATOM 11178 N N . GLN E 1 207 ? 186.768 146.375 181.583 1.00 12.64 352 GLN E N 1
ATOM 11179 C CA . GLN E 1 207 ? 187.942 145.930 180.843 1.00 10.95 352 GLN E CA 1
ATOM 11180 C C . GLN E 1 207 ? 187.597 145.017 179.670 1.00 9.20 352 GLN E C 1
ATOM 11181 O O . GLN E 1 207 ? 188.502 144.452 179.054 1.00 9.28 352 GLN E O 1
ATOM 11187 N N . GLY E 1 208 ? 186.320 144.863 179.347 1.00 9.17 353 GLY E N 1
ATOM 11188 C CA . GLY E 1 208 ? 185.874 143.819 178.451 1.00 6.01 353 GLY E CA 1
ATOM 11189 C C . GLY E 1 208 ? 186.309 143.997 177.010 1.00 3.56 353 GLY E C 1
ATOM 11190 O O . GLY E 1 208 ? 186.983 144.950 176.627 1.00 4.06 353 GLY E O 1
ATOM 11191 N N . ILE E 1 209 ? 185.929 143.013 176.201 1.00 2.62 354 ILE E N 1
ATOM 11192 C CA . ILE E 1 209 ? 186.088 143.036 174.752 1.00 2.34 354 ILE E CA 1
ATOM 11193 C C . ILE E 1 209 ? 184.697 143.045 174.139 1.00 1.95 354 ILE E C 1
ATOM 11194 O O . ILE E 1 209 ? 183.889 142.154 174.418 1.00 3.42 354 ILE E O 1
ATOM 11199 N N . VAL E 1 210 ? 184.400 144.051 173.324 1.00 1.10 355 VAL E N 1
ATOM 11200 C CA . VAL E 1 210 ? 183.110 144.157 172.651 1.00 1.20 355 VAL E CA 1
ATOM 11201 C C . VAL E 1 210 ? 183.295 143.872 171.168 1.00 1.03 355 VAL E C 1
ATOM 11202 O O . VAL E 1 210 ? 184.001 144.604 170.468 1.00 1.26 355 VAL E O 1
ATOM 11206 N N . PHE E 1 211 ? 182.668 142.800 170.695 1.00 1.09 356 PHE E N 1
ATOM 11207 C CA . PHE E 1 211 ? 182.720 142.397 169.295 1.00 0.90 356 PHE E CA 1
ATOM 11208 C C . PHE E 1 211 ? 181.542 143.007 168.545 1.00 0.99 356 PHE E C 1
ATOM 11209 O O . PHE E 1 211 ? 180.401 142.573 168.711 1.00 1.64 356 PHE E O 1
ATOM 11217 N N . LEU E 1 212 ? 181.819 144.008 167.718 1.00 0.76 357 LEU E N 1
ATOM 11218 C CA . LEU E 1 212 ? 180.814 144.621 166.852 1.00 1.03 357 LEU E CA 1
ATOM 11219 C C . LEU E 1 212 ? 180.748 143.834 165.551 1.00 1.05 357 LEU E C 1
ATOM 11220 O O . LEU E 1 212 ? 181.583 144.009 164.666 1.00 1.30 357 LEU E O 1
ATOM 11225 N N . ASP E 1 213 ? 179.760 142.958 165.433 1.00 1.27 358 ASP E N 1
ATOM 11226 C CA . ASP E 1 213 ? 179.620 142.115 164.257 1.00 1.50 358 ASP E CA 1
ATOM 11227 C C . ASP E 1 213 ? 178.904 142.829 163.113 1.00 1.81 358 ASP E C 1
ATOM 11228 O O . ASP E 1 213 ? 178.099 143.735 163.324 1.00 2.83 358 ASP E O 1
ATOM 11233 N N . GLN E 1 214 ? 179.204 142.390 161.889 1.00 1.70 359 GLN E N 1
ATOM 11234 C CA . GLN E 1 214 ? 178.574 142.887 160.659 1.00 2.81 359 GLN E CA 1
ATOM 11235 C C . GLN E 1 214 ? 178.669 144.401 160.489 1.00 3.42 359 GLN E C 1
ATOM 11236 O O . GLN E 1 214 ? 177.744 145.048 159.999 1.00 3.68 359 GLN E O 1
ATOM 11242 N N . VAL E 1 215 ? 179.799 144.975 160.899 1.00 2.36 360 VAL E N 1
ATOM 11243 C CA . VAL E 1 215 ? 180.027 146.410 160.753 1.00 1.67 360 VAL E CA 1
ATOM 11244 C C . VAL E 1 215 ? 180.043 146.870 159.295 1.00 1.89 360 VAL E C 1
ATOM 11245 O O . VAL E 1 215 ? 179.780 148.042 159.021 1.00 2.89 360 VAL E O 1
ATOM 11249 N N . ASP E 1 216 ? 180.284 145.968 158.342 1.00 1.49 361 ASP E N 1
ATOM 11250 C CA . ASP E 1 216 ? 180.189 146.337 156.929 1.00 1.83 361 ASP E CA 1
ATOM 11251 C C . ASP E 1 216 ? 178.801 146.827 156.539 1.00 2.90 361 ASP E C 1
ATOM 11252 O O . ASP E 1 216 ? 178.665 147.574 155.565 1.00 3.93 361 ASP E O 1
ATOM 11257 N N . LYS E 1 217 ? 177.762 146.398 157.245 1.00 3.62 362 LYS E N 1
ATOM 11258 C CA . LYS E 1 217 ? 176.385 146.653 156.843 1.00 3.60 362 LYS E CA 1
ATOM 11259 C C . LYS E 1 217 ? 175.805 147.940 157.421 1.00 3.20 362 LYS E C 1
ATOM 11260 O O . LYS E 1 217 ? 174.644 148.254 157.146 1.00 4.44 362 LYS E O 1
ATOM 11266 N N . ILE E 1 218 ? 176.568 148.684 158.221 1.00 2.65 363 ILE E N 1
ATOM 11267 C CA . ILE E 1 218 ? 176.203 150.049 158.576 1.00 2.45 363 ILE E CA 1
ATOM 11268 C C . ILE E 1 218 ? 176.984 151.059 157.750 1.00 2.81 363 ILE E C 1
ATOM 11269 O O . ILE E 1 218 ? 177.017 152.241 158.090 1.00 3.72 363 ILE E O 1
ATOM 11274 N N . GLY E 1 219 ? 177.639 150.609 156.686 1.00 2.82 364 GLY E N 1
ATOM 11275 C CA . GLY E 1 219 ? 178.257 151.532 155.757 1.00 3.27 364 GLY E CA 1
ATOM 11276 C C . GLY E 1 219 ? 177.252 152.502 155.167 1.00 4.73 364 GLY E C 1
ATOM 11277 O O . GLY E 1 219 ? 176.064 152.211 155.048 1.00 5.87 364 GLY E O 1
ATOM 11278 N N . SER E 1 220 ? 177.745 153.685 154.819 1.00 6.00 365 SER E N 1
ATOM 11279 C CA . SER E 1 220 ? 176.908 154.701 154.201 1.00 9.01 365 SER E CA 1
ATOM 11280 C C . SER E 1 220 ? 176.528 154.298 152.783 1.00 12.36 365 SER E C 1
ATOM 11281 O O . SER E 1 220 ? 177.359 153.812 152.012 1.00 12.21 365 SER E O 1
ATOM 11284 N N . VAL E 1 221 ? 175.260 154.503 152.443 1.00 14.83 366 VAL E N 1
ATOM 11285 C CA . VAL E 1 221 ? 174.731 154.238 151.106 1.00 17.22 366 VAL E CA 1
ATOM 11286 C C . VAL E 1 221 ? 175.107 155.369 150.154 1.00 19.51 366 VAL E C 1
ATOM 11287 O O . VAL E 1 221 ? 175.228 156.525 150.583 1.00 17.32 366 VAL E O 1
ATOM 11291 N N . PRO E 1 222 ? 175.303 155.090 148.855 1.00 24.31 367 PRO E N 1
ATOM 11292 C CA . PRO E 1 222 ? 175.712 156.124 147.899 1.00 24.59 367 PRO E CA 1
ATOM 11293 C C . PRO E 1 222 ? 174.611 157.147 147.637 1.00 24.85 367 PRO E C 1
ATOM 11294 O O . PRO E 1 222 ? 174.219 157.330 146.485 1.00 26.87 367 PRO E O 1
ATOM 11298 N N . LEU E 1 227 ? 164.820 160.491 154.676 1.00 18.66 372 LEU E N 1
ATOM 11299 C CA . LEU E 1 227 ? 165.934 161.340 154.273 1.00 20.09 372 LEU E CA 1
ATOM 11300 C C . LEU E 1 227 ? 167.094 161.231 155.254 1.00 18.75 372 LEU E C 1
ATOM 11301 O O . LEU E 1 227 ? 168.198 161.696 154.978 1.00 15.89 372 LEU E O 1
ATOM 11303 N N . ARG E 1 228 ? 166.843 160.598 156.396 1.00 19.12 373 ARG E N 1
ATOM 11304 C CA . ARG E 1 228 ? 167.860 160.387 157.414 1.00 17.11 373 ARG E CA 1
ATOM 11305 C C . ARG E 1 228 ? 168.318 158.937 157.356 1.00 16.61 373 ARG E C 1
ATOM 11306 O O . ARG E 1 228 ? 167.492 158.019 157.356 1.00 15.44 373 ARG E O 1
ATOM 11308 N N . ASP E 1 229 ? 169.634 158.738 157.305 1.00 14.95 374 ASP E N 1
ATOM 11309 C CA . ASP E 1 229 ? 170.213 157.401 157.212 1.00 12.64 374 ASP E CA 1
ATOM 11310 C C . ASP E 1 229 ? 170.319 156.758 158.596 1.00 10.74 374 ASP E C 1
ATOM 11311 O O . ASP E 1 229 ? 171.399 156.499 159.120 1.00 9.31 374 ASP E O 1
ATOM 11316 N N . VAL E 1 230 ? 169.155 156.518 159.200 1.00 11.05 375 VAL E N 1
ATOM 11317 C CA . VAL E 1 230 ? 169.119 155.756 160.438 1.00 10.42 375 VAL E CA 1
ATOM 11318 C C . VAL E 1 230 ? 169.518 154.318 160.135 1.00 10.10 375 VAL E C 1
ATOM 11319 O O . VAL E 1 230 ? 169.313 153.810 159.025 1.00 12.14 375 VAL E O 1
ATOM 11323 N N . GLY E 1 231 ? 170.119 153.659 161.117 1.00 7.22 376 GLY E N 1
ATOM 11324 C CA . GLY E 1 231 ? 171.028 152.606 160.726 1.00 7.04 376 GLY E CA 1
ATOM 11325 C C . GLY E 1 231 ? 172.270 153.260 160.153 1.00 7.83 376 GLY E C 1
ATOM 11326 O O . GLY E 1 231 ? 172.693 154.327 160.601 1.00 10.51 376 GLY E O 1
ATOM 11327 N N . GLY E 1 232 ? 172.880 152.598 159.175 1.00 6.06 377 GLY E N 1
ATOM 11328 C CA . GLY E 1 232 ? 173.722 153.274 158.198 1.00 5.72 377 GLY E CA 1
ATOM 11329 C C . GLY E 1 232 ? 174.720 154.244 158.798 1.00 4.30 377 GLY E C 1
ATOM 11330 O O . GLY E 1 232 ? 175.357 153.970 159.818 1.00 3.45 377 GLY E O 1
ATOM 11331 N N . GLU E 1 233 ? 174.836 155.413 158.160 1.00 5.11 378 GLU E N 1
ATOM 11332 C CA . GLU E 1 233 ? 175.698 156.482 158.659 1.00 4.84 378 GLU E CA 1
ATOM 11333 C C . GLU E 1 233 ? 175.264 156.993 160.029 1.00 5.06 378 GLU E C 1
ATOM 11334 O O . GLU E 1 233 ? 176.096 157.486 160.795 1.00 4.75 378 GLU E O 1
ATOM 11336 N N . GLY E 1 234 ? 173.972 156.914 160.338 1.00 5.41 379 GLY E N 1
ATOM 11337 C CA . GLY E 1 234 ? 173.481 157.340 161.638 1.00 3.98 379 GLY E CA 1
ATOM 11338 C C . GLY E 1 234 ? 174.006 156.524 162.801 1.00 3.47 379 GLY E C 1
ATOM 11339 O O . GLY E 1 234 ? 174.197 157.052 163.898 1.00 2.95 379 GLY E O 1
ATOM 11340 N N . VAL E 1 235 ? 174.224 155.230 162.590 1.00 3.05 380 VAL E N 1
ATOM 11341 C CA . VAL E 1 235 ? 174.825 154.381 163.613 1.00 2.44 380 VAL E CA 1
ATOM 11342 C C . VAL E 1 235 ? 176.335 154.570 163.667 1.00 2.84 380 VAL E C 1
ATOM 11343 O O . VAL E 1 235 ? 176.932 154.543 164.748 1.00 2.76 380 VAL E O 1
ATOM 11347 N N . GLN E 1 236 ? 176.984 154.748 162.517 1.00 2.48 381 GLN E N 1
ATOM 11348 C CA . GLN E 1 236 ? 178.422 154.986 162.519 1.00 1.21 381 GLN E CA 1
ATOM 11349 C C . GLN E 1 236 ? 178.776 156.202 163.358 1.00 1.18 381 GLN E C 1
ATOM 11350 O O . GLN E 1 236 ? 179.670 156.141 164.205 1.00 1.15 381 GLN E O 1
ATOM 11356 N N . GLN E 1 237 ? 178.071 157.315 163.152 1.00 1.52 382 GLN E N 1
ATOM 11357 C CA . GLN E 1 237 ? 178.335 158.518 163.933 1.00 1.42 382 GLN E CA 1
ATOM 11358 C C . GLN E 1 237 ? 177.895 158.395 165.386 1.00 0.91 382 GLN E C 1
ATOM 11359 O O . GLN E 1 237 ? 178.343 159.184 166.220 1.00 0.84 382 GLN E O 1
ATOM 11365 N N . GLY E 1 238 ? 177.020 157.444 165.710 1.00 0.95 383 GLY E N 1
ATOM 11366 C CA . GLY E 1 238 ? 176.656 157.232 167.099 1.00 0.80 383 GLY E CA 1
ATOM 11367 C C . GLY E 1 238 ? 177.659 156.449 167.915 1.00 0.84 383 GLY E C 1
ATOM 11368 O O . GLY E 1 238 ? 177.729 156.621 169.134 1.00 0.75 383 GLY E O 1
ATOM 11369 N N . LEU E 1 239 ? 178.429 155.569 167.274 1.00 0.99 384 LEU E N 1
ATOM 11370 C CA . LEU E 1 239 ? 179.471 154.800 167.945 1.00 0.73 384 LEU E CA 1
ATOM 11371 C C . LEU E 1 239 ? 180.727 155.602 168.249 1.00 0.62 384 LEU E C 1
ATOM 11372 O O . LEU E 1 239 ? 181.551 155.139 169.039 1.00 0.72 384 LEU E O 1
ATOM 11377 N N . LEU E 1 240 ? 180.886 156.784 167.656 1.00 0.61 385 LEU E N 1
ATOM 11378 C CA . LEU E 1 240 ? 182.169 157.477 167.694 1.00 0.40 385 LEU E CA 1
ATOM 11379 C C . LEU E 1 240 ? 182.634 157.764 169.114 1.00 0.56 385 LEU E C 1
ATOM 11380 O O . LEU E 1 240 ? 183.809 157.571 169.432 1.00 1.11 385 LEU E O 1
ATOM 11385 N N . LYS E 1 241 ? 181.744 158.210 169.989 1.00 0.62 386 LYS E N 1
ATOM 11386 C CA . LYS E 1 241 ? 182.136 158.405 171.376 1.00 1.07 386 LYS E CA 1
ATOM 11387 C C . LYS E 1 241 ? 181.829 157.211 172.256 1.00 1.48 386 LYS E C 1
ATOM 11388 O O . LYS E 1 241 ? 181.941 157.315 173.478 1.00 1.94 386 LYS E O 1
ATOM 11394 N N . LEU E 1 242 ? 181.459 156.081 171.668 1.00 1.39 387 LEU E N 1
ATOM 11395 C CA . LEU E 1 242 ? 181.499 154.809 172.371 1.00 0.85 387 LEU E CA 1
ATOM 11396 C C . LEU E 1 242 ? 182.863 154.163 172.223 1.00 0.84 387 LEU E C 1
ATOM 11397 O O . LEU E 1 242 ? 183.418 153.650 173.198 1.00 1.08 387 LEU E O 1
ATOM 11402 N N . LEU E 1 243 ? 183.424 154.227 171.015 1.00 0.81 388 LEU E N 1
ATOM 11403 C CA . LEU E 1 243 ? 184.730 153.641 170.748 1.00 0.58 388 LEU E CA 1
ATOM 11404 C C . LEU E 1 243 ? 185.810 154.354 171.546 1.00 0.82 388 LEU E C 1
ATOM 11405 O O . LEU E 1 243 ? 186.612 153.715 172.232 1.00 0.85 388 LEU E O 1
ATOM 11410 N N . GLU E 1 244 ? 185.859 155.677 171.457 1.00 1.12 389 GLU E N 1
ATOM 11411 C CA . GLU E 1 244 ? 186.586 156.463 172.436 1.00 1.32 389 GLU E CA 1
ATOM 11412 C C . GLU E 1 244 ? 185.796 156.530 173.742 1.00 1.99 389 GLU E C 1
ATOM 11413 O O . GLU E 1 244 ? 184.589 156.287 173.783 1.00 2.36 389 GLU E O 1
ATOM 11415 N N . GLY E 1 245 ? 186.496 156.866 174.820 1.00 2.82 390 GLY E N 1
ATOM 11416 C CA . GLY E 1 245 ? 185.930 156.714 176.153 1.00 4.66 390 GLY E CA 1
ATOM 11417 C C . GLY E 1 245 ? 184.793 157.685 176.430 1.00 5.82 390 GLY E C 1
ATOM 11418 O O . GLY E 1 245 ? 184.948 158.902 176.280 1.00 8.66 390 GLY E O 1
ATOM 11419 N N . THR E 1 246 ? 183.643 157.151 176.847 1.00 5.01 391 THR E N 1
ATOM 11420 C CA . THR E 1 246 ? 182.567 157.978 177.380 1.00 6.94 391 THR E CA 1
ATOM 11421 C C . THR E 1 246 ? 181.748 157.182 178.382 1.00 8.90 391 THR E C 1
ATOM 11422 O O . THR E 1 246 ? 181.711 155.953 178.347 1.00 11.32 391 THR E O 1
ATOM 11424 N N . ILE E 1 247 ? 181.091 157.907 179.282 1.00 10.36 392 ILE E N 1
ATOM 11425 C CA . ILE E 1 247 ? 180.207 157.307 180.275 1.00 10.85 392 ILE E CA 1
ATOM 11426 C C . ILE E 1 247 ? 178.891 156.920 179.615 1.00 11.47 392 ILE E C 1
ATOM 11427 O O . ILE E 1 247 ? 178.275 157.728 178.911 1.00 12.97 392 ILE E O 1
ATOM 11432 N N . VAL E 1 248 ? 178.455 155.684 179.843 1.00 11.23 393 VAL E N 1
ATOM 11433 C CA . VAL E 1 248 ? 177.103 155.257 179.510 1.00 13.98 393 VAL E CA 1
ATOM 11434 C C . VAL E 1 248 ? 176.402 154.787 180.778 1.00 15.69 393 VAL E C 1
ATOM 11435 O O . VAL E 1 248 ? 177.028 154.272 181.709 1.00 13.99 393 VAL E O 1
ATOM 11439 N N . ASN E 1 249 ? 175.092 155.012 180.820 1.00 18.04 394 ASN E N 1
ATOM 11440 C CA . ASN E 1 249 ? 174.241 154.620 181.936 1.00 18.32 394 ASN E CA 1
ATOM 11441 C C . ASN E 1 249 ? 173.602 153.273 181.633 1.00 17.52 394 ASN E C 1
ATOM 11442 O O . ASN E 1 249 ? 173.014 153.087 180.563 1.00 18.30 394 ASN E O 1
ATOM 11447 N N . VAL E 1 250 ? 173.717 152.340 182.572 1.00 16.65 395 VAL E N 1
ATOM 11448 C CA . VAL E 1 250 ? 173.225 150.978 182.376 1.00 16.32 395 VAL E CA 1
ATOM 11449 C C . VAL E 1 250 ? 172.287 150.602 183.517 1.00 18.30 395 VAL E C 1
ATOM 11450 O O . VAL E 1 250 ? 172.627 150.814 184.689 1.00 19.25 395 VAL E O 1
ATOM 11454 N N . PRO E 1 251 ? 171.110 150.045 183.230 1.00 18.74 396 PRO E N 1
ATOM 11455 C CA . PRO E 1 251 ? 170.191 149.664 184.309 1.00 19.20 396 PRO E CA 1
ATOM 11456 C C . PRO E 1 251 ? 170.682 148.434 185.058 1.00 19.54 396 PRO E C 1
ATOM 11457 O O . PRO E 1 251 ? 171.218 147.494 184.468 1.00 18.22 396 PRO E O 1
ATOM 11461 N N . GLU E 1 252 ? 170.482 148.449 186.374 1.00 24.17 397 GLU E N 1
ATOM 11462 C CA . GLU E 1 252 ? 170.964 147.395 187.252 1.00 25.21 397 GLU E CA 1
ATOM 11463 C C . GLU E 1 252 ? 170.099 146.141 187.164 1.00 26.09 397 GLU E C 1
ATOM 11464 O O . GLU E 1 252 ? 169.070 146.096 186.484 1.00 25.49 397 GLU E O 1
ATOM 11470 N N . LYS E 1 253 ? 170.560 145.101 187.865 1.00 25.40 398 LYS E N 1
ATOM 11471 C CA . LYS E 1 253 ? 169.909 143.797 187.817 1.00 24.77 398 LYS E CA 1
ATOM 11472 C C . LYS E 1 253 ? 168.491 143.846 188.372 1.00 25.95 398 LYS E C 1
ATOM 11473 O O . LYS E 1 253 ? 167.641 143.045 187.966 1.00 25.65 398 LYS E O 1
ATOM 11479 N N . ASN E 1 254 ? 168.216 144.783 189.279 1.00 25.99 399 ASN E N 1
ATOM 11480 C CA . ASN E 1 254 ? 166.948 144.840 190.007 1.00 26.78 399 ASN E CA 1
ATOM 11481 C C . ASN E 1 254 ? 166.564 143.488 190.604 1.00 28.21 399 ASN E C 1
ATOM 11482 O O . ASN E 1 254 ? 167.428 142.685 190.957 1.00 27.38 399 ASN E O 1
ATOM 11487 N N . GLY E 1 260 ? 164.411 152.090 187.660 1.00 30.16 405 GLY E N 1
ATOM 11488 C CA . GLY E 1 260 ? 165.036 153.195 186.957 1.00 31.46 405 GLY E CA 1
ATOM 11489 C C . GLY E 1 260 ? 166.412 153.565 187.481 1.00 33.33 405 GLY E C 1
ATOM 11490 O O . GLY E 1 260 ? 167.040 154.498 186.985 1.00 34.38 405 GLY E O 1
ATOM 11491 N N . GLU E 1 261 ? 166.880 152.837 188.490 1.00 34.35 406 GLU E N 1
ATOM 11492 C CA . GLU E 1 261 ? 168.230 153.036 188.991 1.00 32.44 406 GLU E CA 1
ATOM 11493 C C . GLU E 1 261 ? 169.240 152.428 188.027 1.00 30.39 406 GLU E C 1
ATOM 11494 O O . GLU E 1 261 ? 168.965 151.428 187.357 1.00 29.03 406 GLU E O 1
ATOM 11500 N N . THR E 1 262 ? 170.421 153.039 187.959 1.00 27.46 407 THR E N 1
ATOM 11501 C CA . THR E 1 262 ? 171.391 152.694 186.931 1.00 25.54 407 THR E CA 1
ATOM 11502 C C . THR E 1 262 ? 172.796 152.739 187.510 1.00 24.97 407 THR E C 1
ATOM 11503 O O . THR E 1 262 ? 173.068 153.457 188.475 1.00 25.23 407 THR E O 1
ATOM 11507 N N . VAL E 1 263 ? 173.682 151.952 186.908 1.00 22.08 408 VAL E N 1
ATOM 11508 C CA . VAL E 1 263 ? 175.114 152.049 187.128 1.00 22.19 408 VAL E CA 1
ATOM 11509 C C . VAL E 1 263 ? 175.753 152.720 185.921 1.00 20.42 408 VAL E C 1
ATOM 11510 O O . VAL E 1 263 ? 175.216 152.703 184.810 1.00 20.71 408 VAL E O 1
ATOM 11514 N N . GLN E 1 264 ? 176.918 153.323 186.134 1.00 17.82 409 GLN E N 1
ATOM 11515 C CA . GLN E 1 264 ? 177.650 153.997 185.069 1.00 17.02 409 GLN E CA 1
ATOM 11516 C C . GLN E 1 264 ? 178.847 153.150 184.658 1.00 15.05 409 GLN E C 1
ATOM 11517 O O . GLN E 1 264 ? 179.702 152.834 185.492 1.00 14.53 409 GLN E O 1
ATOM 11523 N N . VAL E 1 265 ? 178.917 152.805 183.374 1.00 12.72 410 VAL E N 1
ATOM 11524 C CA . VAL E 1 265 ? 180.039 152.068 182.804 1.00 12.52 410 VAL E CA 1
ATOM 11525 C C . VAL E 1 265 ? 180.842 153.016 181.925 1.00 13.99 410 VAL E C 1
ATOM 11526 O O . VAL E 1 265 ? 180.273 153.716 181.080 1.00 14.49 410 VAL E O 1
ATOM 11530 N N . ASP E 1 266 ? 182.158 153.038 182.119 1.00 11.97 411 ASP E N 1
ATOM 11531 C CA . ASP E 1 266 ? 183.050 153.908 181.364 1.00 9.33 411 ASP E CA 1
ATOM 11532 C C . ASP E 1 266 ? 183.753 153.074 180.297 1.00 9.22 411 ASP E C 1
ATOM 11533 O O . ASP E 1 266 ? 184.538 152.180 180.622 1.00 12.48 411 ASP E O 1
ATOM 11538 N N . THR E 1 267 ? 183.478 153.373 179.029 1.00 6.88 412 THR E N 1
ATOM 11539 C CA . THR E 1 267 ? 184.037 152.627 177.905 1.00 5.34 412 THR E CA 1
ATOM 11540 C C . THR E 1 267 ? 185.503 152.940 177.631 1.00 5.30 412 THR E C 1
ATOM 11541 O O . THR E 1 267 ? 186.066 152.371 176.694 1.00 5.15 412 THR E O 1
ATOM 11545 N N . THR E 1 268 ? 186.121 153.846 178.387 1.00 6.15 413 THR E N 1
ATOM 11546 C CA . THR E 1 268 ? 187.475 154.308 178.093 1.00 7.03 413 THR E CA 1
ATOM 11547 C C . THR E 1 268 ? 188.528 153.204 178.048 1.00 7.90 413 THR E C 1
ATOM 11548 O O . THR E 1 268 ? 189.592 153.421 177.461 1.00 7.87 413 THR E O 1
ATOM 11552 N N . ASN E 1 269 ? 188.278 152.033 178.633 1.00 6.30 414 ASN E N 1
ATOM 11553 C CA . ASN E 1 269 ? 189.232 150.936 178.535 1.00 4.59 414 ASN E CA 1
ATOM 11554 C C . ASN E 1 269 ? 188.688 149.682 177.867 1.00 5.02 414 ASN E C 1
ATOM 11555 O O . ASN E 1 269 ? 189.412 148.687 177.786 1.00 6.23 414 ASN E O 1
ATOM 11560 N N . ILE E 1 270 ? 187.445 149.685 177.397 1.00 5.56 415 ILE E N 1
ATOM 11561 C CA . ILE E 1 270 ? 186.921 148.527 176.687 1.00 3.65 415 ILE E CA 1
ATOM 11562 C C . ILE E 1 270 ? 187.564 148.446 175.310 1.00 2.82 415 ILE E C 1
ATOM 11563 O O . ILE E 1 270 ? 187.603 149.434 174.567 1.00 3.08 415 ILE E O 1
ATOM 11568 N N . LEU E 1 271 ? 188.073 147.268 174.963 1.00 2.09 416 LEU E N 1
ATOM 11569 C CA . LEU E 1 271 ? 188.580 147.009 173.622 1.00 1.55 416 LEU E CA 1
ATOM 11570 C C . LEU E 1 271 ? 187.428 146.674 172.691 1.00 1.00 416 LEU E C 1
ATOM 11571 O O . LEU E 1 271 ? 186.628 145.784 172.985 1.00 1.30 416 LEU E O 1
ATOM 11576 N N . PHE E 1 272 ? 187.334 147.383 171.573 1.00 0.63 417 PHE E N 1
ATOM 11577 C CA . PHE E 1 272 ? 186.327 147.092 170.564 1.00 0.51 417 PHE E CA 1
ATOM 11578 C C . PHE E 1 272 ? 186.961 146.390 169.376 1.00 0.43 417 PHE E C 1
ATOM 11579 O O . PHE E 1 272 ? 187.978 146.845 168.849 1.00 0.75 417 PHE E O 1
ATOM 11587 N N . VAL E 1 273 ? 186.353 145.286 168.955 1.00 0.30 418 VAL E N 1
ATOM 11588 C CA . VAL E 1 273 ? 186.784 144.522 167.790 1.00 0.28 418 VAL E CA 1
ATOM 11589 C C . VAL E 1 273 ? 185.640 144.550 166.786 1.00 0.26 418 VAL E C 1
ATOM 11590 O O . VAL E 1 273 ? 184.689 143.773 166.902 1.00 0.58 418 VAL E O 1
ATOM 11594 N N . ALA E 1 274 ? 185.709 145.445 165.811 1.00 0.16 419 ALA E N 1
ATOM 11595 C CA . ALA E 1 274 ? 184.767 145.406 164.705 1.00 0.23 419 ALA E CA 1
ATOM 11596 C C . ALA E 1 274 ? 185.077 144.218 163.807 1.00 0.28 419 ALA E C 1
ATOM 11597 O O . ALA E 1 274 ? 186.206 143.732 163.762 1.00 0.36 419 ALA E O 1
ATOM 11599 N N . SER E 1 275 ? 184.058 143.727 163.108 1.00 0.43 420 SER E N 1
ATOM 11600 C CA . SER E 1 275 ? 184.280 142.667 162.136 1.00 0.40 420 SER E CA 1
ATOM 11601 C C . SER E 1 275 ? 183.323 142.822 160.971 1.00 0.70 420 SER E C 1
ATOM 11602 O O . SER E 1 275 ? 182.205 143.310 161.126 1.00 1.38 420 SER E O 1
ATOM 11604 N N . GLY E 1 276 ? 183.770 142.382 159.805 1.00 0.49 421 GLY E N 1
ATOM 11605 C CA . GLY E 1 276 ? 182.911 142.371 158.648 1.00 0.92 421 GLY E CA 1
ATOM 11606 C C . GLY E 1 276 ? 183.463 141.564 157.498 1.00 1.56 421 GLY E C 1
ATOM 11607 O O . GLY E 1 276 ? 184.675 141.393 157.379 1.00 1.91 421 GLY E O 1
ATOM 11608 N N . ALA E 1 277 ? 182.583 141.077 156.636 1.00 2.46 422 ALA E N 1
ATOM 11609 C CA . ALA E 1 277 ? 182.955 140.594 155.311 1.00 2.72 422 ALA E CA 1
ATOM 11610 C C . ALA E 1 277 ? 182.655 141.727 154.344 1.00 2.69 422 ALA E C 1
ATOM 11611 O O . ALA E 1 277 ? 181.549 141.851 153.826 1.00 4.04 422 ALA E O 1
ATOM 11613 N N . PHE E 1 278 ? 183.655 142.564 154.099 1.00 1.65 423 PHE E N 1
ATOM 11614 C CA . PHE E 1 278 ? 183.461 143.774 153.310 1.00 2.35 423 PHE E CA 1
ATOM 11615 C C . PHE E 1 278 ? 183.356 143.361 151.846 1.00 3.77 423 PHE E C 1
ATOM 11616 O O . PHE E 1 278 ? 184.300 143.455 151.061 1.00 5.06 423 PHE E O 1
ATOM 11624 N N . ASN E 1 279 ? 182.173 142.869 151.490 1.00 5.02 424 ASN E N 1
ATOM 11625 C CA . ASN E 1 279 ? 181.921 142.363 150.148 1.00 5.69 424 ASN E CA 1
ATOM 11626 C C . ASN E 1 279 ? 182.022 143.476 149.117 1.00 7.97 424 ASN E C 1
ATOM 11627 O O . ASN E 1 279 ? 181.367 144.512 149.238 1.00 10.19 424 ASN E O 1
ATOM 11632 N N . GLY E 1 280 ? 182.851 143.262 148.103 1.00 7.94 425 GLY E N 1
ATOM 11633 C CA . GLY E 1 280 ? 183.130 144.273 147.112 1.00 8.32 425 GLY E CA 1
ATOM 11634 C C . GLY E 1 280 ? 184.280 145.193 147.440 1.00 8.81 425 GLY E C 1
ATOM 11635 O O . GLY E 1 280 ? 184.562 146.104 146.654 1.00 11.41 425 GLY E O 1
ATOM 11636 N N . LEU E 1 281 ? 184.946 144.996 148.578 1.00 6.93 426 LEU E N 1
ATOM 11637 C CA . LEU E 1 281 ? 186.129 145.788 148.889 1.00 6.02 426 LEU E CA 1
ATOM 11638 C C . LEU E 1 281 ? 187.305 145.434 147.992 1.00 6.55 426 LEU E C 1
ATOM 11639 O O . LEU E 1 281 ? 188.113 146.307 147.664 1.00 8.77 426 LEU E O 1
ATOM 11644 N N . ASP E 1 282 ? 187.409 144.171 147.579 1.00 7.93 427 ASP E N 1
ATOM 11645 C CA . ASP E 1 282 ? 188.462 143.759 146.655 1.00 8.86 427 ASP E CA 1
ATOM 11646 C C . ASP E 1 282 ? 188.436 144.566 145.363 1.00 9.60 427 ASP E C 1
ATOM 11647 O O . ASP E 1 282 ? 189.489 144.919 144.825 1.00 11.07 427 ASP E O 1
ATOM 11652 N N . ARG E 1 283 ? 187.245 144.847 144.837 1.00 9.43 428 ARG E N 1
ATOM 11653 C CA . ARG E 1 283 ? 187.142 145.727 143.678 1.00 10.20 428 ARG E CA 1
ATOM 11654 C C . ARG E 1 283 ? 187.674 147.126 143.969 1.00 11.70 428 ARG E C 1
ATOM 11655 O O . ARG E 1 283 ? 188.255 147.765 143.086 1.00 14.59 428 ARG E O 1
ATOM 11663 N N . ILE E 1 284 ? 187.481 147.629 145.187 1.00 10.81 429 ILE E N 1
ATOM 11664 C CA . ILE E 1 284 ? 188.000 148.957 145.508 1.00 10.11 429 ILE E CA 1
ATOM 11665 C C . ILE E 1 284 ? 189.521 148.939 145.581 1.00 9.54 429 ILE E C 1
ATOM 11666 O O . ILE E 1 284 ? 190.189 149.864 145.108 1.00 10.46 429 ILE E O 1
ATOM 11671 N N . ILE E 1 285 ? 190.089 147.888 146.175 1.00 8.92 430 ILE E N 1
ATOM 11672 C CA . ILE E 1 285 ? 191.540 147.755 146.275 1.00 7.65 430 ILE E CA 1
ATOM 11673 C C . ILE E 1 285 ? 192.182 147.579 144.906 1.00 9.54 430 ILE E C 1
ATOM 11674 O O . ILE E 1 285 ? 193.134 148.284 144.561 1.00 13.67 430 ILE E O 1
ATOM 11679 N N . SER E 1 286 ? 191.686 146.633 144.109 1.00 9.63 431 SER E N 1
ATOM 11680 C CA . SER E 1 286 ? 192.260 146.419 142.784 1.00 12.69 431 SER E CA 1
ATOM 11681 C C . SER E 1 286 ? 192.191 147.668 141.916 1.00 13.52 431 SER E C 1
ATOM 11682 O O . SER E 1 286 ? 193.148 147.988 141.204 1.00 16.11 431 SER E O 1
ATOM 11684 N N . ARG E 1 287 ? 191.066 148.377 141.944 1.00 11.52 432 ARG E N 1
ATOM 11685 C CA . ARG E 1 287 ? 190.959 149.620 141.189 1.00 14.34 432 ARG E CA 1
ATOM 11686 C C . ARG E 1 287 ? 191.946 150.671 141.682 1.00 15.28 432 ARG E C 1
ATOM 11687 O O . ARG E 1 287 ? 192.502 151.430 140.882 1.00 16.62 432 ARG E O 1
ATOM 11695 N N . ARG E 1 288 ? 192.185 150.724 142.993 1.00 13.94 433 ARG E N 1
ATOM 11696 C CA . ARG E 1 288 ? 193.219 151.608 143.525 1.00 11.94 433 ARG E CA 1
ATOM 11697 C C . ARG E 1 288 ? 194.610 151.142 143.137 1.00 13.82 433 ARG E C 1
ATOM 11698 O O . ARG E 1 288 ? 195.479 151.958 142.817 1.00 15.17 433 ARG E O 1
ATOM 11706 N N . LYS E 1 289 ? 194.831 149.837 143.146 1.00 15.83 434 LYS E N 1
ATOM 11707 C CA . LYS E 1 289 ? 196.165 149.273 143.036 1.00 16.20 434 LYS E CA 1
ATOM 11708 C C . LYS E 1 289 ? 196.639 149.180 141.589 1.00 19.85 434 LYS E C 1
ATOM 11709 O O . LYS E 1 289 ? 197.715 148.631 141.334 1.00 21.23 434 LYS E O 1
ATOM 11715 N N . ASN E 1 290 ? 195.857 149.715 140.647 1.00 21.35 435 ASN E N 1
ATOM 11716 C CA . ASN E 1 290 ? 196.136 149.622 139.211 1.00 23.84 435 ASN E CA 1
ATOM 11717 C C . ASN E 1 290 ? 196.251 148.174 138.737 1.00 26.33 435 ASN E C 1
ATOM 11718 O O . ASN E 1 290 ? 197.237 147.773 138.116 1.00 30.27 435 ASN E O 1
ATOM 11723 N N . GLU E 1 291 ? 195.228 147.382 139.040 1.00 25.80 436 GLU E N 1
ATOM 11724 C CA . GLU E 1 291 ? 195.111 146.033 138.511 1.00 26.81 436 GLU E CA 1
ATOM 11725 C C . GLU E 1 291 ? 193.871 145.935 137.633 1.00 27.51 436 GLU E C 1
ATOM 11726 O O . GLU E 1 291 ? 192.864 146.606 137.875 1.00 25.75 436 GLU E O 1
ATOM 11732 N N . LYS E 1 292 ? 193.953 145.088 136.611 1.00 31.50 437 LYS E N 1
ATOM 11733 C CA . LYS E 1 292 ? 192.941 145.010 135.567 1.00 32.77 437 LYS E CA 1
ATOM 11734 C C . LYS E 1 292 ? 192.046 143.797 135.776 1.00 32.94 437 LYS E C 1
ATOM 11735 O O . LYS E 1 292 ? 192.526 142.696 136.059 1.00 30.67 437 LYS E O 1
ATOM 11741 N N . TYR E 1 293 ? 190.736 144.011 135.626 1.00 32.76 438 TYR E N 1
ATOM 11742 C CA . TYR E 1 293 ? 189.755 142.946 135.790 1.00 32.79 438 TYR E CA 1
ATOM 11743 C C . TYR E 1 293 ? 188.673 142.977 134.713 1.00 34.34 438 TYR E C 1
ATOM 11744 O O . TYR E 1 293 ? 187.676 142.254 134.838 1.00 35.93 438 TYR E O 1
ATOM 11753 N N . LEU E 1 294 ? 188.834 143.787 133.667 1.00 32.80 439 LEU E N 1
ATOM 11754 C CA . LEU E 1 294 ? 187.840 143.911 132.610 1.00 32.83 439 LEU E CA 1
ATOM 11755 C C . LEU E 1 294 ? 188.546 144.239 131.300 1.00 34.55 439 LEU E C 1
ATOM 11756 O O . LEU E 1 294 ? 189.627 144.834 131.293 1.00 35.90 439 LEU E O 1
ATOM 11761 N N . GLY E 1 295 ? 187.919 143.846 130.191 1.00 30.86 440 GLY E N 1
ATOM 11762 C CA . GLY E 1 295 ? 188.484 144.068 128.877 1.00 30.44 440 GLY E CA 1
ATOM 11763 C C . GLY E 1 295 ? 189.568 143.064 128.534 1.00 31.16 440 GLY E C 1
ATOM 11764 O O . GLY E 1 295 ? 189.890 142.151 129.296 1.00 31.53 440 GLY E O 1
ATOM 11765 N N . PHE E 1 296 ? 190.137 143.241 127.343 1.00 33.42 441 PHE E N 1
ATOM 11766 C CA . PHE E 1 296 ? 191.121 142.292 126.842 1.00 34.09 441 PHE E CA 1
ATOM 11767 C C . PHE E 1 296 ? 192.377 142.307 127.704 1.00 35.79 441 PHE E C 1
ATOM 11768 O O . PHE E 1 296 ? 192.867 143.366 128.105 1.00 35.76 441 PHE E O 1
ATOM 11776 N N . GLY E 1 297 ? 192.894 141.114 127.985 1.00 35.33 442 GLY E N 1
ATOM 11777 C CA . GLY E 1 297 ? 194.114 140.952 128.750 1.00 35.74 442 GLY E CA 1
ATOM 11778 C C . GLY E 1 297 ? 193.945 141.300 130.215 1.00 38.67 442 GLY E C 1
ATOM 11779 O O . GLY E 1 297 ? 194.645 142.174 130.735 1.00 38.93 442 GLY E O 1
ATOM 11780 N N . THR E 1 298 ? 193.015 140.619 130.900 1.00 39.10 443 THR E N 1
ATOM 11781 C CA . THR E 1 298 ? 192.994 140.691 132.361 1.00 37.89 443 THR E CA 1
ATOM 11782 C C . THR E 1 298 ? 194.240 140.058 132.970 1.00 35.36 443 THR E C 1
ATOM 11783 O O . THR E 1 298 ? 194.998 140.765 133.658 1.00 34.81 443 THR E O 1
ATOM 11785 N N . PRO E 1 299 ? 194.520 138.751 132.776 1.00 34.70 444 PRO E N 1
ATOM 11786 C CA . PRO E 1 299 ? 195.751 138.244 133.393 1.00 34.69 444 PRO E CA 1
ATOM 11787 C C . PRO E 1 299 ? 197.007 138.777 132.712 1.00 32.46 444 PRO E C 1
ATOM 11788 O O . PRO E 1 299 ? 196.980 138.996 131.501 1.00 32.52 444 PRO E O 1
ATOM 11792 N N . HIS E 1 324 ? 197.275 128.430 139.717 1.00 35.48 469 HIS E N 1
ATOM 11793 C CA . HIS E 1 324 ? 197.067 129.266 140.894 1.00 37.15 469 HIS E CA 1
ATOM 11794 C C . HIS E 1 324 ? 195.745 128.911 141.568 1.00 38.23 469 HIS E C 1
ATOM 11795 O O . HIS E 1 324 ? 194.911 128.217 140.984 1.00 36.42 469 HIS E O 1
ATOM 11802 N N . GLN E 1 325 ? 195.556 129.385 142.796 1.00 38.66 470 GLN E N 1
ATOM 11803 C CA . GLN E 1 325 ? 194.397 128.980 143.574 1.00 35.60 470 GLN E CA 1
ATOM 11804 C C . GLN E 1 325 ? 193.138 129.704 143.098 1.00 34.13 470 GLN E C 1
ATOM 11805 O O . GLN E 1 325 ? 193.192 130.754 142.452 1.00 33.25 470 GLN E O 1
ATOM 11807 N N . ASP E 1 326 ? 191.989 129.114 143.435 1.00 34.00 471 ASP E N 1
ATOM 11808 C CA . ASP E 1 326 ? 190.713 129.583 142.902 1.00 33.49 471 ASP E CA 1
ATOM 11809 C C . ASP E 1 326 ? 190.281 130.913 143.513 1.00 32.56 471 ASP E C 1
ATOM 11810 O O . ASP E 1 326 ? 189.802 131.802 142.798 1.00 32.33 471 ASP E O 1
ATOM 11815 N N . ILE E 1 327 ? 190.445 131.074 144.826 1.00 28.87 472 ILE E N 1
ATOM 11816 C CA . ILE E 1 327 ? 189.877 132.211 145.546 1.00 27.73 472 ILE E CA 1
ATOM 11817 C C . ILE E 1 327 ? 190.966 132.955 146.310 1.00 24.47 472 ILE E C 1
ATOM 11818 O O . ILE E 1 327 ? 190.741 134.056 146.824 1.00 21.57 472 ILE E O 1
ATOM 11823 N N . GLU E 1 328 ? 192.161 132.368 146.377 1.00 23.17 473 GLU E N 1
ATOM 11824 C CA . GLU E 1 328 ? 193.297 133.047 146.989 1.00 23.77 473 GLU E CA 1
ATOM 11825 C C . GLU E 1 328 ? 193.583 134.400 146.347 1.00 24.50 473 GLU E C 1
ATOM 11826 O O . GLU E 1 328 ? 194.195 135.260 146.989 1.00 24.15 473 GLU E O 1
ATOM 11832 N N . GLU E 1 329 ? 193.144 134.620 145.105 1.00 23.41 474 GLU E N 1
ATOM 11833 C CA . GLU E 1 329 ? 193.291 135.940 144.500 1.00 21.67 474 GLU E CA 1
ATOM 11834 C C . GLU E 1 329 ? 192.543 137.014 145.281 1.00 20.06 474 GLU E C 1
ATOM 11835 O O . GLU E 1 329 ? 192.977 138.171 145.305 1.00 20.32 474 GLU E O 1
ATOM 11841 N N . LYS E 1 330 ? 191.437 136.664 145.936 1.00 20.06 475 LYS E N 1
ATOM 11842 C CA . LYS E 1 330 ? 190.773 137.653 146.776 1.00 18.16 475 LYS E CA 1
ATOM 11843 C C . LYS E 1 330 ? 191.481 137.811 148.114 1.00 15.35 475 LYS E C 1
ATOM 11844 O O . LYS E 1 330 ? 191.562 138.920 148.648 1.00 17.07 475 LYS E O 1
ATOM 11850 N N . ASP E 1 331 ? 191.971 136.711 148.685 1.00 13.93 476 ASP E N 1
ATOM 11851 C CA . ASP E 1 331 ? 192.777 136.810 149.896 1.00 13.13 476 ASP E CA 1
ATOM 11852 C C . ASP E 1 331 ? 194.079 137.559 149.646 1.00 13.45 476 ASP E C 1
ATOM 11853 O O . ASP E 1 331 ? 194.524 138.340 150.493 1.00 13.06 476 ASP E O 1
ATOM 11855 N N . ARG E 1 332 ? 194.718 137.310 148.502 1.00 15.37 477 ARG E N 1
ATOM 11856 C CA . ARG E 1 332 ? 195.909 138.064 148.117 1.00 14.30 477 ARG E CA 1
ATOM 11857 C C . ARG E 1 332 ? 195.657 139.563 148.117 1.00 13.74 477 ARG E C 1
ATOM 11858 O O . ARG E 1 332 ? 196.501 140.347 148.564 1.00 13.76 477 ARG E O 1
ATOM 11860 N N . LEU E 1 333 ? 194.501 139.977 147.609 1.00 13.67 478 LEU E N 1
ATOM 11861 C CA . LEU E 1 333 ? 194.225 141.392 147.407 1.00 9.97 478 LEU E CA 1
ATOM 11862 C C . LEU E 1 333 ? 193.735 142.063 148.683 1.00 7.98 478 LEU E C 1
ATOM 11863 O O . LEU E 1 333 ? 194.116 143.200 148.971 1.00 9.76 478 LEU E O 1
ATOM 11868 N N . LEU E 1 334 ? 192.888 141.383 149.451 1.00 7.83 479 LEU E N 1
ATOM 11869 C CA . LEU E 1 334 ? 192.376 141.958 150.689 1.00 7.45 479 LEU E CA 1
ATOM 11870 C C . LEU E 1 334 ? 193.491 142.226 151.687 1.00 7.06 479 LEU E C 1
ATOM 11871 O O . LEU E 1 334 ? 193.350 143.092 152.555 1.00 8.22 479 LEU E O 1
ATOM 11876 N N . ARG E 1 335 ? 194.590 141.478 151.598 1.00 7.64 480 ARG E N 1
ATOM 11877 C CA . ARG E 1 335 ? 195.767 141.719 152.427 1.00 8.81 480 ARG E CA 1
ATOM 11878 C C . ARG E 1 335 ? 196.310 143.143 152.311 1.00 10.70 480 ARG E C 1
ATOM 11879 O O . ARG E 1 335 ? 196.974 143.616 153.239 1.00 11.10 480 ARG E O 1
ATOM 11887 N N . HIS E 1 336 ? 196.026 143.845 151.213 1.00 11.62 481 HIS E N 1
ATOM 11888 C CA . HIS E 1 336 ? 196.533 145.190 150.972 1.00 10.38 481 HIS E CA 1
ATOM 11889 C C . HIS E 1 336 ? 195.517 146.278 151.298 1.00 8.63 481 HIS E C 1
ATOM 11890 O O . HIS E 1 336 ? 195.680 147.420 150.858 1.00 10.21 481 HIS E O 1
ATOM 11897 N N . VAL E 1 337 ? 194.462 145.941 152.041 1.00 9.11 482 VAL E N 1
ATOM 11898 C CA . VAL E 1 337 ? 193.475 146.928 152.454 1.00 8.79 482 VAL E CA 1
ATOM 11899 C C . VAL E 1 337 ? 194.129 148.041 153.270 1.00 11.10 482 VAL E C 1
ATOM 11900 O O . VAL E 1 337 ? 195.102 147.824 154.001 1.00 10.94 482 VAL E O 1
ATOM 11904 N N . GLU E 1 338 ? 193.598 149.255 153.122 1.00 9.38 483 GLU E N 1
ATOM 11905 C CA . GLU E 1 338 ? 194.039 150.389 153.919 1.00 7.64 483 GLU E CA 1
ATOM 11906 C C . GLU E 1 338 ? 192.917 151.416 153.974 1.00 8.55 483 GLU E C 1
ATOM 11907 O O . GLU E 1 338 ? 191.987 151.386 153.166 1.00 9.81 483 GLU E O 1
ATOM 11913 N N . ALA E 1 339 ? 193.025 152.325 154.950 1.00 7.97 484 ALA E N 1
ATOM 11914 C CA . ALA E 1 339 ? 191.973 153.298 155.248 1.00 4.39 484 ALA E CA 1
ATOM 11915 C C . ALA E 1 339 ? 191.521 154.100 154.037 1.00 3.89 484 ALA E C 1
ATOM 11916 O O . ALA E 1 339 ? 190.356 154.493 153.957 1.00 3.59 484 ALA E O 1
ATOM 11918 N N . ARG E 1 340 ? 192.425 154.365 153.098 1.00 6.24 485 ARG E N 1
ATOM 11919 C CA . ARG E 1 340 ? 192.079 155.108 151.891 1.00 6.86 485 ARG E CA 1
ATOM 11920 C C . ARG E 1 340 ? 190.870 154.543 151.165 1.00 5.37 485 ARG E C 1
ATOM 11921 O O . ARG E 1 340 ? 190.141 155.289 150.506 1.00 5.88 485 ARG E O 1
ATOM 11929 N N . ASP E 1 341 ? 190.642 153.238 151.260 1.00 4.75 486 ASP E N 1
ATOM 11930 C CA . ASP E 1 341 ? 189.569 152.593 150.523 1.00 4.03 486 ASP E CA 1
ATOM 11931 C C . ASP E 1 341 ? 188.478 151.975 151.386 1.00 3.46 486 ASP E C 1
ATOM 11932 O O . ASP E 1 341 ? 187.420 151.641 150.848 1.00 4.31 486 ASP E O 1
ATOM 11937 N N . LEU E 1 342 ? 188.700 151.790 152.687 1.00 3.00 487 LEU E N 1
ATOM 11938 C CA . LEU E 1 342 ? 187.570 151.608 153.591 1.00 2.16 487 LEU E CA 1
ATOM 11939 C C . LEU E 1 342 ? 186.667 152.832 153.612 1.00 1.72 487 LEU E C 1
ATOM 11940 O O . LEU E 1 342 ? 185.455 152.706 153.807 1.00 2.26 487 LEU E O 1
ATOM 11945 N N . ILE E 1 343 ? 187.237 154.023 153.440 1.00 1.67 488 ILE E N 1
ATOM 11946 C CA . ILE E 1 343 ? 186.426 155.221 153.256 1.00 1.45 488 ILE E CA 1
ATOM 11947 C C . ILE E 1 343 ? 185.635 155.150 151.958 1.00 1.59 488 ILE E C 1
ATOM 11948 O O . ILE E 1 343 ? 184.449 155.495 151.922 1.00 1.72 488 ILE E O 1
ATOM 11953 N N . GLU E 1 344 ? 186.266 154.699 150.874 1.00 1.63 489 GLU E N 1
ATOM 11954 C CA . GLU E 1 344 ? 185.562 154.618 149.597 1.00 1.64 489 GLU E CA 1
ATOM 11955 C C . GLU E 1 344 ? 184.468 153.559 149.619 1.00 1.75 489 GLU E C 1
ATOM 11956 O O . GLU E 1 344 ? 183.489 153.668 148.875 1.00 2.13 489 GLU E O 1
ATOM 11958 N N . PHE E 1 345 ? 184.634 152.513 150.429 1.00 1.96 490 PHE E N 1
ATOM 11959 C CA . PHE E 1 345 ? 183.565 151.545 150.644 1.00 1.72 490 PHE E CA 1
ATOM 11960 C C . PHE E 1 345 ? 182.348 152.158 151.325 1.00 1.64 490 PHE E C 1
ATOM 11961 O O . PHE E 1 345 ? 181.241 151.636 151.172 1.00 2.32 490 PHE E O 1
ATOM 11969 N N . GLY E 1 346 ? 182.514 153.258 152.049 1.00 1.42 491 GLY E N 1
ATOM 11970 C CA . GLY E 1 346 ? 181.382 153.918 152.666 1.00 1.68 491 GLY E CA 1
ATOM 11971 C C . GLY E 1 346 ? 181.455 154.076 154.169 1.00 1.82 491 GLY E C 1
ATOM 11972 O O . GLY E 1 346 ? 180.486 154.513 154.790 1.00 3.35 491 GLY E O 1
ATOM 11973 N N . MET E 1 347 ? 182.577 153.710 154.774 1.00 1.05 492 MET E N 1
ATOM 11974 C CA . MET E 1 347 ? 182.804 153.987 156.186 1.00 0.83 492 MET E CA 1
ATOM 11975 C C . MET E 1 347 ? 183.193 155.448 156.394 1.00 0.96 492 MET E C 1
ATOM 11976 O O . MET E 1 347 ? 183.890 156.043 155.572 1.00 1.13 492 MET E O 1
ATOM 11981 N N . ILE E 1 348 ? 182.705 156.033 157.478 1.00 0.99 493 ILE E N 1
ATOM 11982 C CA . ILE E 1 348 ? 182.981 157.445 157.772 1.00 0.47 493 ILE E CA 1
ATOM 11983 C C . ILE E 1 348 ? 184.432 157.603 158.213 1.00 0.42 493 ILE E C 1
ATOM 11984 O O . ILE E 1 348 ? 184.931 156.768 158.986 1.00 0.50 493 ILE E O 1
ATOM 11989 N N . PRO E 1 349 ? 185.145 158.643 157.760 1.00 0.25 494 PRO E N 1
ATOM 11990 C CA . PRO E 1 349 ? 186.537 158.844 158.209 1.00 0.17 494 PRO E CA 1
ATOM 11991 C C . PRO E 1 349 ? 186.715 158.938 159.714 1.00 0.12 494 PRO E C 1
ATOM 11992 O O . PRO E 1 349 ? 187.704 158.422 160.243 1.00 0.17 494 PRO E O 1
ATOM 11996 N N . GLU E 1 350 ? 185.810 159.620 160.418 1.00 0.12 495 GLU E N 1
ATOM 11997 C CA . GLU E 1 350 ? 185.853 159.644 161.877 1.00 0.13 495 GLU E CA 1
ATOM 11998 C C . GLU E 1 350 ? 185.826 158.248 162.473 1.00 0.15 495 GLU E C 1
ATOM 11999 O O . GLU E 1 350 ? 186.398 158.018 163.543 1.00 0.13 495 GLU E O 1
ATOM 12005 N N . PHE E 1 351 ? 185.143 157.317 161.811 1.00 0.18 496 PHE E N 1
ATOM 12006 C CA . PHE E 1 351 ? 184.990 155.955 162.304 1.00 0.17 496 PHE E CA 1
ATOM 12007 C C . PHE E 1 351 ? 186.176 155.078 161.920 1.00 0.21 496 PHE E C 1
ATOM 12008 O O . PHE E 1 351 ? 186.655 154.291 162.741 1.00 0.24 496 PHE E O 1
ATOM 12016 N N . VAL E 1 352 ? 186.671 155.214 160.689 1.00 0.23 497 VAL E N 1
ATOM 12017 C CA . VAL E 1 352 ? 187.846 154.460 160.256 1.00 0.18 497 VAL E CA 1
ATOM 12018 C C . VAL E 1 352 ? 189.078 154.826 161.074 1.00 0.14 497 VAL E C 1
ATOM 12019 O O . VAL E 1 352 ? 189.910 153.968 161.381 1.00 0.20 497 VAL E O 1
ATOM 12023 N N . GLY E 1 353 ? 189.210 156.096 161.454 1.00 0.16 498 GLY E N 1
ATOM 12024 C CA . GLY E 1 353 ? 190.344 156.512 162.264 1.00 0.13 498 GLY E CA 1
ATOM 12025 C C . GLY E 1 353 ? 190.407 155.903 163.649 1.00 0.22 498 GLY E C 1
ATOM 12026 O O . GLY E 1 353 ? 191.490 155.788 164.224 1.00 0.26 498 GLY E O 1
ATOM 12027 N N . ARG E 1 354 ? 189.267 155.509 164.203 1.00 0.11 499 ARG E N 1
ATOM 12028 C CA . ARG E 1 354 ? 189.214 154.911 165.532 1.00 0.11 499 ARG E CA 1
ATOM 12029 C C . ARG E 1 354 ? 189.502 153.417 165.546 1.00 0.26 499 ARG E C 1
ATOM 12030 O O . ARG E 1 354 ? 189.539 152.828 166.629 1.00 0.56 499 ARG E O 1
ATOM 12038 N N . LEU E 1 355 ? 189.669 152.790 164.382 1.00 0.32 500 LEU E N 1
ATOM 12039 C CA . LEU E 1 355 ? 189.976 151.367 164.257 1.00 0.18 500 LEU E CA 1
ATOM 12040 C C . LEU E 1 355 ? 191.346 151.182 163.609 1.00 0.15 500 LEU E C 1
ATOM 12041 O O . LEU E 1 355 ? 191.443 150.780 162.444 1.00 0.13 500 LEU E O 1
ATOM 12046 N N . PRO E 1 356 ? 192.425 151.531 164.319 1.00 0.14 501 PRO E N 1
ATOM 12047 C CA . PRO E 1 356 ? 193.738 151.653 163.666 1.00 0.16 501 PRO E CA 1
ATOM 12048 C C . PRO E 1 356 ? 194.375 150.330 163.277 1.00 0.18 501 PRO E C 1
ATOM 12049 O O . PRO E 1 356 ? 195.276 150.330 162.430 1.00 0.18 501 PRO E O 1
ATOM 12053 N N . VAL E 1 357 ? 193.936 149.210 163.841 1.00 0.13 502 VAL E N 1
ATOM 12054 C CA . VAL E 1 357 ? 194.484 147.894 163.535 1.00 0.13 502 VAL E CA 1
ATOM 12055 C C . VAL E 1 357 ? 193.521 147.156 162.620 1.00 0.05 502 VAL E C 1
ATOM 12056 O O . VAL E 1 357 ? 192.341 146.999 162.945 1.00 0.19 502 VAL E O 1
ATOM 12060 N N . VAL E 1 358 ? 194.022 146.701 161.475 1.00 0.16 503 VAL E N 1
ATOM 12061 C CA . VAL E 1 358 ? 193.227 146.002 160.474 1.00 0.14 503 VAL E CA 1
ATOM 12062 C C . VAL E 1 358 ? 193.822 144.616 160.279 1.00 0.21 503 VAL E C 1
ATOM 12063 O O . VAL E 1 358 ? 195.038 144.481 160.110 1.00 0.26 503 VAL E O 1
ATOM 12067 N N . VAL E 1 359 ? 192.972 143.592 160.296 1.00 0.23 504 VAL E N 1
ATOM 12068 C CA . VAL E 1 359 ? 193.409 142.204 160.226 1.00 0.33 504 VAL E CA 1
ATOM 12069 C C . VAL E 1 359 ? 192.705 141.502 159.069 1.00 0.49 504 VAL E C 1
ATOM 12070 O O . VAL E 1 359 ? 191.482 141.369 159.083 1.00 0.74 504 VAL E O 1
ATOM 12074 N N . PRO E 1 360 ? 193.424 141.017 158.065 1.00 0.76 505 PRO E N 1
ATOM 12075 C CA . PRO E 1 360 ? 192.796 140.211 157.006 1.00 0.85 505 PRO E CA 1
ATOM 12076 C C . PRO E 1 360 ? 192.736 138.718 157.318 1.00 1.00 505 PRO E C 1
ATOM 12077 O O . PRO E 1 360 ? 193.740 138.119 157.716 1.00 1.09 505 PRO E O 1
ATOM 12081 N N . LEU E 1 361 ? 191.569 138.107 157.133 1.00 1.01 506 LEU E N 1
ATOM 12082 C CA . LEU E 1 361 ? 191.366 136.673 157.310 1.00 1.09 506 LEU E CA 1
ATOM 12083 C C . LEU E 1 361 ? 191.065 136.020 155.968 1.00 1.84 506 LEU E C 1
ATOM 12084 O O . LEU E 1 361 ? 190.237 136.523 155.205 1.00 1.87 506 LEU E O 1
ATOM 12089 N N . HIS E 1 362 ? 191.749 134.914 155.676 1.00 3.64 507 HIS E N 1
ATOM 12090 C CA . HIS E 1 362 ? 191.552 134.195 154.425 1.00 4.52 507 HIS E CA 1
ATOM 12091 C C . HIS E 1 362 ? 190.444 133.150 154.542 1.00 5.41 507 HIS E C 1
ATOM 12092 O O . HIS E 1 362 ? 190.099 132.686 155.630 1.00 5.05 507 HIS E O 1
ATOM 12099 N N . SER E 1 363 ? 189.893 132.781 153.386 1.00 7.08 508 SER E N 1
ATOM 12100 C CA . SER E 1 363 ? 188.912 131.708 153.294 1.00 8.25 508 SER E CA 1
ATOM 12101 C C . SER E 1 363 ? 189.531 130.339 153.560 1.00 8.89 508 SER E C 1
ATOM 12102 O O . SER E 1 363 ? 190.679 130.067 153.203 1.00 10.51 508 SER E O 1
ATOM 12105 N N . LEU E 1 364 ? 188.742 129.471 154.186 1.00 10.43 509 LEU E N 1
ATOM 12106 C CA . LEU E 1 364 ? 189.174 128.110 154.473 1.00 12.61 509 LEU E CA 1
ATOM 12107 C C . LEU E 1 364 ? 189.225 127.262 153.204 1.00 13.79 509 LEU E C 1
ATOM 12108 O O . LEU E 1 364 ? 188.310 127.299 152.377 1.00 12.21 509 LEU E O 1
ATOM 12113 N N . ASP E 1 365 ? 190.302 126.489 153.055 1.00 16.26 510 ASP E N 1
ATOM 12114 C CA . ASP E 1 365 ? 190.376 125.438 152.048 1.00 17.93 510 ASP E CA 1
ATOM 12115 C C . ASP E 1 365 ? 189.739 124.144 152.549 1.00 17.80 510 ASP E C 1
ATOM 12116 O O . ASP E 1 365 ? 189.536 123.941 153.750 1.00 17.05 510 ASP E O 1
ATOM 12121 N N . GLU E 1 366 ? 189.430 123.252 151.600 1.00 16.11 511 GLU E N 1
ATOM 12122 C CA . GLU E 1 366 ? 189.150 121.862 151.949 1.00 15.13 511 GLU E CA 1
ATOM 12123 C C . GLU E 1 366 ? 190.310 121.217 152.693 1.00 15.63 511 GLU E C 1
ATOM 12124 O O . GLU E 1 366 ? 190.092 120.352 153.547 1.00 15.51 511 GLU E O 1
ATOM 12126 N N . LYS E 1 367 ? 191.543 121.609 152.369 1.00 17.94 512 LYS E N 1
ATOM 12127 C CA . LYS E 1 367 ? 192.705 121.168 153.134 1.00 18.79 512 LYS E CA 1
ATOM 12128 C C . LYS E 1 367 ? 192.554 121.485 154.615 1.00 18.27 512 LYS E C 1
ATOM 12129 O O . LYS E 1 367 ? 192.921 120.677 155.475 1.00 17.13 512 LYS E O 1
ATOM 12135 N N . THR E 1 368 ? 192.036 122.672 154.931 1.00 16.94 513 THR E N 1
ATOM 12136 C CA . THR E 1 368 ? 191.817 123.051 156.321 1.00 16.24 513 THR E CA 1
ATOM 12137 C C . THR E 1 368 ? 190.535 122.471 156.900 1.00 16.32 513 THR E C 1
ATOM 12138 O O . THR E 1 368 ? 190.492 122.167 158.096 1.00 17.78 513 THR E O 1
ATOM 12142 N N . LEU E 1 369 ? 189.482 122.315 156.095 1.00 14.27 514 LEU E N 1
ATOM 12143 C CA . LEU E 1 369 ? 188.264 121.706 156.619 1.00 12.69 514 LEU E CA 1
ATOM 12144 C C . LEU E 1 369 ? 188.514 120.273 157.062 1.00 15.18 514 LEU E C 1
ATOM 12145 O O . LEU E 1 369 ? 187.955 119.819 158.066 1.00 15.90 514 LEU E O 1
ATOM 12150 N N . VAL E 1 370 ? 189.361 119.547 156.329 1.00 15.63 515 VAL E N 1
ATOM 12151 C CA . VAL E 1 370 ? 189.808 118.236 156.784 1.00 14.62 515 VAL E CA 1
ATOM 12152 C C . VAL E 1 370 ? 190.574 118.339 158.095 1.00 15.23 515 VAL E C 1
ATOM 12153 O O . VAL E 1 370 ? 190.466 117.459 158.958 1.00 14.71 515 VAL E O 1
ATOM 12157 N N . GLN E 1 371 ? 191.332 119.422 158.283 1.00 13.66 516 GLN E N 1
ATOM 12158 C CA . GLN E 1 371 ? 191.987 119.656 159.565 1.00 13.28 516 GLN E CA 1
ATOM 12159 C C . GLN E 1 371 ? 191.009 120.068 160.657 1.00 13.23 516 GLN E C 1
ATOM 12160 O O . GLN E 1 371 ? 191.222 119.740 161.827 1.00 13.01 516 GLN E O 1
ATOM 12166 N N . ILE E 1 372 ? 189.937 120.777 160.304 1.00 12.17 517 ILE E N 1
ATOM 12167 C CA . ILE E 1 372 ? 188.966 121.197 161.311 1.00 11.41 517 ILE E CA 1
ATOM 12168 C C . ILE E 1 372 ? 188.180 120.012 161.859 1.00 14.02 517 ILE E C 1
ATOM 12169 O O . ILE E 1 372 ? 187.760 120.017 163.022 1.00 15.03 517 ILE E O 1
ATOM 12174 N N . LEU E 1 373 ? 187.996 118.970 161.049 1.00 15.08 518 LEU E N 1
ATOM 12175 C CA . LEU E 1 373 ? 187.325 117.757 161.508 1.00 13.34 518 LEU E CA 1
ATOM 12176 C C . LEU E 1 373 ? 188.096 117.038 162.609 1.00 13.91 518 LEU E C 1
ATOM 12177 O O . LEU E 1 373 ? 187.516 116.645 163.627 1.00 14.16 518 LEU E O 1
ATOM 12182 N N . THR E 1 374 ? 189.400 116.842 162.424 1.00 14.50 519 THR E N 1
ATOM 12183 C CA . THR E 1 374 ? 190.247 116.243 163.452 1.00 15.03 519 THR E CA 1
ATOM 12184 C C . THR E 1 374 ? 190.818 117.214 164.487 1.00 16.24 519 THR E C 1
ATOM 12185 O O . THR E 1 374 ? 190.695 116.971 165.690 1.00 15.46 519 THR E O 1
ATOM 12189 N N . GLU E 1 375 ? 191.469 118.292 164.048 1.00 15.11 520 GLU E N 1
ATOM 12190 C CA . GLU E 1 375 ? 192.533 118.907 164.846 1.00 14.37 520 GLU E CA 1
ATOM 12191 C C . GLU E 1 375 ? 192.090 119.771 166.032 1.00 15.18 520 GLU E C 1
ATOM 12192 O O . GLU E 1 375 ? 192.659 119.622 167.120 1.00 14.47 520 GLU E O 1
ATOM 12194 N N . PRO E 1 376 ? 191.122 120.686 165.884 1.00 13.71 521 PRO E N 1
ATOM 12195 C CA . PRO E 1 376 ? 190.753 121.556 167.011 1.00 12.81 521 PRO E CA 1
ATOM 12196 C C . PRO E 1 376 ? 190.396 120.790 168.279 1.00 14.26 521 PRO E C 1
ATOM 12197 O O . PRO E 1 376 ? 189.989 119.629 168.238 1.00 17.10 521 PRO E O 1
ATOM 12201 N N . ARG E 1 377 ? 190.585 121.459 169.421 1.00 12.20 522 ARG E N 1
ATOM 12202 C CA . ARG E 1 377 ? 190.188 120.911 170.715 1.00 14.20 522 ARG E CA 1
ATOM 12203 C C . ARG E 1 377 ? 188.699 120.604 170.815 1.00 17.57 522 ARG E C 1
ATOM 12204 O O . ARG E 1 377 ? 188.308 119.750 171.617 1.00 16.60 522 ARG E O 1
ATOM 12212 N N . ASN E 1 378 ? 187.860 121.276 170.031 1.00 17.40 523 ASN E N 1
ATOM 12213 C CA . ASN E 1 378 ? 186.425 121.015 169.984 1.00 16.40 523 ASN E CA 1
ATOM 12214 C C . ASN E 1 378 ? 185.996 120.357 168.677 1.00 17.06 523 ASN E C 1
ATOM 12215 O O . ASN E 1 378 ? 184.862 120.536 168.231 1.00 17.48 523 ASN E O 1
ATOM 12220 N N . ALA E 1 379 ? 186.901 119.615 168.045 1.00 16.54 524 ALA E N 1
ATOM 12221 C CA . ALA E 1 379 ? 186.621 119.014 166.750 1.00 17.98 524 ALA E CA 1
ATOM 12222 C C . ALA E 1 379 ? 185.448 118.041 166.820 1.00 21.70 524 ALA E C 1
ATOM 12223 O O . ALA E 1 379 ? 185.163 117.443 167.860 1.00 23.49 524 ALA E O 1
ATOM 12225 N N . VAL E 1 380 ? 184.761 117.902 165.684 1.00 20.48 525 VAL E N 1
ATOM 12226 C CA . VAL E 1 380 ? 183.535 117.111 165.610 1.00 18.27 525 VAL E CA 1
ATOM 12227 C C . VAL E 1 380 ? 183.822 115.623 165.777 1.00 21.10 525 VAL E C 1
ATOM 12228 O O . VAL E 1 380 ? 183.174 114.937 166.574 1.00 22.11 525 VAL E O 1
ATOM 12232 N N . ILE E 1 381 ? 184.801 115.106 165.041 1.00 18.80 526 ILE E N 1
ATOM 12233 C CA . ILE E 1 381 ? 185.054 113.667 164.978 1.00 16.78 526 ILE E CA 1
ATOM 12234 C C . ILE E 1 381 ? 185.532 113.091 166.308 1.00 19.53 526 ILE E C 1
ATOM 12235 O O . ILE E 1 381 ? 185.012 112.047 166.721 1.00 23.65 526 ILE E O 1
ATOM 12240 N N . PRO E 1 382 ? 186.498 113.699 167.019 1.00 18.77 527 PRO E N 1
ATOM 12241 C CA . PRO E 1 382 ? 186.885 113.153 168.328 1.00 20.85 527 PRO E CA 1
ATOM 12242 C C . PRO E 1 382 ? 185.741 112.989 169.317 1.00 23.49 527 PRO E C 1
ATOM 12243 O O . PRO E 1 382 ? 185.843 112.182 170.242 1.00 26.10 527 PRO E O 1
ATOM 12247 N N . GLN E 1 383 ? 184.664 113.758 169.158 1.00 20.91 528 GLN E N 1
ATOM 12248 C CA . GLN E 1 383 ? 183.493 113.573 170.010 1.00 22.96 528 GLN E CA 1
ATOM 12249 C C . GLN E 1 383 ? 182.817 112.225 169.768 1.00 23.30 528 GLN E C 1
ATOM 12250 O O . GLN E 1 383 ? 182.699 111.404 170.685 1.00 22.50 528 GLN E O 1
ATOM 12256 N N . TYR E 1 384 ? 182.359 111.978 168.539 1.00 22.82 529 TYR E N 1
ATOM 12257 C CA . TYR E 1 384 ? 181.725 110.697 168.232 1.00 23.22 529 TYR E CA 1
ATOM 12258 C C . TYR E 1 384 ? 182.706 109.537 168.352 1.00 24.26 529 TYR E C 1
ATOM 12259 O O . TYR E 1 384 ? 182.343 108.452 168.818 1.00 25.55 529 TYR E O 1
ATOM 12268 N N . GLN E 1 385 ? 183.955 109.749 167.945 1.00 24.51 530 GLN E N 1
ATOM 12269 C CA . GLN E 1 385 ? 184.971 108.709 168.034 1.00 25.58 530 GLN E CA 1
ATOM 12270 C C . GLN E 1 385 ? 185.305 108.359 169.479 1.00 27.80 530 GLN E C 1
ATOM 12271 O O . GLN E 1 385 ? 185.849 107.280 169.736 1.00 30.81 530 GLN E O 1
ATOM 12277 N N . ALA E 1 386 ? 184.970 109.233 170.426 1.00 24.81 531 ALA E N 1
ATOM 12278 C CA . ALA E 1 386 ? 185.177 108.980 171.846 1.00 25.89 531 ALA E CA 1
ATOM 12279 C C . ALA E 1 386 ? 184.161 108.027 172.460 1.00 30.07 531 ALA E C 1
ATOM 12280 O O . ALA E 1 386 ? 184.365 107.603 173.602 1.00 33.80 531 ALA E O 1
ATOM 12282 N N . LEU E 1 387 ? 183.079 107.689 171.764 1.00 30.37 532 LEU E N 1
ATOM 12283 C CA . LEU E 1 387 ? 182.060 106.838 172.366 1.00 29.90 532 LEU E CA 1
ATOM 12284 C C . LEU E 1 387 ? 182.603 105.439 172.651 1.00 28.86 532 LEU E C 1
ATOM 12285 O O . LEU E 1 387 ? 183.505 104.940 171.972 1.00 28.04 532 LEU E O 1
ATOM 12290 N N . PHE E 1 388 ? 182.034 104.812 173.676 1.00 30.13 533 PHE E N 1
ATOM 12291 C CA . PHE E 1 388 ? 182.384 103.449 174.049 1.00 34.02 533 PHE E CA 1
ATOM 12292 C C . PHE E 1 388 ? 181.883 102.446 173.014 1.00 35.94 533 PHE E C 1
ATOM 12293 O O . PHE E 1 388 ? 180.870 102.663 172.343 1.00 35.28 533 PHE E O 1
ATOM 12295 N N . SER E 1 389 ? 182.608 101.332 172.897 1.00 33.23 534 SER E N 1
ATOM 12296 C CA . SER E 1 389 ? 182.344 100.307 171.886 1.00 31.06 534 SER E CA 1
ATOM 12297 C C . SER E 1 389 ? 182.321 100.901 170.480 1.00 32.30 534 SER E C 1
ATOM 12298 O O . SER E 1 389 ? 181.388 100.696 169.701 1.00 31.45 534 SER E O 1
ATOM 12300 N N . MET E 1 390 ? 183.370 101.652 170.160 1.00 30.35 535 MET E N 1
ATOM 12301 C CA . MET E 1 390 ? 183.458 102.354 168.887 1.00 31.36 535 MET E CA 1
ATOM 12302 C C . MET E 1 390 ? 184.915 102.562 168.492 1.00 28.87 535 MET E C 1
ATOM 12303 O O . MET E 1 390 ? 185.666 101.601 168.327 1.00 27.02 535 MET E O 1
ATOM 12305 N N . LEU E 1 395 ? 184.512 104.823 166.372 1.00 26.66 540 LEU E N 1
ATOM 12306 C CA . LEU E 1 395 ? 184.430 104.850 164.918 1.00 26.16 540 LEU E CA 1
ATOM 12307 C C . LEU E 1 395 ? 185.781 104.605 164.273 1.00 26.04 540 LEU E C 1
ATOM 12308 O O . LEU E 1 395 ? 186.822 104.864 164.873 1.00 24.20 540 LEU E O 1
ATOM 12313 N N . ASN E 1 396 ? 185.760 104.092 163.049 1.00 27.26 541 ASN E N 1
ATOM 12314 C CA . ASN E 1 396 ? 186.822 104.313 162.082 1.00 28.11 541 ASN E CA 1
ATOM 12315 C C . ASN E 1 396 ? 186.277 105.136 160.923 1.00 27.70 541 ASN E C 1
ATOM 12316 O O . ASN E 1 396 ? 185.261 104.768 160.325 1.00 24.09 541 ASN E O 1
ATOM 12321 N N . VAL E 1 397 ? 186.939 106.247 160.613 1.00 27.30 542 VAL E N 1
ATOM 12322 C CA . VAL E 1 397 ? 186.593 107.064 159.456 1.00 25.66 542 VAL E CA 1
ATOM 12323 C C . VAL E 1 397 ? 187.798 107.075 158.529 1.00 24.13 542 VAL E C 1
ATOM 12324 O O . VAL E 1 397 ? 188.881 107.525 158.921 1.00 21.90 542 VAL E O 1
ATOM 12328 N N . THR E 1 398 ? 187.614 106.578 157.310 1.00 24.61 543 THR E N 1
ATOM 12329 C CA . THR E 1 398 ? 188.701 106.567 156.341 1.00 23.91 543 THR E CA 1
ATOM 12330 C C . THR E 1 398 ? 189.106 107.989 155.970 1.00 21.65 543 THR E C 1
ATOM 12331 O O . THR E 1 398 ? 188.288 108.910 155.966 1.00 19.17 543 THR E O 1
ATOM 12333 N N . GLU E 1 399 ? 190.392 108.162 155.662 1.00 21.97 544 GLU E N 1
ATOM 12334 C CA . GLU E 1 399 ? 190.908 109.495 155.369 1.00 22.72 544 GLU E CA 1
ATOM 12335 C C . GLU E 1 399 ? 190.299 110.063 154.094 1.00 22.45 544 GLU E C 1
ATOM 12336 O O . GLU E 1 399 ? 190.164 111.283 153.963 1.00 21.38 544 GLU E O 1
ATOM 12342 N N . ASP E 1 400 ? 189.947 109.199 153.143 1.00 23.75 545 ASP E N 1
ATOM 12343 C CA . ASP E 1 400 ? 189.206 109.625 151.963 1.00 23.57 545 ASP E CA 1
ATOM 12344 C C . ASP E 1 400 ? 187.754 109.969 152.271 1.00 23.24 545 ASP E C 1
ATOM 12345 O O . ASP E 1 400 ? 187.122 110.679 151.483 1.00 22.82 545 ASP E O 1
ATOM 12350 N N . ALA E 1 401 ? 187.202 109.460 153.374 1.00 20.96 546 ALA E N 1
ATOM 12351 C CA . ALA E 1 401 ? 185.901 109.936 153.836 1.00 19.25 546 ALA E CA 1
ATOM 12352 C C . ALA E 1 401 ? 185.976 111.355 154.390 1.00 19.61 546 ALA E C 1
ATOM 12353 O O . ALA E 1 401 ? 185.084 112.171 154.132 1.00 18.44 546 ALA E O 1
ATOM 12355 N N . LEU E 1 402 ? 187.026 111.669 155.154 1.00 19.20 547 LEU E N 1
ATOM 12356 C CA . LEU E 1 402 ? 187.227 113.041 155.611 1.00 14.91 547 LEU E CA 1
ATOM 12357 C C . LEU E 1 402 ? 187.314 114.013 154.443 1.00 16.94 547 LEU E C 1
ATOM 12358 O O . LEU E 1 402 ? 186.697 115.083 154.467 1.00 18.62 547 LEU E O 1
ATOM 12363 N N . LYS E 1 403 ? 188.088 113.667 153.418 1.00 18.38 548 LYS E N 1
ATOM 12364 C CA . LYS E 1 403 ? 188.140 114.495 152.218 1.00 18.65 548 LYS E CA 1
ATOM 12365 C C . LYS E 1 403 ? 186.766 114.624 151.571 1.00 18.41 548 LYS E C 1
ATOM 12366 O O . LYS E 1 403 ? 186.405 115.696 151.073 1.00 18.71 548 LYS E O 1
ATOM 12372 N N . ALA E 1 404 ? 185.998 113.534 151.542 1.00 18.69 549 ALA E N 1
ATOM 12373 C CA . ALA E 1 404 ? 184.652 113.586 150.979 1.00 19.02 549 ALA E CA 1
ATOM 12374 C C . ALA E 1 404 ? 183.737 114.506 151.780 1.00 17.77 549 ALA E C 1
ATOM 12375 O O . ALA E 1 404 ? 182.949 115.263 151.203 1.00 17.80 549 ALA E O 1
ATOM 12377 N N . ILE E 1 405 ? 183.811 114.441 153.112 1.00 16.55 550 ILE E N 1
ATOM 12378 C CA . ILE E 1 405 ? 182.994 115.316 153.949 1.00 17.39 550 ILE E CA 1
ATOM 12379 C C . ILE E 1 405 ? 183.360 116.777 153.724 1.00 16.57 550 ILE E C 1
ATOM 12380 O O . ILE E 1 405 ? 182.484 117.643 153.613 1.00 16.01 550 ILE E O 1
ATOM 12385 N N . ALA E 1 406 ? 184.658 117.073 153.642 1.00 16.00 551 ALA E N 1
ATOM 12386 C CA . ALA E 1 406 ? 185.099 118.437 153.375 1.00 14.64 551 ALA E CA 1
ATOM 12387 C C . ALA E 1 406 ? 184.591 118.936 152.032 1.00 16.02 551 ALA E C 1
ATOM 12388 O O . ALA E 1 406 ? 184.073 120.052 151.930 1.00 17.62 551 ALA E O 1
ATOM 12390 N N . ARG E 1 407 ? 184.730 118.126 150.985 1.00 16.99 552 ARG E N 1
ATOM 12391 C CA . ARG E 1 407 ? 184.211 118.524 149.680 1.00 19.14 552 ARG E CA 1
ATOM 12392 C C . ARG E 1 407 ? 182.700 118.698 149.721 1.00 20.23 552 ARG E C 1
ATOM 12393 O O . ARG E 1 407 ? 182.157 119.614 149.095 1.00 18.60 552 ARG E O 1
ATOM 12401 N N . LEU E 1 408 ? 182.003 117.813 150.435 1.00 19.38 553 LEU E N 1
ATOM 12402 C CA . LEU E 1 408 ? 180.550 117.910 150.523 1.00 18.69 553 LEU E CA 1
ATOM 12403 C C . LEU E 1 408 ? 180.103 119.197 151.204 1.00 18.67 553 LEU E C 1
ATOM 12404 O O . LEU E 1 408 ? 179.108 119.806 150.796 1.00 19.01 553 LEU E O 1
ATOM 12409 N N . ALA E 1 409 ? 180.828 119.637 152.236 1.00 17.67 554 ALA E N 1
ATOM 12410 C CA . ALA E 1 409 ? 180.520 120.924 152.854 1.00 17.33 554 ALA E CA 1
ATOM 12411 C C . ALA E 1 409 ? 180.716 122.073 151.875 1.00 18.68 554 ALA E C 1
ATOM 12412 O O . ALA E 1 409 ? 179.865 122.961 151.764 1.00 19.17 554 ALA E O 1
ATOM 12414 N N . LEU E 1 410 ? 181.842 122.080 151.161 1.00 17.26 555 LEU E N 1
ATOM 12415 C CA . LEU E 1 410 ? 182.071 123.098 150.141 1.00 16.90 555 LEU E CA 1
ATOM 12416 C C . LEU E 1 410 ? 181.028 123.028 149.033 1.00 18.76 555 LEU E C 1
ATOM 12417 O O . LEU E 1 410 ? 180.499 124.058 148.600 1.00 17.67 555 LEU E O 1
ATOM 12422 N N . GLU E 1 411 ? 180.734 121.823 148.541 1.00 20.90 556 GLU E N 1
ATOM 12423 C CA . GLU E 1 411 ? 179.732 121.705 147.487 1.00 21.64 556 GLU E CA 1
ATOM 12424 C C . GLU E 1 411 ? 178.348 122.107 147.982 1.00 20.36 556 GLU E C 1
ATOM 12425 O O . GLU E 1 411 ? 177.566 122.687 147.221 1.00 19.65 556 GLU E O 1
ATOM 12431 N N . ARG E 1 412 ? 178.031 121.819 149.245 1.00 18.73 557 ARG E N 1
ATOM 12432 C CA . ARG E 1 412 ? 176.824 122.354 149.862 1.00 18.29 557 ARG E CA 1
ATOM 12433 C C . ARG E 1 412 ? 176.935 123.853 150.103 1.00 18.84 557 ARG E C 1
ATOM 12434 O O . ARG E 1 412 ? 175.919 124.507 150.363 1.00 18.17 557 ARG E O 1
ATOM 12442 N N . LYS E 1 413 ? 178.144 124.399 149.992 1.00 20.80 558 LYS E N 1
ATOM 12443 C CA . LYS E 1 413 ? 178.469 125.778 150.351 1.00 21.18 558 LYS E CA 1
ATOM 12444 C C . LYS E 1 413 ? 177.989 126.112 151.761 1.00 20.40 558 LYS E C 1
ATOM 12445 O O . LYS E 1 413 ? 177.344 127.132 152.007 1.00 21.14 558 LYS E O 1
ATOM 12451 N N . THR E 1 414 ? 178.299 125.220 152.693 1.00 18.66 559 THR E N 1
ATOM 12452 C CA . THR E 1 414 ? 178.261 125.513 154.117 1.00 17.30 559 THR E CA 1
ATOM 12453 C C . THR E 1 414 ? 179.682 125.457 154.659 1.00 18.80 559 THR E C 1
ATOM 12454 O O . THR E 1 414 ? 180.462 124.573 154.294 1.00 18.34 559 THR E O 1
ATOM 12458 N N . GLY E 1 415 ? 180.021 126.407 155.519 1.00 18.78 560 GLY E N 1
ATOM 12459 C CA . GLY E 1 415 ? 181.342 126.449 156.103 1.00 18.80 560 GLY E CA 1
ATOM 12460 C C . GLY E 1 415 ? 181.541 125.358 157.138 1.00 16.19 560 GLY E C 1
ATOM 12461 O O . GLY E 1 415 ? 180.789 124.387 157.237 1.00 14.38 560 GLY E O 1
ATOM 12462 N N . ALA E 1 416 ? 182.605 125.529 157.924 1.00 14.24 561 ALA E N 1
ATOM 12463 C CA . ALA E 1 416 ? 182.877 124.602 159.013 1.00 12.37 561 ALA E CA 1
ATOM 12464 C C . ALA E 1 416 ? 181.725 124.504 160.002 1.00 14.21 561 ALA E C 1
ATOM 12465 O O . ALA E 1 416 ? 181.661 123.532 160.761 1.00 15.79 561 ALA E O 1
ATOM 12467 N N . ARG E 1 417 ? 180.835 125.498 160.045 1.00 14.30 562 ARG E N 1
ATOM 12468 C CA . ARG E 1 417 ? 179.631 125.370 160.859 1.00 14.83 562 ARG E CA 1
ATOM 12469 C C . ARG E 1 417 ? 178.775 124.192 160.408 1.00 14.19 562 ARG E C 1
ATOM 12470 O O . ARG E 1 417 ? 178.071 123.586 161.222 1.00 13.95 562 ARG E O 1
ATOM 12478 N N . GLY E 1 418 ? 178.831 123.850 159.118 1.00 13.88 563 GLY E N 1
ATOM 12479 C CA . GLY E 1 418 ? 178.048 122.752 158.576 1.00 14.60 563 GLY E CA 1
ATOM 12480 C C . GLY E 1 418 ? 178.561 121.367 158.904 1.00 15.12 563 GLY E C 1
ATOM 12481 O O . GLY E 1 418 ? 177.821 120.394 158.738 1.00 17.81 563 GLY E O 1
ATOM 12482 N N . LEU E 1 419 ? 179.815 121.253 159.342 1.00 13.50 564 LEU E N 1
ATOM 12483 C CA . LEU E 1 419 ? 180.434 119.941 159.508 1.00 12.81 564 LEU E CA 1
ATOM 12484 C C . LEU E 1 419 ? 179.746 119.118 160.590 1.00 15.11 564 LEU E C 1
ATOM 12485 O O . LEU E 1 419 ? 179.635 117.894 160.465 1.00 18.01 564 LEU E O 1
ATOM 12490 N N . ARG E 1 420 ? 179.276 119.765 161.656 1.00 14.88 565 ARG E N 1
ATOM 12491 C CA . ARG E 1 420 ? 178.531 119.049 162.688 1.00 15.30 565 ARG E CA 1
ATOM 12492 C C . ARG E 1 420 ? 177.191 118.543 162.175 1.00 15.53 565 ARG E C 1
ATOM 12493 O O . ARG E 1 420 ? 176.677 117.539 162.677 1.00 16.02 565 ARG E O 1
ATOM 12495 N N . SER E 1 421 ? 176.610 119.229 161.193 1.00 16.71 566 SER E N 1
ATOM 12496 C CA . SER E 1 421 ? 175.307 118.844 160.664 1.00 16.23 566 SER E CA 1
ATOM 12497 C C . SER E 1 421 ? 175.394 117.605 159.781 1.00 15.36 566 SER E C 1
ATOM 12498 O O . SER E 1 421 ? 174.637 116.647 159.965 1.00 18.19 566 SER E O 1
ATOM 12501 N N . ILE E 1 422 ? 176.307 117.610 158.810 1.00 15.41 567 ILE E N 1
ATOM 12502 C CA . ILE E 1 422 ? 176.489 116.455 157.933 1.00 19.10 567 ILE E CA 1
ATOM 12503 C C . ILE E 1 422 ? 176.911 115.214 158.719 1.00 18.69 567 ILE E C 1
ATOM 12504 O O . ILE E 1 422 ? 176.385 114.118 158.499 1.00 17.57 567 ILE E O 1
ATOM 12509 N N . MET E 1 423 ? 177.869 115.355 159.634 1.00 17.20 568 MET E N 1
ATOM 12510 C CA . MET E 1 423 ? 178.330 114.186 160.380 1.00 18.05 568 MET E CA 1
ATOM 12511 C C . MET E 1 423 ? 177.251 113.615 161.295 1.00 18.12 568 MET E C 1
ATOM 12512 O O . MET E 1 423 ? 177.161 112.394 161.460 1.00 19.41 568 MET E O 1
ATOM 12517 N N . GLU E 1 424 ? 176.431 114.470 161.905 1.00 17.44 569 GLU E N 1
ATOM 12518 C CA . GLU E 1 424 ? 175.336 113.980 162.739 1.00 17.46 569 GLU E CA 1
ATOM 12519 C C . GLU E 1 424 ? 174.325 113.169 161.933 1.00 18.90 569 GLU E C 1
ATOM 12520 O O . GLU E 1 424 ? 173.804 112.157 162.413 1.00 19.35 569 GLU E O 1
ATOM 12522 N N . LYS E 1 425 ? 174.033 113.606 160.709 1.00 18.82 570 LYS E N 1
ATOM 12523 C CA . LYS E 1 425 ? 173.103 112.894 159.837 1.00 19.13 570 LYS E CA 1
ATOM 12524 C C . LYS E 1 425 ? 173.643 111.552 159.347 1.00 19.91 570 LYS E C 1
ATOM 12525 O O . LYS E 1 425 ? 172.859 110.624 159.123 1.00 20.02 570 LYS E O 1
ATOM 12531 N N . LEU E 1 426 ? 174.958 111.424 159.160 1.00 19.82 571 LEU E N 1
ATOM 12532 C CA . LEU E 1 426 ? 175.517 110.131 158.769 1.00 19.57 571 LEU E CA 1
ATOM 12533 C C . LEU E 1 426 ? 175.532 109.121 159.909 1.00 20.71 571 LEU E C 1
ATOM 12534 O O . LEU E 1 426 ? 175.359 107.923 159.664 1.00 23.50 571 LEU E O 1
ATOM 12539 N N . LEU E 1 427 ? 175.735 109.560 161.146 1.00 20.46 572 LEU E N 1
ATOM 12540 C CA . LEU E 1 427 ? 175.893 108.635 162.262 1.00 21.51 572 LEU E CA 1
ATOM 12541 C C . LEU E 1 427 ? 174.591 108.321 162.990 1.00 21.86 572 LEU E C 1
ATOM 12542 O O . LEU E 1 427 ? 174.632 107.672 164.039 1.00 21.56 572 LEU E O 1
ATOM 12547 N N . LEU E 1 428 ? 173.446 108.776 162.479 1.00 21.46 573 LEU E N 1
ATOM 12548 C CA . LEU E 1 428 ? 172.181 108.534 163.171 1.00 23.17 573 LEU E CA 1
ATOM 12549 C C . LEU E 1 428 ? 171.858 107.046 163.263 1.00 24.37 573 LEU E C 1
ATOM 12550 O O . LEU E 1 428 ? 171.531 106.539 164.342 1.00 24.25 573 LEU E O 1
ATOM 12555 N N . GLU E 1 429 ? 171.954 106.329 162.144 1.00 25.60 574 GLU E N 1
ATOM 12556 C CA . GLU E 1 429 ? 171.626 104.906 162.155 1.00 25.16 574 GLU E CA 1
ATOM 12557 C C . GLU E 1 429 ? 172.553 104.058 163.021 1.00 23.58 574 GLU E C 1
ATOM 12558 O O . GLU E 1 429 ? 172.038 103.204 163.764 1.00 24.40 574 GLU E O 1
ATOM 12564 N N . PRO E 1 430 ? 173.882 104.215 162.985 1.00 23.71 575 PRO E N 1
ATOM 12565 C CA . PRO E 1 430 ? 174.715 103.574 164.018 1.00 24.30 575 PRO E CA 1
ATOM 12566 C C . PRO E 1 430 ? 174.334 103.904 165.451 1.00 23.81 575 PRO E C 1
ATOM 12567 O O . PRO E 1 430 ? 174.324 103.009 166.303 1.00 25.12 575 PRO E O 1
ATOM 12571 N N . MET E 1 431 ? 174.021 105.166 165.743 1.00 22.96 576 MET E N 1
ATOM 12572 C CA . MET E 1 431 ? 173.726 105.566 167.116 1.00 24.22 576 MET E CA 1
ATOM 12573 C C . MET E 1 431 ? 172.516 104.846 167.699 1.00 24.59 576 MET E C 1
ATOM 12574 O O . MET E 1 431 ? 172.466 104.615 168.912 1.00 25.85 576 MET E O 1
ATOM 12576 N N . PHE E 1 432 ? 171.529 104.497 166.873 1.00 23.70 577 PHE E N 1
ATOM 12577 C CA . PHE E 1 432 ? 170.448 103.638 167.349 1.00 25.24 577 PHE E CA 1
ATOM 12578 C C . PHE E 1 432 ? 170.903 102.193 167.529 1.00 24.58 577 PHE E C 1
ATOM 12579 O O . PHE E 1 432 ? 170.597 101.561 168.546 1.00 23.87 577 PHE E O 1
ATOM 12581 N N . GLU E 1 433 ? 171.616 101.643 166.545 1.00 23.69 578 GLU E N 1
ATOM 12582 C CA . GLU E 1 433 ? 171.968 100.227 166.598 1.00 24.31 578 GLU E CA 1
ATOM 12583 C C . GLU E 1 433 ? 173.070 99.929 167.612 1.00 27.30 578 GLU E C 1
ATOM 12584 O O . GLU E 1 433 ? 173.094 98.833 168.181 1.00 28.45 578 GLU E O 1
ATOM 12587 N N . VAL E 1 434 ? 173.981 100.871 167.849 1.00 28.15 579 VAL E N 1
ATOM 12588 C CA . VAL E 1 434 ? 175.238 100.612 168.561 1.00 27.51 579 VAL E CA 1
ATOM 12589 C C . VAL E 1 434 ? 175.085 99.981 169.950 1.00 26.27 579 VAL E C 1
ATOM 12590 O O . VAL E 1 434 ? 175.990 99.235 170.352 1.00 24.49 579 VAL E O 1
ATOM 12594 N N . PRO E 1 435 ? 174.013 100.209 170.726 1.00 26.79 580 PRO E N 1
ATOM 12595 C CA . PRO E 1 435 ? 173.871 99.441 171.980 1.00 27.15 580 PRO E CA 1
ATOM 12596 C C . PRO E 1 435 ? 173.887 97.927 171.797 1.00 28.82 580 PRO E C 1
ATOM 12597 O O . PRO E 1 435 ? 174.120 97.208 172.776 1.00 27.39 580 PRO E O 1
ATOM 12601 N N . ASN E 1 436 ? 173.637 97.420 170.591 1.00 29.32 581 ASN E N 1
ATOM 12602 C CA . ASN E 1 436 ? 173.670 95.981 170.361 1.00 28.03 581 ASN E CA 1
ATOM 12603 C C . ASN E 1 436 ? 175.100 95.465 170.477 1.00 28.82 581 ASN E C 1
ATOM 12604 O O . ASN E 1 436 ? 176.016 95.988 169.836 1.00 28.38 581 ASN E O 1
ATOM 12606 N N . SER E 1 437 ? 175.286 94.438 171.308 1.00 28.48 582 SER E N 1
ATOM 12607 C CA . SER E 1 437 ? 176.620 93.991 171.694 1.00 28.57 582 SER E CA 1
ATOM 12608 C C . SER E 1 437 ? 177.436 93.447 170.527 1.00 30.68 582 SER E C 1
ATOM 12609 O O . SER E 1 437 ? 178.666 93.383 170.630 1.00 30.46 582 SER E O 1
ATOM 12611 N N . ASP E 1 438 ? 176.795 93.047 169.426 1.00 32.16 583 ASP E N 1
ATOM 12612 C CA . ASP E 1 438 ? 177.552 92.591 168.265 1.00 29.82 583 ASP E CA 1
ATOM 12613 C C . ASP E 1 438 ? 178.293 93.724 167.569 1.00 31.81 583 ASP E C 1
ATOM 12614 O O . ASP E 1 438 ? 179.215 93.458 166.791 1.00 33.61 583 ASP E O 1
ATOM 12616 N N . ILE E 1 439 ? 177.917 94.973 167.833 1.00 31.91 584 ILE E N 1
ATOM 12617 C CA . ILE E 1 439 ? 178.573 96.139 167.252 1.00 31.56 584 ILE E CA 1
ATOM 12618 C C . ILE E 1 439 ? 179.803 96.469 168.084 1.00 31.72 584 ILE E C 1
ATOM 12619 O O . ILE E 1 439 ? 179.726 97.241 169.046 1.00 34.72 584 ILE E O 1
ATOM 12624 N N . VAL E 1 440 ? 180.940 95.868 167.738 1.00 30.43 585 VAL E N 1
ATOM 12625 C CA . VAL E 1 440 ? 182.205 96.285 168.333 1.00 31.96 585 VAL E CA 1
ATOM 12626 C C . VAL E 1 440 ? 182.798 97.492 167.609 1.00 32.05 585 VAL E C 1
ATOM 12627 O O . VAL E 1 440 ? 183.372 98.383 168.244 1.00 30.45 585 VAL E O 1
ATOM 12631 N N . CYS E 1 441 ? 182.659 97.564 166.286 1.00 33.90 586 CYS E N 1
ATOM 12632 C CA . CYS E 1 441 ? 183.161 98.697 165.520 1.00 32.38 586 CYS E CA 1
ATOM 12633 C C . CYS E 1 441 ? 182.128 99.182 164.515 1.00 34.08 586 CYS E C 1
ATOM 12634 O O . CYS E 1 441 ? 181.437 98.383 163.878 1.00 34.58 586 CYS E O 1
ATOM 12637 N N . VAL E 1 442 ? 182.049 100.502 164.370 1.00 32.97 587 VAL E N 1
ATOM 12638 C CA . VAL E 1 442 ? 181.289 101.162 163.315 1.00 30.11 587 VAL E CA 1
ATOM 12639 C C . VAL E 1 442 ? 182.294 101.816 162.381 1.00 30.92 587 VAL E C 1
ATOM 12640 O O . VAL E 1 442 ? 183.244 102.459 162.842 1.00 31.93 587 VAL E O 1
ATOM 12644 N N . GLU E 1 443 ? 182.103 101.642 161.075 1.00 31.33 588 GLU E N 1
ATOM 12645 C CA . GLU E 1 443 ? 183.076 102.116 160.104 1.00 31.70 588 GLU E CA 1
ATOM 12646 C C . GLU E 1 443 ? 182.410 102.949 159.020 1.00 31.11 588 GLU E C 1
ATOM 12647 O O . GLU E 1 443 ? 181.346 102.590 158.507 1.00 31.27 588 GLU E O 1
ATOM 12653 N N . VAL E 1 444 ? 183.055 104.065 158.680 1.00 25.76 589 VAL E N 1
ATOM 12654 C CA . VAL E 1 444 ? 182.610 104.986 157.642 1.00 24.54 589 VAL E CA 1
ATOM 12655 C C . VAL E 1 444 ? 183.694 105.058 156.575 1.00 25.04 589 VAL E C 1
ATOM 12656 O O . VAL E 1 444 ? 184.886 105.076 156.897 1.00 26.21 589 VAL E O 1
ATOM 12660 N N . ASP E 1 445 ? 183.286 105.093 155.309 1.00 25.03 590 ASP E N 1
ATOM 12661 C CA . ASP E 1 445 ? 184.236 105.098 154.208 1.00 25.72 590 ASP E CA 1
ATOM 12662 C C . ASP E 1 445 ? 183.739 106.021 153.103 1.00 25.49 590 ASP E C 1
ATOM 12663 O O . ASP E 1 445 ? 182.601 106.495 153.122 1.00 24.56 590 ASP E O 1
ATOM 12668 N N . LYS E 1 446 ? 184.633 106.287 152.144 1.00 28.11 591 LYS E N 1
ATOM 12669 C CA . LYS E 1 446 ? 184.407 107.315 151.129 1.00 27.56 591 LYS E CA 1
ATOM 12670 C C . LYS E 1 446 ? 183.046 107.181 150.457 1.00 27.90 591 LYS E C 1
ATOM 12671 O O . LYS E 1 446 ? 182.346 108.178 150.251 1.00 27.74 591 LYS E O 1
ATOM 12673 N N . GLU E 1 447 ? 182.658 105.959 150.097 1.00 26.29 592 GLU E N 1
ATOM 12674 C CA . GLU E 1 447 ? 181.373 105.747 149.443 1.00 28.37 592 GLU E CA 1
ATOM 12675 C C . GLU E 1 447 ? 180.194 105.796 150.404 1.00 29.01 592 GLU E C 1
ATOM 12676 O O . GLU E 1 447 ? 179.055 105.944 149.951 1.00 27.83 592 GLU E O 1
ATOM 12682 N N . VAL E 1 448 ? 180.432 105.670 151.710 1.00 27.65 593 VAL E N 1
ATOM 12683 C CA . VAL E 1 448 ? 179.343 105.785 152.675 1.00 26.03 593 VAL E CA 1
ATOM 12684 C C . VAL E 1 448 ? 178.883 107.233 152.791 1.00 25.33 593 VAL E C 1
ATOM 12685 O O . VAL E 1 448 ? 177.682 107.517 152.850 1.00 23.98 593 VAL E O 1
ATOM 12689 N N . VAL E 1 449 ? 179.834 108.169 152.793 1.00 25.82 594 VAL E N 1
ATOM 12690 C CA . VAL E 1 449 ? 179.520 109.596 152.778 1.00 24.65 594 VAL E CA 1
ATOM 12691 C C . VAL E 1 449 ? 178.769 109.975 151.508 1.00 28.10 594 VAL E C 1
ATOM 12692 O O . VAL E 1 449 ? 177.892 110.848 151.525 1.00 29.61 594 VAL E O 1
ATOM 12696 N N . GLU E 1 450 ? 179.094 109.331 150.390 1.00 28.23 595 GLU E N 1
ATOM 12697 C CA . GLU E 1 450 ? 178.344 109.563 149.163 1.00 29.20 595 GLU E CA 1
ATOM 12698 C C . GLU E 1 450 ? 176.932 108.992 149.219 1.00 29.65 595 GLU E C 1
ATOM 12699 O O . GLU E 1 450 ? 176.152 109.228 148.290 1.00 28.15 595 GLU E O 1
ATOM 12701 N N . GLY E 1 451 ? 176.589 108.250 150.271 1.00 27.64 596 GLY E N 1
ATOM 12702 C CA . GLY E 1 451 ? 175.282 107.637 150.397 1.00 28.16 596 GLY E CA 1
ATOM 12703 C C . GLY E 1 451 ? 175.046 106.456 149.489 1.00 28.44 596 GLY E C 1
ATOM 12704 O O . GLY E 1 451 ? 173.912 105.978 149.395 1.00 27.91 596 GLY E O 1
ATOM 12705 N N . LYS E 1 452 ? 176.088 105.969 148.823 1.00 29.35 597 LYS E N 1
ATOM 12706 C CA . LYS E 1 452 ? 176.003 104.839 147.911 1.00 27.32 597 LYS E CA 1
ATOM 12707 C C . LYS E 1 452 ? 176.035 103.505 148.639 1.00 27.83 597 LYS E C 1
ATOM 12708 O O . LYS E 1 452 ? 175.781 102.470 148.015 1.00 28.57 597 LYS E O 1
ATOM 12714 N N . LYS E 1 453 ? 176.348 103.507 149.932 1.00 29.03 598 LYS E N 1
ATOM 12715 C CA . LYS E 1 453 ? 176.548 102.283 150.688 1.00 28.61 598 LYS E CA 1
ATOM 12716 C C . LYS E 1 453 ? 176.121 102.508 152.130 1.00 28.90 598 LYS E C 1
ATOM 12717 O O . LYS E 1 453 ? 176.134 103.635 152.630 1.00 28.21 598 LYS E O 1
ATOM 12723 N N . GLU E 1 454 ? 175.731 101.426 152.784 1.00 31.28 599 GLU E N 1
ATOM 12724 C CA . GLU E 1 454 ? 175.464 101.423 154.211 1.00 30.53 599 GLU E CA 1
ATOM 12725 C C . GLU E 1 454 ? 176.766 101.398 155.007 1.00 30.90 599 GLU E C 1
ATOM 12726 O O . GLU E 1 454 ? 177.771 100.848 154.551 1.00 29.88 599 GLU E O 1
ATOM 12732 N N . PRO E 1 455 ? 176.779 102.009 156.190 1.00 28.76 600 PRO E N 1
ATOM 12733 C CA . PRO E 1 455 ? 177.963 101.915 157.048 1.00 30.07 600 PRO E CA 1
ATOM 12734 C C . PRO E 1 455 ? 178.221 100.479 157.479 1.00 31.24 600 PRO E C 1
ATOM 12735 O O . PRO E 1 455 ? 177.303 99.664 157.596 1.00 30.48 600 PRO E O 1
ATOM 12739 N N . GLY E 1 456 ? 179.495 100.175 157.717 1.00 32.38 601 GLY E N 1
ATOM 12740 C CA . GLY E 1 456 ? 179.887 98.827 158.093 1.00 34.55 601 GLY E CA 1
ATOM 12741 C C . GLY E 1 456 ? 179.616 98.571 159.561 1.00 34.87 601 GLY E C 1
ATOM 12742 O O . GLY E 1 456 ? 180.039 99.342 160.429 1.00 34.13 601 GLY E O 1
ATOM 12743 N N . TYR E 1 457 ? 178.908 97.482 159.844 1.00 34.33 602 TYR E N 1
ATOM 12744 C CA . TYR E 1 457 ? 178.716 97.001 161.206 1.00 33.14 602 TYR E CA 1
ATOM 12745 C C . TYR E 1 457 ? 179.498 95.709 161.381 1.00 34.23 602 TYR E C 1
ATOM 12746 O O . TYR E 1 457 ? 179.239 94.725 160.680 1.00 34.98 602 TYR E O 1
ATOM 12755 N N . ILE E 1 458 ? 180.455 95.714 162.304 1.00 31.85 603 ILE E N 1
ATOM 12756 C CA . ILE E 1 458 ? 181.283 94.540 162.553 1.00 31.00 603 ILE E CA 1
ATOM 12757 C C . ILE E 1 458 ? 181.456 94.375 164.056 1.00 29.93 603 ILE E C 1
ATOM 12758 O O . ILE E 1 458 ? 181.085 95.255 164.831 1.00 29.87 603 ILE E O 1
ATOM 12763 N N . PRO F 1 20 ? 171.187 103.293 184.868 1.00 78.44 165 PRO F N 1
ATOM 12764 C CA . PRO F 1 20 ? 171.421 103.893 183.556 1.00 76.81 165 PRO F CA 1
ATOM 12765 C C . PRO F 1 20 ? 170.152 103.962 182.704 1.00 75.79 165 PRO F C 1
ATOM 12766 O O . PRO F 1 20 ? 169.173 103.288 183.022 1.00 73.31 165 PRO F O 1
ATOM 12770 N N . PRO F 1 21 ? 170.166 104.766 181.643 1.00 74.14 166 PRO F N 1
ATOM 12771 C CA . PRO F 1 21 ? 168.985 104.883 180.785 1.00 69.67 166 PRO F CA 1
ATOM 12772 C C . PRO F 1 21 ? 168.785 103.633 179.950 1.00 64.37 166 PRO F C 1
ATOM 12773 O O . PRO F 1 21 ? 169.738 102.879 179.704 1.00 63.16 166 PRO F O 1
ATOM 12777 N N . PRO F 1 22 ? 167.563 103.377 179.494 1.00 59.35 167 PRO F N 1
ATOM 12778 C CA . PRO F 1 22 ? 167.329 102.257 178.583 1.00 58.74 167 PRO F CA 1
ATOM 12779 C C . PRO F 1 22 ? 167.873 102.559 177.199 1.00 57.22 167 PRO F C 1
ATOM 12780 O O . PRO F 1 22 ? 168.003 103.733 176.817 1.00 53.28 167 PRO F O 1
ATOM 12784 N N . PRO F 1 23 ? 168.203 101.530 176.423 1.00 60.60 168 PRO F N 1
ATOM 12785 C CA . PRO F 1 23 ? 168.578 101.726 175.014 1.00 55.00 168 PRO F CA 1
ATOM 12786 C C . PRO F 1 23 ? 167.526 102.512 174.252 1.00 50.07 168 PRO F C 1
ATOM 12787 O O . PRO F 1 23 ? 166.329 102.436 174.564 1.00 51.81 168 PRO F O 1
ATOM 12791 N N . PRO F 1 24 ? 167.944 103.289 173.250 1.00 46.34 169 PRO F N 1
ATOM 12792 C CA . PRO F 1 24 ? 166.985 104.119 172.501 1.00 42.65 169 PRO F CA 1
ATOM 12793 C C . PRO F 1 24 ? 165.925 103.332 171.755 1.00 47.52 169 PRO F C 1
ATOM 12794 O O . PRO F 1 24 ? 164.834 103.864 171.515 1.00 51.74 169 PRO F O 1
ATOM 12798 N N . LYS F 1 25 ? 166.212 102.089 171.361 1.00 49.72 170 LYS F N 1
ATOM 12799 C CA . LYS F 1 25 ? 165.188 101.260 170.732 1.00 46.98 170 LYS F CA 1
ATOM 12800 C C . LYS F 1 25 ? 164.009 101.015 171.665 1.00 47.44 170 LYS F C 1
ATOM 12801 O O . LYS F 1 25 ? 162.853 101.011 171.227 1.00 45.09 170 LYS F O 1
ATOM 12803 N N . LYS F 1 26 ? 164.277 100.819 172.954 1.00 49.81 171 LYS F N 1
ATOM 12804 C CA . LYS F 1 26 ? 163.194 100.622 173.911 1.00 52.76 171 LYS F CA 1
ATOM 12805 C C . LYS F 1 26 ? 162.501 101.935 174.253 1.00 49.54 171 LYS F C 1
ATOM 12806 O O . LYS F 1 26 ? 161.286 101.962 174.476 1.00 49.54 171 LYS F O 1
ATOM 12812 N N . ILE F 1 27 ? 163.264 103.027 174.306 1.00 51.04 172 ILE F N 1
ATOM 12813 C CA . ILE F 1 27 ? 162.683 104.365 174.397 1.00 49.29 172 ILE F CA 1
ATOM 12814 C C . ILE F 1 27 ? 161.727 104.629 173.238 1.00 45.16 172 ILE F C 1
ATOM 12815 O O . ILE F 1 27 ? 160.624 105.154 173.428 1.00 45.60 172 ILE F O 1
ATOM 12820 N N . TYR F 1 28 ? 162.138 104.276 172.018 1.00 43.90 173 TYR F N 1
ATOM 12821 C CA . TYR F 1 28 ? 161.263 104.439 170.858 1.00 43.08 173 TYR F CA 1
ATOM 12822 C C . TYR F 1 28 ? 159.972 103.641 170.998 1.00 47.01 173 TYR F C 1
ATOM 12823 O O . TYR F 1 28 ? 158.893 104.126 170.641 1.00 47.23 173 TYR F O 1
ATOM 12825 N N . ASN F 1 29 ? 160.065 102.410 171.502 1.00 49.14 174 ASN F N 1
ATOM 12826 C CA . ASN F 1 29 ? 158.869 101.597 171.705 1.00 43.96 174 ASN F CA 1
ATOM 12827 C C . ASN F 1 29 ? 157.901 102.233 172.695 1.00 42.05 174 ASN F C 1
ATOM 12828 O O . ASN F 1 29 ? 156.686 102.236 172.469 1.00 43.09 174 ASN F O 1
ATOM 12830 N N . TYR F 1 30 ? 158.418 102.789 173.792 1.00 43.90 175 TYR F N 1
ATOM 12831 C CA . TYR F 1 30 ? 157.549 103.456 174.758 1.00 43.19 175 TYR F CA 1
ATOM 12832 C C . TYR F 1 30 ? 156.989 104.767 174.217 1.00 40.11 175 TYR F C 1
ATOM 12833 O O . TYR F 1 30 ? 155.839 105.118 174.502 1.00 40.67 175 TYR F O 1
ATOM 12842 N N . LEU F 1 31 ? 157.786 105.515 173.454 1.00 42.66 176 LEU F N 1
ATOM 12843 C CA . LEU F 1 31 ? 157.251 106.658 172.719 1.00 43.27 176 LEU F CA 1
ATOM 12844 C C . LEU F 1 31 ? 156.125 106.260 171.771 1.00 39.97 176 LEU F C 1
ATOM 12845 O O . LEU F 1 31 ? 155.121 106.973 171.656 1.00 38.24 176 LEU F O 1
ATOM 12847 N N . ASP F 1 32 ? 156.275 105.132 171.072 1.00 39.88 177 ASP F N 1
ATOM 12848 C CA . ASP F 1 32 ? 155.195 104.617 170.234 1.00 41.58 177 ASP F CA 1
ATOM 12849 C C . ASP F 1 32 ? 153.955 104.205 171.023 1.00 44.86 177 ASP F C 1
ATOM 12850 O O . ASP F 1 32 ? 152.888 104.034 170.424 1.00 45.99 177 ASP F O 1
ATOM 12852 N N . LYS F 1 33 ? 154.062 104.042 172.342 1.00 47.42 178 LYS F N 1
ATOM 12853 C CA . LYS F 1 33 ? 152.888 103.740 173.155 1.00 45.06 178 LYS F CA 1
ATOM 12854 C C . LYS F 1 33 ? 151.972 104.941 173.355 1.00 45.42 178 LYS F C 1
ATOM 12855 O O . LYS F 1 33 ? 150.816 104.754 173.746 1.00 43.61 178 LYS F O 1
ATOM 12857 N N . TYR F 1 34 ? 152.442 106.157 173.075 1.00 48.10 179 TYR F N 1
ATOM 12858 C CA . TYR F 1 34 ? 151.632 107.356 173.283 1.00 44.27 179 TYR F CA 1
ATOM 12859 C C . TYR F 1 34 ? 151.679 108.361 172.141 1.00 40.17 179 TYR F C 1
ATOM 12860 O O . TYR F 1 34 ? 150.811 109.239 172.092 1.00 32.99 179 TYR F O 1
ATOM 12869 N N . VAL F 1 35 ? 152.637 108.274 171.224 1.00 42.69 180 VAL F N 1
ATOM 12870 C CA . VAL F 1 35 ? 152.660 109.072 170.002 1.00 40.40 180 VAL F CA 1
ATOM 12871 C C . VAL F 1 35 ? 152.428 108.138 168.823 1.00 37.47 180 VAL F C 1
ATOM 12872 O O . VAL F 1 35 ? 153.165 107.160 168.641 1.00 34.73 180 VAL F O 1
ATOM 12874 N N . VAL F 1 36 ? 151.405 108.438 168.023 1.00 38.35 181 VAL F N 1
ATOM 12875 C CA . VAL F 1 36 ? 150.972 107.501 166.992 1.00 41.01 181 VAL F CA 1
ATOM 12876 C C . VAL F 1 36 ? 151.859 107.596 165.757 1.00 38.28 181 VAL F C 1
ATOM 12877 O O . VAL F 1 36 ? 152.280 106.575 165.201 1.00 43.09 181 VAL F O 1
ATOM 12881 N N . GLY F 1 37 ? 152.155 108.804 165.303 1.00 27.96 182 GLY F N 1
ATOM 12882 C CA . GLY F 1 37 ? 152.996 109.000 164.140 1.00 22.91 182 GLY F CA 1
ATOM 12883 C C . GLY F 1 37 ? 154.437 109.298 164.494 1.00 23.42 182 GLY F C 1
ATOM 12884 O O . GLY F 1 37 ? 154.969 108.816 165.501 1.00 26.39 182 GLY F O 1
ATOM 12885 N N . GLN F 1 38 ? 155.077 110.104 163.645 1.00 18.41 183 GLN F N 1
ATOM 12886 C CA . GLN F 1 38 ? 156.371 110.726 163.932 1.00 11.64 183 GLN F CA 1
ATOM 12887 C C . GLN F 1 38 ? 157.456 109.701 164.246 1.00 12.48 183 GLN F C 1
ATOM 12888 O O . GLN F 1 38 ? 158.332 109.951 165.076 1.00 13.47 183 GLN F O 1
ATOM 12890 N N . SER F 1 39 ? 157.392 108.526 163.612 1.00 13.99 184 SER F N 1
ATOM 12891 C CA . SER F 1 39 ? 158.383 107.488 163.881 1.00 14.30 184 SER F CA 1
ATOM 12892 C C . SER F 1 39 ? 159.795 107.952 163.548 1.00 16.05 184 SER F C 1
ATOM 12893 O O . SER F 1 39 ? 160.753 107.571 164.230 1.00 17.01 184 SER F O 1
ATOM 12895 N N . PHE F 1 40 ? 159.940 108.772 162.504 1.00 16.47 185 PHE F N 1
ATOM 12896 C CA . PHE F 1 40 ? 161.235 109.357 162.169 1.00 14.39 185 PHE F CA 1
ATOM 12897 C C . PHE F 1 40 ? 161.736 110.285 163.271 1.00 12.47 185 PHE F C 1
ATOM 12898 O O . PHE F 1 40 ? 162.858 110.133 163.765 1.00 12.17 185 PHE F O 1
ATOM 12906 N N . ALA F 1 41 ? 160.906 111.249 163.675 1.00 12.17 186 ALA F N 1
ATOM 12907 C CA . ALA F 1 41 ? 161.262 112.152 164.768 1.00 11.77 186 ALA F CA 1
ATOM 12908 C C . ALA F 1 41 ? 161.454 111.413 166.087 1.00 13.47 186 ALA F C 1
ATOM 12909 O O . ALA F 1 41 ? 162.346 111.753 166.872 1.00 16.60 186 ALA F O 1
ATOM 12911 N N . LYS F 1 42 ? 160.618 110.411 166.355 1.00 13.28 187 LYS F N 1
ATOM 12912 C CA . LYS F 1 42 ? 160.776 109.595 167.556 1.00 15.18 187 LYS F CA 1
ATOM 12913 C C . LYS F 1 42 ? 162.119 108.877 167.584 1.00 15.46 187 LYS F C 1
ATOM 12914 O O . LYS F 1 42 ? 162.731 108.728 168.648 1.00 17.58 187 LYS F O 1
ATOM 12916 N N . LYS F 1 43 ? 162.589 108.419 166.426 1.00 14.52 188 LYS F N 1
ATOM 12917 C CA . LYS F 1 43 ? 163.882 107.747 166.348 1.00 16.30 188 LYS F CA 1
ATOM 12918 C C . LYS F 1 43 ? 165.042 108.684 166.665 1.00 19.86 188 LYS F C 1
ATOM 12919 O O . LYS F 1 43 ? 165.915 108.349 167.475 1.00 21.65 188 LYS F O 1
ATOM 12925 N N . VAL F 1 44 ? 165.077 109.859 166.037 1.00 20.07 189 VAL F N 1
ATOM 12926 C CA . VAL F 1 44 ? 166.172 110.792 166.282 1.00 19.13 189 VAL F CA 1
ATOM 12927 C C . VAL F 1 44 ? 166.167 111.289 167.724 1.00 21.43 189 VAL F C 1
ATOM 12928 O O . VAL F 1 44 ? 167.217 111.347 168.375 1.00 26.90 189 VAL F O 1
ATOM 12932 N N . LEU F 1 45 ? 164.995 111.649 168.250 1.00 21.25 190 LEU F N 1
ATOM 12933 C CA . LEU F 1 45 ? 164.917 112.100 169.638 1.00 24.13 190 LEU F CA 1
ATOM 12934 C C . LEU F 1 45 ? 165.371 111.018 170.612 1.00 26.98 190 LEU F C 1
ATOM 12935 O O . LEU F 1 45 ? 166.083 111.307 171.579 1.00 30.61 190 LEU F O 1
ATOM 12937 N N . SER F 1 46 ? 164.951 109.772 170.387 1.00 25.59 191 SER F N 1
ATOM 12938 C CA . SER F 1 46 ? 165.416 108.664 171.217 1.00 29.63 191 SER F CA 1
ATOM 12939 C C . SER F 1 46 ? 166.936 108.525 171.183 1.00 31.96 191 SER F C 1
ATOM 12940 O O . SER F 1 46 ? 167.572 108.309 172.222 1.00 34.18 191 SER F O 1
ATOM 12942 N N . VAL F 1 47 ? 167.534 108.647 169.998 1.00 29.13 192 VAL F N 1
ATOM 12943 C CA . VAL F 1 47 ? 168.988 108.593 169.876 1.00 28.08 192 VAL F CA 1
ATOM 12944 C C . VAL F 1 47 ? 169.648 109.779 170.569 1.00 32.04 192 VAL F C 1
ATOM 12945 O O . VAL F 1 47 ? 170.716 109.641 171.178 1.00 36.94 192 VAL F O 1
ATOM 12947 N N . ALA F 1 48 ? 169.032 110.958 170.494 1.00 34.04 193 ALA F N 1
ATOM 12948 C CA . ALA F 1 48 ? 169.646 112.151 171.069 1.00 36.41 193 ALA F CA 1
ATOM 12949 C C . ALA F 1 48 ? 169.639 112.130 172.596 1.00 36.53 193 ALA F C 1
ATOM 12950 O O . ALA F 1 48 ? 170.688 112.299 173.227 1.00 40.13 193 ALA F O 1
ATOM 12952 N N . VAL F 1 49 ? 168.471 111.931 173.213 1.00 32.28 194 VAL F N 1
ATOM 12953 C CA . VAL F 1 49 ? 168.400 112.057 174.668 1.00 33.08 194 VAL F CA 1
ATOM 12954 C C . VAL F 1 49 ? 169.201 110.967 175.372 1.00 33.46 194 VAL F C 1
ATOM 12955 O O . VAL F 1 49 ? 169.767 111.205 176.446 1.00 36.27 194 VAL F O 1
ATOM 12959 N N . TYR F 1 50 ? 169.248 109.759 174.808 1.00 33.85 195 TYR F N 1
ATOM 12960 C CA . TYR F 1 50 ? 170.121 108.719 175.343 1.00 41.01 195 TYR F CA 1
ATOM 12961 C C . TYR F 1 50 ? 171.577 109.167 175.454 1.00 44.47 195 TYR F C 1
ATOM 12962 O O . TYR F 1 50 ? 172.274 108.790 176.403 1.00 47.92 195 TYR F O 1
ATOM 12971 N N . ASN F 1 51 ? 172.047 109.981 174.507 1.00 41.11 196 ASN F N 1
ATOM 12972 C CA . ASN F 1 51 ? 173.412 110.498 174.542 1.00 38.08 196 ASN F CA 1
ATOM 12973 C C . ASN F 1 51 ? 173.638 111.579 175.594 1.00 40.44 196 ASN F C 1
ATOM 12974 O O . ASN F 1 51 ? 174.791 111.845 175.946 1.00 44.68 196 ASN F O 1
ATOM 12976 N N . HIS F 1 52 ? 172.579 112.202 176.112 1.00 40.83 197 HIS F N 1
ATOM 12977 C CA . HIS F 1 52 ? 172.719 113.061 177.287 1.00 43.14 197 HIS F CA 1
ATOM 12978 C C . HIS F 1 52 ? 172.959 112.257 178.560 1.00 47.68 197 HIS F C 1
ATOM 12979 O O . HIS F 1 52 ? 173.967 112.445 179.250 1.00 53.02 197 HIS F O 1
ATOM 12986 N N . TYR F 1 53 ? 172.033 111.361 178.892 1.00 46.60 198 TYR F N 1
ATOM 12987 C CA . TYR F 1 53 ? 172.043 110.703 180.195 1.00 49.82 198 TYR F CA 1
ATOM 12988 C C . TYR F 1 53 ? 173.194 109.717 180.333 1.00 63.51 198 TYR F C 1
ATOM 12989 O O . TYR F 1 53 ? 173.672 109.482 181.449 1.00 73.04 198 TYR F O 1
ATOM 12998 N N . LYS F 1 54 ? 173.639 109.118 179.226 1.00 63.91 199 LYS F N 1
ATOM 12999 C CA . LYS F 1 54 ? 174.757 108.183 179.292 1.00 70.61 199 LYS F CA 1
ATOM 13000 C C . LYS F 1 54 ? 176.029 108.862 179.788 1.00 73.87 199 LYS F C 1
ATOM 13001 O O . LYS F 1 54 ? 176.794 108.266 180.555 1.00 74.72 199 LYS F O 1
ATOM 13007 N N . ARG F 1 55 ? 176.281 110.102 179.358 1.00 72.98 200 ARG F N 1
ATOM 13008 C CA . ARG F 1 55 ? 177.465 110.810 179.840 1.00 78.35 200 ARG F CA 1
ATOM 13009 C C . ARG F 1 55 ? 177.443 110.979 181.354 1.00 82.65 200 ARG F C 1
ATOM 13010 O O . ARG F 1 55 ? 178.500 110.965 181.995 1.00 91.05 200 ARG F O 1
ATOM 13018 N N . ILE F 1 56 ? 176.256 111.155 181.938 1.00 76.46 201 ILE F N 1
ATOM 13019 C CA . ILE F 1 56 ? 176.136 111.275 183.389 1.00 78.43 201 ILE F CA 1
ATOM 13020 C C . ILE F 1 56 ? 176.626 110.004 184.072 1.00 86.62 201 ILE F C 1
ATOM 13021 O O . ILE F 1 56 ? 177.373 110.054 185.056 1.00 91.74 201 ILE F O 1
ATOM 13026 N N . TYR F 1 57 ? 176.208 108.843 183.563 1.00 86.58 202 TYR F N 1
ATOM 13027 C CA . TYR F 1 57 ? 176.660 107.574 184.121 1.00 91.28 202 TYR F CA 1
ATOM 13028 C C . TYR F 1 57 ? 178.108 107.254 183.779 1.00 95.78 202 TYR F C 1
ATOM 13029 O O . TYR F 1 57 ? 178.687 106.358 184.402 1.00 99.66 202 TYR F O 1
ATOM 13031 N N . ASN F 1 58 ? 178.705 107.953 182.814 1.00 97.47 203 ASN F N 1
ATOM 13032 C CA . ASN F 1 58 ? 180.154 107.904 182.656 1.00 100.38 203 ASN F CA 1
ATOM 13033 C C . ASN F 1 58 ? 180.864 108.795 183.666 1.00 101.84 203 ASN F C 1
ATOM 13034 O O . ASN F 1 58 ? 181.981 108.479 184.088 1.00 103.99 203 ASN F O 1
ATOM 13039 N N . ASN F 1 59 ? 180.234 109.902 184.065 1.00 102.96 204 ASN F N 1
ATOM 13040 C CA . ASN F 1 59 ? 180.819 110.778 185.074 1.00 105.69 204 ASN F CA 1
ATOM 13041 C C . ASN F 1 59 ? 180.665 110.207 186.479 1.00 107.27 204 ASN F C 1
ATOM 13042 O O . ASN F 1 59 ? 181.553 110.383 187.321 1.00 109.79 204 ASN F O 1
ATOM 13044 N N . ILE F 1 60 ? 179.548 109.540 186.754 1.00 104.51 205 ILE F N 1
ATOM 13045 C CA . ILE F 1 60 ? 179.343 108.876 188.036 1.00 104.91 205 ILE F CA 1
ATOM 13046 C C . ILE F 1 60 ? 180.426 107.831 188.281 1.00 108.65 205 ILE F C 1
ATOM 13047 O O . ILE F 1 60 ? 180.756 107.045 187.393 1.00 110.08 205 ILE F O 1
ATOM 13052 N N . ASP F 1 136 ? 189.913 115.248 172.521 1.00 117.46 281 ASP F N 1
ATOM 13053 C CA . ASP F 1 136 ? 189.771 114.284 173.604 1.00 118.90 281 ASP F CA 1
ATOM 13054 C C . ASP F 1 136 ? 188.965 114.880 174.752 1.00 111.77 281 ASP F C 1
ATOM 13055 O O . ASP F 1 136 ? 188.658 114.198 175.730 1.00 108.36 281 ASP F O 1
ATOM 13060 N N . ILE F 1 137 ? 188.629 116.164 174.624 1.00 109.66 282 ILE F N 1
ATOM 13061 C CA . ILE F 1 137 ? 187.829 116.836 175.638 1.00 106.15 282 ILE F CA 1
ATOM 13062 C C . ILE F 1 137 ? 186.438 116.210 175.682 1.00 108.12 282 ILE F C 1
ATOM 13063 O O . ILE F 1 137 ? 185.932 115.692 174.677 1.00 111.08 282 ILE F O 1
ATOM 13068 N N . LYS F 1 138 ? 185.822 116.234 176.864 1.00 106.13 283 LYS F N 1
ATOM 13069 C CA . LYS F 1 138 ? 184.503 115.642 177.035 1.00 99.79 283 LYS F CA 1
ATOM 13070 C C . LYS F 1 138 ? 183.496 116.287 176.091 1.00 94.67 283 LYS F C 1
ATOM 13071 O O . LYS F 1 138 ? 183.639 117.443 175.685 1.00 97.48 283 LYS F O 1
ATOM 13073 N N . LEU F 1 139 ? 182.466 115.522 175.741 1.00 88.19 284 LEU F N 1
ATOM 13074 C CA . LEU F 1 139 ? 181.502 115.971 174.747 1.00 83.16 284 LEU F CA 1
ATOM 13075 C C . LEU F 1 139 ? 180.700 117.156 175.268 1.00 76.07 284 LEU F C 1
ATOM 13076 O O . LEU F 1 139 ? 180.345 117.220 176.448 1.00 73.63 284 LEU F O 1
ATOM 13081 N N . GLU F 1 140 ? 180.420 118.100 174.375 1.00 71.15 285 GLU F N 1
ATOM 13082 C CA . GLU F 1 140 ? 179.558 119.222 174.702 1.00 70.50 285 GLU F CA 1
ATOM 13083 C C . GLU F 1 140 ? 178.134 118.741 174.967 1.00 71.49 285 GLU F C 1
ATOM 13084 O O . GLU F 1 140 ? 177.741 117.637 174.582 1.00 80.12 285 GLU F O 1
ATOM 13090 N N . LYS F 1 141 ? 177.359 119.586 175.641 1.00 65.11 286 LYS F N 1
ATOM 13091 C CA . LYS F 1 141 ? 175.956 119.274 175.870 1.00 58.93 286 LYS F CA 1
ATOM 13092 C C . LYS F 1 141 ? 175.194 119.209 174.552 1.00 50.58 286 LYS F C 1
ATOM 13093 O O . LYS F 1 141 ? 175.461 119.968 173.616 1.00 54.05 286 LYS F O 1
ATOM 13095 N N . SER F 1 142 ? 174.239 118.287 174.492 1.00 41.94 287 SER F N 1
ATOM 13096 C CA . SER F 1 142 ? 173.373 118.082 173.340 1.00 40.46 287 SER F CA 1
ATOM 13097 C C . SER F 1 142 ? 171.984 118.631 173.629 1.00 42.19 287 SER F C 1
ATOM 13098 O O . SER F 1 142 ? 171.408 118.346 174.684 1.00 43.28 287 SER F O 1
ATOM 13100 N N . ASN F 1 143 ? 171.451 119.415 172.696 1.00 37.87 288 ASN F N 1
ATOM 13101 C CA . ASN F 1 143 ? 170.141 120.029 172.848 1.00 28.46 288 ASN F CA 1
ATOM 13102 C C . ASN F 1 143 ? 169.396 119.901 171.526 1.00 17.12 288 ASN F C 1
ATOM 13103 O O . ASN F 1 143 ? 170.002 119.778 170.459 1.00 16.52 288 ASN F O 1
ATOM 13108 N N . ILE F 1 144 ? 168.066 119.929 171.606 1.00 12.91 289 ILE F N 1
ATOM 13109 C CA . ILE F 1 144 ? 167.198 119.617 170.476 1.00 10.02 289 ILE F CA 1
ATOM 13110 C C . ILE F 1 144 ? 166.371 120.826 170.058 1.00 9.08 289 ILE F C 1
ATOM 13111 O O . ILE F 1 144 ? 165.943 121.629 170.894 1.00 11.72 289 ILE F O 1
ATOM 13116 N N . LEU F 1 145 ? 166.175 120.957 168.748 1.00 6.94 290 LEU F N 1
ATOM 13117 C CA . LEU F 1 145 ? 165.064 121.688 168.154 1.00 7.12 290 LEU F CA 1
ATOM 13118 C C . LEU F 1 145 ? 163.994 120.711 167.691 1.00 9.34 290 LEU F C 1
ATOM 13119 O O . LEU F 1 145 ? 164.289 119.778 166.939 1.00 8.99 290 LEU F O 1
ATOM 13124 N N . LEU F 1 146 ? 162.758 120.926 168.136 1.00 9.79 291 LEU F N 1
ATOM 13125 C CA . LEU F 1 146 ? 161.598 120.192 167.634 1.00 5.83 291 LEU F CA 1
ATOM 13126 C C . LEU F 1 146 ? 160.833 121.142 166.717 1.00 5.44 291 LEU F C 1
ATOM 13127 O O . LEU F 1 146 ? 159.941 121.868 167.155 1.00 6.41 291 LEU F O 1
ATOM 13132 N N . LEU F 1 147 ? 161.187 121.128 165.439 1.00 4.21 292 LEU F N 1
ATOM 13133 C CA . LEU F 1 147 ? 160.611 122.058 164.480 1.00 4.35 292 LEU F CA 1
ATOM 13134 C C . LEU F 1 147 ? 159.191 121.658 164.103 1.00 4.84 292 LEU F C 1
ATOM 13135 O O . LEU F 1 147 ? 158.884 121.458 162.928 1.00 4.24 292 LEU F O 1
ATOM 13140 N N . THR F 1 150 ? 152.215 123.057 163.437 1.00 22.07 295 THR F N 1
ATOM 13141 C CA . THR F 1 150 ? 151.554 123.625 164.606 1.00 22.73 295 THR F CA 1
ATOM 13142 C C . THR F 1 150 ? 150.566 122.643 165.213 1.00 20.18 295 THR F C 1
ATOM 13143 O O . THR F 1 150 ? 150.075 121.743 164.535 1.00 18.31 295 THR F O 1
ATOM 13145 N N . GLY F 1 151 ? 150.275 122.826 166.496 1.00 20.13 296 GLY F N 1
ATOM 13146 C CA . GLY F 1 151 ? 149.375 121.938 167.203 1.00 25.47 296 GLY F CA 1
ATOM 13147 C C . GLY F 1 151 ? 149.875 120.516 167.349 1.00 21.74 296 GLY F C 1
ATOM 13148 O O . GLY F 1 151 ? 149.119 119.634 167.762 1.00 26.46 296 GLY F O 1
ATOM 13149 N N . SER F 1 152 ? 151.144 120.281 167.022 1.00 23.14 297 SER F N 1
ATOM 13150 C CA . SER F 1 152 ? 151.676 118.927 166.990 1.00 26.29 297 SER F CA 1
ATOM 13151 C C . SER F 1 152 ? 151.898 118.403 168.410 1.00 28.62 297 SER F C 1
ATOM 13152 O O . SER F 1 152 ? 151.856 119.143 169.397 1.00 30.23 297 SER F O 1
ATOM 13154 N N . GLY F 1 153 ? 152.130 117.097 168.500 1.00 24.20 298 GLY F N 1
ATOM 13155 C CA . GLY F 1 153 ? 152.375 116.437 169.767 1.00 22.83 298 GLY F CA 1
ATOM 13156 C C . GLY F 1 153 ? 153.795 116.546 170.281 1.00 22.57 298 GLY F C 1
ATOM 13157 O O . GLY F 1 153 ? 154.239 115.693 171.055 1.00 23.55 298 GLY F O 1
ATOM 13158 N N . LYS F 1 154 ? 154.524 117.578 169.847 1.00 23.53 299 LYS F N 1
ATOM 13159 C CA . LYS F 1 154 ? 155.928 117.709 170.229 1.00 23.20 299 LYS F CA 1
ATOM 13160 C C . LYS F 1 154 ? 156.091 117.813 171.741 1.00 22.41 299 LYS F C 1
ATOM 13161 O O . LYS F 1 154 ? 157.019 117.229 172.312 1.00 21.62 299 LYS F O 1
ATOM 13163 N N . THR F 1 155 ? 155.203 118.555 172.407 1.00 21.12 300 THR F N 1
ATOM 13164 C CA . THR F 1 155 ? 155.221 118.601 173.868 1.00 19.70 300 THR F CA 1
ATOM 13165 C C . THR F 1 155 ? 154.855 117.248 174.469 1.00 22.13 300 THR F C 1
ATOM 13166 O O . THR F 1 155 ? 155.408 116.847 175.500 1.00 24.41 300 THR F O 1
ATOM 13168 N N . LEU F 1 156 ? 153.918 116.538 173.842 1.00 21.63 301 LEU F N 1
ATOM 13169 C CA . LEU F 1 156 ? 153.564 115.192 174.281 1.00 24.74 301 LEU F CA 1
ATOM 13170 C C . LEU F 1 156 ? 154.717 114.215 174.087 1.00 23.78 301 LEU F C 1
ATOM 13171 O O . LEU F 1 156 ? 154.912 113.307 174.902 1.00 22.11 301 LEU F O 1
ATOM 13173 N N . LEU F 1 157 ? 155.497 114.391 173.019 1.00 25.71 302 LEU F N 1
ATOM 13174 C CA . LEU F 1 157 ? 156.679 113.558 172.817 1.00 28.35 302 LEU F CA 1
ATOM 13175 C C . LEU F 1 157 ? 157.729 113.795 173.894 1.00 29.39 302 LEU F C 1
ATOM 13176 O O . LEU F 1 157 ? 158.325 112.839 174.402 1.00 33.68 302 LEU F O 1
ATOM 13178 N N . ALA F 1 158 ? 157.974 115.053 174.258 1.00 24.39 303 ALA F N 1
ATOM 13179 C CA . ALA F 1 158 ? 158.909 115.322 175.344 1.00 24.98 303 ALA F CA 1
ATOM 13180 C C . ALA F 1 158 ? 158.392 114.775 176.669 1.00 28.89 303 ALA F C 1
ATOM 13181 O O . ALA F 1 158 ? 159.159 114.201 177.452 1.00 31.96 303 ALA F O 1
ATOM 13183 N N . GLN F 1 159 ? 157.094 114.935 176.936 1.00 29.81 304 GLN F N 1
ATOM 13184 C CA . GLN F 1 159 ? 156.510 114.372 178.149 1.00 30.66 304 GLN F CA 1
ATOM 13185 C C . GLN F 1 159 ? 156.559 112.847 178.139 1.00 33.52 304 GLN F C 1
ATOM 13186 O O . GLN F 1 159 ? 156.874 112.226 179.160 1.00 36.02 304 GLN F O 1
ATOM 13188 N N . THR F 1 160 ? 156.246 112.226 176.999 1.00 30.94 305 THR F N 1
ATOM 13189 C CA . THR F 1 160 ? 156.397 110.778 176.889 1.00 34.49 305 THR F CA 1
ATOM 13190 C C . THR F 1 160 ? 157.852 110.349 177.024 1.00 36.48 305 THR F C 1
ATOM 13191 O O . THR F 1 160 ? 158.128 109.229 177.468 1.00 37.54 305 THR F O 1
ATOM 13193 N N . LEU F 1 161 ? 158.795 111.214 176.641 1.00 36.13 306 LEU F N 1
ATOM 13194 C CA . LEU F 1 161 ? 160.204 110.890 176.837 1.00 39.78 306 LEU F CA 1
ATOM 13195 C C . LEU F 1 161 ? 160.551 110.774 178.315 1.00 44.03 306 LEU F C 1
ATOM 13196 O O . LEU F 1 161 ? 161.440 109.998 178.684 1.00 53.43 306 LEU F O 1
ATOM 13198 N N . ALA F 1 162 ? 159.872 111.534 179.169 1.00 38.03 307 ALA F N 1
ATOM 13199 C CA . ALA F 1 162 ? 160.172 111.540 180.596 1.00 40.58 307 ALA F CA 1
ATOM 13200 C C . ALA F 1 162 ? 159.924 110.166 181.211 1.00 39.87 307 ALA F C 1
ATOM 13201 O O . ALA F 1 162 ? 158.777 109.755 181.391 1.00 40.33 307 ALA F O 1
ATOM 13203 N N . VAL F 1 167 ? 162.221 111.781 185.396 1.00 44.68 312 VAL F N 1
ATOM 13204 C CA . VAL F 1 167 ? 162.882 113.079 185.388 1.00 45.16 312 VAL F CA 1
ATOM 13205 C C . VAL F 1 167 ? 161.852 114.172 185.676 1.00 39.85 312 VAL F C 1
ATOM 13206 O O . VAL F 1 167 ? 160.651 113.920 185.577 1.00 40.70 312 VAL F O 1
ATOM 13208 N N . PRO F 1 168 ? 162.310 115.375 186.045 1.00 41.03 313 PRO F N 1
ATOM 13209 C CA . PRO F 1 168 ? 161.357 116.445 186.390 1.00 39.80 313 PRO F CA 1
ATOM 13210 C C . PRO F 1 168 ? 160.359 116.773 185.293 1.00 38.35 313 PRO F C 1
ATOM 13211 O O . PRO F 1 168 ? 159.278 117.289 185.605 1.00 42.03 313 PRO F O 1
ATOM 13215 N N . PHE F 1 169 ? 160.680 116.502 184.026 1.00 35.97 314 PHE F N 1
ATOM 13216 C CA . PHE F 1 169 ? 159.756 116.686 182.907 1.00 34.07 314 PHE F CA 1
ATOM 13217 C C . PHE F 1 169 ? 159.200 118.104 182.831 1.00 27.70 314 PHE F C 1
ATOM 13218 O O . PHE F 1 169 ? 158.112 118.314 182.286 1.00 25.68 314 PHE F O 1
ATOM 13220 N N . ALA F 1 170 ? 159.924 119.084 183.367 1.00 27.77 315 ALA F N 1
ATOM 13221 C CA . ALA F 1 170 ? 159.435 120.455 183.392 1.00 30.27 315 ALA F CA 1
ATOM 13222 C C . ALA F 1 170 ? 159.224 120.974 181.975 1.00 32.69 315 ALA F C 1
ATOM 13223 O O . ALA F 1 170 ? 159.895 120.558 181.028 1.00 37.74 315 ALA F O 1
ATOM 13225 N N . ILE F 1 171 ? 158.257 121.878 181.830 1.00 35.30 316 ILE F N 1
ATOM 13226 C CA . ILE F 1 171 ? 157.935 122.451 180.531 1.00 36.55 316 ILE F CA 1
ATOM 13227 C C . ILE F 1 171 ? 157.453 123.879 180.725 1.00 39.70 316 ILE F C 1
ATOM 13228 O O . ILE F 1 171 ? 156.939 124.246 181.784 1.00 41.66 316 ILE F O 1
ATOM 13230 N N . CYS F 1 172 ? 157.624 124.684 179.682 1.00 38.11 317 CYS F N 1
ATOM 13231 C CA . CYS F 1 172 ? 157.347 126.111 179.733 1.00 37.39 317 CYS F CA 1
ATOM 13232 C C . CYS F 1 172 ? 157.117 126.589 178.308 1.00 37.42 317 CYS F C 1
ATOM 13233 O O . CYS F 1 172 ? 157.404 125.880 177.341 1.00 36.71 317 CYS F O 1
ATOM 13235 N N . ASP F 1 173 ? 156.585 127.801 178.188 1.00 40.26 318 ASP F N 1
ATOM 13236 C CA . ASP F 1 173 ? 156.387 128.405 176.881 1.00 38.63 318 ASP F CA 1
ATOM 13237 C C . ASP F 1 173 ? 156.603 129.904 176.982 1.00 37.72 318 ASP F C 1
ATOM 13238 O O . ASP F 1 173 ? 156.452 130.498 178.053 1.00 40.22 318 ASP F O 1
ATOM 13240 N N . CYS F 1 174 ? 156.966 130.506 175.856 1.00 37.23 319 CYS F N 1
ATOM 13241 C CA . CYS F 1 174 ? 157.309 131.919 175.819 1.00 40.71 319 CYS F CA 1
ATOM 13242 C C . CYS F 1 174 ? 157.139 132.469 174.407 1.00 40.36 319 CYS F C 1
ATOM 13243 O O . CYS F 1 174 ? 156.046 132.421 173.840 1.00 41.01 319 CYS F O 1
ATOM 13246 N N . GLY F 1 208 ? 168.082 116.055 185.251 1.00 33.24 353 GLY F N 1
ATOM 13247 C CA . GLY F 1 208 ? 166.750 116.522 184.916 1.00 38.75 353 GLY F CA 1
ATOM 13248 C C . GLY F 1 208 ? 166.626 117.047 183.501 1.00 39.30 353 GLY F C 1
ATOM 13249 O O . GLY F 1 208 ? 167.582 116.986 182.730 1.00 37.62 353 GLY F O 1
ATOM 13250 N N . ILE F 1 209 ? 165.446 117.564 183.151 1.00 34.80 354 ILE F N 1
ATOM 13251 C CA . ILE F 1 209 ? 165.183 118.032 181.796 1.00 29.41 354 ILE F CA 1
ATOM 13252 C C . ILE F 1 209 ? 164.210 119.201 181.845 1.00 25.92 354 ILE F C 1
ATOM 13253 O O . ILE F 1 209 ? 163.518 119.426 182.840 1.00 26.00 354 ILE F O 1
ATOM 13255 N N . VAL F 1 210 ? 164.181 119.963 180.752 1.00 26.41 355 VAL F N 1
ATOM 13256 C CA . VAL F 1 210 ? 163.324 121.130 180.590 1.00 23.95 355 VAL F CA 1
ATOM 13257 C C . VAL F 1 210 ? 162.777 121.126 179.168 1.00 23.82 355 VAL F C 1
ATOM 13258 O O . VAL F 1 210 ? 163.196 120.338 178.320 1.00 24.45 355 VAL F O 1
ATOM 13260 N N . PHE F 1 211 ? 161.810 122.003 178.920 1.00 25.14 356 PHE F N 1
ATOM 13261 C CA . PHE F 1 211 ? 161.334 122.228 177.565 1.00 25.46 356 PHE F CA 1
ATOM 13262 C C . PHE F 1 211 ? 160.879 123.673 177.442 1.00 28.15 356 PHE F C 1
ATOM 13263 O O . PHE F 1 211 ? 160.511 124.314 178.429 1.00 31.71 356 PHE F O 1
ATOM 13265 N N . LEU F 1 212 ? 160.916 124.186 176.214 1.00 25.96 357 LEU F N 1
ATOM 13266 C CA . LEU F 1 212 ? 160.630 125.593 175.977 1.00 25.36 357 LEU F CA 1
ATOM 13267 C C . LEU F 1 212 ? 159.970 125.753 174.616 1.00 23.51 357 LEU F C 1
ATOM 13268 O O . LEU F 1 212 ? 160.116 124.908 173.730 1.00 20.14 357 LEU F O 1
ATOM 13270 N N . ASP F 1 213 ? 159.243 126.857 174.459 1.00 28.94 358 ASP F N 1
ATOM 13271 C CA . ASP F 1 213 ? 158.824 127.316 173.143 1.00 23.95 358 ASP F CA 1
ATOM 13272 C C . ASP F 1 213 ? 159.982 128.029 172.446 1.00 28.34 358 ASP F C 1
ATOM 13273 O O . ASP F 1 213 ? 161.045 128.259 173.029 1.00 30.77 358 ASP F O 1
ATOM 13275 N N . GLN F 1 214 ? 159.754 128.417 171.192 1.00 27.16 359 GLN F N 1
ATOM 13276 C CA . GLN F 1 214 ? 160.738 129.147 170.384 1.00 25.34 359 GLN F CA 1
ATOM 13277 C C . GLN F 1 214 ? 162.122 128.505 170.417 1.00 23.04 359 GLN F C 1
ATOM 13278 O O . GLN F 1 214 ? 163.000 128.942 171.157 1.00 20.19 359 GLN F O 1
ATOM 13280 N N . GLY F 1 232 ? 163.305 139.042 172.500 1.00 36.87 377 GLY F N 1
ATOM 13281 C CA . GLY F 1 232 ? 164.007 139.280 171.253 1.00 39.21 377 GLY F CA 1
ATOM 13282 C C . GLY F 1 232 ? 165.386 138.656 171.220 1.00 40.17 377 GLY F C 1
ATOM 13283 O O . GLY F 1 232 ? 165.650 137.676 171.913 1.00 42.01 377 GLY F O 1
ATOM 13284 N N . GLU F 1 233 ? 166.273 139.229 170.404 1.00 40.04 378 GLU F N 1
ATOM 13285 C CA . GLU F 1 233 ? 167.662 138.783 170.391 1.00 40.20 378 GLU F CA 1
ATOM 13286 C C . GLU F 1 233 ? 168.342 139.012 171.736 1.00 44.26 378 GLU F C 1
ATOM 13287 O O . GLU F 1 233 ? 169.305 138.313 172.071 1.00 41.47 378 GLU F O 1
ATOM 13289 N N . GLY F 1 234 ? 167.874 139.991 172.510 1.00 46.58 379 GLY F N 1
ATOM 13290 C CA . GLY F 1 234 ? 168.302 140.091 173.896 1.00 47.16 379 GLY F CA 1
ATOM 13291 C C . GLY F 1 234 ? 167.910 138.884 174.728 1.00 45.55 379 GLY F C 1
ATOM 13292 O O . GLY F 1 234 ? 168.698 138.395 175.540 1.00 46.62 379 GLY F O 1
ATOM 13293 N N . VAL F 1 235 ? 166.690 138.381 174.528 1.00 45.48 380 VAL F N 1
ATOM 13294 C CA . VAL F 1 235 ? 166.203 137.249 175.311 1.00 44.75 380 VAL F CA 1
ATOM 13295 C C . VAL F 1 235 ? 166.885 135.957 174.880 1.00 46.45 380 VAL F C 1
ATOM 13296 O O . VAL F 1 235 ? 167.186 135.091 175.710 1.00 49.66 380 VAL F O 1
ATOM 13298 N N . GLN F 1 236 ? 167.138 135.804 173.581 1.00 42.98 381 GLN F N 1
ATOM 13299 C CA . GLN F 1 236 ? 167.867 134.635 173.102 1.00 37.11 381 GLN F CA 1
ATOM 13300 C C . GLN F 1 236 ? 169.308 134.631 173.596 1.00 42.73 381 GLN F C 1
ATOM 13301 O O . GLN F 1 236 ? 169.841 133.577 173.960 1.00 44.04 381 GLN F O 1
ATOM 13303 N N . GLN F 1 237 ? 169.952 135.799 173.625 1.00 47.06 382 GLN F N 1
ATOM 13304 C CA . GLN F 1 237 ? 171.284 135.903 174.218 1.00 46.51 382 GLN F CA 1
ATOM 13305 C C . GLN F 1 237 ? 171.277 135.578 175.708 1.00 47.70 382 GLN F C 1
ATOM 13306 O O . GLN F 1 237 ? 172.223 134.965 176.217 1.00 48.00 382 GLN F O 1
ATOM 13308 N N . GLY F 1 238 ? 170.229 135.978 176.428 1.00 45.45 383 GLY F N 1
ATOM 13309 C CA . GLY F 1 238 ? 170.146 135.624 177.837 1.00 44.13 383 GLY F CA 1
ATOM 13310 C C . GLY F 1 238 ? 169.935 134.142 178.082 1.00 46.71 383 GLY F C 1
ATOM 13311 O O . GLY F 1 238 ? 170.520 133.569 179.006 1.00 48.55 383 GLY F O 1
ATOM 13312 N N . LEU F 1 239 ? 169.097 133.498 177.267 1.00 46.31 384 LEU F N 1
ATOM 13313 C CA . LEU F 1 239 ? 168.938 132.051 177.376 1.00 48.00 384 LEU F CA 1
ATOM 13314 C C . LEU F 1 239 ? 170.205 131.308 176.973 1.00 49.63 384 LEU F C 1
ATOM 13315 O O . LEU F 1 239 ? 170.492 130.237 177.517 1.00 52.75 384 LEU F O 1
ATOM 13317 N N . LEU F 1 240 ? 170.964 131.852 176.019 1.00 49.90 385 LEU F N 1
ATOM 13318 C CA . LEU F 1 240 ? 172.224 131.237 175.613 1.00 47.64 385 LEU F CA 1
ATOM 13319 C C . LEU F 1 240 ? 173.214 131.135 176.766 1.00 49.69 385 LEU F C 1
ATOM 13320 O O . LEU F 1 240 ? 174.059 130.234 176.776 1.00 50.46 385 LEU F O 1
ATOM 13322 N N . LYS F 1 241 ? 173.127 132.040 177.743 1.00 51.04 386 LYS F N 1
ATOM 13323 C CA . LYS F 1 241 ? 173.969 131.939 178.930 1.00 55.00 386 LYS F CA 1
ATOM 13324 C C . LYS F 1 241 ? 173.542 130.825 179.876 1.00 51.43 386 LYS F C 1
ATOM 13325 O O . LYS F 1 241 ? 174.365 130.363 180.674 1.00 49.57 386 LYS F O 1
ATOM 13327 N N . LEU F 1 242 ? 172.288 130.387 179.821 1.00 51.51 387 LEU F N 1
ATOM 13328 C CA . LEU F 1 242 ? 171.854 129.276 180.659 1.00 56.45 387 LEU F CA 1
ATOM 13329 C C . LEU F 1 242 ? 171.930 127.931 179.952 1.00 59.25 387 LEU F C 1
ATOM 13330 O O . LEU F 1 242 ? 172.147 126.908 180.610 1.00 60.62 387 LEU F O 1
ATOM 13332 N N . LEU F 1 243 ? 171.745 127.905 178.630 1.00 57.84 388 LEU F N 1
ATOM 13333 C CA . LEU F 1 243 ? 171.745 126.643 177.900 1.00 55.52 388 LEU F CA 1
ATOM 13334 C C . LEU F 1 243 ? 173.106 125.959 177.908 1.00 55.46 388 LEU F C 1
ATOM 13335 O O . LEU F 1 243 ? 173.180 124.762 177.612 1.00 60.14 388 LEU F O 1
ATOM 13337 N N . GLU F 1 244 ? 174.173 126.682 178.236 1.00 57.18 389 GLU F N 1
ATOM 13338 C CA . GLU F 1 244 ? 175.516 126.109 178.286 1.00 57.72 389 GLU F CA 1
ATOM 13339 C C . GLU F 1 244 ? 175.617 124.991 179.319 1.00 55.74 389 GLU F C 1
ATOM 13340 O O . GLU F 1 244 ? 175.108 125.112 180.434 1.00 55.35 389 GLU F O 1
ATOM 13343 N N . ASN F 1 269 ? 173.709 122.506 184.899 1.00 39.35 414 ASN F N 1
ATOM 13344 C CA . ASN F 1 269 ? 172.822 122.629 183.747 1.00 44.17 414 ASN F CA 1
ATOM 13345 C C . ASN F 1 269 ? 172.012 121.352 183.548 1.00 50.37 414 ASN F C 1
ATOM 13346 O O . ASN F 1 269 ? 172.315 120.316 184.139 1.00 50.49 414 ASN F O 1
ATOM 13348 N N . ILE F 1 270 ? 170.976 121.431 182.711 1.00 50.47 415 ILE F N 1
ATOM 13349 C CA . ILE F 1 270 ? 170.125 120.287 182.416 1.00 45.31 415 ILE F CA 1
ATOM 13350 C C . ILE F 1 270 ? 169.715 120.326 180.951 1.00 43.69 415 ILE F C 1
ATOM 13351 O O . ILE F 1 270 ? 169.742 121.371 180.297 1.00 46.60 415 ILE F O 1
ATOM 13353 N N . LEU F 1 271 ? 169.329 119.159 180.444 1.00 35.99 416 LEU F N 1
ATOM 13354 C CA . LEU F 1 271 ? 168.892 119.028 179.061 1.00 30.23 416 LEU F CA 1
ATOM 13355 C C . LEU F 1 271 ? 167.621 119.832 178.822 1.00 29.96 416 LEU F C 1
ATOM 13356 O O . LEU F 1 271 ? 166.757 119.932 179.696 1.00 33.75 416 LEU F O 1
ATOM 13358 N N . PHE F 1 272 ? 167.516 120.419 177.633 1.00 26.83 417 PHE F N 1
ATOM 13359 C CA . PHE F 1 272 ? 166.421 121.316 177.310 1.00 20.26 417 PHE F CA 1
ATOM 13360 C C . PHE F 1 272 ? 165.950 121.009 175.898 1.00 15.11 417 PHE F C 1
ATOM 13361 O O . PHE F 1 272 ? 166.676 120.419 175.096 1.00 15.26 417 PHE F O 1
ATOM 13363 N N . VAL F 1 273 ? 164.718 121.414 175.600 1.00 16.29 418 VAL F N 1
ATOM 13364 C CA . VAL F 1 273 ? 164.147 121.260 174.269 1.00 15.66 418 VAL F CA 1
ATOM 13365 C C . VAL F 1 273 ? 163.421 122.533 173.872 1.00 15.60 418 VAL F C 1
ATOM 13366 O O . VAL F 1 273 ? 162.710 123.131 174.686 1.00 18.34 418 VAL F O 1
ATOM 13368 N N . ALA F 1 274 ? 163.596 122.952 172.622 1.00 12.35 419 ALA F N 1
ATOM 13369 C CA . ALA F 1 274 ? 162.918 124.133 172.107 1.00 15.63 419 ALA F CA 1
ATOM 13370 C C . ALA F 1 274 ? 161.943 123.729 171.010 1.00 13.96 419 ALA F C 1
ATOM 13371 O O . ALA F 1 274 ? 162.347 123.135 170.006 1.00 13.72 419 ALA F O 1
ATOM 13373 N N . SER F 1 275 ? 160.670 124.055 171.197 1.00 16.10 420 SER F N 1
ATOM 13374 C CA . SER F 1 275 ? 159.659 123.812 170.180 1.00 17.36 420 SER F CA 1
ATOM 13375 C C . SER F 1 275 ? 159.498 125.049 169.299 1.00 15.55 420 SER F C 1
ATOM 13376 O O . SER F 1 275 ? 159.795 126.172 169.710 1.00 17.28 420 SER F O 1
ATOM 13379 N N . GLY F 1 276 ? 159.013 124.840 168.082 1.00 13.61 421 GLY F N 1
ATOM 13380 C CA . GLY F 1 276 ? 158.758 125.974 167.214 1.00 11.88 421 GLY F CA 1
ATOM 13381 C C . GLY F 1 276 ? 158.247 125.535 165.861 1.00 10.15 421 GLY F C 1
ATOM 13382 O O . GLY F 1 276 ? 158.107 124.342 165.575 1.00 11.37 421 GLY F O 1
ATOM 13383 N N . ALA F 1 277 ? 157.964 126.535 165.029 1.00 9.77 422 ALA F N 1
ATOM 13384 C CA . ALA F 1 277 ? 157.579 126.342 163.640 1.00 11.43 422 ALA F CA 1
ATOM 13385 C C . ALA F 1 277 ? 158.050 127.543 162.835 1.00 11.75 422 ALA F C 1
ATOM 13386 O O . ALA F 1 277 ? 158.190 128.643 163.374 1.00 12.54 422 ALA F O 1
ATOM 13388 N N . PHE F 1 278 ? 158.284 127.337 161.542 1.00 14.68 423 PHE F N 1
ATOM 13389 C CA . PHE F 1 278 ? 158.945 128.358 160.737 1.00 17.00 423 PHE F CA 1
ATOM 13390 C C . PHE F 1 278 ? 158.568 128.160 159.275 1.00 17.37 423 PHE F C 1
ATOM 13391 O O . PHE F 1 278 ? 158.020 127.126 158.887 1.00 16.95 423 PHE F O 1
ATOM 13393 N N . ASN F 1 279 ? 158.863 129.180 158.468 1.00 16.39 424 ASN F N 1
ATOM 13394 C CA . ASN F 1 279 ? 158.615 129.156 157.035 1.00 16.88 424 ASN F CA 1
ATOM 13395 C C . ASN F 1 279 ? 159.849 129.612 156.269 1.00 18.28 424 ASN F C 1
ATOM 13396 O O . ASN F 1 279 ? 160.634 130.429 156.756 1.00 22.91 424 ASN F O 1
ATOM 13398 N N . GLY F 1 280 ? 160.008 129.080 155.057 1.00 16.97 425 GLY F N 1
ATOM 13399 C CA . GLY F 1 280 ? 161.107 129.473 154.196 1.00 17.50 425 GLY F CA 1
ATOM 13400 C C . GLY F 1 280 ? 162.455 128.877 154.523 1.00 20.08 425 GLY F C 1
ATOM 13401 O O . GLY F 1 280 ? 163.475 129.398 154.062 1.00 20.97 425 GLY F O 1
ATOM 13402 N N . LEU F 1 281 ? 162.499 127.799 155.305 1.00 19.21 426 LEU F N 1
ATOM 13403 C CA . LEU F 1 281 ? 163.760 127.161 155.673 1.00 21.48 426 LEU F CA 1
ATOM 13404 C C . LEU F 1 281 ? 164.411 126.388 154.524 1.00 22.17 426 LEU F C 1
ATOM 13405 O O . LEU F 1 281 ? 165.467 125.783 154.735 1.00 19.33 426 LEU F O 1
ATOM 13410 N N . ASP F 1 282 ? 163.810 126.367 153.338 1.00 24.79 427 ASP F N 1
ATOM 13411 C CA . ASP F 1 282 ? 164.423 125.716 152.189 1.00 24.84 427 ASP F CA 1
ATOM 13412 C C . ASP F 1 282 ? 165.593 126.538 151.663 1.00 25.67 427 ASP F C 1
ATOM 13413 O O . ASP F 1 282 ? 165.656 127.756 151.842 1.00 27.34 427 ASP F O 1
ATOM 13415 N N . ARG F 1 283 ? 166.528 125.853 150.999 1.00 27.68 428 ARG F N 1
ATOM 13416 C CA . ARG F 1 283 ? 167.760 126.503 150.564 1.00 35.40 428 ARG F CA 1
ATOM 13417 C C . ARG F 1 283 ? 167.530 127.500 149.435 1.00 36.92 428 ARG F C 1
ATOM 13418 O O . ARG F 1 283 ? 168.374 128.378 149.228 1.00 37.14 428 ARG F O 1
ATOM 13420 N N . ILE F 1 284 ? 166.412 127.390 148.721 1.00 35.51 429 ILE F N 1
ATOM 13421 C CA . ILE F 1 284 ? 166.069 128.297 147.626 1.00 39.16 429 ILE F CA 1
ATOM 13422 C C . ILE F 1 284 ? 167.218 128.477 146.634 1.00 42.39 429 ILE F C 1
ATOM 13423 O O . ILE F 1 284 ? 167.531 127.576 145.855 1.00 44.17 429 ILE F O 1
ATOM 13425 N N . LYS F 1 292 ? 166.656 128.479 140.507 1.00 215.10 437 LYS F N 1
ATOM 13426 C CA . LYS F 1 292 ? 166.411 127.694 139.303 1.00 218.82 437 LYS F CA 1
ATOM 13427 C C . LYS F 1 292 ? 167.113 128.305 138.097 1.00 219.50 437 LYS F C 1
ATOM 13428 O O . LYS F 1 292 ? 167.489 129.478 138.116 1.00 219.50 437 LYS F O 1
ATOM 13430 N N . TYR F 1 293 ? 167.288 127.500 137.053 1.00 219.50 438 TYR F N 1
ATOM 13431 C CA . TYR F 1 293 ? 167.916 127.974 135.828 1.00 219.50 438 TYR F CA 1
ATOM 13432 C C . TYR F 1 293 ? 167.029 128.999 135.128 1.00 219.50 438 TYR F C 1
ATOM 13433 O O . TYR F 1 293 ? 165.800 128.969 135.233 1.00 219.50 438 TYR F O 1
ATOM 13435 N N . LEU F 1 294 ? 167.669 129.917 134.403 1.00 219.50 439 LEU F N 1
ATOM 13436 C CA . LEU F 1 294 ? 166.976 130.992 133.704 1.00 219.50 439 LEU F CA 1
ATOM 13437 C C . LEU F 1 294 ? 167.123 130.865 132.191 1.00 219.50 439 LEU F C 1
ATOM 13438 O O . LEU F 1 294 ? 167.079 131.861 131.467 1.00 219.50 439 LEU F O 1
ATOM 13440 N N . GLY F 1 295 ? 167.293 129.643 131.706 1.00 219.50 440 GLY F N 1
ATOM 13441 C CA . GLY F 1 295 ? 167.476 129.428 130.287 1.00 219.50 440 GLY F CA 1
ATOM 13442 C C . GLY F 1 295 ? 167.341 127.962 129.947 1.00 219.50 440 GLY F C 1
ATOM 13443 O O . GLY F 1 295 ? 166.899 127.152 130.765 1.00 219.50 440 GLY F O 1
ATOM 13444 N N . PHE F 1 296 ? 167.726 127.628 128.719 1.00 219.50 441 PHE F N 1
ATOM 13445 C CA . PHE F 1 296 ? 167.678 126.240 128.286 1.00 219.25 441 PHE F CA 1
ATOM 13446 C C . PHE F 1 296 ? 168.771 125.426 128.972 1.00 219.50 441 PHE F C 1
ATOM 13447 O O . PHE F 1 296 ? 169.854 125.930 129.281 1.00 219.50 441 PHE F O 1
ATOM 13455 N N . GLY F 1 297 ? 168.477 124.149 129.204 1.00 219.50 442 GLY F N 1
ATOM 13456 C CA . GLY F 1 297 ? 169.451 123.234 129.768 1.00 217.65 442 GLY F CA 1
ATOM 13457 C C . GLY F 1 297 ? 168.989 121.792 129.732 1.00 216.69 442 GLY F C 1
ATOM 13458 O O . GLY F 1 297 ? 167.795 121.519 129.888 1.00 219.50 442 GLY F O 1
ATOM 13459 N N . THR F 1 298 ? 169.917 120.861 129.530 1.00 215.00 443 THR F N 1
ATOM 13460 C CA . THR F 1 298 ? 169.562 119.455 129.353 1.00 215.95 443 THR F CA 1
ATOM 13461 C C . THR F 1 298 ? 169.045 118.844 130.652 1.00 215.65 443 THR F C 1
ATOM 13462 O O . THR F 1 298 ? 167.980 118.224 130.678 1.00 213.92 443 THR F O 1
ATOM 13466 N N . LYS F 1 330 ? 156.950 120.265 155.131 1.00 23.66 475 LYS F N 1
ATOM 13467 C CA . LYS F 1 330 ? 157.115 119.330 154.027 1.00 26.37 475 LYS F CA 1
ATOM 13468 C C . LYS F 1 330 ? 158.450 118.602 154.124 1.00 23.38 475 LYS F C 1
ATOM 13469 O O . LYS F 1 330 ? 159.406 119.113 154.701 1.00 21.80 475 LYS F O 1
ATOM 13471 N N . ASP F 1 331 ? 158.497 117.393 153.563 1.00 24.87 476 ASP F N 1
ATOM 13472 C CA . ASP F 1 331 ? 159.725 116.603 153.588 1.00 23.84 476 ASP F CA 1
ATOM 13473 C C . ASP F 1 331 ? 160.850 117.300 152.832 1.00 21.47 476 ASP F C 1
ATOM 13474 O O . ASP F 1 331 ? 162.015 117.238 153.239 1.00 19.28 476 ASP F O 1
ATOM 13476 N N . ARG F 1 332 ? 160.520 117.971 151.729 1.00 21.38 477 ARG F N 1
ATOM 13477 C CA . ARG F 1 332 ? 161.502 118.759 150.994 1.00 23.40 477 ARG F CA 1
ATOM 13478 C C . ARG F 1 332 ? 161.905 120.034 151.724 1.00 20.96 477 ARG F C 1
ATOM 13479 O O . ARG F 1 332 ? 162.978 120.578 151.445 1.00 17.53 477 ARG F O 1
ATOM 13481 N N . LEU F 1 333 ? 161.076 120.524 152.641 1.00 21.85 478 LEU F N 1
ATOM 13482 C CA . LEU F 1 333 ? 161.371 121.753 153.366 1.00 19.22 478 LEU F CA 1
ATOM 13483 C C . LEU F 1 333 ? 162.207 121.517 154.618 1.00 14.71 478 LEU F C 1
ATOM 13484 O O . LEU F 1 333 ? 163.132 122.288 154.891 1.00 16.87 4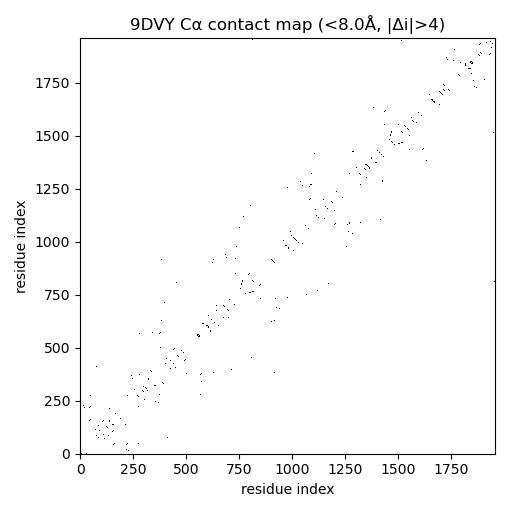78 LEU F O 1
ATOM 13489 N N . LEU F 1 334 ? 161.913 120.470 155.385 1.00 12.61 479 LEU F N 1
ATOM 13490 C CA . LEU F 1 334 ? 162.388 120.362 156.757 1.00 10.19 479 LEU F CA 1
ATOM 13491 C C . LEU F 1 334 ? 163.296 119.169 157.011 1.00 10.86 479 LEU F C 1
ATOM 13492 O O . LEU F 1 334 ? 163.800 119.025 158.131 1.00 10.78 479 LEU F O 1
ATOM 13497 N N . ARG F 1 335 ? 163.510 118.300 156.026 1.00 12.18 480 ARG F N 1
ATOM 13498 C CA . ARG F 1 335 ? 164.571 117.310 156.161 1.00 13.20 480 ARG F CA 1
ATOM 13499 C C . ARG F 1 335 ? 165.944 117.909 155.874 1.00 10.36 480 ARG F C 1
ATOM 13500 O O . ARG F 1 335 ? 166.946 117.437 156.421 1.00 9.71 480 ARG F O 1
ATOM 13508 N N . HIS F 1 336 ? 166.006 118.941 155.032 1.00 10.39 481 HIS F N 1
ATOM 13509 C CA . HIS F 1 336 ? 167.250 119.595 154.641 1.00 9.97 481 HIS F CA 1
ATOM 13510 C C . HIS F 1 336 ? 167.492 120.889 155.413 1.00 8.54 481 HIS F C 1
ATOM 13511 O O . HIS F 1 336 ? 168.027 121.852 154.855 1.00 7.46 481 HIS F O 1
ATOM 13518 N N . VAL F 1 337 ? 167.103 120.931 156.688 1.00 8.59 482 VAL F N 1
ATOM 13519 C CA . VAL F 1 337 ? 167.352 122.113 157.503 1.00 8.57 482 VAL F CA 1
ATOM 13520 C C . VAL F 1 337 ? 168.849 122.330 157.675 1.00 9.72 482 VAL F C 1
ATOM 13521 O O . VAL F 1 337 ? 169.621 121.384 157.880 1.00 10.79 482 VAL F O 1
ATOM 13525 N N . GLU F 1 338 ? 169.263 123.592 157.580 1.00 8.12 483 GLU F N 1
ATOM 13526 C CA . GLU F 1 338 ? 170.650 124.008 157.704 1.00 5.74 483 GLU F CA 1
ATOM 13527 C C . GLU F 1 338 ? 170.757 125.057 158.802 1.00 5.85 483 GLU F C 1
ATOM 13528 O O . GLU F 1 338 ? 169.829 125.839 159.020 1.00 7.36 483 GLU F O 1
ATOM 13534 N N . ALA F 1 339 ? 171.887 125.063 159.509 1.00 6.32 484 ALA F N 1
ATOM 13535 C CA . ALA F 1 339 ? 172.166 126.166 160.424 1.00 5.88 484 ALA F CA 1
ATOM 13536 C C . ALA F 1 339 ? 172.160 127.507 159.701 1.00 5.62 484 ALA F C 1
ATOM 13537 O O . ALA F 1 339 ? 171.728 128.521 160.258 1.00 6.23 484 ALA F O 1
ATOM 13539 N N . ARG F 1 340 ? 172.654 127.530 158.462 1.00 5.17 485 ARG F N 1
ATOM 13540 C CA . ARG F 1 340 ? 172.591 128.726 157.628 1.00 5.42 485 ARG F CA 1
ATOM 13541 C C . ARG F 1 340 ? 171.156 129.139 157.315 1.00 6.54 485 ARG F C 1
ATOM 13542 O O . ARG F 1 340 ? 170.884 130.326 157.109 1.00 7.11 485 ARG F O 1
ATOM 13550 N N . ASP F 1 341 ? 170.229 128.181 157.272 1.00 7.35 486 ASP F N 1
ATOM 13551 C CA . ASP F 1 341 ? 168.808 128.489 157.113 1.00 6.28 486 ASP F CA 1
ATOM 13552 C C . ASP F 1 341 ? 168.175 129.015 158.397 1.00 6.94 486 ASP F C 1
ATOM 13553 O O . ASP F 1 341 ? 167.393 129.969 158.356 1.00 9.34 486 ASP F O 1
ATOM 13555 N N . LEU F 1 342 ? 168.492 128.408 159.539 1.00 7.27 487 LEU F N 1
ATOM 13556 C CA . LEU F 1 342 ? 168.019 128.921 160.822 1.00 7.44 487 LEU F CA 1
ATOM 13557 C C . LEU F 1 342 ? 168.562 130.313 161.119 1.00 8.37 487 LEU F C 1
ATOM 13558 O O . LEU F 1 342 ? 167.874 131.124 161.749 1.00 10.38 487 LEU F O 1
ATOM 13563 N N . ILE F 1 343 ? 169.789 130.605 160.688 1.00 7.67 488 ILE F N 1
ATOM 13564 C CA . ILE F 1 343 ? 170.327 131.960 160.790 1.00 9.08 488 ILE F CA 1
ATOM 13565 C C . ILE F 1 343 ? 169.549 132.928 159.907 1.00 8.83 488 ILE F C 1
ATOM 13566 O O . ILE F 1 343 ? 169.219 134.043 160.329 1.00 9.97 488 ILE F O 1
ATOM 13571 N N . GLU F 1 344 ? 169.224 132.519 158.681 1.00 7.34 489 GLU F N 1
ATOM 13572 C CA . GLU F 1 344 ? 168.390 133.350 157.817 1.00 8.23 489 GLU F CA 1
ATOM 13573 C C . GLU F 1 344 ? 167.012 133.605 158.417 1.00 8.56 489 GLU F C 1
ATOM 13574 O O . GLU F 1 344 ? 166.393 134.633 158.124 1.00 8.52 489 GLU F O 1
ATOM 13576 N N . PHE F 1 345 ? 166.510 132.693 159.248 1.00 9.59 490 PHE F N 1
ATOM 13577 C CA . PHE F 1 345 ? 165.285 132.952 159.996 1.00 11.05 490 PHE F CA 1
ATOM 13578 C C . PHE F 1 345 ? 165.503 133.853 161.208 1.00 11.87 490 PHE F C 1
ATOM 13579 O O . PHE F 1 345 ? 164.528 134.224 161.869 1.00 13.36 490 PHE F O 1
ATOM 13587 N N . GLY F 1 346 ? 166.737 134.241 161.500 1.00 10.83 491 GLY F N 1
ATOM 13588 C CA . GLY F 1 346 ? 167.004 135.276 162.476 1.00 10.97 491 GLY F CA 1
ATOM 13589 C C . GLY F 1 346 ? 167.389 134.812 163.862 1.00 12.75 491 GLY F C 1
ATOM 13590 O O . GLY F 1 346 ? 167.515 135.654 164.758 1.00 12.65 491 GLY F O 1
ATOM 13591 N N . MET F 1 347 ? 167.559 133.511 164.075 1.00 14.75 492 MET F N 1
ATOM 13592 C CA . MET F 1 347 ? 168.103 133.015 165.331 1.00 17.40 492 MET F CA 1
ATOM 13593 C C . MET F 1 347 ? 169.579 133.387 165.448 1.00 18.61 492 MET F C 1
ATOM 13594 O O . MET F 1 347 ? 170.306 133.445 164.454 1.00 16.14 492 MET F O 1
ATOM 13599 N N . ILE F 1 348 ? 170.019 133.645 166.673 1.00 19.52 493 ILE F N 1
ATOM 13600 C CA . ILE F 1 348 ? 171.410 134.062 166.890 1.00 17.70 493 ILE F CA 1
ATOM 13601 C C . ILE F 1 348 ? 172.339 132.887 166.606 1.00 15.37 493 ILE F C 1
ATOM 13602 O O . ILE F 1 348 ? 172.119 131.784 167.138 1.00 16.23 493 ILE F O 1
ATOM 13607 N N . PRO F 1 349 ? 173.377 133.073 165.784 1.00 12.51 494 PRO F N 1
ATOM 13608 C CA . PRO F 1 349 ? 174.280 131.959 165.453 1.00 11.75 494 PRO F CA 1
ATOM 13609 C C . PRO F 1 349 ? 174.850 131.230 166.656 1.00 11.46 494 PRO F C 1
ATOM 13610 O O . PRO F 1 349 ? 174.980 130.002 166.621 1.00 12.86 494 PRO F O 1
ATOM 13614 N N . GLU F 1 350 ? 175.200 131.950 167.722 1.00 10.78 495 GLU F N 1
ATOM 13615 C CA . GLU F 1 350 ? 175.676 131.287 168.931 1.00 11.19 495 GLU F CA 1
ATOM 13616 C C . GLU F 1 350 ? 174.575 130.494 169.619 1.00 11.52 495 GLU F C 1
ATOM 13617 O O . GLU F 1 350 ? 174.863 129.506 170.302 1.00 12.19 495 GLU F O 1
ATOM 13619 N N . PHE F 1 351 ? 173.316 130.901 169.455 1.00 12.47 496 PHE F N 1
ATOM 13620 C CA . PHE F 1 351 ? 172.214 130.126 170.017 1.00 15.32 496 PHE F CA 1
ATOM 13621 C C . PHE F 1 351 ? 171.876 128.923 169.141 1.00 11.68 496 PHE F C 1
ATOM 13622 O O . PHE F 1 351 ? 171.532 127.854 169.656 1.00 9.85 496 PHE F O 1
ATOM 13630 N N . VAL F 1 352 ? 171.967 129.084 167.820 1.00 10.48 497 VAL F N 1
ATOM 13631 C CA . VAL F 1 352 ? 171.866 127.951 166.903 1.00 7.86 497 VAL F CA 1
ATOM 13632 C C . VAL F 1 352 ? 172.943 126.912 167.190 1.00 8.94 497 VAL F C 1
ATOM 13633 O O . VAL F 1 352 ? 172.683 125.704 167.159 1.00 11.79 497 VAL F O 1
ATOM 13637 N N . GLY F 1 353 ? 174.159 127.362 167.503 1.00 9.48 498 GLY F N 1
ATOM 13638 C CA . GLY F 1 353 ? 175.217 126.458 167.920 1.00 9.54 498 GLY F CA 1
ATOM 13639 C C . GLY F 1 353 ? 174.981 125.759 169.240 1.00 8.88 498 GLY F C 1
ATOM 13640 O O . GLY F 1 353 ? 175.636 124.750 169.517 1.00 8.76 498 GLY F O 1
ATOM 13641 N N . ARG F 1 354 ? 174.063 126.260 170.057 1.00 8.69 499 ARG F N 1
ATOM 13642 C CA . ARG F 1 354 ? 173.681 125.566 171.279 1.00 9.88 499 ARG F CA 1
ATOM 13643 C C . ARG F 1 354 ? 172.604 124.513 171.054 1.00 15.12 499 ARG F C 1
ATOM 13644 O O . ARG F 1 354 ? 172.369 123.693 171.946 1.00 20.56 499 ARG F O 1
ATOM 13646 N N . LEU F 1 355 ? 171.940 124.522 169.896 1.00 14.12 500 LEU F N 1
ATOM 13647 C CA . LEU F 1 355 ? 170.909 123.547 169.541 1.00 11.59 500 LEU F CA 1
ATOM 13648 C C . LEU F 1 355 ? 171.362 122.761 168.311 1.00 9.14 500 LEU F C 1
ATOM 13649 O O . LEU F 1 355 ? 170.856 122.978 167.202 1.00 7.72 500 LEU F O 1
ATOM 13654 N N . PRO F 1 356 ? 172.328 121.851 168.469 1.00 7.80 501 PRO F N 1
ATOM 13655 C CA . PRO F 1 356 ? 172.949 121.234 167.286 1.00 8.17 501 PRO F CA 1
ATOM 13656 C C . PRO F 1 356 ? 172.076 120.230 166.543 1.00 8.93 501 PRO F C 1
ATOM 13657 O O . PRO F 1 356 ? 172.355 119.962 165.368 1.00 7.53 501 PRO F O 1
ATOM 13661 N N . VAL F 1 357 ? 171.045 119.663 167.168 1.00 8.77 502 VAL F N 1
ATOM 13662 C CA . VAL F 1 357 ? 170.177 118.676 166.530 1.00 6.33 502 VAL F CA 1
ATOM 13663 C C . VAL F 1 357 ? 168.833 119.335 166.242 1.00 5.67 502 VAL F C 1
ATOM 13664 O O . VAL F 1 357 ? 168.214 119.906 167.146 1.00 7.13 502 VAL F O 1
ATOM 13668 N N . VAL F 1 358 ? 168.375 119.248 164.995 1.00 4.32 503 VAL F N 1
ATOM 13669 C CA . VAL F 1 358 ? 167.037 119.690 164.605 1.00 5.18 503 VAL F CA 1
ATOM 13670 C C . VAL F 1 358 ? 166.265 118.507 164.030 1.00 6.38 503 VAL F C 1
ATOM 13671 O O . VAL F 1 358 ? 166.692 117.906 163.036 1.00 6.69 503 VAL F O 1
ATOM 13673 N N . VAL F 1 359 ? 165.142 118.175 164.653 1.00 6.58 504 VAL F N 1
ATOM 13674 C CA . VAL F 1 359 ? 164.253 117.103 164.203 1.00 4.97 504 VAL F CA 1
ATOM 13675 C C . VAL F 1 359 ? 163.000 117.717 163.589 1.00 4.65 504 VAL F C 1
ATOM 13676 O O . VAL F 1 359 ? 162.396 118.605 164.199 1.00 4.98 504 VAL F O 1
ATOM 13680 N N . PRO F 1 360 ? 162.609 117.317 162.376 1.00 3.87 505 PRO F N 1
ATOM 13681 C CA . PRO F 1 360 ? 161.340 117.786 161.803 1.00 6.07 505 PRO F CA 1
ATOM 13682 C C . PRO F 1 360 ? 160.159 116.891 162.176 1.00 8.31 505 PRO F C 1
ATOM 13683 O O . PRO F 1 360 ? 160.250 115.663 162.073 1.00 8.44 505 PRO F O 1
ATOM 13687 N N . LEU F 1 361 ? 159.051 117.486 162.618 1.00 7.39 506 LEU F N 1
ATOM 13688 C CA . LEU F 1 361 ? 157.841 116.734 162.933 1.00 6.32 506 LEU F CA 1
ATOM 13689 C C . LEU F 1 361 ? 156.994 116.463 161.692 1.00 8.66 506 LEU F C 1
ATOM 13690 O O . LEU F 1 361 ? 156.950 117.261 160.751 1.00 8.61 506 LEU F O 1
ATOM 13695 N N . HIS F 1 362 ? 156.305 115.319 161.712 1.00 10.50 507 HIS F N 1
ATOM 13696 C CA . HIS F 1 362 ? 155.322 114.984 160.688 1.00 7.51 507 HIS F CA 1
ATOM 13697 C C . HIS F 1 362 ? 154.118 115.916 160.738 1.00 7.89 507 HIS F C 1
ATOM 13698 O O . HIS F 1 362 ? 153.609 116.242 161.814 1.00 9.61 507 HIS F O 1
ATOM 13705 N N . SER F 1 363 ? 153.655 116.334 159.562 1.00 8.17 508 SER F N 1
ATOM 13706 C CA . SER F 1 363 ? 152.324 116.920 159.417 1.00 9.91 508 SER F CA 1
ATOM 13707 C C . SER F 1 363 ? 151.266 115.836 159.592 1.00 8.32 508 SER F C 1
ATOM 13708 O O . SER F 1 363 ? 151.168 114.921 158.769 1.00 10.52 508 SER F O 1
ATOM 13711 N N . LEU F 1 364 ? 150.470 115.930 160.656 1.00 6.43 509 LEU F N 1
ATOM 13712 C CA . LEU F 1 364 ? 149.368 114.991 160.867 1.00 5.81 509 LEU F CA 1
ATOM 13713 C C . LEU F 1 364 ? 148.348 115.045 159.731 1.00 7.48 509 LEU F C 1
ATOM 13714 O O . LEU F 1 364 ? 148.483 115.823 158.788 1.00 7.08 509 LEU F O 1
ATOM 13719 N N . LYS F 1 367 ? 146.833 110.954 158.914 1.00 22.44 512 LYS F N 1
ATOM 13720 C CA . LYS F 1 367 ? 145.419 111.297 158.830 1.00 24.82 512 LYS F CA 1
ATOM 13721 C C . LYS F 1 367 ? 144.576 110.286 159.596 1.00 21.48 512 LYS F C 1
ATOM 13722 O O . LYS F 1 367 ? 143.678 110.657 160.352 1.00 22.47 512 LYS F O 1
ATOM 13728 N N . THR F 1 368 ? 144.873 109.000 159.388 1.00 19.63 513 THR F N 1
ATOM 13729 C CA . THR F 1 368 ? 144.273 107.952 160.207 1.00 19.57 513 THR F CA 1
ATOM 13730 C C . THR F 1 368 ? 144.654 108.097 161.675 1.00 21.09 513 THR F C 1
ATOM 13731 O O . THR F 1 368 ? 143.911 107.652 162.557 1.00 19.23 513 THR F O 1
ATOM 13733 N N . LEU F 1 369 ? 145.804 108.716 161.950 1.00 24.72 514 LEU F N 1
ATOM 13734 C CA . LEU F 1 369 ? 146.222 108.979 163.323 1.00 24.09 514 LEU F CA 1
ATOM 13735 C C . LEU F 1 369 ? 145.255 109.901 164.054 1.00 22.96 514 LEU F C 1
ATOM 13736 O O . LEU F 1 369 ? 145.144 109.833 165.283 1.00 22.82 514 LEU F O 1
ATOM 13738 N N . VAL F 1 370 ? 144.543 110.760 163.324 1.00 24.20 515 VAL F N 1
ATOM 13739 C CA . VAL F 1 370 ? 143.521 111.588 163.955 1.00 24.29 515 VAL F CA 1
ATOM 13740 C C . VAL F 1 370 ? 142.353 110.735 164.437 1.00 23.62 515 VAL F C 1
ATOM 13741 O O . VAL F 1 370 ? 141.797 110.978 165.515 1.00 22.95 515 VAL F O 1
ATOM 13743 N N . GLN F 1 371 ? 141.966 109.724 163.661 1.00 24.02 516 GLN F N 1
ATOM 13744 C CA . GLN F 1 371 ? 140.947 108.786 164.116 1.00 23.20 516 GLN F CA 1
ATOM 13745 C C . GLN F 1 371 ? 141.500 107.715 165.048 1.00 23.98 516 GLN F C 1
ATOM 13746 O O . GLN F 1 371 ? 140.733 107.132 165.822 1.00 19.83 516 GLN F O 1
ATOM 13748 N N . ILE F 1 372 ? 142.806 107.447 164.994 1.00 23.20 517 ILE F N 1
ATOM 13749 C CA . ILE F 1 372 ? 143.400 106.380 165.793 1.00 22.63 517 ILE F CA 1
ATOM 13750 C C . ILE F 1 372 ? 143.898 106.834 167.161 1.00 23.96 517 ILE F C 1
ATOM 13751 O O . ILE F 1 372 ? 144.152 105.984 168.025 1.00 23.74 517 ILE F O 1
ATOM 13753 N N . LEU F 1 373 ? 144.055 108.137 167.382 1.00 23.56 518 LEU F N 1
ATOM 13754 C CA . LEU F 1 373 ? 144.438 108.619 168.702 1.00 21.69 518 LEU F CA 1
ATOM 13755 C C . LEU F 1 373 ? 143.370 108.278 169.736 1.00 25.13 518 LEU F C 1
ATOM 13756 O O . LEU F 1 373 ? 142.179 108.183 169.428 1.00 28.12 518 LEU F O 1
ATOM 13758 N N . THR F 1 374 ? 143.813 108.084 170.976 1.00 22.49 519 THR F N 1
ATOM 13759 C CA . THR F 1 374 ? 142.915 107.774 172.079 1.00 21.61 519 THR F CA 1
ATOM 13760 C C . THR F 1 374 ? 143.471 108.383 173.356 1.00 20.92 519 THR F C 1
ATOM 13761 O O . THR F 1 374 ? 144.653 108.727 173.441 1.00 20.34 519 THR F O 1
ATOM 13763 N N . GLU F 1 375 ? 142.599 108.525 174.347 1.00 21.83 520 GLU F N 1
ATOM 13764 C CA . GLU F 1 375 ? 142.983 109.119 175.621 1.00 21.63 520 GLU F CA 1
ATOM 13765 C C . GLU F 1 375 ? 142.896 108.091 176.745 1.00 19.32 520 GLU F C 1
ATOM 13766 O O . GLU F 1 375 ? 141.951 107.305 176.809 1.00 18.64 520 GLU F O 1
ATOM 13770 N N . PRO F 1 382 ? 134.777 111.198 169.616 1.00 8.11 527 PRO F N 1
ATOM 13771 C CA . PRO F 1 382 ? 133.631 110.331 169.895 1.00 10.50 527 PRO F CA 1
ATOM 13772 C C . PRO F 1 382 ? 133.504 109.965 171.369 1.00 14.90 527 PRO F C 1
ATOM 13773 O O . PRO F 1 382 ? 132.587 109.236 171.744 1.00 17.84 527 PRO F O 1
ATOM 13777 N N . GLN F 1 383 ? 134.417 110.480 172.195 1.00 13.35 528 GLN F N 1
ATOM 13778 C CA . GLN F 1 383 ? 134.383 110.231 173.631 1.00 16.11 528 GLN F CA 1
ATOM 13779 C C . GLN F 1 383 ? 133.191 110.885 174.318 1.00 20.60 528 GLN F C 1
ATOM 13780 O O . GLN F 1 383 ? 132.904 110.547 175.471 1.00 21.10 528 GLN F O 1
ATOM 13782 N N . TYR F 1 384 ? 132.495 111.802 173.640 1.00 22.69 529 TYR F N 1
ATOM 13783 C CA . TYR F 1 384 ? 131.330 112.493 174.189 1.00 22.02 529 TYR F CA 1
ATOM 13784 C C . TYR F 1 384 ? 130.141 111.572 174.429 1.00 23.39 529 TYR F C 1
ATOM 13785 O O . TYR F 1 384 ? 129.128 112.033 174.966 1.00 25.44 529 TYR F O 1
ATOM 13787 N N . GLN F 1 385 ? 130.234 110.300 174.034 1.00 25.39 530 GLN F N 1
ATOM 13788 C CA . GLN F 1 385 ? 129.162 109.343 174.294 1.00 29.37 530 GLN F CA 1
ATOM 13789 C C . GLN F 1 385 ? 128.810 109.265 175.774 1.00 32.10 530 GLN F C 1
ATOM 13790 O O . GLN F 1 385 ? 127.669 108.942 176.124 1.00 34.19 530 GLN F O 1
ATOM 13792 N N . ALA F 1 386 ? 129.771 109.548 176.655 1.00 31.58 531 ALA F N 1
ATOM 13793 C CA . ALA F 1 386 ? 129.488 109.573 178.087 1.00 33.14 531 ALA F CA 1
ATOM 13794 C C . ALA F 1 386 ? 128.517 110.683 178.470 1.00 32.01 531 ALA F C 1
ATOM 13795 O O . ALA F 1 386 ? 127.742 110.520 179.419 1.00 29.76 531 ALA F O 1
ATOM 13797 N N . LEU F 1 387 ? 128.547 111.816 177.764 1.00 32.89 532 LEU F N 1
ATOM 13798 C CA . LEU F 1 387 ? 127.620 112.905 178.067 1.00 34.64 532 LEU F CA 1
ATOM 13799 C C . LEU F 1 387 ? 126.181 112.537 177.721 1.00 33.34 532 LEU F C 1
ATOM 13800 O O . LEU F 1 387 ? 125.261 112.782 178.511 1.00 35.68 532 LEU F O 1
ATOM 13802 N N . PHE F 1 388 ? 125.965 111.941 176.547 1.00 28.89 533 PHE F N 1
ATOM 13803 C CA . PHE F 1 388 ? 124.641 111.426 176.209 1.00 31.05 533 PHE F CA 1
ATOM 13804 C C . PHE F 1 388 ? 124.237 110.266 177.111 1.00 34.52 533 PHE F C 1
ATOM 13805 O O . PHE F 1 388 ? 123.058 110.121 177.449 1.00 34.21 533 PHE F O 1
ATOM 13813 N N . SER F 1 389 ? 125.194 109.419 177.495 1.00 37.60 534 SER F N 1
ATOM 13814 C CA . SER F 1 389 ? 124.901 108.364 178.460 1.00 40.02 534 SER F CA 1
ATOM 13815 C C . SER F 1 389 ? 124.371 108.938 179.769 1.00 37.28 534 SER F C 1
ATOM 13816 O O . SER F 1 389 ? 123.459 108.369 180.381 1.00 37.89 534 SER F O 1
ATOM 13818 N N . MET F 1 390 ? 124.925 110.066 180.214 1.00 37.62 535 MET F N 1
ATOM 13819 C CA . MET F 1 390 ? 124.352 110.780 181.347 1.00 38.80 535 MET F CA 1
ATOM 13820 C C . MET F 1 390 ? 122.972 111.350 181.043 1.00 34.39 535 MET F C 1
ATOM 13821 O O . MET F 1 390 ? 122.218 111.642 181.978 1.00 30.75 535 MET F O 1
ATOM 13823 N N . ASP F 1 391 ? 122.627 111.524 179.768 1.00 35.39 536 ASP F N 1
ATOM 13824 C CA . ASP F 1 391 ? 121.267 111.859 179.365 1.00 38.45 536 ASP F CA 1
ATOM 13825 C C . ASP F 1 391 ? 120.396 110.633 179.114 1.00 40.97 536 ASP F C 1
ATOM 13826 O O . ASP F 1 391 ? 119.301 110.776 178.562 1.00 43.86 536 ASP F O 1
ATOM 13828 N N . LYS F 1 392 ? 120.865 109.439 179.486 1.00 42.92 537 LYS F N 1
ATOM 13829 C CA . LYS F 1 392 ? 120.144 108.184 179.250 1.00 38.62 537 LYS F CA 1
ATOM 13830 C C . LYS F 1 392 ? 119.940 107.896 177.765 1.00 40.88 537 LYS F C 1
ATOM 13831 O O . LYS F 1 392 ? 118.993 107.206 177.385 1.00 44.03 537 LYS F O 1
ATOM 13833 N N . CYS F 1 393 ? 120.813 108.420 176.908 1.00 40.81 538 CYS F N 1
ATOM 13834 C CA . CYS F 1 393 ? 120.712 108.194 175.473 1.00 42.48 538 CYS F CA 1
ATOM 13835 C C . CYS F 1 393 ? 122.040 107.685 174.933 1.00 41.10 538 CYS F C 1
ATOM 13836 O O . CYS F 1 393 ? 123.108 108.094 175.395 1.00 38.72 538 CYS F O 1
ATOM 13838 N N . GLU F 1 394 ? 121.965 106.779 173.963 1.00 40.10 539 GLU F N 1
ATOM 13839 C CA . GLU F 1 394 ? 123.158 106.271 173.307 1.00 39.06 539 GLU F CA 1
ATOM 13840 C C . GLU F 1 394 ? 123.660 107.263 172.262 1.00 36.21 539 GLU F C 1
ATOM 13841 O O . GLU F 1 394 ? 122.952 108.184 171.848 1.00 33.67 539 GLU F O 1
ATOM 13843 N N . LEU F 1 395 ? 124.901 107.054 171.827 1.00 35.33 540 LEU F N 1
ATOM 13844 C CA . LEU F 1 395 ? 125.462 107.811 170.720 1.00 35.96 540 LEU F CA 1
ATOM 13845 C C . LEU F 1 395 ? 126.407 106.926 169.922 1.00 31.17 540 LEU F C 1
ATOM 13846 O O . LEU F 1 395 ? 127.080 106.054 170.477 1.00 28.83 540 LEU F O 1
ATOM 13848 N N . ASN F 1 396 ? 126.459 107.169 168.616 1.00 30.51 541 ASN F N 1
ATOM 13849 C CA . ASN F 1 396 ? 127.312 106.392 167.730 1.00 31.23 541 ASN F CA 1
ATOM 13850 C C . ASN F 1 396 ? 127.549 107.192 166.460 1.00 30.85 541 ASN F C 1
ATOM 13851 O O . ASN F 1 396 ? 126.813 108.131 166.150 1.00 33.54 541 ASN F O 1
ATOM 13853 N N . VAL F 1 397 ? 128.583 106.793 165.719 1.00 34.63 542 VAL F N 1
ATOM 13854 C CA . VAL F 1 397 ? 128.896 107.412 164.438 1.00 41.56 542 VAL F CA 1
ATOM 13855 C C . VAL F 1 397 ? 129.481 106.360 163.509 1.00 49.57 542 VAL F C 1
ATOM 13856 O O . VAL F 1 397 ? 130.179 105.440 163.942 1.00 55.36 542 VAL F O 1
ATOM 13858 N N . THR F 1 398 ? 129.195 106.512 162.217 1.00 50.28 543 THR F N 1
ATOM 13859 C CA . THR F 1 398 ? 129.652 105.566 161.205 1.00 50.40 543 THR F CA 1
ATOM 13860 C C . THR F 1 398 ? 131.144 105.754 160.952 1.00 44.42 543 THR F C 1
ATOM 13861 O O . THR F 1 398 ? 131.562 106.777 160.401 1.00 42.57 543 THR F O 1
ATOM 13863 N N . GLU F 1 399 ? 131.948 104.780 161.386 1.00 41.68 544 GLU F N 1
ATOM 13864 C CA . GLU F 1 399 ? 133.398 104.882 161.246 1.00 44.12 544 GLU F CA 1
ATOM 13865 C C . GLU F 1 399 ? 133.803 105.086 159.791 1.00 43.10 544 GLU F C 1
ATOM 13866 O O . GLU F 1 399 ? 134.750 105.825 159.498 1.00 41.69 544 GLU F O 1
ATOM 13868 N N . ASP F 1 400 ? 133.087 104.443 158.865 1.00 42.37 545 ASP F N 1
ATOM 13869 C CA . ASP F 1 400 ? 133.386 104.546 157.440 1.00 39.73 545 ASP F CA 1
ATOM 13870 C C . ASP F 1 400 ? 133.222 105.962 156.905 1.00 38.81 545 ASP F C 1
ATOM 13871 O O . ASP F 1 400 ? 133.708 106.257 155.809 1.00 39.48 545 ASP F O 1
ATOM 13873 N N . ALA F 1 401 ? 132.549 106.840 157.648 1.00 40.24 546 ALA F N 1
ATOM 13874 C CA . ALA F 1 401 ? 132.462 108.250 157.297 1.00 38.36 546 ALA F CA 1
ATOM 13875 C C . ALA F 1 401 ? 133.166 109.167 158.282 1.00 34.28 546 ALA F C 1
ATOM 13876 O O . ALA F 1 401 ? 133.379 110.338 157.958 1.00 34.19 546 ALA F O 1
ATOM 13878 N N . LEU F 1 402 ? 133.504 108.677 159.480 1.00 33.80 547 LEU F N 1
ATOM 13879 C CA . LEU F 1 402 ? 134.232 109.495 160.445 1.00 31.69 547 LEU F CA 1
ATOM 13880 C C . LEU F 1 402 ? 135.526 110.037 159.856 1.00 28.00 547 LEU F C 1
ATOM 13881 O O . LEU F 1 402 ? 135.980 111.118 160.246 1.00 26.65 547 LEU F O 1
ATOM 13886 N N . LYS F 1 403 ? 136.137 109.296 158.925 1.00 28.00 548 LYS F N 1
ATOM 13887 C CA . LYS F 1 403 ? 137.277 109.809 158.172 1.00 30.58 548 LYS F CA 1
ATOM 13888 C C . LYS F 1 403 ? 136.994 111.161 157.527 1.00 30.67 548 LYS F C 1
ATOM 13889 O O . LYS F 1 403 ? 137.914 111.965 157.344 1.00 29.58 548 LYS F O 1
ATOM 13891 N N . ALA F 1 404 ? 135.736 111.431 157.175 1.00 30.69 549 ALA F N 1
ATOM 13892 C CA . ALA F 1 404 ? 135.376 112.731 156.617 1.00 30.38 549 ALA F CA 1
ATOM 13893 C C . ALA F 1 404 ? 135.187 113.792 157.693 1.00 28.56 549 ALA F C 1
ATOM 13894 O O . ALA F 1 404 ? 135.385 114.982 157.425 1.00 27.67 549 ALA F O 1
ATOM 13896 N N . ILE F 1 405 ? 134.796 113.390 158.902 1.00 27.05 550 ILE F N 1
ATOM 13897 C CA . ILE F 1 405 ? 134.772 114.323 160.023 1.00 26.62 550 ILE F CA 1
ATOM 13898 C C . ILE F 1 405 ? 136.186 114.669 160.474 1.00 28.03 550 ILE F C 1
ATOM 13899 O O . ILE F 1 405 ? 136.485 115.828 160.784 1.00 33.29 550 ILE F O 1
ATOM 13901 N N . ALA F 1 406 ? 137.073 113.675 160.533 1.00 25.83 551 ALA F N 1
ATOM 13902 C CA . ALA F 1 406 ? 138.484 113.961 160.777 1.00 28.76 551 ALA F CA 1
ATOM 13903 C C . ALA F 1 406 ? 139.115 114.772 159.650 1.00 26.42 551 ALA F C 1
ATOM 13904 O O . ALA F 1 406 ? 139.995 115.600 159.906 1.00 26.36 551 ALA F O 1
ATOM 13906 N N . ARG F 1 407 ? 138.692 114.548 158.403 1.00 25.01 552 ARG F N 1
ATOM 13907 C CA . ARG F 1 407 ? 139.236 115.315 157.287 1.00 26.27 552 ARG F CA 1
ATOM 13908 C C . ARG F 1 407 ? 138.884 116.797 157.349 1.00 31.70 552 ARG F C 1
ATOM 13909 O O . ARG F 1 407 ? 139.590 117.609 156.742 1.00 30.42 552 ARG F O 1
ATOM 13911 N N . LEU F 1 408 ? 137.806 117.169 158.043 1.00 32.93 553 LEU F N 1
ATOM 13912 C CA . LEU F 1 408 ? 137.487 118.586 158.209 1.00 28.90 553 LEU F CA 1
ATOM 13913 C C . LEU F 1 408 ? 138.578 119.320 158.978 1.00 28.65 553 LEU F C 1
ATOM 13914 O O . LEU F 1 408 ? 138.868 120.488 158.697 1.00 33.27 553 LEU F O 1
ATOM 13916 N N . ALA F 1 409 ? 139.198 118.648 159.950 1.00 26.86 554 ALA F N 1
ATOM 13917 C CA . ALA F 1 409 ? 140.356 119.215 160.630 1.00 31.10 554 ALA F CA 1
ATOM 13918 C C . ALA F 1 409 ? 141.548 119.388 159.694 1.00 31.35 554 ALA F C 1
ATOM 13919 O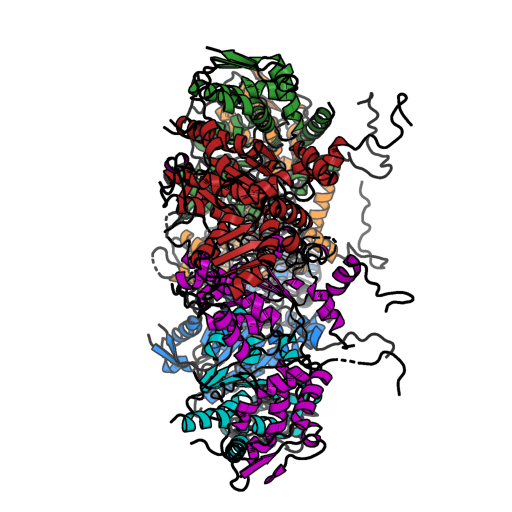 O . ALA F 1 409 ? 142.362 120.296 159.893 1.00 29.81 554 ALA F O 1
ATOM 13921 N N . LEU F 1 410 ? 141.680 118.526 158.685 1.00 31.63 555 LEU F N 1
ATOM 13922 C CA . LEU F 1 410 ? 142.774 118.676 157.733 1.00 32.36 555 LEU F CA 1
ATOM 13923 C C . LEU F 1 410 ? 142.562 119.850 156.783 1.00 34.63 555 LEU F C 1
ATOM 13924 O O . LEU F 1 410 ? 143.532 120.510 156.395 1.00 37.97 555 LEU F O 1
ATOM 13926 N N . GLU F 1 411 ? 141.318 120.135 156.402 1.00 29.23 556 GLU F N 1
ATOM 13927 C CA . GLU F 1 411 ? 141.075 121.278 155.530 1.00 28.16 556 GLU F CA 1
ATOM 13928 C C . GLU F 1 411 ? 140.989 122.588 156.301 1.00 30.74 556 GLU F C 1
ATOM 13929 O O . GLU F 1 411 ? 141.290 123.648 155.743 1.00 33.70 556 GLU F O 1
ATOM 13931 N N . ARG F 1 412 ? 140.581 122.541 157.568 1.00 29.27 557 ARG F N 1
ATOM 13932 C CA . ARG F 1 412 ? 140.652 123.722 158.418 1.00 28.69 557 ARG F CA 1
ATOM 13933 C C . ARG F 1 412 ? 142.082 124.080 158.800 1.00 29.71 557 ARG F C 1
ATOM 13934 O O . ARG F 1 412 ? 142.331 125.220 159.207 1.00 32.00 557 ARG F O 1
ATOM 13936 N N . LYS F 1 413 ? 143.015 123.133 158.692 1.00 31.50 558 LYS F N 1
ATOM 13937 C CA . LYS F 1 413 ? 144.397 123.307 159.142 1.00 32.17 558 LYS F CA 1
ATOM 13938 C C . LYS F 1 413 ? 144.463 123.683 160.619 1.00 31.78 558 LYS F C 1
ATOM 13939 O O . LYS F 1 413 ? 145.349 124.428 161.046 1.00 30.34 558 LYS F O 1
ATOM 13941 N N . THR F 1 414 ? 143.523 123.159 161.409 1.00 30.50 559 THR F N 1
ATOM 13942 C CA . THR F 1 414 ? 143.533 123.378 162.850 1.00 29.24 559 THR F CA 1
ATOM 13943 C C . THR F 1 414 ? 144.642 122.609 163.550 1.00 27.60 559 THR F C 1
ATOM 13944 O O . THR F 1 414 ? 145.050 122.998 164.649 1.00 24.54 559 THR F O 1
ATOM 13948 N N . GLY F 1 415 ? 145.147 121.544 162.936 1.00 31.21 560 GLY F N 1
ATOM 13949 C CA . GLY F 1 415 ? 145.824 120.506 163.681 1.00 31.41 560 GLY F CA 1
ATOM 13950 C C . GLY F 1 415 ? 144.881 119.763 164.618 1.00 24.71 560 GLY F C 1
ATOM 13951 O O . GLY F 1 415 ? 143.656 119.857 164.537 1.00 21.11 560 GLY F O 1
ATOM 13952 N N . ALA F 1 416 ? 145.495 118.996 165.521 1.00 21.56 561 ALA F N 1
ATOM 13953 C CA . ALA F 1 416 ? 144.744 118.123 166.416 1.00 16.48 561 ALA F CA 1
ATOM 13954 C C . ALA F 1 416 ? 143.825 118.886 167.360 1.00 18.76 561 ALA F C 1
ATOM 13955 O O . ALA F 1 416 ? 142.871 118.299 167.881 1.00 17.60 561 ALA F O 1
ATOM 13957 N N . ARG F 1 417 ? 144.090 120.172 167.603 1.00 24.60 562 ARG F N 1
ATOM 13958 C CA . ARG F 1 417 ? 143.250 120.943 168.513 1.00 20.58 562 ARG F CA 1
ATOM 13959 C C . ARG F 1 417 ? 141.848 121.190 167.970 1.00 17.59 562 ARG F C 1
ATOM 13960 O O . ARG F 1 417 ? 140.950 121.522 168.751 1.00 16.89 562 ARG F O 1
ATOM 13962 N N . GLY F 1 418 ? 141.629 121.032 166.662 1.00 17.38 563 GLY F N 1
ATOM 13963 C CA . GLY F 1 418 ? 140.318 121.328 166.110 1.00 15.55 563 GLY F CA 1
ATOM 13964 C C . GLY F 1 418 ? 139.241 120.334 166.492 1.00 13.55 563 GLY F C 1
ATOM 13965 O O . GLY F 1 418 ? 138.054 120.667 166.415 1.00 14.85 563 GLY F O 1
ATOM 13966 N N . LEU F 1 419 ? 139.629 119.113 166.867 1.00 11.40 564 LEU F N 1
ATOM 13967 C CA . LEU F 1 419 ? 138.661 118.037 167.060 1.00 10.13 564 LEU F CA 1
ATOM 13968 C C . LEU F 1 419 ? 137.568 118.423 168.049 1.00 9.19 564 LEU F C 1
ATOM 13969 O O . LEU F 1 419 ? 136.383 118.168 167.812 1.00 10.72 564 LEU F O 1
ATOM 13971 N N . ARG F 1 420 ? 137.953 119.050 169.163 1.00 8.50 565 ARG F N 1
ATOM 13972 C CA . ARG F 1 420 ? 136.990 119.420 170.197 1.00 8.51 565 ARG F CA 1
ATOM 13973 C C . ARG F 1 420 ? 135.980 120.436 169.679 1.00 9.48 565 ARG F C 1
ATOM 13974 O O . ARG F 1 420 ? 134.789 120.362 170.001 1.00 10.57 565 ARG F O 1
ATOM 13982 N N . SER F 1 421 ? 136.443 121.398 168.882 1.00 10.66 566 SER F N 1
ATOM 13983 C CA . SER F 1 421 ? 135.561 122.401 168.294 1.00 8.73 566 SER F CA 1
ATOM 13984 C C . SER F 1 421 ? 134.595 121.788 167.287 1.00 8.26 566 SER F C 1
ATOM 13985 O O . SER F 1 421 ? 133.408 122.131 167.269 1.00 8.21 566 SER F O 1
ATOM 13987 N N . ILE F 1 422 ? 135.088 120.881 166.444 1.00 8.08 567 ILE F N 1
ATOM 13988 C CA . ILE F 1 422 ? 134.254 120.245 165.426 1.00 9.67 567 ILE F CA 1
ATOM 13989 C C . ILE F 1 422 ? 133.136 119.426 166.064 1.00 10.67 567 ILE F C 1
ATOM 13990 O O . ILE F 1 422 ? 131.984 119.465 165.616 1.00 9.82 567 ILE F O 1
ATOM 13995 N N . MET F 1 423 ? 133.456 118.662 167.109 1.00 10.85 568 MET F N 1
ATOM 13996 C CA . MET F 1 423 ? 132.420 117.905 167.807 1.00 9.06 568 MET F CA 1
ATOM 13997 C C . MET F 1 423 ? 131.358 118.816 168.410 1.00 9.05 568 MET F C 1
ATOM 13998 O O . MET F 1 423 ? 130.162 118.512 168.341 1.00 9.70 568 MET F O 1
ATOM 14003 N N . GLU F 1 424 ? 131.768 119.925 169.021 1.00 8.52 569 GLU F N 1
ATOM 14004 C CA . GLU F 1 424 ? 130.803 120.865 169.585 1.00 6.63 569 GLU F CA 1
ATOM 14005 C C . GLU F 1 424 ? 129.882 121.485 168.536 1.00 6.21 569 GLU F C 1
ATOM 14006 O O . GLU F 1 424 ? 128.773 121.912 168.873 1.00 4.96 569 GLU F O 1
ATOM 14008 N N . LYS F 1 425 ? 130.305 121.556 167.271 1.00 6.80 570 LYS F N 1
ATOM 14009 C CA . LYS F 1 425 ? 129.390 122.029 166.233 1.00 6.31 570 LYS F CA 1
ATOM 14010 C C . LYS F 1 425 ? 128.394 120.965 165.777 1.00 7.65 570 LYS F C 1
ATOM 14011 O O . LYS F 1 425 ? 127.181 121.197 165.804 1.00 9.62 570 LYS F O 1
ATOM 14013 N N . LEU F 1 426 ? 128.881 119.797 165.347 1.00 7.72 571 LEU F N 1
ATOM 14014 C CA . LEU F 1 426 ? 127.992 118.789 164.768 1.00 6.83 571 LEU F CA 1
ATOM 14015 C C . LEU F 1 426 ? 126.968 118.277 165.769 1.00 5.68 571 LEU F C 1
ATOM 14016 O O . LEU F 1 426 ? 125.818 118.008 165.406 1.00 5.48 571 LEU F O 1
ATOM 14021 N N . LEU F 1 427 ? 127.357 118.137 167.028 1.00 6.39 572 LEU F N 1
ATOM 14022 C CA . LEU F 1 427 ? 126.456 117.602 168.038 1.00 6.27 572 LEU F CA 1
ATOM 14023 C C . LEU F 1 427 ? 125.521 118.642 168.641 1.00 6.29 572 LEU F C 1
ATOM 14024 O O . LEU F 1 427 ? 124.741 118.293 169.531 1.00 7.68 572 LEU F O 1
ATOM 14029 N N . LEU F 1 428 ? 125.600 119.904 168.215 1.00 6.26 573 LEU F N 1
ATOM 14030 C CA . LEU F 1 428 ? 124.882 120.967 168.915 1.00 7.30 573 LEU F CA 1
ATOM 14031 C C . LEU F 1 428 ? 123.377 120.731 168.914 1.00 10.66 573 LEU F C 1
ATOM 14032 O O . LEU F 1 428 ? 122.733 120.758 169.968 1.00 13.08 573 LEU F O 1
ATOM 14037 N N . GLU F 1 429 ? 122.796 120.498 167.741 1.00 10.66 574 GLU F N 1
ATOM 14038 C CA . GLU F 1 429 ? 121.356 120.286 167.659 1.00 9.98 574 GLU F CA 1
ATOM 14039 C C . GLU F 1 429 ? 120.917 118.994 168.341 1.00 8.87 574 GLU F C 1
ATOM 14040 O O . GLU F 1 429 ? 119.904 119.003 169.050 1.00 10.62 574 GLU F O 1
ATOM 14046 N N . PRO F 1 430 ? 121.621 117.867 168.159 1.00 7.47 575 PRO F N 1
ATOM 14047 C CA . PRO F 1 430 ? 121.372 116.719 169.047 1.00 8.01 575 PRO F CA 1
ATOM 14048 C C . PRO F 1 430 ? 121.392 117.070 170.524 1.00 8.41 575 PRO F C 1
ATOM 14049 O O . PRO F 1 430 ? 120.489 116.668 171.266 1.00 11.10 575 PRO F O 1
ATOM 14053 N N . MET F 1 431 ? 122.399 117.819 170.971 1.00 6.22 576 MET F N 1
ATOM 14054 C CA . MET F 1 431 ? 122.461 118.221 172.372 1.00 6.93 576 MET F CA 1
ATOM 14055 C C . MET F 1 431 ? 121.310 119.138 172.770 1.00 8.51 576 MET F C 1
ATOM 14056 O O . MET F 1 431 ? 120.976 119.224 173.955 1.00 8.54 576 MET F O 1
ATOM 14061 N N . PHE F 1 432 ? 120.722 119.864 171.816 1.00 8.70 577 PHE F N 1
ATOM 14062 C CA . PHE F 1 432 ? 119.544 120.674 172.121 1.00 8.69 577 PHE F CA 1
ATOM 14063 C C . PHE F 1 432 ? 118.257 119.855 172.207 1.00 11.69 577 PHE F C 1
ATOM 14064 O O . PHE F 1 432 ? 117.401 120.141 173.051 1.00 12.27 577 PHE F O 1
ATOM 14072 N N . GLU F 1 433 ? 118.091 118.843 171.357 1.00 12.42 578 GLU F N 1
ATOM 14073 C CA . GLU F 1 433 ? 116.840 118.090 171.304 1.00 12.06 578 GLU F CA 1
ATOM 14074 C C . GLU F 1 433 ? 116.795 116.922 172.287 1.00 12.97 578 GLU F C 1
ATOM 14075 O O . GLU F 1 433 ? 115.762 116.684 172.921 1.00 16.29 578 GLU F O 1
ATOM 14081 N N . VAL F 1 434 ? 117.905 116.192 172.418 1.00 11.34 579 VAL F N 1
ATOM 14082 C CA . VAL F 1 434 ? 117.898 114.947 173.198 1.00 14.22 579 VAL F CA 1
ATOM 14083 C C . VAL F 1 434 ? 117.537 115.110 174.671 1.00 18.08 579 VAL F C 1
ATOM 14084 O O . VAL F 1 434 ? 116.762 114.287 175.180 1.00 25.16 579 VAL F O 1
ATOM 14088 N N . PRO F 1 435 ? 118.014 116.127 175.409 1.00 16.13 580 PRO F N 1
ATOM 14089 C CA . PRO F 1 435 ? 117.981 116.040 176.885 1.00 18.63 580 PRO F CA 1
ATOM 14090 C C . PRO F 1 435 ? 116.650 115.705 177.544 1.00 25.36 580 PRO F C 1
ATOM 14091 O O . PRO F 1 435 ? 116.656 114.963 178.533 1.00 32.42 580 PRO F O 1
ATOM 14095 N N . ASN F 1 436 ? 115.520 116.205 177.057 1.00 29.43 581 ASN F N 1
ATOM 14096 C CA . ASN F 1 436 ? 114.280 115.953 177.779 1.00 33.86 581 ASN F CA 1
ATOM 14097 C C . ASN F 1 436 ? 113.096 116.152 176.848 1.00 35.26 581 ASN F C 1
ATOM 14098 O O . ASN F 1 436 ? 113.203 116.802 175.805 1.00 35.80 581 ASN F O 1
ATOM 14100 N N . SER F 1 437 ? 111.960 115.578 177.251 1.00 41.80 582 SER F N 1
ATOM 14101 C CA . SER F 1 437 ? 110.738 115.581 176.446 1.00 54.28 582 SER F CA 1
ATOM 14102 C C . SER F 1 437 ? 110.968 114.994 175.057 1.00 55.66 582 SER F C 1
ATOM 14103 O O . SER F 1 437 ? 110.280 115.352 174.098 1.00 61.31 582 SER F O 1
ATOM 14105 N N . ASP F 1 438 ? 111.934 114.085 174.935 1.00 51.42 583 ASP F N 1
ATOM 14106 C CA . ASP F 1 438 ? 112.313 113.552 173.637 1.00 47.41 583 ASP F CA 1
ATOM 14107 C C . ASP F 1 438 ? 112.730 112.099 173.797 1.00 53.21 583 ASP F C 1
ATOM 14108 O O . ASP F 1 438 ? 113.053 111.637 174.894 1.00 52.98 583 ASP F O 1
ATOM 14110 N N . ILE F 1 439 ? 112.702 111.382 172.672 1.00 56.72 584 ILE F N 1
ATOM 14111 C CA . ILE F 1 439 ? 112.976 109.952 172.680 1.00 55.26 584 ILE F CA 1
ATOM 14112 C C . ILE F 1 439 ? 114.412 109.666 173.094 1.00 55.10 584 ILE F C 1
ATOM 14113 O O . ILE F 1 439 ? 115.356 110.354 172.682 1.00 51.37 584 ILE F O 1
ATOM 14115 N N . VAL F 1 440 ? 114.578 108.618 173.908 1.00 56.20 585 VAL F N 1
ATOM 14116 C CA . VAL F 1 440 ? 115.843 108.322 174.572 1.00 56.64 585 VAL F CA 1
ATOM 14117 C C . VAL F 1 440 ? 116.727 107.395 173.749 1.00 56.88 585 VAL F C 1
ATOM 14118 O O . VAL F 1 440 ? 117.851 107.090 174.170 1.00 54.51 585 VAL F O 1
ATOM 14120 N N . CYS F 1 441 ? 116.256 106.936 172.593 1.00 58.92 586 CYS F N 1
ATOM 14121 C CA . CYS F 1 441 ? 117.007 105.994 171.782 1.00 53.47 586 CYS F CA 1
ATOM 14122 C C . CYS F 1 441 ? 118.244 106.655 171.171 1.00 50.60 586 CYS F C 1
ATOM 14123 O O . CYS F 1 441 ? 118.456 107.868 171.261 1.00 48.58 586 CYS F O 1
ATOM 14125 N N . VAL F 1 442 ? 119.069 105.820 170.540 1.00 51.92 587 VAL F N 1
ATOM 14126 C CA . VAL F 1 442 ? 120.384 106.243 170.079 1.00 48.52 587 VAL F CA 1
ATOM 14127 C C . VAL F 1 442 ? 120.280 107.270 168.962 1.00 46.70 587 VAL F C 1
ATOM 14128 O O . VAL F 1 442 ? 119.488 107.124 168.022 1.00 48.15 587 VAL F O 1
ATOM 14130 N N . GLU F 1 443 ? 121.091 108.319 169.066 1.00 39.12 588 GLU F N 1
ATOM 14131 C CA . GLU F 1 443 ? 121.364 109.199 167.943 1.00 38.73 588 GLU F CA 1
ATOM 14132 C C . GLU F 1 443 ? 122.321 108.492 166.993 1.00 37.09 588 GLU F C 1
ATOM 14133 O O . GLU F 1 443 ? 123.115 107.642 167.406 1.00 37.20 588 GLU F O 1
ATOM 14135 N N . VAL F 1 444 ? 122.252 108.842 165.712 1.00 37.07 589 VAL F N 1
ATOM 14136 C CA . VAL F 1 444 ? 123.122 108.214 164.728 1.00 34.77 589 VAL F CA 1
ATOM 14137 C C . VAL F 1 444 ? 123.437 109.213 163.630 1.00 36.91 589 VAL F C 1
ATOM 14138 O O . VAL F 1 444 ? 122.657 110.128 163.355 1.00 40.77 589 VAL F O 1
ATOM 14140 N N . ASP F 1 445 ? 124.592 109.024 162.996 1.00 35.01 590 ASP F N 1
ATOM 14141 C CA . ASP F 1 445 ? 124.996 109.859 161.877 1.00 39.54 590 ASP F CA 1
ATOM 14142 C C . ASP F 1 445 ? 125.892 109.062 160.944 1.00 42.33 590 ASP F C 1
ATOM 14143 O O . ASP F 1 445 ? 126.632 108.173 161.372 1.00 43.65 590 ASP F O 1
ATOM 14145 N N . LYS F 1 446 ? 125.818 109.400 159.661 1.00 44.34 591 LYS F N 1
ATOM 14146 C CA . LYS F 1 446 ? 126.712 108.853 158.648 1.00 39.09 591 LYS F CA 1
ATOM 14147 C C . LYS F 1 446 ? 126.772 109.861 157.515 1.00 38.59 591 LYS F C 1
ATOM 14148 O O . LYS F 1 446 ? 125.737 110.180 156.922 1.00 41.14 591 LYS F O 1
ATOM 14150 N N . GLU F 1 447 ? 127.969 110.364 157.222 1.00 39.75 592 GLU F N 1
ATOM 14151 C CA . GLU F 1 447 ? 128.163 111.438 156.250 1.00 44.33 592 GLU F CA 1
ATOM 14152 C C . GLU F 1 447 ? 127.344 112.680 156.593 1.00 45.17 592 GLU F C 1
ATOM 14153 O O . GLU F 1 447 ? 127.092 113.520 155.723 1.00 41.36 592 GLU F O 1
ATOM 14155 N N . VAL F 1 448 ? 126.911 112.802 157.852 1.00 43.89 593 VAL F N 1
ATOM 14156 C CA . VAL F 1 448 ? 126.088 113.938 158.255 1.00 37.88 593 VAL F CA 1
ATOM 14157 C C . VAL F 1 448 ? 126.878 115.232 158.150 1.00 42.26 593 VAL F C 1
ATOM 14158 O O . VAL F 1 448 ? 126.300 116.308 157.951 1.00 42.95 593 VAL F O 1
ATOM 14160 N N . VAL F 1 449 ? 128.206 115.156 158.278 1.00 42.69 594 VAL F N 1
ATOM 14161 C CA . VAL F 1 449 ? 129.056 116.326 158.072 1.00 36.51 594 VAL F CA 1
ATOM 14162 C C . VAL F 1 449 ? 129.224 116.676 156.605 1.00 38.43 594 VAL F C 1
ATOM 14163 O O . VAL F 1 449 ? 129.674 117.785 156.292 1.00 35.02 594 VAL F O 1
ATOM 14165 N N . GLU F 1 450 ? 128.876 115.771 155.697 1.00 40.75 595 GLU F N 1
ATOM 14166 C CA . GLU F 1 450 ? 128.935 116.057 154.270 1.00 42.82 595 GLU F CA 1
ATOM 14167 C C . GLU F 1 450 ? 127.627 116.678 153.787 1.00 42.22 595 GLU F C 1
ATOM 14168 O O . GLU F 1 450 ? 127.607 117.439 152.820 1.00 36.94 595 GLU F O 1
ATOM 14170 N N . LYS F 1 453 ? 122.046 116.346 153.820 1.00 45.29 598 LYS F N 1
ATOM 14171 C CA . LYS F 1 453 ? 122.060 115.405 154.934 1.00 46.12 598 LYS F CA 1
ATOM 14172 C C . LYS F 1 453 ? 121.552 116.059 156.212 1.00 47.59 598 LYS F C 1
ATOM 14173 O O . LYS F 1 453 ? 121.523 117.283 156.327 1.00 55.31 598 LYS F O 1
ATOM 14175 N N . GLU F 1 454 ? 121.154 115.234 157.171 1.00 43.38 599 GLU F N 1
ATOM 14176 C CA . GLU F 1 454 ? 120.739 115.701 158.485 1.00 43.73 599 GLU F CA 1
ATOM 14177 C C . GLU F 1 454 ? 120.960 114.573 159.477 1.00 44.26 599 GLU F C 1
ATOM 14178 O O . GLU F 1 454 ? 121.009 113.401 159.087 1.00 44.04 599 GLU F O 1
ATOM 14180 N N . PRO F 1 455 ? 121.104 114.886 160.764 1.00 41.84 600 PRO F N 1
ATOM 14181 C CA . PRO F 1 455 ? 121.317 113.819 161.746 1.00 40.42 600 PRO F CA 1
ATOM 14182 C C . PRO F 1 455 ? 120.061 112.987 161.943 1.00 45.61 600 PRO F C 1
ATOM 14183 O O . PRO F 1 455 ? 118.946 113.511 161.998 1.00 42.47 600 PRO F O 1
ATOM 14187 N N . GLY F 1 456 ? 120.257 111.672 162.039 1.00 51.40 601 GLY F N 1
ATOM 14188 C CA . GLY F 1 456 ? 119.180 110.745 162.296 1.00 47.70 601 GLY F CA 1
ATOM 14189 C C . GLY F 1 456 ? 119.117 110.338 163.759 1.00 47.44 601 GLY F C 1
ATOM 14190 O O . GLY F 1 456 ? 120.026 110.588 164.542 1.00 51.82 601 GLY F O 1
ATOM 14191 N N . TYR F 1 457 ? 118.004 109.706 164.120 1.00 44.64 602 TYR F N 1
ATOM 14192 C CA . TYR F 1 457 ? 117.887 109.089 165.431 1.00 48.80 602 TYR F CA 1
ATOM 14193 C C . TYR F 1 457 ? 116.907 107.930 165.353 1.00 58.69 602 TYR F C 1
ATOM 14194 O O . TYR F 1 457 ? 115.960 107.951 164.562 1.00 59.62 602 TYR F O 1
ATOM 14196 N N . ILE F 1 458 ? 117.146 106.910 166.181 1.00 60.66 603 ILE F N 1
ATOM 14197 C CA . ILE F 1 458 ? 116.051 106.056 166.613 1.00 59.15 603 ILE F CA 1
ATOM 14198 C C . ILE F 1 458 ? 115.211 106.787 167.654 1.00 61.02 603 ILE F C 1
ATOM 14199 O O . ILE F 1 458 ? 115.653 107.748 168.295 1.00 65.03 603 ILE F O 1
ATOM 14201 N N . ARG F 1 459 ? 113.979 106.319 167.829 1.00 60.20 604 ARG F N 1
ATOM 14202 C CA . ARG F 1 459 ? 113.074 106.888 168.816 1.00 65.31 604 ARG F CA 1
ATOM 14203 C C . ARG F 1 459 ? 112.402 105.786 169.621 1.00 74.32 604 ARG F C 1
ATOM 14204 O O . ARG F 1 459 ? 112.010 104.753 169.073 1.00 78.97 604 ARG F O 1
ATOM 14212 N N . ALA F 1 460 ? 112.268 106.020 170.921 1.00 75.97 605 ALA F N 1
ATOM 14213 C CA . ALA F 1 460 ? 111.658 105.052 171.822 1.00 80.60 605 ALA F CA 1
ATOM 14214 C C . ALA F 1 460 ? 111.055 105.755 173.031 1.00 82.53 605 ALA F C 1
ATOM 14215 O O . ALA F 1 460 ? 111.655 106.671 173.593 1.00 80.56 605 ALA F O 1
ATOM 14217 N N . UNK G 2 1 ? 162.564 154.357 158.991 1.00 31.12 3 UNK G N 1
ATOM 14218 C CA . UNK G 2 1 ? 161.800 153.877 160.136 1.00 30.15 3 UNK G CA 1
ATOM 14219 C C . UNK G 2 1 ? 161.059 155.024 160.806 1.00 30.98 3 UNK G C 1
ATOM 14220 O O . UNK G 2 1 ? 161.473 156.177 160.713 1.00 29.62 3 UNK G O 1
ATOM 14222 N N . UNK G 2 2 ? 159.955 154.701 161.470 1.00 29.77 4 UNK G N 1
ATOM 14223 C CA . UNK G 2 2 ? 159.203 155.690 162.221 1.00 27.39 4 UNK G CA 1
ATOM 14224 C C . UNK G 2 2 ? 159.910 156.018 163.533 1.00 26.26 4 UNK G C 1
ATOM 14225 O O . UNK G 2 2 ? 160.669 155.215 164.075 1.00 31.20 4 UNK G O 1
ATOM 14227 N N . UNK G 2 3 ? 159.635 157.209 164.052 1.00 20.16 5 UNK G N 1
ATOM 14228 C CA . UNK G 2 3 ? 160.018 157.532 165.417 1.00 16.86 5 UNK G CA 1
ATOM 14229 C C . UNK G 2 3 ? 159.118 156.805 166.408 1.00 19.17 5 UNK G C 1
ATOM 14230 O O . UNK G 2 3 ? 157.947 156.538 166.134 1.00 23.04 5 UNK G O 1
ATOM 14232 N N . UNK G 2 4 ? 159.679 156.466 167.563 1.00 16.88 6 UNK G N 1
ATOM 14233 C CA . UNK G 2 4 ? 158.966 155.714 168.589 1.00 17.08 6 UNK G CA 1
ATOM 14234 C C . UNK G 2 4 ? 158.742 156.586 169.818 1.00 13.80 6 UNK G C 1
ATOM 14235 O O . UNK G 2 4 ? 159.679 156.849 170.575 1.00 14.97 6 UNK G O 1
ATOM 14237 N N . UNK G 2 5 ? 157.500 157.016 170.027 1.00 9.42 7 UNK G N 1
ATOM 14238 C CA . UNK G 2 5 ? 157.130 157.687 171.264 1.00 7.79 7 UNK G CA 1
ATOM 14239 C C . UNK G 2 5 ? 157.124 156.701 172.426 1.00 8.59 7 UNK G C 1
ATOM 14240 O O . UNK G 2 5 ? 156.822 155.520 172.258 1.00 12.60 7 UNK G O 1
ATOM 14242 N N . UNK G 2 6 ? 157.468 157.187 173.616 1.00 7.59 8 UNK G N 1
ATOM 14243 C CA . UNK G 2 6 ? 157.548 156.341 174.804 1.00 7.93 8 UNK G CA 1
ATOM 14244 C C . UNK G 2 6 ? 156.464 156.723 175.807 1.00 10.27 8 UNK G C 1
ATOM 14245 O O . UNK G 2 6 ? 156.586 157.737 176.498 1.00 13.77 8 UNK G O 1
ATOM 14247 N N . UNK G 2 7 ? 155.422 155.902 175.908 1.00 8.76 9 UNK G N 1
ATOM 14248 C CA . UNK G 2 7 ? 154.423 156.079 176.954 1.00 7.24 9 UNK G CA 1
ATOM 14249 C C . UNK G 2 7 ? 154.998 155.704 178.314 1.00 8.65 9 UNK G C 1
ATOM 14250 O O . UNK G 2 7 ? 155.720 154.715 178.445 1.00 10.18 9 UNK G O 1
ATOM 14252 N N . UNK G 2 8 ? 154.680 156.492 179.336 1.00 8.96 10 UNK G N 1
ATOM 14253 C CA . UNK G 2 8 ? 155.181 156.251 180.691 1.00 9.61 10 UNK G CA 1
ATOM 14254 C C . UNK G 2 8 ? 154.140 155.488 181.508 1.00 11.67 10 UNK G C 1
ATOM 14255 O O . UNK G 2 8 ? 153.259 156.077 182.129 1.00 15.71 10 UNK G O 1
ATOM 14257 N N . UNK G 2 9 ? 154.254 154.162 181.510 1.00 12.34 11 UNK G N 1
ATOM 14258 C CA . UNK G 2 9 ? 153.460 153.322 182.400 1.00 10.34 11 UNK G CA 1
ATOM 14259 C C . UNK G 2 9 ? 153.741 153.662 183.858 1.00 12.11 11 UNK G C 1
ATOM 14260 O O . UNK G 2 9 ? 154.896 153.817 184.257 1.00 17.69 11 UNK G O 1
ATOM 14262 N N . UNK G 2 10 ? 152.684 153.793 184.654 1.00 11.22 12 UNK G N 1
ATOM 14263 C CA . UNK G 2 10 ? 152.803 154.036 186.089 1.00 14.66 12 UNK G CA 1
ATOM 14264 C C . UNK G 2 10 ? 152.682 152.723 186.854 1.00 19.81 12 UNK G C 1
ATOM 14265 O O . UNK G 2 10 ? 151.590 152.162 186.965 1.00 24.84 12 UNK G O 1
ATOM 14267 N N . UNK G 2 11 ? 153.800 152.242 187.393 1.00 24.88 13 UNK G N 1
ATOM 14268 C CA . UNK G 2 11 ? 153.769 151.123 188.323 1.00 28.41 13 UNK G CA 1
ATOM 14269 C C . UNK G 2 11 ? 153.125 151.531 189.642 1.00 30.17 13 UNK G C 1
ATOM 14270 O O . UNK G 2 11 ? 153.243 152.673 190.091 1.00 30.64 13 UNK G O 1
ATOM 14272 N N . UNK G 2 12 ? 152.448 150.576 190.271 1.00 31.29 14 UNK G N 1
ATOM 14273 C CA . UNK G 2 12 ? 151.783 150.816 191.548 1.00 32.70 14 UNK G CA 1
ATOM 14274 C C . UNK G 2 12 ? 152.773 150.941 192.693 1.00 33.14 14 UNK G C 1
ATOM 14275 O O . UNK G 2 12 ? 153.640 150.088 192.869 1.00 33.14 14 UNK G O 1
#

GO terms:
  GO:0005759 mitochondrial matrix (C, IDA)
  GO:0016887 ATP hydrolysis activity (F, IDA)
  GO:0009368 endopeptidase Clp complex (C, IDA)
  GO:0046034 ATP metabolic process (P, IDA)
  GO:0016887 ATP hydrolysis activity (F, EXP)
  GO:0005739 mitochondrion (C, HTP)
  GO:0005759 mitochondrial matrix (C, TAS)
  GO:0005515 protein binding (F, IPI)
  GO:0042645 mitochondrial nucleoid (C, IDA)
  GO:0005739 mitochondrion (C, IDA)
  GO:0006508 proteolysis (P, IDA)
  GO:0016504 peptidase activator activity (F, IDA)
  GO:0009841 mitochondrial endopeptidase Clp complex (C, IDA)
  GO:0004176 ATP-dependent peptidase activity (F, IDA)
  GO:0030163 protein catabolic process (P, IDA)

Radius of gyration: 41.81 Å; Cα contacts (8 Å, |Δi|>4): 3426; chains: 7; bounding box: 132×125×76 Å

Sequence (1960 aa):
PPPPPKKIYNYLDKYVVGQSFAKKVLSVAVYNHYKRIYNNEKSNILLLGPTGSGKTLLAQTLAKCLDVPFAICDCTTLTQAGYVGEDIESVIAKLLQDANYNVEKAQQGIVFLDQVDKIGSVPRDVGGEGVQQGLLKLLEGTIVNVPTVQVDTTNILFVASGAFNGLDRIISRRKNEKYLGFGTHQDIEEKDRLLRHVEARDLIEFGMIPEFVGRLPVVVPLHSLDEKTLVQILTEPRNAVIPQYQALFSMDKCELNVTEDALKAIARLALERKTGARGLRSIMEKLLLEPMFEVPNSDIVCVEVDKEVVEGKKEPGYIRAPPPPPKKIYNYLDKYVVGQSFAKKVLSVAVYNHYKRIYNNILDSSHDDIKLEKSNILLLGPTGSGKTLLAQTLAKCLDVPFAICDCTTLTQAGYVGEDIESVIAKLLQDANYNVEKAQQGIVFLDQVDKIGSVPQLRDVGGEGVQQGLLKLLEGTIVNVPEKNETVQVDTTNILFVASGAFNGLDRIISRRKNEKYLGFGTPSNLGKGRRASNTHQDIEEKDRLLRHVEARDLIEFGMIPEFVGRLPVVVPLHSLDEKTLVQILTEPRNAVIPQYQALFSMDKCELNVTEDALKAIARLALERKTGARGLRSIMEKLLLEPMFEVPNSDIVCVEVDKEVVEGKKEPGYIRAPPPPPKKIYNYLDKYVVGQSFAKKVLSVAVYNHYKRIYNNIGEVLDSSHDDIKLEKSNILLLGPTGSGKTLLAQTLAKCLDVPFAICDCTTLTQAGYVGEDIESVIAKLLQDANYNVEKAQQGIVFLDQVDKIGSVQLRDVGGEGVQQGLLKLLEGTIVNVPEGETVQVDTTNILFVASGAFNGLDRIISRRKNEKYLGFGTPSNLGKGRRASNTHQDIEEKDRLLRHVEARDLIEFGMIPEFVGRLPVVVPLHSLDEKTLVQILTEPRNAVIPQYQALFSMDKCELNVTEDALKAIARLALERKTGARGLRSIMEKLLLEPMFEVPNSDIVCVEVDKEVVEGKKEPGYIRAPPPPPKKIYNYLDKYVVGQSFAKKVLSVAVYNHYKRIYNNIPEVLDSSHDDIKLEKSNILLLGPTGSGKTLLAQTLAKCLDVPFAICDCTTLTQAGYVGEDIESVIAKLLQDANYNVEKAQQGIVFLDQVDKIGSVLRDVGGEGVQQGLLKLLEGTIVNVPEKETVQVDTTNILFVASGAFNGLDRIISRRKNEKYLGFGTPSNLGHQDIEEKDRLLRHVEARDLIEFGMIPEFVGRLPVVVPLHSLDEKTLVQILTEPRNAVIPQYQALFSMDKCELNVTEDALKAIARLALERKTGARGLRSIMEKLLLEPMFEVPNSDIVCVEVDKEVVEGKKEPGYIRAQKPPPPPKKIYNYLDKYVVGQSFAKKVLSVAVYNHYKRIYNNIPEKRGGEVLDSSHDDIKLEKSNILLLGPTGSGKTLLAQTLAKCLDVPFAICDCTTLTQAGYVGEDIESVIAKLLQDANYNVEKAQQGIVFLDQVDKIGSVPLRDVGGEGVQQGLLKLLEGTIVNVPEKNGETVQVDTTNILFVASGAFNGLDRIISRRKNEKYLGFGTPHQDIEEKDRLLRHVEARDLIEFGMIPEFVGRLPVVVPLHSLDEKTLVQILTEPRNAVIPQYQALFSMLNVTEDALKAIARLALERKTGARGLRSIMEKLLLEPMFEVPNSDIVCVEVDKEVVEGKKEPGYIPPPPPKKIYNYLDKYVVGQSFAKKVLSVAVYNHYKRIYNNIDIKLEKSNILLLTGSGKTLLAQTLAVPFAICDCGIVFLDQGEGVQQGLLKLLENILFVASGAFNGLDRIKYLGFGTKDRLLRHVEARDLIEFGMIPEFVGRLPVVVPLHSLKTLVQILTEPQYQALFSMDKCELNVTEDALKAIARLALERKTGARGLRSIMEKLLLEPMFEVPNSDIVCVEVDKEVVEKEPGYIRA

Secondary structure (DSSP, 8-state):
-PPPHHHHHHHHTTT--S-HHHHHHHHHHHHHHHHTSS------EEEE--TTSSHHHHHHHHGGG--S-EEEEETTSEE-TTBSSEETTHHHHHHHHTTTT-HHHHTT-EEEEETGGGG------SSHHHHHHHHHHHHS--EEEE--EEEE-TTPEEEEEE--TTHHHHHHHHH-----S---HHHHHHHHHHHTT--HHHHHHHT--HHHHHT--EEEEPPP--HHHHHHHHHSSTT-HHHHHHHHHHTTT-EEEE-HHHHHHHHHHHHHT--GGGHHHHHHHHHTHHHHHHSTTSSEEEEEE-HHHHTTSSPPEEEE-/-PPPHHHHHHHHTTT--S-HHHHHHHHHHHHHHHHHHHHH------PPPP-----EEE---TTSSHHHHHHHHHHH-SS-EEEEETTSB--TTBSSB-TTHHHHHHHHHTTT-HHHHTT-EEEEETGGGGPPP-----TTTHHHHHHHHHHHS--EEEEE----EEEEEGGG-EEEEE---TTSHHHHHHHTTTT--S--S-----------HHHHHHHHHHHHHTT--HHHHHHHT--HHHHTT--EEE-PPPPPHHHHHHHHHSSTT-HHHHHHHHHHHTT-EEEE-HHHHHHHHHHHHTTSSGGGGHHHHHHHHTHHHHHHSTTSSEEEEEE-HHHHTTSSPPEEEE-/-PPPHHHHHHHHTTT--S-HHHHHHHHHHHHHHHHHHHHH-----SS---PPPP----EEEE--TTSSHHHHHHHHHTT-SS-EEEEEGGGB--TTBSSB-TTHHHHHHHHHTTT-HHHHTT-EEEEE-GGGG-------TTTHHHHHHHHHHHS--EEEEE---EEEEE-SS-EEEEEE--TT-HHHHHHHTT-S--S--TTS-----S---HHHHHHHHHHHHHTT--HHHHHHHT--HHHHHT--EEEEPPPPPHHHHHHHHHSSTT-HHHHHHHHHHHTT-EEEE-HHHHHHHHHHHHTTTSTTHHHHHHHHHHTHHHHHHSTTTTEEEEEE-HHHHTTSSPPEEEE-/-PPPHHHHHHHHTTT--S-HHHHHHHHHHHHHHHHHHHHH-------S--PPPPPP--EEEE--TTSSHHHHHHHHHTT-SS-EEEEETTSB--TTBSSB-TTHHHHHHHHHTTT-HHHHTT-EEEEETGGGG------TTTHHHHHHHHHHHH--EEEE-----EEEE-SS-EEEEEE--TTHHHHHHHHHH----S---TTT---HHHHHHHHHHTT--HHHHHHHT--HHHHTT--EEEEPPPPPHHHHHHHHHSSTT-HHHHHHHHHHTTT-EEEE-HHHHHHHHHHHHTTTSGGGHHHHHHHHHTHHHHHHSTTSSEEEEEE-HHHHTTSSPPEEEE-/--PPPPHHHHHHHHTTTS-S-HHHHHHHHHHHHHHHHHHTTS----SSGGGGG----PPPP----EEEE--TTSSHHHHHHHHHHTTT--EEEEETTTB--TTBSSB-TTHHHHHHHHHTTT-HHHHTT-EEEEETGGGGSPP----TTHHHHHHHHHHHHS--EEEEE-----EEEEEGGG-EEEEEE--TTHHHHHHHHTT---SSS-----SSHHHHHHHTT--HHHHHHHT--HHHHTT--EEEE-PPPPHHHHHHHHHSSTT-HHHHHHTSS---EE-HHHHHHHHHHHHHHT--GGGHHHHHHHHSHHHHHHTTSTT-S-EEE-HHHHTTSSPPEE-/-PPPHHHHHHHHTTT--S-HHHHHHHHHHHHHHHHHHHHH--PPPPP--EEE----THHHHHHHH----------B--B---HHHHHHHHHHH---B-EEE---S--S----SS----HHHHSS--HHHHHHTT--HHHHTT--EEEPPP---HHHHH----TTHHHHHHTT--B---HHHHHHHHHHHHHHT-GGGHHHHHHHHHTHHHHHHTTSSS--SPEE-SSTT----EE---/--B-B-B-B-B-